Protein 8FNC (pdb70)

Radius of gyration: 40.76 Å; Cα contacts (8 Å, |Δi|>4): 2992; chains: 6; bounding box: 96×115×119 Å

Foldseek 3Di:
DEKEFEQEDLVQDDQAAPPRHGFDSVVVNVLVVLVQVVVVPDPPHPYYHYAYYDNDRVLLLPQFQWDCDPPATAGFACDPPVVCVVVNVSVVVVCVVVVHDPDHDCQQNVDPPFFATPQQWADAPQEIEGECEPRGDVSVVVSCCVPFQDDDPPNGYDYHYQYDYHPDDRCNFAWYDAFNFEIGGEPDPRRVSRVVSVCVVDDPDDGHYFHFHPLWGWDHDDDPDGAQEIETAQPGVVSCVRSVVVPGHYDHGHCPRCVSNVHGPHSSMHDDDGDDDDPPPDDDDDDDDDDPPPVVD/DVPDDLLRLLVVLLVLLVCCPPVHPDVVSLVVNQVSLLPDAPPPDDDALQSLLSSLLSCLSSVHACPGRSNVRSLVVCVVDVPSCDLVSLLSLLLSLQVHDDPSSVVSNVVSLVVLLVCLQPDALVSLLSNLLSVLSHQDDPVSSVVSSLVSLLVRLVVLRAALVSLLSNLQSCLSNLPDDPVSLVSSVVSCVVNPPSQALVSLLSNLLSVLSSANLDPVVVVVSLVVCQVCLVVDDLVSLLSVLLSVLSNLDDDPVSVVSSLVSCVVCLVVDALVSLLSNLLSCVSSVDQDVVSVVSSLVSCLVRLVVADLSSLLSNLLSCLSNVHDDPSSVVSSLLVCLVPVLRAALVSLLSNLLSCLSPPHADCSNLVSSLVNQQVNLVPDDLVSLLSSLLSNVSNVDDDCSSPVSSVVSNVVVVVVNQPDVVCPVSVVVSCVRVPCVPPVVSVVSVVD/DQQVLLVVLVVLVVVLVVDQDPVGVVVSLVVSVVSLVVDDPVDVVPDDPVSVVSSVVSLVSSCVVDPDRD/DADPVRVVVLVCLLVLVDQDALVRLLVVLVCCVVDCPVPQLVDPSNLVSSLVNVVPHDNPVDALLSQLSSCVSCVVSPHHDADDQDDDDDDPRDDLVSLLSNLVNCQNRVPQDLVSVVVSLVSCVVVVVVDDLVSLLSVLLSCLRSQDQPQVSNLVSLVVNVVPLVPDDLVSLLSNLLSNLSHDPHDVVSNVVSLVSCLPVVLVDDLVSLVSNLNSLLSNFQVCVVSVVSVLVSCPVVLLPHDLLSLLSNLSSCLGNVDDPVVSVVSSLVSNLVCVLVDDQVSLLSSLLSCVSNVNCDAVNVVSSLVSNQVCLQPPDLVRLLSVLVSVPPDPYDDPVSVVSSLVNCVVCVPPDALQSLLSVLLSQLQPVVSLPDCSLVSSLVSCLVCLVVDDLVSLLSNLSSSLSSLNADQVSLLVSLVSCVVPDDPAPSSLVSSLSRNLSVLEDDLVSLVVSLVNQQVRLQPDDPVVLLSVLVSNVSHPDPDQSSLVSSLVSVCVVVVDDDPPPPPSNVVSVVRD/DDPDQAFDQQPLADCLVVLLVLVVVLVVVLVVLVVVVCVVVVNVVSVVVSLVVNAVSLVVVLVCVVPDVDLSSHGNNSLLSLLVCLLVVVVVVSDDDVSSCSSVVVSLVSVVVVVVVPSCAPLNLLSCLLSDLLSPPDDPVNLVSSLVVLPPLVRQDDDDPVSLLVSLVSQQVSLPDHDPVSLVSSLSSLVSNLLVCLVCLVPDDPVVLLSNLCSQVSSVHQDPSCVVSLVVVLVDPPPDQLLSLLSNLVSCVVNVNQELVSLLSSLVNNLVDPAHELSSLLSNLVSLLVNLVPADCPDPVNVCRVVSLVVSLVSNLSSQARQLRYADPDLVSLLRNLVSCVVSVRDHDLVSVLSSLVRVQVVLVCLVPVLPPAQAPVSLVSVLVSCVVVDCVSPVPSNVSSVVCVVVVSHHHPVD/DDQPPVRPPPDDLWCLPVPAADQDFPGHDDDLVPLVPLDDDVVQLVQCVQFQKGWGPDFQGDLVLLVVVVVLVCQCPVLPPHARCVVQWLDWQCPVSPHDQKTKTKQCLGGDHSSVNVVLRSNVQNVLCVNQVNFWKWWPIKMKMKGFEQDGAKFAKDFQCVLVVQKPDQFKKKKKWWSAWDDLQAWWKWWFTPQCPDPVNDAWDDFDDDPPDDQVVRHVSPVVGDDDVVVVVCVVGPIDTDTHHNGIMMMGGRRIIMMIHGHHHGGMTMMMMIMIGGQLMFGAAFADSTPPDDTDHHGDGDDDSSIDGSDGND

Sequence (2065 aa):
LHAFVRSPHYRTIPSAGPNGIVVNRDMLVHQFRDFYKTLQHCSLVDKVHLMSERPSVEALRVADQMVSIGATFLEMPLTGMEHRATEFMESMRYVRGAGGPSTLASYLQDTENCRCNSGDVVCLPNGIAVGHGPRTNAVAHTTLKQLFEVKDDQFSFDVFTLEQEGDAPPLGDYFGFAGSNVLLTWKDEHGLLAVDQYQQKQPHTEMNVVYLEPGCHFLSFYGVDHTIDVLVQKGYERSMDSIAAAGLNPIPVQWSEMDKLGISMRAAVLPLKFFKANVGGMLSRNKSRGARWQTHQVSHLSARNIATEALQMKKLHQERGGNPMLAQQARRVLFATSIAGQNLDARSVALLLNTAVYFGMESDAKLVRECIDYCLKNDKLITVDVLPIVVTACATLKSRDAREVIEMQAQKAARNAKFLDAKDVTNIISAFSKTGINHEKLFAFLSRRVQTLARVGEFEAAHLVILANAFSRLRYRDKFLFGAIARRAMSLRERVTVNELVPLIVAFSKIGLKDPKLSKRFATKAMEYVDQMNAEQVASMFMAFAYFGIRYDQLFGVLTNRAVELIDEFNAQYISTTLNAFQRIGINNPELFDNLAERALAVVQDHDARDISKTVTALAHFGLKDEELFKRLASHAASIADQFDAMGLVNTAHAFARTNFLQQDMAVALSERSVYVCRLLDAGETRRLLWALAKFQVRDPKILTPVFNRCLALHYDFFADPTGSEEIEEIFDFYGPNFCPPLYQLYISTALDVAMRVNKLKRLHQTGGGPSGKKQVELDAWRDLNNLTEAQINSAEGKAVSLLLNSWAYFAKYWEKGAARPSALHLIFERCKLNLVEFTAQDVYQICTTAYNMDTLGMLQDPDFMRGLHDAFRRSDQTVISPFQANLIADTFRKVGINSMPKEVSVPEEDAISPESLILVLRNMNITKQRDERKINEVLKLMFPILDEFSPTQLSLTVTELARLKSTNADFVGKLAKRIMEYNDDLSALDISSAAVSLAYCPGISHNILYRMMQIVEERMGEFQPEDYINVLHALNTLGPKFVNTFRKIVECGLQHVENMDAVTLTNYMVCFSTMDYKQREHIDIYADALVEVATDLSEKDLVMAFIALQRLRLLSDTMFGTMASCVIRYAAKMDPRNIAPIMDICSTVPHASDHLMKVLMDRAVECTRILTANQLGDILDILGLYPPAREHPLVQLFGKQARLRLDLMGPDALANATRGLANLGYADPEYYAQAAETGFRYGFKDWTLLEPMLMGLSITGQCPPTMVRVLGSHIAPMARSMSLMEIERANRYLRRLGCEDDFVYKAMASRVLQFVKEVTPEMPEDLQVLLQRGPLPVSYSPGSVTSTAITAHCDVLSECVAKADELAVQLKTQEGMEEFVEELKTSATNEMTALVKQMQTTPLLQRAGMHELRRTLYYTTSLKERDWLEEKQYTAAMRMLTVEVLRRDGDGVLSADDVLYVTTHVVTANFYNRHLWNRMEKSLLKFSNYENIDMSSVKAFSTRLFKTRRGCAKETLDIRRKVLLAMSRRVGVLANDFDLPSLLGVLQCYTVHDLTPFHLEPLAIRATNHVGDFTPHECATLAHVLRKWRTMRLEVCERLVERICTSDQLTHHMANAAMIAIRTCFNQVSDGGRNAMNAEPTRQKLRAMGEQIGCRLDEVEYPALPVILSILDVVVTLKIYVPKKCLQVIFSQANDMVAIVMEQKDDPITAEEGRQLQALLSHYGNDLAPELSQRMKEAFREGVLPDEASSYVLKFLRGQLPEDLKDVNGALGCLYGTLPDVDEFGQFVISPDVVNSFHQFGYVKMPIPVLDHQQIDKLADEVNELANNVEHHPKTERLYATSLADLTGGPLFFCQGQWRAAWGMHDLIYLPTITVAASQILNNSLVRLWYDEVFMKAARTGPCVPWQQNYARWQHTKPVNHVTVMIALDTMNKDRGAPCLVPGSHRWREGGLLPPVSYDPTKDEAHQLNTIWEIINEEEGEMLMDTPPVTVDLRRGEALLIHPLTLFATHGNRSLDAVRCCFIHYMGEKTYAVQNGPLLPHTTKFQADAMIQGPFYPVVFDPA

Secondary structure (P-SEA, 3-state):
ccccccccccccccaaaaaaaaaaaaaaaaaaaaaaaccaaaaaaaaaaaaaaaaaaaaaaaaaaaccccccccccaaaaaaaaaaaaaaaaccccaaaaaaaaaaaaaaaaaaaaaccccaaaaaaaaaaaaaaccccaaaaaaaaaaaacccccccccaaaaaaaaaaaaaacccccccccaaaaaaaaaaaaaaaaacccccaaaaaaaaaaaaaaccccccaaaaaaaaaaccccccaaaaaaaaaaaaaaccccaaaaaaaaaaaaccccccaaaaaaaaaaaaaaaaccccccccccaaaaaaaaaaaaaaaaaaaccccccccaaaaaaaaaaaaaacccccaaaaaaaaaaaaaaaaaaaacccccccaaaaaaaaaaaaaacccccaaaaaaaaaaaaacccccccc/cccccccccccccccccccccccccccccccccccccccccaaaaaaaaaccbbbbccccccaaaaaaaaaaaaaacccccccccccccccccccccccccbbbbccccccccaaaaaaaccaaaaaaaaaacccbbbbcbbbbbbbcccbbbbbccccccccccccccccbbbbbbbccccccccbbbbbbcccccccccccccbbbbbccccaaaaaacccccccaaaaaaaaaccbbbbbbccbbbbbbccccccbbbbbcccbbbbbbbbbbbccccccccccccccccccccccccccccccccccccc/cbbbbbbccccccccccccbbbbbaaaaaaaaaaaaaaaaacccccbbbbbccccccccccccccccccccccccccccccccaaaaaaaaaaaaaaaccccccccccccccccccccccccccccbbbbbccccccaaaaaaaaaccccccccbbbbbbbbbbccccccccccccccccbbbbbcccaaaaaaaaaaaaacccbbbbbbbccccbbbbbbcccccccbbbbbcccaaaaaaaaaabbbbbbbbcaaaaaacccccccbbbbbbbbbbcccbbbbbbbccccccccc/cccccaaaaaaaaaaaaaaaacccccaaaaaaaaaaaaccccccccccaaaaaaaaaaaaaaccccccaaaaaaaaaaaaccccccccaaaaaaaaacccccaaaaaaaaaaaaaaaaacccccaaaaaaaaaaaaaccccaaaaaaaaaaaaaaaaaaccccaaaaaaaaaaaaaaccccaaaaaaaaaaaaaacccccccccaaaaaaaaaaccccaaaaaaaaaaaccccccccaaaaaaaaaaaaaaccccaaaaaaaaaaaaaacccccaaaaaaaaaaaaaaccccaaaaaaaaaaaaaacccccaaaaaaaaaaaaaaccccaaaaaaaaaaaaaccccccaaaaaaaaaaaaacccccaaaaaaaaaacccccccccaaaaaaaaaaaaaaccccaaaaaaaaaaaaaacccccccccaaaaaaaaaaacccccaaaaaaaaac/ccaaaaaaaaaaaaaaaaccccccaaaaaaaaaaaaacccaaaaacccaaaaaaaaaaaaaaaaaccccc/cccaaaaaaaaaaaaccccccaaaaaaaaaaaaccccccccccaaaaaaaaaaaaacccccccaaaaaaaaaaaaaaccccccccccccccccccaaaaaaaaaaaaccccccaaaaaaaaaaaccccccccaaaaaaaaaaaaaacccaaaaaaaaaaaaaaacccccaaaaaaaaaaaaacccccaaaaaaaaaaaaaccccccaaaaaaaaaaaaaacccaaaaaaaaaaaaccccccccaaaaaaaaaaaaaacccaaaaaaaaaaaaaaccccccaaaaaaaaaaaaaaccccaaaaaaaaaaaaaaccccccccaaaaaaaacccccccaaaaaaaaaaaaaacccccaaaaaaaaaaacccccccccaaaaaaaaaaaaacccccaaaaaaaaaaaaaaccccaaaaaaaaaaaaaccccccccaaaaaaaaaccccccaaaaaaaaaaaaaacccccaaaaaaaaaaaaaaccccaaaaaaaaaaaaaccccccccccaaaaaaaacc

B-factor: mean 31.66, std 19.25, range [0.01, 186.96]

Structure (mmCIF, N/CA/C/O backbone):
data_8FNC
#
_entry.id   8FNC
#
_cell.length_a   1.00
_cell.length_b   1.00
_cell.length_c   1.00
_cell.angle_alpha   90.00
_cell.angle_beta   90.00
_cell.angle_gamma   90.00
#
_symmetry.space_group_name_H-M   'P 1'
#
loop_
_entity.id
_entity.type
_entity.pdbx_description
1 polymer mRNA
2 polymer gRNA
3 polymer 'Mitochondrial RNA binding protein'
4 polymer 'RAP domain-containing protein'
5 polymer 'RxLR effector protein'
6 polymer 'Mitochondrial RNA binding complex 1 subunit'
7 polymer 'RAP domain-containing protein'
8 polymer 'Phytanoyl-CoA dioxygenase family protein'
#
loop_
_atom_site.group_PDB
_atom_site.id
_atom_site.type_symbol
_atom_site.label_atom_id
_atom_site.label_alt_id
_atom_site.label_comp_id
_atom_site.label_asym_id
_atom_site.label_entity_id
_atom_site.label_seq_id
_atom_site.pdbx_PDB_ins_code
_atom_site.Cartn_x
_atom_site.Cartn_y
_atom_site.Cartn_z
_atom_site.occupancy
_atom_site.B_iso_or_equiv
_atom_site.auth_seq_id
_atom_site.auth_comp_id
_atom_site.auth_asym_id
_atom_site.auth_atom_id
_atom_site.pdbx_PDB_model_num
ATOM 700 N N . LEU C 3 11 ? 128.477 131.216 164.061 1.00 6.31 11 LEU 5 N 1
ATOM 701 C CA . LEU C 3 11 ? 129.292 130.128 164.584 1.00 8.66 11 LEU 5 CA 1
ATOM 702 C C . LEU C 3 11 ? 129.611 129.135 163.474 1.00 10.96 11 LEU 5 C 1
ATOM 703 O O . LEU C 3 11 ? 128.715 128.507 162.913 1.00 17.93 11 LEU 5 O 1
ATOM 708 N N . HIS C 3 12 ? 130.895 129.000 163.159 1.00 0.60 12 HIS 5 N 1
ATOM 709 C CA . HIS C 3 12 ? 131.365 128.087 162.129 1.00 1.61 12 HIS 5 CA 1
ATOM 710 C C . HIS C 3 12 ? 131.982 126.857 162.779 1.00 10.85 12 HIS 5 C 1
ATOM 711 O O . HIS C 3 12 ? 132.842 126.974 163.657 1.00 19.17 12 HIS 5 O 1
ATOM 718 N N . ALA C 3 13 ? 131.545 125.681 162.341 1.00 7.57 13 ALA 5 N 1
ATOM 719 C CA . ALA C 3 13 ? 132.011 124.417 162.897 1.00 0.79 13 ALA 5 CA 1
ATOM 720 C C . ALA C 3 13 ? 132.852 123.687 161.861 1.00 4.46 13 ALA 5 C 1
ATOM 721 O O . ALA C 3 13 ? 132.369 123.390 160.766 1.00 12.01 13 ALA 5 O 1
ATOM 723 N N . PHE C 3 14 ? 134.097 123.384 162.214 1.00 8.08 14 PHE 5 N 1
ATOM 724 C CA . PHE C 3 14 ? 135.047 122.757 161.304 1.00 5.15 14 PHE 5 CA 1
ATOM 725 C C . PHE C 3 14 ? 135.224 121.291 161.673 1.00 8.08 14 PHE 5 C 1
ATOM 726 O O . PHE C 3 14 ? 135.481 120.968 162.838 1.00 18.44 14 PHE 5 O 1
ATOM 734 N N . VAL C 3 15 ? 135.083 120.406 160.682 1.00 6.61 15 VAL 5 N 1
ATOM 735 C CA . VAL C 3 15 ? 135.300 118.976 160.854 1.00 4.30 15 VAL 5 CA 1
ATOM 736 C C . VAL C 3 15 ? 136.132 118.469 159.684 1.00 10.84 15 VAL 5 C 1
ATOM 737 O O . VAL C 3 15 ? 136.234 119.113 158.637 1.00 14.45 15 VAL 5 O 1
ATOM 741 N N . ARG C 3 16 ? 136.742 117.300 159.876 1.00 9.70 16 ARG 5 N 1
ATOM 742 C CA . ARG C 3 16 ? 137.586 116.675 158.866 1.00 5.09 16 ARG 5 CA 1
ATOM 743 C C . ARG C 3 16 ? 137.081 115.271 158.562 1.00 5.64 16 ARG 5 C 1
ATOM 744 O O . ARG C 3 16 ? 136.727 114.523 159.479 1.00 11.42 16 ARG 5 O 1
ATOM 752 N N . SER C 3 17 ? 137.056 114.919 157.278 1.00 2.92 17 SER 5 N 1
ATOM 753 C CA . SER C 3 17 ? 136.608 113.599 156.869 1.00 6.90 17 SER 5 CA 1
ATOM 754 C C . SER C 3 17 ? 137.651 112.540 157.226 1.00 14.14 17 SER 5 C 1
ATOM 755 O O . SER C 3 17 ? 138.855 112.799 157.176 1.00 22.49 17 SER 5 O 1
ATOM 758 N N . PRO C 3 18 ? 137.212 111.338 157.592 1.00 12.53 18 PRO 5 N 1
ATOM 759 C CA . PRO C 3 18 ? 138.166 110.261 157.874 1.00 11.13 18 PRO 5 CA 1
ATOM 760 C C . PRO C 3 18 ? 138.840 109.759 156.607 1.00 15.44 18 PRO 5 C 1
ATOM 761 O O . PRO C 3 18 ? 138.289 109.834 155.507 1.00 19.14 18 PRO 5 O 1
ATOM 765 N N . HIS C 3 19 ? 140.053 109.237 156.778 1.00 17.40 19 HIS 5 N 1
ATOM 766 C CA . HIS C 3 19 ? 140.806 108.610 155.697 1.00 14.48 19 HIS 5 CA 1
ATOM 767 C C . HIS C 3 19 ? 140.546 107.110 155.759 1.00 23.38 19 HIS 5 C 1
ATOM 768 O O . HIS C 3 19 ? 141.083 106.416 156.627 1.00 32.71 19 HIS 5 O 1
ATOM 775 N N . TYR C 3 20 ? 139.727 106.612 154.829 1.00 16.04 20 TYR 5 N 1
ATOM 776 C CA . TYR C 3 20 ? 139.245 105.237 154.916 1.00 14.93 20 TYR 5 CA 1
ATOM 777 C C . TYR C 3 20 ? 140.385 104.231 154.794 1.00 19.16 20 TYR 5 C 1
ATOM 778 O O . TYR C 3 20 ? 140.354 103.171 155.430 1.00 22.56 20 TYR 5 O 1
ATOM 787 N N . ARG C 3 21 ? 141.395 104.541 153.979 1.00 21.07 21 ARG 5 N 1
ATOM 788 C CA . ARG C 3 21 ? 142.476 103.587 153.750 1.00 19.42 21 ARG 5 CA 1
ATOM 789 C C . ARG C 3 21 ? 143.266 103.313 155.025 1.00 21.79 21 ARG 5 C 1
ATOM 790 O O . ARG C 3 21 ? 143.630 102.165 155.302 1.00 28.34 21 ARG 5 O 1
ATOM 798 N N . THR C 3 22 ? 143.539 104.352 155.814 1.00 20.41 22 THR 5 N 1
ATOM 799 C CA . THR C 3 22 ? 144.442 104.247 156.952 1.00 21.68 22 THR 5 CA 1
ATOM 800 C C . THR C 3 22 ? 143.715 104.243 158.293 1.00 24.50 22 THR 5 C 1
ATOM 801 O O . THR C 3 22 ? 144.329 104.549 159.321 1.00 24.33 22 THR 5 O 1
ATOM 805 N N . ILE C 3 23 ? 142.431 103.913 158.310 1.00 23.14 23 ILE 5 N 1
ATOM 806 C CA . ILE C 3 23 ? 141.739 103.738 159.591 1.00 20.79 23 ILE 5 CA 1
ATOM 807 C C . ILE C 3 23 ? 142.292 102.497 160.285 1.00 25.11 23 ILE 5 C 1
ATOM 808 O O . ILE C 3 23 ? 142.384 101.430 159.653 1.00 30.45 23 ILE 5 O 1
ATOM 813 N N . PRO C 3 24 ? 142.686 102.584 161.556 1.00 19.36 24 PRO 5 N 1
ATOM 814 C CA . PRO C 3 24 ? 143.280 101.420 162.224 1.00 16.95 24 PRO 5 CA 1
ATOM 815 C C . PRO C 3 24 ? 142.313 100.249 162.288 1.00 20.60 24 PRO 5 C 1
ATOM 816 O O . PRO C 3 24 ? 141.099 100.421 162.415 1.00 24.15 24 PRO 5 O 1
ATOM 820 N N . SER C 3 25 ? 142.870 99.040 162.188 1.00 23.21 25 SER 5 N 1
ATOM 821 C CA . SER C 3 25 ? 142.053 97.841 162.338 1.00 23.85 25 SER 5 CA 1
ATOM 822 C C . SER C 3 25 ? 141.578 97.672 163.773 1.00 22.26 25 SER 5 C 1
ATOM 823 O O . SER C 3 25 ? 140.501 97.113 164.009 1.00 23.12 25 SER 5 O 1
ATOM 826 N N . ALA C 3 26 ? 142.364 98.143 164.737 1.00 23.37 26 ALA 5 N 1
ATOM 827 C CA . ALA C 3 26 ? 141.988 98.110 166.141 1.00 24.78 26 ALA 5 CA 1
ATOM 828 C C . ALA C 3 26 ? 142.593 99.324 166.827 1.00 26.29 26 ALA 5 C 1
ATOM 829 O O . ALA C 3 26 ? 143.780 99.613 166.656 1.00 29.81 26 ALA 5 O 1
ATOM 831 N N . GLY C 3 27 ? 141.773 100.027 167.602 1.00 28.84 27 GLY 5 N 1
ATOM 832 C CA . GLY C 3 27 ? 142.205 101.233 168.265 1.00 29.28 27 GLY 5 CA 1
ATOM 833 C C . GLY C 3 27 ? 142.851 100.954 169.605 1.00 33.81 27 GLY 5 C 1
ATOM 834 O O . GLY C 3 27 ? 143.385 99.867 169.850 1.00 30.46 27 GLY 5 O 1
ATOM 835 N N . PRO C 3 28 ? 142.826 101.943 170.497 1.00 39.56 28 PRO 5 N 1
ATOM 836 C CA . PRO C 3 28 ? 143.377 101.737 171.841 1.00 37.15 28 PRO 5 CA 1
ATOM 837 C C . PRO C 3 28 ? 142.639 100.628 172.576 1.00 34.79 28 PRO 5 C 1
ATOM 838 O O . PRO C 3 28 ? 141.453 100.382 172.343 1.00 37.39 28 PRO 5 O 1
ATOM 842 N N . ASN C 3 29 ? 143.373 99.942 173.454 1.00 30.96 29 ASN 5 N 1
ATOM 843 C CA . ASN C 3 29 ? 142.912 98.799 174.240 1.00 35.70 29 ASN 5 CA 1
ATOM 844 C C . ASN C 3 29 ? 142.682 97.561 173.380 1.00 37.66 29 ASN 5 C 1
ATOM 845 O O . ASN C 3 29 ? 142.187 96.544 173.882 1.00 37.47 29 ASN 5 O 1
ATOM 850 N N . GLY C 3 30 ? 143.041 97.610 172.098 1.00 32.95 30 GLY 5 N 1
ATOM 851 C CA . GLY C 3 30 ? 142.882 96.464 171.226 1.00 30.63 30 GLY 5 CA 1
ATOM 852 C C . GLY C 3 30 ? 141.470 96.198 170.761 1.00 33.34 30 GLY 5 C 1
ATOM 853 O O . GLY C 3 30 ? 141.211 95.130 170.199 1.00 33.80 30 GLY 5 O 1
ATOM 854 N N . ILE C 3 31 ? 140.547 97.135 170.975 1.00 33.29 31 ILE 5 N 1
ATOM 855 C CA . ILE C 3 31 ? 139.165 96.935 170.561 1.00 33.97 31 ILE 5 CA 1
ATOM 856 C C . ILE C 3 31 ? 139.065 97.078 169.049 1.00 32.72 31 ILE 5 C 1
ATOM 857 O O . ILE C 3 31 ? 139.526 98.070 168.470 1.00 30.11 31 ILE 5 O 1
ATOM 862 N N . VAL C 3 32 ? 138.463 96.085 168.402 1.00 24.00 32 VAL 5 N 1
ATOM 863 C CA . VAL C 3 32 ? 138.310 96.098 166.951 1.00 23.34 32 VAL 5 CA 1
ATOM 864 C C . VAL C 3 32 ? 137.283 97.157 166.566 1.00 28.71 32 VAL 5 C 1
ATOM 865 O O . VAL C 3 32 ? 136.326 97.414 167.307 1.00 31.96 32 VAL 5 O 1
ATOM 869 N N . VAL C 3 33 ? 137.502 97.803 165.422 1.00 24.93 33 VAL 5 N 1
ATOM 870 C CA . VAL C 3 33 ? 136.598 98.820 164.907 1.00 23.93 33 VAL 5 CA 1
ATOM 871 C C . VAL C 3 33 ? 136.278 98.500 163.452 1.00 24.70 33 VAL 5 C 1
ATOM 872 O O . VAL C 3 33 ? 137.016 97.788 162.767 1.00 27.78 33 VAL 5 O 1
ATOM 876 N N . ASN C 3 34 ? 135.153 99.038 162.985 1.00 18.79 34 ASN 5 N 1
ATOM 877 C CA . ASN C 3 34 ? 134.687 98.842 161.616 1.00 20.46 34 ASN 5 CA 1
ATOM 878 C C . ASN C 3 34 ? 134.708 100.194 160.912 1.00 23.39 34 ASN 5 C 1
ATOM 879 O O . ASN C 3 34 ? 134.043 101.138 161.351 1.00 23.68 34 ASN 5 O 1
ATOM 884 N N . ARG C 3 35 ? 135.469 100.282 159.819 1.00 22.11 35 ARG 5 N 1
ATOM 885 C CA . ARG C 3 35 ? 135.656 101.554 159.127 1.00 21.56 35 ARG 5 CA 1
ATOM 886 C C . ARG C 3 35 ? 134.406 102.026 158.393 1.00 21.89 35 ARG 5 C 1
ATOM 887 O O . ARG C 3 35 ? 134.161 103.237 158.335 1.00 31.79 35 ARG 5 O 1
ATOM 895 N N . ASP C 3 36 ? 133.621 101.109 157.822 1.00 18.48 36 ASP 5 N 1
ATOM 896 C CA . ASP C 3 36 ? 132.411 101.513 157.111 1.00 20.66 36 ASP 5 CA 1
ATOM 897 C C . ASP C 3 36 ? 131.421 102.178 158.057 1.00 23.64 36 ASP 5 C 1
ATOM 898 O O . ASP C 3 36 ? 130.824 103.213 157.733 1.00 25.95 36 ASP 5 O 1
ATOM 903 N N . MET C 3 37 ? 131.237 101.593 159.242 1.00 18.63 37 MET 5 N 1
ATOM 904 C CA . MET C 3 37 ? 130.341 102.195 160.221 1.00 19.70 37 MET 5 CA 1
ATOM 905 C C . MET C 3 37 ? 130.909 103.507 160.746 1.00 23.41 37 MET 5 C 1
ATOM 906 O O . MET C 3 37 ? 130.155 104.434 161.049 1.00 22.69 37 MET 5 O 1
ATOM 911 N N . LEU C 3 38 ? 132.238 103.613 160.843 1.00 17.93 38 LEU 5 N 1
ATOM 912 C CA . LEU C 3 38 ? 132.850 104.889 161.208 1.00 17.43 38 LEU 5 CA 1
ATOM 913 C C . LEU C 3 38 ? 132.507 105.973 160.194 1.00 16.94 38 LEU 5 C 1
ATOM 914 O O . LEU C 3 38 ? 132.149 107.098 160.564 1.00 18.04 38 LEU 5 O 1
ATOM 919 N N . VAL C 3 39 ? 132.617 105.651 158.904 1.00 14.99 39 VAL 5 N 1
ATOM 920 C CA . VAL C 3 39 ? 132.309 106.627 157.862 1.00 13.35 39 VAL 5 CA 1
ATOM 921 C C . VAL C 3 39 ? 130.833 107.003 157.905 1.00 18.78 39 VAL 5 C 1
ATOM 922 O O . VAL C 3 39 ? 130.468 108.181 157.780 1.00 24.36 39 VAL 5 O 1
ATOM 926 N N . HIS C 3 40 ? 129.961 106.008 158.084 1.00 19.17 40 HIS 5 N 1
ATOM 927 C CA . HIS C 3 40 ? 128.525 106.272 158.144 1.00 14.78 40 HIS 5 CA 1
ATOM 928 C C . HIS C 3 40 ? 128.175 107.158 159.336 1.00 14.25 40 HIS 5 C 1
ATOM 929 O O . HIS C 3 40 ? 127.368 108.090 159.223 1.00 17.91 40 HIS 5 O 1
ATOM 936 N N . GLN C 3 41 ? 128.783 106.883 160.493 1.00 13.42 41 GLN 5 N 1
ATOM 937 C CA . GLN C 3 41 ? 128.532 107.694 161.679 1.00 15.26 41 GLN 5 CA 1
ATOM 938 C C . GLN C 3 41 ? 129.077 109.105 161.513 1.00 13.80 41 GLN 5 C 1
ATOM 939 O O . GLN C 3 41 ? 128.474 110.064 162.004 1.00 14.11 41 GLN 5 O 1
ATOM 945 N N . PHE C 3 42 ? 130.217 109.261 160.834 1.00 11.77 42 PHE 5 N 1
ATOM 946 C CA . PHE C 3 42 ? 130.721 110.607 160.579 1.00 8.71 42 PHE 5 CA 1
ATOM 947 C C . PHE C 3 42 ? 129.785 111.377 159.656 1.00 8.60 42 PHE 5 C 1
ATOM 948 O O . PHE C 3 42 ? 129.567 112.580 159.843 1.00 17.67 42 PHE 5 O 1
ATOM 956 N N . ARG C 3 43 ? 129.235 110.705 158.642 1.00 2.30 43 ARG 5 N 1
ATOM 957 C CA . ARG C 3 43 ? 128.260 111.357 157.771 1.00 1.95 43 ARG 5 CA 1
ATOM 958 C C . ARG C 3 43 ? 127.020 111.779 158.552 1.00 5.57 43 ARG 5 C 1
ATOM 959 O O . ARG C 3 43 ? 126.507 112.894 158.374 1.00 12.26 43 ARG 5 O 1
ATOM 967 N N . ASP C 3 44 ? 126.531 110.901 159.431 1.00 9.12 44 ASP 5 N 1
ATOM 968 C CA . ASP C 3 44 ? 125.383 111.244 160.264 1.00 4.83 44 ASP 5 CA 1
ATOM 969 C C . ASP C 3 44 ? 125.706 112.414 161.186 1.00 8.15 44 ASP 5 C 1
ATOM 970 O O . ASP C 3 44 ? 124.864 113.285 161.422 1.00 16.43 44 ASP 5 O 1
ATOM 975 N N . PHE C 3 45 ? 126.927 112.442 161.725 1.00 9.25 45 PHE 5 N 1
ATOM 976 C CA . PHE C 3 45 ? 127.353 113.544 162.581 1.00 2.09 45 PHE 5 CA 1
ATOM 977 C C . PHE C 3 45 ? 127.394 114.859 161.814 1.00 5.34 45 PHE 5 C 1
ATOM 978 O O . PHE C 3 45 ? 126.982 115.902 162.332 1.00 16.18 45 PHE 5 O 1
ATOM 986 N N . TYR C 3 46 ? 127.906 114.829 160.583 1.00 5.18 46 TYR 5 N 1
ATOM 987 C CA . TYR C 3 46 ? 127.934 116.033 159.758 1.00 0.00 46 TYR 5 CA 1
ATOM 988 C C . TYR C 3 46 ? 126.523 116.535 159.478 1.00 4.88 46 TYR 5 C 1
ATOM 989 O O . TYR C 3 46 ? 126.251 117.740 159.564 1.00 10.48 46 TYR 5 O 1
ATOM 998 N N . LYS C 3 47 ? 125.605 115.619 159.154 1.00 6.54 47 LYS 5 N 1
ATOM 999 C CA . LYS C 3 47 ? 124.221 116.023 158.919 1.00 0.90 47 LYS 5 CA 1
ATOM 1000 C C . LYS C 3 47 ? 123.578 116.582 160.184 1.00 0.94 47 LYS 5 C 1
ATOM 1001 O O . LYS C 3 47 ? 122.829 117.564 160.123 1.00 8.64 47 LYS 5 O 1
ATOM 1007 N N . THR C 3 48 ? 123.855 115.969 161.337 1.00 5.15 48 THR 5 N 1
ATOM 1008 C CA . THR C 3 48 ? 123.307 116.464 162.596 1.00 4.37 48 THR 5 CA 1
ATOM 1009 C C . THR C 3 48 ? 123.837 117.855 162.917 1.00 3.92 48 THR 5 C 1
ATOM 1010 O O . THR C 3 48 ? 123.094 118.716 163.403 1.00 9.31 48 THR 5 O 1
ATOM 1014 N N . LEU C 3 49 ? 125.125 118.090 162.657 1.00 3.05 49 LEU 5 N 1
ATOM 1015 C CA . LEU C 3 49 ? 125.694 119.417 162.862 1.00 0.53 49 LEU 5 CA 1
ATOM 1016 C C . LEU C 3 49 ? 125.054 120.440 161.934 1.00 9.15 49 LEU 5 C 1
ATOM 1017 O O . LEU C 3 49 ? 124.769 121.569 162.349 1.00 6.24 49 LEU 5 O 1
ATOM 1022 N N . GLN C 3 50 ? 124.826 120.066 160.672 1.00 16.53 50 GLN 5 N 1
ATOM 1023 C CA . GLN C 3 50 ? 124.183 120.990 159.742 1.00 1.54 50 GLN 5 CA 1
ATOM 1024 C C . GLN C 3 50 ? 122.752 121.300 160.166 1.00 3.52 50 GLN 5 C 1
ATOM 1025 O O . GLN C 3 50 ? 122.292 122.439 160.027 1.00 7.43 50 GLN 5 O 1
ATOM 1031 N N . HIS C 3 51 ? 122.032 120.302 160.685 1.00 6.87 51 HIS 5 N 1
ATOM 1032 C CA . HIS C 3 51 ? 120.656 120.521 161.115 1.00 3.84 51 HIS 5 CA 1
ATOM 1033 C C . HIS C 3 51 ? 120.560 121.376 162.373 1.00 9.36 51 HIS 5 C 1
ATOM 1034 O O . HIS C 3 51 ? 119.457 121.798 162.733 1.00 15.29 51 HIS 5 O 1
ATOM 1041 N N . CYS C 3 52 ? 121.673 121.624 163.057 1.00 7.66 52 CYS 5 N 1
ATOM 1042 C CA . CYS C 3 52 ? 121.651 122.524 164.201 1.00 3.69 52 CYS 5 CA 1
ATOM 1043 C C . CYS C 3 52 ? 121.409 123.954 163.736 1.00 4.78 52 CYS 5 C 1
ATOM 1044 O O . CYS C 3 52 ? 122.044 124.435 162.793 1.00 15.83 52 CYS 5 O 1
ATOM 1047 N N . SER C 3 53 ? 120.484 124.639 164.408 1.00 9.21 53 SER 5 N 1
ATOM 1048 C CA . SER C 3 53 ? 120.106 125.985 164.002 1.00 12.86 53 SER 5 CA 1
ATOM 1049 C C . SER C 3 53 ? 121.149 127.030 164.366 1.00 17.13 53 SER 5 C 1
ATOM 1050 O O . SER C 3 53 ? 121.201 128.084 163.723 1.00 14.83 53 SER 5 O 1
ATOM 1053 N N . LEU C 3 54 ? 121.978 126.766 165.376 1.00 16.77 54 LEU 5 N 1
ATOM 1054 C CA . LEU C 3 54 ? 122.898 127.786 165.864 1.00 10.55 54 LEU 5 CA 1
ATOM 1055 C C . LEU C 3 54 ? 124.082 127.989 164.925 1.00 10.72 54 LEU 5 C 1
ATOM 1056 O O . LEU C 3 54 ? 124.522 129.125 164.718 1.00 13.40 54 LEU 5 O 1
ATOM 1061 N N . VAL C 3 55 ? 124.613 126.907 164.354 1.00 11.10 55 VAL 5 N 1
ATOM 1062 C CA . VAL C 3 55 ? 125.815 127.008 163.535 1.00 12.69 55 VAL 5 CA 1
ATOM 1063 C C . VAL C 3 55 ? 125.492 127.722 162.229 1.00 8.79 55 VAL 5 C 1
ATOM 1064 O O . VAL C 3 55 ? 124.496 127.417 161.560 1.00 10.03 55 VAL 5 O 1
ATOM 1068 N N . ASP C 3 56 ? 126.322 128.706 161.875 1.00 5.26 56 ASP 5 N 1
ATOM 1069 C CA . ASP C 3 56 ? 126.135 129.407 160.610 1.00 5.46 56 ASP 5 CA 1
ATOM 1070 C C . ASP C 3 56 ? 126.586 128.554 159.431 1.00 5.14 56 ASP 5 C 1
ATOM 1071 O O . ASP C 3 56 ? 125.896 128.487 158.408 1.00 7.61 56 ASP 5 O 1
ATOM 1076 N N . LYS C 3 57 ? 127.735 127.893 159.556 1.00 1.49 57 LYS 5 N 1
ATOM 1077 C CA . LYS C 3 57 ? 128.259 127.061 158.483 1.00 2.97 57 LYS 5 CA 1
ATOM 1078 C C . LYS C 3 57 ? 129.038 125.900 159.081 1.00 4.07 57 LYS 5 C 1
ATOM 1079 O O . LYS C 3 57 ? 129.590 126.013 160.180 1.00 11.41 57 LYS 5 O 1
ATOM 1085 N N . VAL C 3 58 ? 129.068 124.789 158.352 1.00 2.62 58 VAL 5 N 1
ATOM 1086 C CA . VAL C 3 58 ? 129.869 123.623 158.703 1.00 4.31 58 VAL 5 CA 1
ATOM 1087 C C . VAL C 3 58 ? 130.867 123.396 157.577 1.00 9.92 58 VAL 5 C 1
ATOM 1088 O O . VAL C 3 58 ? 130.476 123.196 156.420 1.00 9.45 58 VAL 5 O 1
ATOM 1092 N N . HIS C 3 59 ? 132.151 123.426 157.915 1.00 8.32 59 HIS 5 N 1
ATOM 1093 C CA . HIS C 3 59 ? 133.231 123.283 156.951 1.00 0.00 59 HIS 5 CA 1
ATOM 1094 C C . HIS C 3 59 ? 133.834 121.890 157.046 1.00 0.00 59 HIS 5 C 1
ATOM 1095 O O . HIS C 3 59 ? 133.996 121.344 158.142 1.00 6.67 59 HIS 5 O 1
ATOM 1102 N N . LEU C 3 60 ? 134.147 121.314 155.888 1.00 5.53 60 LEU 5 N 1
ATOM 1103 C CA . LEU C 3 60 ? 134.680 119.961 155.781 1.00 10.75 60 LEU 5 CA 1
ATOM 1104 C C . LEU C 3 60 ? 136.066 120.033 155.151 1.00 11.03 60 LEU 5 C 1
ATOM 1105 O O . LEU C 3 60 ? 136.191 120.250 153.941 1.00 9.73 60 LEU 5 O 1
ATOM 1110 N N . MET C 3 61 ? 137.101 119.854 155.967 1.00 2.47 61 MET 5 N 1
ATOM 1111 C CA . MET C 3 61 ? 138.455 119.812 155.438 1.00 3.77 61 MET 5 CA 1
ATOM 1112 C C . MET C 3 61 ? 138.721 118.483 154.736 1.00 7.50 61 MET 5 C 1
ATOM 1113 O O . MET C 3 61 ? 138.065 117.469 154.987 1.00 8.11 61 MET 5 O 1
ATOM 1118 N N . SER C 3 62 ? 139.705 118.502 153.840 1.00 5.11 62 SER 5 N 1
ATOM 1119 C CA . SER C 3 62 ? 140.056 117.312 153.084 1.00 6.66 62 SER 5 CA 1
ATOM 1120 C C . SER C 3 62 ? 140.706 116.268 153.989 1.00 13.13 62 SER 5 C 1
ATOM 1121 O O . SER C 3 62 ? 141.203 116.568 155.079 1.00 20.26 62 SER 5 O 1
ATOM 1124 N N . GLU C 3 63 ? 140.694 115.025 153.519 1.00 11.24 63 GLU 5 N 1
ATOM 1125 C CA . GLU C 3 63 ? 141.219 113.915 154.298 1.00 5.95 63 GLU 5 CA 1
ATOM 1126 C C . GLU C 3 63 ? 142.734 114.013 154.431 1.00 11.66 63 GLU 5 C 1
ATOM 1127 O O . GLU C 3 63 ? 143.424 114.573 153.575 1.00 14.98 63 GLU 5 O 1
ATOM 1133 N N . ARG C 3 64 ? 143.251 113.459 155.526 1.00 11.42 64 ARG 5 N 1
ATOM 1134 C CA . ARG C 3 64 ? 144.683 113.376 155.752 1.00 13.37 64 ARG 5 CA 1
ATOM 1135 C C . ARG C 3 64 ? 145.038 111.964 156.197 1.00 16.37 64 ARG 5 C 1
ATOM 1136 O O . ARG C 3 64 ? 144.218 111.289 156.830 1.00 18.02 64 ARG 5 O 1
ATOM 1144 N N . PRO C 3 65 ? 146.247 111.491 155.879 1.00 17.37 65 PRO 5 N 1
ATOM 1145 C CA . PRO C 3 65 ? 146.563 110.067 156.094 1.00 14.55 65 PRO 5 CA 1
ATOM 1146 C C . PRO C 3 65 ? 146.397 109.583 157.526 1.00 19.15 65 PRO 5 C 1
ATOM 1147 O O . PRO C 3 65 ? 145.952 108.448 157.735 1.00 26.21 65 PRO 5 O 1
ATOM 1151 N N . SER C 3 66 ? 146.736 110.399 158.517 1.00 18.44 66 SER 5 N 1
ATOM 1152 C CA . SER C 3 66 ? 146.705 109.942 159.897 1.00 18.87 66 SER 5 CA 1
ATOM 1153 C C . SER C 3 66 ? 145.289 109.984 160.459 1.00 18.91 66 SER 5 C 1
ATOM 1154 O O . SER C 3 66 ? 144.504 110.890 160.165 1.00 20.29 66 SER 5 O 1
ATOM 1157 N N . VAL C 3 67 ? 144.967 108.982 161.282 1.00 15.74 67 VAL 5 N 1
ATOM 1158 C CA . VAL C 3 67 ? 143.686 108.969 161.976 1.00 18.48 67 VAL 5 CA 1
ATOM 1159 C C . VAL C 3 67 ? 143.665 109.996 163.100 1.00 16.41 67 VAL 5 C 1
ATOM 1160 O O . VAL C 3 67 ? 142.587 110.405 163.550 1.00 12.52 67 VAL 5 O 1
ATOM 1164 N N . GLU C 3 68 ? 144.838 110.439 163.555 1.00 20.06 68 GLU 5 N 1
ATOM 1165 C CA . GLU C 3 68 ? 144.914 111.448 164.603 1.00 14.10 68 GLU 5 CA 1
ATOM 1166 C C . GLU C 3 68 ? 144.441 112.812 164.117 1.00 15.51 68 GLU 5 C 1
ATOM 1167 O O . GLU C 3 68 ? 144.054 113.652 164.936 1.00 20.91 68 GLU 5 O 1
ATOM 1173 N N . ALA C 3 69 ? 144.442 113.042 162.802 1.00 11.37 69 ALA 5 N 1
ATOM 1174 C CA . ALA C 3 69 ? 144.074 114.346 162.264 1.00 10.17 69 ALA 5 CA 1
ATOM 1175 C C . ALA C 3 69 ? 142.603 114.679 162.479 1.00 8.19 69 ALA 5 C 1
ATOM 1176 O O . ALA C 3 69 ? 142.218 115.843 162.327 1.00 11.33 69 ALA 5 O 1
ATOM 1178 N N . LEU C 3 70 ? 141.774 113.690 162.822 1.00 7.54 70 LEU 5 N 1
ATOM 1179 C CA . LEU C 3 70 ? 140.364 113.956 163.082 1.00 7.49 70 LEU 5 CA 1
ATOM 1180 C C . LEU C 3 70 ? 140.152 114.801 164.331 1.00 11.87 70 LEU 5 C 1
ATOM 1181 O O . LEU C 3 70 ? 139.134 115.494 164.428 1.00 12.43 70 LEU 5 O 1
ATOM 1186 N N . ARG C 3 71 ? 141.070 114.740 165.289 1.00 13.45 71 ARG 5 N 1
ATOM 1187 C CA . ARG C 3 71 ? 140.960 115.554 166.494 1.00 6.63 71 ARG 5 CA 1
ATOM 1188 C C . ARG C 3 71 ? 141.308 116.990 166.167 1.00 7.32 71 ARG 5 C 1
ATOM 1189 O O . ARG C 3 71 ? 142.397 117.454 166.494 1.00 13.48 71 ARG 5 O 1
ATOM 1197 N N . VAL C 3 72 ? 140.392 117.703 165.525 1.00 3.77 72 VAL 5 N 1
ATOM 1198 C CA . VAL C 3 72 ? 140.672 119.074 165.088 1.00 5.97 72 VAL 5 CA 1
ATOM 1199 C C . VAL C 3 72 ? 140.730 120.119 166.205 1.00 10.42 72 VAL 5 C 1
ATOM 1200 O O . VAL C 3 72 ? 141.459 121.103 166.088 1.00 9.57 72 VAL 5 O 1
ATOM 1204 N N . ALA C 3 73 ? 139.985 119.921 167.286 1.00 11.81 73 ALA 5 N 1
ATOM 1205 C CA . ALA C 3 73 ? 139.928 120.928 168.350 1.00 5.85 73 ALA 5 CA 1
ATOM 1206 C C . ALA C 3 73 ? 141.220 121.057 169.139 1.00 10.45 73 ALA 5 C 1
ATOM 1207 O O . ALA C 3 73 ? 141.376 121.995 169.918 1.00 12.80 73 ALA 5 O 1
ATOM 1209 N N . ASP C 3 74 ? 142.150 120.133 168.935 1.00 13.86 74 ASP 5 N 1
ATOM 1210 C CA . ASP C 3 74 ? 143.397 120.148 169.695 1.00 11.58 74 ASP 5 CA 1
ATOM 1211 C C . ASP C 3 74 ? 144.288 121.332 169.343 1.00 13.40 74 ASP 5 C 1
ATOM 1212 O O . ASP C 3 74 ? 145.155 121.708 170.130 1.00 20.49 74 ASP 5 O 1
ATOM 1217 N N . GLN C 3 75 ? 144.082 121.924 168.172 1.00 10.64 75 GLN 5 N 1
ATOM 1218 C CA . GLN C 3 75 ? 144.954 123.015 167.727 1.00 10.55 75 GLN 5 CA 1
ATOM 1219 C C . GLN C 3 75 ? 144.886 124.282 168.578 1.00 12.71 75 GLN 5 C 1
ATOM 1220 O O . GLN C 3 75 ? 145.924 124.841 168.931 1.00 25.89 75 GLN 5 O 1
ATOM 1226 N N . MET C 3 76 ? 143.684 124.740 168.912 1.00 11.13 76 MET 5 N 1
ATOM 1227 C CA . MET C 3 76 ? 143.563 126.001 169.648 1.00 15.69 76 MET 5 CA 1
ATOM 1228 C C . MET C 3 76 ? 142.318 126.091 170.520 1.00 15.68 76 MET 5 C 1
ATOM 1229 O O . MET C 3 76 ? 141.432 125.241 170.434 1.00 19.01 76 MET 5 O 1
ATOM 1234 N N . VAL C 3 77 ? 142.251 127.118 171.363 1.00 18.06 77 VAL 5 N 1
ATOM 1235 C CA . VAL C 3 77 ? 141.087 127.310 172.224 1.00 13.46 77 VAL 5 CA 1
ATOM 1236 C C . VAL C 3 77 ? 140.540 128.727 172.091 1.00 16.01 77 VAL 5 C 1
ATOM 1237 O O . VAL C 3 77 ? 141.289 129.660 171.801 1.00 20.01 77 VAL 5 O 1
ATOM 1241 N N . SER C 3 78 ? 139.236 128.894 172.294 1.00 14.65 78 SER 5 N 1
ATOM 1242 C CA . SER C 3 78 ? 138.629 130.214 172.206 1.00 13.76 78 SER 5 CA 1
ATOM 1243 C C . SER C 3 78 ? 138.320 130.745 173.589 1.00 17.96 78 SER 5 C 1
ATOM 1244 O O . SER C 3 78 ? 137.369 130.304 174.229 1.00 21.56 78 SER 5 O 1
ATOM 1247 N N . ILE C 3 79 ? 139.123 131.689 174.056 1.00 18.99 79 ILE 5 N 1
ATOM 1248 C CA . ILE C 3 79 ? 138.931 132.272 175.385 1.00 17.20 79 ILE 5 CA 1
ATOM 1249 C C . ILE C 3 79 ? 138.440 133.698 175.153 1.00 16.38 79 ILE 5 C 1
ATOM 1250 O O . ILE C 3 79 ? 139.210 134.602 174.825 1.00 18.19 79 ILE 5 O 1
ATOM 1255 N N . GLY C 3 80 ? 137.139 133.897 175.323 1.00 17.22 80 GLY 5 N 1
ATOM 1256 C CA . GLY C 3 80 ? 136.555 135.204 175.063 1.00 19.71 80 GLY 5 CA 1
ATOM 1257 C C . GLY C 3 80 ? 136.701 135.570 173.605 1.00 20.37 80 GLY 5 C 1
ATOM 1258 O O . GLY C 3 80 ? 136.212 134.862 172.721 1.00 18.72 80 GLY 5 O 1
ATOM 1259 N N . ALA C 3 81 ? 137.378 136.684 173.346 1.00 20.30 81 ALA 5 N 1
ATOM 1260 C CA . ALA C 3 81 ? 137.667 137.124 171.989 1.00 17.60 81 ALA 5 CA 1
ATOM 1261 C C . ALA C 3 81 ? 139.075 136.763 171.538 1.00 18.35 81 ALA 5 C 1
ATOM 1262 O O . ALA C 3 81 ? 139.524 137.261 170.501 1.00 22.98 81 ALA 5 O 1
ATOM 1264 N N . THR C 3 82 ? 139.781 135.918 172.285 1.00 17.73 82 THR 5 N 1
ATOM 1265 C CA . THR C 3 82 ? 141.156 135.551 171.978 1.00 15.79 82 THR 5 CA 1
ATOM 1266 C C . THR C 3 82 ? 141.210 134.109 171.493 1.00 15.92 82 THR 5 C 1
ATOM 1267 O O . THR C 3 82 ? 140.667 133.208 172.140 1.00 18.63 82 THR 5 O 1
ATOM 1271 N N . PHE C 3 83 ? 141.863 133.894 170.356 1.00 13.50 83 PHE 5 N 1
ATOM 1272 C CA . PHE C 3 83 ? 142.058 132.558 169.799 1.00 16.32 83 PHE 5 CA 1
ATOM 1273 C C . PHE C 3 83 ? 143.462 132.103 170.179 1.00 14.79 83 PHE 5 C 1
ATOM 1274 O O . PHE C 3 83 ? 144.436 132.421 169.494 1.00 19.74 83 PHE 5 O 1
ATOM 1282 N N . LEU C 3 84 ? 143.563 131.354 171.274 1.00 14.94 84 LEU 5 N 1
ATOM 1283 C CA . LEU C 3 84 ? 144.852 130.951 171.815 1.00 15.93 84 LEU 5 CA 1
ATOM 1284 C C . LEU C 3 84 ? 145.273 129.616 171.217 1.00 19.64 84 LEU 5 C 1
ATOM 1285 O O . LEU C 3 84 ? 144.516 128.641 171.265 1.00 21.87 84 LEU 5 O 1
ATOM 1290 N N . GLU C 3 85 ? 146.480 129.577 170.661 1.00 16.88 85 GLU 5 N 1
ATOM 1291 C CA . GLU C 3 85 ? 147.018 128.383 170.024 1.00 13.12 85 GLU 5 CA 1
ATOM 1292 C C . GLU C 3 85 ? 147.807 127.570 171.041 1.00 19.76 85 GLU 5 C 1
ATOM 1293 O O . GLU C 3 85 ? 148.658 128.113 171.753 1.00 24.74 85 GLU 5 O 1
ATOM 1299 N N . MET C 3 86 ? 147.520 126.272 171.104 1.00 19.90 86 MET 5 N 1
ATOM 1300 C CA . MET C 3 86 ? 148.197 125.395 172.042 1.00 20.30 86 MET 5 CA 1
ATOM 1301 C C . MET C 3 86 ? 149.675 125.245 171.689 1.00 20.85 86 MET 5 C 1
ATOM 1302 O O . MET C 3 86 ? 150.055 125.315 170.517 1.00 20.38 86 MET 5 O 1
ATOM 1307 N N . PRO C 3 87 ? 150.529 125.053 172.694 1.00 18.46 87 PRO 5 N 1
ATOM 1308 C CA . PRO C 3 87 ? 151.948 124.806 172.420 1.00 22.95 87 PRO 5 CA 1
ATOM 1309 C C . PRO C 3 87 ? 152.134 123.558 171.571 1.00 24.33 87 PRO 5 C 1
ATOM 1310 O O . PRO C 3 87 ? 151.430 122.560 171.734 1.00 25.37 87 PRO 5 O 1
ATOM 1314 N N . LEU C 3 88 ? 153.097 123.628 170.658 1.00 23.04 88 LEU 5 N 1
ATOM 1315 C CA . LEU C 3 88 ? 153.360 122.538 169.721 1.00 26.05 88 LEU 5 CA 1
ATOM 1316 C C . LEU C 3 88 ? 154.466 121.632 170.267 1.00 26.43 88 LEU 5 C 1
ATOM 1317 O O . LEU C 3 88 ? 155.518 121.433 169.660 1.00 28.89 88 LEU 5 O 1
ATOM 1322 N N . THR C 3 89 ? 154.201 121.078 171.451 1.00 23.98 89 THR 5 N 1
ATOM 1323 C CA . THR C 3 89 ? 155.188 120.289 172.180 1.00 27.07 89 THR 5 CA 1
ATOM 1324 C C . THR C 3 89 ? 155.077 118.797 171.882 1.00 28.33 89 THR 5 C 1
ATOM 1325 O O . THR C 3 89 ? 156.057 118.172 171.466 1.00 27.99 89 THR 5 O 1
ATOM 1329 N N . GLY C 3 90 ? 153.907 118.209 172.104 1.00 22.79 90 GLY 5 N 1
ATOM 1330 C CA . GLY C 3 90 ? 153.694 116.798 171.867 1.00 24.08 90 GLY 5 CA 1
ATOM 1331 C C . GLY C 3 90 ? 153.070 116.450 170.534 1.00 27.76 90 GLY 5 C 1
ATOM 1332 O O . GLY C 3 90 ? 152.785 115.271 170.293 1.00 27.72 90 GLY 5 O 1
ATOM 1333 N N . MET C 3 91 ? 152.850 117.427 169.658 1.00 22.16 91 MET 5 N 1
ATOM 1334 C CA . MET C 3 91 ? 152.175 117.220 168.381 1.00 20.23 91 MET 5 CA 1
ATOM 1335 C C . MET C 3 91 ? 153.013 117.773 167.235 1.00 22.27 91 MET 5 C 1
ATOM 1336 O O . MET C 3 91 ? 152.519 118.486 166.359 1.00 28.28 91 MET 5 O 1
ATOM 1341 N N . GLU C 3 92 ? 154.310 117.450 167.230 1.00 21.48 92 GLU 5 N 1
ATOM 1342 C CA . GLU C 3 92 ? 155.170 117.884 166.133 1.00 18.20 92 GLU 5 CA 1
ATOM 1343 C C . GLU C 3 92 ? 154.734 117.272 164.808 1.00 21.34 92 GLU 5 C 1
ATOM 1344 O O . GLU C 3 92 ? 154.675 117.966 163.786 1.00 21.81 92 GLU 5 O 1
ATOM 1350 N N . HIS C 3 93 ? 154.412 115.976 164.809 1.00 19.25 93 HIS 5 N 1
ATOM 1351 C CA . HIS C 3 93 ? 153.979 115.300 163.593 1.00 13.42 93 HIS 5 CA 1
ATOM 1352 C C . HIS C 3 93 ? 152.668 115.849 163.048 1.00 18.36 93 HIS 5 C 1
ATOM 1353 O O . HIS C 3 93 ? 152.355 115.609 161.878 1.00 19.92 93 HIS 5 O 1
ATOM 1360 N N . ARG C 3 94 ? 151.903 116.578 163.861 1.00 18.24 94 ARG 5 N 1
ATOM 1361 C CA . ARG C 3 94 ? 150.663 117.206 163.427 1.00 15.82 94 ARG 5 CA 1
ATOM 1362 C C . ARG C 3 94 ? 150.869 118.657 163.009 1.00 16.20 94 ARG 5 C 1
ATOM 1363 O O . ARG C 3 94 ? 149.915 119.311 162.575 1.00 24.06 94 ARG 5 O 1
ATOM 1371 N N . ALA C 3 95 ? 152.104 119.161 163.107 1.00 12.61 95 ALA 5 N 1
ATOM 1372 C CA . ALA C 3 95 ? 152.349 120.587 162.909 1.00 10.41 95 ALA 5 CA 1
ATOM 1373 C C . ALA C 3 95 ? 151.849 121.059 161.552 1.00 14.67 95 ALA 5 C 1
ATOM 1374 O O . ALA C 3 95 ? 151.018 121.974 161.476 1.00 21.40 95 ALA 5 O 1
ATOM 1376 N N . THR C 3 96 ? 152.301 120.415 160.474 1.00 15.08 96 THR 5 N 1
ATOM 1377 C CA . THR C 3 96 ? 151.833 120.780 159.144 1.00 10.22 96 THR 5 CA 1
ATOM 1378 C C . THR C 3 96 ? 150.321 120.663 159.033 1.00 12.95 96 THR 5 C 1
ATOM 1379 O O . THR C 3 96 ? 149.684 121.518 158.405 1.00 19.40 96 THR 5 O 1
ATOM 1383 N N . GLU C 3 97 ? 149.735 119.641 159.663 1.00 12.81 97 GLU 5 N 1
ATOM 1384 C CA . GLU C 3 97 ? 148.283 119.508 159.655 1.00 11.35 97 GLU 5 CA 1
ATOM 1385 C C . GLU C 3 97 ? 147.625 120.764 160.203 1.00 12.76 97 GLU 5 C 1
ATOM 1386 O O . GLU C 3 97 ? 146.680 121.290 159.601 1.00 19.53 97 GLU 5 O 1
ATOM 1392 N N . PHE C 3 98 ? 148.147 121.290 161.316 1.00 9.56 98 PHE 5 N 1
ATOM 1393 C CA . PHE C 3 98 ? 147.591 122.516 161.876 1.00 7.17 98 PHE 5 CA 1
ATOM 1394 C C . PHE C 3 98 ? 147.619 123.638 160.850 1.00 7.67 98 PHE 5 C 1
ATOM 1395 O O . PHE C 3 98 ? 146.644 124.388 160.716 1.00 15.50 98 PHE 5 O 1
ATOM 1403 N N . MET C 3 99 ? 148.711 123.733 160.086 1.00 12.68 99 MET 5 N 1
ATOM 1404 C CA . MET C 3 99 ? 148.785 124.731 159.026 1.00 9.30 99 MET 5 CA 1
ATOM 1405 C C . MET C 3 99 ? 147.617 124.583 158.064 1.00 15.76 99 MET 5 C 1
ATOM 1406 O O . MET C 3 99 ? 146.910 125.559 157.779 1.00 18.44 99 MET 5 O 1
ATOM 1411 N N . GLU C 3 100 ? 147.362 123.354 157.601 1.00 12.61 100 GLU 5 N 1
ATOM 1412 C CA . GLU C 3 100 ? 146.280 123.141 156.649 1.00 5.06 100 GLU 5 CA 1
ATOM 1413 C C . GLU C 3 100 ? 144.930 123.481 157.261 1.00 9.08 100 GLU 5 C 1
ATOM 1414 O O . GLU C 3 100 ? 143.982 123.792 156.533 1.00 13.74 100 GLU 5 O 1
ATOM 1420 N N . SER C 3 101 ? 144.819 123.499 158.577 1.00 10.20 101 SER 5 N 1
ATOM 1421 C CA . SER C 3 101 ? 143.575 123.879 159.209 1.00 1.99 101 SER 5 CA 1
ATOM 1422 C C . SER C 3 101 ? 143.431 125.390 159.310 1.00 8.32 101 SER 5 C 1
ATOM 1423 O O . SER C 3 101 ? 142.318 125.895 159.280 1.00 13.82 101 SER 5 O 1
ATOM 1426 N N . MET C 3 102 ? 144.538 126.117 159.447 1.00 9.94 102 MET 5 N 1
ATOM 1427 C CA . MET C 3 102 ? 144.437 127.567 159.584 1.00 5.85 102 MET 5 CA 1
ATOM 1428 C C . MET C 3 102 ? 144.009 128.227 158.283 1.00 6.83 102 MET 5 C 1
ATOM 1429 O O . MET C 3 102 ? 143.214 129.174 158.306 1.00 13.62 102 MET 5 O 1
ATOM 1434 N N . ARG C 3 103 ? 144.508 127.736 157.146 1.00 3.32 103 ARG 5 N 1
ATOM 1435 C CA . ARG C 3 103 ? 144.066 128.261 155.859 1.00 3.13 103 ARG 5 CA 1
ATOM 1436 C C . ARG C 3 103 ? 142.552 128.183 155.733 1.00 8.73 103 ARG 5 C 1
ATOM 1437 O O . ARG C 3 103 ? 141.909 129.140 155.284 1.00 16.48 103 ARG 5 O 1
ATOM 1445 N N . TYR C 3 104 ? 141.961 127.061 156.156 1.00 9.08 104 TYR 5 N 1
ATOM 1446 C CA . TYR C 3 104 ? 140.507 126.944 156.150 1.00 3.39 104 TYR 5 CA 1
ATOM 1447 C C . TYR C 3 104 ? 139.879 128.061 156.971 1.00 11.46 104 TYR 5 C 1
ATOM 1448 O O . TYR C 3 104 ? 138.939 128.728 156.523 1.00 17.06 104 TYR 5 O 1
ATOM 1457 N N . VAL C 3 105 ? 140.420 128.303 158.168 1.00 14.06 105 VAL 5 N 1
ATOM 1458 C CA . VAL C 3 105 ? 139.912 129.379 159.014 1.00 9.45 105 VAL 5 CA 1
ATOM 1459 C C . VAL C 3 105 ? 140.104 130.723 158.325 1.00 10.55 105 VAL 5 C 1
ATOM 1460 O O . VAL C 3 105 ? 139.286 131.639 158.468 1.00 21.00 105 VAL 5 O 1
ATOM 1464 N N . ARG C 3 106 ? 141.189 130.859 157.559 1.00 6.93 106 ARG 5 N 1
ATOM 1465 C CA . ARG C 3 106 ? 141.396 132.087 156.801 1.00 4.00 106 ARG 5 CA 1
ATOM 1466 C C . ARG C 3 106 ? 140.437 132.169 155.622 1.00 9.03 106 ARG 5 C 1
ATOM 1467 O O . ARG C 3 106 ? 140.045 133.265 155.205 1.00 12.37 106 ARG 5 O 1
ATOM 1475 N N . GLY C 3 107 ? 140.054 131.018 155.065 1.00 13.90 107 GLY 5 N 1
ATOM 1476 C CA . GLY C 3 107 ? 139.130 131.025 153.942 1.00 12.04 107 GLY 5 CA 1
ATOM 1477 C C . GLY C 3 107 ? 137.741 131.493 154.330 1.00 13.81 107 GLY 5 C 1
ATOM 1478 O O . GLY C 3 107 ? 137.088 132.223 153.579 1.00 14.01 107 GLY 5 O 1
ATOM 1479 N N . ALA C 3 108 ? 137.272 131.084 155.508 1.00 14.48 108 ALA 5 N 1
ATOM 1480 C CA . ALA C 3 108 ? 135.936 131.428 155.980 1.00 13.09 108 ALA 5 CA 1
ATOM 1481 C C . ALA C 3 108 ? 135.833 132.852 156.506 1.00 15.89 108 ALA 5 C 1
ATOM 1482 O O . ALA C 3 108 ? 134.774 133.219 157.026 1.00 20.31 108 ALA 5 O 1
ATOM 1484 N N . GLY C 3 109 ? 136.885 133.655 156.393 1.00 15.25 109 GLY 5 N 1
ATOM 1485 C CA . GLY C 3 109 ? 136.862 135.002 156.921 1.00 14.20 109 GLY 5 CA 1
ATOM 1486 C C . GLY C 3 109 ? 137.208 135.117 158.386 1.00 15.58 109 GLY 5 C 1
ATOM 1487 O O . GLY C 3 109 ? 136.855 136.123 159.012 1.00 20.38 109 GLY 5 O 1
ATOM 1488 N N . GLY C 3 110 ? 137.882 134.123 158.954 1.00 13.74 110 GLY 5 N 1
ATOM 1489 C CA . GLY C 3 110 ? 138.233 134.139 160.352 1.00 16.53 110 GLY 5 CA 1
ATOM 1490 C C . GLY C 3 110 ? 139.513 134.903 160.619 1.00 18.87 110 GLY 5 C 1
ATOM 1491 O O . GLY C 3 110 ? 139.959 135.721 159.808 1.00 18.17 110 GLY 5 O 1
ATOM 1492 N N . PRO C 3 111 ? 140.125 134.652 161.774 1.00 21.52 111 PRO 5 N 1
ATOM 1493 C CA . PRO C 3 111 ? 141.338 135.388 162.143 1.00 21.65 111 PRO 5 CA 1
ATOM 1494 C C . PRO C 3 111 ? 142.495 135.086 161.205 1.00 23.60 111 PRO 5 C 1
ATOM 1495 O O . PRO C 3 111 ? 142.608 133.993 160.644 1.00 24.85 111 PRO 5 O 1
ATOM 1499 N N . SER C 3 112 ? 143.363 136.086 161.036 1.00 21.46 112 SER 5 N 1
ATOM 1500 C CA . SER C 3 112 ? 144.564 135.894 160.230 1.00 21.85 112 SER 5 CA 1
ATOM 1501 C C . SER C 3 112 ? 145.505 134.885 160.876 1.00 23.99 112 SER 5 C 1
ATOM 1502 O O . SER C 3 112 ? 146.093 134.044 160.185 1.00 22.35 112 SER 5 O 1
ATOM 1505 N N . THR C 3 113 ? 145.659 134.950 162.196 1.00 25.93 113 THR 5 N 1
ATOM 1506 C CA . THR C 3 113 ? 146.527 134.030 162.916 1.00 21.03 113 THR 5 CA 1
ATOM 1507 C C . THR C 3 113 ? 146.080 133.971 164.369 1.00 23.80 113 THR 5 C 1
ATOM 1508 O O . THR C 3 113 ? 145.332 134.829 164.844 1.00 24.86 113 THR 5 O 1
ATOM 1512 N N . LEU C 3 114 ? 146.552 132.945 165.066 1.00 22.91 114 LEU 5 N 1
ATOM 1513 C CA . LEU C 3 114 ? 146.211 132.733 166.464 1.00 18.04 114 LEU 5 CA 1
ATOM 1514 C C . LEU C 3 114 ? 147.253 133.372 167.376 1.00 16.66 114 LEU 5 C 1
ATOM 1515 O O . LEU C 3 114 ? 148.389 133.638 166.977 1.00 21.12 114 LEU 5 O 1
ATOM 1520 N N . ALA C 3 115 ? 146.846 133.622 168.617 1.00 14.31 115 ALA 5 N 1
ATOM 1521 C CA . ALA C 3 115 ? 147.765 134.154 169.612 1.00 13.95 115 ALA 5 CA 1
ATOM 1522 C C . ALA C 3 115 ? 148.818 133.113 169.973 1.00 20.89 115 ALA 5 C 1
ATOM 1523 O O . ALA C 3 115 ? 148.505 131.942 170.202 1.00 26.44 115 ALA 5 O 1
ATOM 1525 N N . SER C 3 116 ? 150.062 133.549 170.095 1.00 19.72 116 SER 5 N 1
ATOM 1526 C CA . SER C 3 116 ? 151.143 132.629 170.411 1.00 20.44 116 SER 5 CA 1
ATOM 1527 C C . SER C 3 116 ? 151.655 132.864 171.799 1.00 20.83 116 SER 5 C 1
ATOM 1528 O O . SER C 3 116 ? 152.843 132.733 172.056 1.00 24.19 116 SER 5 O 1
ATOM 1531 N N . TYR C 3 117 ? 150.762 133.218 172.700 1.00 21.23 117 TYR 5 N 1
ATOM 1532 C CA . TYR C 3 117 ? 151.141 133.490 174.083 1.00 20.14 117 TYR 5 CA 1
ATOM 1533 C C . TYR C 3 117 ? 151.618 132.225 174.781 1.00 22.73 117 TYR 5 C 1
ATOM 1534 O O . TYR C 3 117 ? 152.608 132.248 175.522 1.00 23.55 117 TYR 5 O 1
ATOM 1543 N N . LEU C 3 118 ? 150.922 131.109 174.558 1.00 26.17 118 LEU 5 N 1
ATOM 1544 C CA . LEU C 3 118 ? 151.287 129.858 175.212 1.00 22.14 118 LEU 5 CA 1
ATOM 1545 C C . LEU C 3 118 ? 152.541 129.250 174.600 1.00 24.29 118 LEU 5 C 1
ATOM 1546 O O . LEU C 3 118 ? 153.330 128.615 175.308 1.00 26.49 118 LEU 5 O 1
ATOM 1551 N N . GLN C 3 119 ? 152.734 129.424 173.291 1.00 23.59 119 GLN 5 N 1
ATOM 1552 C CA . GLN C 3 119 ? 153.902 128.860 172.625 1.00 24.22 119 GLN 5 CA 1
ATOM 1553 C C . GLN C 3 119 ? 155.193 129.512 173.099 1.00 26.46 119 GLN 5 C 1
ATOM 1554 O O . GLN C 3 119 ? 156.215 128.831 173.239 1.00 26.23 119 GLN 5 O 1
ATOM 1560 N N . ASP C 3 120 ? 155.168 130.823 173.350 1.00 25.98 120 ASP 5 N 1
ATOM 1561 C CA . ASP C 3 120 ? 156.384 131.533 173.731 1.00 27.06 120 ASP 5 CA 1
ATOM 1562 C C . ASP C 3 120 ? 156.860 131.143 175.125 1.00 28.94 120 ASP 5 C 1
ATOM 1563 O O . ASP C 3 120 ? 158.067 131.156 175.391 1.00 32.48 120 ASP 5 O 1
ATOM 1568 N N . THR C 3 121 ? 155.939 130.801 176.022 1.00 30.04 121 THR 5 N 1
ATOM 1569 C CA . THR C 3 121 ? 156.299 130.478 177.394 1.00 31.24 121 THR 5 CA 1
ATOM 1570 C C . THR C 3 121 ? 157.029 129.132 177.448 1.00 35.77 121 THR 5 C 1
ATOM 1571 O O . THR C 3 121 ? 156.750 128.208 176.679 1.00 37.41 121 THR 5 O 1
ATOM 1575 N N . GLU C 3 122 ? 157.978 129.029 178.377 1.00 35.61 122 GLU 5 N 1
ATOM 1576 C CA . GLU C 3 122 ? 158.809 127.841 178.529 1.00 36.94 122 GLU 5 CA 1
ATOM 1577 C C . GLU C 3 122 ? 158.155 126.841 179.473 1.00 39.80 122 GLU 5 C 1
ATOM 1578 O O . GLU C 3 122 ? 157.625 127.216 180.523 1.00 42.10 122 GLU 5 O 1
ATOM 1584 N N . ASN C 3 123 ? 158.204 125.563 179.087 1.00 37.87 123 ASN 5 N 1
ATOM 1585 C CA . ASN C 3 123 ? 157.651 124.464 179.882 1.00 38.00 123 ASN 5 CA 1
ATOM 1586 C C . ASN C 3 123 ? 156.168 124.680 180.174 1.00 39.59 123 ASN 5 C 1
ATOM 1587 O O . ASN C 3 123 ? 155.654 124.293 181.225 1.00 40.82 123 ASN 5 O 1
ATOM 1592 N N . CYS C 3 124 ? 155.473 125.303 179.226 1.00 32.53 124 CYS 5 N 1
ATOM 1593 C CA . CYS C 3 124 ? 154.048 125.591 179.369 1.00 30.55 124 CYS 5 CA 1
ATOM 1594 C C . CYS C 3 124 ? 153.234 124.556 178.594 1.00 35.46 124 CYS 5 C 1
ATOM 1595 O O . CYS C 3 124 ? 152.772 124.784 177.477 1.00 41.37 124 CYS 5 O 1
ATOM 1598 N N . ARG C 3 125 ? 153.081 123.384 179.207 1.00 29.57 125 ARG 5 N 1
ATOM 1599 C CA . ARG C 3 125 ? 152.248 122.341 178.621 1.00 27.93 125 ARG 5 CA 1
ATOM 1600 C C . ARG C 3 125 ? 150.777 122.630 178.896 1.00 31.85 125 ARG 5 C 1
ATOM 1601 O O . ARG C 3 125 ? 150.363 122.732 180.056 1.00 34.25 125 ARG 5 O 1
ATOM 1609 N N . CYS C 3 126 ? 149.994 122.777 177.829 1.00 28.48 126 CYS 5 N 1
ATOM 1610 C CA . CYS C 3 126 ? 148.551 122.943 177.916 1.00 24.25 126 CYS 5 CA 1
ATOM 1611 C C . CYS C 3 126 ? 147.889 122.113 176.828 1.00 26.19 126 CYS 5 C 1
ATOM 1612 O O . CYS C 3 126 ? 148.425 121.984 175.723 1.00 28.71 126 CYS 5 O 1
ATOM 1615 N N . ASN C 3 127 ? 146.727 121.546 177.143 1.00 24.94 127 ASN 5 N 1
ATOM 1616 C CA . ASN C 3 127 ? 145.964 120.735 176.200 1.00 25.31 127 ASN 5 CA 1
ATOM 1617 C C . ASN C 3 127 ? 144.578 121.359 176.096 1.00 19.56 127 ASN 5 C 1
ATOM 1618 O O . ASN C 3 127 ? 143.860 121.453 177.097 1.00 20.32 127 ASN 5 O 1
ATOM 1623 N N . SER C 3 128 ? 144.211 121.799 174.893 1.00 14.63 128 SER 5 N 1
ATOM 1624 C CA . SER C 3 128 ? 142.870 122.323 174.668 1.00 15.77 128 SER 5 CA 1
ATOM 1625 C C . SER C 3 128 ? 141.833 121.239 174.926 1.00 20.83 128 SER 5 C 1
ATOM 1626 O O . SER C 3 128 ? 141.912 120.139 174.374 1.00 27.77 128 SER 5 O 1
ATOM 1629 N N . GLY C 3 129 ? 140.847 121.565 175.754 1.00 13.34 129 GLY 5 N 1
ATOM 1630 C CA . GLY C 3 129 ? 139.903 120.599 176.279 1.00 15.59 129 GLY 5 CA 1
ATOM 1631 C C . GLY C 3 129 ? 139.877 120.530 177.789 1.00 16.46 129 GLY 5 C 1
ATOM 1632 O O . GLY C 3 129 ? 138.890 120.046 178.362 1.00 22.59 129 GLY 5 O 1
ATOM 1633 N N . ASP C 3 130 ? 140.931 120.993 178.454 1.00 9.64 130 ASP 5 N 1
ATOM 1634 C CA . ASP C 3 130 ? 140.910 121.208 179.892 1.00 11.95 130 ASP 5 CA 1
ATOM 1635 C C . ASP C 3 130 ? 140.329 122.565 180.256 1.00 16.15 130 ASP 5 C 1
ATOM 1636 O O . ASP C 3 130 ? 140.218 122.880 181.445 1.00 22.16 130 ASP 5 O 1
ATOM 1641 N N . VAL C 3 131 ? 139.951 123.365 179.263 1.00 15.12 131 VAL 5 N 1
ATOM 1642 C CA . VAL C 3 131 ? 139.384 124.692 179.467 1.00 18.93 131 VAL 5 CA 1
ATOM 1643 C C . VAL C 3 131 ? 137.887 124.613 179.212 1.00 17.01 131 VAL 5 C 1
ATOM 1644 O O . VAL C 3 131 ? 137.456 124.213 178.123 1.00 19.12 131 VAL 5 O 1
ATOM 1648 N N . VAL C 3 132 ? 137.096 124.994 180.211 1.00 7.25 132 VAL 5 N 1
ATOM 1649 C CA . VAL C 3 132 ? 135.641 124.976 180.129 1.00 9.88 132 VAL 5 CA 1
ATOM 1650 C C . VAL C 3 132 ? 135.142 126.403 180.296 1.00 17.01 132 VAL 5 C 1
ATOM 1651 O O . VAL C 3 132 ? 135.492 127.078 181.271 1.00 23.68 132 VAL 5 O 1
ATOM 1655 N N . CYS C 3 133 ? 134.325 126.860 179.346 1.00 21.57 133 CYS 5 N 1
ATOM 1656 C CA . CYS C 3 133 ? 133.859 128.247 179.314 1.00 21.86 133 CYS 5 CA 1
ATOM 1657 C C . CYS C 3 133 ? 132.598 128.396 180.167 1.00 22.31 133 CYS 5 C 1
ATOM 1658 O O . CYS C 3 133 ? 131.464 128.395 179.683 1.00 27.84 133 CYS 5 O 1
ATOM 1661 N N . LEU C 3 134 ? 132.817 128.529 181.473 1.00 20.97 134 LEU 5 N 1
ATOM 1662 C CA . LEU C 3 134 ? 131.730 128.821 182.389 1.00 20.93 134 LEU 5 CA 1
ATOM 1663 C C . LEU C 3 134 ? 131.271 130.268 182.206 1.00 25.99 134 LEU 5 C 1
ATOM 1664 O O . LEU C 3 134 ? 131.986 131.083 181.620 1.00 29.82 134 LEU 5 O 1
ATOM 1669 N N . PRO C 3 135 ? 130.068 130.605 182.672 1.00 27.91 135 PRO 5 N 1
ATOM 1670 C CA . PRO C 3 135 ? 129.619 132.001 182.587 1.00 26.34 135 PRO 5 CA 1
ATOM 1671 C C . PRO C 3 135 ? 130.560 132.935 183.334 1.00 28.77 135 PRO 5 C 1
ATOM 1672 O O . PRO C 3 135 ? 130.841 132.744 184.520 1.00 31.89 135 PRO 5 O 1
ATOM 1676 N N . ASN C 3 136 ? 131.048 133.950 182.621 1.00 28.03 136 ASN 5 N 1
ATOM 1677 C CA . ASN C 3 136 ? 131.948 134.961 183.176 1.00 25.20 136 ASN 5 CA 1
ATOM 1678 C C . ASN C 3 136 ? 133.221 134.327 183.732 1.00 21.62 136 ASN 5 C 1
ATOM 1679 O O . ASN C 3 136 ? 133.566 134.487 184.905 1.00 24.63 136 ASN 5 O 1
ATOM 1684 N N . GLY C 3 137 ? 133.922 133.602 182.880 1.00 21.45 137 GLY 5 N 1
ATOM 1685 C CA . GLY C 3 137 ? 135.192 133.017 183.261 1.00 22.73 137 GLY 5 CA 1
ATOM 1686 C C . GLY C 3 137 ? 135.442 131.724 182.514 1.00 20.25 137 GLY 5 C 1
ATOM 1687 O O . GLY C 3 137 ? 134.712 131.351 181.601 1.00 22.78 137 GLY 5 O 1
ATOM 1688 N N . ILE C 3 138 ? 136.514 131.047 182.924 1.00 18.67 138 ILE 5 N 1
ATOM 1689 C CA . ILE C 3 138 ? 136.897 129.758 182.363 1.00 21.09 138 ILE 5 CA 1
ATOM 1690 C C . ILE C 3 138 ? 137.395 128.860 183.487 1.00 23.56 138 ILE 5 C 1
ATOM 1691 O O . ILE C 3 138 ? 137.924 129.333 184.497 1.00 23.98 138 ILE 5 O 1
ATOM 1696 N N . ALA C 3 139 ? 137.220 127.554 183.306 1.00 21.95 139 ALA 5 N 1
ATOM 1697 C CA . ALA C 3 139 ? 137.695 126.549 184.249 1.00 12.00 139 ALA 5 CA 1
ATOM 1698 C C . ALA C 3 139 ? 138.807 125.749 183.588 1.00 19.00 139 ALA 5 C 1
ATOM 1699 O O . ALA C 3 139 ? 138.613 125.194 182.502 1.00 23.31 139 ALA 5 O 1
ATOM 1701 N N . VAL C 3 140 ? 139.968 125.696 184.231 1.00 25.07 140 VAL 5 N 1
ATOM 1702 C CA . VAL C 3 140 ? 141.084 124.930 183.695 1.00 21.45 140 VAL 5 CA 1
ATOM 1703 C C . VAL C 3 140 ? 141.405 123.758 184.608 1.00 17.72 140 VAL 5 C 1
ATOM 1704 O O . VAL C 3 140 ? 141.160 123.821 185.811 1.00 22.96 140 VAL 5 O 1
ATOM 1708 N N . GLY C 3 141 ? 141.948 122.686 184.045 1.00 12.20 141 GLY 5 N 1
ATOM 1709 C CA . GLY C 3 141 ? 142.253 121.509 184.836 1.00 14.69 141 GLY 5 CA 1
ATOM 1710 C C . GLY C 3 141 ? 143.729 121.367 185.132 1.00 26.85 141 GLY 5 C 1
ATOM 1711 O O . GLY C 3 141 ? 144.550 121.359 184.219 1.00 33.19 141 GLY 5 O 1
ATOM 1712 N N . HIS C 3 142 ? 144.075 121.253 186.409 1.00 29.07 142 HIS 5 N 1
ATOM 1713 C CA . HIS C 3 142 ? 145.472 121.114 186.794 1.00 26.90 142 HIS 5 CA 1
ATOM 1714 C C . HIS C 3 142 ? 145.885 119.658 186.812 1.00 31.54 142 HIS 5 C 1
ATOM 1715 O O . HIS C 3 142 ? 146.371 119.157 187.825 1.00 30.95 142 HIS 5 O 1
ATOM 1722 N N . GLY C 3 143 ? 145.702 118.974 185.691 1.00 34.81 143 GLY 5 N 1
ATOM 1723 C CA . GLY C 3 143 ? 146.050 117.569 185.617 1.00 36.12 143 GLY 5 CA 1
ATOM 1724 C C . GLY C 3 143 ? 147.362 117.325 184.906 1.00 37.41 143 GLY 5 C 1
ATOM 1725 O O . GLY C 3 143 ? 148.199 118.219 184.821 1.00 36.52 143 GLY 5 O 1
ATOM 1726 N N . PRO C 3 144 ? 147.549 116.108 184.387 1.00 38.89 144 PRO 5 N 1
ATOM 1727 C CA . PRO C 3 144 ? 148.790 115.768 183.683 1.00 36.55 144 PRO 5 CA 1
ATOM 1728 C C . PRO C 3 144 ? 148.972 116.582 182.411 1.00 36.44 144 PRO 5 C 1
ATOM 1729 O O . PRO C 3 144 ? 150.101 116.942 182.079 1.00 38.89 144 PRO 5 O 1
ATOM 1733 N N . ARG C 3 145 ? 147.887 116.871 181.706 1.00 29.57 145 ARG 5 N 1
ATOM 1734 C CA . ARG C 3 145 ? 147.988 117.586 180.439 1.00 27.78 145 ARG 5 CA 1
ATOM 1735 C C . ARG C 3 145 ? 148.323 119.063 180.599 1.00 31.59 145 ARG 5 C 1
ATOM 1736 O O . ARG C 3 145 ? 148.727 119.710 179.636 1.00 32.90 145 ARG 5 O 1
ATOM 1744 N N . THR C 3 146 ? 148.156 119.604 181.800 1.00 32.05 146 THR 5 N 1
ATOM 1745 C CA . THR C 3 146 ? 148.395 121.029 182.005 1.00 32.12 146 THR 5 CA 1
ATOM 1746 C C . THR C 3 146 ? 149.269 121.226 183.237 1.00 31.21 146 THR 5 C 1
ATOM 1747 O O . THR C 3 146 ? 148.951 120.718 184.316 1.00 33.62 146 THR 5 O 1
ATOM 1751 N N . ASN C 3 147 ? 150.361 121.969 183.076 1.00 28.55 147 ASN 5 N 1
ATOM 1752 C CA . ASN C 3 147 ? 151.259 122.243 184.186 1.00 28.66 147 ASN 5 CA 1
ATOM 1753 C C . ASN C 3 147 ? 150.838 123.512 184.923 1.00 30.98 147 ASN 5 C 1
ATOM 1754 O O . ASN C 3 147 ? 149.891 124.206 184.544 1.00 33.59 147 ASN 5 O 1
ATOM 1759 N N . ALA C 3 148 ? 151.565 123.807 186.003 1.00 29.23 148 ALA 5 N 1
ATOM 1760 C CA . ALA C 3 148 ? 151.304 125.024 186.765 1.00 27.61 148 ALA 5 CA 1
ATOM 1761 C C . ALA C 3 148 ? 151.716 126.266 185.985 1.00 28.66 148 ALA 5 C 1
ATOM 1762 O O . ALA C 3 148 ? 151.170 127.353 186.203 1.00 27.96 148 ALA 5 O 1
ATOM 1764 N N . VAL C 3 149 ? 152.696 126.130 185.089 1.00 29.22 149 VAL 5 N 1
ATOM 1765 C CA . VAL C 3 149 ? 153.148 127.271 184.296 1.00 27.89 149 VAL 5 CA 1
ATOM 1766 C C . VAL C 3 149 ? 152.035 127.762 183.379 1.00 27.78 149 VAL 5 C 1
ATOM 1767 O O . VAL C 3 149 ? 151.819 128.972 183.231 1.00 29.94 149 VAL 5 O 1
ATOM 1771 N N . ALA C 3 150 ? 151.315 126.834 182.744 1.00 22.90 150 ALA 5 N 1
ATOM 1772 C CA . ALA C 3 150 ? 150.187 127.220 181.904 1.00 21.97 150 ALA 5 CA 1
ATOM 1773 C C . ALA C 3 150 ? 149.092 127.884 182.728 1.00 23.87 150 ALA 5 C 1
ATOM 1774 O O . ALA C 3 150 ? 148.476 128.860 182.282 1.00 26.74 150 ALA 5 O 1
ATOM 1776 N N . HIS C 3 151 ? 148.841 127.370 183.933 1.00 23.81 151 HIS 5 N 1
ATOM 1777 C CA . HIS C 3 151 ? 147.867 127.990 184.824 1.00 22.77 151 HIS 5 CA 1
ATOM 1778 C C . HIS C 3 151 ? 148.267 129.420 185.158 1.00 25.11 151 HIS 5 C 1
ATOM 1779 O O . HIS C 3 151 ? 147.436 130.336 185.108 1.00 31.01 151 HIS 5 O 1
ATOM 1786 N N . THR C 3 152 ? 149.544 129.626 185.492 1.00 21.95 152 THR 5 N 1
ATOM 1787 C CA . THR C 3 152 ? 150.026 130.957 185.837 1.00 23.21 152 THR 5 CA 1
ATOM 1788 C C . THR C 3 152 ? 149.925 131.906 184.652 1.00 20.20 152 THR 5 C 1
ATOM 1789 O O . THR C 3 152 ? 149.532 133.066 184.811 1.00 19.55 152 THR 5 O 1
ATOM 1793 N N . THR C 3 153 ? 150.281 131.435 183.455 1.00 19.77 153 THR 5 N 1
ATOM 1794 C CA . THR C 3 153 ? 150.200 132.288 182.274 1.00 21.73 153 THR 5 CA 1
ATOM 1795 C C . THR C 3 153 ? 148.755 132.658 181.956 1.00 24.69 153 THR 5 C 1
ATOM 1796 O O . THR C 3 153 ? 148.455 133.818 181.646 1.00 29.02 153 THR 5 O 1
ATOM 1800 N N . LEU C 3 154 ? 147.840 131.688 182.044 1.00 21.72 154 LEU 5 N 1
ATOM 1801 C CA . LEU C 3 154 ? 146.433 131.979 181.790 1.00 18.30 154 LEU 5 CA 1
ATOM 1802 C C . LEU C 3 154 ? 145.871 132.958 182.812 1.00 19.69 154 LEU 5 C 1
ATOM 1803 O O . LEU C 3 154 ? 145.092 133.848 182.453 1.00 20.96 154 LEU 5 O 1
ATOM 1808 N N . LYS C 3 155 ? 146.247 132.812 184.086 1.00 19.95 155 LYS 5 N 1
ATOM 1809 C CA . LYS C 3 155 ? 145.806 133.774 185.092 1.00 19.74 155 LYS 5 CA 1
ATOM 1810 C C . LYS C 3 155 ? 146.407 135.155 184.855 1.00 27.02 155 LYS 5 C 1
ATOM 1811 O O . LYS C 3 155 ? 145.720 136.166 185.032 1.00 27.71 155 LYS 5 O 1
ATOM 1817 N N . GLN C 3 156 ? 147.678 135.220 184.458 1.00 29.71 156 GLN 5 N 1
ATOM 1818 C CA . GLN C 3 156 ? 148.305 136.498 184.148 1.00 23.81 156 GLN 5 CA 1
ATOM 1819 C C . GLN C 3 156 ? 147.663 137.174 182.946 1.00 23.49 156 GLN 5 C 1
ATOM 1820 O O . GLN C 3 156 ? 147.658 138.407 182.872 1.00 25.42 156 GLN 5 O 1
ATOM 1826 N N . LEU C 3 157 ? 147.125 136.396 182.009 1.00 19.72 157 LEU 5 N 1
ATOM 1827 C CA . LEU C 3 157 ? 146.575 136.933 180.772 1.00 19.26 157 LEU 5 CA 1
ATOM 1828 C C . LEU C 3 157 ? 145.102 137.315 180.880 1.00 24.82 157 LEU 5 C 1
ATOM 1829 O O . LEU C 3 157 ? 144.731 138.440 180.538 1.00 28.84 157 LEU 5 O 1
ATOM 1834 N N . PHE C 3 158 ? 144.252 136.403 181.353 1.00 23.39 158 PHE 5 N 1
ATOM 1835 C CA . PHE C 3 158 ? 142.810 136.576 181.232 1.00 20.54 158 PHE 5 CA 1
ATOM 1836 C C . PHE C 3 158 ? 142.101 136.859 182.550 1.00 24.81 158 PHE 5 C 1
ATOM 1837 O O . PHE C 3 158 ? 140.924 137.233 182.527 1.00 30.73 158 PHE 5 O 1
ATOM 1845 N N . GLU C 3 159 ? 142.767 136.695 183.689 1.00 24.83 159 GLU 5 N 1
ATOM 1846 C CA . GLU C 3 159 ? 142.134 136.910 184.985 1.00 21.94 159 GLU 5 CA 1
ATOM 1847 C C . GLU C 3 159 ? 142.162 138.394 185.328 1.00 24.72 159 GLU 5 C 1
ATOM 1848 O O . GLU C 3 159 ? 143.237 138.998 185.412 1.00 28.33 159 GLU 5 O 1
ATOM 1854 N N . VAL C 3 160 ? 140.982 138.976 185.527 1.00 28.89 160 VAL 5 N 1
ATOM 1855 C CA . VAL C 3 160 ? 140.842 140.373 185.915 1.00 30.53 160 VAL 5 CA 1
ATOM 1856 C C . VAL C 3 160 ? 139.809 140.463 187.030 1.00 32.68 160 VAL 5 C 1
ATOM 1857 O O . VAL C 3 160 ? 138.756 139.820 186.982 1.00 32.84 160 VAL 5 O 1
ATOM 1861 N N . LYS C 3 161 ? 140.123 141.262 188.048 1.00 38.94 161 LYS 5 N 1
ATOM 1862 C CA . LYS C 3 161 ? 139.262 141.430 189.219 1.00 39.72 161 LYS 5 CA 1
ATOM 1863 C C . LYS C 3 161 ? 138.749 142.866 189.235 1.00 40.57 161 LYS 5 C 1
ATOM 1864 O O . LYS C 3 161 ? 139.512 143.803 189.487 1.00 39.25 161 LYS 5 O 1
ATOM 1870 N N . ASP C 3 162 ? 137.456 143.035 188.965 1.00 41.63 162 ASP 5 N 1
ATOM 1871 C CA . ASP C 3 162 ? 136.827 144.347 188.945 1.00 40.29 162 ASP 5 CA 1
ATOM 1872 C C . ASP C 3 162 ? 135.346 144.183 189.259 1.00 41.66 162 ASP 5 C 1
ATOM 1873 O O . ASP C 3 162 ? 134.804 143.074 189.245 1.00 42.06 162 ASP 5 O 1
ATOM 1878 N N . ASP C 3 163 ? 134.691 145.309 189.555 1.00 41.89 163 ASP 5 N 1
ATOM 1879 C CA . ASP C 3 163 ? 133.276 145.274 189.916 1.00 41.48 163 ASP 5 CA 1
ATOM 1880 C C . ASP C 3 163 ? 132.420 144.746 188.771 1.00 41.76 163 ASP 5 C 1
ATOM 1881 O O . ASP C 3 163 ? 131.511 143.936 188.989 1.00 41.09 163 ASP 5 O 1
ATOM 1886 N N . GLN C 3 164 ? 132.691 145.191 187.547 1.00 40.86 164 GLN 5 N 1
ATOM 1887 C CA . GLN C 3 164 ? 131.921 144.775 186.383 1.00 40.09 164 GLN 5 CA 1
ATOM 1888 C C . GLN C 3 164 ? 132.756 144.133 185.287 1.00 40.31 164 GLN 5 C 1
ATOM 1889 O O . GLN C 3 164 ? 132.221 143.334 184.516 1.00 43.83 164 GLN 5 O 1
ATOM 1895 N N . PHE C 3 165 ? 134.045 144.458 185.192 1.00 33.13 165 PHE 5 N 1
ATOM 1896 C CA . PHE C 3 165 ? 134.939 143.843 184.213 1.00 33.58 165 PHE 5 CA 1
ATOM 1897 C C . PHE C 3 165 ? 135.664 142.693 184.906 1.00 35.60 165 PHE 5 C 1
ATOM 1898 O O . PHE C 3 165 ? 136.865 142.742 185.171 1.00 39.34 165 PHE 5 O 1
ATOM 1906 N N . SER C 3 166 ? 134.911 141.636 185.198 1.00 35.13 166 SER 5 N 1
ATOM 1907 C CA . SER C 3 166 ? 135.400 140.515 185.987 1.00 36.05 166 SER 5 CA 1
ATOM 1908 C C . SER C 3 166 ? 135.485 139.267 185.122 1.00 34.91 166 SER 5 C 1
ATOM 1909 O O . SER C 3 166 ? 134.512 138.898 184.456 1.00 33.47 166 SER 5 O 1
ATOM 1912 N N . PHE C 3 167 ? 136.651 138.624 185.136 1.00 29.49 167 PHE 5 N 1
ATOM 1913 C CA . PHE C 3 167 ? 136.863 137.347 184.471 1.00 24.20 167 PHE 5 CA 1
ATOM 1914 C C . PHE C 3 167 ? 137.615 136.439 185.429 1.00 26.38 167 PHE 5 C 1
ATOM 1915 O O . PHE C 3 167 ? 138.657 136.828 185.962 1.00 30.34 167 PHE 5 O 1
ATOM 1923 N N . ASP C 3 168 ? 137.091 135.237 185.647 1.00 23.88 168 ASP 5 N 1
ATOM 1924 C CA . ASP C 3 168 ? 137.618 134.320 186.647 1.00 25.68 168 ASP 5 CA 1
ATOM 1925 C C . ASP C 3 168 ? 138.249 133.110 185.972 1.00 23.10 168 ASP 5 C 1
ATOM 1926 O O . ASP C 3 168 ? 137.660 132.527 185.057 1.00 25.67 168 ASP 5 O 1
ATOM 1931 N N . VAL C 3 169 ? 139.441 132.739 186.425 1.00 20.67 169 VAL 5 N 1
ATOM 1932 C CA . VAL C 3 169 ? 140.115 131.525 185.982 1.00 25.31 169 VAL 5 CA 1
ATOM 1933 C C . VAL C 3 169 ? 140.167 130.580 187.174 1.00 23.89 169 VAL 5 C 1
ATOM 1934 O O . VAL C 3 169 ? 140.842 130.861 188.173 1.00 27.04 169 VAL 5 O 1
ATOM 1938 N N . PHE C 3 170 ? 139.457 129.460 187.075 1.00 20.59 170 PHE 5 N 1
ATOM 1939 C CA . PHE C 3 170 ? 139.358 128.493 188.160 1.00 24.80 170 PHE 5 CA 1
ATOM 1940 C C . PHE C 3 170 ? 140.259 127.304 187.858 1.00 25.52 170 PHE 5 C 1
ATOM 1941 O O . PHE C 3 170 ? 140.192 126.730 186.766 1.00 30.79 170 PHE 5 O 1
ATOM 1949 N N . THR C 3 171 ? 141.098 126.938 188.824 1.00 21.61 171 THR 5 N 1
ATOM 1950 C CA . THR C 3 171 ? 141.970 125.775 188.703 1.00 21.47 171 THR 5 CA 1
ATOM 1951 C C . THR C 3 171 ? 141.278 124.583 189.353 1.00 26.03 171 THR 5 C 1
ATOM 1952 O O . THR C 3 171 ? 141.090 124.555 190.574 1.00 31.11 171 THR 5 O 1
ATOM 1956 N N . LEU C 3 172 ? 140.899 123.600 188.541 1.00 24.33 172 LEU 5 N 1
ATOM 1957 C CA . LEU C 3 172 ? 140.220 122.400 189.017 1.00 22.84 172 LEU 5 CA 1
ATOM 1958 C C . LEU C 3 172 ? 141.207 121.239 188.985 1.00 27.26 172 LEU 5 C 1
ATOM 1959 O O . LEU C 3 172 ? 141.593 120.773 187.908 1.00 35.26 172 LEU 5 O 1
ATOM 1964 N N . GLU C 3 173 ? 141.611 120.772 190.162 1.00 28.32 173 GLU 5 N 1
ATOM 1965 C CA . GLU C 3 173 ? 142.559 119.669 190.240 1.00 28.65 173 GLU 5 CA 1
ATOM 1966 C C . GLU C 3 173 ? 141.880 118.353 189.882 1.00 32.37 173 GLU 5 C 1
ATOM 1967 O O . GLU C 3 173 ? 140.708 118.132 190.201 1.00 32.11 173 GLU 5 O 1
ATOM 1973 N N . GLN C 3 174 ? 142.625 117.476 189.214 1.00 29.35 174 GLN 5 N 1
ATOM 1974 C CA . GLN C 3 174 ? 142.116 116.174 188.812 1.00 29.78 174 GLN 5 CA 1
ATOM 1975 C C . GLN C 3 174 ? 143.240 115.150 188.886 1.00 34.98 174 GLN 5 C 1
ATOM 1976 O O . GLN C 3 174 ? 144.424 115.493 188.871 1.00 32.11 174 GLN 5 O 1
ATOM 1982 N N . GLU C 3 175 ? 142.850 113.881 188.968 1.00 39.27 175 GLU 5 N 1
ATOM 1983 C CA . GLU C 3 175 ? 143.805 112.796 189.117 1.00 34.99 175 GLU 5 CA 1
ATOM 1984 C C . GLU C 3 175 ? 144.459 112.459 187.778 1.00 36.74 175 GLU 5 C 1
ATOM 1985 O O . GLU C 3 175 ? 144.088 112.976 186.720 1.00 37.81 175 GLU 5 O 1
ATOM 1991 N N . GLY C 3 176 ? 145.456 111.575 187.838 1.00 37.65 176 GLY 5 N 1
ATOM 1992 C CA . GLY C 3 176 ? 146.210 111.235 186.642 1.00 38.96 176 GLY 5 CA 1
ATOM 1993 C C . GLY C 3 176 ? 145.389 110.494 185.604 1.00 40.92 176 GLY 5 C 1
ATOM 1994 O O . GLY C 3 176 ? 145.562 110.703 184.400 1.00 41.61 176 GLY 5 O 1
ATOM 1995 N N . ASP C 3 177 ? 144.488 109.621 186.049 1.00 36.27 177 ASP 5 N 1
ATOM 1996 C CA . ASP C 3 177 ? 143.689 108.814 185.135 1.00 35.70 177 ASP 5 CA 1
ATOM 1997 C C . ASP C 3 177 ? 142.469 109.552 184.601 1.00 37.14 177 ASP 5 C 1
ATOM 1998 O O . ASP C 3 177 ? 141.716 108.975 183.809 1.00 33.61 177 ASP 5 O 1
ATOM 2003 N N . ALA C 3 178 ? 142.256 110.797 185.012 1.00 32.78 178 ALA 5 N 1
ATOM 2004 C CA . ALA C 3 178 ? 141.085 111.537 184.570 1.00 28.28 178 ALA 5 CA 1
ATOM 2005 C C . ALA C 3 178 ? 141.198 111.884 183.087 1.00 30.82 178 ALA 5 C 1
ATOM 2006 O O . ALA C 3 178 ? 142.296 112.160 182.593 1.00 31.95 178 ALA 5 O 1
ATOM 2008 N N . PRO C 3 179 ? 140.088 111.878 182.355 1.00 27.12 179 PRO 5 N 1
ATOM 2009 C CA . PRO C 3 179 ? 140.102 112.360 180.973 1.00 22.54 179 PRO 5 CA 1
ATOM 2010 C C . PRO C 3 179 ? 140.145 113.877 180.942 1.00 23.02 179 PRO 5 C 1
ATOM 2011 O O . PRO C 3 179 ? 140.116 114.521 182.002 1.00 22.82 179 PRO 5 O 1
ATOM 2015 N N . PRO C 3 180 ? 140.232 114.490 179.759 1.00 21.72 180 PRO 5 N 1
ATOM 2016 C CA . PRO C 3 180 ? 140.173 115.954 179.693 1.00 19.41 180 PRO 5 CA 1
ATOM 2017 C C . PRO C 3 180 ? 138.881 116.487 180.293 1.00 22.61 180 PRO 5 C 1
ATOM 2018 O O . PRO C 3 180 ? 137.824 115.856 180.211 1.00 29.66 180 PRO 5 O 1
ATOM 2022 N N . LEU C 3 181 ? 138.983 117.664 180.916 1.00 11.80 181 LEU 5 N 1
ATOM 2023 C CA . LEU C 3 181 ? 137.850 118.226 181.645 1.00 14.64 181 LEU 5 CA 1
ATOM 2024 C C . LEU C 3 181 ? 136.657 118.484 180.734 1.00 16.87 181 LEU 5 C 1
ATOM 2025 O O . LEU C 3 181 ? 135.509 118.301 181.153 1.00 19.34 181 LEU 5 O 1
ATOM 2030 N N . GLY C 3 182 ? 136.902 118.907 179.493 1.00 16.74 182 GLY 5 N 1
ATOM 2031 C CA . GLY C 3 182 ? 135.810 119.164 178.570 1.00 14.77 182 GLY 5 CA 1
ATOM 2032 C C . GLY C 3 182 ? 135.020 117.931 178.184 1.00 13.76 182 GLY 5 C 1
ATOM 2033 O O . GLY C 3 182 ? 133.894 118.059 177.694 1.00 13.78 182 GLY 5 O 1
ATOM 2034 N N . ASP C 3 183 ? 135.584 116.740 178.390 1.00 11.68 183 ASP 5 N 1
ATOM 2035 C CA . ASP C 3 183 ? 134.896 115.509 178.025 1.00 9.25 183 ASP 5 CA 1
ATOM 2036 C C . ASP C 3 183 ? 133.856 115.083 179.052 1.00 15.86 183 ASP 5 C 1
ATOM 2037 O O . ASP C 3 183 ? 132.994 114.258 178.729 1.00 23.99 183 ASP 5 O 1
ATOM 2042 N N . TYR C 3 184 ? 133.909 115.620 180.274 1.00 16.76 184 TYR 5 N 1
ATOM 2043 C CA . TYR C 3 184 ? 132.954 115.226 181.303 1.00 16.57 184 TYR 5 CA 1
ATOM 2044 C C . TYR C 3 184 ? 132.454 116.398 182.140 1.00 13.66 184 TYR 5 C 1
ATOM 2045 O O . TYR C 3 184 ? 131.834 116.168 183.185 1.00 17.13 184 TYR 5 O 1
ATOM 2054 N N . PHE C 3 185 ? 132.697 117.638 181.723 1.00 16.99 185 PHE 5 N 1
ATOM 2055 C CA . PHE C 3 185 ? 132.270 118.813 182.475 1.00 13.76 185 PHE 5 CA 1
ATOM 2056 C C . PHE C 3 185 ? 131.927 119.916 181.488 1.00 16.50 185 PHE 5 C 1
ATOM 2057 O O . PHE C 3 185 ? 132.772 120.302 180.675 1.00 17.11 185 PHE 5 O 1
ATOM 2065 N N . GLY C 3 186 ? 130.700 120.422 181.554 1.00 16.76 186 GLY 5 N 1
ATOM 2066 C CA . GLY C 3 186 ? 130.314 121.471 180.629 1.00 18.62 186 GLY 5 CA 1
ATOM 2067 C C . GLY C 3 186 ? 129.057 122.177 181.084 1.00 20.03 186 GLY 5 C 1
ATOM 2068 O O . GLY C 3 186 ? 128.422 121.797 182.071 1.00 16.07 186 GLY 5 O 1
ATOM 2069 N N . PHE C 3 187 ? 128.700 123.216 180.333 1.00 25.79 187 PHE 5 N 1
ATOM 2070 C CA . PHE C 3 187 ? 127.511 124.010 180.598 1.00 21.32 187 PHE 5 CA 1
ATOM 2071 C C . PHE C 3 187 ? 126.557 123.908 179.417 1.00 22.06 187 PHE 5 C 1
ATOM 2072 O O . PHE C 3 187 ? 126.980 123.792 178.264 1.00 27.60 187 PHE 5 O 1
ATOM 2080 N N . ALA C 3 188 ? 125.262 123.949 179.719 1.00 17.32 188 ALA 5 N 1
ATOM 2081 C CA . ALA C 3 188 ? 124.215 123.870 178.715 1.00 17.88 188 ALA 5 CA 1
ATOM 2082 C C . ALA C 3 188 ? 123.134 124.895 179.020 1.00 24.48 188 ALA 5 C 1
ATOM 2083 O O . ALA C 3 188 ? 122.875 125.225 180.184 1.00 24.06 188 ALA 5 O 1
ATOM 2085 N N . GLY C 3 189 ? 122.490 125.372 177.961 1.00 39.14 189 GLY 5 N 1
ATOM 2086 C CA . GLY C 3 189 ? 121.515 126.439 178.099 1.00 36.69 189 GLY 5 CA 1
ATOM 2087 C C . GLY C 3 189 ? 122.181 127.680 178.656 1.00 36.86 189 GLY 5 C 1
ATOM 2088 O O . GLY C 3 189 ? 123.221 128.130 178.163 1.00 38.42 189 GLY 5 O 1
ATOM 2089 N N . SER C 3 190 ? 121.579 128.249 179.696 1.00 33.81 190 SER 5 N 1
ATOM 2090 C CA . SER C 3 190 ? 122.184 129.347 180.436 1.00 35.49 190 SER 5 CA 1
ATOM 2091 C C . SER C 3 190 ? 122.464 129.013 181.890 1.00 36.01 190 SER 5 C 1
ATOM 2092 O O . SER C 3 190 ? 123.139 129.801 182.564 1.00 33.77 190 SER 5 O 1
ATOM 2095 N N . ASN C 3 191 ? 121.974 127.883 182.395 1.00 32.11 191 ASN 5 N 1
ATOM 2096 C CA . ASN C 3 191 ? 122.126 127.515 183.794 1.00 33.31 191 ASN 5 CA 1
ATOM 2097 C C . ASN C 3 191 ? 122.523 126.062 184.018 1.00 34.22 191 ASN 5 C 1
ATOM 2098 O O . ASN C 3 191 ? 123.104 125.763 185.068 1.00 35.35 191 ASN 5 O 1
ATOM 2103 N N . VAL C 3 192 ? 122.268 125.160 183.068 1.00 22.72 192 VAL 5 N 1
ATOM 2104 C CA . VAL C 3 192 ? 122.416 123.735 183.335 1.00 17.16 192 VAL 5 CA 1
ATOM 2105 C C . VAL C 3 192 ? 123.889 123.352 183.346 1.00 20.28 192 VAL 5 C 1
ATOM 2106 O O . VAL C 3 192 ? 124.683 123.831 182.527 1.00 26.87 192 VAL 5 O 1
ATOM 2110 N N . LEU C 3 193 ? 124.263 122.480 184.280 1.00 16.56 193 LEU 5 N 1
ATOM 2111 C CA . LEU C 3 193 ? 125.605 121.917 184.355 1.00 14.85 193 LEU 5 CA 1
ATOM 2112 C C . LEU C 3 193 ? 125.540 120.441 183.987 1.00 18.28 193 LEU 5 C 1
ATOM 2113 O O . LEU C 3 193 ? 124.805 119.674 184.618 1.00 23.26 193 LEU 5 O 1
ATOM 2118 N N . LEU C 3 194 ? 126.306 120.046 182.974 1.00 15.92 194 LEU 5 N 1
ATOM 2119 C CA . LEU C 3 194 ? 126.369 118.660 182.535 1.00 11.83 194 LEU 5 CA 1
ATOM 2120 C C . LEU C 3 194 ? 127.675 118.038 183.007 1.00 13.48 194 LEU 5 C 1
ATOM 2121 O O . LEU C 3 194 ? 128.758 118.579 182.752 1.00 23.20 194 LEU 5 O 1
ATOM 2126 N N . THR C 3 195 ? 127.565 116.903 183.692 1.00 11.57 195 THR 5 N 1
ATOM 2127 C CA . THR C 3 195 ? 128.725 116.202 184.217 1.00 16.68 195 THR 5 CA 1
ATOM 2128 C C . THR C 3 195 ? 128.386 114.725 184.347 1.00 17.33 195 THR 5 C 1
ATOM 2129 O O . THR C 3 195 ? 127.217 114.334 184.350 1.00 20.75 195 THR 5 O 1
ATOM 2133 N N . TRP C 3 196 ? 129.428 113.907 184.447 1.00 19.56 196 TRP 5 N 1
ATOM 2134 C CA . TRP C 3 196 ? 129.247 112.475 184.613 1.00 15.66 196 TRP 5 CA 1
ATOM 2135 C C . TRP C 3 196 ? 129.033 112.130 186.082 1.00 20.50 196 TRP 5 C 1
ATOM 2136 O O . TRP C 3 196 ? 129.567 112.785 186.980 1.00 24.57 196 TRP 5 O 1
ATOM 2147 N N . LYS C 3 197 ? 128.241 111.086 186.321 1.00 25.53 197 LYS 5 N 1
ATOM 2148 C CA . LYS C 3 197 ? 128.070 110.545 187.670 1.00 25.17 197 LYS 5 CA 1
ATOM 2149 C C . LYS C 3 197 ? 129.211 109.579 187.997 1.00 27.43 197 LYS 5 C 1
ATOM 2150 O O . LYS C 3 197 ? 129.016 108.438 188.416 1.00 30.07 197 LYS 5 O 1
ATOM 2156 N N . ASP C 3 198 ? 130.425 110.074 187.795 1.00 31.15 198 ASP 5 N 1
ATOM 2157 C CA . ASP C 3 198 ? 131.658 109.351 188.056 1.00 30.95 198 ASP 5 CA 1
ATOM 2158 C C . ASP C 3 198 ? 132.414 110.056 189.177 1.00 33.98 198 ASP 5 C 1
ATOM 2159 O O . ASP C 3 198 ? 131.968 111.074 189.710 1.00 35.91 198 ASP 5 O 1
ATOM 2164 N N . GLU C 3 199 ? 133.572 109.501 189.539 1.00 32.83 199 GLU 5 N 1
ATOM 2165 C CA . GLU C 3 199 ? 134.375 110.110 190.595 1.00 33.71 199 GLU 5 CA 1
ATOM 2166 C C . GLU C 3 199 ? 134.880 111.485 190.176 1.00 35.18 199 GLU 5 C 1
ATOM 2167 O O . GLU C 3 199 ? 134.758 112.458 190.933 1.00 36.73 199 GLU 5 O 1
ATOM 2173 N N . HIS C 3 200 ? 135.429 111.588 188.964 1.00 29.48 200 HIS 5 N 1
ATOM 2174 C CA . HIS C 3 200 ? 135.995 112.846 188.495 1.00 30.23 200 HIS 5 CA 1
ATOM 2175 C C . HIS C 3 200 ? 134.933 113.918 188.300 1.00 29.08 200 HIS 5 C 1
ATOM 2176 O O . HIS C 3 200 ? 135.170 115.082 188.640 1.00 28.71 200 HIS 5 O 1
ATOM 2183 N N . GLY C 3 201 ? 133.768 113.554 187.762 1.00 23.79 201 GLY 5 N 1
ATOM 2184 C CA . GLY C 3 201 ? 132.716 114.539 187.573 1.00 21.45 201 GLY 5 CA 1
ATOM 2185 C C . GLY C 3 201 ? 132.205 115.106 188.883 1.00 23.64 201 GLY 5 C 1
ATOM 2186 O O . GLY C 3 201 ? 132.048 116.322 189.027 1.00 27.22 201 GLY 5 O 1
ATOM 2187 N N . LEU C 3 202 ? 131.941 114.233 189.859 1.00 22.45 202 LEU 5 N 1
ATOM 2188 C CA . LEU C 3 202 ? 131.497 114.701 191.168 1.00 25.94 202 LEU 5 CA 1
ATOM 2189 C C . LEU C 3 202 ? 132.570 115.545 191.843 1.00 28.61 202 LEU 5 C 1
ATOM 2190 O O . LEU C 3 202 ? 132.260 116.571 192.461 1.00 26.23 202 LEU 5 O 1
ATOM 2195 N N . LEU C 3 203 ? 133.836 115.132 191.738 1.00 26.87 203 LEU 5 N 1
ATOM 2196 C CA . LEU C 3 203 ? 134.915 115.914 192.333 1.00 25.71 203 LEU 5 CA 1
ATOM 2197 C C . LEU C 3 203 ? 135.010 117.299 191.702 1.00 27.55 203 LEU 5 C 1
ATOM 2198 O O . LEU C 3 203 ? 135.161 118.301 192.412 1.00 23.41 203 LEU 5 O 1
ATOM 2203 N N . ALA C 3 204 ? 134.916 117.376 190.372 1.00 25.45 204 ALA 5 N 1
ATOM 2204 C CA . ALA C 3 204 ? 134.982 118.666 189.694 1.00 22.00 204 ALA 5 CA 1
ATOM 2205 C C . ALA C 3 204 ? 133.798 119.548 190.066 1.00 26.14 204 ALA 5 C 1
ATOM 2206 O O . ALA C 3 204 ? 133.957 120.757 190.272 1.00 29.72 204 ALA 5 O 1
ATOM 2208 N N . VAL C 3 205 ? 132.601 118.963 190.153 1.00 23.73 205 VAL 5 N 1
ATOM 2209 C CA . VAL C 3 205 ? 131.425 119.740 190.536 1.00 19.59 205 VAL 5 CA 1
ATOM 2210 C C . VAL C 3 205 ? 131.582 120.280 191.952 1.00 26.03 205 VAL 5 C 1
ATOM 2211 O O . VAL C 3 205 ? 131.272 121.446 192.225 1.00 27.74 205 VAL 5 O 1
ATOM 2215 N N . ASP C 3 206 ? 132.071 119.445 192.873 1.00 27.40 206 ASP 5 N 1
ATOM 2216 C CA . ASP C 3 206 ? 132.280 119.898 194.245 1.00 24.98 206 ASP 5 CA 1
ATOM 2217 C C . ASP C 3 206 ? 133.315 121.015 194.306 1.00 28.88 206 ASP 5 C 1
ATOM 2218 O O . ASP C 3 206 ? 133.130 122.006 195.024 1.00 32.05 206 ASP 5 O 1
ATOM 2223 N N . GLN C 3 207 ? 134.411 120.876 193.555 1.00 31.57 207 GLN 5 N 1
ATOM 2224 C CA . GLN C 3 207 ? 135.427 121.923 193.534 1.00 28.66 207 GLN 5 CA 1
ATOM 2225 C C . GLN C 3 207 ? 134.867 123.227 192.979 1.00 28.22 207 GLN 5 C 1
ATOM 2226 O O . GLN C 3 207 ? 135.147 124.307 193.511 1.00 26.37 207 GLN 5 O 1
ATOM 2232 N N . TYR C 3 208 ? 134.073 123.148 191.908 1.00 32.23 208 TYR 5 N 1
ATOM 2233 C CA . TYR C 3 208 ? 133.537 124.363 191.305 1.00 28.70 208 TYR 5 CA 1
ATOM 2234 C C . TYR C 3 208 ? 132.516 125.024 192.224 1.00 29.05 208 TYR 5 C 1
ATOM 2235 O O . TYR C 3 208 ? 132.417 126.255 192.270 1.00 30.82 208 TYR 5 O 1
ATOM 2244 N N . GLN C 3 209 ? 131.740 124.220 192.956 1.00 30.73 209 GLN 5 N 1
ATOM 2245 C CA . GLN C 3 209 ? 130.868 124.776 193.988 1.00 31.35 209 GLN 5 CA 1
ATOM 2246 C C . GLN C 3 209 ? 131.680 125.476 195.069 1.00 32.59 209 GLN 5 C 1
ATOM 2247 O O . GLN C 3 209 ? 131.312 126.564 195.528 1.00 31.67 209 GLN 5 O 1
ATOM 2253 N N . GLN C 3 210 ? 132.790 124.863 195.490 1.00 31.88 210 GLN 5 N 1
ATOM 2254 C CA . GLN C 3 210 ? 133.609 125.451 196.544 1.00 30.99 210 GLN 5 CA 1
ATOM 2255 C C . GLN C 3 210 ? 134.224 126.775 196.105 1.00 33.99 210 GLN 5 C 1
ATOM 2256 O O . GLN C 3 210 ? 134.286 127.728 196.890 1.00 32.79 210 GLN 5 O 1
ATOM 2262 N N . LYS C 3 211 ? 134.690 126.854 194.857 1.00 37.16 211 LYS 5 N 1
ATOM 2263 C CA . LYS C 3 211 ? 135.359 128.061 194.386 1.00 33.51 211 LYS 5 CA 1
ATOM 2264 C C . LYS C 3 211 ? 134.397 129.155 193.941 1.00 33.30 211 LYS 5 C 1
ATOM 2265 O O . LYS C 3 211 ? 134.833 130.296 193.759 1.00 34.38 211 LYS 5 O 1
ATOM 2271 N N . GLN C 3 212 ? 133.114 128.848 193.758 1.00 37.49 212 GLN 5 N 1
ATOM 2272 C CA . GLN C 3 212 ? 132.109 129.837 193.361 1.00 39.28 212 GLN 5 CA 1
ATOM 2273 C C . GLN C 3 212 ? 130.883 129.701 194.257 1.00 42.82 212 GLN 5 C 1
ATOM 2274 O O . GLN C 3 212 ? 129.857 129.142 193.852 1.00 40.38 212 GLN 5 O 1
ATOM 2280 N N . PRO C 3 213 ? 130.958 130.204 195.494 1.00 52.58 213 PRO 5 N 1
ATOM 2281 C CA . PRO C 3 213 ? 129.825 130.059 196.418 1.00 50.19 213 PRO 5 CA 1
ATOM 2282 C C . PRO C 3 213 ? 128.670 130.997 196.102 1.00 46.74 213 PRO 5 C 1
ATOM 2283 O O . PRO C 3 213 ? 128.714 131.743 195.118 1.00 45.24 213 PRO 5 O 1
ATOM 2287 N N . HIS C 3 214 ? 127.626 130.939 196.936 1.00 52.63 214 HIS 5 N 1
ATOM 2288 C CA . HIS C 3 214 ? 126.468 131.840 196.878 1.00 55.92 214 HIS 5 CA 1
ATOM 2289 C C . HIS C 3 214 ? 125.877 131.948 195.471 1.00 55.04 214 HIS 5 C 1
ATOM 2290 O O . HIS C 3 214 ? 125.266 132.957 195.112 1.00 52.33 214 HIS 5 O 1
ATOM 2297 N N . THR C 3 215 ? 126.029 130.895 194.671 1.00 48.02 215 THR 5 N 1
ATOM 2298 C CA . THR C 3 215 ? 125.514 130.867 193.312 1.00 47.89 215 THR 5 CA 1
ATOM 2299 C C . THR C 3 215 ? 124.572 129.683 193.139 1.00 47.39 215 THR 5 C 1
ATOM 2300 O O . THR C 3 215 ? 124.909 128.544 193.475 1.00 46.62 215 THR 5 O 1
ATOM 2304 N N . GLU C 3 216 ? 123.385 129.964 192.610 1.00 48.27 216 GLU 5 N 1
ATOM 2305 C CA . GLU C 3 216 ? 122.383 128.942 192.344 1.00 48.29 216 GLU 5 CA 1
ATOM 2306 C C . GLU C 3 216 ? 122.492 128.494 190.893 1.00 48.21 216 GLU 5 C 1
ATOM 2307 O O . GLU C 3 216 ? 122.526 129.327 189.980 1.00 43.92 216 GLU 5 O 1
ATOM 2313 N N . MET C 3 217 ? 122.553 127.179 190.686 1.00 48.69 217 MET 5 N 1
ATOM 2314 C CA . MET C 3 217 ? 122.591 126.613 189.347 1.00 46.49 217 MET 5 CA 1
ATOM 2315 C C . MET C 3 217 ? 122.110 125.171 189.398 1.00 46.25 217 MET 5 C 1
ATOM 2316 O O . MET C 3 217 ? 122.074 124.549 190.463 1.00 47.38 217 MET 5 O 1
ATOM 2321 N N . ASN C 3 218 ? 121.749 124.646 188.231 1.00 36.32 218 ASN 5 N 1
ATOM 2322 C CA . ASN C 3 218 ? 121.254 123.283 188.098 1.00 34.75 218 ASN 5 CA 1
ATOM 2323 C C . ASN C 3 218 ? 122.383 122.374 187.630 1.00 30.78 218 ASN 5 C 1
ATOM 2324 O O . ASN C 3 218 ? 123.146 122.738 186.729 1.00 32.35 218 ASN 5 O 1
ATOM 2329 N N . VAL C 3 219 ? 122.487 121.197 188.244 1.00 23.62 219 VAL 5 N 1
ATOM 2330 C CA . VAL C 3 219 ? 123.494 120.200 187.896 1.00 24.75 219 VAL 5 CA 1
ATOM 2331 C C . VAL C 3 219 ? 122.775 118.963 187.377 1.00 27.61 219 VAL 5 C 1
ATOM 2332 O O . VAL C 3 219 ? 121.881 118.432 188.048 1.00 30.32 219 VAL 5 O 1
ATOM 2336 N N . VAL C 3 220 ? 123.170 118.503 186.194 1.00 23.73 220 VAL 5 N 1
ATOM 2337 C CA . VAL C 3 220 ? 122.579 117.332 185.556 1.00 18.47 220 VAL 5 CA 1
ATOM 2338 C C . VAL C 3 220 ? 123.666 116.277 185.414 1.00 19.90 220 VAL 5 C 1
ATOM 2339 O O . VAL C 3 220 ? 124.742 116.552 184.868 1.00 21.28 220 VAL 5 O 1
ATOM 2343 N N . TYR C 3 221 ? 123.387 115.072 185.902 1.00 19.37 221 TYR 5 N 1
ATOM 2344 C CA . TYR C 3 221 ? 124.362 113.990 185.922 1.00 19.51 221 TYR 5 CA 1
ATOM 2345 C C . TYR C 3 221 ? 124.040 112.994 184.815 1.00 19.23 221 TYR 5 C 1
ATOM 2346 O O . TYR C 3 221 ? 122.948 112.416 184.792 1.00 17.38 221 TYR 5 O 1
ATOM 2355 N N . LEU C 3 222 ? 124.988 112.798 183.906 1.00 19.47 222 LEU 5 N 1
ATOM 2356 C CA . LEU C 3 222 ? 124.871 111.821 182.835 1.00 16.21 222 LEU 5 CA 1
ATOM 2357 C C . LEU C 3 222 ? 125.616 110.545 183.207 1.00 23.23 222 LEU 5 C 1
ATOM 2358 O O . LEU C 3 222 ? 126.441 110.523 184.123 1.00 26.64 222 LEU 5 O 1
ATOM 2363 N N . GLU C 3 223 ? 125.308 109.472 182.485 1.00 23.86 223 GLU 5 N 1
ATOM 2364 C CA . GLU C 3 223 ? 126.009 108.218 182.706 1.00 22.31 223 GLU 5 CA 1
ATOM 2365 C C . GLU C 3 223 ? 127.472 108.361 182.295 1.00 28.13 223 GLU 5 C 1
ATOM 2366 O O . GLU C 3 223 ? 127.778 109.046 181.315 1.00 23.01 223 GLU 5 O 1
ATOM 2372 N N . PRO C 3 224 ? 128.397 107.747 183.033 1.00 29.84 224 PRO 5 N 1
ATOM 2373 C CA . PRO C 3 224 ? 129.811 107.817 182.645 1.00 23.52 224 PRO 5 CA 1
ATOM 2374 C C . PRO C 3 224 ? 130.034 107.227 181.261 1.00 24.75 224 PRO 5 C 1
ATOM 2375 O O . PRO C 3 224 ? 129.431 106.219 180.888 1.00 27.08 224 PRO 5 O 1
ATOM 2379 N N . GLY C 3 225 ? 130.913 107.870 180.497 1.00 22.31 225 GLY 5 N 1
ATOM 2380 C CA . GLY C 3 225 ? 131.200 107.449 179.143 1.00 25.95 225 GLY 5 CA 1
ATOM 2381 C C . GLY C 3 225 ? 130.220 107.932 178.098 1.00 22.12 225 GLY 5 C 1
ATOM 2382 O O . GLY C 3 225 ? 130.408 107.630 176.913 1.00 20.55 225 GLY 5 O 1
ATOM 2383 N N . CYS C 3 226 ? 129.183 108.668 178.492 1.00 18.73 226 CYS 5 N 1
ATOM 2384 C CA . CYS C 3 226 ? 128.195 109.197 177.555 1.00 16.17 226 CYS 5 CA 1
ATOM 2385 C C . CYS C 3 226 ? 128.702 110.540 177.048 1.00 14.48 226 CYS 5 C 1
ATOM 2386 O O . CYS C 3 226 ? 128.527 111.571 177.701 1.00 19.37 226 CYS 5 O 1
ATOM 2389 N N . HIS C 3 227 ? 129.344 110.526 175.884 1.00 16.73 227 HIS 5 N 1
ATOM 2390 C CA . HIS C 3 227 ? 129.893 111.749 175.317 1.00 16.84 227 HIS 5 CA 1
ATOM 2391 C C . HIS C 3 227 ? 128.777 112.721 174.959 1.00 18.19 227 HIS 5 C 1
ATOM 2392 O O . HIS C 3 227 ? 127.728 112.327 174.443 1.00 20.61 227 HIS 5 O 1
ATOM 2399 N N . PHE C 3 228 ? 129.007 114.000 175.244 1.00 16.28 228 PHE 5 N 1
ATOM 2400 C CA . PHE C 3 228 ? 128.043 115.047 174.945 1.00 11.54 228 PHE 5 CA 1
ATOM 2401 C C . PHE C 3 228 ? 128.772 116.225 174.316 1.00 11.02 228 PHE 5 C 1
ATOM 2402 O O . PHE C 3 228 ? 130.002 116.316 174.351 1.00 15.43 228 PHE 5 O 1
ATOM 2410 N N . LEU C 3 229 ? 127.995 117.135 173.733 1.00 11.81 229 LEU 5 N 1
ATOM 2411 C CA . LEU C 3 229 ? 128.552 118.328 173.106 1.00 11.30 229 LEU 5 CA 1
ATOM 2412 C C . LEU C 3 229 ? 127.491 119.415 173.101 1.00 8.22 229 LEU 5 C 1
ATOM 2413 O O . LEU C 3 229 ? 126.416 119.231 172.523 1.00 8.18 229 LEU 5 O 1
ATOM 2418 N N . SER C 3 230 ? 127.753 120.522 173.776 1.00 13.41 230 SER 5 N 1
ATOM 2419 C CA . SER C 3 230 ? 126.758 121.576 173.871 1.00 13.45 230 SER 5 CA 1
ATOM 2420 C C . SER C 3 230 ? 127.391 122.927 173.635 1.00 17.49 230 SER 5 C 1
ATOM 2421 O O . SER C 3 230 ? 128.296 123.331 174.361 1.00 26.25 230 SER 5 O 1
ATOM 2424 N N . PHE C 3 231 ? 126.914 123.631 172.621 1.00 15.95 231 PHE 5 N 1
ATOM 2425 C CA . PHE C 3 231 ? 127.458 124.941 172.311 1.00 23.46 231 PHE 5 CA 1
ATOM 2426 C C . PHE C 3 231 ? 126.992 125.975 173.322 1.00 30.56 231 PHE 5 C 1
ATOM 2427 O O . PHE C 3 231 ? 125.872 126.491 173.204 1.00 31.06 231 PHE 5 O 1
ATOM 2435 N N . TYR C 3 232 ? 127.824 126.257 174.327 1.00 33.48 232 TYR 5 N 1
ATOM 2436 C CA . TYR C 3 232 ? 127.501 127.276 175.317 1.00 31.14 232 TYR 5 CA 1
ATOM 2437 C C . TYR C 3 232 ? 128.228 128.548 174.948 1.00 30.90 232 TYR 5 C 1
ATOM 2438 O O . TYR C 3 232 ? 129.409 128.509 174.609 1.00 27.87 232 TYR 5 O 1
ATOM 2447 N N . GLY C 3 233 ? 127.542 129.681 175.011 1.00 32.78 233 GLY 5 N 1
ATOM 2448 C CA . GLY C 3 233 ? 128.151 130.921 174.578 1.00 33.23 233 GLY 5 CA 1
ATOM 2449 C C . GLY C 3 233 ? 127.180 132.071 174.702 1.00 38.59 233 GLY 5 C 1
ATOM 2450 O O . GLY C 3 233 ? 126.209 132.004 175.458 1.00 36.17 233 GLY 5 O 1
ATOM 2451 N N . VAL C 3 234 ? 127.459 133.136 173.948 1.00 46.53 234 VAL 5 N 1
ATOM 2452 C CA . VAL C 3 234 ? 126.599 134.316 173.975 1.00 45.76 234 VAL 5 CA 1
ATOM 2453 C C . VAL C 3 234 ? 125.214 133.982 173.437 1.00 45.16 234 VAL 5 C 1
ATOM 2454 O O . VAL C 3 234 ? 124.194 134.395 174.002 1.00 43.90 234 VAL 5 O 1
ATOM 2458 N N . ASP C 3 235 ? 125.154 133.229 172.341 1.00 44.57 235 ASP 5 N 1
ATOM 2459 C CA . ASP C 3 235 ? 123.882 132.871 171.727 1.00 44.89 235 ASP 5 CA 1
ATOM 2460 C C . ASP C 3 235 ? 123.279 131.677 172.456 1.00 42.97 235 ASP 5 C 1
ATOM 2461 O O . ASP C 3 235 ? 123.879 130.597 172.498 1.00 38.31 235 ASP 5 O 1
ATOM 2466 N N . HIS C 3 236 ? 122.097 131.874 173.033 1.00 43.66 236 HIS 5 N 1
ATOM 2467 C CA . HIS C 3 236 ? 121.443 130.816 173.791 1.00 44.02 236 HIS 5 CA 1
ATOM 2468 C C . HIS C 3 236 ? 120.967 129.701 172.867 1.00 41.99 236 HIS 5 C 1
ATOM 2469 O O . HIS C 3 236 ? 120.512 129.949 171.747 1.00 41.02 236 HIS 5 O 1
ATOM 2476 N N . THR C 3 237 ? 121.075 128.465 173.347 1.00 38.18 237 THR 5 N 1
ATOM 2477 C CA . THR C 3 237 ? 120.630 127.300 172.595 1.00 35.49 237 THR 5 CA 1
ATOM 2478 C C . THR C 3 237 ? 120.270 126.200 173.583 1.00 31.77 237 THR 5 C 1
ATOM 2479 O O . THR C 3 237 ? 120.635 126.250 174.760 1.00 31.34 237 THR 5 O 1
ATOM 2483 N N . ILE C 3 238 ? 119.543 125.201 173.087 1.00 20.36 238 ILE 5 N 1
ATOM 2484 C CA . ILE C 3 238 ? 119.094 124.091 173.921 1.00 19.07 238 ILE 5 CA 1
ATOM 2485 C C . ILE C 3 238 ? 119.503 122.770 173.285 1.00 18.24 238 ILE 5 C 1
ATOM 2486 O O . ILE C 3 238 ? 119.064 121.699 173.717 1.00 19.23 238 ILE 5 O 1
ATOM 2491 N N . ASP C 3 239 ? 120.348 122.834 172.259 1.00 16.61 239 ASP 5 N 1
ATOM 2492 C CA . ASP C 3 239 ? 120.775 121.637 171.545 1.00 14.88 239 ASP 5 CA 1
ATOM 2493 C C . ASP C 3 239 ? 121.948 120.994 172.273 1.00 11.07 239 ASP 5 C 1
ATOM 2494 O O . ASP C 3 239 ? 123.030 121.585 172.363 1.00 18.22 239 ASP 5 O 1
ATOM 2499 N N . VAL C 3 240 ? 121.737 119.787 172.790 1.00 6.60 240 VAL 5 N 1
ATOM 2500 C CA . VAL C 3 240 ? 122.766 119.029 173.494 1.00 5.32 240 VAL 5 CA 1
ATOM 2501 C C . VAL C 3 240 ? 122.908 117.695 172.772 1.00 10.15 240 VAL 5 C 1
ATOM 2502 O O . VAL C 3 240 ? 122.070 116.799 172.934 1.00 17.35 240 VAL 5 O 1
ATOM 2506 N N . LEU C 3 241 ? 123.963 117.556 171.974 1.00 3.55 241 LEU 5 N 1
ATOM 2507 C CA . LEU C 3 241 ? 124.223 116.297 171.290 1.00 0.66 241 LEU 5 CA 1
ATOM 2508 C C . LEU C 3 241 ? 124.677 115.246 172.294 1.00 1.79 241 LEU 5 C 1
ATOM 2509 O O . LEU C 3 241 ? 125.501 115.525 173.167 1.00 15.10 241 LEU 5 O 1
ATOM 2514 N N . VAL C 3 242 ? 124.131 114.034 172.176 1.00 0.00 242 VAL 5 N 1
ATOM 2515 C CA . VAL C 3 242 ? 124.427 112.948 173.102 1.00 5.58 242 VAL 5 CA 1
ATOM 2516 C C . VAL C 3 242 ? 124.593 111.648 172.328 1.00 8.77 242 VAL 5 C 1
ATOM 2517 O O . VAL C 3 242 ? 124.175 111.523 171.175 1.00 11.63 242 VAL 5 O 1
ATOM 2521 N N . GLN C 3 243 ? 125.218 110.673 172.983 1.00 10.72 243 GLN 5 N 1
ATOM 2522 C CA . GLN C 3 243 ? 125.391 109.359 172.384 1.00 11.59 243 GLN 5 CA 1
ATOM 2523 C C . GLN C 3 243 ? 124.072 108.592 172.390 1.00 17.36 243 GLN 5 C 1
ATOM 2524 O O . GLN C 3 243 ? 123.220 108.777 173.263 1.00 13.69 243 GLN 5 O 1
ATOM 2530 N N . LYS C 3 244 ? 123.911 107.715 171.396 1.00 18.07 244 LYS 5 N 1
ATOM 2531 C CA . LYS C 3 244 ? 122.623 107.063 171.178 1.00 16.59 244 LYS 5 CA 1
ATOM 2532 C C . LYS C 3 244 ? 122.334 106.007 172.240 1.00 22.38 244 LYS 5 C 1
ATOM 2533 O O . LYS C 3 244 ? 121.177 105.815 172.631 1.00 26.72 244 LYS 5 O 1
ATOM 2539 N N . GLY C 3 245 ? 123.369 105.313 172.716 1.00 17.59 245 GLY 5 N 1
ATOM 2540 C CA . GLY C 3 245 ? 123.144 104.171 173.590 1.00 21.46 245 GLY 5 CA 1
ATOM 2541 C C . GLY C 3 245 ? 122.537 104.537 174.932 1.00 23.96 245 GLY 5 C 1
ATOM 2542 O O . GLY C 3 245 ? 121.726 103.785 175.480 1.00 24.30 245 GLY 5 O 1
ATOM 2543 N N . TYR C 3 246 ? 122.918 105.688 175.481 1.00 23.70 246 TYR 5 N 1
ATOM 2544 C CA . TYR C 3 246 ? 122.541 106.068 176.843 1.00 23.99 246 TYR 5 CA 1
ATOM 2545 C C . TYR C 3 246 ? 121.190 106.772 176.810 1.00 31.22 246 TYR 5 C 1
ATOM 2546 O O . TYR C 3 246 ? 121.100 107.959 176.485 1.00 31.94 246 TYR 5 O 1
ATOM 2555 N N . GLU C 3 247 ? 120.130 106.034 177.151 1.00 34.88 247 GLU 5 N 1
ATOM 2556 C CA . GLU C 3 247 ? 118.785 106.600 177.162 1.00 30.77 247 GLU 5 CA 1
ATOM 2557 C C . GLU C 3 247 ? 118.534 107.460 178.396 1.00 28.72 247 GLU 5 C 1
ATOM 2558 O O . GLU C 3 247 ? 117.857 108.491 178.307 1.00 31.18 247 GLU 5 O 1
ATOM 2564 N N . ARG C 3 248 ? 119.058 107.050 179.554 1.00 30.85 248 ARG 5 N 1
ATOM 2565 C CA . ARG C 3 248 ? 118.775 107.771 180.792 1.00 32.33 248 ARG 5 CA 1
ATOM 2566 C C . ARG C 3 248 ? 119.406 109.158 180.800 1.00 33.72 248 ARG 5 C 1
ATOM 2567 O O . ARG C 3 248 ? 118.828 110.095 181.362 1.00 33.53 248 ARG 5 O 1
ATOM 2575 N N . SER C 3 249 ? 120.583 109.312 180.189 1.00 25.79 249 SER 5 N 1
ATOM 2576 C CA . SER C 3 249 ? 121.170 110.642 180.056 1.00 25.57 249 SER 5 CA 1
ATOM 2577 C C . SER C 3 249 ? 120.274 111.548 179.222 1.00 26.22 249 SER 5 C 1
ATOM 2578 O O . SER C 3 249 ? 120.074 112.722 179.559 1.00 25.77 249 SER 5 O 1
ATOM 2581 N N . MET C 3 250 ? 119.719 111.012 178.134 1.00 24.80 250 MET 5 N 1
ATOM 2582 C CA . MET C 3 250 ? 118.778 111.773 177.321 1.00 20.88 250 MET 5 CA 1
ATOM 2583 C C . MET C 3 250 ? 117.538 112.149 178.118 1.00 20.01 250 MET 5 C 1
ATOM 2584 O O . MET C 3 250 ? 117.042 113.276 178.011 1.00 26.11 250 MET 5 O 1
ATOM 2589 N N . ASP C 3 251 ? 117.016 111.212 178.915 1.00 24.78 251 ASP 5 N 1
ATOM 2590 C CA . ASP C 3 251 ? 115.850 111.509 179.740 1.00 25.47 251 ASP 5 CA 1
ATOM 2591 C C . ASP C 3 251 ? 116.151 112.620 180.738 1.00 27.56 251 ASP 5 C 1
ATOM 2592 O O . ASP C 3 251 ? 115.329 113.520 180.943 1.00 29.78 251 ASP 5 O 1
ATOM 2597 N N . SER C 3 252 ? 117.328 112.573 181.367 1.00 25.86 252 SER 5 N 1
ATOM 2598 C CA . SER C 3 252 ? 117.701 113.610 182.325 1.00 24.66 252 SER 5 CA 1
ATOM 2599 C C . SER C 3 252 ? 117.841 114.969 181.648 1.00 21.35 252 SER 5 C 1
ATOM 2600 O O . SER C 3 252 ? 117.375 115.986 182.177 1.00 20.50 252 SER 5 O 1
ATOM 2603 N N . ILE C 3 253 ? 118.474 115.005 180.473 1.00 22.66 253 ILE 5 N 1
ATOM 2604 C CA . ILE C 3 253 ? 118.644 116.274 179.770 1.00 19.90 253 ILE 5 CA 1
ATOM 2605 C C . ILE C 3 253 ? 117.295 116.831 179.331 1.00 21.58 253 ILE 5 C 1
ATOM 2606 O O . ILE C 3 253 ? 117.054 118.042 179.410 1.00 24.90 253 ILE 5 O 1
ATOM 2611 N N . ALA C 3 254 ? 116.393 115.963 178.864 1.00 18.00 254 ALA 5 N 1
ATOM 2612 C CA . ALA C 3 254 ? 115.058 116.419 178.488 1.00 15.60 254 ALA 5 CA 1
ATOM 2613 C C . ALA C 3 254 ? 114.291 116.941 179.696 1.00 21.40 254 ALA 5 C 1
ATOM 2614 O O . ALA C 3 254 ? 113.605 117.966 179.609 1.00 23.54 254 ALA 5 O 1
ATOM 2616 N N . ALA C 3 255 ? 114.395 116.251 180.834 1.00 24.47 255 ALA 5 N 1
ATOM 2617 C CA . ALA C 3 255 ? 113.741 116.703 182.055 1.00 22.14 255 ALA 5 CA 1
ATOM 2618 C C . ALA C 3 255 ? 114.361 117.974 182.615 1.00 19.40 255 ALA 5 C 1
ATOM 2619 O O . ALA C 3 255 ? 113.712 118.658 183.413 1.00 19.63 255 ALA 5 O 1
ATOM 2621 N N . ALA C 3 256 ? 115.587 118.305 182.220 1.00 19.52 256 ALA 5 N 1
ATOM 2622 C CA . ALA C 3 256 ? 116.218 119.551 182.630 1.00 20.28 256 ALA 5 CA 1
ATOM 2623 C C . ALA C 3 256 ? 115.769 120.742 181.795 1.00 20.74 256 ALA 5 C 1
ATOM 2624 O O . ALA C 3 256 ? 116.150 121.876 182.105 1.00 20.58 256 ALA 5 O 1
ATOM 2626 N N . GLY C 3 257 ? 114.973 120.516 180.753 1.00 17.21 257 GLY 5 N 1
ATOM 2627 C CA . GLY C 3 257 ? 114.485 121.596 179.920 1.00 16.27 257 GLY 5 CA 1
ATOM 2628 C C . GLY C 3 257 ? 115.387 121.914 178.746 1.00 19.41 257 GLY 5 C 1
ATOM 2629 O O . GLY C 3 257 ? 115.564 123.083 178.391 1.00 24.26 257 GLY 5 O 1
ATOM 2630 N N . LEU C 3 258 ? 115.961 120.882 178.132 1.00 13.80 258 LEU 5 N 1
ATOM 2631 C CA . LEU C 3 258 ? 116.841 121.033 176.982 1.00 16.54 258 LEU 5 CA 1
ATOM 2632 C C . LEU C 3 258 ? 116.365 120.111 175.865 1.00 18.32 258 LEU 5 C 1
ATOM 2633 O O . LEU C 3 258 ? 115.371 119.393 176.003 1.00 22.38 258 LEU 5 O 1
ATOM 2638 N N . ASN C 3 259 ? 117.085 120.134 174.747 1.00 12.34 259 ASN 5 N 1
ATOM 2639 C CA . ASN C 3 259 ? 116.740 119.335 173.570 1.00 8.04 259 ASN 5 CA 1
ATOM 2640 C C . ASN C 3 259 ? 117.863 118.355 173.265 1.00 9.03 259 ASN 5 C 1
ATOM 2641 O O . ASN C 3 259 ? 118.862 118.730 172.624 1.00 12.78 259 ASN 5 O 1
ATOM 2646 N N . PRO C 3 260 ? 117.756 117.099 173.698 1.00 10.23 260 PRO 5 N 1
ATOM 2647 C CA . PRO C 3 260 ? 118.804 116.118 173.388 1.00 7.39 260 PRO 5 CA 1
ATOM 2648 C C . PRO C 3 260 ? 118.727 115.674 171.934 1.00 7.80 260 PRO 5 C 1
ATOM 2649 O O . PRO C 3 260 ? 117.642 115.435 171.399 1.00 13.53 260 PRO 5 O 1
ATOM 2653 N N . ILE C 3 261 ? 119.886 115.566 171.299 1.00 3.14 261 ILE 5 N 1
ATOM 2654 C CA . ILE C 3 261 ? 120.007 115.093 169.928 1.00 1.95 261 ILE 5 CA 1
ATOM 2655 C C . ILE C 3 261 ? 120.876 113.842 169.932 1.00 8.71 261 ILE 5 C 1
ATOM 2656 O O . ILE C 3 261 ? 122.104 113.926 169.962 1.00 17.89 261 ILE 5 O 1
ATOM 2661 N N . PRO C 3 262 ? 120.270 112.654 169.908 1.00 7.84 262 PRO 5 N 1
ATOM 2662 C CA . PRO C 3 262 ? 121.066 111.419 169.943 1.00 9.75 262 PRO 5 CA 1
ATOM 2663 C C . PRO C 3 262 ? 121.908 111.269 168.683 1.00 11.77 262 PRO 5 C 1
ATOM 2664 O O . PRO C 3 262 ? 121.411 111.414 167.565 1.00 16.72 262 PRO 5 O 1
ATOM 2668 N N . VAL C 3 263 ? 123.192 110.974 168.877 1.00 7.65 263 VAL 5 N 1
ATOM 2669 C CA . VAL C 3 263 ? 124.146 110.809 167.787 1.00 11.82 263 VAL 5 CA 1
ATOM 2670 C C . VAL C 3 263 ? 124.835 109.462 167.952 1.00 13.69 263 VAL 5 C 1
ATOM 2671 O O . VAL C 3 263 ? 125.313 109.135 169.044 1.00 21.10 263 VAL 5 O 1
ATOM 2675 N N . GLN C 3 264 ? 124.884 108.683 166.874 1.00 7.70 264 GLN 5 N 1
ATOM 2676 C CA . GLN C 3 264 ? 125.578 107.401 166.888 1.00 9.32 264 GLN 5 CA 1
ATOM 2677 C C . GLN C 3 264 ? 127.081 107.653 166.869 1.00 19.16 264 GLN 5 C 1
ATOM 2678 O O . GLN C 3 264 ? 127.607 108.225 165.908 1.00 23.65 264 GLN 5 O 1
ATOM 2684 N N . TRP C 3 265 ? 127.772 107.229 167.925 1.00 18.81 265 TRP 5 N 1
ATOM 2685 C CA . TRP C 3 265 ? 129.178 107.572 168.120 1.00 12.27 265 TRP 5 CA 1
ATOM 2686 C C . TRP C 3 265 ? 129.960 106.368 168.626 1.00 16.27 265 TRP 5 C 1
ATOM 2687 O O . TRP C 3 265 ? 130.716 106.462 169.597 1.00 22.25 265 TRP 5 O 1
ATOM 2698 N N . SER C 3 266 ? 129.786 105.214 167.981 1.00 13.89 266 SER 5 N 1
ATOM 2699 C CA . SER C 3 266 ? 130.406 103.989 168.479 1.00 15.96 266 SER 5 CA 1
ATOM 2700 C C . SER C 3 266 ? 131.872 103.897 168.071 1.00 22.98 266 SER 5 C 1
ATOM 2701 O O . SER C 3 266 ? 132.755 103.735 168.920 1.00 26.78 266 SER 5 O 1
ATOM 2704 N N . GLU C 3 267 ? 132.146 103.981 166.766 1.00 23.13 267 GLU 5 N 1
ATOM 2705 C CA . GLU C 3 267 ? 133.511 103.811 166.271 1.00 15.26 267 GLU 5 CA 1
ATOM 2706 C C . GLU C 3 267 ? 134.446 104.897 166.791 1.00 18.80 267 GLU 5 C 1
ATOM 2707 O O . GLU C 3 267 ? 135.580 104.607 167.186 1.00 19.50 267 GLU 5 O 1
ATOM 2713 N N . MET C 3 268 ? 134.000 106.155 166.785 1.00 21.58 268 MET 5 N 1
ATOM 2714 C CA . MET C 3 268 ? 134.863 107.232 167.263 1.00 19.36 268 MET 5 CA 1
ATOM 2715 C C . MET C 3 268 ? 135.136 107.096 168.756 1.00 20.33 268 MET 5 C 1
ATOM 2716 O O . MET C 3 268 ? 136.240 107.401 169.223 1.00 22.17 268 MET 5 O 1
ATOM 2721 N N . ASP C 3 269 ? 134.142 106.643 169.523 1.00 19.10 269 ASP 5 N 1
ATOM 2722 C CA . ASP C 3 269 ? 134.381 106.335 170.928 1.00 16.98 269 ASP 5 CA 1
ATOM 2723 C C . ASP C 3 269 ? 135.379 105.199 171.094 1.00 19.65 269 ASP 5 C 1
ATOM 2724 O O . ASP C 3 269 ? 136.261 105.271 171.957 1.00 25.97 269 ASP 5 O 1
ATOM 2729 N N . LYS C 3 270 ? 135.262 104.146 170.283 1.00 20.93 270 LYS 5 N 1
ATOM 2730 C CA . LYS C 3 270 ? 136.188 103.026 170.388 1.00 20.59 270 LYS 5 CA 1
ATOM 2731 C C . LYS C 3 270 ? 137.572 103.372 169.854 1.00 24.56 270 LYS 5 C 1
ATOM 2732 O O . LYS C 3 270 ? 138.521 102.622 170.102 1.00 26.31 270 LYS 5 O 1
ATOM 2738 N N . LEU C 3 271 ? 137.709 104.482 169.132 1.00 26.64 271 LEU 5 N 1
ATOM 2739 C CA . LEU C 3 271 ? 139.013 105.026 168.774 1.00 22.11 271 LEU 5 CA 1
ATOM 2740 C C . LEU C 3 271 ? 139.523 106.041 169.787 1.00 19.97 271 LEU 5 C 1
ATOM 2741 O O . LEU C 3 271 ? 140.637 106.548 169.629 1.00 18.26 271 LEU 5 O 1
ATOM 2746 N N . GLY C 3 272 ? 138.739 106.348 170.818 1.00 18.68 272 GLY 5 N 1
ATOM 2747 C CA . GLY C 3 272 ? 139.145 107.283 171.843 1.00 15.54 272 GLY 5 CA 1
ATOM 2748 C C . GLY C 3 272 ? 138.848 108.738 171.555 1.00 20.62 272 GLY 5 C 1
ATOM 2749 O O . GLY C 3 272 ? 139.185 109.594 172.383 1.00 24.14 272 GLY 5 O 1
ATOM 2750 N N . ILE C 3 273 ? 138.234 109.051 170.419 1.00 23.53 273 ILE 5 N 1
ATOM 2751 C CA . ILE C 3 273 ? 137.898 110.426 170.068 1.00 14.28 273 ILE 5 CA 1
ATOM 2752 C C . ILE C 3 273 ? 136.465 110.708 170.496 1.00 17.15 273 ILE 5 C 1
ATOM 2753 O O . ILE C 3 273 ? 135.575 109.869 170.315 1.00 22.73 273 ILE 5 O 1
ATOM 2758 N N . SER C 3 274 ? 136.240 111.886 171.068 1.00 16.31 274 SER 5 N 1
ATOM 2759 C CA . SER C 3 274 ? 134.916 112.305 171.497 1.00 14.00 274 SER 5 CA 1
ATOM 2760 C C . SER C 3 274 ? 134.337 113.319 170.516 1.00 12.03 274 SER 5 C 1
ATOM 2761 O O . SER C 3 274 ? 135.009 113.791 169.597 1.00 22.61 274 SER 5 O 1
ATOM 2764 N N . MET C 3 275 ? 133.059 113.646 170.722 1.00 6.11 275 MET 5 N 1
ATOM 2765 C CA . MET C 3 275 ? 132.392 114.601 169.843 1.00 5.79 275 MET 5 CA 1
ATOM 2766 C C . MET C 3 275 ? 132.979 115.998 169.995 1.00 7.40 275 MET 5 C 1
ATOM 2767 O O . MET C 3 275 ? 133.089 116.743 169.014 1.00 13.08 275 MET 5 O 1
ATOM 2772 N N . ARG C 3 276 ? 133.349 116.377 171.220 1.00 9.56 276 ARG 5 N 1
ATOM 2773 C CA . ARG C 3 276 ? 133.916 117.702 171.448 1.00 7.07 276 ARG 5 CA 1
ATOM 2774 C C . ARG C 3 276 ? 135.233 117.880 170.704 1.00 9.25 276 ARG 5 C 1
ATOM 2775 O O . ARG C 3 276 ? 135.476 118.929 170.098 1.00 13.27 276 ARG 5 O 1
ATOM 2783 N N . ALA C 3 277 ? 136.094 116.862 170.734 1.00 6.15 277 ALA 5 N 1
ATOM 2784 C CA . ALA C 3 277 ? 137.398 116.947 170.090 1.00 3.81 277 ALA 5 CA 1
ATOM 2785 C C . ALA C 3 277 ? 137.329 116.805 168.576 1.00 3.83 277 ALA 5 C 1
ATOM 2786 O O . ALA C 3 277 ? 138.319 117.101 167.900 1.00 8.38 277 ALA 5 O 1
ATOM 2788 N N . ALA C 3 278 ? 136.199 116.365 168.031 1.00 2.97 278 ALA 5 N 1
ATOM 2789 C CA . ALA C 3 278 ? 136.054 116.165 166.596 1.00 0.00 278 ALA 5 CA 1
ATOM 2790 C C . ALA C 3 278 ? 135.547 117.402 165.867 1.00 1.92 278 ALA 5 C 1
ATOM 2791 O O . ALA C 3 278 ? 135.490 117.393 164.634 1.00 6.50 278 ALA 5 O 1
ATOM 2793 N N . VAL C 3 279 ? 135.180 118.460 166.591 1.00 5.95 279 VAL 5 N 1
ATOM 2794 C CA . VAL C 3 279 ? 134.651 119.674 165.986 1.00 4.04 279 VAL 5 CA 1
ATOM 2795 C C . VAL C 3 279 ? 135.470 120.867 166.457 1.00 2.63 279 VAL 5 C 1
ATOM 2796 O O . VAL C 3 279 ? 136.035 120.874 167.552 1.00 8.26 279 VAL 5 O 1
ATOM 2800 N N . LEU C 3 280 ? 135.521 121.889 165.607 1.00 7.08 280 LEU 5 N 1
ATOM 2801 C CA . LEU C 3 280 ? 136.196 123.150 165.910 1.00 2.73 280 LEU 5 CA 1
ATOM 2802 C C . LEU C 3 280 ? 135.172 124.266 165.758 1.00 9.67 280 LEU 5 C 1
ATOM 2803 O O . LEU C 3 280 ? 134.916 124.739 164.644 1.00 20.09 280 LEU 5 O 1
ATOM 2808 N N . PRO C 3 281 ? 134.515 124.662 166.851 1.00 7.44 281 PRO 5 N 1
ATOM 2809 C CA . PRO C 3 281 ? 133.535 125.756 166.793 1.00 2.21 281 PRO 5 CA 1
ATOM 2810 C C . PRO C 3 281 ? 134.207 127.100 167.037 1.00 10.62 281 PRO 5 C 1
ATOM 2811 O O . PRO C 3 281 ? 134.787 127.331 168.100 1.00 16.96 281 PRO 5 O 1
ATOM 2815 N N . LEU C 3 282 ? 134.121 127.992 166.053 1.00 8.73 282 LEU 5 N 1
ATOM 2816 C CA . LEU C 3 282 ? 134.704 129.321 166.161 1.00 8.74 282 LEU 5 CA 1
ATOM 2817 C C . LEU C 3 282 ? 133.661 130.376 165.825 1.00 7.95 282 LEU 5 C 1
ATOM 2818 O O . LEU C 3 282 ? 132.865 130.216 164.896 1.00 14.84 282 LEU 5 O 1
ATOM 2823 N N . LYS C 3 283 ? 133.679 131.463 166.592 1.00 7.87 283 LYS 5 N 1
ATOM 2824 C CA . LYS C 3 283 ? 132.763 132.581 166.406 1.00 12.03 283 LYS 5 CA 1
ATOM 2825 C C . LYS C 3 283 ? 133.462 133.672 165.604 1.00 14.12 283 LYS 5 C 1
ATOM 2826 O O . LYS C 3 283 ? 134.390 134.317 166.103 1.00 13.02 283 LYS 5 O 1
ATOM 2832 N N . PHE C 3 284 ? 133.014 133.875 164.369 1.00 14.26 284 PHE 5 N 1
ATOM 2833 C CA . PHE C 3 284 ? 133.579 134.875 163.477 1.00 13.60 284 PHE 5 CA 1
ATOM 2834 C C . PHE C 3 284 ? 132.685 136.106 163.429 1.00 22.94 284 PHE 5 C 1
ATOM 2835 O O . PHE C 3 284 ? 131.463 136.016 163.575 1.00 28.95 284 PHE 5 O 1
ATOM 2843 N N . PHE C 3 285 ? 133.312 137.259 163.216 1.00 27.40 285 PHE 5 N 1
ATOM 2844 C CA . PHE C 3 285 ? 132.615 138.522 163.040 1.00 25.73 285 PHE 5 CA 1
ATOM 2845 C C . PHE C 3 285 ? 133.170 139.223 161.808 1.00 26.84 285 PHE 5 C 1
ATOM 2846 O O . PHE C 3 285 ? 134.154 138.787 161.205 1.00 27.51 285 PHE 5 O 1
ATOM 2854 N N . LYS C 3 286 ? 132.526 140.324 161.435 1.00 28.79 286 LYS 5 N 1
ATOM 2855 C CA . LYS C 3 286 ? 132.945 141.136 160.302 1.00 26.47 286 LYS 5 CA 1
ATOM 2856 C C . LYS C 3 286 ? 133.408 142.494 160.807 1.00 28.72 286 LYS 5 C 1
ATOM 2857 O O . LYS C 3 286 ? 132.710 143.135 161.600 1.00 28.94 286 LYS 5 O 1
ATOM 2863 N N . ALA C 3 287 ? 134.583 142.922 160.354 1.00 29.67 287 ALA 5 N 1
ATOM 2864 C CA . ALA C 3 287 ? 135.123 144.207 160.774 1.00 27.33 287 ALA 5 CA 1
ATOM 2865 C C . ALA C 3 287 ? 134.228 145.337 160.282 1.00 28.74 287 ALA 5 C 1
ATOM 2866 O O . ALA C 3 287 ? 133.880 145.400 159.100 1.00 29.31 287 ALA 5 O 1
ATOM 2868 N N . ASN C 3 288 ? 133.859 146.231 161.194 1.00 29.51 288 ASN 5 N 1
ATOM 2869 C CA . ASN C 3 288 ? 132.966 147.343 160.894 1.00 27.30 288 ASN 5 CA 1
ATOM 2870 C C . ASN C 3 288 ? 133.809 148.586 160.632 1.00 29.46 288 ASN 5 C 1
ATOM 2871 O O . ASN C 3 288 ? 134.409 149.144 161.556 1.00 33.24 288 ASN 5 O 1
ATOM 2876 N N . VAL C 3 289 ? 133.851 149.018 159.373 1.00 30.34 289 VAL 5 N 1
ATOM 2877 C CA . VAL C 3 289 ? 134.623 150.201 159.010 1.00 32.42 289 VAL 5 CA 1
ATOM 2878 C C . VAL C 3 289 ? 133.878 151.441 159.489 1.00 29.51 289 VAL 5 C 1
ATOM 2879 O O . VAL C 3 289 ? 132.714 151.662 159.134 1.00 30.20 289 VAL 5 O 1
ATOM 2883 N N . GLY C 3 290 ? 134.546 152.253 160.301 1.00 26.19 290 GLY 5 N 1
ATOM 2884 C CA . GLY C 3 290 ? 133.919 153.437 160.846 1.00 26.02 290 GLY 5 CA 1
ATOM 2885 C C . GLY C 3 290 ? 132.879 153.094 161.902 1.00 29.28 290 GLY 5 C 1
ATOM 2886 O O . GLY C 3 290 ? 132.807 151.981 162.424 1.00 31.09 290 GLY 5 O 1
ATOM 2887 N N . GLY C 3 291 ? 132.058 154.094 162.210 1.00 27.91 291 GLY 5 N 1
ATOM 2888 C CA . GLY C 3 291 ? 130.976 153.914 163.157 1.00 25.41 291 GLY 5 CA 1
ATOM 2889 C C . GLY C 3 291 ? 129.758 153.278 162.520 1.00 24.98 291 GLY 5 C 1
ATOM 2890 O O . GLY C 3 291 ? 128.691 153.894 162.451 1.00 27.87 291 GLY 5 O 1
ATOM 2891 N N . MET C 3 292 ? 129.908 152.041 162.054 1.00 23.64 292 MET 5 N 1
ATOM 2892 C CA . MET C 3 292 ? 128.856 151.323 161.344 1.00 25.31 292 MET 5 CA 1
ATOM 2893 C C . MET C 3 292 ? 128.511 150.060 162.116 1.00 25.11 292 MET 5 C 1
ATOM 2894 O O . MET C 3 292 ? 129.408 149.316 162.527 1.00 27.26 292 MET 5 O 1
ATOM 2899 N N . LEU C 3 293 ? 127.220 149.824 162.321 1.00 26.16 293 LEU 5 N 1
ATOM 2900 C CA . LEU C 3 293 ? 126.756 148.603 162.959 1.00 27.07 293 LEU 5 CA 1
ATOM 2901 C C . LEU C 3 293 ? 126.303 147.598 161.906 1.00 29.56 293 LEU 5 C 1
ATOM 2902 O O . LEU C 3 293 ? 125.813 147.968 160.836 1.00 30.74 293 LEU 5 O 1
ATOM 2907 N N . SER C 3 294 ? 126.467 146.319 162.225 1.00 33.09 294 SER 5 N 1
ATOM 2908 C CA . SER C 3 294 ? 126.160 145.234 161.307 1.00 33.63 294 SER 5 CA 1
ATOM 2909 C C . SER C 3 294 ? 124.859 144.553 161.709 1.00 34.73 294 SER 5 C 1
ATOM 2910 O O . SER C 3 294 ? 124.578 144.363 162.896 1.00 34.30 294 SER 5 O 1
ATOM 2913 N N . ARG C 3 295 ? 124.068 144.185 160.704 1.00 36.34 295 ARG 5 N 1
ATOM 2914 C CA . ARG C 3 295 ? 122.787 143.539 160.955 1.00 37.20 295 ARG 5 CA 1
ATOM 2915 C C . ARG C 3 295 ? 122.992 142.161 161.572 1.00 36.81 295 ARG 5 C 1
ATOM 2916 O O . ARG C 3 295 ? 123.951 141.453 161.251 1.00 34.59 295 ARG 5 O 1
ATOM 2924 N N . ASN C 3 296 ? 122.084 141.785 162.467 1.00 40.66 296 ASN 5 N 1
ATOM 2925 C CA . ASN C 3 296 ? 122.122 140.496 163.141 1.00 40.86 296 ASN 5 CA 1
ATOM 2926 C C . ASN C 3 296 ? 120.793 139.780 162.950 1.00 42.56 296 ASN 5 C 1
ATOM 2927 O O . ASN C 3 296 ? 119.729 140.408 162.979 1.00 41.87 296 ASN 5 O 1
ATOM 2932 N N . LYS C 3 297 ? 120.859 138.467 162.750 1.00 45.28 297 LYS 5 N 1
ATOM 2933 C CA . LYS C 3 297 ? 119.651 137.678 162.560 1.00 46.53 297 LYS 5 CA 1
ATOM 2934 C C . LYS C 3 297 ? 118.821 137.643 163.839 1.00 45.31 297 LYS 5 C 1
ATOM 2935 O O . LYS C 3 297 ? 119.350 137.661 164.954 1.00 45.63 297 LYS 5 O 1
ATOM 2941 N N . SER C 3 298 ? 117.503 137.608 163.666 1.00 43.73 298 SER 5 N 1
ATOM 2942 C CA . SER C 3 298 ? 116.590 137.589 164.798 1.00 47.79 298 SER 5 CA 1
ATOM 2943 C C . SER C 3 298 ? 116.459 136.181 165.365 1.00 49.38 298 SER 5 C 1
ATOM 2944 O O . SER C 3 298 ? 116.601 135.183 164.654 1.00 47.15 298 SER 5 O 1
ATOM 2947 N N . ARG C 3 299 ? 116.184 136.111 166.670 1.00 52.94 299 ARG 5 N 1
ATOM 2948 C CA . ARG C 3 299 ? 116.003 134.827 167.334 1.00 51.97 299 ARG 5 CA 1
ATOM 2949 C C . ARG C 3 299 ? 114.826 134.826 168.303 1.00 52.25 299 ARG 5 C 1
ATOM 2950 O O . ARG C 3 299 ? 114.657 133.849 169.044 1.00 51.71 299 ARG 5 O 1
ATOM 2958 N N . GLY C 3 300 ? 114.011 135.878 168.324 1.00 40.88 300 GLY 5 N 1
ATOM 2959 C CA . GLY C 3 300 ? 112.874 135.934 169.220 1.00 36.29 300 GLY 5 CA 1
ATOM 2960 C C . GLY C 3 300 ? 111.571 136.224 168.506 1.00 35.03 300 GLY 5 C 1
ATOM 2961 O O . GLY C 3 300 ? 111.512 136.199 167.273 1.00 36.83 300 GLY 5 O 1
ATOM 2962 N N . ALA C 3 301 ? 110.519 136.501 169.270 1.00 29.85 301 ALA 5 N 1
ATOM 2963 C CA . ALA C 3 301 ? 109.212 136.797 168.704 1.00 28.62 301 ALA 5 CA 1
ATOM 2964 C C . ALA C 3 301 ? 109.084 138.285 168.403 1.00 27.98 301 ALA 5 C 1
ATOM 2965 O O . ALA C 3 301 ? 109.657 139.132 169.094 1.00 28.32 301 ALA 5 O 1
ATOM 2967 N N . ARG C 3 302 ? 108.321 138.594 167.359 1.00 25.72 302 ARG 5 N 1
ATOM 2968 C CA . ARG C 3 302 ? 108.114 139.960 166.905 1.00 24.76 302 ARG 5 CA 1
ATOM 2969 C C . ARG C 3 302 ? 106.674 140.382 167.164 1.00 28.40 302 ARG 5 C 1
ATOM 2970 O O . ARG C 3 302 ? 105.747 139.579 167.019 1.00 28.22 302 ARG 5 O 1
ATOM 2978 N N . TRP C 3 303 ? 106.499 141.647 167.551 1.00 30.60 303 TRP 5 N 1
ATOM 2979 C CA . TRP C 3 303 ? 105.181 142.230 167.807 1.00 29.03 303 TRP 5 CA 1
ATOM 2980 C C . TRP C 3 303 ? 104.440 141.461 168.901 1.00 29.41 303 TRP 5 C 1
ATOM 2981 O O . TRP C 3 303 ? 103.297 141.033 168.730 1.00 31.59 303 TRP 5 O 1
ATOM 2992 N N . GLN C 3 304 ? 105.113 141.283 170.040 1.00 33.05 304 GLN 5 N 1
ATOM 2993 C CA . GLN C 3 304 ? 104.503 140.574 171.161 1.00 36.95 304 GLN 5 CA 1
ATOM 2994 C C . GLN C 3 304 ? 103.306 141.335 171.716 1.00 40.44 304 GLN 5 C 1
ATOM 2995 O O . GLN C 3 304 ? 102.300 140.726 172.100 1.00 38.55 304 GLN 5 O 1
ATOM 3001 N N . THR C 3 305 ? 103.401 142.666 171.778 1.00 41.14 305 THR 5 N 1
ATOM 3002 C CA . THR C 3 305 ? 102.334 143.463 172.375 1.00 39.01 305 THR 5 CA 1
ATOM 3003 C C . THR C 3 305 ? 101.033 143.331 171.591 1.00 39.33 305 THR 5 C 1
ATOM 3004 O O . THR C 3 305 ? 99.953 143.215 172.183 1.00 43.24 305 THR 5 O 1
ATOM 3008 N N . HIS C 3 306 ? 101.115 143.345 170.258 1.00 38.80 306 HIS 5 N 1
ATOM 3009 C CA . HIS C 3 306 ? 99.907 143.249 169.444 1.00 41.76 306 HIS 5 CA 1
ATOM 3010 C C . HIS C 3 306 ? 99.216 141.905 169.632 1.00 41.37 306 HIS 5 C 1
ATOM 3011 O O . HIS C 3 306 ? 98.003 141.850 169.870 1.00 38.44 306 HIS 5 O 1
ATOM 3018 N N . GLN C 3 307 ? 99.969 140.813 169.539 1.00 40.72 307 GLN 5 N 1
ATOM 3019 C CA . GLN C 3 307 ? 99.411 139.476 169.710 1.00 40.36 307 GLN 5 CA 1
ATOM 3020 C C . GLN C 3 307 ? 100.515 138.455 169.965 1.00 39.02 307 GLN 5 C 1
ATOM 3021 O O . GLN C 3 307 ? 100.278 137.407 170.566 1.00 41.29 307 GLN 5 O 1
ATOM 3027 N N . VAL D 4 58 ? 115.624 155.444 133.844 1.00 77.11 58 VAL 6 N 1
ATOM 3028 C CA . VAL D 4 58 ? 116.720 154.506 134.044 1.00 80.72 58 VAL 6 CA 1
ATOM 3029 C C . VAL D 4 58 ? 117.996 155.271 134.382 1.00 81.73 58 VAL 6 C 1
ATOM 3030 O O . VAL D 4 58 ? 118.987 154.687 134.820 1.00 80.51 58 VAL 6 O 1
ATOM 3034 N N . SER D 4 59 ? 117.960 156.591 134.181 1.00 80.88 59 SER 6 N 1
ATOM 3035 C CA . SER D 4 59 ? 119.121 157.418 134.491 1.00 81.51 59 SER 6 CA 1
ATOM 3036 C C . SER D 4 59 ? 119.355 157.523 135.992 1.00 80.97 59 SER 6 C 1
ATOM 3037 O O . SER D 4 59 ? 120.501 157.669 136.431 1.00 78.97 59 SER 6 O 1
ATOM 3040 N N . HIS D 4 60 ? 118.289 157.454 136.792 1.00 78.79 60 HIS 6 N 1
ATOM 3041 C CA . HIS D 4 60 ? 118.415 157.543 138.241 1.00 80.52 60 HIS 6 CA 1
ATOM 3042 C C . HIS D 4 60 ? 118.970 156.270 138.866 1.00 79.00 60 HIS 6 C 1
ATOM 3043 O O . HIS D 4 60 ? 119.263 156.267 140.066 1.00 78.65 60 HIS 6 O 1
ATOM 3050 N N . LEU D 4 61 ? 119.117 155.200 138.089 1.00 62.33 61 LEU 6 N 1
ATOM 3051 C CA . LEU D 4 61 ? 119.557 153.919 138.623 1.00 60.59 61 LEU 6 CA 1
ATOM 3052 C C . LEU D 4 61 ? 121.079 153.840 138.624 1.00 60.84 61 LEU 6 C 1
ATOM 3053 O O . LEU D 4 61 ? 121.723 154.076 137.597 1.00 56.79 61 LEU 6 O 1
ATOM 3058 N N . SER D 4 62 ? 121.650 153.505 139.778 1.00 50.39 62 SER 6 N 1
ATOM 3059 C CA . SER D 4 62 ? 123.091 153.341 139.887 1.00 46.23 62 SER 6 CA 1
ATOM 3060 C C . SER D 4 62 ? 123.531 152.043 139.212 1.00 47.76 62 SER 6 C 1
ATOM 3061 O O . SER D 4 62 ? 122.729 151.144 138.942 1.00 52.87 62 SER 6 O 1
ATOM 3064 N N . ALA D 4 63 ? 124.838 151.949 138.944 1.00 37.01 63 ALA 6 N 1
ATOM 3065 C CA . ALA D 4 63 ? 125.372 150.776 138.257 1.00 34.17 63 ALA 6 CA 1
ATOM 3066 C C . ALA D 4 63 ? 125.179 149.504 139.072 1.00 38.55 63 ALA 6 C 1
ATOM 3067 O O . ALA D 4 63 ? 125.057 148.414 138.499 1.00 35.53 63 ALA 6 O 1
ATOM 3069 N N . ARG D 4 64 ? 125.141 149.620 140.401 1.00 38.38 64 ARG 6 N 1
ATOM 3070 C CA . ARG D 4 64 ? 124.854 148.455 141.230 1.00 31.86 64 ARG 6 CA 1
ATOM 3071 C C . ARG D 4 64 ? 123.427 147.966 141.019 1.00 33.77 64 ARG 6 C 1
ATOM 3072 O O . ARG D 4 64 ? 123.166 146.762 141.110 1.00 41.57 64 ARG 6 O 1
ATOM 3080 N N . ASN D 4 65 ? 122.497 148.882 140.740 1.00 29.27 65 ASN 6 N 1
ATOM 3081 C CA . ASN D 4 65 ? 121.142 148.481 140.376 1.00 32.43 65 ASN 6 CA 1
ATOM 3082 C C . ASN D 4 65 ? 121.074 147.994 138.934 1.00 31.80 65 ASN 6 C 1
ATOM 3083 O O . ASN D 4 65 ? 120.275 147.103 138.616 1.00 39.03 65 ASN 6 O 1
ATOM 3088 N N . ILE D 4 66 ? 121.897 148.569 138.053 1.00 26.33 66 ILE 6 N 1
ATOM 3089 C CA . ILE D 4 66 ? 121.928 148.130 136.662 1.00 27.79 66 ILE 6 CA 1
ATOM 3090 C C . ILE D 4 66 ? 122.380 146.680 136.571 1.00 27.42 66 ILE 6 C 1
ATOM 3091 O O . ILE D 4 66 ? 121.817 145.891 135.804 1.00 28.09 66 ILE 6 O 1
ATOM 3096 N N . ALA D 4 67 ? 123.400 146.304 137.346 1.00 21.87 67 ALA 6 N 1
ATOM 3097 C CA . ALA D 4 67 ? 123.861 144.919 137.334 1.00 22.86 67 ALA 6 CA 1
ATOM 3098 C C . ALA D 4 67 ? 122.770 143.968 137.814 1.00 27.14 67 ALA 6 C 1
ATOM 3099 O O . ALA D 4 67 ? 122.561 142.902 137.222 1.00 29.35 67 ALA 6 O 1
ATOM 3101 N N . THR D 4 68 ? 122.059 144.343 138.880 1.00 26.61 68 THR 6 N 1
ATOM 3102 C CA . THR D 4 68 ? 120.996 143.489 139.401 1.00 19.53 68 THR 6 CA 1
ATOM 3103 C C . THR D 4 68 ? 119.868 143.325 138.390 1.00 26.68 68 THR 6 C 1
ATOM 3104 O O . THR D 4 68 ? 119.373 142.210 138.178 1.00 30.91 68 THR 6 O 1
ATOM 3108 N N . GLU D 4 69 ? 119.456 144.418 137.744 1.00 28.26 69 GLU 6 N 1
ATOM 3109 C CA . GLU D 4 69 ? 118.363 144.317 136.782 1.00 20.37 69 GLU 6 CA 1
ATOM 3110 C C . GLU D 4 69 ? 118.797 143.578 135.521 1.00 23.20 69 GLU 6 C 1
ATOM 3111 O O . GLU D 4 69 ? 117.995 142.865 134.909 1.00 28.59 69 GLU 6 O 1
ATOM 3117 N N . ALA D 4 70 ? 120.065 143.718 135.126 1.00 22.38 70 ALA 6 N 1
ATOM 3118 C CA . ALA D 4 70 ? 120.575 142.948 133.997 1.00 17.40 70 ALA 6 CA 1
ATOM 3119 C C . ALA D 4 70 ? 120.599 141.458 134.314 1.00 20.29 70 ALA 6 C 1
ATOM 3120 O O . ALA D 4 70 ? 120.254 140.629 133.463 1.00 21.69 70 ALA 6 O 1
ATOM 3122 N N . LEU D 4 71 ? 121.005 141.098 135.534 1.00 17.64 71 LEU 6 N 1
ATOM 3123 C CA . LEU D 4 71 ? 120.961 139.697 135.940 1.00 12.90 71 LEU 6 CA 1
ATOM 3124 C C . LEU D 4 71 ? 119.530 139.175 135.953 1.00 13.19 71 LEU 6 C 1
ATOM 3125 O O . LEU D 4 71 ? 119.270 138.042 135.532 1.00 16.86 71 LEU 6 O 1
ATOM 3130 N N . GLN D 4 72 ? 118.589 139.991 136.436 1.00 13.72 72 GLN 6 N 1
ATOM 3131 C CA . GLN D 4 72 ? 117.184 139.593 136.434 1.00 13.08 72 GLN 6 CA 1
ATOM 3132 C C . GLN D 4 72 ? 116.683 139.355 135.014 1.00 21.23 72 GLN 6 C 1
ATOM 3133 O O . GLN D 4 72 ? 116.001 138.357 134.741 1.00 24.90 72 GLN 6 O 1
ATOM 3139 N N . MET D 4 73 ? 117.023 140.261 134.093 1.00 22.90 73 MET 6 N 1
ATOM 3140 C CA . MET D 4 73 ? 116.615 140.106 132.701 1.00 6.80 73 MET 6 CA 1
ATOM 3141 C C . MET D 4 73 ? 117.227 138.857 132.080 1.00 11.49 73 MET 6 C 1
ATOM 3142 O O . MET D 4 73 ? 116.551 138.133 131.342 1.00 24.53 73 MET 6 O 1
ATOM 3147 N N . LYS D 4 74 ? 118.504 138.590 132.362 1.00 16.17 74 LYS 6 N 1
ATOM 3148 C CA . LYS D 4 74 ? 119.151 137.398 131.820 1.00 16.05 74 LYS 6 CA 1
ATOM 3149 C C . LYS D 4 74 ? 118.507 136.123 132.355 1.00 13.81 74 LYS 6 C 1
ATOM 3150 O O . LYS D 4 74 ? 118.271 135.173 131.595 1.00 16.55 74 LYS 6 O 1
ATOM 3156 N N . LYS D 4 75 ? 118.204 136.090 133.656 1.00 16.46 75 LYS 6 N 1
ATOM 3157 C CA . LYS D 4 75 ? 117.552 134.920 134.238 1.00 12.59 75 LYS 6 CA 1
ATOM 3158 C C . LYS D 4 75 ? 116.171 134.701 133.638 1.00 21.27 75 LYS 6 C 1
ATOM 3159 O O . LYS D 4 75 ? 115.782 133.559 133.367 1.00 26.23 75 LYS 6 O 1
ATOM 3165 N N . LEU D 4 76 ? 115.411 135.778 133.429 1.00 19.98 76 LEU 6 N 1
ATOM 3166 C CA . LEU D 4 76 ? 114.107 135.628 132.790 1.00 17.17 76 LEU 6 CA 1
ATOM 3167 C C . LEU D 4 76 ? 114.236 135.204 131.332 1.00 12.01 76 LEU 6 C 1
ATOM 3168 O O . LEU D 4 76 ? 113.386 134.465 130.826 1.00 17.35 76 LEU 6 O 1
ATOM 3173 N N . HIS D 4 77 ? 115.286 135.659 130.646 1.00 13.58 77 HIS 6 N 1
ATOM 3174 C CA . HIS D 4 77 ? 115.434 135.364 129.226 1.00 10.82 77 HIS 6 CA 1
ATOM 3175 C C . HIS D 4 77 ? 115.823 133.909 128.992 1.00 18.68 77 HIS 6 C 1
ATOM 3176 O O . HIS D 4 77 ? 115.251 133.237 128.126 1.00 24.55 77 HIS 6 O 1
ATOM 3183 N N . GLN D 4 78 ? 116.796 133.400 129.753 1.00 22.39 78 GLN 6 N 1
ATOM 3184 C CA . GLN D 4 78 ? 117.314 132.069 129.444 1.00 17.10 78 GLN 6 CA 1
ATOM 3185 C C . GLN D 4 78 ? 116.359 130.956 129.859 1.00 24.37 78 GLN 6 C 1
ATOM 3186 O O . GLN D 4 78 ? 116.322 129.908 129.204 1.00 23.25 78 GLN 6 O 1
ATOM 3192 N N . GLU D 4 79 ? 115.584 131.153 130.924 1.00 29.44 79 GLU 6 N 1
ATOM 3193 C CA . GLU D 4 79 ? 114.738 130.099 131.470 1.00 24.41 79 GLU 6 CA 1
ATOM 3194 C C . GLU D 4 79 ? 113.262 130.316 131.163 1.00 27.06 79 GLU 6 C 1
ATOM 3195 O O . GLU D 4 79 ? 112.611 129.430 130.602 1.00 35.73 79 GLU 6 O 1
ATOM 3201 N N . ARG D 4 80 ? 112.712 131.474 131.515 1.00 25.94 80 ARG 6 N 1
ATOM 3202 C CA . ARG D 4 80 ? 111.286 131.743 131.331 1.00 24.49 80 ARG 6 CA 1
ATOM 3203 C C . ARG D 4 80 ? 110.981 132.266 129.931 1.00 23.86 80 ARG 6 C 1
ATOM 3204 O O . ARG D 4 80 ? 110.390 133.330 129.756 1.00 24.08 80 ARG 6 O 1
ATOM 3212 N N . GLY D 4 81 ? 111.386 131.508 128.916 1.00 23.92 81 GLY 6 N 1
ATOM 3213 C CA . GLY D 4 81 ? 111.109 131.875 127.541 1.00 27.57 81 GLY 6 CA 1
ATOM 3214 C C . GLY D 4 81 ? 112.047 132.933 126.998 1.00 31.62 81 GLY 6 C 1
ATOM 3215 O O . GLY D 4 81 ? 112.393 133.887 127.700 1.00 29.36 81 GLY 6 O 1
ATOM 3216 N N . GLY D 4 82 ? 112.463 132.775 125.745 1.00 28.99 82 GLY 6 N 1
ATOM 3217 C CA . GLY D 4 82 ? 113.351 133.731 125.117 1.00 31.30 82 GLY 6 CA 1
ATOM 3218 C C . GLY D 4 82 ? 112.616 134.874 124.451 1.00 30.43 82 GLY 6 C 1
ATOM 3219 O O . GLY D 4 82 ? 112.547 134.942 123.220 1.00 25.18 82 GLY 6 O 1
ATOM 3220 N N . ASN D 4 83 ? 112.062 135.775 125.251 1.00 29.26 83 ASN 6 N 1
ATOM 3221 C CA . ASN D 4 83 ? 111.304 136.898 124.713 1.00 34.04 83 ASN 6 CA 1
ATOM 3222 C C . ASN D 4 83 ? 112.249 137.917 124.089 1.00 33.14 83 ASN 6 C 1
ATOM 3223 O O . ASN D 4 83 ? 113.127 138.441 124.788 1.00 35.69 83 ASN 6 O 1
ATOM 3228 N N . PRO D 4 84 ? 112.117 138.227 122.797 1.00 28.16 84 PRO 6 N 1
ATOM 3229 C CA . PRO D 4 84 ? 112.999 139.239 122.191 1.00 29.80 84 PRO 6 CA 1
ATOM 3230 C C . PRO D 4 84 ? 112.792 140.634 122.751 1.00 30.10 84 PRO 6 C 1
ATOM 3231 O O . PRO D 4 84 ? 113.709 141.463 122.664 1.00 34.76 84 PRO 6 O 1
ATOM 3235 N N . MET D 4 85 ? 111.616 140.919 123.316 1.00 26.08 85 MET 6 N 1
ATOM 3236 C CA . MET D 4 85 ? 111.382 142.205 123.965 1.00 24.52 85 MET 6 CA 1
ATOM 3237 C C . MET D 4 85 ? 112.412 142.454 125.058 1.00 28.86 85 MET 6 C 1
ATOM 3238 O O . MET D 4 85 ? 113.092 143.491 125.066 1.00 30.20 85 MET 6 O 1
ATOM 3243 N N . LEU D 4 86 ? 112.560 141.491 125.972 1.00 25.67 86 LEU 6 N 1
ATOM 3244 C CA . LEU D 4 86 ? 113.543 141.602 127.043 1.00 22.23 86 LEU 6 CA 1
ATOM 3245 C C . LEU D 4 86 ? 114.961 141.654 126.498 1.00 23.28 86 LEU 6 C 1
ATOM 3246 O O . LEU D 4 86 ? 115.790 142.410 127.012 1.00 30.26 86 LEU 6 O 1
ATOM 3251 N N . ALA D 4 87 ? 115.257 140.860 125.467 1.00 21.73 87 ALA 6 N 1
ATOM 3252 C CA . ALA D 4 87 ? 116.604 140.842 124.909 1.00 10.93 87 ALA 6 CA 1
ATOM 3253 C C . ALA D 4 87 ? 116.996 142.213 124.375 1.00 18.41 87 ALA 6 C 1
ATOM 3254 O O . ALA D 4 87 ? 118.073 142.730 124.698 1.00 25.83 87 ALA 6 O 1
ATOM 3256 N N . GLN D 4 88 ? 116.125 142.835 123.577 1.00 17.14 88 GLN 6 N 1
ATOM 3257 C CA . GLN D 4 88 ? 116.473 144.136 123.023 1.00 14.56 88 GLN 6 CA 1
ATOM 3258 C C . GLN D 4 88 ? 116.447 145.240 124.073 1.00 16.99 88 GLN 6 C 1
ATOM 3259 O O . GLN D 4 88 ? 117.273 146.157 124.000 1.00 22.95 88 GLN 6 O 1
ATOM 3265 N N . GLN D 4 89 ? 115.542 145.170 125.057 1.00 17.78 89 GLN 6 N 1
ATOM 3266 C CA . GLN D 4 89 ? 115.564 146.162 126.128 1.00 18.18 89 GLN 6 CA 1
ATOM 3267 C C . GLN D 4 89 ? 116.861 146.082 126.924 1.00 26.12 89 GLN 6 C 1
ATOM 3268 O O . GLN D 4 89 ? 117.479 147.112 127.224 1.00 27.12 89 GLN 6 O 1
ATOM 3274 N N . ALA D 4 90 ? 117.294 144.865 127.264 1.00 23.91 90 ALA 6 N 1
ATOM 3275 C CA . ALA D 4 90 ? 118.541 144.697 127.999 1.00 4.92 90 ALA 6 CA 1
ATOM 3276 C C . ALA D 4 90 ? 119.738 145.135 127.168 1.00 12.03 90 ALA 6 C 1
ATOM 3277 O O . ALA D 4 90 ? 120.673 145.744 127.697 1.00 29.36 90 ALA 6 O 1
ATOM 3279 N N . ARG D 4 91 ? 119.734 144.830 125.867 1.00 4.01 91 ARG 6 N 1
ATOM 3280 C CA . ARG D 4 91 ? 120.823 145.287 125.010 1.00 7.35 91 ARG 6 CA 1
ATOM 3281 C C . ARG D 4 91 ? 120.886 146.808 124.946 1.00 10.43 91 ARG 6 C 1
ATOM 3282 O O . ARG D 4 91 ? 121.976 147.384 125.025 1.00 19.85 91 ARG 6 O 1
ATOM 3290 N N . ARG D 4 92 ? 119.734 147.472 124.817 1.00 10.83 92 ARG 6 N 1
ATOM 3291 C CA . ARG D 4 92 ? 119.722 148.931 124.794 1.00 10.92 92 ARG 6 CA 1
ATOM 3292 C C . ARG D 4 92 ? 120.206 149.510 126.116 1.00 11.07 92 ARG 6 C 1
ATOM 3293 O O . ARG D 4 92 ? 120.936 150.508 126.132 1.00 17.48 92 ARG 6 O 1
ATOM 3301 N N . VAL D 4 93 ? 119.803 148.905 127.236 1.00 10.42 93 VAL 6 N 1
ATOM 3302 C CA . VAL D 4 93 ? 120.244 149.398 128.538 1.00 7.11 93 VAL 6 CA 1
ATOM 3303 C C . VAL D 4 93 ? 121.750 149.224 128.701 1.00 4.84 93 VAL 6 C 1
ATOM 3304 O O . VAL D 4 93 ? 122.446 150.131 129.173 1.00 18.52 93 VAL 6 O 1
ATOM 3308 N N . LEU D 4 94 ? 122.281 148.064 128.306 1.00 9.73 94 LEU 6 N 1
ATOM 3309 C CA . LEU D 4 94 ? 123.702 147.790 128.482 1.00 12.48 94 LEU 6 CA 1
ATOM 3310 C C . LEU D 4 94 ? 124.576 148.558 127.500 1.00 11.65 94 LEU 6 C 1
ATOM 3311 O O . LEU D 4 94 ? 125.755 148.784 127.790 1.00 21.79 94 LEU 6 O 1
ATOM 3316 N N . PHE D 4 95 ? 124.036 148.960 126.348 1.00 10.18 95 PHE 6 N 1
ATOM 3317 C CA . PHE D 4 95 ? 124.832 149.687 125.367 1.00 8.74 95 PHE 6 CA 1
ATOM 3318 C C . PHE D 4 95 ? 125.206 151.091 125.823 1.00 19.04 95 PHE 6 C 1
ATOM 3319 O O . PHE D 4 95 ? 126.062 151.719 125.192 1.00 25.80 95 PHE 6 O 1
ATOM 3327 N N . ALA D 4 96 ? 124.598 151.596 126.894 1.00 19.89 96 ALA 6 N 1
ATOM 3328 C CA . ALA D 4 96 ? 124.854 152.942 127.398 1.00 18.65 96 ALA 6 CA 1
ATOM 3329 C C . ALA D 4 96 ? 125.250 152.893 128.868 1.00 18.40 96 ALA 6 C 1
ATOM 3330 O O . ALA D 4 96 ? 124.745 153.646 129.703 1.00 24.98 96 ALA 6 O 1
ATOM 3332 N N . THR D 4 97 ? 126.170 151.991 129.203 1.00 13.56 97 THR 6 N 1
ATOM 3333 C CA . THR D 4 97 ? 126.663 151.837 130.563 1.00 14.36 97 THR 6 CA 1
ATOM 3334 C C . THR D 4 97 ? 128.184 151.857 130.552 1.00 24.31 97 THR 6 C 1
ATOM 3335 O O . THR D 4 97 ? 128.819 151.360 129.618 1.00 29.95 97 THR 6 O 1
ATOM 3339 N N . SER D 4 98 ? 128.767 152.439 131.599 1.00 26.43 98 SER 6 N 1
ATOM 3340 C CA . SER D 4 98 ? 130.216 152.554 131.693 1.00 26.38 98 SER 6 CA 1
ATOM 3341 C C . SER D 4 98 ? 130.646 152.451 133.147 1.00 26.50 98 SER 6 C 1
ATOM 3342 O O . SER D 4 98 ? 130.067 153.109 134.016 1.00 26.88 98 SER 6 O 1
ATOM 3345 N N . ILE D 4 99 ? 131.657 151.626 133.403 1.00 30.11 99 ILE 6 N 1
ATOM 3346 C CA . ILE D 4 99 ? 132.264 151.535 134.742 1.00 29.21 99 ILE 6 CA 1
ATOM 3347 C C . ILE D 4 99 ? 133.427 152.521 134.741 1.00 39.01 99 ILE 6 C 1
ATOM 3348 O O . ILE D 4 99 ? 134.588 152.179 134.504 1.00 47.01 99 ILE 6 O 1
ATOM 3353 N N . ALA D 4 100 ? 133.106 153.783 135.014 1.00 35.65 100 ALA 6 N 1
ATOM 3354 C CA . ALA D 4 100 ? 134.100 154.848 134.999 1.00 33.04 100 ALA 6 CA 1
ATOM 3355 C C . ALA D 4 100 ? 133.726 155.896 136.034 1.00 40.65 100 ALA 6 C 1
ATOM 3356 O O . ALA D 4 100 ? 132.595 156.390 136.040 1.00 43.15 100 ALA 6 O 1
ATOM 3357 N N . GLY D 4 101 ? 134.677 156.231 136.904 1.00 43.05 101 GLY 6 N 1
ATOM 3358 C CA . GLY D 4 101 ? 134.476 157.252 137.909 1.00 43.52 101 GLY 6 CA 1
ATOM 3359 C C . GLY D 4 101 ? 133.637 156.837 139.095 1.00 45.32 101 GLY 6 C 1
ATOM 3360 O O . GLY D 4 101 ? 133.312 157.692 139.930 1.00 45.71 101 GLY 6 O 1
ATOM 3361 N N . GLN D 4 102 ? 133.273 155.563 139.202 1.00 49.27 102 GLN 6 N 1
ATOM 3362 C CA . GLN D 4 102 ? 132.461 155.069 140.303 1.00 49.48 102 GLN 6 CA 1
ATOM 3363 C C . GLN D 4 102 ? 133.114 153.837 140.907 1.00 48.35 102 GLN 6 C 1
ATOM 3364 O O . GLN D 4 102 ? 133.613 152.970 140.183 1.00 46.30 102 GLN 6 O 1
ATOM 3370 N N . ASN D 4 103 ? 133.110 153.765 142.235 1.00 46.46 103 ASN 6 N 1
ATOM 3371 C CA . ASN D 4 103 ? 133.632 152.599 142.931 1.00 44.35 103 ASN 6 CA 1
ATOM 3372 C C . ASN D 4 103 ? 132.587 151.492 142.924 1.00 42.57 103 ASN 6 C 1
ATOM 3373 O O . ASN D 4 103 ? 131.445 151.701 143.348 1.00 41.03 103 ASN 6 O 1
ATOM 3378 N N . LEU D 4 104 ? 132.978 150.316 142.444 1.00 26.07 104 LEU 6 N 1
ATOM 3379 C CA . LEU D 4 104 ? 132.068 149.192 142.301 1.00 30.46 104 LEU 6 CA 1
ATOM 3380 C C . LEU D 4 104 ? 132.671 147.956 142.951 1.00 28.12 104 LEU 6 C 1
ATOM 3381 O O . LEU D 4 104 ? 133.892 147.795 143.017 1.00 31.57 104 LEU 6 O 1
ATOM 3386 N N . ASP D 4 105 ? 131.795 147.083 143.436 1.00 21.62 105 ASP 6 N 1
ATOM 3387 C CA . ASP D 4 105 ? 132.241 145.811 143.976 1.00 20.27 105 ASP 6 CA 1
ATOM 3388 C C . ASP D 4 105 ? 132.744 144.911 142.852 1.00 19.41 105 ASP 6 C 1
ATOM 3389 O O . ASP D 4 105 ? 132.474 145.137 141.669 1.00 19.53 105 ASP 6 O 1
ATOM 3394 N N . ALA D 4 106 ? 133.493 143.877 143.235 1.00 20.23 106 ALA 6 N 1
ATOM 3395 C CA . ALA D 4 106 ? 133.895 142.876 142.255 1.00 15.12 106 ALA 6 CA 1
ATOM 3396 C C . ALA D 4 106 ? 132.690 142.118 141.718 1.00 14.39 106 ALA 6 C 1
ATOM 3397 O O . ALA D 4 106 ? 132.645 141.786 140.527 1.00 24.95 106 ALA 6 O 1
ATOM 3399 N N . ARG D 4 107 ? 131.701 141.852 142.575 1.00 15.07 107 ARG 6 N 1
ATOM 3400 C CA . ARG D 4 107 ? 130.499 141.152 142.141 1.00 13.76 107 ARG 6 CA 1
ATOM 3401 C C . ARG D 4 107 ? 129.702 141.968 141.133 1.00 13.51 107 ARG 6 C 1
ATOM 3402 O O . ARG D 4 107 ? 129.191 141.414 140.157 1.00 13.50 107 ARG 6 O 1
ATOM 3410 N N . SER D 4 108 ? 129.579 143.280 141.350 1.00 18.87 108 SER 6 N 1
ATOM 3411 C CA . SER D 4 108 ? 128.839 144.111 140.406 1.00 7.47 108 SER 6 CA 1
ATOM 3412 C C . SER D 4 108 ? 129.511 144.151 139.040 1.00 13.96 108 SER 6 C 1
ATOM 3413 O O . SER D 4 108 ? 128.831 144.046 138.013 1.00 20.00 108 SER 6 O 1
ATOM 3416 N N . VAL D 4 109 ? 130.838 144.287 139.007 1.00 18.08 109 VAL 6 N 1
ATOM 3417 C CA . VAL D 4 109 ? 131.555 144.296 137.736 1.00 8.26 109 VAL 6 CA 1
ATOM 3418 C C . VAL D 4 109 ? 131.438 142.943 137.046 1.00 11.95 109 VAL 6 C 1
ATOM 3419 O O . VAL D 4 109 ? 131.239 142.867 135.827 1.00 20.50 109 VAL 6 O 1
ATOM 3423 N N . ALA D 4 110 ? 131.560 141.854 137.810 1.00 7.07 110 ALA 6 N 1
ATOM 3424 C CA . ALA D 4 110 ? 131.422 140.525 137.225 1.00 3.81 110 ALA 6 CA 1
ATOM 3425 C C . ALA D 4 110 ? 130.025 140.310 136.656 1.00 10.59 110 ALA 6 C 1
ATOM 3426 O O . ALA D 4 110 ? 129.874 139.749 135.565 1.00 19.16 110 ALA 6 O 1
ATOM 3428 N N . LEU D 4 111 ? 128.991 140.747 137.381 1.00 11.52 111 LEU 6 N 1
ATOM 3429 C CA . LEU D 4 111 ? 127.625 140.612 136.888 1.00 5.71 111 LEU 6 CA 1
ATOM 3430 C C . LEU D 4 111 ? 127.410 141.438 135.628 1.00 5.66 111 LEU 6 C 1
ATOM 3431 O O . LEU D 4 111 ? 126.776 140.971 134.675 1.00 14.37 111 LEU 6 O 1
ATOM 3436 N N . LEU D 4 112 ? 127.926 142.670 135.605 1.00 4.54 112 LEU 6 N 1
ATOM 3437 C CA . LEU D 4 112 ? 127.798 143.494 134.408 1.00 0.00 112 LEU 6 CA 1
ATOM 3438 C C . LEU D 4 112 ? 128.481 142.838 133.216 1.00 7.02 112 LEU 6 C 1
ATOM 3439 O O . LEU D 4 112 ? 127.911 142.781 132.120 1.00 9.05 112 LEU 6 O 1
ATOM 3444 N N . LEU D 4 113 ? 129.693 142.317 133.417 1.00 9.69 113 LEU 6 N 1
ATOM 3445 C CA . LEU D 4 113 ? 130.407 141.656 132.329 1.00 8.63 113 LEU 6 CA 1
ATOM 3446 C C . LEU D 4 113 ? 129.655 140.425 131.837 1.00 8.06 113 LEU 6 C 1
ATOM 3447 O O . LEU D 4 113 ? 129.496 140.232 130.626 1.00 14.81 113 LEU 6 O 1
ATOM 3452 N N . ASN D 4 114 ? 129.181 139.588 132.762 1.00 1.34 114 ASN 6 N 1
ATOM 3453 C CA . ASN D 4 114 ? 128.493 138.362 132.375 1.00 0.00 114 ASN 6 CA 1
ATOM 3454 C C . ASN D 4 114 ? 127.193 138.662 131.641 1.00 5.36 114 ASN 6 C 1
ATOM 3455 O O . ASN D 4 114 ? 126.886 138.023 130.629 1.00 11.00 114 ASN 6 O 1
ATOM 3460 N N . THR D 4 115 ? 126.420 139.637 132.126 1.00 15.15 115 THR 6 N 1
ATOM 3461 C CA . THR D 4 115 ? 125.150 139.951 131.483 1.00 1.90 115 THR 6 CA 1
ATOM 3462 C C . THR D 4 115 ? 125.350 140.667 130.155 1.00 6.07 115 THR 6 C 1
ATOM 3463 O O . THR D 4 115 ? 124.524 140.520 129.248 1.00 17.78 115 THR 6 O 1
ATOM 3467 N N . ALA D 4 116 ? 126.428 141.442 130.014 1.00 5.66 116 ALA 6 N 1
ATOM 3468 C CA . ALA D 4 116 ? 126.725 142.048 128.722 1.00 9.12 116 ALA 6 CA 1
ATOM 3469 C C . ALA D 4 116 ? 127.131 140.989 127.708 1.00 4.01 116 ALA 6 C 1
ATOM 3470 O O . ALA D 4 116 ? 126.608 140.954 126.589 1.00 7.37 116 ALA 6 O 1
ATOM 3472 N N . VAL D 4 117 ? 128.046 140.096 128.093 1.00 8.23 117 VAL 6 N 1
ATOM 3473 C CA . VAL D 4 117 ? 128.517 139.067 127.172 1.00 6.77 117 VAL 6 CA 1
ATOM 3474 C C . VAL D 4 117 ? 127.391 138.103 126.815 1.00 8.37 117 VAL 6 C 1
ATOM 3475 O O . VAL D 4 117 ? 127.309 137.616 125.681 1.00 10.98 117 VAL 6 O 1
ATOM 3479 N N . TYR D 4 118 ? 126.500 137.821 127.769 1.00 1.41 118 TYR 6 N 1
ATOM 3480 C CA . TYR D 4 118 ? 125.387 136.914 127.504 1.00 0.00 118 TYR 6 CA 1
ATOM 3481 C C . TYR D 4 118 ? 124.486 137.421 126.387 1.00 6.31 118 TYR 6 C 1
ATOM 3482 O O . TYR D 4 118 ? 123.899 136.617 125.654 1.00 22.60 118 TYR 6 O 1
ATOM 3491 N N . PHE D 4 119 ? 124.364 138.740 126.234 1.00 5.32 119 PHE 6 N 1
ATOM 3492 C CA . PHE D 4 119 ? 123.438 139.328 125.275 1.00 3.55 119 PHE 6 CA 1
ATOM 3493 C C . PHE D 4 119 ? 124.090 139.640 123.932 1.00 1.34 119 PHE 6 C 1
ATOM 3494 O O . PHE D 4 119 ? 123.671 140.582 123.248 1.00 7.98 119 PHE 6 O 1
ATOM 3502 N N . GLY D 4 120 ? 125.104 138.876 123.535 1.00 1.79 120 GLY 6 N 1
ATOM 3503 C CA . GLY D 4 120 ? 125.701 139.023 122.224 1.00 7.23 120 GLY 6 CA 1
ATOM 3504 C C . GLY D 4 120 ? 126.756 140.097 122.101 1.00 12.53 120 GLY 6 C 1
ATOM 3505 O O . GLY D 4 120 ? 127.123 140.453 120.975 1.00 23.09 120 GLY 6 O 1
ATOM 3506 N N . MET D 4 121 ? 127.256 140.623 123.215 1.00 7.00 121 MET 6 N 1
ATOM 3507 C CA . MET D 4 121 ? 128.198 141.732 123.180 1.00 9.68 121 MET 6 CA 1
ATOM 3508 C C . MET D 4 121 ? 129.620 141.194 123.072 1.00 16.08 121 MET 6 C 1
ATOM 3509 O O . MET D 4 121 ? 130.086 140.466 123.954 1.00 24.89 121 MET 6 O 1
ATOM 3514 N N . GLU D 4 122 ? 130.310 141.559 121.995 1.00 24.43 122 GLU 6 N 1
ATOM 3515 C CA . GLU D 4 122 ? 131.604 140.972 121.672 1.00 20.91 122 GLU 6 CA 1
ATOM 3516 C C . GLU D 4 122 ? 132.705 141.610 122.520 1.00 23.85 122 GLU 6 C 1
ATOM 3517 O O . GLU D 4 122 ? 132.446 142.363 123.463 1.00 24.05 122 GLU 6 O 1
ATOM 3523 N N . SER D 4 123 ? 133.958 141.305 122.184 1.00 20.63 123 SER 6 N 1
ATOM 3524 C CA . SER D 4 123 ? 135.116 141.791 122.925 1.00 13.97 123 SER 6 CA 1
ATOM 3525 C C . SER D 4 123 ? 135.518 143.210 122.549 1.00 23.30 123 SER 6 C 1
ATOM 3526 O O . SER D 4 123 ? 136.412 143.772 123.191 1.00 29.30 123 SER 6 O 1
ATOM 3529 N N . ASP D 4 124 ? 134.889 143.800 121.536 1.00 23.66 124 ASP 6 N 1
ATOM 3530 C CA . ASP D 4 124 ? 135.198 145.162 121.122 1.00 20.99 124 ASP 6 CA 1
ATOM 3531 C C . ASP D 4 124 ? 134.349 146.204 121.835 1.00 22.44 124 ASP 6 C 1
ATOM 3532 O O . ASP D 4 124 ? 134.538 147.402 121.599 1.00 25.59 124 ASP 6 O 1
ATOM 3537 N N . ALA D 4 125 ? 133.429 145.781 122.696 1.00 17.50 125 ALA 6 N 1
ATOM 3538 C CA . ALA D 4 125 ? 132.543 146.710 123.380 1.00 12.66 125 ALA 6 CA 1
ATOM 3539 C C . ALA D 4 125 ? 133.286 147.492 124.456 1.00 28.00 125 ALA 6 C 1
ATOM 3540 O O . ALA D 4 125 ? 134.322 147.062 124.970 1.00 38.04 125 ALA 6 O 1
ATOM 3542 N N . LYS D 4 126 ? 132.738 148.661 124.796 1.00 27.08 126 LYS 6 N 1
ATOM 3543 C CA . LYS D 4 126 ? 133.347 149.496 125.827 1.00 20.97 126 LYS 6 CA 1
ATOM 3544 C C . LYS D 4 126 ? 133.142 148.903 127.216 1.00 17.31 126 LYS 6 C 1
ATOM 3545 O O . LYS D 4 126 ? 134.081 148.851 128.019 1.00 19.04 126 LYS 6 O 1
ATOM 3551 N N . LEU D 4 127 ? 131.921 148.456 127.520 1.00 19.84 127 LEU 6 N 1
ATOM 3552 C CA . LEU D 4 127 ? 131.646 147.871 128.829 1.00 23.09 127 LEU 6 CA 1
ATOM 3553 C C . LEU D 4 127 ? 132.426 146.579 129.032 1.00 20.89 127 LEU 6 C 1
ATOM 3554 O O . LEU D 4 127 ? 132.959 146.331 130.122 1.00 23.60 127 LEU 6 O 1
ATOM 3559 N N . VAL D 4 128 ? 132.502 145.744 127.994 1.00 12.68 128 VAL 6 N 1
ATOM 3560 C CA . VAL D 4 128 ? 133.261 144.502 128.087 1.00 16.22 128 VAL 6 CA 1
ATOM 3561 C C . VAL D 4 128 ? 134.736 144.796 128.328 1.00 24.86 128 VAL 6 C 1
ATOM 3562 O O . VAL D 4 128 ? 135.384 144.147 129.158 1.00 30.05 128 VAL 6 O 1
ATOM 3566 N N . ARG D 4 129 ? 135.287 145.782 127.616 1.00 16.21 129 ARG 6 N 1
ATOM 3567 C CA . ARG D 4 129 ? 136.686 146.149 127.815 1.00 10.54 129 ARG 6 CA 1
ATOM 3568 C C . ARG D 4 129 ? 136.927 146.685 129.221 1.00 12.45 129 ARG 6 C 1
ATOM 3569 O O . ARG D 4 129 ? 137.937 146.351 129.850 1.00 15.42 129 ARG 6 O 1
ATOM 3577 N N . GLU D 4 130 ? 136.038 147.526 129.728 1.00 15.89 130 GLU 6 N 1
ATOM 3578 C CA . GLU D 4 130 ? 136.183 148.048 131.081 1.00 11.72 130 GLU 6 CA 1
ATOM 3579 C C . GLU D 4 130 ? 136.098 146.960 132.141 1.00 16.70 130 GLU 6 C 1
ATOM 3580 O O . GLU D 4 130 ? 136.844 146.997 133.108 1.00 23.86 130 GLU 6 O 1
ATOM 3586 N N . CYS D 4 131 ? 135.196 145.997 131.977 1.00 12.42 131 CYS 6 N 1
ATOM 3587 C CA . CYS D 4 131 ? 135.100 144.894 132.926 1.00 7.14 131 CYS 6 CA 1
ATOM 3588 C C . CYS D 4 131 ? 136.321 143.986 132.848 1.00 10.69 131 CYS 6 C 1
ATOM 3589 O O . CYS D 4 131 ? 136.821 143.521 133.879 1.00 19.98 131 CYS 6 O 1
ATOM 3592 N N . ILE D 4 132 ? 136.814 143.719 131.637 1.00 9.30 132 ILE 6 N 1
ATOM 3593 C CA . ILE D 4 132 ? 137.999 142.881 131.480 1.00 7.69 132 ILE 6 CA 1
ATOM 3594 C C . ILE D 4 132 ? 139.216 143.562 132.094 1.00 12.50 132 ILE 6 C 1
ATOM 3595 O O . ILE D 4 132 ? 140.045 142.916 132.748 1.00 12.86 132 ILE 6 O 1
ATOM 3600 N N . ASP D 4 133 ? 139.339 144.877 131.903 1.00 17.53 133 ASP 6 N 1
ATOM 3601 C CA . ASP D 4 133 ? 140.446 145.612 132.504 1.00 8.39 133 ASP 6 CA 1
ATOM 3602 C C . ASP D 4 133 ? 140.367 145.581 134.025 1.00 12.73 133 ASP 6 C 1
ATOM 3603 O O . ASP D 4 133 ? 141.394 145.462 134.704 1.00 19.97 133 ASP 6 O 1
ATOM 3608 N N . TYR D 4 134 ? 139.175 145.705 134.587 1.00 12.74 134 TYR 6 N 1
ATOM 3609 C CA . TYR D 4 134 ? 139.055 145.711 136.032 1.00 5.67 134 TYR 6 CA 1
ATOM 3610 C C . TYR D 4 134 ? 139.580 144.403 136.578 1.00 13.13 134 TYR 6 C 1
ATOM 3611 O O . TYR D 4 134 ? 140.381 144.392 137.506 1.00 21.79 134 TYR 6 O 1
ATOM 3620 N N . CYS D 4 135 ? 139.153 143.296 135.990 1.00 15.23 135 CYS 6 N 1
ATOM 3621 C CA . CYS D 4 135 ? 139.554 141.985 136.486 1.00 7.55 135 CYS 6 CA 1
ATOM 3622 C C . CYS D 4 135 ? 141.059 141.785 136.473 1.00 4.95 135 CYS 6 C 1
ATOM 3623 O O . CYS D 4 135 ? 141.607 141.150 137.367 1.00 6.85 135 CYS 6 O 1
ATOM 3626 N N . LEU D 4 136 ? 141.729 142.302 135.454 1.00 14.86 136 LEU 6 N 1
ATOM 3627 C CA . LEU D 4 136 ? 143.170 142.119 135.342 1.00 12.11 136 LEU 6 CA 1
ATOM 3628 C C . LEU D 4 136 ? 143.915 142.917 136.395 1.00 11.12 136 LEU 6 C 1
ATOM 3629 O O . LEU D 4 136 ? 144.818 142.400 137.048 1.00 18.35 136 LEU 6 O 1
ATOM 3634 N N . LYS D 4 137 ? 143.542 144.178 136.563 1.00 13.94 137 LYS 6 N 1
ATOM 3635 C CA . LYS D 4 137 ? 144.217 145.029 137.531 1.00 12.51 137 LYS 6 CA 1
ATOM 3636 C C . LYS D 4 137 ? 143.939 144.565 138.947 1.00 16.83 137 LYS 6 C 1
ATOM 3637 O O . LYS D 4 137 ? 144.859 144.437 139.750 1.00 21.17 137 LYS 6 O 1
ATOM 3643 N N . ASN D 4 138 ? 142.675 144.304 139.256 1.00 21.13 138 ASN 6 N 1
ATOM 3644 C CA . ASN D 4 138 ? 142.312 143.818 140.579 1.00 10.94 138 ASN 6 CA 1
ATOM 3645 C C . ASN D 4 138 ? 141.936 142.358 140.494 1.00 13.89 138 ASN 6 C 1
ATOM 3646 O O . ASN D 4 138 ? 140.781 142.032 140.239 1.00 21.26 138 ASN 6 O 1
ATOM 3651 N N . ASP D 4 139 ? 142.899 141.470 140.708 1.00 13.42 139 ASP 6 N 1
ATOM 3652 C CA . ASP D 4 139 ? 142.633 140.041 140.568 1.00 12.15 139 ASP 6 CA 1
ATOM 3653 C C . ASP D 4 139 ? 142.213 139.396 141.874 1.00 24.73 139 ASP 6 C 1
ATOM 3654 O O . ASP D 4 139 ? 141.281 138.596 141.901 1.00 33.83 139 ASP 6 O 1
ATOM 3659 N N . LYS D 4 140 ? 142.888 139.742 142.961 1.00 16.92 140 LYS 6 N 1
ATOM 3660 C CA . LYS D 4 140 ? 142.581 139.139 144.252 1.00 17.92 140 LYS 6 CA 1
ATOM 3661 C C . LYS D 4 140 ? 141.181 139.502 144.727 1.00 22.08 140 LYS 6 C 1
ATOM 3662 O O . LYS D 4 140 ? 140.638 138.850 145.615 1.00 25.65 140 LYS 6 O 1
ATOM 3668 N N . LEU D 4 141 ? 140.597 140.543 144.145 1.00 20.22 141 LEU 6 N 1
ATOM 3669 C CA . LEU D 4 141 ? 139.245 140.948 144.512 1.00 11.14 141 LEU 6 CA 1
ATOM 3670 C C . LEU D 4 141 ? 138.220 139.991 143.923 1.00 10.14 141 LEU 6 C 1
ATOM 3671 O O . LEU D 4 141 ? 137.055 140.013 144.313 1.00 11.38 141 LEU 6 O 1
ATOM 3676 N N . ILE D 4 142 ? 138.646 139.149 142.988 1.00 16.74 142 ILE 6 N 1
ATOM 3677 C CA . ILE D 4 142 ? 137.744 138.163 142.377 1.00 23.63 142 ILE 6 CA 1
ATOM 3678 C C . ILE D 4 142 ? 137.883 136.898 143.214 1.00 16.35 142 ILE 6 C 1
ATOM 3679 O O . ILE D 4 142 ? 138.678 135.998 142.934 1.00 20.50 142 ILE 6 O 1
ATOM 3684 N N . THR D 4 143 ? 137.092 136.833 144.281 1.00 5.65 143 THR 6 N 1
ATOM 3685 C CA . THR D 4 143 ? 137.112 135.677 145.162 1.00 11.14 143 THR 6 CA 1
ATOM 3686 C C . THR D 4 143 ? 136.480 134.474 144.462 1.00 21.23 143 THR 6 C 1
ATOM 3687 O O . THR D 4 143 ? 136.033 134.546 143.314 1.00 28.79 143 THR 6 O 1
ATOM 3691 N N . VAL D 4 144 ? 136.442 133.345 145.173 1.00 16.72 144 VAL 6 N 1
ATOM 3692 C CA . VAL D 4 144 ? 135.827 132.139 144.630 1.00 12.68 144 VAL 6 CA 1
ATOM 3693 C C . VAL D 4 144 ? 134.327 132.286 144.435 1.00 19.54 144 VAL 6 C 1
ATOM 3694 O O . VAL D 4 144 ? 133.716 131.452 143.758 1.00 25.76 144 VAL 6 O 1
ATOM 3698 N N . ASP D 4 145 ? 133.718 133.323 145.013 1.00 19.93 145 ASP 6 N 1
ATOM 3699 C CA . ASP D 4 145 ? 132.289 133.543 144.825 1.00 13.53 145 ASP 6 CA 1
ATOM 3700 C C . ASP D 4 145 ? 131.993 134.114 143.444 1.00 15.94 145 ASP 6 C 1
ATOM 3701 O O . ASP D 4 145 ? 130.978 133.769 142.828 1.00 21.19 145 ASP 6 O 1
ATOM 3706 N N . VAL D 4 146 ? 132.866 134.991 142.941 1.00 14.07 146 VAL 6 N 1
ATOM 3707 C CA . VAL D 4 146 ? 132.659 135.635 141.649 1.00 13.50 146 VAL 6 CA 1
ATOM 3708 C C . VAL D 4 146 ? 133.612 135.123 140.580 1.00 7.06 146 VAL 6 C 1
ATOM 3709 O O . VAL D 4 146 ? 133.605 135.644 139.456 1.00 16.08 146 VAL 6 O 1
ATOM 3713 N N . LEU D 4 147 ? 134.440 134.129 140.896 1.00 5.40 147 LEU 6 N 1
ATOM 3714 C CA . LEU D 4 147 ? 135.260 133.488 139.869 1.00 12.77 147 LEU 6 CA 1
ATOM 3715 C C . LEU D 4 147 ? 134.429 132.823 138.776 1.00 15.32 147 LEU 6 C 1
ATOM 3716 O O . LEU D 4 147 ? 134.730 133.040 137.588 1.00 10.95 147 LEU 6 O 1
ATOM 3721 N N . PRO D 4 148 ? 133.406 132.010 139.080 1.00 9.29 148 PRO 6 N 1
ATOM 3722 C CA . PRO D 4 148 ? 132.633 131.392 137.990 1.00 4.53 148 PRO 6 CA 1
ATOM 3723 C C . PRO D 4 148 ? 131.963 132.399 137.077 1.00 13.18 148 PRO 6 C 1
ATOM 3724 O O . PRO D 4 148 ? 131.856 132.145 135.873 1.00 12.64 148 PRO 6 O 1
ATOM 3728 N N . ILE D 4 149 ? 131.516 133.537 137.609 1.00 11.53 149 ILE 6 N 1
ATOM 3729 C CA . ILE D 4 149 ? 130.891 134.553 136.769 1.00 0.00 149 ILE 6 CA 1
ATOM 3730 C C . ILE D 4 149 ? 131.882 135.078 135.738 1.00 5.92 149 ILE 6 C 1
ATOM 3731 O O . ILE D 4 149 ? 131.570 135.169 134.542 1.00 14.15 149 ILE 6 O 1
ATOM 3736 N N . VAL D 4 150 ? 133.098 135.407 136.178 1.00 9.52 150 VAL 6 N 1
ATOM 3737 C CA . VAL D 4 150 ? 134.109 135.933 135.268 1.00 5.70 150 VAL 6 CA 1
ATOM 3738 C C . VAL D 4 150 ? 134.518 134.876 134.250 1.00 10.70 150 VAL 6 C 1
ATOM 3739 O O . VAL D 4 150 ? 134.696 135.177 133.063 1.00 9.75 150 VAL 6 O 1
ATOM 3743 N N . VAL D 4 151 ? 134.676 133.626 134.691 1.00 13.47 151 VAL 6 N 1
ATOM 3744 C CA . VAL D 4 151 ? 135.074 132.570 133.762 1.00 4.95 151 VAL 6 CA 1
ATOM 3745 C C . VAL D 4 151 ? 133.989 132.335 132.716 1.00 10.56 151 VAL 6 C 1
ATOM 3746 O O . VAL D 4 151 ? 134.281 132.175 131.525 1.00 21.39 151 VAL 6 O 1
ATOM 3750 N N . THR D 4 152 ? 132.722 132.314 133.137 1.00 2.85 152 THR 6 N 1
ATOM 3751 C CA . THR D 4 152 ? 131.630 132.126 132.188 1.00 0.00 152 THR 6 CA 1
ATOM 3752 C C . THR D 4 152 ? 131.549 133.288 131.208 1.00 11.15 152 THR 6 C 1
ATOM 3753 O O . THR D 4 152 ? 131.272 133.088 130.020 1.00 16.85 152 THR 6 O 1
ATOM 3757 N N . ALA D 4 153 ? 131.783 134.512 131.688 1.00 6.56 153 ALA 6 N 1
ATOM 3758 C CA . ALA D 4 153 ? 131.773 135.665 130.794 1.00 0.00 153 ALA 6 CA 1
ATOM 3759 C C . ALA D 4 153 ? 132.909 135.596 129.781 1.00 8.91 153 ALA 6 C 1
ATOM 3760 O O . ALA D 4 153 ? 132.717 135.918 128.603 1.00 11.51 153 ALA 6 O 1
ATOM 3762 N N . CYS D 4 154 ? 134.098 135.181 130.217 1.00 20.32 154 CYS 6 N 1
ATOM 3763 C CA . CYS D 4 154 ? 135.264 135.123 129.342 1.00 8.01 154 CYS 6 CA 1
ATOM 3764 C C . CYS D 4 154 ? 135.315 133.865 128.484 1.00 10.22 154 CYS 6 C 1
ATOM 3765 O O . CYS D 4 154 ? 136.196 133.768 127.623 1.00 15.87 154 CYS 6 O 1
ATOM 3768 N N . ALA D 4 155 ? 134.420 132.900 128.709 1.00 12.27 155 ALA 6 N 1
ATOM 3769 C CA . ALA D 4 155 ? 134.465 131.653 127.949 1.00 9.46 155 ALA 6 CA 1
ATOM 3770 C C . ALA D 4 155 ? 134.361 131.898 126.447 1.00 16.10 155 ALA 6 C 1
ATOM 3771 O O . ALA D 4 155 ? 135.205 131.433 125.673 1.00 5.76 155 ALA 6 O 1
ATOM 3773 N N . THR D 4 156 ? 133.331 132.627 126.013 1.00 21.08 156 THR 6 N 1
ATOM 3774 C CA . THR D 4 156 ? 133.145 132.837 124.580 1.00 15.53 156 THR 6 CA 1
ATOM 3775 C C . THR D 4 156 ? 134.086 133.911 124.045 1.00 9.07 156 THR 6 C 1
ATOM 3776 O O . THR D 4 156 ? 134.456 133.886 122.865 1.00 15.92 156 THR 6 O 1
ATOM 3780 N N . LEU D 4 157 ? 134.473 134.866 124.887 1.00 15.19 157 LEU 6 N 1
ATOM 3781 C CA . LEU D 4 157 ? 135.450 135.870 124.485 1.00 11.39 157 LEU 6 CA 1
ATOM 3782 C C . LEU D 4 157 ? 136.800 135.212 124.245 1.00 26.83 157 LEU 6 C 1
ATOM 3783 O O . LEU D 4 157 ? 137.375 134.604 125.153 1.00 34.71 157 LEU 6 O 1
ATOM 3788 N N . LYS D 4 158 ? 137.309 135.332 123.023 1.00 12.59 158 LYS 6 N 1
ATOM 3789 C CA . LYS D 4 158 ? 138.569 134.704 122.634 1.00 10.40 158 LYS 6 CA 1
ATOM 3790 C C . LYS D 4 158 ? 139.536 135.811 122.226 1.00 17.97 158 LYS 6 C 1
ATOM 3791 O O . LYS D 4 158 ? 139.660 136.142 121.045 1.00 25.73 158 LYS 6 O 1
ATOM 3797 N N . SER D 4 159 ? 140.224 136.379 123.215 1.00 12.09 159 SER 6 N 1
ATOM 3798 C CA . SER D 4 159 ? 141.203 137.431 122.992 1.00 5.65 159 SER 6 CA 1
ATOM 3799 C C . SER D 4 159 ? 142.352 137.239 123.972 1.00 15.42 159 SER 6 C 1
ATOM 3800 O O . SER D 4 159 ? 142.310 136.369 124.846 1.00 26.11 159 SER 6 O 1
ATOM 3803 N N . ARG D 4 160 ? 143.388 138.067 123.823 1.00 8.29 160 ARG 6 N 1
ATOM 3804 C CA . ARG D 4 160 ? 144.569 137.949 124.673 1.00 0.00 160 ARG 6 CA 1
ATOM 3805 C C . ARG D 4 160 ? 144.224 138.175 126.141 1.00 15.46 160 ARG 6 C 1
ATOM 3806 O O . ARG D 4 160 ? 144.615 137.384 127.011 1.00 22.58 160 ARG 6 O 1
ATOM 3814 N N . ASP D 4 161 ? 143.481 139.244 126.434 1.00 11.41 161 ASP 6 N 1
ATOM 3815 C CA . ASP D 4 161 ? 143.109 139.529 127.814 1.00 2.65 161 ASP 6 CA 1
ATOM 3816 C C . ASP D 4 161 ? 142.192 138.450 128.371 1.00 7.64 161 ASP 6 C 1
ATOM 3817 O O . ASP D 4 161 ? 142.319 138.061 129.538 1.00 26.11 161 ASP 6 O 1
ATOM 3822 N N . ALA D 4 162 ? 141.261 137.953 127.553 1.00 4.62 162 ALA 6 N 1
ATOM 3823 C CA . ALA D 4 162 ? 140.387 136.875 127.999 1.00 0.00 162 ALA 6 CA 1
ATOM 3824 C C . ALA D 4 162 ? 141.181 135.612 128.306 1.00 1.14 162 ALA 6 C 1
ATOM 3825 O O . ALA D 4 162 ? 140.933 134.947 129.318 1.00 13.99 162 ALA 6 O 1
ATOM 3827 N N . ARG D 4 163 ? 142.142 135.267 127.446 1.00 1.36 163 ARG 6 N 1
ATOM 3828 C CA . ARG D 4 163 ? 142.977 134.095 127.695 1.00 0.00 163 ARG 6 CA 1
ATOM 3829 C C . ARG D 4 163 ? 143.764 134.249 128.989 1.00 9.50 163 ARG 6 C 1
ATOM 3830 O O . ARG D 4 163 ? 143.837 133.314 129.800 1.00 19.38 163 ARG 6 O 1
ATOM 3838 N N . GLU D 4 164 ? 144.356 135.428 129.203 1.00 0.37 164 GLU 6 N 1
ATOM 3839 C CA . GLU D 4 164 ? 145.115 135.659 130.427 1.00 3.37 164 GLU 6 CA 1
ATOM 3840 C C . GLU D 4 164 ? 144.224 135.560 131.660 1.00 7.46 164 GLU 6 C 1
ATOM 3841 O O . GLU D 4 164 ? 144.609 134.944 132.661 1.00 14.62 164 GLU 6 O 1
ATOM 3847 N N . VAL D 4 165 ? 143.028 136.152 131.603 1.00 2.52 165 VAL 6 N 1
ATOM 3848 C CA . VAL D 4 165 ? 142.116 136.103 132.742 1.00 0.00 165 VAL 6 CA 1
ATOM 3849 C C . VAL D 4 165 ? 141.701 134.668 133.033 1.00 0.00 165 VAL 6 C 1
ATOM 3850 O O . VAL D 4 165 ? 141.663 134.241 134.194 1.00 15.95 165 VAL 6 O 1
ATOM 3854 N N . ILE D 4 166 ? 141.383 133.901 131.988 1.00 4.26 166 ILE 6 N 1
ATOM 3855 C CA . ILE D 4 166 ? 140.976 132.513 132.188 1.00 0.48 166 ILE 6 CA 1
ATOM 3856 C C . ILE D 4 166 ? 142.106 131.712 132.818 1.00 4.52 166 ILE 6 C 1
ATOM 3857 O O . ILE D 4 166 ? 141.877 130.900 133.720 1.00 9.58 166 ILE 6 O 1
ATOM 3862 N N . GLU D 4 167 ? 143.345 131.934 132.368 1.00 11.15 167 GLU 6 N 1
ATOM 3863 C CA . GLU D 4 167 ? 144.468 131.206 132.954 1.00 10.25 167 GLU 6 CA 1
ATOM 3864 C C . GLU D 4 167 ? 144.684 131.587 134.417 1.00 14.90 167 GLU 6 C 1
ATOM 3865 O O . GLU D 4 167 ? 144.942 130.716 135.261 1.00 18.55 167 GLU 6 O 1
ATOM 3871 N N . MET D 4 168 ? 144.586 132.881 134.739 1.00 11.72 168 MET 6 N 1
ATOM 3872 C CA . MET D 4 168 ? 144.770 133.309 136.123 1.00 2.22 168 MET 6 CA 1
ATOM 3873 C C . MET D 4 168 ? 143.696 132.729 137.036 1.00 4.60 168 MET 6 C 1
ATOM 3874 O O . MET D 4 168 ? 144.001 132.244 138.134 1.00 23.23 168 MET 6 O 1
ATOM 3879 N N . GLN D 4 169 ? 142.435 132.755 136.601 1.00 0.00 169 GLN 6 N 1
ATOM 3880 C CA . GLN D 4 169 ? 141.382 132.147 137.405 1.00 0.00 169 GLN 6 CA 1
ATOM 3881 C C . GLN D 4 169 ? 141.494 130.631 137.478 1.00 1.21 169 GLN 6 C 1
ATOM 3882 O O . GLN D 4 169 ? 141.130 130.053 138.506 1.00 6.66 169 GLN 6 O 1
ATOM 3888 N N . ALA D 4 170 ? 142.004 129.974 136.434 1.00 6.49 170 ALA 6 N 1
ATOM 3889 C CA . ALA D 4 170 ? 142.249 128.539 136.513 1.00 0.00 170 ALA 6 CA 1
ATOM 3890 C C . ALA D 4 170 ? 143.302 128.217 137.563 1.00 2.40 170 ALA 6 C 1
ATOM 3891 O O . ALA D 4 170 ? 143.130 127.279 138.350 1.00 13.87 170 ALA 6 O 1
ATOM 3893 N N . GLN D 4 171 ? 144.387 128.991 137.604 1.00 8.49 171 GLN 6 N 1
ATOM 3894 C CA . GLN D 4 171 ? 145.386 128.784 138.647 1.00 1.43 171 GLN 6 CA 1
ATOM 3895 C C . GLN D 4 171 ? 144.833 129.083 140.035 1.00 1.28 171 GLN 6 C 1
ATOM 3896 O O . GLN D 4 171 ? 145.136 128.355 140.990 1.00 9.60 171 GLN 6 O 1
ATOM 3902 N N . LYS D 4 172 ? 144.023 130.137 140.165 1.00 5.14 172 LYS 6 N 1
ATOM 3903 C CA . LYS D 4 172 ? 143.411 130.445 141.455 1.00 2.63 172 LYS 6 CA 1
ATOM 3904 C C . LYS D 4 172 ? 142.510 129.311 141.927 1.00 0.00 172 LYS 6 C 1
ATOM 3905 O O . LYS D 4 172 ? 142.540 128.934 143.104 1.00 8.02 172 LYS 6 O 1
ATOM 3911 N N . ALA D 4 173 ? 141.698 128.756 141.025 1.00 3.01 173 ALA 6 N 1
ATOM 3912 C CA . ALA D 4 173 ? 140.822 127.651 141.399 1.00 0.00 173 ALA 6 CA 1
ATOM 3913 C C . ALA D 4 173 ? 141.623 126.391 141.704 1.00 0.00 173 ALA 6 C 1
ATOM 3914 O O . ALA D 4 173 ? 141.226 125.590 142.558 1.00 8.42 173 ALA 6 O 1
ATOM 3916 N N . ALA D 4 174 ? 142.748 126.195 141.014 1.00 1.79 174 ALA 6 N 1
ATOM 3917 C CA . ALA D 4 174 ? 143.602 125.050 141.309 1.00 0.00 174 ALA 6 CA 1
ATOM 3918 C C . ALA D 4 174 ? 144.213 125.160 142.700 1.00 3.57 174 ALA 6 C 1
ATOM 3919 O O . ALA D 4 174 ? 144.318 124.159 143.417 1.00 14.90 174 ALA 6 O 1
ATOM 3921 N N . ARG D 4 175 ? 144.627 126.366 143.097 1.00 6.90 175 ARG 6 N 1
ATOM 3922 C CA . ARG D 4 175 ? 145.215 126.534 144.424 1.00 0.16 175 ARG 6 CA 1
ATOM 3923 C C . ARG D 4 175 ? 144.183 126.324 145.526 1.00 5.14 175 ARG 6 C 1
ATOM 3924 O O . ARG D 4 175 ? 144.485 125.709 146.555 1.00 11.93 175 ARG 6 O 1
ATOM 3932 N N . ASN D 4 176 ? 142.963 126.825 145.332 1.00 6.94 176 ASN 6 N 1
ATOM 3933 C CA . ASN D 4 176 ? 141.934 126.824 146.366 1.00 0.00 176 ASN 6 CA 1
ATOM 3934 C C . ASN D 4 176 ? 140.913 125.709 146.176 1.00 2.94 176 ASN 6 C 1
ATOM 3935 O O . ASN D 4 176 ? 139.755 125.855 146.580 1.00 13.33 176 ASN 6 O 1
ATOM 3940 N N . ALA D 4 177 ? 141.315 124.594 145.564 1.00 1.42 177 ALA 6 N 1
ATOM 3941 C CA . ALA D 4 177 ? 140.379 123.500 145.335 1.00 1.20 177 ALA 6 CA 1
ATOM 3942 C C . ALA D 4 177 ? 140.021 122.757 146.615 1.00 0.37 177 ALA 6 C 1
ATOM 3943 O O . ALA D 4 177 ? 138.990 122.079 146.652 1.00 13.78 177 ALA 6 O 1
ATOM 3945 N N . LYS D 4 178 ? 140.842 122.866 147.660 1.00 3.93 178 LYS 6 N 1
ATOM 3946 C CA . LYS D 4 178 ? 140.583 122.163 148.909 1.00 1.55 178 LYS 6 CA 1
ATOM 3947 C C . LYS D 4 178 ? 139.601 122.889 149.818 1.00 9.22 178 LYS 6 C 1
ATOM 3948 O O . LYS D 4 178 ? 139.092 122.276 150.762 1.00 15.75 178 LYS 6 O 1
ATOM 3954 N N . PHE D 4 179 ? 139.318 124.165 149.563 1.00 2.00 179 PHE 6 N 1
ATOM 3955 C CA . PHE D 4 179 ? 138.553 124.992 150.487 1.00 0.68 179 PHE 6 CA 1
ATOM 3956 C C . PHE D 4 179 ? 137.158 125.328 149.976 1.00 4.73 179 PHE 6 C 1
ATOM 3957 O O . PHE D 4 179 ? 136.460 126.134 150.599 1.00 20.34 179 PHE 6 O 1
ATOM 3965 N N . LEU D 4 180 ? 136.733 124.734 148.866 1.00 2.36 180 LEU 6 N 1
ATOM 3966 C CA . LEU D 4 180 ? 135.417 125.027 148.323 1.00 9.98 180 LEU 6 CA 1
ATOM 3967 C C . LEU D 4 180 ? 134.349 124.175 149.004 1.00 9.43 180 LEU 6 C 1
ATOM 3968 O O . LEU D 4 180 ? 134.638 123.169 149.657 1.00 14.13 180 LEU 6 O 1
ATOM 3973 N N . ASP D 4 181 ? 133.100 124.594 148.842 1.00 0.00 181 ASP 6 N 1
ATOM 3974 C CA . ASP D 4 181 ? 131.945 123.896 149.390 1.00 0.00 181 ASP 6 CA 1
ATOM 3975 C C . ASP D 4 181 ? 131.064 123.410 148.240 1.00 1.25 181 ASP 6 C 1
ATOM 3976 O O . ASP D 4 181 ? 131.463 123.440 147.074 1.00 6.86 181 ASP 6 O 1
ATOM 3981 N N . ALA D 4 182 ? 129.855 122.956 148.584 1.00 11.01 182 ALA 6 N 1
ATOM 3982 C CA . ALA D 4 182 ? 129.000 122.289 147.605 1.00 15.91 182 ALA 6 CA 1
ATOM 3983 C C . ALA D 4 182 ? 128.672 123.196 146.424 1.00 14.20 182 ALA 6 C 1
ATOM 3984 O O . ALA D 4 182 ? 128.701 122.756 145.271 1.00 3.73 182 ALA 6 O 1
ATOM 3986 N N . LYS D 4 183 ? 128.354 124.464 146.688 1.00 14.69 183 LYS 6 N 1
ATOM 3987 C CA . LYS D 4 183 ? 127.995 125.376 145.605 1.00 7.01 183 LYS 6 CA 1
ATOM 3988 C C . LYS D 4 183 ? 129.200 125.719 144.737 1.00 15.43 183 LYS 6 C 1
ATOM 3989 O O . LYS D 4 183 ? 129.108 125.712 143.499 1.00 21.78 183 LYS 6 O 1
ATOM 3995 N N . ASP D 4 184 ? 130.335 126.022 145.372 1.00 7.83 184 ASP 6 N 1
ATOM 3996 C CA . ASP D 4 184 ? 131.483 126.557 144.648 1.00 4.89 184 ASP 6 CA 1
ATOM 3997 C C . ASP D 4 184 ? 132.073 125.536 143.685 1.00 7.46 184 ASP 6 C 1
ATOM 3998 O O . ASP D 4 184 ? 132.465 125.893 142.571 1.00 23.76 184 ASP 6 O 1
ATOM 4003 N N . VAL D 4 185 ? 132.155 124.266 144.092 1.00 0.00 185 VAL 6 N 1
ATOM 4004 C CA . VAL D 4 185 ? 132.763 123.266 143.218 1.00 2.30 185 VAL 6 CA 1
ATOM 4005 C C . VAL D 4 185 ? 131.959 123.118 141.932 1.00 16.02 185 VAL 6 C 1
ATOM 4006 O O . VAL D 4 185 ? 132.523 123.127 140.831 1.00 20.84 185 VAL 6 O 1
ATOM 4010 N N . THR D 4 186 ? 130.632 123.001 142.043 1.00 4.06 186 THR 6 N 1
ATOM 4011 C CA . THR D 4 186 ? 129.811 122.841 140.848 1.00 0.00 186 THR 6 CA 1
ATOM 4012 C C . THR D 4 186 ? 129.833 124.096 139.990 1.00 0.00 186 THR 6 C 1
ATOM 4013 O O . THR D 4 186 ? 129.940 124.009 138.761 1.00 9.54 186 THR 6 O 1
ATOM 4017 N N . ASN D 4 187 ? 129.750 125.276 140.614 1.00 0.00 187 ASN 6 N 1
ATOM 4018 C CA . ASN D 4 187 ? 129.778 126.504 139.826 1.00 0.00 187 ASN 6 CA 1
ATOM 4019 C C . ASN D 4 187 ? 131.097 126.651 139.076 1.00 0.61 187 ASN 6 C 1
ATOM 4020 O O . ASN D 4 187 ? 131.106 126.978 137.882 1.00 4.17 187 ASN 6 O 1
ATOM 4025 N N . ILE D 4 188 ? 132.216 126.379 139.749 1.00 2.20 188 ILE 6 N 1
ATOM 4026 C CA . ILE D 4 188 ? 133.527 126.522 139.127 1.00 0.00 188 ILE 6 CA 1
ATOM 4027 C C . ILE D 4 188 ? 133.712 125.498 138.014 1.00 0.00 188 ILE 6 C 1
ATOM 4028 O O . ILE D 4 188 ? 134.208 125.827 136.928 1.00 11.58 188 ILE 6 O 1
ATOM 4033 N N . ILE D 4 189 ? 133.319 124.244 138.255 1.00 0.00 189 ILE 6 N 1
ATOM 4034 C CA . ILE D 4 189 ? 133.524 123.216 137.242 1.00 3.43 189 ILE 6 CA 1
ATOM 4035 C C . ILE D 4 189 ? 132.634 123.471 136.031 1.00 2.52 189 ILE 6 C 1
ATOM 4036 O O . ILE D 4 189 ? 133.049 123.249 134.890 1.00 12.50 189 ILE 6 O 1
ATOM 4041 N N . SER D 4 190 ? 131.414 123.976 136.244 1.00 0.00 190 SER 6 N 1
ATOM 4042 C CA . SER D 4 190 ? 130.569 124.326 135.107 1.00 0.00 190 SER 6 CA 1
ATOM 4043 C C . SER D 4 190 ? 131.158 125.491 134.322 1.00 2.48 190 SER 6 C 1
ATOM 4044 O O . SER D 4 190 ? 131.228 125.443 133.086 1.00 16.61 190 SER 6 O 1
ATOM 4047 N N . ALA D 4 191 ? 131.613 126.535 135.024 1.00 0.37 191 ALA 6 N 1
ATOM 4048 C CA . ALA D 4 191 ? 132.183 127.694 134.345 1.00 0.00 191 ALA 6 CA 1
ATOM 4049 C C . ALA D 4 191 ? 133.409 127.309 133.531 1.00 4.46 191 ALA 6 C 1
ATOM 4050 O O . ALA D 4 191 ? 133.615 127.822 132.425 1.00 7.03 191 ALA 6 O 1
ATOM 4052 N N . PHE D 4 192 ? 134.239 126.410 134.059 1.00 12.08 192 PHE 6 N 1
ATOM 4053 C CA . PHE D 4 192 ? 135.393 125.938 133.307 1.00 0.61 192 PHE 6 CA 1
ATOM 4054 C C . PHE D 4 192 ? 135.022 124.923 132.235 1.00 1.79 192 PHE 6 C 1
ATOM 4055 O O . PHE D 4 192 ? 135.809 124.713 131.306 1.00 4.22 192 PHE 6 O 1
ATOM 4063 N N . SER D 4 193 ? 133.852 124.290 132.341 1.00 0.75 193 SER 6 N 1
ATOM 4064 C CA . SER D 4 193 ? 133.359 123.446 131.262 1.00 7.51 193 SER 6 CA 1
ATOM 4065 C C . SER D 4 193 ? 132.839 124.272 130.095 1.00 9.14 193 SER 6 C 1
ATOM 4066 O O . SER D 4 193 ? 132.816 123.783 128.960 1.00 0.00 193 SER 6 O 1
ATOM 4069 N N . LYS D 4 194 ? 132.464 125.521 130.346 1.00 8.47 194 LYS 6 N 1
ATOM 4070 C CA . LYS D 4 194 ? 132.043 126.391 129.256 1.00 0.00 194 LYS 6 CA 1
ATOM 4071 C C . LYS D 4 194 ? 133.252 126.704 128.400 1.00 9.28 194 LYS 6 C 1
ATOM 4072 O O . LYS D 4 194 ? 133.230 126.498 127.188 1.00 15.07 194 LYS 6 O 1
ATOM 4078 N N . THR D 4 195 ? 134.313 127.202 129.026 1.00 12.50 195 THR 6 N 1
ATOM 4079 C CA . THR D 4 195 ? 135.541 127.506 128.298 1.00 8.90 195 THR 6 CA 1
ATOM 4080 C C . THR D 4 195 ? 136.278 126.230 127.934 1.00 12.08 195 THR 6 C 1
ATOM 4081 O O . THR D 4 195 ? 136.151 125.219 128.622 1.00 16.12 195 THR 6 O 1
ATOM 4085 N N . GLY D 4 196 ? 137.050 126.269 126.855 1.00 8.03 196 GLY 6 N 1
ATOM 4086 C CA . GLY D 4 196 ? 137.819 125.105 126.453 1.00 12.48 196 GLY 6 CA 1
ATOM 4087 C C . GLY D 4 196 ? 139.227 125.164 127.003 1.00 16.28 196 GLY 6 C 1
ATOM 4088 O O . GLY D 4 196 ? 140.079 125.868 126.462 1.00 25.01 196 GLY 6 O 1
ATOM 4089 N N . ILE D 4 197 ? 139.482 124.428 128.078 1.00 4.99 197 ILE 6 N 1
ATOM 4090 C CA . ILE D 4 197 ? 140.802 124.445 128.698 1.00 4.42 197 ILE 6 CA 1
ATOM 4091 C C . ILE D 4 197 ? 141.297 123.031 128.953 1.00 12.36 197 ILE 6 C 1
ATOM 4092 O O . ILE D 4 197 ? 140.500 122.099 129.046 1.00 11.80 197 ILE 6 O 1
ATOM 4097 N N . ASN D 4 198 ? 142.610 122.866 129.067 1.00 10.94 198 ASN 6 N 1
ATOM 4098 C CA . ASN D 4 198 ? 143.174 121.532 129.255 1.00 11.69 198 ASN 6 CA 1
ATOM 4099 C C . ASN D 4 198 ? 143.997 121.412 130.536 1.00 14.56 198 ASN 6 C 1
ATOM 4100 O O . ASN D 4 198 ? 144.958 120.648 130.588 1.00 18.19 198 ASN 6 O 1
ATOM 4105 N N . HIS D 4 199 ? 143.620 122.155 131.571 1.00 1.27 199 HIS 6 N 1
ATOM 4106 C CA . HIS D 4 199 ? 144.345 122.085 132.834 1.00 0.00 199 HIS 6 CA 1
ATOM 4107 C C . HIS D 4 199 ? 143.920 120.856 133.615 1.00 1.76 199 HIS 6 C 1
ATOM 4108 O O . HIS D 4 199 ? 143.159 120.957 134.577 1.00 16.62 199 HIS 6 O 1
ATOM 4115 N N . GLU D 4 200 ? 144.412 119.693 133.207 1.00 0.00 200 GLU 6 N 1
ATOM 4116 C CA . GLU D 4 200 ? 144.037 118.453 133.873 1.00 0.00 200 GLU 6 CA 1
ATOM 4117 C C . GLU D 4 200 ? 144.197 118.539 135.380 1.00 6.85 200 GLU 6 C 1
ATOM 4118 O O . GLU D 4 200 ? 143.328 118.084 136.122 1.00 20.76 200 GLU 6 O 1
ATOM 4124 N N . LYS D 4 201 ? 145.297 119.121 135.844 1.00 1.30 201 LYS 6 N 1
ATOM 4125 C CA . LYS D 4 201 ? 145.554 119.150 137.281 1.00 0.00 201 LYS 6 CA 1
ATOM 4126 C C . LYS D 4 201 ? 144.414 119.827 138.033 1.00 10.46 201 LYS 6 C 1
ATOM 4127 O O . LYS D 4 201 ? 143.986 119.348 139.092 1.00 22.82 201 LYS 6 O 1
ATOM 4133 N N . LEU D 4 202 ? 143.909 120.940 137.497 1.00 4.37 202 LEU 6 N 1
ATOM 4134 C CA . LEU D 4 202 ? 142.781 121.624 138.120 1.00 0.00 202 LEU 6 CA 1
ATOM 4135 C C . LEU D 4 202 ? 141.540 120.740 138.132 1.00 0.00 202 LEU 6 C 1
ATOM 4136 O O . LEU D 4 202 ? 140.818 120.681 139.136 1.00 13.64 202 LEU 6 O 1
ATOM 4141 N N . PHE D 4 203 ? 141.279 120.041 137.025 1.00 0.00 203 PHE 6 N 1
ATOM 4142 C CA . PHE D 4 203 ? 140.130 119.144 136.970 1.00 0.00 203 PHE 6 CA 1
ATOM 4143 C C . PHE D 4 203 ? 140.276 117.995 137.959 1.00 1.50 203 PHE 6 C 1
ATOM 4144 O O . PHE D 4 203 ? 139.298 117.594 138.596 1.00 11.92 203 PHE 6 O 1
ATOM 4152 N N . ALA D 4 204 ? 141.488 117.452 138.101 1.00 0.00 204 ALA 6 N 1
ATOM 4153 C CA . ALA D 4 204 ? 141.711 116.385 139.072 1.00 0.00 204 ALA 6 CA 1
ATOM 4154 C C . ALA D 4 204 ? 141.502 116.869 140.501 1.00 3.52 204 ALA 6 C 1
ATOM 4155 O O . ALA D 4 204 ? 140.906 116.155 141.317 1.00 9.76 204 ALA 6 O 1
ATOM 4157 N N . PHE D 4 205 ? 141.984 118.073 140.823 1.00 7.76 205 PHE 6 N 1
ATOM 4158 C CA . PHE D 4 205 ? 141.755 118.626 142.155 1.00 1.70 205 PHE 6 CA 1
ATOM 4159 C C . PHE D 4 205 ? 140.271 118.850 142.420 1.00 5.19 205 PHE 6 C 1
ATOM 4160 O O . PHE D 4 205 ? 139.774 118.528 143.510 1.00 4.22 205 PHE 6 O 1
ATOM 4168 N N . LEU D 4 206 ? 139.549 119.389 141.434 1.00 4.37 206 LEU 6 N 1
ATOM 4169 C CA . LEU D 4 206 ? 138.116 119.599 141.598 1.00 0.00 206 LEU 6 CA 1
ATOM 4170 C C . LEU D 4 206 ? 137.379 118.274 141.749 1.00 0.00 206 LEU 6 C 1
ATOM 4171 O O . LEU D 4 206 ? 136.425 118.178 142.524 1.00 10.56 206 LEU 6 O 1
ATOM 4176 N N . SER D 4 207 ? 137.809 117.240 141.022 1.00 0.00 207 SER 6 N 1
ATOM 4177 C CA . SER D 4 207 ? 137.198 115.924 141.175 1.00 0.00 207 SER 6 CA 1
ATOM 4178 C C . SER D 4 207 ? 137.458 115.342 142.557 1.00 0.00 207 SER 6 C 1
ATOM 4179 O O . SER D 4 207 ? 136.563 114.723 143.144 1.00 14.36 207 SER 6 O 1
ATOM 4182 N N . ARG D 4 208 ? 138.670 115.519 143.089 1.00 0.00 208 ARG 6 N 1
ATOM 4183 C CA . ARG D 4 208 ? 138.950 115.056 144.445 1.00 0.00 208 ARG 6 CA 1
ATOM 4184 C C . ARG D 4 208 ? 138.055 115.758 145.457 1.00 1.76 208 ARG 6 C 1
ATOM 4185 O O . ARG D 4 208 ? 137.493 115.117 146.356 1.00 2.66 208 ARG 6 O 1
ATOM 4193 N N . ARG D 4 209 ? 137.899 117.078 145.318 1.00 9.33 209 ARG 6 N 1
ATOM 4194 C CA . ARG D 4 209 ? 136.996 117.802 146.210 1.00 0.00 209 ARG 6 CA 1
ATOM 4195 C C . ARG D 4 209 ? 135.551 117.344 146.054 1.00 0.00 209 ARG 6 C 1
ATOM 4196 O O . ARG D 4 209 ? 134.826 117.242 147.051 1.00 10.84 209 ARG 6 O 1
ATOM 4204 N N . VAL D 4 210 ? 135.114 117.075 144.823 1.00 0.00 210 VAL 6 N 1
ATOM 4205 C CA . VAL D 4 210 ? 133.745 116.620 144.600 1.00 0.00 210 VAL 6 CA 1
ATOM 4206 C C . VAL D 4 210 ? 133.516 115.270 145.266 1.00 0.00 210 VAL 6 C 1
ATOM 4207 O O . VAL D 4 210 ? 132.477 115.044 145.894 1.00 6.14 210 VAL 6 O 1
ATOM 4211 N N . GLN D 4 211 ? 134.477 114.351 145.139 1.00 6.94 211 GLN 6 N 1
ATOM 4212 C CA . GLN D 4 211 ? 134.347 113.059 145.810 1.00 0.00 211 GLN 6 CA 1
ATOM 4213 C C . GLN D 4 211 ? 134.309 113.221 147.324 1.00 1.47 211 GLN 6 C 1
ATOM 4214 O O . GLN D 4 211 ? 133.493 112.583 148.004 1.00 18.77 211 GLN 6 O 1
ATOM 4220 N N . THR D 4 212 ? 135.179 114.078 147.869 1.00 1.19 212 THR 6 N 1
ATOM 4221 C CA . THR D 4 212 ? 135.193 114.296 149.313 1.00 1.61 212 THR 6 CA 1
ATOM 4222 C C . THR D 4 212 ? 133.858 114.846 149.800 1.00 6.04 212 THR 6 C 1
ATOM 4223 O O . THR D 4 212 ? 133.325 114.392 150.819 1.00 8.58 212 THR 6 O 1
ATOM 4227 N N . LEU D 4 213 ? 133.295 115.816 149.076 1.00 5.81 213 LEU 6 N 1
ATOM 4228 C CA . LEU D 4 213 ? 132.008 116.379 149.469 1.00 0.00 213 LEU 6 CA 1
ATOM 4229 C C . LEU D 4 213 ? 130.868 115.387 149.273 1.00 3.63 213 LEU 6 C 1
ATOM 4230 O O . LEU D 4 213 ? 129.900 115.400 150.041 1.00 18.98 213 LEU 6 O 1
ATOM 4235 N N . ALA D 4 214 ? 130.954 114.529 148.254 1.00 7.05 214 ALA 6 N 1
ATOM 4236 C CA . ALA D 4 214 ? 129.891 113.571 147.989 1.00 3.11 214 ALA 6 CA 1
ATOM 4237 C C . ALA D 4 214 ? 129.911 112.395 148.953 1.00 3.18 214 ALA 6 C 1
ATOM 4238 O O . ALA D 4 214 ? 128.889 111.717 149.098 1.00 4.20 214 ALA 6 O 1
ATOM 4240 N N . ARG D 4 215 ? 131.046 112.129 149.606 1.00 7.66 215 ARG 6 N 1
ATOM 4241 C CA . ARG D 4 215 ? 131.069 111.055 150.595 1.00 7.00 215 ARG 6 CA 1
ATOM 4242 C C . ARG D 4 215 ? 130.131 111.338 151.762 1.00 9.96 215 ARG 6 C 1
ATOM 4243 O O . ARG D 4 215 ? 129.474 110.417 152.260 1.00 14.68 215 ARG 6 O 1
ATOM 4251 N N . VAL D 4 216 ? 130.050 112.595 152.213 1.00 11.42 216 VAL 6 N 1
ATOM 4252 C CA . VAL D 4 216 ? 129.148 112.949 153.304 1.00 7.47 216 VAL 6 CA 1
ATOM 4253 C C . VAL D 4 216 ? 127.747 113.290 152.816 1.00 10.62 216 VAL 6 C 1
ATOM 4254 O O . VAL D 4 216 ? 126.907 113.715 153.621 1.00 13.25 216 VAL 6 O 1
ATOM 4258 N N . GLY D 4 217 ? 127.466 113.117 151.527 1.00 9.11 217 GLY 6 N 1
ATOM 4259 C CA . GLY D 4 217 ? 126.146 113.389 150.995 1.00 4.17 217 GLY 6 CA 1
ATOM 4260 C C . GLY D 4 217 ? 125.794 114.862 150.994 1.00 11.10 217 GLY 6 C 1
ATOM 4261 O O . GLY D 4 217 ? 124.894 115.290 151.721 1.00 18.79 217 GLY 6 O 1
ATOM 4262 N N . GLU D 4 218 ? 126.490 115.647 150.177 1.00 7.77 218 GLU 6 N 1
ATOM 4263 C CA . GLU D 4 218 ? 126.332 117.097 150.149 1.00 10.05 218 GLU 6 CA 1
ATOM 4264 C C . GLU D 4 218 ? 126.105 117.571 148.715 1.00 21.32 218 GLU 6 C 1
ATOM 4265 O O . GLU D 4 218 ? 126.760 118.489 148.215 1.00 36.01 218 GLU 6 O 1
ATOM 4271 N N . PHE D 4 219 ? 125.171 116.925 148.021 1.00 13.89 219 PHE 6 N 1
ATOM 4272 C CA . PHE D 4 219 ? 124.832 117.306 146.656 1.00 10.05 219 PHE 6 CA 1
ATOM 4273 C C . PHE D 4 219 ? 123.373 116.976 146.384 1.00 19.03 219 PHE 6 C 1
ATOM 4274 O O . PHE D 4 219 ? 122.916 115.873 146.700 1.00 27.13 219 PHE 6 O 1
ATOM 4282 N N . GLU D 4 220 ? 122.649 117.930 145.803 1.00 16.18 220 GLU 6 N 1
ATOM 4283 C CA . GLU D 4 220 ? 121.275 117.713 145.382 1.00 8.19 220 GLU 6 CA 1
ATOM 4284 C C . GLU D 4 220 ? 121.249 117.222 143.936 1.00 16.70 220 GLU 6 C 1
ATOM 4285 O O . GLU D 4 220 ? 122.285 117.081 143.283 1.00 31.78 220 GLU 6 O 1
ATOM 4291 N N . ALA D 4 221 ? 120.044 116.956 143.426 1.00 10.45 221 ALA 6 N 1
ATOM 4292 C CA . ALA D 4 221 ? 119.913 116.455 142.061 1.00 9.15 221 ALA 6 CA 1
ATOM 4293 C C . ALA D 4 221 ? 120.396 117.471 141.034 1.00 13.29 221 ALA 6 C 1
ATOM 4294 O O . ALA D 4 221 ? 121.052 117.095 140.054 1.00 19.14 221 ALA 6 O 1
ATOM 4296 N N . ALA D 4 222 ? 120.081 118.753 141.236 1.00 9.37 222 ALA 6 N 1
ATOM 4297 C CA . ALA D 4 222 ? 120.584 119.788 140.338 1.00 1.64 222 ALA 6 CA 1
ATOM 4298 C C . ALA D 4 222 ? 122.105 119.850 140.373 1.00 9.19 222 ALA 6 C 1
ATOM 4299 O O . ALA D 4 222 ? 122.754 119.975 139.327 1.00 22.56 222 ALA 6 O 1
ATOM 4301 N N . HIS D 4 223 ? 122.690 119.754 141.568 1.00 4.84 223 HIS 6 N 1
ATOM 4302 C CA . HIS D 4 223 ? 124.143 119.718 141.673 1.00 3.71 223 HIS 6 CA 1
ATOM 4303 C C . HIS D 4 223 ? 124.714 118.515 140.935 1.00 3.52 223 HIS 6 C 1
ATOM 4304 O O . HIS D 4 223 ? 125.723 118.636 140.232 1.00 9.60 223 HIS 6 O 1
ATOM 4311 N N . LEU D 4 224 ? 124.078 117.348 141.076 1.00 0.28 224 LEU 6 N 1
ATOM 4312 C CA . LEU D 4 224 ? 124.573 116.152 140.403 1.00 0.00 224 LEU 6 CA 1
ATOM 4313 C C . LEU D 4 224 ? 124.525 116.298 138.888 1.00 1.55 224 LEU 6 C 1
ATOM 4314 O O . LEU D 4 224 ? 125.487 115.942 138.198 1.00 8.85 224 LEU 6 O 1
ATOM 4319 N N . VAL D 4 225 ? 123.417 116.811 138.347 1.00 5.34 225 VAL 6 N 1
ATOM 4320 C CA . VAL D 4 225 ? 123.320 116.920 136.893 1.00 1.77 225 VAL 6 CA 1
ATOM 4321 C C . VAL D 4 225 ? 124.298 117.966 136.370 1.00 9.68 225 VAL 6 C 1
ATOM 4322 O O . VAL D 4 225 ? 124.937 117.768 135.328 1.00 20.71 225 VAL 6 O 1
ATOM 4326 N N . ILE D 4 226 ? 124.459 119.080 137.093 1.00 0.00 226 ILE 6 N 1
ATOM 4327 C CA . ILE D 4 226 ? 125.426 120.089 136.669 1.00 0.00 226 ILE 6 CA 1
ATOM 4328 C C . ILE D 4 226 ? 126.841 119.522 136.687 1.00 8.61 226 ILE 6 C 1
ATOM 4329 O O . ILE D 4 226 ? 127.611 119.718 135.739 1.00 6.99 226 ILE 6 O 1
ATOM 4334 N N . LEU D 4 227 ? 127.203 118.802 137.753 1.00 11.91 227 LEU 6 N 1
ATOM 4335 C CA . LEU D 4 227 ? 128.540 118.220 137.844 1.00 0.92 227 LEU 6 CA 1
ATOM 4336 C C . LEU D 4 227 ? 128.777 117.201 136.736 1.00 1.81 227 LEU 6 C 1
ATOM 4337 O O . LEU D 4 227 ? 129.836 117.199 136.097 1.00 10.68 227 LEU 6 O 1
ATOM 4342 N N . ALA D 4 228 ? 127.802 116.318 136.502 1.00 0.00 228 ALA 6 N 1
ATOM 4343 C CA . ALA D 4 228 ? 127.963 115.295 135.475 1.00 2.60 228 ALA 6 CA 1
ATOM 4344 C C . ALA D 4 228 ? 128.097 115.917 134.093 1.00 4.67 228 ALA 6 C 1
ATOM 4345 O O . ALA D 4 228 ? 128.964 115.513 133.310 1.00 9.43 228 ALA 6 O 1
ATOM 4347 N N . ASN D 4 229 ? 127.261 116.909 133.779 1.00 1.90 229 ASN 6 N 1
ATOM 4348 C CA . ASN D 4 229 ? 127.350 117.569 132.483 1.00 0.50 229 ASN 6 CA 1
ATOM 4349 C C . ASN D 4 229 ? 128.678 118.299 132.325 1.00 0.47 229 ASN 6 C 1
ATOM 4350 O O . ASN D 4 229 ? 129.304 118.227 131.262 1.00 3.31 229 ASN 6 O 1
ATOM 4355 N N . ALA D 4 230 ? 129.131 118.991 133.375 1.00 3.32 230 ALA 6 N 1
ATOM 4356 C CA . ALA D 4 230 ? 130.384 119.733 133.290 1.00 0.12 230 ALA 6 CA 1
ATOM 4357 C C . ALA D 4 230 ? 131.572 118.801 133.095 1.00 1.62 230 ALA 6 C 1
ATOM 4358 O O . ALA D 4 230 ? 132.480 119.100 132.311 1.00 7.48 230 ALA 6 O 1
ATOM 4360 N N . PHE D 4 231 ? 131.590 117.670 133.802 1.00 7.47 231 PHE 6 N 1
ATOM 4361 C CA . PHE D 4 231 ? 132.719 116.755 133.679 1.00 0.00 231 PHE 6 CA 1
ATOM 4362 C C . PHE D 4 231 ? 132.672 115.945 132.389 1.00 5.27 231 PHE 6 C 1
ATOM 4363 O O . PHE D 4 231 ? 133.726 115.581 131.858 1.00 15.34 231 PHE 6 O 1
ATOM 4371 N N . SER D 4 232 ? 131.478 115.649 131.868 1.00 7.95 232 SER 6 N 1
ATOM 4372 C CA . SER D 4 232 ? 131.395 114.945 130.593 1.00 1.77 232 SER 6 CA 1
ATOM 4373 C C . SER D 4 232 ? 131.711 115.877 129.430 1.00 10.56 232 SER 6 C 1
ATOM 4374 O O . SER D 4 232 ? 132.181 115.428 128.379 1.00 12.53 232 SER 6 O 1
ATOM 4377 N N . ARG D 4 233 ? 131.452 117.177 129.597 1.00 13.02 233 ARG 6 N 1
ATOM 4378 C CA . ARG D 4 233 ? 131.805 118.141 128.560 1.00 0.02 233 ARG 6 CA 1
ATOM 4379 C C . ARG D 4 233 ? 133.316 118.262 128.408 1.00 11.05 233 ARG 6 C 1
ATOM 4380 O O . ARG D 4 233 ? 133.821 118.438 127.293 1.00 16.68 233 ARG 6 O 1
ATOM 4388 N N . LEU D 4 234 ? 134.052 118.173 129.516 1.00 9.75 234 LEU 6 N 1
ATOM 4389 C CA . LEU D 4 234 ? 135.505 118.274 129.477 1.00 0.69 234 LEU 6 CA 1
ATOM 4390 C C . LEU D 4 234 ? 136.174 116.982 129.030 1.00 11.74 234 LEU 6 C 1
ATOM 4391 O O . LEU D 4 234 ? 137.407 116.938 128.960 1.00 12.08 234 LEU 6 O 1
ATOM 4396 N N . ARG D 4 235 ? 135.396 115.938 128.735 1.00 23.42 235 ARG 6 N 1
ATOM 4397 C CA . ARG D 4 235 ? 135.905 114.618 128.362 1.00 21.44 235 ARG 6 CA 1
ATOM 4398 C C . ARG D 4 235 ? 136.829 114.040 129.427 1.00 21.81 235 ARG 6 C 1
ATOM 4399 O O . ARG D 4 235 ? 137.735 113.261 129.113 1.00 27.37 235 ARG 6 O 1
ATOM 4407 N N . TYR D 4 236 ? 136.612 114.412 130.686 1.00 10.55 236 TYR 6 N 1
ATOM 4408 C CA . TYR D 4 236 ? 137.426 113.939 131.802 1.00 2.80 236 TYR 6 CA 1
ATOM 4409 C C . TYR D 4 236 ? 136.879 112.591 132.253 1.00 13.60 236 TYR 6 C 1
ATOM 4410 O O . TYR D 4 236 ? 135.875 112.521 132.966 1.00 22.87 236 TYR 6 O 1
ATOM 4419 N N . ARG D 4 237 ? 137.539 111.513 131.838 1.00 21.36 237 ARG 6 N 1
ATOM 4420 C CA . ARG D 4 237 ? 137.093 110.156 132.153 1.00 24.88 237 ARG 6 CA 1
ATOM 4421 C C . ARG D 4 237 ? 137.681 109.748 133.497 1.00 28.14 237 ARG 6 C 1
ATOM 4422 O O . ARG D 4 237 ? 138.871 109.443 133.603 1.00 31.49 237 ARG 6 O 1
ATOM 4430 N N . ASP D 4 238 ? 136.841 109.744 134.528 1.00 27.99 238 ASP 6 N 1
ATOM 4431 C CA . ASP D 4 238 ? 137.210 109.280 135.860 1.00 22.27 238 ASP 6 CA 1
ATOM 4432 C C . ASP D 4 238 ? 136.144 108.291 136.312 1.00 27.82 238 ASP 6 C 1
ATOM 4433 O O . ASP D 4 238 ? 134.989 108.674 136.527 1.00 29.88 238 ASP 6 O 1
ATOM 4438 N N . LYS D 4 239 ? 136.530 107.022 136.457 1.00 19.44 239 LYS 6 N 1
ATOM 4439 C CA . LYS D 4 239 ? 135.559 105.994 136.816 1.00 16.46 239 LYS 6 CA 1
ATOM 4440 C C . LYS D 4 239 ? 135.021 106.214 138.225 1.00 27.31 239 LYS 6 C 1
ATOM 4441 O O . LYS D 4 239 ? 133.827 106.012 138.482 1.00 32.72 239 LYS 6 O 1
ATOM 4447 N N . PHE D 4 240 ? 135.878 106.663 139.142 1.00 18.72 240 PHE 6 N 1
ATOM 4448 C CA . PHE D 4 240 ? 135.482 106.808 140.536 1.00 17.77 240 PHE 6 CA 1
ATOM 4449 C C . PHE D 4 240 ? 134.623 108.042 140.771 1.00 20.98 240 PHE 6 C 1
ATOM 4450 O O . PHE D 4 240 ? 133.680 107.987 141.565 1.00 29.04 240 PHE 6 O 1
ATOM 4458 N N . LEU D 4 241 ? 134.915 109.150 140.088 1.00 9.23 241 LEU 6 N 1
ATOM 4459 C CA . LEU D 4 241 ? 134.089 110.345 140.223 1.00 11.17 241 LEU 6 CA 1
ATOM 4460 C C . LEU D 4 241 ? 132.664 110.083 139.748 1.00 18.41 241 LEU 6 C 1
ATOM 4461 O O . LEU D 4 241 ? 131.690 110.425 140.434 1.00 18.70 241 LEU 6 O 1
ATOM 4466 N N . PHE D 4 242 ? 132.521 109.454 138.582 1.00 15.65 242 PHE 6 N 1
ATOM 4467 C CA . PHE D 4 242 ? 131.194 109.152 138.066 1.00 8.03 242 PHE 6 CA 1
ATOM 4468 C C . PHE D 4 242 ? 130.510 108.045 138.855 1.00 12.59 242 PHE 6 C 1
ATOM 4469 O O . PHE D 4 242 ? 129.284 108.074 138.998 1.00 23.98 242 PHE 6 O 1
ATOM 4477 N N . GLY D 4 243 ? 131.267 107.079 139.381 1.00 8.49 243 GLY 6 N 1
ATOM 4478 C CA . GLY D 4 243 ? 130.678 106.123 140.301 1.00 17.53 243 GLY 6 CA 1
ATOM 4479 C C . GLY D 4 243 ? 130.134 106.783 141.552 1.00 25.57 243 GLY 6 C 1
ATOM 4480 O O . GLY D 4 243 ? 129.054 106.425 142.028 1.00 24.27 243 GLY 6 O 1
ATOM 4481 N N . ALA D 4 244 ? 130.862 107.765 142.089 1.00 20.45 244 ALA 6 N 1
ATOM 4482 C CA . ALA D 4 244 ? 130.381 108.507 143.249 1.00 12.28 244 ALA 6 CA 1
ATOM 4483 C C . ALA D 4 244 ? 129.134 109.313 142.912 1.00 17.09 244 ALA 6 C 1
ATOM 4484 O O . ALA D 4 244 ? 128.212 109.402 143.727 1.00 24.84 244 ALA 6 O 1
ATOM 4486 N N . ILE D 4 245 ? 129.087 109.910 141.719 1.00 13.35 245 ILE 6 N 1
ATOM 4487 C CA . ILE D 4 245 ? 127.895 110.656 141.316 1.00 8.30 245 ILE 6 CA 1
ATOM 4488 C C . ILE D 4 245 ? 126.693 109.723 141.176 1.00 9.26 245 ILE 6 C 1
ATOM 4489 O O . ILE D 4 245 ? 125.583 110.040 141.625 1.00 18.35 245 ILE 6 O 1
ATOM 4494 N N . ALA D 4 246 ? 126.893 108.559 140.553 1.00 10.31 246 ALA 6 N 1
ATOM 4495 C CA . ALA D 4 246 ? 125.805 107.596 140.407 1.00 12.77 246 ALA 6 CA 1
ATOM 4496 C C . ALA D 4 246 ? 125.331 107.087 141.763 1.00 19.92 246 ALA 6 C 1
ATOM 4497 O O . ALA D 4 246 ? 124.126 106.914 141.985 1.00 32.42 246 ALA 6 O 1
ATOM 4499 N N . ARG D 4 247 ? 126.263 106.842 142.686 1.00 15.95 247 ARG 6 N 1
ATOM 4500 C CA . ARG D 4 247 ? 125.876 106.400 144.021 1.00 11.75 247 ARG 6 CA 1
ATOM 4501 C C . ARG D 4 247 ? 125.178 107.510 144.796 1.00 8.90 247 ARG 6 C 1
ATOM 4502 O O . ARG D 4 247 ? 124.288 107.234 145.608 1.00 11.15 247 ARG 6 O 1
ATOM 4510 N N . ARG D 4 248 ? 125.552 108.767 144.556 1.00 14.47 248 ARG 6 N 1
ATOM 4511 C CA . ARG D 4 248 ? 124.834 109.876 145.173 1.00 8.53 248 ARG 6 CA 1
ATOM 4512 C C . ARG D 4 248 ? 123.406 109.966 144.648 1.00 16.45 248 ARG 6 C 1
ATOM 4513 O O . ARG D 4 248 ? 122.479 110.254 145.411 1.00 19.35 248 ARG 6 O 1
ATOM 4521 N N . ALA D 4 249 ? 123.208 109.728 143.348 1.00 17.80 249 ALA 6 N 1
ATOM 4522 C CA . ALA D 4 249 ? 121.847 109.642 142.822 1.00 15.12 249 ALA 6 CA 1
ATOM 4523 C C . ALA D 4 249 ? 121.078 108.491 143.461 1.00 22.75 249 ALA 6 C 1
ATOM 4524 O O . ALA D 4 249 ? 119.904 108.649 143.836 1.00 23.14 249 ALA 6 O 1
ATOM 4526 N N . MET D 4 250 ? 121.728 107.330 143.593 1.00 25.42 250 MET 6 N 1
ATOM 4527 C CA . MET D 4 250 ? 121.133 106.218 144.327 1.00 24.60 250 MET 6 CA 1
ATOM 4528 C C . MET D 4 250 ? 120.662 106.656 145.705 1.00 28.70 250 MET 6 C 1
ATOM 4529 O O . MET D 4 250 ? 119.518 106.398 146.085 1.00 30.85 250 MET 6 O 1
ATOM 4534 N N . SER D 4 251 ? 121.531 107.330 146.462 1.00 26.08 251 SER 6 N 1
ATOM 4535 C CA . SER D 4 251 ? 121.205 107.684 147.841 1.00 18.62 251 SER 6 CA 1
ATOM 4536 C C . SER D 4 251 ? 120.111 108.742 147.893 1.00 20.99 251 SER 6 C 1
ATOM 4537 O O . SER D 4 251 ? 119.269 108.735 148.799 1.00 15.90 251 SER 6 O 1
ATOM 4540 N N . LEU D 4 252 ? 120.116 109.670 146.935 1.00 25.59 252 LEU 6 N 1
ATOM 4541 C CA . LEU D 4 252 ? 119.058 110.670 146.873 1.00 18.79 252 LEU 6 CA 1
ATOM 4542 C C . LEU D 4 252 ? 117.700 110.034 146.617 1.00 21.14 252 LEU 6 C 1
ATOM 4543 O O . LEU D 4 252 ? 116.692 110.506 147.154 1.00 24.49 252 LEU 6 O 1
ATOM 4548 N N . ARG D 4 253 ? 117.648 108.977 145.802 1.00 30.88 253 ARG 6 N 1
ATOM 4549 C CA . ARG D 4 253 ? 116.413 108.212 145.588 1.00 28.94 253 ARG 6 CA 1
ATOM 4550 C C . ARG D 4 253 ? 115.352 109.139 145.007 1.00 33.00 253 ARG 6 C 1
ATOM 4551 O O . ARG D 4 253 ? 115.539 109.642 143.885 1.00 42.12 253 ARG 6 O 1
ATOM 4559 N N . GLU D 4 254 ? 114.241 109.382 145.710 1.00 24.82 254 GLU 6 N 1
ATOM 4560 C CA . GLU D 4 254 ? 113.049 109.982 145.116 1.00 25.62 254 GLU 6 CA 1
ATOM 4561 C C . GLU D 4 254 ? 113.222 111.466 144.813 1.00 28.85 254 GLU 6 C 1
ATOM 4562 O O . GLU D 4 254 ? 112.407 112.047 144.086 1.00 21.41 254 GLU 6 O 1
ATOM 4568 N N . ARG D 4 255 ? 114.281 112.089 145.336 1.00 23.38 255 ARG 6 N 1
ATOM 4569 C CA . ARG D 4 255 ? 114.556 113.495 145.063 1.00 8.72 255 ARG 6 CA 1
ATOM 4570 C C . ARG D 4 255 ? 115.026 113.742 143.632 1.00 21.70 255 ARG 6 C 1
ATOM 4571 O O . ARG D 4 255 ? 115.163 114.907 143.238 1.00 30.12 255 ARG 6 O 1
ATOM 4579 N N . VAL D 4 256 ? 115.277 112.695 142.852 1.00 23.08 256 VAL 6 N 1
ATOM 4580 C CA . VAL D 4 256 ? 115.640 112.817 141.444 1.00 23.29 256 VAL 6 CA 1
ATOM 4581 C C . VAL D 4 256 ? 114.388 112.501 140.635 1.00 21.98 256 VAL 6 C 1
ATOM 4582 O O . VAL D 4 256 ? 113.954 111.343 140.567 1.00 21.41 256 VAL 6 O 1
ATOM 4586 N N . THR D 4 257 ? 113.793 113.530 140.037 1.00 22.20 257 THR 6 N 1
ATOM 4587 C CA . THR D 4 257 ? 112.564 113.379 139.277 1.00 20.99 257 THR 6 CA 1
ATOM 4588 C C . THR D 4 257 ? 112.879 113.047 137.821 1.00 20.69 257 THR 6 C 1
ATOM 4589 O O . THR D 4 257 ? 114.031 112.828 137.440 1.00 26.91 257 THR 6 O 1
ATOM 4593 N N . VAL D 4 258 ? 111.833 113.002 136.994 1.00 25.42 258 VAL 6 N 1
ATOM 4594 C CA . VAL D 4 258 ? 112.016 112.714 135.575 1.00 27.17 258 VAL 6 CA 1
ATOM 4595 C C . VAL D 4 258 ? 112.835 113.810 134.906 1.00 31.25 258 VAL 6 C 1
ATOM 4596 O O . VAL D 4 258 ? 113.720 113.531 134.089 1.00 37.49 258 VAL 6 O 1
ATOM 4600 N N . ASN D 4 259 ? 112.552 115.072 135.237 1.00 26.74 259 ASN 6 N 1
ATOM 4601 C CA . ASN D 4 259 ? 113.256 116.183 134.605 1.00 26.48 259 ASN 6 CA 1
ATOM 4602 C C . ASN D 4 259 ? 114.731 116.209 134.984 1.00 29.74 259 ASN 6 C 1
ATOM 4603 O O . ASN D 4 259 ? 115.547 116.785 134.256 1.00 34.86 259 ASN 6 O 1
ATOM 4608 N N . GLU D 4 260 ? 115.092 115.598 136.109 1.00 25.38 260 GLU 6 N 1
ATOM 4609 C CA . GLU D 4 260 ? 116.462 115.607 136.601 1.00 23.82 260 GLU 6 CA 1
ATOM 4610 C C . GLU D 4 260 ? 117.170 114.271 136.428 1.00 19.88 260 GLU 6 C 1
ATOM 4611 O O . GLU D 4 260 ? 118.344 114.158 136.794 1.00 20.96 260 GLU 6 O 1
ATOM 4617 N N . LEU D 4 261 ? 116.495 113.261 135.883 1.00 19.74 261 LEU 6 N 1
ATOM 4618 C CA . LEU D 4 261 ? 117.094 111.951 135.657 1.00 17.61 261 LEU 6 CA 1
ATOM 4619 C C . LEU D 4 261 ? 117.580 111.759 134.228 1.00 18.57 261 LEU 6 C 1
ATOM 4620 O O . LEU D 4 261 ? 118.631 111.149 134.014 1.00 24.27 261 LEU 6 O 1
ATOM 4625 N N . VAL D 4 262 ? 116.835 112.266 133.243 1.00 16.00 262 VAL 6 N 1
ATOM 4626 C CA . VAL D 4 262 ? 117.248 112.112 131.847 1.00 19.86 262 VAL 6 CA 1
ATOM 4627 C C . VAL D 4 262 ? 118.582 112.793 131.559 1.00 18.11 262 VAL 6 C 1
ATOM 4628 O O . VAL D 4 262 ? 119.449 112.160 130.934 1.00 21.35 262 VAL 6 O 1
ATOM 4632 N N . PRO D 4 263 ? 118.816 114.052 131.955 1.00 17.58 263 PRO 6 N 1
ATOM 4633 C CA . PRO D 4 263 ? 120.137 114.648 131.693 1.00 13.43 263 PRO 6 CA 1
ATOM 4634 C C . PRO D 4 263 ? 121.281 113.910 132.367 1.00 15.57 263 PRO 6 C 1
ATOM 4635 O O . PRO D 4 263 ? 122.388 113.876 131.816 1.00 19.69 263 PRO 6 O 1
ATOM 4639 N N . LEU D 4 264 ? 121.052 113.316 133.541 1.00 15.24 264 LEU 6 N 1
ATOM 4640 C CA . LEU D 4 264 ? 122.093 112.510 134.173 1.00 9.88 264 LEU 6 CA 1
ATOM 4641 C C . LEU D 4 264 ? 122.456 111.306 133.313 1.00 15.83 264 LEU 6 C 1
ATOM 4642 O O . LEU D 4 264 ? 123.641 111.001 133.127 1.00 27.26 264 LEU 6 O 1
ATOM 4647 N N . ILE D 4 265 ? 121.449 110.617 132.773 1.00 9.55 265 ILE 6 N 1
ATOM 4648 C CA . ILE D 4 265 ? 121.706 109.475 131.905 1.00 12.26 265 ILE 6 CA 1
ATOM 4649 C C . ILE D 4 265 ? 122.419 109.920 130.635 1.00 20.29 265 ILE 6 C 1
ATOM 4650 O O . ILE D 4 265 ? 123.328 109.240 130.146 1.00 22.57 265 ILE 6 O 1
ATOM 4655 N N . VAL D 4 266 ? 122.030 111.074 130.089 1.00 12.38 266 VAL 6 N 1
ATOM 4656 C CA . VAL D 4 266 ? 122.680 111.584 128.885 1.00 7.59 266 VAL 6 CA 1
ATOM 4657 C C . VAL D 4 266 ? 124.150 111.893 129.153 1.00 14.95 266 VAL 6 C 1
ATOM 4658 O O . VAL D 4 266 ? 125.029 111.544 128.353 1.00 23.40 266 VAL 6 O 1
ATOM 4662 N N . ALA D 4 267 ? 124.441 112.549 130.279 1.00 12.93 267 ALA 6 N 1
ATOM 4663 C CA . ALA D 4 267 ? 125.821 112.883 130.611 1.00 8.35 267 ALA 6 CA 1
ATOM 4664 C C . ALA D 4 267 ? 126.647 111.632 130.879 1.00 14.39 267 ALA 6 C 1
ATOM 4665 O O . ALA D 4 267 ? 127.827 111.573 130.517 1.00 13.64 267 ALA 6 O 1
ATOM 4667 N N . PHE D 4 268 ? 126.048 110.623 131.516 1.00 13.47 268 PHE 6 N 1
ATOM 4668 C CA . PHE D 4 268 ? 126.775 109.383 131.764 1.00 9.15 268 PHE 6 CA 1
ATOM 4669 C C . PHE D 4 268 ? 127.022 108.608 130.477 1.00 16.28 268 PHE 6 C 1
ATOM 4670 O O . PHE D 4 268 ? 128.045 107.925 130.354 1.00 25.54 268 PHE 6 O 1
ATOM 4678 N N . SER D 4 269 ? 126.099 108.686 129.518 1.00 14.08 269 SER 6 N 1
ATOM 4679 C CA . SER D 4 269 ? 126.303 108.027 128.235 1.00 14.95 269 SER 6 CA 1
ATOM 4680 C C . SER D 4 269 ? 127.347 108.735 127.385 1.00 18.21 269 SER 6 C 1
ATOM 4681 O O . SER D 4 269 ? 128.112 108.074 126.674 1.00 23.79 269 SER 6 O 1
ATOM 4684 N N . LYS D 4 270 ? 127.392 110.069 127.436 1.00 25.76 270 LYS 6 N 1
ATOM 4685 C CA . LYS D 4 270 ? 128.313 110.807 126.577 1.00 21.14 270 LYS 6 CA 1
ATOM 4686 C C . LYS D 4 270 ? 129.768 110.560 126.961 1.00 16.92 270 LYS 6 C 1
ATOM 4687 O O . LYS D 4 270 ? 130.639 110.485 126.086 1.00 17.09 270 LYS 6 O 1
ATOM 4693 N N . ILE D 4 271 ? 130.057 110.438 128.259 1.00 20.37 271 ILE 6 N 1
ATOM 4694 C CA . ILE D 4 271 ? 131.443 110.262 128.686 1.00 19.85 271 ILE 6 CA 1
ATOM 4695 C C . ILE D 4 271 ? 131.997 108.920 128.217 1.00 24.74 271 ILE 6 C 1
ATOM 4696 O O . ILE D 4 271 ? 133.188 108.811 127.903 1.00 26.75 271 ILE 6 O 1
ATOM 4701 N N . GLY D 4 272 ? 131.159 107.888 128.150 1.00 34.06 272 GLY 6 N 1
ATOM 4702 C CA . GLY D 4 272 ? 131.597 106.595 127.662 1.00 34.79 272 GLY 6 CA 1
ATOM 4703 C C . GLY D 4 272 ? 132.525 105.860 128.607 1.00 36.45 272 GLY 6 C 1
ATOM 4704 O O . GLY D 4 272 ? 133.713 105.693 128.317 1.00 37.21 272 GLY 6 O 1
ATOM 4705 N N . LEU D 4 273 ? 131.994 105.418 129.747 1.00 39.09 273 LEU 6 N 1
ATOM 4706 C CA . LEU D 4 273 ? 132.784 104.681 130.723 1.00 39.59 273 LEU 6 CA 1
ATOM 4707 C C . LEU D 4 273 ? 132.890 103.195 130.407 1.00 45.38 273 LEU 6 C 1
ATOM 4708 O O . LEU D 4 273 ? 133.690 102.503 131.046 1.00 51.72 273 LEU 6 O 1
ATOM 4713 N N . LYS D 4 274 ? 132.108 102.696 129.446 1.00 55.20 274 LYS 6 N 1
ATOM 4714 C CA . LYS D 4 274 ? 132.115 101.282 129.064 1.00 55.97 274 LYS 6 CA 1
ATOM 4715 C C . LYS D 4 274 ? 131.817 100.377 130.258 1.00 56.90 274 LYS 6 C 1
ATOM 4716 O O . LYS D 4 274 ? 132.402 99.303 130.410 1.00 52.66 274 LYS 6 O 1
ATOM 4722 N N . ASP D 4 275 ? 130.899 100.816 131.116 1.00 56.72 275 ASP 6 N 1
ATOM 4723 C CA . ASP D 4 275 ? 130.499 100.039 132.284 1.00 56.64 275 ASP 6 CA 1
ATOM 4724 C C . ASP D 4 275 ? 129.082 99.520 132.092 1.00 59.05 275 ASP 6 C 1
ATOM 4725 O O . ASP D 4 275 ? 128.130 100.318 132.107 1.00 56.61 275 ASP 6 O 1
ATOM 4730 N N . PRO D 4 276 ? 128.883 98.213 131.909 1.00 56.53 276 PRO 6 N 1
ATOM 4731 C CA . PRO D 4 276 ? 127.525 97.680 131.752 1.00 54.74 276 PRO 6 CA 1
ATOM 4732 C C . PRO D 4 276 ? 126.757 97.538 133.056 1.00 52.57 276 PRO 6 C 1
ATOM 4733 O O . PRO D 4 276 ? 125.557 97.244 133.016 1.00 54.54 276 PRO 6 O 1
ATOM 4737 N N . LYS D 4 277 ? 127.407 97.737 134.204 1.00 48.72 277 LYS 6 N 1
ATOM 4738 C CA . LYS D 4 277 ? 126.724 97.587 135.483 1.00 50.02 277 LYS 6 CA 1
ATOM 4739 C C . LYS D 4 277 ? 125.785 98.750 135.775 1.00 55.09 277 LYS 6 C 1
ATOM 4740 O O . LYS D 4 277 ? 124.768 98.561 136.452 1.00 56.08 277 LYS 6 O 1
ATOM 4746 N N . LEU D 4 278 ? 126.100 99.947 135.283 1.00 52.24 278 LEU 6 N 1
ATOM 4747 C CA . LEU D 4 278 ? 125.255 101.108 135.537 1.00 46.70 278 LEU 6 CA 1
ATOM 4748 C C . LEU D 4 278 ? 124.283 101.395 134.402 1.00 44.60 278 LEU 6 C 1
ATOM 4749 O O . LEU D 4 278 ? 123.243 102.018 134.636 1.00 50.26 278 LEU 6 O 1
ATOM 4754 N N . SER D 4 279 ? 124.593 100.964 133.176 1.00 44.36 279 SER 6 N 1
ATOM 4755 C CA . SER D 4 279 ? 123.653 101.152 132.075 1.00 45.38 279 SER 6 CA 1
ATOM 4756 C C . SER D 4 279 ? 122.378 100.346 132.297 1.00 48.31 279 SER 6 C 1
ATOM 4757 O O . SER D 4 279 ? 121.269 100.841 132.056 1.00 48.89 279 SER 6 O 1
ATOM 4760 N N . LYS D 4 280 ? 122.516 99.104 132.772 1.00 46.61 280 LYS 6 N 1
ATOM 4761 C CA . LYS D 4 280 ? 121.347 98.301 133.118 1.00 45.63 280 LYS 6 CA 1
ATOM 4762 C C . LYS D 4 280 ? 120.540 98.957 134.229 1.00 48.58 280 LYS 6 C 1
ATOM 4763 O O . LYS D 4 280 ? 119.303 98.960 134.193 1.00 52.76 280 LYS 6 O 1
ATOM 4769 N N . ARG D 4 281 ? 121.225 99.509 135.232 1.00 42.50 281 ARG 6 N 1
ATOM 4770 C CA . ARG D 4 281 ? 120.530 100.167 136.333 1.00 45.11 281 ARG 6 CA 1
ATOM 4771 C C . ARG D 4 281 ? 119.774 101.399 135.854 1.00 43.86 281 ARG 6 C 1
ATOM 4772 O O . ARG D 4 281 ? 118.639 101.644 136.279 1.00 42.99 281 ARG 6 O 1
ATOM 4780 N N . PHE D 4 282 ? 120.393 102.193 134.979 1.00 40.77 282 PHE 6 N 1
ATOM 4781 C CA . PHE D 4 282 ? 119.710 103.356 134.423 1.00 38.42 282 PHE 6 CA 1
ATOM 4782 C C . PHE D 4 282 ? 118.503 102.939 133.594 1.00 39.75 282 PHE 6 C 1
ATOM 4783 O O . PHE D 4 282 ? 117.446 103.575 133.668 1.00 45.74 282 PHE 6 O 1
ATOM 4791 N N . ALA D 4 283 ? 118.639 101.871 132.803 1.00 32.59 283 ALA 6 N 1
ATOM 4792 C CA . ALA D 4 283 ? 117.502 101.379 132.033 1.00 33.86 283 ALA 6 CA 1
ATOM 4793 C C . ALA D 4 283 ? 116.364 100.945 132.948 1.00 41.12 283 ALA 6 C 1
ATOM 4794 O O . ALA D 4 283 ? 115.197 101.275 132.702 1.00 45.77 283 ALA 6 O 1
ATOM 4796 N N . THR D 4 284 ? 116.688 100.221 134.020 1.00 43.15 284 THR 6 N 1
ATOM 4797 C CA . THR D 4 284 ? 115.658 99.760 134.947 1.00 45.07 284 THR 6 CA 1
ATOM 4798 C C . THR D 4 284 ? 114.984 100.933 135.649 1.00 44.55 284 THR 6 C 1
ATOM 4799 O O . THR D 4 284 ? 113.760 100.945 135.825 1.00 41.21 284 THR 6 O 1
ATOM 4803 N N . LYS D 4 285 ? 115.769 101.934 136.056 1.00 45.66 285 LYS 6 N 1
ATOM 4804 C CA . LYS D 4 285 ? 115.201 103.083 136.753 1.00 42.67 285 LYS 6 CA 1
ATOM 4805 C C . LYS D 4 285 ? 114.336 103.925 135.825 1.00 39.21 285 LYS 6 C 1
ATOM 4806 O O . LYS D 4 285 ? 113.313 104.476 136.248 1.00 45.66 285 LYS 6 O 1
ATOM 4812 N N . ALA D 4 286 ? 114.733 104.050 134.557 1.00 34.70 286 ALA 6 N 1
ATOM 4813 C CA . ALA D 4 286 ? 113.962 104.849 133.616 1.00 38.36 286 ALA 6 CA 1
ATOM 4814 C C . ALA D 4 286 ? 112.772 104.101 133.032 1.00 44.61 286 ALA 6 C 1
ATOM 4815 O O . ALA D 4 286 ? 111.879 104.746 132.475 1.00 40.69 286 ALA 6 O 1
ATOM 4817 N N . MET D 4 287 ? 112.735 102.769 133.142 1.00 50.76 287 MET 6 N 1
ATOM 4818 C CA . MET D 4 287 ? 111.609 102.020 132.592 1.00 47.47 287 MET 6 CA 1
ATOM 4819 C C . MET D 4 287 ? 110.300 102.351 133.299 1.00 46.75 287 MET 6 C 1
ATOM 4820 O O . MET D 4 287 ? 109.224 102.165 132.720 1.00 48.59 287 MET 6 O 1
ATOM 4825 N N . GLU D 4 288 ? 110.362 102.833 134.542 1.00 39.60 288 GLU 6 N 1
ATOM 4826 C CA . GLU D 4 288 ? 109.140 103.190 135.252 1.00 43.10 288 GLU 6 CA 1
ATOM 4827 C C . GLU D 4 288 ? 108.712 104.625 134.973 1.00 44.32 288 GLU 6 C 1
ATOM 4828 O O . GLU D 4 288 ? 107.565 104.989 135.256 1.00 48.69 288 GLU 6 O 1
ATOM 4834 N N . TYR D 4 289 ? 109.606 105.447 134.428 1.00 37.75 289 TYR 6 N 1
ATOM 4835 C CA . TYR D 4 289 ? 109.328 106.856 134.188 1.00 38.98 289 TYR 6 CA 1
ATOM 4836 C C . TYR D 4 289 ? 108.987 107.162 132.733 1.00 41.40 289 TYR 6 C 1
ATOM 4837 O O . TYR D 4 289 ? 108.868 108.338 132.376 1.00 41.84 289 TYR 6 O 1
ATOM 4846 N N . VAL D 4 290 ? 108.832 106.139 131.888 1.00 46.37 290 VAL 6 N 1
ATOM 4847 C CA . VAL D 4 290 ? 108.549 106.391 130.477 1.00 41.42 290 VAL 6 CA 1
ATOM 4848 C C . VAL D 4 290 ? 107.175 107.018 130.297 1.00 42.50 290 VAL 6 C 1
ATOM 4849 O O . VAL D 4 290 ? 107.003 107.921 129.468 1.00 42.59 290 VAL 6 O 1
ATOM 4853 N N . ASP D 4 291 ? 106.176 106.559 131.055 1.00 46.59 291 ASP 6 N 1
ATOM 4854 C CA . ASP D 4 291 ? 104.820 107.076 130.907 1.00 48.39 291 ASP 6 CA 1
ATOM 4855 C C . ASP D 4 291 ? 104.724 108.561 131.230 1.00 45.02 291 ASP 6 C 1
ATOM 4856 O O . ASP D 4 291 ? 103.815 109.234 130.732 1.00 46.40 291 ASP 6 O 1
ATOM 4861 N N . GLN D 4 292 ? 105.636 109.084 132.047 1.00 39.06 292 GLN 6 N 1
ATOM 4862 C CA . GLN D 4 292 ? 105.674 110.500 132.382 1.00 41.80 292 GLN 6 CA 1
ATOM 4863 C C . GLN D 4 292 ? 106.561 111.305 131.437 1.00 42.59 292 GLN 6 C 1
ATOM 4864 O O . GLN D 4 292 ? 106.475 112.538 131.425 1.00 38.10 292 GLN 6 O 1
ATOM 4870 N N . MET D 4 293 ? 107.379 110.638 130.629 1.00 40.06 293 MET 6 N 1
ATOM 4871 C CA . MET D 4 293 ? 108.399 111.323 129.847 1.00 35.65 293 MET 6 CA 1
ATOM 4872 C C . MET D 4 293 ? 107.785 112.150 128.724 1.00 39.02 293 MET 6 C 1
ATOM 4873 O O . MET D 4 293 ? 106.797 111.752 128.101 1.00 35.36 293 MET 6 O 1
ATOM 4878 N N . ASN D 4 294 ? 108.382 113.313 128.475 1.00 38.79 294 ASN 6 N 1
ATOM 4879 C CA . ASN D 4 294 ? 108.000 114.152 127.352 1.00 25.57 294 ASN 6 CA 1
ATOM 4880 C C . ASN D 4 294 ? 108.646 113.635 126.066 1.00 30.46 294 ASN 6 C 1
ATOM 4881 O O . ASN D 4 294 ? 109.515 112.759 126.081 1.00 39.98 294 ASN 6 O 1
ATOM 4886 N N . ALA D 4 295 ? 108.208 114.192 124.933 1.00 30.19 295 ALA 6 N 1
ATOM 4887 C CA . ALA D 4 295 ? 108.786 113.810 123.648 1.00 29.20 295 ALA 6 CA 1
ATOM 4888 C C . ALA D 4 295 ? 110.261 114.183 123.574 1.00 31.20 295 ALA 6 C 1
ATOM 4889 O O . ALA D 4 295 ? 111.090 113.396 123.095 1.00 32.16 295 ALA 6 O 1
ATOM 4891 N N . GLU D 4 296 ? 110.606 115.383 124.045 1.00 29.10 296 GLU 6 N 1
ATOM 4892 C CA . GLU D 4 296 ? 111.999 115.806 124.102 1.00 24.53 296 GLU 6 CA 1
ATOM 4893 C C . GLU D 4 296 ? 112.823 114.923 125.027 1.00 22.88 296 GLU 6 C 1
ATOM 4894 O O . GLU D 4 296 ? 114.032 114.781 124.817 1.00 33.07 296 GLU 6 O 1
ATOM 4900 N N . GLN D 4 297 ? 112.194 114.318 126.033 1.00 23.38 297 GLN 6 N 1
ATOM 4901 C CA . GLN D 4 297 ? 112.875 113.369 126.901 1.00 21.71 297 GLN 6 CA 1
ATOM 4902 C C . GLN D 4 297 ? 112.980 111.988 126.266 1.00 20.42 297 GLN 6 C 1
ATOM 4903 O O . GLN D 4 297 ? 113.981 111.296 126.464 1.00 29.10 297 GLN 6 O 1
ATOM 4909 N N . VAL D 4 298 ? 111.972 111.576 125.495 1.00 20.36 298 VAL 6 N 1
ATOM 4910 C CA . VAL D 4 298 ? 112.047 110.293 124.802 1.00 19.36 298 VAL 6 CA 1
ATOM 4911 C C . VAL D 4 298 ? 113.153 110.313 123.752 1.00 30.82 298 VAL 6 C 1
ATOM 4912 O O . VAL D 4 298 ? 113.904 109.340 123.603 1.00 39.50 298 VAL 6 O 1
ATOM 4916 N N . ALA D 4 299 ? 113.269 111.416 123.006 1.00 21.11 299 ALA 6 N 1
ATOM 4917 C CA . ALA D 4 299 ? 114.337 111.518 122.014 1.00 13.91 299 ALA 6 CA 1
ATOM 4918 C C . ALA D 4 299 ? 115.711 111.483 122.675 1.00 24.68 299 ALA 6 C 1
ATOM 4919 O O . ALA D 4 299 ? 116.632 110.816 122.183 1.00 26.51 299 ALA 6 O 1
ATOM 4921 N N . SER D 4 300 ? 115.864 112.184 123.801 1.00 21.06 300 SER 6 N 1
ATOM 4922 C CA . SER D 4 300 ? 117.133 112.161 124.518 1.00 8.31 300 SER 6 CA 1
ATOM 4923 C C . SER D 4 300 ? 117.424 110.782 125.094 1.00 13.13 300 SER 6 C 1
ATOM 4924 O O . SER D 4 300 ? 118.585 110.369 125.147 1.00 29.66 300 SER 6 O 1
ATOM 4927 N N . MET D 4 301 ? 116.388 110.059 125.523 1.00 16.59 301 MET 6 N 1
ATOM 4928 C CA . MET D 4 301 ? 116.574 108.698 126.014 1.00 18.85 301 MET 6 CA 1
ATOM 4929 C C . MET D 4 301 ? 117.062 107.780 124.901 1.00 21.36 301 MET 6 C 1
ATOM 4930 O O . MET D 4 301 ? 117.993 106.984 125.099 1.00 27.45 301 MET 6 O 1
ATOM 4935 N N . PHE D 4 302 ? 116.436 107.881 123.724 1.00 20.25 302 PHE 6 N 1
ATOM 4936 C CA . PHE D 4 302 ? 116.900 107.132 122.561 1.00 15.43 302 PHE 6 CA 1
ATOM 4937 C C . PHE D 4 302 ? 118.357 107.441 122.257 1.00 20.24 302 PHE 6 C 1
ATOM 4938 O O . PHE D 4 302 ? 119.161 106.527 122.038 1.00 28.28 302 PHE 6 O 1
ATOM 4946 N N . MET D 4 303 ? 118.716 108.726 122.242 1.00 18.52 303 MET 6 N 1
ATOM 4947 C CA . MET D 4 303 ? 120.089 109.099 121.916 1.00 13.19 303 MET 6 CA 1
ATOM 4948 C C . MET D 4 303 ? 121.071 108.578 122.963 1.00 19.19 303 MET 6 C 1
ATOM 4949 O O . MET D 4 303 ? 122.146 108.076 122.619 1.00 30.22 303 MET 6 O 1
ATOM 4954 N N . ALA D 4 304 ? 120.710 108.669 124.246 1.00 20.35 304 ALA 6 N 1
ATOM 4955 C CA . ALA D 4 304 ? 121.609 108.223 125.307 1.00 16.13 304 ALA 6 CA 1
ATOM 4956 C C . ALA D 4 304 ? 121.839 106.717 125.255 1.00 20.87 304 ALA 6 C 1
ATOM 4957 O O . ALA D 4 304 ? 122.979 106.251 125.381 1.00 26.43 304 ALA 6 O 1
ATOM 4959 N N . PHE D 4 305 ? 120.777 105.935 125.068 1.00 22.92 305 PHE 6 N 1
ATOM 4960 C CA . PHE D 4 305 ? 120.959 104.490 125.000 1.00 20.32 305 PHE 6 CA 1
ATOM 4961 C C . PHE D 4 305 ? 121.432 104.004 123.638 1.00 22.55 305 PHE 6 C 1
ATOM 4962 O O . PHE D 4 305 ? 121.771 102.823 123.505 1.00 32.60 305 PHE 6 O 1
ATOM 4970 N N . ALA D 4 306 ? 121.462 104.873 122.629 1.00 18.34 306 ALA 6 N 1
ATOM 4971 C CA . ALA D 4 306 ? 122.275 104.592 121.454 1.00 16.32 306 ALA 6 CA 1
ATOM 4972 C C . ALA D 4 306 ? 123.747 104.861 121.730 1.00 22.46 306 ALA 6 C 1
ATOM 4973 O O . ALA D 4 306 ? 124.615 104.160 121.198 1.00 26.06 306 ALA 6 O 1
ATOM 4975 N N . TYR D 4 307 ? 124.036 105.873 122.552 1.00 29.57 307 TYR 6 N 1
ATOM 4976 C CA . TYR D 4 307 ? 125.411 106.148 122.955 1.00 21.30 307 TYR 6 CA 1
ATOM 4977 C C . TYR D 4 307 ? 125.984 105.004 123.781 1.00 18.84 307 TYR 6 C 1
ATOM 4978 O O . TYR D 4 307 ? 127.159 104.650 123.631 1.00 19.52 307 TYR 6 O 1
ATOM 4987 N N . PHE D 4 308 ? 125.172 104.426 124.672 1.00 28.67 308 PHE 6 N 1
ATOM 4988 C CA . PHE D 4 308 ? 125.662 103.344 125.524 1.00 26.67 308 PHE 6 CA 1
ATOM 4989 C C . PHE D 4 308 ? 126.090 102.135 124.701 1.00 26.88 308 PHE 6 C 1
ATOM 4990 O O . PHE D 4 308 ? 127.129 101.524 124.978 1.00 28.87 308 PHE 6 O 1
ATOM 4998 N N . GLY D 4 309 ? 125.306 101.773 123.687 1.00 31.51 309 GLY 6 N 1
ATOM 4999 C CA . GLY D 4 309 ? 125.664 100.699 122.787 1.00 40.00 309 GLY 6 CA 1
ATOM 5000 C C . GLY D 4 309 ? 125.179 99.320 123.181 1.00 43.91 309 GLY 6 C 1
ATOM 5001 O O . GLY D 4 309 ? 125.381 98.371 122.413 1.00 46.87 309 GLY 6 O 1
ATOM 5002 N N . ILE D 4 310 ? 124.557 99.171 124.342 1.00 41.87 310 ILE 6 N 1
ATOM 5003 C CA . ILE D 4 310 ? 124.035 97.881 124.781 1.00 39.89 310 ILE 6 CA 1
ATOM 5004 C C . ILE D 4 310 ? 122.570 97.785 124.382 1.00 45.80 310 ILE 6 C 1
ATOM 5005 O O . ILE D 4 310 ? 121.826 98.771 124.451 1.00 51.32 310 ILE 6 O 1
ATOM 5010 N N . ARG D 4 311 ? 122.150 96.595 123.962 1.00 48.78 311 ARG 6 N 1
ATOM 5011 C CA . ARG D 4 311 ? 120.795 96.374 123.475 1.00 47.61 311 ARG 6 CA 1
ATOM 5012 C C . ARG D 4 311 ? 119.879 96.008 124.638 1.00 48.05 311 ARG 6 C 1
ATOM 5013 O O . ARG D 4 311 ? 120.111 95.009 125.328 1.00 48.43 311 ARG 6 O 1
ATOM 5021 N N . TYR D 4 312 ? 118.843 96.816 124.850 1.00 46.95 312 TYR 6 N 1
ATOM 5022 C CA . TYR D 4 312 ? 117.795 96.546 125.833 1.00 47.56 312 TYR 6 CA 1
ATOM 5023 C C . TYR D 4 312 ? 116.466 96.556 125.083 1.00 50.20 312 TYR 6 C 1
ATOM 5024 O O . TYR D 4 312 ? 115.829 97.603 124.942 1.00 52.84 312 TYR 6 O 1
ATOM 5033 N N . ASP D 4 313 ? 116.056 95.382 124.597 1.00 56.21 313 ASP 6 N 1
ATOM 5034 C CA . ASP D 4 313 ? 114.826 95.290 123.816 1.00 55.35 313 ASP 6 CA 1
ATOM 5035 C C . ASP D 4 313 ? 113.605 95.653 124.653 1.00 56.54 313 ASP 6 C 1
ATOM 5036 O O . ASP D 4 313 ? 112.698 96.346 124.174 1.00 54.02 313 ASP 6 O 1
ATOM 5041 N N . GLN D 4 314 ? 113.563 95.194 125.906 1.00 55.47 314 GLN 6 N 1
ATOM 5042 C CA . GLN D 4 314 ? 112.412 95.456 126.763 1.00 55.67 314 GLN 6 CA 1
ATOM 5043 C C . GLN D 4 314 ? 112.248 96.938 127.078 1.00 58.30 314 GLN 6 C 1
ATOM 5044 O O . GLN D 4 314 ? 111.149 97.361 127.451 1.00 58.29 314 GLN 6 O 1
ATOM 5050 N N . LEU D 4 315 ? 113.310 97.731 126.940 1.00 46.34 315 LEU 6 N 1
ATOM 5051 C CA . LEU D 4 315 ? 113.226 99.175 127.116 1.00 42.41 315 LEU 6 CA 1
ATOM 5052 C C . LEU D 4 315 ? 112.967 99.895 125.800 1.00 40.94 315 LEU 6 C 1
ATOM 5053 O O . LEU D 4 315 ? 112.187 100.856 125.760 1.00 40.55 315 LEU 6 O 1
ATOM 5058 N N . PHE D 4 316 ? 113.610 99.444 124.720 1.00 42.67 316 PHE 6 N 1
ATOM 5059 C CA . PHE D 4 316 ? 113.412 100.081 123.424 1.00 42.34 316 PHE 6 CA 1
ATOM 5060 C C . PHE D 4 316 ? 111.992 99.890 122.915 1.00 48.53 316 PHE 6 C 1
ATOM 5061 O O . PHE D 4 316 ? 111.455 100.778 122.249 1.00 49.22 316 PHE 6 O 1
ATOM 5069 N N . GLY D 4 317 ? 111.363 98.752 123.216 1.00 46.35 317 GLY 6 N 1
ATOM 5070 C CA . GLY D 4 317 ? 109.971 98.576 122.835 1.00 41.51 317 GLY 6 CA 1
ATOM 5071 C C . GLY D 4 317 ? 109.053 99.584 123.502 1.00 43.97 317 GLY 6 C 1
ATOM 5072 O O . GLY D 4 317 ? 108.204 100.197 122.845 1.00 45.31 317 GLY 6 O 1
ATOM 5073 N N . VAL D 4 318 ? 109.217 99.777 124.812 1.00 40.78 318 VAL 6 N 1
ATOM 5074 C CA . VAL D 4 318 ? 108.405 100.750 125.537 1.00 41.43 318 VAL 6 CA 1
ATOM 5075 C C . VAL D 4 318 ? 108.680 102.159 125.026 1.00 45.52 318 VAL 6 C 1
ATOM 5076 O O . VAL D 4 318 ? 107.755 102.966 124.855 1.00 44.96 318 VAL 6 O 1
ATOM 5080 N N . LEU D 4 319 ? 109.952 102.477 124.770 1.00 43.29 319 LEU 6 N 1
ATOM 5081 C CA . LEU D 4 319 ? 110.288 103.793 124.236 1.00 36.18 319 LEU 6 CA 1
ATOM 5082 C C . LEU D 4 319 ? 109.663 104.007 122.863 1.00 39.91 319 LEU 6 C 1
ATOM 5083 O O . LEU D 4 319 ? 109.185 105.104 122.556 1.00 41.45 319 LEU 6 O 1
ATOM 5088 N N . THR D 4 320 ? 109.658 102.970 122.022 1.00 37.40 320 THR 6 N 1
ATOM 5089 C CA . THR D 4 320 ? 109.048 103.075 120.702 1.00 38.17 320 THR 6 CA 1
ATOM 5090 C C . THR D 4 320 ? 107.545 103.297 120.808 1.00 40.22 320 THR 6 C 1
ATOM 5091 O O . THR D 4 320 ? 106.976 104.124 120.087 1.00 43.66 320 THR 6 O 1
ATOM 5095 N N . ASN D 4 321 ? 106.881 102.564 121.707 1.00 38.52 321 ASN 6 N 1
ATOM 5096 C CA . ASN D 4 321 ? 105.446 102.770 121.889 1.00 42.53 321 ASN 6 CA 1
ATOM 5097 C C . ASN D 4 321 ? 105.150 104.185 122.374 1.00 40.88 321 ASN 6 C 1
ATOM 5098 O O . ASN D 4 321 ? 104.217 104.833 121.882 1.00 42.45 321 ASN 6 O 1
ATOM 5103 N N . ARG D 4 322 ? 105.941 104.688 123.325 1.00 38.72 322 ARG 6 N 1
ATOM 5104 C CA . ARG D 4 322 ? 105.723 106.045 123.814 1.00 39.11 322 ARG 6 CA 1
ATOM 5105 C C . ARG D 4 322 ? 105.992 107.086 122.732 1.00 39.62 322 ARG 6 C 1
ATOM 5106 O O . ARG D 4 322 ? 105.281 108.095 122.657 1.00 36.70 322 ARG 6 O 1
ATOM 5114 N N . ALA D 4 323 ? 107.006 106.864 121.893 1.00 43.45 323 ALA 6 N 1
ATOM 5115 C CA . ALA D 4 323 ? 107.275 107.784 120.793 1.00 37.43 323 ALA 6 CA 1
ATOM 5116 C C . ALA D 4 323 ? 106.139 107.773 119.779 1.00 39.61 323 ALA 6 C 1
ATOM 5117 O O . ALA D 4 323 ? 105.772 108.821 119.235 1.00 41.19 323 ALA 6 O 1
ATOM 5119 N N . VAL D 4 324 ? 105.575 106.594 119.507 1.00 46.43 324 VAL 6 N 1
ATOM 5120 C CA . VAL D 4 324 ? 104.430 106.507 118.607 1.00 47.10 324 VAL 6 CA 1
ATOM 5121 C C . VAL D 4 324 ? 103.228 107.232 119.198 1.00 44.94 324 VAL 6 C 1
ATOM 5122 O O . VAL D 4 324 ? 102.464 107.878 118.470 1.00 46.34 324 VAL 6 O 1
ATOM 5126 N N . GLU D 4 325 ? 103.045 107.153 120.519 1.00 42.50 325 GLU 6 N 1
ATOM 5127 C CA . GLU D 4 325 ? 101.929 107.852 121.152 1.00 41.82 325 GLU 6 CA 1
ATOM 5128 C C . GLU D 4 325 ? 102.039 109.362 120.970 1.00 40.36 325 GLU 6 C 1
ATOM 5129 O O . GLU D 4 325 ? 101.035 110.039 120.722 1.00 43.14 325 GLU 6 O 1
ATOM 5135 N N . LEU D 4 326 ? 103.250 109.909 121.089 1.00 42.55 326 LEU 6 N 1
ATOM 5136 C CA . LEU D 4 326 ? 103.484 111.344 120.980 1.00 43.27 326 LEU 6 CA 1
ATOM 5137 C C . LEU D 4 326 ? 104.019 111.746 119.609 1.00 47.15 326 LEU 6 C 1
ATOM 5138 O O . LEU D 4 326 ? 104.854 112.652 119.512 1.00 50.98 326 LEU 6 O 1
ATOM 5143 N N . ILE D 4 327 ? 103.558 111.087 118.544 1.00 46.00 327 ILE 6 N 1
ATOM 5144 C CA . ILE D 4 327 ? 104.073 111.388 117.212 1.00 43.89 327 ILE 6 CA 1
ATOM 5145 C C . ILE D 4 327 ? 103.665 112.788 116.762 1.00 40.22 327 ILE 6 C 1
ATOM 5146 O O . ILE D 4 327 ? 104.376 113.422 115.974 1.00 37.26 327 ILE 6 O 1
ATOM 5151 N N . ASP D 4 328 ? 102.532 113.298 117.249 1.00 46.69 328 ASP 6 N 1
ATOM 5152 C CA . ASP D 4 328 ? 102.078 114.624 116.848 1.00 49.45 328 ASP 6 CA 1
ATOM 5153 C C . ASP D 4 328 ? 102.863 115.746 117.514 1.00 51.15 328 ASP 6 C 1
ATOM 5154 O O . ASP D 4 328 ? 102.771 116.895 117.069 1.00 49.39 328 ASP 6 O 1
ATOM 5159 N N . GLU D 4 329 ? 103.626 115.444 118.563 1.00 48.32 329 GLU 6 N 1
ATOM 5160 C CA . GLU D 4 329 ? 104.380 116.463 119.279 1.00 46.13 329 GLU 6 CA 1
ATOM 5161 C C . GLU D 4 329 ? 105.834 116.556 118.838 1.00 50.88 329 GLU 6 C 1
ATOM 5162 O O . GLU D 4 329 ? 106.512 117.526 119.196 1.00 50.75 329 GLU 6 O 1
ATOM 5168 N N . PHE D 4 330 ? 106.327 115.579 118.080 1.00 43.46 330 PHE 6 N 1
ATOM 5169 C CA . PHE D 4 330 ? 107.724 115.583 117.665 1.00 38.64 330 PHE 6 CA 1
ATOM 5170 C C . PHE D 4 330 ? 108.000 116.730 116.702 1.00 39.97 330 PHE 6 C 1
ATOM 5171 O O . PHE D 4 330 ? 107.226 116.982 115.774 1.00 39.30 330 PHE 6 O 1
ATOM 5179 N N . ASN D 4 331 ? 109.110 117.427 116.928 1.00 40.58 331 ASN 6 N 1
ATOM 5180 C CA . ASN D 4 331 ? 109.580 118.460 116.019 1.00 35.74 331 ASN 6 CA 1
ATOM 5181 C C . ASN D 4 331 ? 110.576 117.844 115.038 1.00 41.86 331 ASN 6 C 1
ATOM 5182 O O . ASN D 4 331 ? 110.756 116.625 114.987 1.00 51.04 331 ASN 6 O 1
ATOM 5187 N N . ALA D 4 332 ? 111.238 118.686 114.241 1.00 36.99 332 ALA 6 N 1
ATOM 5188 C CA . ALA D 4 332 ? 112.282 118.183 113.355 1.00 31.68 332 ALA 6 CA 1
ATOM 5189 C C . ALA D 4 332 ? 113.500 117.714 114.139 1.00 34.29 332 ALA 6 C 1
ATOM 5190 O O . ALA D 4 332 ? 114.119 116.704 113.779 1.00 36.91 332 ALA 6 O 1
ATOM 5192 N N . GLN D 4 333 ? 113.853 118.429 115.210 1.00 33.79 333 GLN 6 N 1
ATOM 5193 C CA . GLN D 4 333 ? 115.013 118.054 116.011 1.00 29.36 333 GLN 6 CA 1
ATOM 5194 C C . GLN D 4 333 ? 114.829 116.683 116.648 1.00 30.99 333 GLN 6 C 1
ATOM 5195 O O . GLN D 4 333 ? 115.755 115.864 116.645 1.00 42.15 333 GLN 6 O 1
ATOM 5201 N N . TYR D 4 334 ? 113.643 116.413 117.197 1.00 22.58 334 TYR 6 N 1
ATOM 5202 C CA . TYR D 4 334 ? 113.401 115.121 117.832 1.00 20.10 334 TYR 6 CA 1
ATOM 5203 C C . TYR D 4 334 ? 113.426 113.989 116.813 1.00 24.54 334 TYR 6 C 1
ATOM 5204 O O . TYR D 4 334 ? 113.961 112.910 117.092 1.00 33.80 334 TYR 6 O 1
ATOM 5213 N N . ILE D 4 335 ? 112.854 114.215 115.629 1.00 24.39 335 ILE 6 N 1
ATOM 5214 C CA . ILE D 4 335 ? 112.874 113.193 114.585 1.00 26.83 335 ILE 6 CA 1
ATOM 5215 C C . ILE D 4 335 ? 114.307 112.898 114.163 1.00 29.40 335 ILE 6 C 1
ATOM 5216 O O . ILE D 4 335 ? 114.707 111.735 114.023 1.00 35.36 335 ILE 6 O 1
ATOM 5221 N N . SER D 4 336 ? 115.104 113.951 113.961 1.00 28.41 336 SER 6 N 1
ATOM 5222 C CA . SER D 4 336 ? 116.498 113.756 113.574 1.00 25.08 336 SER 6 CA 1
ATOM 5223 C C . SER D 4 336 ? 117.276 113.026 114.661 1.00 29.53 336 SER 6 C 1
ATOM 5224 O O . SER D 4 336 ? 118.080 112.135 114.362 1.00 37.00 336 SER 6 O 1
ATOM 5227 N N . THR D 4 337 ? 117.048 113.384 115.927 1.00 28.62 337 THR 6 N 1
ATOM 5228 C CA . THR D 4 337 ? 117.750 112.727 117.025 1.00 26.45 337 THR 6 CA 1
ATOM 5229 C C . THR D 4 337 ? 117.379 111.252 117.116 1.00 26.93 337 THR 6 C 1
ATOM 5230 O O . THR D 4 337 ? 118.253 110.395 117.290 1.00 26.68 337 THR 6 O 1
ATOM 5234 N N . THR D 4 338 ? 116.088 110.933 116.990 1.00 24.53 338 THR 6 N 1
ATOM 5235 C CA . THR D 4 338 ? 115.663 109.538 117.043 1.00 21.32 338 THR 6 CA 1
ATOM 5236 C C . THR D 4 338 ? 116.237 108.739 115.879 1.00 28.94 338 THR 6 C 1
ATOM 5237 O O . THR D 4 338 ? 116.697 107.605 116.062 1.00 34.69 338 THR 6 O 1
ATOM 5241 N N . LEU D 4 339 ? 116.222 109.315 114.674 1.00 24.90 339 LEU 6 N 1
ATOM 5242 C CA . LEU D 4 339 ? 116.768 108.614 113.518 1.00 21.08 339 LEU 6 CA 1
ATOM 5243 C C . LEU D 4 339 ? 118.268 108.390 113.664 1.00 24.73 339 LEU 6 C 1
ATOM 5244 O O . LEU D 4 339 ? 118.773 107.306 113.345 1.00 27.09 339 LEU 6 O 1
ATOM 5249 N N . ASN D 4 340 ? 118.998 109.396 114.153 1.00 28.56 340 ASN 6 N 1
ATOM 5250 C CA . ASN D 4 340 ? 120.434 109.238 114.360 1.00 29.06 340 ASN 6 CA 1
ATOM 5251 C C . ASN D 4 340 ? 120.725 108.199 115.436 1.00 36.02 340 ASN 6 C 1
ATOM 5252 O O . ASN D 4 340 ? 121.680 107.423 115.315 1.00 38.63 340 ASN 6 O 1
ATOM 5257 N N . ALA D 4 341 ? 119.918 108.173 116.500 1.00 37.51 341 ALA 6 N 1
ATOM 5258 C CA . ALA D 4 341 ? 120.102 107.174 117.546 1.00 24.07 341 ALA 6 CA 1
ATOM 5259 C C . ALA D 4 341 ? 119.863 105.767 117.015 1.00 25.52 341 ALA 6 C 1
ATOM 5260 O O . ALA D 4 341 ? 120.615 104.839 117.334 1.00 23.42 341 ALA 6 O 1
ATOM 5262 N N . PHE D 4 342 ? 118.818 105.588 116.203 1.00 38.02 342 PHE 6 N 1
ATOM 5263 C CA . PHE D 4 342 ? 118.570 104.276 115.614 1.00 33.55 342 PHE 6 CA 1
ATOM 5264 C C . PHE D 4 342 ? 119.666 103.886 114.631 1.00 32.77 342 PHE 6 C 1
ATOM 5265 O O . PHE D 4 342 ? 119.998 102.702 114.515 1.00 34.31 342 PHE 6 O 1
ATOM 5273 N N . GLN D 4 343 ? 120.230 104.859 113.911 1.00 36.53 343 GLN 6 N 1
ATOM 5274 C CA . GLN D 4 343 ? 121.360 104.567 113.034 1.00 40.39 343 GLN 6 CA 1
ATOM 5275 C C . GLN D 4 343 ? 122.576 104.114 113.832 1.00 38.72 343 GLN 6 C 1
ATOM 5276 O O . GLN D 4 343 ? 123.240 103.138 113.465 1.00 41.87 343 GLN 6 O 1
ATOM 5282 N N . ARG D 4 344 ? 122.882 104.814 114.926 1.00 37.62 344 ARG 6 N 1
ATOM 5283 C CA . ARG D 4 344 ? 124.045 104.462 115.735 1.00 31.36 344 ARG 6 CA 1
ATOM 5284 C C . ARG D 4 344 ? 123.871 103.097 116.391 1.00 30.26 344 ARG 6 C 1
ATOM 5285 O O . ARG D 4 344 ? 124.769 102.250 116.319 1.00 28.84 344 ARG 6 O 1
ATOM 5293 N N . ILE D 4 345 ? 122.723 102.866 117.031 1.00 37.83 345 ILE 6 N 1
ATOM 5294 C CA . ILE D 4 345 ? 122.495 101.592 117.706 1.00 33.99 345 ILE 6 CA 1
ATOM 5295 C C . ILE D 4 345 ? 122.298 100.463 116.698 1.00 39.71 345 ILE 6 C 1
ATOM 5296 O O . ILE D 4 345 ? 122.643 99.309 116.978 1.00 38.69 345 ILE 6 O 1
ATOM 5301 N N . GLY D 4 346 ? 121.746 100.761 115.522 1.00 50.84 346 GLY 6 N 1
ATOM 5302 C CA . GLY D 4 346 ? 121.708 99.809 114.433 1.00 46.36 346 GLY 6 CA 1
ATOM 5303 C C . GLY D 4 346 ? 120.417 99.038 114.251 1.00 46.00 346 GLY 6 C 1
ATOM 5304 O O . GLY D 4 346 ? 120.322 98.256 113.297 1.00 45.59 346 GLY 6 O 1
ATOM 5305 N N . ILE D 4 347 ? 119.427 99.217 115.125 1.00 51.54 347 ILE 6 N 1
ATOM 5306 C CA . ILE D 4 347 ? 118.157 98.523 114.947 1.00 52.99 347 ILE 6 CA 1
ATOM 5307 C C . ILE D 4 347 ? 117.441 99.079 113.725 1.00 57.32 347 ILE 6 C 1
ATOM 5308 O O . ILE D 4 347 ? 117.501 100.282 113.441 1.00 59.75 347 ILE 6 O 1
ATOM 5313 N N . ASN D 4 348 ? 116.767 98.200 112.991 1.00 61.83 348 ASN 6 N 1
ATOM 5314 C CA . ASN D 4 348 ? 116.018 98.556 111.789 1.00 63.07 348 ASN 6 CA 1
ATOM 5315 C C . ASN D 4 348 ? 114.540 98.301 112.078 1.00 63.81 348 ASN 6 C 1
ATOM 5316 O O . ASN D 4 348 ? 114.061 97.170 111.988 1.00 66.89 348 ASN 6 O 1
ATOM 5321 N N . ASN D 4 349 ? 113.821 99.363 112.431 1.00 60.35 349 ASN 6 N 1
ATOM 5322 C CA . ASN D 4 349 ? 112.404 99.251 112.760 1.00 61.93 349 ASN 6 CA 1
ATOM 5323 C C . ASN D 4 349 ? 111.584 100.064 111.769 1.00 62.86 349 ASN 6 C 1
ATOM 5324 O O . ASN D 4 349 ? 111.380 101.270 111.985 1.00 65.70 349 ASN 6 O 1
ATOM 5329 N N . PRO D 4 350 ? 111.106 99.463 110.676 1.00 59.95 350 PRO 6 N 1
ATOM 5330 C CA . PRO D 4 350 ? 110.336 100.220 109.677 1.00 62.62 350 PRO 6 CA 1
ATOM 5331 C C . PRO D 4 350 ? 109.051 100.830 110.218 1.00 61.86 350 PRO 6 C 1
ATOM 5332 O O . PRO D 4 350 ? 108.598 101.867 109.722 1.00 60.89 350 PRO 6 O 1
ATOM 5336 N N . GLU D 4 351 ? 108.450 100.189 111.223 1.00 58.72 351 GLU 6 N 1
ATOM 5337 C CA . GLU D 4 351 ? 107.148 100.634 111.711 1.00 58.86 351 GLU 6 CA 1
ATOM 5338 C C . GLU D 4 351 ? 107.227 102.024 112.330 1.00 59.41 351 GLU 6 C 1
ATOM 5339 O O . GLU D 4 351 ? 106.355 102.868 112.088 1.00 61.91 351 GLU 6 O 1
ATOM 5345 N N . LEU D 4 352 ? 108.259 102.282 113.135 1.00 52.02 352 LEU 6 N 1
ATOM 5346 C CA . LEU D 4 352 ? 108.450 103.622 113.678 1.00 53.98 352 LEU 6 CA 1
ATOM 5347 C C . LEU D 4 352 ? 108.997 104.573 112.622 1.00 52.34 352 LEU 6 C 1
ATOM 5348 O O . LEU D 4 352 ? 108.701 105.774 112.650 1.00 52.28 352 LEU 6 O 1
ATOM 5353 N N . PHE D 4 353 ? 109.787 104.049 111.682 1.00 55.15 353 PHE 6 N 1
ATOM 5354 C CA . PHE D 4 353 ? 110.406 104.892 110.665 1.00 53.72 353 PHE 6 CA 1
ATOM 5355 C C . PHE D 4 353 ? 109.362 105.501 109.739 1.00 56.80 353 PHE 6 C 1
ATOM 5356 O O . PHE D 4 353 ? 109.500 106.653 109.314 1.00 58.90 353 PHE 6 O 1
ATOM 5364 N N . ASP D 4 354 ? 108.317 104.739 109.406 1.00 58.70 354 ASP 6 N 1
ATOM 5365 C CA . ASP D 4 354 ? 107.251 105.277 108.566 1.00 57.89 354 ASP 6 CA 1
ATOM 5366 C C . ASP D 4 354 ? 106.568 106.462 109.236 1.00 56.26 354 ASP 6 C 1
ATOM 5367 O O . ASP D 4 354 ? 106.351 107.504 108.604 1.00 56.25 354 ASP 6 O 1
ATOM 5372 N N . ASN D 4 355 ? 106.230 106.323 110.521 1.00 48.60 355 ASN 6 N 1
ATOM 5373 C CA . ASN D 4 355 ? 105.606 107.423 111.249 1.00 49.97 355 ASN 6 CA 1
ATOM 5374 C C . ASN D 4 355 ? 106.544 108.618 111.354 1.00 49.72 355 ASN 6 C 1
ATOM 5375 O O . ASN D 4 355 ? 106.111 109.767 111.204 1.00 49.61 355 ASN 6 O 1
ATOM 5380 N N . LEU D 4 356 ? 107.830 108.369 111.612 1.00 49.99 356 LEU 6 N 1
ATOM 5381 C CA . LEU D 4 356 ? 108.781 109.471 111.725 1.00 50.35 356 LEU 6 CA 1
ATOM 5382 C C . LEU D 4 356 ? 108.927 110.217 110.404 1.00 53.00 356 LEU 6 C 1
ATOM 5383 O O . LEU D 4 356 ? 108.982 111.451 110.388 1.00 54.58 356 LEU 6 O 1
ATOM 5388 N N . ALA D 4 357 ? 108.990 109.490 109.286 1.00 47.83 357 ALA 6 N 1
ATOM 5389 C CA . ALA D 4 357 ? 109.088 110.141 107.983 1.00 45.37 357 ALA 6 CA 1
ATOM 5390 C C . ALA D 4 357 ? 107.818 110.915 107.654 1.00 50.99 357 ALA 6 C 1
ATOM 5391 O O . ALA D 4 357 ? 107.882 112.032 107.121 1.00 48.32 357 ALA 6 O 1
ATOM 5393 N N . GLU D 4 358 ? 106.653 110.342 107.964 1.00 50.49 358 GLU 6 N 1
ATOM 5394 C CA . GLU D 4 358 ? 105.398 111.042 107.711 1.00 48.99 358 GLU 6 CA 1
ATOM 5395 C C . GLU D 4 358 ? 105.304 112.319 108.537 1.00 50.65 358 GLU 6 C 1
ATOM 5396 O O . GLU D 4 358 ? 104.797 113.339 108.057 1.00 50.91 358 GLU 6 O 1
ATOM 5402 N N . ARG D 4 359 ? 105.782 112.280 109.784 1.00 43.86 359 ARG 6 N 1
ATOM 5403 C CA . ARG D 4 359 ? 105.797 113.486 110.606 1.00 39.71 359 ARG 6 CA 1
ATOM 5404 C C . ARG D 4 359 ? 106.796 114.509 110.079 1.00 42.19 359 ARG 6 C 1
ATOM 5405 O O . ARG D 4 359 ? 106.498 115.708 110.033 1.00 45.35 359 ARG 6 O 1
ATOM 5413 N N . ALA D 4 360 ? 107.989 114.057 109.682 1.00 46.49 360 ALA 6 N 1
ATOM 5414 C CA . ALA D 4 360 ? 109.001 114.968 109.161 1.00 42.13 360 ALA 6 CA 1
ATOM 5415 C C . ALA D 4 360 ? 108.569 115.621 107.857 1.00 46.61 360 ALA 6 C 1
ATOM 5416 O O . ALA D 4 360 ? 109.023 116.728 107.552 1.00 46.82 360 ALA 6 O 1
ATOM 5418 N N . LEU D 4 361 ? 107.707 114.959 107.082 1.00 48.32 361 LEU 6 N 1
ATOM 5419 C CA . LEU D 4 361 ? 107.183 115.583 105.871 1.00 47.22 361 LEU 6 CA 1
ATOM 5420 C C . LEU D 4 361 ? 106.316 116.796 106.189 1.00 43.86 361 LEU 6 C 1
ATOM 5421 O O . LEU D 4 361 ? 106.115 117.655 105.323 1.00 43.35 361 LEU 6 O 1
ATOM 5426 N N . ALA D 4 362 ? 105.798 116.888 107.416 1.00 40.29 362 ALA 6 N 1
ATOM 5427 C CA . ALA D 4 362 ? 104.928 117.996 107.790 1.00 41.39 362 ALA 6 CA 1
ATOM 5428 C C . ALA D 4 362 ? 105.680 119.169 108.408 1.00 39.31 362 ALA 6 C 1
ATOM 5429 O O . ALA D 4 362 ? 105.139 120.279 108.448 1.00 41.84 362 ALA 6 O 1
ATOM 5431 N N . VAL D 4 363 ? 106.903 118.954 108.890 1.00 40.44 363 VAL 6 N 1
ATOM 5432 C CA . VAL D 4 363 ? 107.672 120.004 109.553 1.00 41.33 363 VAL 6 CA 1
ATOM 5433 C C . VAL D 4 363 ? 108.935 120.302 108.757 1.00 45.06 363 VAL 6 C 1
ATOM 5434 O O . VAL D 4 363 ? 109.984 120.615 109.332 1.00 42.52 363 VAL 6 O 1
ATOM 5438 N N . VAL D 4 364 ? 108.843 120.195 107.429 1.00 45.27 364 VAL 6 N 1
ATOM 5439 C CA . VAL D 4 364 ? 110.009 120.407 106.574 1.00 42.33 364 VAL 6 CA 1
ATOM 5440 C C . VAL D 4 364 ? 110.568 121.812 106.761 1.00 41.08 364 VAL 6 C 1
ATOM 5441 O O . VAL D 4 364 ? 111.787 122.003 106.855 1.00 43.84 364 VAL 6 O 1
ATOM 5445 N N . GLN D 4 365 ? 109.692 122.817 106.826 1.00 41.12 365 GLN 6 N 1
ATOM 5446 C CA . GLN D 4 365 ? 110.140 124.197 106.967 1.00 40.19 365 GLN 6 CA 1
ATOM 5447 C C . GLN D 4 365 ? 110.789 124.480 108.316 1.00 40.79 365 GLN 6 C 1
ATOM 5448 O O . GLN D 4 365 ? 111.463 125.506 108.454 1.00 43.54 365 GLN 6 O 1
ATOM 5454 N N . ASP D 4 366 ? 110.603 123.609 109.306 1.00 41.28 366 ASP 6 N 1
ATOM 5455 C CA . ASP D 4 366 ? 111.230 123.766 110.610 1.00 45.98 366 ASP 6 CA 1
ATOM 5456 C C . ASP D 4 366 ? 112.612 123.129 110.680 1.00 43.21 366 ASP 6 C 1
ATOM 5457 O O . ASP D 4 366 ? 113.290 123.260 111.705 1.00 42.51 366 ASP 6 O 1
ATOM 5462 N N . HIS D 4 367 ? 113.047 122.453 109.620 1.00 36.46 367 HIS 6 N 1
ATOM 5463 C CA . HIS D 4 367 ? 114.295 121.704 109.665 1.00 33.81 367 HIS 6 CA 1
ATOM 5464 C C . HIS D 4 367 ? 115.496 122.640 109.613 1.00 35.81 367 HIS 6 C 1
ATOM 5465 O O . HIS D 4 367 ? 115.548 123.560 108.791 1.00 40.06 367 HIS 6 O 1
ATOM 5472 N N . ASP D 4 368 ? 116.458 122.401 110.497 1.00 38.75 368 ASP 6 N 1
ATOM 5473 C CA . ASP D 4 368 ? 117.731 123.103 110.489 1.00 34.53 368 ASP 6 CA 1
ATOM 5474 C C . ASP D 4 368 ? 118.745 122.318 109.657 1.00 43.20 368 ASP 6 C 1
ATOM 5475 O O . ASP D 4 368 ? 118.506 121.177 109.258 1.00 45.52 368 ASP 6 O 1
ATOM 5480 N N . ALA D 4 369 ? 119.893 122.947 109.397 1.00 39.88 369 ALA 6 N 1
ATOM 5481 C CA . ALA D 4 369 ? 120.933 122.294 108.607 1.00 38.59 369 ALA 6 CA 1
ATOM 5482 C C . ALA D 4 369 ? 121.412 121.015 109.283 1.00 43.04 369 ALA 6 C 1
ATOM 5483 O O . ALA D 4 369 ? 121.603 119.984 108.627 1.00 43.90 369 ALA 6 O 1
ATOM 5485 N N . ARG D 4 370 ? 121.609 121.065 110.603 1.00 41.29 370 ARG 6 N 1
ATOM 5486 C CA . ARG D 4 370 ? 121.970 119.861 111.344 1.00 37.82 370 ARG 6 CA 1
ATOM 5487 C C . ARG D 4 370 ? 120.877 118.807 111.236 1.00 38.98 370 ARG 6 C 1
ATOM 5488 O O . ARG D 4 370 ? 121.161 117.621 111.021 1.00 40.51 370 ARG 6 O 1
ATOM 5496 N N . ASP D 4 371 ? 119.617 119.225 111.384 1.00 34.06 371 ASP 6 N 1
ATOM 5497 C CA . ASP D 4 371 ? 118.505 118.287 111.291 1.00 30.97 371 ASP 6 CA 1
ATOM 5498 C C . ASP D 4 371 ? 118.407 117.689 109.896 1.00 37.46 371 ASP 6 C 1
ATOM 5499 O O . ASP D 4 371 ? 118.184 116.483 109.747 1.00 42.76 371 ASP 6 O 1
ATOM 5504 N N . ILE D 4 372 ? 118.578 118.515 108.860 1.00 36.89 372 ILE 6 N 1
ATOM 5505 C CA . ILE D 4 372 ? 118.550 117.999 107.495 1.00 36.18 372 ILE 6 CA 1
ATOM 5506 C C . ILE D 4 372 ? 119.657 116.976 107.293 1.00 40.44 372 ILE 6 C 1
ATOM 5507 O O . ILE D 4 372 ? 119.421 115.881 106.768 1.00 39.37 372 ILE 6 O 1
ATOM 5512 N N . SER D 4 373 ? 120.877 117.306 107.725 1.00 40.40 373 SER 6 N 1
ATOM 5513 C CA . SER D 4 373 ? 121.998 116.392 107.538 1.00 35.11 373 SER 6 CA 1
ATOM 5514 C C . SER D 4 373 ? 121.753 115.064 108.240 1.00 37.69 373 SER 6 C 1
ATOM 5515 O O . SER D 4 373 ? 121.897 113.995 107.631 1.00 40.36 373 SER 6 O 1
ATOM 5518 N N . LYS D 4 374 ? 121.349 115.109 109.512 1.00 32.66 374 LYS 6 N 1
ATOM 5519 C CA . LYS D 4 374 ? 121.162 113.875 110.266 1.00 36.47 374 LYS 6 CA 1
ATOM 5520 C C . LYS D 4 374 ? 119.997 113.051 109.728 1.00 34.92 374 LYS 6 C 1
ATOM 5521 O O . LYS D 4 374 ? 120.113 111.827 109.598 1.00 34.83 374 LYS 6 O 1
ATOM 5527 N N . THR D 4 375 ? 118.877 113.698 109.391 1.00 32.75 375 THR 6 N 1
ATOM 5528 C CA . THR D 4 375 ? 117.727 112.966 108.873 1.00 34.01 375 THR 6 CA 1
ATOM 5529 C C . THR D 4 375 ? 118.044 112.317 107.532 1.00 36.19 375 THR 6 C 1
ATOM 5530 O O . THR D 4 375 ? 117.718 111.145 107.308 1.00 42.92 375 THR 6 O 1
ATOM 5534 N N . VAL D 4 376 ? 118.686 113.061 106.626 1.00 34.03 376 VAL 6 N 1
ATOM 5535 C CA . VAL D 4 376 ? 119.008 112.506 105.315 1.00 33.25 376 VAL 6 CA 1
ATOM 5536 C C . VAL D 4 376 ? 120.010 111.367 105.448 1.00 39.55 376 VAL 6 C 1
ATOM 5537 O O . VAL D 4 376 ? 119.880 110.331 104.784 1.00 39.74 376 VAL 6 O 1
ATOM 5541 N N . THR D 4 377 ? 121.018 111.529 106.312 1.00 36.91 377 THR 6 N 1
ATOM 5542 C CA . THR D 4 377 ? 121.991 110.459 106.508 1.00 34.92 377 THR 6 CA 1
ATOM 5543 C C . THR D 4 377 ? 121.332 109.207 107.075 1.00 36.96 377 THR 6 C 1
ATOM 5544 O O . THR D 4 377 ? 121.613 108.090 106.622 1.00 37.15 377 THR 6 O 1
ATOM 5548 N N . ALA D 4 378 ? 120.447 109.372 108.062 1.00 41.17 378 ALA 6 N 1
ATOM 5549 C CA . ALA D 4 378 ? 119.779 108.218 108.652 1.00 37.80 378 ALA 6 CA 1
ATOM 5550 C C . ALA D 4 378 ? 118.872 107.522 107.645 1.00 41.42 378 ALA 6 C 1
ATOM 5551 O O . ALA D 4 378 ? 118.837 106.287 107.587 1.00 42.60 378 ALA 6 O 1
ATOM 5553 N N . LEU D 4 379 ? 118.130 108.291 106.845 1.00 40.11 379 LEU 6 N 1
ATOM 5554 C CA . LEU D 4 379 ? 117.256 107.678 105.850 1.00 35.63 379 LEU 6 CA 1
ATOM 5555 C C . LEU D 4 379 ? 118.059 106.983 104.757 1.00 38.27 379 LEU 6 C 1
ATOM 5556 O O . LEU D 4 379 ? 117.640 105.941 104.240 1.00 43.71 379 LEU 6 O 1
ATOM 5561 N N . ALA D 4 380 ? 119.215 107.543 104.389 1.00 37.16 380 ALA 6 N 1
ATOM 5562 C CA . ALA D 4 380 ? 120.053 106.908 103.378 1.00 43.88 380 ALA 6 CA 1
ATOM 5563 C C . ALA D 4 380 ? 120.684 105.624 103.904 1.00 48.52 380 ALA 6 C 1
ATOM 5564 O O . ALA D 4 380 ? 120.836 104.651 103.156 1.00 51.17 380 ALA 6 O 1
ATOM 5566 N N . HIS D 4 381 ? 121.068 105.606 105.184 1.00 43.42 381 HIS 6 N 1
ATOM 5567 C CA . HIS D 4 381 ? 121.704 104.419 105.747 1.00 44.02 381 HIS 6 CA 1
ATOM 5568 C C . HIS D 4 381 ? 120.759 103.222 105.739 1.00 48.12 381 HIS 6 C 1
ATOM 5569 O O . HIS D 4 381 ? 121.166 102.102 105.411 1.00 47.63 381 HIS 6 O 1
ATOM 5576 N N . PHE D 4 382 ? 119.495 103.439 106.094 1.00 47.85 382 PHE 6 N 1
ATOM 5577 C CA . PHE D 4 382 ? 118.527 102.355 106.203 1.00 46.20 382 PHE 6 CA 1
ATOM 5578 C C . PHE D 4 382 ? 117.938 101.940 104.862 1.00 52.02 382 PHE 6 C 1
ATOM 5579 O O . PHE D 4 382 ? 117.161 100.981 104.818 1.00 54.26 382 PHE 6 O 1
ATOM 5587 N N . GLY D 4 383 ? 118.286 102.626 103.778 1.00 56.16 383 GLY 6 N 1
ATOM 5588 C CA . GLY D 4 383 ? 117.721 102.303 102.481 1.00 55.62 383 GLY 6 CA 1
ATOM 5589 C C . GLY D 4 383 ? 116.232 102.553 102.389 1.00 57.88 383 GLY 6 C 1
ATOM 5590 O O . GLY D 4 383 ? 115.506 101.744 101.797 1.00 64.54 383 GLY 6 O 1
ATOM 5591 N N . LEU D 4 384 ? 115.758 103.656 102.961 1.00 53.40 384 LEU 6 N 1
ATOM 5592 C CA . LEU D 4 384 ? 114.349 104.022 102.932 1.00 56.34 384 LEU 6 CA 1
ATOM 5593 C C . LEU D 4 384 ? 114.122 105.027 101.813 1.00 58.21 384 LEU 6 C 1
ATOM 5594 O O . LEU D 4 384 ? 114.839 106.028 101.717 1.00 56.44 384 LEU 6 O 1
ATOM 5599 N N . LYS D 4 385 ? 113.129 104.756 100.972 1.00 67.85 385 LYS 6 N 1
ATOM 5600 C CA . LYS D 4 385 ? 112.837 105.577 99.804 1.00 68.56 385 LYS 6 CA 1
ATOM 5601 C C . LYS D 4 385 ? 111.614 106.437 100.090 1.00 69.58 385 LYS 6 C 1
ATOM 5602 O O . LYS D 4 385 ? 110.504 105.916 100.238 1.00 69.56 385 LYS 6 O 1
ATOM 5608 N N . ASP D 4 386 ? 111.824 107.751 100.166 1.00 66.42 386 ASP 6 N 1
ATOM 5609 C CA . ASP D 4 386 ? 110.753 108.735 100.328 1.00 64.51 386 ASP 6 CA 1
ATOM 5610 C C . ASP D 4 386 ? 111.062 109.864 99.351 1.00 63.87 386 ASP 6 C 1
ATOM 5611 O O . ASP D 4 386 ? 111.792 110.802 99.684 1.00 64.26 386 ASP 6 O 1
ATOM 5616 N N . GLU D 4 387 ? 110.507 109.763 98.141 1.00 62.03 387 GLU 6 N 1
ATOM 5617 C CA . GLU D 4 387 ? 110.843 110.716 97.088 1.00 60.99 387 GLU 6 CA 1
ATOM 5618 C C . GLU D 4 387 ? 110.382 112.127 97.439 1.00 60.93 387 GLU 6 C 1
ATOM 5619 O O . GLU D 4 387 ? 111.131 113.094 97.254 1.00 60.44 387 GLU 6 O 1
ATOM 5625 N N . GLU D 4 388 ? 109.154 112.267 97.950 1.00 56.25 388 GLU 6 N 1
ATOM 5626 C CA . GLU D 4 388 ? 108.648 113.596 98.289 1.00 56.06 388 GLU 6 CA 1
ATOM 5627 C C . GLU D 4 388 ? 109.459 114.232 99.413 1.00 57.50 388 GLU 6 C 1
ATOM 5628 O O . GLU D 4 388 ? 109.830 115.412 99.330 1.00 58.34 388 GLU 6 O 1
ATOM 5634 N N . LEU D 4 389 ? 109.742 113.466 100.469 1.00 53.33 389 LEU 6 N 1
ATOM 5635 C CA . LEU D 4 389 ? 110.515 113.995 101.587 1.00 49.99 389 LEU 6 CA 1
ATOM 5636 C C . LEU D 4 389 ? 111.919 114.382 101.148 1.00 51.13 389 LEU 6 C 1
ATOM 5637 O O . LEU D 4 389 ? 112.432 115.432 101.549 1.00 55.50 389 LEU 6 O 1
ATOM 5642 N N . PHE D 4 390 ? 112.555 113.546 100.325 1.00 48.75 390 PHE 6 N 1
ATOM 5643 C CA . PHE D 4 390 ? 113.904 113.852 99.862 1.00 47.32 390 PHE 6 CA 1
ATOM 5644 C C . PHE D 4 390 ? 113.916 115.089 98.971 1.00 47.45 390 PHE 6 C 1
ATOM 5645 O O . PHE D 4 390 ? 114.824 115.919 99.074 1.00 46.17 390 PHE 6 O 1
ATOM 5653 N N . LYS D 4 391 ? 112.915 115.235 98.099 1.00 47.21 391 LYS 6 N 1
ATOM 5654 C CA . LYS D 4 391 ? 112.832 116.428 97.260 1.00 47.34 391 LYS 6 CA 1
ATOM 5655 C C . LYS D 4 391 ? 112.659 117.687 98.102 1.00 47.65 391 LYS 6 C 1
ATOM 5656 O O . LYS D 4 391 ? 113.355 118.692 97.888 1.00 44.62 391 LYS 6 O 1
ATOM 5662 N N . ARG D 4 392 ? 111.743 117.647 99.074 1.00 48.82 392 ARG 6 N 1
ATOM 5663 C CA . ARG D 4 392 ? 111.515 118.812 99.922 1.00 44.33 392 ARG 6 CA 1
ATOM 5664 C C . ARG D 4 392 ? 112.753 119.147 100.747 1.00 47.31 392 ARG 6 C 1
ATOM 5665 O O . ARG D 4 392 ? 113.112 120.322 100.890 1.00 48.77 392 ARG 6 O 1
ATOM 5673 N N . LEU D 4 393 ? 113.425 118.126 101.285 1.00 46.58 393 LEU 6 N 1
ATOM 5674 C CA . LEU D 4 393 ? 114.624 118.362 102.082 1.00 47.33 393 LEU 6 CA 1
ATOM 5675 C C . LEU D 4 393 ? 115.762 118.905 101.229 1.00 46.77 393 LEU 6 C 1
ATOM 5676 O O . LEU D 4 393 ? 116.527 119.760 101.685 1.00 46.39 393 LEU 6 O 1
ATOM 5681 N N . ALA D 4 394 ? 115.901 118.418 99.993 1.00 41.83 394 ALA 6 N 1
ATOM 5682 C CA . ALA D 4 394 ? 116.931 118.946 99.106 1.00 39.57 394 ALA 6 CA 1
ATOM 5683 C C . ALA D 4 394 ? 116.670 120.408 98.773 1.00 38.75 394 ALA 6 C 1
ATOM 5684 O O . ALA D 4 394 ? 117.596 121.228 98.779 1.00 38.20 394 ALA 6 O 1
ATOM 5686 N N . SER D 4 395 ? 115.412 120.756 98.491 1.00 41.77 395 SER 6 N 1
ATOM 5687 C CA . SER D 4 395 ? 115.089 122.156 98.231 1.00 46.20 395 SER 6 CA 1
ATOM 5688 C C . SER D 4 395 ? 115.361 123.023 99.456 1.00 49.29 395 SER 6 C 1
ATOM 5689 O O . SER D 4 395 ? 115.914 124.125 99.337 1.00 48.66 395 SER 6 O 1
ATOM 5692 N N . HIS D 4 396 ? 114.992 122.538 100.645 1.00 41.72 396 HIS 6 N 1
ATOM 5693 C CA . HIS D 4 396 ? 115.239 123.302 101.865 1.00 36.74 396 HIS 6 CA 1
ATOM 5694 C C . HIS D 4 396 ? 116.731 123.486 102.115 1.00 37.89 396 HIS 6 C 1
ATOM 5695 O O . HIS D 4 396 ? 117.171 124.575 102.500 1.00 43.23 396 HIS 6 O 1
ATOM 5702 N N . ALA D 4 397 ? 117.526 122.433 101.906 1.00 39.41 397 ALA 6 N 1
ATOM 5703 C CA . ALA D 4 397 ? 118.969 122.540 102.086 1.00 38.06 397 ALA 6 CA 1
ATOM 5704 C C . ALA D 4 397 ? 119.576 123.508 101.081 1.00 38.17 397 ALA 6 C 1
ATOM 5705 O O . ALA D 4 397 ? 120.518 124.241 101.403 1.00 35.99 397 ALA 6 O 1
ATOM 5707 N N . ALA D 4 398 ? 119.053 123.520 99.853 1.00 44.55 398 ALA 6 N 1
ATOM 5708 C CA . ALA D 4 398 ? 119.479 124.525 98.887 1.00 43.73 398 ALA 6 CA 1
ATOM 5709 C C . ALA D 4 398 ? 119.095 125.928 99.337 1.00 47.89 398 ALA 6 C 1
ATOM 5710 O O . ALA D 4 398 ? 119.788 126.896 99.005 1.00 44.43 398 ALA 6 O 1
ATOM 5712 N N . SER D 4 399 ? 117.998 126.056 100.088 1.00 48.47 399 SER 6 N 1
ATOM 5713 C CA . SER D 4 399 ? 117.575 127.373 100.557 1.00 43.26 399 SER 6 CA 1
ATOM 5714 C C . SER D 4 399 ? 118.515 127.923 101.626 1.00 37.63 399 SER 6 C 1
ATOM 5715 O O . SER D 4 399 ? 118.787 129.129 101.656 1.00 40.05 399 SER 6 O 1
ATOM 5718 N N . ILE D 4 400 ? 119.020 127.063 102.510 1.00 33.45 400 ILE 6 N 1
ATOM 5719 C CA . ILE D 4 400 ? 119.803 127.503 103.662 1.00 39.10 400 ILE 6 CA 1
ATOM 5720 C C . ILE D 4 400 ? 121.224 126.959 103.584 1.00 44.68 400 ILE 6 C 1
ATOM 5721 O O . ILE D 4 400 ? 121.823 126.610 104.607 1.00 42.78 400 ILE 6 O 1
ATOM 5726 N N . ALA D 4 401 ? 121.770 126.880 102.366 1.00 47.74 401 ALA 6 N 1
ATOM 5727 C CA . ALA D 4 401 ? 123.080 126.266 102.164 1.00 39.76 401 ALA 6 CA 1
ATOM 5728 C C . ALA D 4 401 ? 124.179 126.953 102.969 1.00 32.19 401 ALA 6 C 1
ATOM 5729 O O . ALA D 4 401 ? 125.194 126.323 103.287 1.00 38.37 401 ALA 6 O 1
ATOM 5731 N N . ASP D 4 402 ? 124.020 128.206 103.346 1.00 33.10 402 ASP 6 N 1
ATOM 5732 C CA . ASP D 4 402 ? 125.126 128.874 104.036 1.00 37.44 402 ASP 6 CA 1
ATOM 5733 C C . ASP D 4 402 ? 125.162 128.591 105.531 1.00 37.44 402 ASP 6 C 1
ATOM 5734 O O . ASP D 4 402 ? 126.094 129.003 106.214 1.00 34.84 402 ASP 6 O 1
ATOM 5739 N N . GLN D 4 403 ? 124.147 127.906 106.047 1.00 47.15 403 GLN 6 N 1
ATOM 5740 C CA . GLN D 4 403 ? 124.140 127.550 107.460 1.00 45.47 403 GLN 6 CA 1
ATOM 5741 C C . GLN D 4 403 ? 124.873 126.247 107.753 1.00 43.46 403 GLN 6 C 1
ATOM 5742 O O . GLN D 4 403 ? 125.043 125.901 108.926 1.00 42.80 403 GLN 6 O 1
ATOM 5748 N N . PHE D 4 404 ? 125.305 125.521 106.727 1.00 42.74 404 PHE 6 N 1
ATOM 5749 C CA . PHE D 4 404 ? 125.950 124.233 106.940 1.00 42.68 404 PHE 6 CA 1
ATOM 5750 C C . PHE D 4 404 ? 127.362 124.416 107.484 1.00 43.04 404 PHE 6 C 1
ATOM 5751 O O . PHE D 4 404 ? 128.133 125.246 106.994 1.00 42.15 404 PHE 6 O 1
ATOM 5759 N N . ASP D 4 405 ? 127.730 123.628 108.485 1.00 40.36 405 ASP 6 N 1
ATOM 5760 C CA . ASP D 4 405 ? 129.079 123.688 109.018 1.00 35.62 405 ASP 6 CA 1
ATOM 5761 C C . ASP D 4 405 ? 129.977 122.767 108.219 1.00 37.32 405 ASP 6 C 1
ATOM 5762 O O . ASP D 4 405 ? 129.606 122.328 107.140 1.00 43.50 405 ASP 6 O 1
ATOM 5767 N N . ALA D 4 406 ? 131.152 122.455 108.739 1.00 34.61 406 ALA 6 N 1
ATOM 5768 C CA . ALA D 4 406 ? 132.109 121.639 107.998 1.00 36.32 406 ALA 6 CA 1
ATOM 5769 C C . ALA D 4 406 ? 131.640 120.194 107.872 1.00 39.28 406 ALA 6 C 1
ATOM 5770 O O . ALA D 4 406 ? 131.713 119.603 106.788 1.00 38.94 406 ALA 6 O 1
ATOM 5772 N N . MET D 4 407 ? 131.159 119.606 108.967 1.00 40.03 407 MET 6 N 1
ATOM 5773 C CA . MET D 4 407 ? 130.707 118.220 108.924 1.00 34.04 407 MET 6 CA 1
ATOM 5774 C C . MET D 4 407 ? 129.345 118.092 108.253 1.00 34.27 407 MET 6 C 1
ATOM 5775 O O . MET D 4 407 ? 129.100 117.128 107.519 1.00 37.29 407 MET 6 O 1
ATOM 5780 N N . GLY D 4 408 ? 128.449 119.049 108.500 1.00 31.81 408 GLY 6 N 1
ATOM 5781 C CA . GLY D 4 408 ? 127.098 118.936 107.978 1.00 30.55 408 GLY 6 CA 1
ATOM 5782 C C . GLY D 4 408 ? 127.039 118.994 106.466 1.00 30.70 408 GLY 6 C 1
ATOM 5783 O O . GLY D 4 408 ? 126.290 118.242 105.839 1.00 38.53 408 GLY 6 O 1
ATOM 5784 N N . LEU D 4 409 ? 127.825 119.885 105.860 1.00 26.35 409 LEU 6 N 1
ATOM 5785 C CA . LEU D 4 409 ? 127.808 120.017 104.407 1.00 31.13 409 LEU 6 CA 1
ATOM 5786 C C . LEU D 4 409 ? 128.259 118.722 103.741 1.00 30.44 409 LEU 6 C 1
ATOM 5787 O O . LEU D 4 409 ? 127.591 118.213 102.831 1.00 37.35 409 LEU 6 O 1
ATOM 5792 N N . VAL D 4 410 ? 129.383 118.163 104.194 1.00 30.61 410 VAL 6 N 1
ATOM 5793 C CA . VAL D 4 410 ? 129.893 116.944 103.578 1.00 29.90 410 VAL 6 CA 1
ATOM 5794 C C . VAL D 4 410 ? 128.964 115.768 103.860 1.00 31.37 410 VAL 6 C 1
ATOM 5795 O O . VAL D 4 410 ? 128.735 114.925 102.985 1.00 37.34 410 VAL 6 O 1
ATOM 5799 N N . ASN D 4 411 ? 128.392 115.700 105.069 1.00 26.35 411 ASN 6 N 1
ATOM 5800 C CA . ASN D 4 411 ? 127.463 114.617 105.372 1.00 26.36 411 ASN 6 CA 1
ATOM 5801 C C . ASN D 4 411 ? 126.222 114.688 104.492 1.00 28.28 411 ASN 6 C 1
ATOM 5802 O O . ASN D 4 411 ? 125.779 113.667 103.954 1.00 31.36 411 ASN 6 O 1
ATOM 5807 N N . THR D 4 412 ? 125.657 115.886 104.320 1.00 28.27 412 THR 6 N 1
ATOM 5808 C CA . THR D 4 412 ? 124.477 116.040 103.477 1.00 28.86 412 THR 6 CA 1
ATOM 5809 C C . THR D 4 412 ? 124.789 115.712 102.023 1.00 32.22 412 THR 6 C 1
ATOM 5810 O O . THR D 4 412 ? 124.010 115.018 101.358 1.00 34.62 412 THR 6 O 1
ATOM 5814 N N . ALA D 4 413 ? 125.927 116.193 101.515 1.00 31.42 413 ALA 6 N 1
ATOM 5815 C CA . ALA D 4 413 ? 126.288 115.915 100.129 1.00 22.05 413 ALA 6 CA 1
ATOM 5816 C C . ALA D 4 413 ? 126.498 114.424 99.900 1.00 26.43 413 ALA 6 C 1
ATOM 5817 O O . ALA D 4 413 ? 126.010 113.868 98.910 1.00 36.91 413 ALA 6 O 1
ATOM 5819 N N . HIS D 4 414 ? 127.210 113.756 100.812 1.00 28.49 414 HIS 6 N 1
ATOM 5820 C CA . HIS D 4 414 ? 127.452 112.326 100.655 1.00 31.95 414 HIS 6 CA 1
ATOM 5821 C C . HIS D 4 414 ? 126.160 111.528 100.777 1.00 34.45 414 HIS 6 C 1
ATOM 5822 O O . HIS D 4 414 ? 125.960 110.551 100.047 1.00 33.10 414 HIS 6 O 1
ATOM 5829 N N . ALA D 4 415 ? 125.274 111.919 101.697 1.00 34.80 415 ALA 6 N 1
ATOM 5830 C CA . ALA D 4 415 ? 124.014 111.202 101.853 1.00 34.10 415 ALA 6 CA 1
ATOM 5831 C C . ALA D 4 415 ? 123.120 111.379 100.633 1.00 39.01 415 ALA 6 C 1
ATOM 5832 O O . ALA D 4 415 ? 122.420 110.444 100.228 1.00 45.52 415 ALA 6 O 1
ATOM 5834 N N . PHE D 4 416 ? 123.124 112.572 100.035 1.00 38.55 416 PHE 6 N 1
ATOM 5835 C CA . PHE D 4 416 ? 122.316 112.791 98.840 1.00 30.90 416 PHE 6 CA 1
ATOM 5836 C C . PHE D 4 416 ? 122.917 112.088 97.629 1.00 40.43 416 PHE 6 C 1
ATOM 5837 O O . PHE D 4 416 ? 122.184 111.628 96.746 1.00 51.12 416 PHE 6 O 1
ATOM 5845 N N . ALA D 4 417 ? 124.247 111.999 97.565 1.00 40.75 417 ALA 6 N 1
ATOM 5846 C CA . ALA D 4 417 ? 124.897 111.363 96.425 1.00 35.43 417 ALA 6 CA 1
ATOM 5847 C C . ALA D 4 417 ? 124.855 109.843 96.502 1.00 37.34 417 ALA 6 C 1
ATOM 5848 O O . ALA D 4 417 ? 124.841 109.178 95.460 1.00 36.45 417 ALA 6 O 1
ATOM 5850 N N . ARG D 4 418 ? 124.845 109.276 97.712 1.00 43.20 418 ARG 6 N 1
ATOM 5851 C CA . ARG D 4 418 ? 124.824 107.823 97.851 1.00 48.52 418 ARG 6 CA 1
ATOM 5852 C C . ARG D 4 418 ? 123.560 107.236 97.238 1.00 46.90 418 ARG 6 C 1
ATOM 5853 O O . ARG D 4 418 ? 123.622 106.316 96.415 1.00 46.94 418 ARG 6 O 1
ATOM 5861 N N . THR D 4 419 ? 122.402 107.757 97.630 1.00 42.37 419 THR 6 N 1
ATOM 5862 C CA . THR D 4 419 ? 121.163 107.398 96.960 1.00 46.05 419 THR 6 CA 1
ATOM 5863 C C . THR D 4 419 ? 121.125 108.027 95.573 1.00 47.41 419 THR 6 C 1
ATOM 5864 O O . THR D 4 419 ? 121.676 109.107 95.342 1.00 47.03 419 THR 6 O 1
ATOM 5868 N N . ASN D 4 420 ? 120.464 107.343 94.642 1.00 57.53 420 ASN 6 N 1
ATOM 5869 C CA . ASN D 4 420 ? 120.378 107.847 93.278 1.00 58.21 420 ASN 6 CA 1
ATOM 5870 C C . ASN D 4 420 ? 119.432 109.040 93.219 1.00 60.34 420 ASN 6 C 1
ATOM 5871 O O . ASN D 4 420 ? 118.373 108.974 92.587 1.00 64.97 420 ASN 6 O 1
ATOM 5876 N N . PHE D 4 421 ? 119.812 110.133 93.877 1.00 47.30 421 PHE 6 N 1
ATOM 5877 C CA . PHE D 4 421 ? 119.004 111.348 93.947 1.00 49.15 421 PHE 6 CA 1
ATOM 5878 C C . PHE D 4 421 ? 119.912 112.532 93.631 1.00 42.36 421 PHE 6 C 1
ATOM 5879 O O . PHE D 4 421 ? 120.755 112.912 94.448 1.00 37.85 421 PHE 6 O 1
ATOM 5887 N N . LEU D 4 422 ? 119.737 113.111 92.447 1.00 46.61 422 LEU 6 N 1
ATOM 5888 C CA . LEU D 4 422 ? 120.500 114.273 92.015 1.00 47.11 422 LEU 6 CA 1
ATOM 5889 C C . LEU D 4 422 ? 119.543 115.429 91.767 1.00 48.43 422 LEU 6 C 1
ATOM 5890 O O . LEU D 4 422 ? 118.559 115.279 91.035 1.00 48.51 422 LEU 6 O 1
ATOM 5895 N N . GLN D 4 423 ? 119.832 116.575 92.379 1.00 47.48 423 GLN 6 N 1
ATOM 5896 C CA . GLN D 4 423 ? 119.009 117.771 92.247 1.00 46.10 423 GLN 6 CA 1
ATOM 5897 C C . GLN D 4 423 ? 119.928 118.965 92.047 1.00 41.49 423 GLN 6 C 1
ATOM 5898 O O . GLN D 4 423 ? 120.770 119.250 92.904 1.00 44.96 423 GLN 6 O 1
ATOM 5904 N N . GLN D 4 424 ? 119.763 119.662 90.919 1.00 40.53 424 GLN 6 N 1
ATOM 5905 C CA . GLN D 4 424 ? 120.653 120.774 90.598 1.00 47.50 424 GLN 6 CA 1
ATOM 5906 C C . GLN D 4 424 ? 120.527 121.915 91.599 1.00 47.70 424 GLN 6 C 1
ATOM 5907 O O . GLN D 4 424 ? 121.527 122.574 91.908 1.00 49.35 424 GLN 6 O 1
ATOM 5913 N N . ASP D 4 425 ? 119.321 122.155 92.120 1.00 47.93 425 ASP 6 N 1
ATOM 5914 C CA . ASP D 4 425 ? 119.137 123.207 93.114 1.00 44.63 425 ASP 6 CA 1
ATOM 5915 C C . ASP D 4 425 ? 119.990 122.949 94.350 1.00 45.27 425 ASP 6 C 1
ATOM 5916 O O . ASP D 4 425 ? 120.664 123.855 94.853 1.00 46.09 425 ASP 6 O 1
ATOM 5921 N N . MET D 4 426 ? 119.977 121.712 94.846 1.00 42.56 426 MET 6 N 1
ATOM 5922 C CA . MET D 4 426 ? 120.796 121.331 95.991 1.00 38.20 426 MET 6 CA 1
ATOM 5923 C C . MET D 4 426 ? 122.265 121.188 95.605 1.00 39.69 426 MET 6 C 1
ATOM 5924 O O . MET D 4 426 ? 123.153 121.639 96.344 1.00 39.26 426 MET 6 O 1
ATOM 5929 N N . ALA D 4 427 ? 122.534 120.570 94.451 1.00 43.96 427 ALA 6 N 1
ATOM 5930 C CA . ALA D 4 427 ? 123.910 120.270 94.069 1.00 43.98 427 ALA 6 CA 1
ATOM 5931 C C . ALA D 4 427 ? 124.719 121.540 93.850 1.00 40.47 427 ALA 6 C 1
ATOM 5932 O O . ALA D 4 427 ? 125.831 121.669 94.373 1.00 43.96 427 ALA 6 O 1
ATOM 5934 N N . VAL D 4 428 ? 124.180 122.490 93.083 1.00 32.00 428 VAL 6 N 1
ATOM 5935 C CA . VAL D 4 428 ? 124.906 123.726 92.815 1.00 33.19 428 VAL 6 CA 1
ATOM 5936 C C . VAL D 4 428 ? 125.152 124.491 94.108 1.00 34.36 428 VAL 6 C 1
ATOM 5937 O O . VAL D 4 428 ? 126.262 124.980 94.356 1.00 38.04 428 VAL 6 O 1
ATOM 5941 N N . ALA D 4 429 ? 124.130 124.588 94.961 1.00 32.52 429 ALA 6 N 1
ATOM 5942 C CA . ALA D 4 429 ? 124.259 125.346 96.201 1.00 32.85 429 ALA 6 CA 1
ATOM 5943 C C . ALA D 4 429 ? 125.341 124.761 97.100 1.00 38.43 429 ALA 6 C 1
ATOM 5944 O O . ALA D 4 429 ? 126.236 125.482 97.559 1.00 38.85 429 ALA 6 O 1
ATOM 5946 N N . LEU D 4 430 ? 125.292 123.448 97.351 1.00 42.03 430 LEU 6 N 1
ATOM 5947 C CA . LEU D 4 430 ? 126.296 122.866 98.237 1.00 36.74 430 LEU 6 CA 1
ATOM 5948 C C . LEU D 4 430 ? 127.680 122.815 97.599 1.00 32.23 430 LEU 6 C 1
ATOM 5949 O O . LEU D 4 430 ? 128.679 122.969 98.308 1.00 32.76 430 LEU 6 O 1
ATOM 5954 N N . SER D 4 431 ? 127.774 122.620 96.281 1.00 34.10 431 SER 6 N 1
ATOM 5955 C CA . SER D 4 431 ? 129.082 122.664 95.638 1.00 32.60 431 SER 6 CA 1
ATOM 5956 C C . SER D 4 431 ? 129.709 124.046 95.765 1.00 38.51 431 SER 6 C 1
ATOM 5957 O O . SER D 4 431 ? 130.908 124.165 96.043 1.00 40.67 431 SER 6 O 1
ATOM 5960 N N . GLU D 4 432 ? 128.916 125.105 95.574 1.00 36.13 432 GLU 6 N 1
ATOM 5961 C CA . GLU D 4 432 ? 129.443 126.454 95.748 1.00 33.39 432 GLU 6 CA 1
ATOM 5962 C C . GLU D 4 432 ? 129.818 126.729 97.198 1.00 38.12 432 GLU 6 C 1
ATOM 5963 O O . GLU D 4 432 ? 130.836 127.379 97.460 1.00 38.85 432 GLU 6 O 1
ATOM 5969 N N . ARG D 4 433 ? 129.012 126.252 98.150 1.00 33.87 433 ARG 6 N 1
ATOM 5970 C CA . ARG D 4 433 ? 129.329 126.436 99.562 1.00 29.20 433 ARG 6 CA 1
ATOM 5971 C C . ARG D 4 433 ? 130.556 125.637 99.995 1.00 31.16 433 ARG 6 C 1
ATOM 5972 O O . ARG D 4 433 ? 131.217 126.017 100.967 1.00 30.54 433 ARG 6 O 1
ATOM 5980 N N . SER D 4 434 ? 130.886 124.557 99.280 1.00 36.82 434 SER 6 N 1
ATOM 5981 C CA . SER D 4 434 ? 131.984 123.679 99.675 1.00 32.65 434 SER 6 CA 1
ATOM 5982 C C . SER D 4 434 ? 133.334 124.386 99.737 1.00 32.54 434 SER 6 C 1
ATOM 5983 O O . SER D 4 434 ? 134.249 123.881 100.396 1.00 33.77 434 SER 6 O 1
ATOM 5986 N N . VAL D 4 435 ? 133.486 125.528 99.065 1.00 38.72 435 VAL 6 N 1
ATOM 5987 C CA . VAL D 4 435 ? 134.778 126.209 99.039 1.00 35.85 435 VAL 6 CA 1
ATOM 5988 C C . VAL D 4 435 ? 135.185 126.673 100.433 1.00 32.62 435 VAL 6 C 1
ATOM 5989 O O . VAL D 4 435 ? 136.359 126.573 100.811 1.00 26.89 435 VAL 6 O 1
ATOM 5993 N N . TYR D 4 436 ? 134.234 127.163 101.224 1.00 36.01 436 TYR 6 N 1
ATOM 5994 C CA . TYR D 4 436 ? 134.535 127.776 102.510 1.00 31.50 436 TYR 6 CA 1
ATOM 5995 C C . TYR D 4 436 ? 134.790 126.767 103.623 1.00 32.23 436 TYR 6 C 1
ATOM 5996 O O . TYR D 4 436 ? 135.193 127.172 104.719 1.00 26.72 436 TYR 6 O 1
ATOM 6005 N N . VAL D 4 437 ? 134.570 125.476 103.379 1.00 37.21 437 VAL 6 N 1
ATOM 6006 C CA . VAL D 4 437 ? 134.719 124.450 104.402 1.00 31.71 437 VAL 6 CA 1
ATOM 6007 C C . VAL D 4 437 ? 135.840 123.470 104.099 1.00 29.07 437 VAL 6 C 1
ATOM 6008 O O . VAL D 4 437 ? 136.074 122.556 104.895 1.00 30.68 437 VAL 6 O 1
ATOM 6012 N N . CYS D 4 438 ? 136.541 123.627 102.973 1.00 32.77 438 CYS 6 N 1
ATOM 6013 C CA . CYS D 4 438 ? 137.589 122.676 102.611 1.00 36.58 438 CYS 6 CA 1
ATOM 6014 C C . CYS D 4 438 ? 138.710 122.664 103.642 1.00 40.15 438 CYS 6 C 1
ATOM 6015 O O . CYS D 4 438 ? 139.238 121.601 103.986 1.00 45.44 438 CYS 6 O 1
ATOM 6018 N N . ARG D 4 439 ? 139.078 123.832 104.148 1.00 28.60 439 ARG 6 N 1
ATOM 6019 C CA . ARG D 4 439 ? 140.158 124.039 105.107 1.00 30.30 439 ARG 6 CA 1
ATOM 6020 C C . ARG D 4 439 ? 139.856 123.478 106.490 1.00 31.56 439 ARG 6 C 1
ATOM 6021 O O . ARG D 4 439 ? 140.739 123.522 107.357 1.00 32.49 439 ARG 6 O 1
ATOM 6029 N N . LEU D 4 440 ? 138.651 122.953 106.726 1.00 32.16 440 LEU 6 N 1
ATOM 6030 C CA . LEU D 4 440 ? 138.263 122.447 108.038 1.00 33.34 440 LEU 6 CA 1
ATOM 6031 C C . LEU D 4 440 ? 137.928 120.960 107.999 1.00 36.34 440 LEU 6 C 1
ATOM 6032 O O . LEU D 4 440 ? 137.196 120.475 108.868 1.00 38.93 440 LEU 6 O 1
ATOM 6037 N N . LEU D 4 441 ? 138.442 120.228 107.017 1.00 30.95 441 LEU 6 N 1
ATOM 6038 C CA . LEU D 4 441 ? 138.029 118.855 106.773 1.00 33.58 441 LEU 6 CA 1
ATOM 6039 C C . LEU D 4 441 ? 139.168 117.876 107.029 1.00 33.96 441 LEU 6 C 1
ATOM 6040 O O . LEU D 4 441 ? 140.350 118.213 106.924 1.00 29.34 441 LEU 6 O 1
ATOM 6045 N N . ASP D 4 442 ? 138.783 116.651 107.371 1.00 32.27 442 ASP 6 N 1
ATOM 6046 C CA . ASP D 4 442 ? 139.699 115.532 107.515 1.00 24.62 442 ASP 6 CA 1
ATOM 6047 C C . ASP D 4 442 ? 139.986 114.918 106.146 1.00 33.62 442 ASP 6 C 1
ATOM 6048 O O . ASP D 4 442 ? 139.331 115.228 105.149 1.00 39.54 442 ASP 6 O 1
ATOM 6053 N N . ALA D 4 443 ? 140.989 114.038 106.102 1.00 32.27 443 ALA 6 N 1
ATOM 6054 C CA . ALA D 4 443 ? 141.311 113.353 104.854 1.00 30.43 443 ALA 6 CA 1
ATOM 6055 C C . ALA D 4 443 ? 140.162 112.461 104.401 1.00 31.26 443 ALA 6 C 1
ATOM 6056 O O . ALA D 4 443 ? 139.806 112.446 103.216 1.00 29.82 443 ALA 6 O 1
ATOM 6058 N N . GLY D 4 444 ? 139.566 111.712 105.330 1.00 28.41 444 GLY 6 N 1
ATOM 6059 C CA . GLY D 4 444 ? 138.405 110.909 104.982 1.00 27.50 444 GLY 6 CA 1
ATOM 6060 C C . GLY D 4 444 ? 137.211 111.757 104.590 1.00 28.63 444 GLY 6 C 1
ATOM 6061 O O . GLY D 4 444 ? 136.496 111.437 103.635 1.00 36.56 444 GLY 6 O 1
ATOM 6062 N N . GLU D 4 445 ? 136.979 112.851 105.318 1.00 26.78 445 GLU 6 N 1
ATOM 6063 C CA . GLU D 4 445 ? 135.906 113.766 104.950 1.00 25.57 445 GLU 6 CA 1
ATOM 6064 C C . GLU D 4 445 ? 136.169 114.419 103.601 1.00 23.31 445 GLU 6 C 1
ATOM 6065 O O . GLU D 4 445 ? 135.234 114.622 102.821 1.00 31.53 445 GLU 6 O 1
ATOM 6071 N N . THR D 4 446 ? 137.429 114.754 103.310 1.00 25.87 446 THR 6 N 1
ATOM 6072 C CA . THR D 4 446 ? 137.761 115.296 101.997 1.00 27.29 446 THR 6 CA 1
ATOM 6073 C C . THR D 4 446 ? 137.497 114.274 100.898 1.00 23.99 446 THR 6 C 1
ATOM 6074 O O . THR D 4 446 ? 136.984 114.621 99.829 1.00 23.98 446 THR 6 O 1
ATOM 6078 N N . ARG D 4 447 ? 137.840 113.006 101.143 1.00 23.90 447 ARG 6 N 1
ATOM 6079 C CA . ARG D 4 447 ? 137.556 111.958 100.166 1.00 18.38 447 ARG 6 CA 1
ATOM 6080 C C . ARG D 4 447 ? 136.057 111.811 99.932 1.00 30.34 447 ARG 6 C 1
ATOM 6081 O O . ARG D 4 447 ? 135.606 111.693 98.785 1.00 38.05 447 ARG 6 O 1
ATOM 6089 N N . ARG D 4 448 ? 135.270 111.811 101.012 1.00 32.11 448 ARG 6 N 1
ATOM 6090 C CA . ARG D 4 448 ? 133.821 111.700 100.877 1.00 24.95 448 ARG 6 CA 1
ATOM 6091 C C . ARG D 4 448 ? 133.246 112.883 100.108 1.00 25.15 448 ARG 6 C 1
ATOM 6092 O O . ARG D 4 448 ? 132.397 112.709 99.223 1.00 29.46 448 ARG 6 O 1
ATOM 6100 N N . LEU D 4 449 ? 133.702 114.096 100.430 1.00 24.00 449 LEU 6 N 1
ATOM 6101 C CA . LEU D 4 449 ? 133.221 115.283 99.733 1.00 20.08 449 LEU 6 CA 1
ATOM 6102 C C . LEU D 4 449 ? 133.601 115.250 98.260 1.00 29.32 449 LEU 6 C 1
ATOM 6103 O O . LEU D 4 449 ? 132.801 115.628 97.400 1.00 37.30 449 LEU 6 O 1
ATOM 6108 N N . LEU D 4 450 ? 134.820 114.806 97.948 1.00 28.38 450 LEU 6 N 1
ATOM 6109 C CA . LEU D 4 450 ? 135.244 114.730 96.555 1.00 22.87 450 LEU 6 CA 1
ATOM 6110 C C . LEU D 4 450 ? 134.424 113.706 95.784 1.00 27.62 450 LEU 6 C 1
ATOM 6111 O O . LEU D 4 450 ? 134.039 113.949 94.634 1.00 35.18 450 LEU 6 O 1
ATOM 6116 N N . TRP D 4 451 ? 134.142 112.553 96.397 1.00 32.79 451 TRP 6 N 1
ATOM 6117 C CA . TRP D 4 451 ? 133.308 111.559 95.728 1.00 28.91 451 TRP 6 CA 1
ATOM 6118 C C . TRP D 4 451 ? 131.899 112.091 95.492 1.00 29.87 451 TRP 6 C 1
ATOM 6119 O O . TRP D 4 451 ? 131.329 111.900 94.410 1.00 35.03 451 TRP 6 O 1
ATOM 6130 N N . ALA D 4 452 ? 131.323 112.766 96.491 1.00 30.60 452 ALA 6 N 1
ATOM 6131 C CA . ALA D 4 452 ? 129.990 113.337 96.323 1.00 29.89 452 ALA 6 CA 1
ATOM 6132 C C . ALA D 4 452 ? 129.981 114.413 95.244 1.00 32.11 452 ALA 6 C 1
ATOM 6133 O O . ALA D 4 452 ? 129.028 114.510 94.463 1.00 37.21 452 ALA 6 O 1
ATOM 6135 N N . LEU D 4 453 ? 131.033 115.233 95.191 1.00 28.54 453 LEU 6 N 1
ATOM 6136 C CA . LEU D 4 453 ? 131.127 116.271 94.171 1.00 30.87 453 LEU 6 CA 1
ATOM 6137 C C . LEU D 4 453 ? 131.263 115.664 92.781 1.00 36.08 453 LEU 6 C 1
ATOM 6138 O O . LEU D 4 453 ? 130.706 116.186 91.809 1.00 35.41 453 LEU 6 O 1
ATOM 6143 N N . ALA D 4 454 ? 132.007 114.561 92.668 1.00 39.05 454 ALA 6 N 1
ATOM 6144 C CA . ALA D 4 454 ? 132.128 113.878 91.386 1.00 31.69 454 ALA 6 CA 1
ATOM 6145 C C . ALA D 4 454 ? 130.810 113.245 90.964 1.00 35.87 454 ALA 6 C 1
ATOM 6146 O O . ALA D 4 454 ? 130.492 113.219 89.770 1.00 41.14 454 ALA 6 O 1
ATOM 6148 N N . LYS D 4 455 ? 130.036 112.727 91.921 1.00 38.64 455 LYS 6 N 1
ATOM 6149 C CA . LYS D 4 455 ? 128.721 112.188 91.588 1.00 33.57 455 LYS 6 CA 1
ATOM 6150 C C . LYS D 4 455 ? 127.776 113.275 91.091 1.00 34.56 455 LYS 6 C 1
ATOM 6151 O O . LYS D 4 455 ? 126.827 112.980 90.355 1.00 33.51 455 LYS 6 O 1
ATOM 6157 N N . PHE D 4 456 ? 128.013 114.528 91.478 1.00 35.81 456 PHE 6 N 1
ATOM 6158 C CA . PHE D 4 456 ? 127.209 115.643 90.994 1.00 35.37 456 PHE 6 CA 1
ATOM 6159 C C . PHE D 4 456 ? 127.647 116.138 89.623 1.00 41.59 456 PHE 6 C 1
ATOM 6160 O O . PHE D 4 456 ? 126.975 117.009 89.058 1.00 46.60 456 PHE 6 O 1
ATOM 6168 N N . GLN D 4 457 ? 128.749 115.612 89.084 1.00 43.20 457 GLN 6 N 1
ATOM 6169 C CA . GLN D 4 457 ? 129.293 116.028 87.791 1.00 39.75 457 GLN 6 CA 1
ATOM 6170 C C . GLN D 4 457 ? 129.615 117.524 87.791 1.00 39.18 457 GLN 6 C 1
ATOM 6171 O O . GLN D 4 457 ? 129.112 118.303 86.980 1.00 35.64 457 GLN 6 O 1
ATOM 6177 N N . VAL D 4 458 ? 130.476 117.911 88.729 1.00 45.38 458 VAL 6 N 1
ATOM 6178 C CA . VAL D 4 458 ? 130.903 119.295 88.894 1.00 44.25 458 VAL 6 CA 1
ATOM 6179 C C . VAL D 4 458 ? 132.323 119.427 88.362 1.00 45.26 458 VAL 6 C 1
ATOM 6180 O O . VAL D 4 458 ? 133.218 118.673 88.764 1.00 50.57 458 VAL 6 O 1
ATOM 6184 N N . ARG D 4 459 ? 132.531 120.385 87.456 1.00 47.32 459 ARG 6 N 1
ATOM 6185 C CA . ARG D 4 459 ? 133.820 120.563 86.804 1.00 49.53 459 ARG 6 CA 1
ATOM 6186 C C . ARG D 4 459 ? 134.403 121.961 86.963 1.00 49.53 459 ARG 6 C 1
ATOM 6187 O O . ARG D 4 459 ? 135.434 122.252 86.346 1.00 49.24 459 ARG 6 O 1
ATOM 6195 N N . ASP D 4 460 ? 133.786 122.826 87.756 1.00 45.87 460 ASP 6 N 1
ATOM 6196 C CA . ASP D 4 460 ? 134.262 124.200 87.894 1.00 47.18 460 ASP 6 CA 1
ATOM 6197 C C . ASP D 4 460 ? 135.596 124.223 88.630 1.00 46.55 460 ASP 6 C 1
ATOM 6198 O O . ASP D 4 460 ? 135.672 123.742 89.768 1.00 47.35 460 ASP 6 O 1
ATOM 6203 N N . PRO D 4 461 ? 136.665 124.757 88.029 1.00 41.34 461 PRO 6 N 1
ATOM 6204 C CA . PRO D 4 461 ? 137.963 124.775 88.725 1.00 41.44 461 PRO 6 CA 1
ATOM 6205 C C . PRO D 4 461 ? 137.949 125.551 90.030 1.00 40.51 461 PRO 6 C 1
ATOM 6206 O O . PRO D 4 461 ? 138.646 125.163 90.977 1.00 46.12 461 PRO 6 O 1
ATOM 6210 N N . LYS D 4 462 ? 137.171 126.634 90.113 1.00 36.42 462 LYS 6 N 1
ATOM 6211 C CA . LYS D 4 462 ? 137.098 127.425 91.335 1.00 43.24 462 LYS 6 CA 1
ATOM 6212 C C . LYS D 4 462 ? 136.541 126.637 92.511 1.00 41.65 462 LYS 6 C 1
ATOM 6213 O O . LYS D 4 462 ? 136.769 127.028 93.660 1.00 37.63 462 LYS 6 O 1
ATOM 6219 N N . ILE D 4 463 ? 135.824 125.547 92.252 1.00 43.37 463 ILE 6 N 1
ATOM 6220 C CA . ILE D 4 463 ? 135.336 124.660 93.293 1.00 44.28 463 ILE 6 CA 1
ATOM 6221 C C . ILE D 4 463 ? 136.296 123.504 93.538 1.00 38.20 463 ILE 6 C 1
ATOM 6222 O O . ILE D 4 463 ? 136.520 123.111 94.685 1.00 35.58 463 ILE 6 O 1
ATOM 6227 N N . LEU D 4 464 ? 136.877 122.952 92.473 1.00 29.70 464 LEU 6 N 1
ATOM 6228 C CA . LEU D 4 464 ? 137.700 121.756 92.592 1.00 30.86 464 LEU 6 CA 1
ATOM 6229 C C . LEU D 4 464 ? 139.096 122.033 93.135 1.00 34.46 464 LEU 6 C 1
ATOM 6230 O O . LEU D 4 464 ? 139.697 121.132 93.728 1.00 40.25 464 LEU 6 O 1
ATOM 6235 N N . THR D 4 465 ? 139.635 123.236 92.938 1.00 29.51 465 THR 6 N 1
ATOM 6236 C CA . THR D 4 465 ? 140.993 123.504 93.410 1.00 26.50 465 THR 6 CA 1
ATOM 6237 C C . THR D 4 465 ? 141.116 123.427 94.930 1.00 37.75 465 THR 6 C 1
ATOM 6238 O O . THR D 4 465 ? 142.083 122.811 95.414 1.00 37.74 465 THR 6 O 1
ATOM 6242 N N . PRO D 4 466 ? 140.220 124.022 95.733 1.00 36.28 466 PRO 6 N 1
ATOM 6243 C CA . PRO D 4 466 ? 140.352 123.859 97.191 1.00 26.74 466 PRO 6 CA 1
ATOM 6244 C C . PRO D 4 466 ? 140.346 122.411 97.654 1.00 32.34 466 PRO 6 C 1
ATOM 6245 O O . PRO D 4 466 ? 141.181 122.030 98.486 1.00 33.32 466 PRO 6 O 1
ATOM 6249 N N . VAL D 4 467 ? 139.425 121.588 97.146 1.00 28.38 467 VAL 6 N 1
ATOM 6250 C CA . VAL D 4 467 ? 139.322 120.219 97.643 1.00 20.43 467 VAL 6 CA 1
ATOM 6251 C C . VAL D 4 467 ? 140.528 119.393 97.214 1.00 21.66 467 VAL 6 C 1
ATOM 6252 O O . VAL D 4 467 ? 141.016 118.554 97.981 1.00 37.58 467 VAL 6 O 1
ATOM 6256 N N . PHE D 4 468 ? 141.042 119.620 96.004 1.00 25.54 468 PHE 6 N 1
ATOM 6257 C CA . PHE D 4 468 ? 142.241 118.911 95.577 1.00 26.33 468 PHE 6 CA 1
ATOM 6258 C C . PHE D 4 468 ? 143.470 119.358 96.357 1.00 29.39 468 PHE 6 C 1
ATOM 6259 O O . PHE D 4 468 ? 144.319 118.525 96.689 1.00 29.59 468 PHE 6 O 1
ATOM 6267 N N . ASN D 4 469 ? 143.573 120.649 96.682 1.00 30.33 469 ASN 6 N 1
ATOM 6268 C CA . ASN D 4 469 ? 144.652 121.097 97.557 1.00 23.52 469 ASN 6 CA 1
ATOM 6269 C C . ASN D 4 469 ? 144.564 120.434 98.926 1.00 21.12 469 ASN 6 C 1
ATOM 6270 O O . ASN D 4 469 ? 145.579 119.984 99.473 1.00 20.81 469 ASN 6 O 1
ATOM 6275 N N . ARG D 4 470 ? 143.357 120.360 99.492 1.00 27.77 470 ARG 6 N 1
ATOM 6276 C CA . ARG D 4 470 ? 143.197 119.760 100.812 1.00 23.28 470 ARG 6 CA 1
ATOM 6277 C C . ARG D 4 470 ? 143.526 118.272 100.795 1.00 27.08 470 ARG 6 C 1
ATOM 6278 O O . ARG D 4 470 ? 144.157 117.762 101.727 1.00 37.95 470 ARG 6 O 1
ATOM 6286 N N . CYS D 4 471 ? 143.108 117.557 99.749 1.00 25.44 471 CYS 6 N 1
ATOM 6287 C CA . CYS D 4 471 ? 143.414 116.135 99.666 1.00 20.41 471 CYS 6 CA 1
ATOM 6288 C C . CYS D 4 471 ? 144.868 115.872 99.296 1.00 28.74 471 CYS 6 C 1
ATOM 6289 O O . CYS D 4 471 ? 145.370 114.774 99.559 1.00 36.35 471 CYS 6 O 1
ATOM 6292 N N . LEU D 4 472 ? 145.553 116.848 98.696 1.00 27.86 472 LEU 6 N 1
ATOM 6293 C CA . LEU D 4 472 ? 146.988 116.716 98.470 1.00 26.42 472 LEU 6 CA 1
ATOM 6294 C C . LEU D 4 472 ? 147.776 116.961 99.750 1.00 26.62 472 LEU 6 C 1
ATOM 6295 O O . LEU D 4 472 ? 148.787 116.295 99.996 1.00 25.80 472 LEU 6 O 1
ATOM 6300 N N . ALA D 4 473 ? 147.329 117.913 100.574 1.00 32.05 473 ALA 6 N 1
ATOM 6301 C CA . ALA D 4 473 ? 148.026 118.194 101.825 1.00 21.55 473 ALA 6 CA 1
ATOM 6302 C C . ALA D 4 473 ? 147.891 117.047 102.818 1.00 22.02 473 ALA 6 C 1
ATOM 6303 O O . ALA D 4 473 ? 148.728 116.907 103.717 1.00 28.42 473 ALA 6 O 1
ATOM 6305 N N . LEU D 4 474 ? 146.854 116.226 102.678 1.00 23.18 474 LEU 6 N 1
ATOM 6306 C CA . LEU D 4 474 ? 146.623 115.070 103.537 1.00 25.61 474 LEU 6 CA 1
ATOM 6307 C C . LEU D 4 474 ? 146.660 113.774 102.732 1.00 29.33 474 LEU 6 C 1
ATOM 6308 O O . LEU D 4 474 ? 145.862 112.863 102.957 1.00 36.20 474 LEU 6 O 1
ATOM 6313 N N . HIS D 4 475 ? 147.598 113.682 101.785 1.00 22.48 475 HIS 6 N 1
ATOM 6314 C CA . HIS D 4 475 ? 147.597 112.574 100.834 1.00 26.66 475 HIS 6 CA 1
ATOM 6315 C C . HIS D 4 475 ? 147.878 111.234 101.502 1.00 39.79 475 HIS 6 C 1
ATOM 6316 O O . HIS D 4 475 ? 147.307 110.214 101.095 1.00 42.73 475 HIS 6 O 1
ATOM 6323 N N . TYR D 4 476 ? 148.751 111.205 102.513 1.00 42.46 476 TYR 6 N 1
ATOM 6324 C CA . TYR D 4 476 ? 149.054 109.943 103.180 1.00 37.42 476 TYR 6 CA 1
ATOM 6325 C C . TYR D 4 476 ? 147.805 109.348 103.818 1.00 37.24 476 TYR 6 C 1
ATOM 6326 O O . TYR D 4 476 ? 147.487 108.174 103.600 1.00 46.99 476 TYR 6 O 1
ATOM 6335 N N . ASP D 4 477 ? 147.075 110.148 104.597 1.00 27.05 477 ASP 6 N 1
ATOM 6336 C CA . ASP D 4 477 ? 145.819 109.674 105.163 1.00 28.37 477 ASP 6 CA 1
ATOM 6337 C C . ASP D 4 477 ? 144.725 109.564 104.111 1.00 31.56 477 ASP 6 C 1
ATOM 6338 O O . ASP D 4 477 ? 143.756 108.826 104.316 1.00 37.47 477 ASP 6 O 1
ATOM 6343 N N . PHE D 4 478 ? 144.859 110.285 102.996 1.00 30.38 478 PHE 6 N 1
ATOM 6344 C CA . PHE D 4 478 ? 143.899 110.163 101.904 1.00 30.89 478 PHE 6 CA 1
ATOM 6345 C C . PHE D 4 478 ? 143.951 108.773 101.284 1.00 32.61 478 PHE 6 C 1
ATOM 6346 O O . PHE D 4 478 ? 142.912 108.185 100.963 1.00 32.97 478 PHE 6 O 1
ATOM 6354 N N . PHE D 4 479 ? 145.154 108.233 101.108 1.00 31.91 479 PHE 6 N 1
ATOM 6355 C CA . PHE D 4 479 ? 145.334 106.946 100.449 1.00 32.08 479 PHE 6 CA 1
ATOM 6356 C C . PHE D 4 479 ? 145.540 105.787 101.418 1.00 41.53 479 PHE 6 C 1
ATOM 6357 O O . PHE D 4 479 ? 145.770 104.660 100.966 1.00 44.38 479 PHE 6 O 1
ATOM 6365 N N . ALA D 4 480 ? 145.467 106.022 102.727 1.00 44.96 480 ALA 6 N 1
ATOM 6366 C CA . ALA D 4 480 ? 145.692 104.966 103.707 1.00 36.15 480 ALA 6 CA 1
ATOM 6367 C C . ALA D 4 480 ? 144.407 104.397 104.293 1.00 43.73 480 ALA 6 C 1
ATOM 6368 O O . ALA D 4 480 ? 144.479 103.536 105.176 1.00 52.37 480 ALA 6 O 1
ATOM 6370 N N . ASP D 4 481 ? 143.239 104.846 103.835 1.00 50.34 481 ASP 6 N 1
ATOM 6371 C CA . ASP D 4 481 ? 141.978 104.335 104.352 1.00 51.80 481 ASP 6 CA 1
ATOM 6372 C C . ASP D 4 481 ? 141.473 103.238 103.425 1.00 57.48 481 ASP 6 C 1
ATOM 6373 O O . ASP D 4 481 ? 141.078 103.538 102.287 1.00 58.93 481 ASP 6 O 1
ATOM 6378 N N . PRO D 4 482 ? 141.469 101.972 103.849 1.00 59.23 482 PRO 6 N 1
ATOM 6379 C CA . PRO D 4 482 ? 141.032 100.899 102.939 1.00 56.62 482 PRO 6 CA 1
ATOM 6380 C C . PRO D 4 482 ? 139.568 100.988 102.548 1.00 59.80 482 PRO 6 C 1
ATOM 6381 O O . PRO D 4 482 ? 139.231 100.725 101.386 1.00 65.15 482 PRO 6 O 1
ATOM 6385 N N . THR D 4 483 ? 138.689 101.370 103.479 1.00 57.84 483 THR 6 N 1
ATOM 6386 C CA . THR D 4 483 ? 137.255 101.354 103.211 1.00 60.80 483 THR 6 CA 1
ATOM 6387 C C . THR D 4 483 ? 136.856 102.310 102.096 1.00 61.03 483 THR 6 C 1
ATOM 6388 O O . THR D 4 483 ? 135.833 102.085 101.441 1.00 59.54 483 THR 6 O 1
ATOM 6392 N N . GLY D 4 484 ? 137.630 103.363 101.865 1.00 52.81 484 GLY 6 N 1
ATOM 6393 C CA . GLY D 4 484 ? 137.366 104.286 100.784 1.00 51.70 484 GLY 6 CA 1
ATOM 6394 C C . GLY D 4 484 ? 138.033 103.943 99.472 1.00 51.94 484 GLY 6 C 1
ATOM 6395 O O . GLY D 4 484 ? 137.881 104.700 98.506 1.00 58.75 484 GLY 6 O 1
ATOM 6396 N N . SER D 4 485 ? 138.748 102.814 99.402 1.00 45.68 485 SER 6 N 1
ATOM 6397 C CA . SER D 4 485 ? 139.512 102.485 98.201 1.00 47.35 485 SER 6 CA 1
ATOM 6398 C C . SER D 4 485 ? 138.628 102.477 96.961 1.00 52.45 485 SER 6 C 1
ATOM 6399 O O . SER D 4 485 ? 138.979 103.077 95.937 1.00 51.54 485 SER 6 O 1
ATOM 6402 N N . GLU D 4 486 ? 137.466 101.820 97.041 1.00 48.53 486 GLU 6 N 1
ATOM 6403 C CA . GLU D 4 486 ? 136.535 101.827 95.918 1.00 47.70 486 GLU 6 CA 1
ATOM 6404 C C . GLU D 4 486 ? 136.196 103.250 95.499 1.00 51.73 486 GLU 6 C 1
ATOM 6405 O O . GLU D 4 486 ? 136.280 103.593 94.312 1.00 49.84 486 GLU 6 O 1
ATOM 6411 N N . GLU D 4 487 ? 135.857 104.107 96.466 1.00 47.21 487 GLU 6 N 1
ATOM 6412 C CA . GLU D 4 487 ? 135.561 105.496 96.140 1.00 39.80 487 GLU 6 CA 1
ATOM 6413 C C . GLU D 4 487 ? 136.697 106.127 95.350 1.00 38.91 487 GLU 6 C 1
ATOM 6414 O O . GLU D 4 487 ? 136.447 106.844 94.372 1.00 42.78 487 GLU 6 O 1
ATOM 6420 N N . ILE D 4 488 ? 137.943 105.818 95.717 1.00 44.13 488 ILE 6 N 1
ATOM 6421 C CA . ILE D 4 488 ? 139.083 106.372 94.998 1.00 43.50 488 ILE 6 CA 1
ATOM 6422 C C . ILE D 4 488 ? 139.025 105.984 93.527 1.00 47.11 488 ILE 6 C 1
ATOM 6423 O O . ILE D 4 488 ? 139.098 106.849 92.644 1.00 47.80 488 ILE 6 O 1
ATOM 6428 N N . GLU D 4 489 ? 138.835 104.692 93.232 1.00 50.78 489 GLU 6 N 1
ATOM 6429 C CA . GLU D 4 489 ? 138.839 104.290 91.830 1.00 50.05 489 GLU 6 CA 1
ATOM 6430 C C . GLU D 4 489 ? 137.612 104.805 91.096 1.00 49.27 489 GLU 6 C 1
ATOM 6431 O O . GLU D 4 489 ? 137.552 104.703 89.866 1.00 51.96 489 GLU 6 O 1
ATOM 6437 N N . GLU D 4 490 ? 136.634 105.356 91.820 1.00 47.35 490 GLU 6 N 1
ATOM 6438 C CA . GLU D 4 490 ? 135.549 106.061 91.152 1.00 49.84 490 GLU 6 CA 1
ATOM 6439 C C . GLU D 4 490 ? 135.938 107.504 90.859 1.00 49.11 490 GLU 6 C 1
ATOM 6440 O O . GLU D 4 490 ? 135.677 108.012 89.762 1.00 52.45 490 GLU 6 O 1
ATOM 6446 N N . ILE D 4 491 ? 136.597 108.167 91.816 1.00 44.12 491 ILE 6 N 1
ATOM 6447 C CA . ILE D 4 491 ? 136.906 109.588 91.666 1.00 41.59 491 ILE 6 CA 1
ATOM 6448 C C . ILE D 4 491 ? 137.808 109.811 90.460 1.00 43.18 491 ILE 6 C 1
ATOM 6449 O O . ILE D 4 491 ? 137.586 110.722 89.653 1.00 46.33 491 ILE 6 O 1
ATOM 6454 N N . PHE D 4 492 ? 138.833 108.973 90.311 1.00 46.37 492 PHE 6 N 1
ATOM 6455 C CA . PHE D 4 492 ? 139.730 109.089 89.171 1.00 47.82 492 PHE 6 CA 1
ATOM 6456 C C . PHE D 4 492 ? 139.132 108.510 87.897 1.00 50.14 492 PHE 6 C 1
ATOM 6457 O O . PHE D 4 492 ? 139.695 108.717 86.817 1.00 51.01 492 PHE 6 O 1
ATOM 6465 N N . ASP D 4 493 ? 138.012 107.790 87.994 1.00 50.01 493 ASP 6 N 1
ATOM 6466 C CA . ASP D 4 493 ? 137.355 107.304 86.786 1.00 49.38 493 ASP 6 CA 1
ATOM 6467 C C . ASP D 4 493 ? 136.602 108.429 86.088 1.00 53.12 493 ASP 6 C 1
ATOM 6468 O O . ASP D 4 493 ? 136.453 108.419 84.861 1.00 58.25 493 ASP 6 O 1
ATOM 6473 N N . PHE D 4 494 ? 136.121 109.408 86.856 1.00 49.36 494 PHE 6 N 1
ATOM 6474 C CA . PHE D 4 494 ? 135.403 110.534 86.270 1.00 50.01 494 PHE 6 CA 1
ATOM 6475 C C . PHE D 4 494 ? 136.369 111.623 85.818 1.00 45.51 494 PHE 6 C 1
ATOM 6476 O O . PHE D 4 494 ? 136.331 112.063 84.663 1.00 44.50 494 PHE 6 O 1
ATOM 6484 N N . TYR D 4 495 ? 137.247 112.070 86.718 1.00 43.72 495 TYR 6 N 1
ATOM 6485 C CA . TYR D 4 495 ? 138.130 113.191 86.413 1.00 44.22 495 TYR 6 CA 1
ATOM 6486 C C . TYR D 4 495 ? 139.212 112.797 85.415 1.00 50.38 495 TYR 6 C 1
ATOM 6487 O O . TYR D 4 495 ? 139.503 113.545 84.475 1.00 55.35 495 TYR 6 O 1
ATOM 6496 N N . GLY D 4 496 ? 139.818 111.628 85.603 1.00 49.14 496 GLY 6 N 1
ATOM 6497 C CA . GLY D 4 496 ? 140.878 111.175 84.738 1.00 50.06 496 GLY 6 CA 1
ATOM 6498 C C . GLY D 4 496 ? 142.230 111.717 85.156 1.00 51.36 496 GLY 6 C 1
ATOM 6499 O O . GLY D 4 496 ? 142.335 112.585 86.028 1.00 47.90 496 GLY 6 O 1
ATOM 6500 N N . PRO D 4 497 ? 143.297 111.205 84.539 1.00 58.68 497 PRO 6 N 1
ATOM 6501 C CA . PRO D 4 497 ? 144.647 111.677 84.888 1.00 54.56 497 PRO 6 CA 1
ATOM 6502 C C . PRO D 4 497 ? 144.888 113.144 84.579 1.00 56.46 497 PRO 6 C 1
ATOM 6503 O O . PRO D 4 497 ? 145.808 113.736 85.156 1.00 55.68 497 PRO 6 O 1
ATOM 6507 N N . ASN D 4 498 ? 144.102 113.746 83.683 1.00 61.05 498 ASN 6 N 1
ATOM 6508 C CA . ASN D 4 498 ? 144.336 115.136 83.303 1.00 58.76 498 ASN 6 CA 1
ATOM 6509 C C . ASN D 4 498 ? 144.126 116.084 84.478 1.00 56.69 498 ASN 6 C 1
ATOM 6510 O O . ASN D 4 498 ? 144.900 117.030 84.664 1.00 51.47 498 ASN 6 O 1
ATOM 6515 N N . PHE D 4 499 ? 143.089 115.851 85.278 1.00 58.05 499 PHE 6 N 1
ATOM 6516 C CA . PHE D 4 499 ? 142.795 116.710 86.419 1.00 54.11 499 PHE 6 CA 1
ATOM 6517 C C . PHE D 4 499 ? 143.765 116.412 87.556 1.00 55.89 499 PHE 6 C 1
ATOM 6518 O O . PHE D 4 499 ? 143.815 115.282 88.054 1.00 53.77 499 PHE 6 O 1
ATOM 6526 N N . CYS D 4 500 ? 144.524 117.432 87.972 1.00 53.06 500 CYS 6 N 1
ATOM 6527 C CA . CYS D 4 500 ? 145.468 117.347 89.082 1.00 51.44 500 CYS 6 CA 1
ATOM 6528 C C . CYS D 4 500 ? 146.422 116.171 88.911 1.00 54.19 500 CYS 6 C 1
ATOM 6529 O O . CYS D 4 500 ? 146.260 115.141 89.579 1.00 58.55 500 CYS 6 O 1
ATOM 6532 N N . PRO D 4 501 ? 147.403 116.274 88.017 1.00 49.79 501 PRO 6 N 1
ATOM 6533 C CA . PRO D 4 501 ? 148.316 115.147 87.762 1.00 50.72 501 PRO 6 CA 1
ATOM 6534 C C . PRO D 4 501 ? 149.009 114.638 89.019 1.00 54.45 501 PRO 6 C 1
ATOM 6535 O O . PRO D 4 501 ? 149.121 113.414 89.184 1.00 53.00 501 PRO 6 O 1
ATOM 6539 N N . PRO D 4 502 ? 149.492 115.509 89.929 1.00 49.10 502 PRO 6 N 1
ATOM 6540 C CA . PRO D 4 502 ? 150.192 114.969 91.112 1.00 46.83 502 PRO 6 CA 1
ATOM 6541 C C . PRO D 4 502 ? 149.360 114.004 91.939 1.00 46.39 502 PRO 6 C 1
ATOM 6542 O O . PRO D 4 502 ? 149.895 113.003 92.437 1.00 46.80 502 PRO 6 O 1
ATOM 6546 N N . LEU D 4 503 ? 148.062 114.269 92.097 1.00 39.71 503 LEU 6 N 1
ATOM 6547 C CA . LEU D 4 503 ? 147.214 113.326 92.816 1.00 38.14 503 LEU 6 CA 1
ATOM 6548 C C . LEU D 4 503 ? 147.124 111.993 92.087 1.00 47.77 503 LEU 6 C 1
ATOM 6549 O O . LEU D 4 503 ? 147.126 110.938 92.729 1.00 53.56 503 LEU 6 O 1
ATOM 6554 N N . TYR D 4 504 ? 147.054 112.018 90.754 1.00 56.16 504 TYR 6 N 1
ATOM 6555 C CA . TYR D 4 504 ? 147.036 110.773 89.995 1.00 54.17 504 TYR 6 CA 1
ATOM 6556 C C . TYR D 4 504 ? 148.333 109.993 90.177 1.00 53.54 504 TYR 6 C 1
ATOM 6557 O O . TYR D 4 504 ? 148.309 108.769 90.349 1.00 57.17 504 TYR 6 O 1
ATOM 6566 N N . GLN D 4 505 ? 149.477 110.684 90.144 1.00 47.57 505 GLN 6 N 1
ATOM 6567 C CA . GLN D 4 505 ? 150.751 109.994 90.337 1.00 53.63 505 GLN 6 CA 1
ATOM 6568 C C . GLN D 4 505 ? 150.856 109.407 91.739 1.00 53.11 505 GLN 6 C 1
ATOM 6569 O O . GLN D 4 505 ? 151.384 108.304 91.918 1.00 53.66 505 GLN 6 O 1
ATOM 6575 N N . LEU D 4 506 ? 150.363 110.131 92.747 1.00 43.10 506 LEU 6 N 1
ATOM 6576 C CA . LEU D 4 506 ? 150.348 109.581 94.099 1.00 42.03 506 LEU 6 CA 1
ATOM 6577 C C . LEU D 4 506 ? 149.410 108.385 94.204 1.00 44.96 506 LEU 6 C 1
ATOM 6578 O O . LEU D 4 506 ? 149.689 107.442 94.954 1.00 46.22 506 LEU 6 O 1
ATOM 6583 N N . TYR D 4 507 ? 148.297 108.409 93.468 1.00 44.93 507 TYR 6 N 1
ATOM 6584 C CA . TYR D 4 507 ? 147.378 107.276 93.455 1.00 43.38 507 TYR 6 CA 1
ATOM 6585 C C . TYR D 4 507 ? 148.010 106.053 92.803 1.00 48.43 507 TYR 6 C 1
ATOM 6586 O O . TYR D 4 507 ? 147.785 104.921 93.248 1.00 50.21 507 TYR 6 O 1
ATOM 6595 N N . ILE D 4 508 ? 148.794 106.260 91.743 1.00 51.56 508 ILE 6 N 1
ATOM 6596 C CA . ILE D 4 508 ? 149.432 105.137 91.060 1.00 52.31 508 ILE 6 CA 1
ATOM 6597 C C . ILE D 4 508 ? 150.402 104.420 91.992 1.00 56.67 508 ILE 6 C 1
ATOM 6598 O O . ILE D 4 508 ? 150.424 103.185 92.056 1.00 60.64 508 ILE 6 O 1
ATOM 6603 N N . SER D 4 509 ? 151.210 105.174 92.730 1.00 55.50 509 SER 6 N 1
ATOM 6604 C CA . SER D 4 509 ? 152.166 104.586 93.661 1.00 55.18 509 SER 6 CA 1
ATOM 6605 C C . SER D 4 509 ? 151.454 103.922 94.835 1.00 53.53 509 SER 6 C 1
ATOM 6606 O O . SER D 4 509 ? 151.931 103.966 95.969 1.00 54.90 509 SER 6 O 1
ATOM 6609 N N . THR E 5 80 ? 152.210 189.646 119.231 1.00 36.44 80 THR 7 N 1
ATOM 6610 C CA . THR E 5 80 ? 151.483 188.386 119.333 1.00 37.82 80 THR 7 CA 1
ATOM 6611 C C . THR E 5 80 ? 150.179 188.569 120.102 1.00 35.14 80 THR 7 C 1
ATOM 6612 O O . THR E 5 80 ? 149.671 189.683 120.223 1.00 35.11 80 THR 7 O 1
ATOM 6616 N N . ALA E 5 81 ? 149.640 187.466 120.619 1.00 28.07 81 ALA 7 N 1
ATOM 6617 C CA . ALA E 5 81 ? 148.397 187.488 121.377 1.00 30.04 81 ALA 7 CA 1
ATOM 6618 C C . ALA E 5 81 ? 148.588 187.308 122.873 1.00 33.61 81 ALA 7 C 1
ATOM 6619 O O . ALA E 5 81 ? 147.683 187.640 123.641 1.00 31.52 81 ALA 7 O 1
ATOM 6621 N N . LEU E 5 82 ? 149.737 186.783 123.305 1.00 32.13 82 LEU 7 N 1
ATOM 6622 C CA . LEU E 5 82 ? 149.956 186.553 124.729 1.00 27.87 82 LEU 7 CA 1
ATOM 6623 C C . LEU E 5 82 ? 150.061 187.864 125.499 1.00 28.22 82 LEU 7 C 1
ATOM 6624 O O . LEU E 5 82 ? 149.570 187.965 126.629 1.00 36.26 82 LEU 7 O 1
ATOM 6629 N N . ASP E 5 83 ? 150.709 188.875 124.913 1.00 27.84 83 ASP 7 N 1
ATOM 6630 C CA . ASP E 5 83 ? 150.869 190.154 125.600 1.00 32.06 83 ASP 7 CA 1
ATOM 6631 C C . ASP E 5 83 ? 149.526 190.844 125.817 1.00 34.33 83 ASP 7 C 1
ATOM 6632 O O . ASP E 5 83 ? 149.281 191.425 126.884 1.00 36.94 83 ASP 7 O 1
ATOM 6637 N N . VAL E 5 84 ? 148.650 190.803 124.811 1.00 24.88 84 VAL 7 N 1
ATOM 6638 C CA . VAL E 5 84 ? 147.325 191.398 124.956 1.00 26.06 84 VAL 7 CA 1
ATOM 6639 C C . VAL E 5 84 ? 146.545 190.692 126.056 1.00 33.10 84 VAL 7 C 1
ATOM 6640 O O . VAL E 5 84 ? 145.889 191.337 126.883 1.00 27.12 84 VAL 7 O 1
ATOM 6644 N N . ALA E 5 85 ? 146.606 189.360 126.086 1.00 31.70 85 ALA 7 N 1
ATOM 6645 C CA . ALA E 5 85 ? 145.930 188.612 127.140 1.00 22.40 85 ALA 7 CA 1
ATOM 6646 C C . ALA E 5 85 ? 146.497 188.958 128.510 1.00 25.57 85 ALA 7 C 1
ATOM 6647 O O . ALA E 5 85 ? 145.746 189.091 129.481 1.00 21.19 85 ALA 7 O 1
ATOM 6649 N N . MET E 5 86 ? 147.819 189.113 128.607 1.00 31.53 86 MET 7 N 1
ATOM 6650 C CA . MET E 5 86 ? 148.437 189.442 129.887 1.00 27.48 86 MET 7 CA 1
ATOM 6651 C C . MET E 5 86 ? 148.008 190.820 130.378 1.00 35.09 86 MET 7 C 1
ATOM 6652 O O . MET E 5 86 ? 147.711 191.000 131.565 1.00 39.88 86 MET 7 O 1
ATOM 6657 N N . ARG E 5 87 ? 147.964 191.810 129.482 1.00 20.09 87 ARG 7 N 1
ATOM 6658 C CA . ARG E 5 87 ? 147.555 193.143 129.919 1.00 23.19 87 ARG 7 CA 1
ATOM 6659 C C . ARG E 5 87 ? 146.062 193.200 130.233 1.00 29.71 87 ARG 7 C 1
ATOM 6660 O O . ARG E 5 87 ? 145.651 193.913 131.159 1.00 29.90 87 ARG 7 O 1
ATOM 6668 N N . VAL E 5 88 ? 145.239 192.442 129.505 1.00 30.35 88 VAL 7 N 1
ATOM 6669 C CA . VAL E 5 88 ? 143.827 192.353 129.861 1.00 26.79 88 VAL 7 CA 1
ATOM 6670 C C . VAL E 5 88 ? 143.662 191.670 131.214 1.00 27.46 88 VAL 7 C 1
ATOM 6671 O O . VAL E 5 88 ? 142.783 192.030 132.002 1.00 21.35 88 VAL 7 O 1
ATOM 6675 N N . ASN E 5 89 ? 144.514 190.686 131.515 1.00 32.24 89 ASN 7 N 1
ATOM 6676 C CA . ASN E 5 89 ? 144.488 190.057 132.833 1.00 31.18 89 ASN 7 CA 1
ATOM 6677 C C . ASN E 5 89 ? 144.909 191.036 133.922 1.00 30.62 89 ASN 7 C 1
ATOM 6678 O O . ASN E 5 89 ? 144.389 190.990 135.042 1.00 33.67 89 ASN 7 O 1
ATOM 6683 N N . LYS E 5 90 ? 145.871 191.910 133.621 1.00 26.38 90 LYS 7 N 1
ATOM 6684 C CA . LYS E 5 90 ? 146.239 192.955 134.573 1.00 28.15 90 LYS 7 CA 1
ATOM 6685 C C . LYS E 5 90 ? 145.065 193.891 134.841 1.00 30.72 90 LYS 7 C 1
ATOM 6686 O O . LYS E 5 90 ? 144.799 194.258 135.993 1.00 33.19 90 LYS 7 O 1
ATOM 6692 N N . LEU E 5 91 ? 144.348 194.282 133.784 1.00 30.95 91 LEU 7 N 1
ATOM 6693 C CA . LEU E 5 91 ? 143.140 195.085 133.966 1.00 30.32 91 LEU 7 CA 1
ATOM 6694 C C . LEU E 5 91 ? 142.100 194.331 134.788 1.00 26.15 91 LEU 7 C 1
ATOM 6695 O O . LEU E 5 91 ? 141.412 194.919 135.633 1.00 21.25 91 LEU 7 O 1
ATOM 6700 N N . LYS E 5 92 ? 141.972 193.025 134.546 1.00 30.45 92 LYS 7 N 1
ATOM 6701 C CA . LYS E 5 92 ? 141.031 192.198 135.295 1.00 26.90 92 LYS 7 CA 1
ATOM 6702 C C . LYS E 5 92 ? 141.379 192.168 136.777 1.00 29.96 92 LYS 7 C 1
ATOM 6703 O O . LYS E 5 92 ? 140.494 192.283 137.630 1.00 31.99 92 LYS 7 O 1
ATOM 6709 N N . ARG E 5 93 ? 142.663 192.013 137.100 1.00 31.99 93 ARG 7 N 1
ATOM 6710 C CA . ARG E 5 93 ? 143.089 192.032 138.496 1.00 26.22 93 ARG 7 CA 1
ATOM 6711 C C . ARG E 5 93 ? 142.863 193.396 139.132 1.00 35.80 93 ARG 7 C 1
ATOM 6712 O O . ARG E 5 93 ? 142.467 193.474 140.303 1.00 39.49 93 ARG 7 O 1
ATOM 6720 N N . LEU E 5 94 ? 143.116 194.476 138.388 1.00 38.20 94 LEU 7 N 1
ATOM 6721 C CA . LEU E 5 94 ? 142.860 195.810 138.920 1.00 33.76 94 LEU 7 CA 1
ATOM 6722 C C . LEU E 5 94 ? 141.380 195.994 139.236 1.00 31.51 94 LEU 7 C 1
ATOM 6723 O O . LEU E 5 94 ? 141.024 196.565 140.273 1.00 34.94 94 LEU 7 O 1
ATOM 6728 N N . HIS E 5 95 ? 140.502 195.517 138.350 1.00 32.18 95 HIS 7 N 1
ATOM 6729 C CA . HIS E 5 95 ? 139.068 195.589 138.620 1.00 32.90 95 HIS 7 CA 1
ATOM 6730 C C . HIS E 5 95 ? 138.667 194.681 139.778 1.00 32.33 95 HIS 7 C 1
ATOM 6731 O O . HIS E 5 95 ? 137.732 195.002 140.520 1.00 36.67 95 HIS 7 O 1
ATOM 6738 N N . GLN E 5 96 ? 139.345 193.543 139.936 1.00 35.79 96 GLN 7 N 1
ATOM 6739 C CA . GLN E 5 96 ? 139.017 192.622 141.020 1.00 36.48 96 GLN 7 CA 1
ATOM 6740 C C . GLN E 5 96 ? 139.368 193.221 142.377 1.00 41.72 96 GLN 7 C 1
ATOM 6741 O O . GLN E 5 96 ? 138.561 193.176 143.313 1.00 37.50 96 GLN 7 O 1
ATOM 6747 N N . THR E 5 97 ? 140.569 193.788 142.502 1.00 46.92 97 THR 7 N 1
ATOM 6748 C CA . THR E 5 97 ? 140.995 194.349 143.782 1.00 46.00 97 THR 7 CA 1
ATOM 6749 C C . THR E 5 97 ? 140.214 195.616 144.118 1.00 45.97 97 THR 7 C 1
ATOM 6750 O O . THR E 5 97 ? 139.530 195.684 145.144 1.00 46.77 97 THR 7 O 1
ATOM 6754 N N . GLY E 5 98 ? 140.309 196.629 143.262 1.00 44.55 98 GLY 7 N 1
ATOM 6755 C CA . GLY E 5 98 ? 139.586 197.868 143.474 1.00 42.59 98 GLY 7 CA 1
ATOM 6756 C C . GLY E 5 98 ? 138.828 198.320 142.245 1.00 43.53 98 GLY 7 C 1
ATOM 6757 O O . GLY E 5 98 ? 138.182 197.512 141.572 1.00 41.07 98 GLY 7 O 1
ATOM 6758 N N . GLY E 5 99 ? 138.893 199.613 141.944 1.00 50.26 99 GLY 7 N 1
ATOM 6759 C CA . GLY E 5 99 ? 138.258 200.140 140.754 1.00 49.61 99 GLY 7 CA 1
ATOM 6760 C C . GLY E 5 99 ? 139.219 200.923 139.885 1.00 50.97 99 GLY 7 C 1
ATOM 6761 O O . GLY E 5 99 ? 138.956 201.152 138.701 1.00 52.16 99 GLY 7 O 1
ATOM 6762 N N . GLY E 5 100 ? 140.342 201.335 140.466 1.00 54.15 100 GLY 7 N 1
ATOM 6763 C CA . GLY E 5 100 ? 141.323 202.120 139.758 1.00 55.90 100 GLY 7 CA 1
ATOM 6764 C C . GLY E 5 100 ? 141.002 203.599 139.803 1.00 58.91 100 GLY 7 C 1
ATOM 6765 O O . GLY E 5 100 ? 139.868 204.004 140.078 1.00 58.77 100 GLY 7 O 1
ATOM 6766 N N . PRO E 5 101 ? 142.006 204.439 139.541 1.00 61.17 101 PRO 7 N 1
ATOM 6767 C CA . PRO E 5 101 ? 141.760 205.891 139.533 1.00 58.24 101 PRO 7 CA 1
ATOM 6768 C C . PRO E 5 101 ? 140.740 206.328 138.497 1.00 58.25 101 PRO 7 C 1
ATOM 6769 O O . PRO E 5 101 ? 140.007 207.297 138.734 1.00 55.59 101 PRO 7 O 1
ATOM 6773 N N . SER E 5 102 ? 140.666 205.645 137.357 1.00 62.79 102 SER 7 N 1
ATOM 6774 C CA . SER E 5 102 ? 139.747 206.010 136.287 1.00 64.08 102 SER 7 CA 1
ATOM 6775 C C . SER E 5 102 ? 138.367 205.384 136.442 1.00 63.32 102 SER 7 C 1
ATOM 6776 O O . SER E 5 102 ? 137.488 205.650 135.615 1.00 59.59 102 SER 7 O 1
ATOM 6779 N N . GLY E 5 103 ? 138.154 204.571 137.464 1.00 57.48 103 GLY 7 N 1
ATOM 6780 C CA . GLY E 5 103 ? 136.852 203.950 137.662 1.00 55.17 103 GLY 7 CA 1
ATOM 6781 C C . GLY E 5 103 ? 136.774 202.562 137.062 1.00 53.85 103 GLY 7 C 1
ATOM 6782 O O . GLY E 5 103 ? 137.467 202.221 136.103 1.00 57.68 103 GLY 7 O 1
ATOM 6783 N N . LYS E 5 104 ? 135.902 201.737 137.648 1.00 42.07 104 LYS 7 N 1
ATOM 6784 C CA . LYS E 5 104 ? 135.763 200.361 137.184 1.00 47.49 104 LYS 7 CA 1
ATOM 6785 C C . LYS E 5 104 ? 135.017 200.279 135.857 1.00 49.01 104 LYS 7 C 1
ATOM 6786 O O . LYS E 5 104 ? 135.305 199.394 135.044 1.00 47.86 104 LYS 7 O 1
ATOM 6792 N N . LYS E 5 105 ? 134.058 201.179 135.622 1.00 47.30 105 LYS 7 N 1
ATOM 6793 C CA . LYS E 5 105 ? 133.346 201.182 134.347 1.00 47.06 105 LYS 7 CA 1
ATOM 6794 C C . LYS E 5 105 ? 134.288 201.495 133.192 1.00 46.10 105 LYS 7 C 1
ATOM 6795 O O . LYS E 5 105 ? 134.203 200.878 132.122 1.00 49.17 105 LYS 7 O 1
ATOM 6801 N N . GLN E 5 106 ? 135.193 202.456 133.389 1.00 44.94 106 GLN 7 N 1
ATOM 6802 C CA . GLN E 5 106 ? 136.206 202.735 132.378 1.00 47.23 106 GLN 7 CA 1
ATOM 6803 C C . GLN E 5 106 ? 137.119 201.536 132.165 1.00 44.05 106 GLN 7 C 1
ATOM 6804 O O . GLN E 5 106 ? 137.550 201.280 131.036 1.00 46.48 106 GLN 7 O 1
ATOM 6810 N N . VAL E 5 107 ? 137.418 200.793 133.232 1.00 42.47 107 VAL 7 N 1
ATOM 6811 C CA . VAL E 5 107 ? 138.233 199.588 133.101 1.00 43.35 107 VAL 7 CA 1
ATOM 6812 C C . VAL E 5 107 ? 137.513 198.552 132.247 1.00 41.65 107 VAL 7 C 1
ATOM 6813 O O . VAL E 5 107 ? 138.114 197.912 131.377 1.00 43.71 107 VAL 7 O 1
ATOM 6817 N N . GLU E 5 108 ? 136.211 198.373 132.482 1.00 33.28 108 GLU 7 N 1
ATOM 6818 C CA . GLU E 5 108 ? 135.436 197.431 131.678 1.00 33.79 108 GLU 7 CA 1
ATOM 6819 C C . GLU E 5 108 ? 135.386 197.862 130.216 1.00 40.49 108 GLU 7 C 1
ATOM 6820 O O . GLU E 5 108 ? 135.511 197.030 129.308 1.00 41.41 108 GLU 7 O 1
ATOM 6826 N N . LEU E 5 109 ? 135.203 199.161 129.969 1.00 43.65 109 LEU 7 N 1
ATOM 6827 C CA . LEU E 5 109 ? 135.201 199.651 128.593 1.00 44.34 109 LEU 7 CA 1
ATOM 6828 C C . LEU E 5 109 ? 136.545 199.417 127.913 1.00 40.51 109 LEU 7 C 1
ATOM 6829 O O . LEU E 5 109 ? 136.585 198.948 126.767 1.00 41.40 109 LEU 7 O 1
ATOM 6834 N N . ASP E 5 110 ? 137.646 199.718 128.606 1.00 36.22 110 ASP 7 N 1
ATOM 6835 C CA . ASP E 5 110 ? 138.973 199.481 128.046 1.00 37.28 110 ASP 7 CA 1
ATOM 6836 C C . ASP E 5 110 ? 139.200 197.999 127.787 1.00 41.43 110 ASP 7 C 1
ATOM 6837 O O . ASP E 5 110 ? 139.838 197.625 126.797 1.00 42.89 110 ASP 7 O 1
ATOM 6842 N N . ALA E 5 111 ? 138.690 197.141 128.672 1.00 36.80 111 ALA 7 N 1
ATOM 6843 C CA . ALA E 5 111 ? 138.775 195.704 128.446 1.00 31.78 111 ALA 7 CA 1
ATOM 6844 C C . ALA E 5 111 ? 138.023 195.307 127.185 1.00 31.34 111 ALA 7 C 1
ATOM 6845 O O . ALA E 5 111 ? 138.493 194.462 126.417 1.00 31.15 111 ALA 7 O 1
ATOM 6847 N N . TRP E 5 112 ? 136.849 195.902 126.958 1.00 28.68 112 TRP 7 N 1
ATOM 6848 C CA . TRP E 5 112 ? 136.111 195.621 125.730 1.00 35.42 112 TRP 7 CA 1
ATOM 6849 C C . TRP E 5 112 ? 136.910 196.025 124.495 1.00 38.35 112 TRP 7 C 1
ATOM 6850 O O . TRP E 5 112 ? 137.025 195.245 123.538 1.00 43.03 112 TRP 7 O 1
ATOM 6861 N N . ARG E 5 113 ? 137.477 197.236 124.500 1.00 38.51 113 ARG 7 N 1
ATOM 6862 C CA . ARG E 5 113 ? 138.255 197.671 123.339 1.00 37.63 113 ARG 7 CA 1
ATOM 6863 C C . ARG E 5 113 ? 139.474 196.781 123.121 1.00 38.27 113 ARG 7 C 1
ATOM 6864 O O . ARG E 5 113 ? 139.807 196.443 121.979 1.00 34.40 113 ARG 7 O 1
ATOM 6872 N N . ASP E 5 114 ? 140.155 196.394 124.203 1.00 38.67 114 ASP 7 N 1
ATOM 6873 C CA . ASP E 5 114 ? 141.332 195.541 124.070 1.00 34.40 114 ASP 7 CA 1
ATOM 6874 C C . ASP E 5 114 ? 140.963 194.155 123.558 1.00 30.31 114 ASP 7 C 1
ATOM 6875 O O . ASP E 5 114 ? 141.681 193.583 122.729 1.00 38.32 114 ASP 7 O 1
ATOM 6880 N N . LEU E 5 115 ? 139.854 193.592 124.045 1.00 28.09 115 LEU 7 N 1
ATOM 6881 C CA . LEU E 5 115 ? 139.444 192.263 123.610 1.00 29.52 115 LEU 7 CA 1
ATOM 6882 C C . LEU E 5 115 ? 139.016 192.265 122.148 1.00 27.26 115 LEU 7 C 1
ATOM 6883 O O . LEU E 5 115 ? 139.331 191.330 121.404 1.00 29.80 115 LEU 7 O 1
ATOM 6888 N N . ASN E 5 116 ? 138.296 193.304 121.716 1.00 30.50 116 ASN 7 N 1
ATOM 6889 C CA . ASN E 5 116 ? 137.903 193.378 120.313 1.00 30.00 116 ASN 7 CA 1
ATOM 6890 C C . ASN E 5 116 ? 139.070 193.694 119.385 1.00 33.76 116 ASN 7 C 1
ATOM 6891 O O . ASN E 5 116 ? 138.906 193.603 118.164 1.00 33.60 116 ASN 7 O 1
ATOM 6896 N N . ASN E 5 117 ? 140.234 194.059 119.927 1.00 38.30 117 ASN 7 N 1
ATOM 6897 C CA . ASN E 5 117 ? 141.391 194.370 119.094 1.00 36.08 117 ASN 7 CA 1
ATOM 6898 C C . ASN E 5 117 ? 141.941 193.139 118.384 1.00 31.56 117 ASN 7 C 1
ATOM 6899 O O . ASN E 5 117 ? 142.556 193.279 117.321 1.00 25.87 117 ASN 7 O 1
ATOM 6904 N N . LEU E 5 118 ? 141.721 191.945 118.934 1.00 34.65 118 LEU 7 N 1
ATOM 6905 C CA . LEU E 5 118 ? 142.291 190.731 118.363 1.00 32.49 118 LEU 7 CA 1
ATOM 6906 C C . LEU E 5 118 ? 141.805 190.521 116.934 1.00 34.70 118 LEU 7 C 1
ATOM 6907 O O . LEU E 5 118 ? 140.611 190.640 116.645 1.00 36.20 118 LEU 7 O 1
ATOM 6912 N N . THR E 5 119 ? 142.738 190.206 116.043 1.00 39.37 119 THR 7 N 1
ATOM 6913 C CA . THR E 5 119 ? 142.465 189.985 114.630 1.00 38.25 119 THR 7 CA 1
ATOM 6914 C C . THR E 5 119 ? 142.691 188.516 114.288 1.00 37.38 119 THR 7 C 1
ATOM 6915 O O . THR E 5 119 ? 143.120 187.717 115.123 1.00 38.95 119 THR 7 O 1
ATOM 6919 N N . GLU E 5 120 ? 142.387 188.163 113.037 1.00 41.49 120 GLU 7 N 1
ATOM 6920 C CA . GLU E 5 120 ? 142.529 186.781 112.593 1.00 40.47 120 GLU 7 CA 1
ATOM 6921 C C . GLU E 5 120 ? 143.976 186.307 112.610 1.00 43.26 120 GLU 7 C 1
ATOM 6922 O O . GLU E 5 120 ? 144.217 185.099 112.699 1.00 42.24 120 GLU 7 O 1
ATOM 6928 N N . ALA E 5 121 ? 144.943 187.223 112.522 1.00 51.86 121 ALA 7 N 1
ATOM 6929 C CA . ALA E 5 121 ? 146.346 186.821 112.508 1.00 50.86 121 ALA 7 CA 1
ATOM 6930 C C . ALA E 5 121 ? 146.784 186.282 113.865 1.00 49.38 121 ALA 7 C 1
ATOM 6931 O O . ALA E 5 121 ? 147.457 185.248 113.947 1.00 47.61 121 ALA 7 O 1
ATOM 6933 N N . GLN E 5 122 ? 146.415 186.975 114.945 1.00 40.69 122 GLN 7 N 1
ATOM 6934 C CA . GLN E 5 122 ? 146.862 186.570 116.273 1.00 41.95 122 GLN 7 CA 1
ATOM 6935 C C . GLN E 5 122 ? 146.161 185.299 116.735 1.00 42.39 122 GLN 7 C 1
ATOM 6936 O O . GLN E 5 122 ? 146.805 184.385 117.264 1.00 44.71 122 GLN 7 O 1
ATOM 6942 N N . ILE E 5 123 ? 144.841 185.220 116.542 1.00 34.83 123 ILE 7 N 1
ATOM 6943 C CA . ILE E 5 123 ? 144.068 184.087 117.045 1.00 32.36 123 ILE 7 CA 1
ATOM 6944 C C . ILE E 5 123 ? 144.334 182.807 116.271 1.00 35.86 123 ILE 7 C 1
ATOM 6945 O O . ILE E 5 123 ? 144.146 181.712 116.817 1.00 38.64 123 ILE 7 O 1
ATOM 6950 N N . ASN E 5 124 ? 144.805 182.908 115.028 1.00 36.33 124 ASN 7 N 1
ATOM 6951 C CA . ASN E 5 124 ? 145.158 181.734 114.244 1.00 37.66 124 ASN 7 CA 1
ATOM 6952 C C . ASN E 5 124 ? 146.544 181.203 114.574 1.00 36.54 124 ASN 7 C 1
ATOM 6953 O O . ASN E 5 124 ? 146.949 180.178 114.016 1.00 38.35 124 ASN 7 O 1
ATOM 6958 N N . SER E 5 125 ? 147.280 181.878 115.461 1.00 33.82 125 SER 7 N 1
ATOM 6959 C CA . SER E 5 125 ? 148.595 181.425 115.896 1.00 35.87 125 SER 7 CA 1
ATOM 6960 C C . SER E 5 125 ? 148.754 181.530 117.409 1.00 34.97 125 SER 7 C 1
ATOM 6961 O O . SER E 5 125 ? 149.882 181.523 117.911 1.00 34.01 125 SER 7 O 1
ATOM 6964 N N . ALA E 5 126 ? 147.649 181.628 118.143 1.00 34.09 126 ALA 7 N 1
ATOM 6965 C CA . ALA E 5 126 ? 147.717 181.735 119.593 1.00 31.25 126 ALA 7 CA 1
ATOM 6966 C C . ALA E 5 126 ? 147.979 180.372 120.222 1.00 30.56 126 ALA 7 C 1
ATOM 6967 O O . ALA E 5 126 ? 147.502 179.342 119.737 1.00 24.64 126 ALA 7 O 1
ATOM 6969 N N . GLU E 5 127 ? 148.745 180.372 121.309 1.00 23.94 127 GLU 7 N 1
ATOM 6970 C CA . GLU E 5 127 ? 149.034 179.150 122.039 1.00 18.18 127 GLU 7 CA 1
ATOM 6971 C C . GLU E 5 127 ? 147.917 178.858 123.039 1.00 22.94 127 GLU 7 C 1
ATOM 6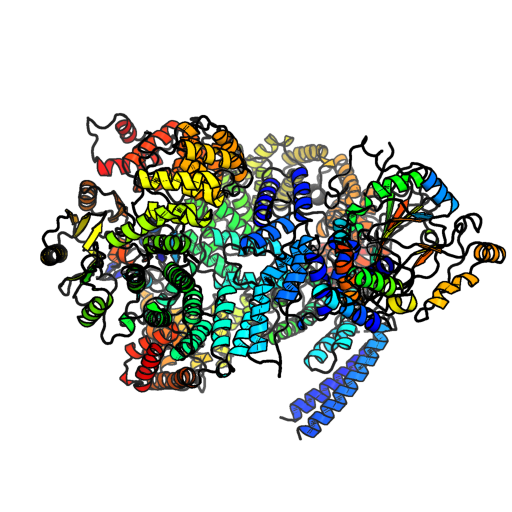972 O O . GLU E 5 127 ? 146.929 179.590 123.144 1.00 26.50 127 GLU 7 O 1
ATOM 6978 N N . GLY E 5 128 ? 148.074 177.763 123.784 1.00 16.87 128 GLY 7 N 1
ATOM 6979 C CA . GLY E 5 128 ? 147.054 177.386 124.749 1.00 12.50 128 GLY 7 CA 1
ATOM 6980 C C . GLY E 5 128 ? 146.933 178.368 125.899 1.00 8.52 128 GLY 7 C 1
ATOM 6981 O O . GLY E 5 128 ? 145.825 178.687 126.339 1.00 11.48 128 GLY 7 O 1
ATOM 6982 N N . LYS E 5 129 ? 148.069 178.852 126.409 1.00 15.77 129 LYS 7 N 1
ATOM 6983 C CA . LYS E 5 129 ? 148.044 179.767 127.546 1.00 17.71 129 LYS 7 CA 1
ATOM 6984 C C . LYS E 5 129 ? 147.339 181.072 127.197 1.00 13.88 129 LYS 7 C 1
ATOM 6985 O O . LYS E 5 129 ? 146.536 181.581 127.989 1.00 20.82 129 LYS 7 O 1
ATOM 6991 N N . ALA E 5 130 ? 147.627 181.629 126.018 1.00 11.28 130 ALA 7 N 1
ATOM 6992 C CA . ALA E 5 130 ? 146.979 182.870 125.607 1.00 11.72 130 ALA 7 CA 1
ATOM 6993 C C . ALA E 5 130 ? 145.476 182.682 125.451 1.00 15.13 130 ALA 7 C 1
ATOM 6994 O O . ALA E 5 130 ? 144.688 183.539 125.871 1.00 11.96 130 ALA 7 O 1
ATOM 6996 N N . VAL E 5 131 ? 145.059 181.565 124.850 1.00 16.40 131 VAL 7 N 1
ATOM 6997 C CA . VAL E 5 131 ? 143.636 181.301 124.671 1.00 4.38 131 VAL 7 CA 1
ATOM 6998 C C . VAL E 5 131 ? 142.946 181.147 126.021 1.00 7.86 131 VAL 7 C 1
ATOM 6999 O O . VAL E 5 131 ? 141.852 181.682 126.238 1.00 16.18 131 VAL 7 O 1
ATOM 7003 N N . SER E 5 132 ? 143.574 180.420 126.949 1.00 6.40 132 SER 7 N 1
ATOM 7004 C CA . SER E 5 132 ? 142.985 180.245 128.273 1.00 7.27 132 SER 7 CA 1
ATOM 7005 C C . SER E 5 132 ? 142.873 181.575 129.011 1.00 10.08 132 SER 7 C 1
ATOM 7006 O O . SER E 5 132 ? 141.855 181.850 129.657 1.00 10.75 132 SER 7 O 1
ATOM 7009 N N . LEU E 5 133 ? 143.909 182.414 128.925 1.00 7.04 133 LEU 7 N 1
ATOM 7010 C CA . LEU E 5 133 ? 143.863 183.716 129.584 1.00 7.67 133 LEU 7 CA 1
ATOM 7011 C C . LEU E 5 133 ? 142.775 184.600 128.987 1.00 11.41 133 LEU 7 C 1
ATOM 7012 O O . LEU E 5 133 ? 142.039 185.273 129.722 1.00 22.37 133 LEU 7 O 1
ATOM 7017 N N . LEU E 5 134 ? 142.659 184.612 127.655 1.00 3.63 134 LEU 7 N 1
ATOM 7018 C CA . LEU E 5 134 ? 141.614 185.399 127.010 1.00 5.18 134 LEU 7 CA 1
ATOM 7019 C C . LEU E 5 134 ? 140.230 184.909 127.413 1.00 2.46 134 LEU 7 C 1
ATOM 7020 O O . LEU E 5 134 ? 139.334 185.715 127.688 1.00 9.82 134 LEU 7 O 1
ATOM 7025 N N . LEU E 5 135 ? 140.038 183.588 127.455 1.00 4.62 135 LEU 7 N 1
ATOM 7026 C CA . LEU E 5 135 ? 138.749 183.041 127.863 1.00 8.32 135 LEU 7 CA 1
ATOM 7027 C C . LEU E 5 135 ? 138.423 183.409 129.304 1.00 7.31 135 LEU 7 C 1
ATOM 7028 O O . LEU E 5 135 ? 137.284 183.776 129.610 1.00 6.17 135 LEU 7 O 1
ATOM 7033 N N . ASN E 5 136 ? 139.408 183.323 130.201 1.00 5.83 136 ASN 7 N 1
ATOM 7034 C CA . ASN E 5 136 ? 139.171 183.673 131.598 1.00 2.19 136 ASN 7 CA 1
ATOM 7035 C C . ASN E 5 136 ? 138.793 185.142 131.738 1.00 3.89 136 ASN 7 C 1
ATOM 7036 O O . ASN E 5 136 ? 137.829 185.485 132.436 1.00 21.78 136 ASN 7 O 1
ATOM 7041 N N . SER E 5 137 ? 139.541 186.027 131.073 1.00 9.66 137 SER 7 N 1
ATOM 7042 C CA . SER E 5 137 ? 139.244 187.453 131.161 1.00 1.89 137 SER 7 CA 1
ATOM 7043 C C . SER E 5 137 ? 137.872 187.771 130.580 1.00 9.21 137 SER 7 C 1
ATOM 7044 O O . SER E 5 137 ? 137.109 188.549 131.166 1.00 17.08 137 SER 7 O 1
ATOM 7047 N N . TRP E 5 138 ? 137.538 187.175 129.431 1.00 18.09 138 TRP 7 N 1
ATOM 7048 C CA . TRP E 5 138 ? 136.241 187.428 128.813 1.00 15.71 138 TRP 7 CA 1
ATOM 7049 C C . TRP E 5 138 ? 135.104 186.917 129.689 1.00 11.92 138 TRP 7 C 1
ATOM 7050 O O . TRP E 5 138 ? 134.082 187.595 129.847 1.00 20.14 138 TRP 7 O 1
ATOM 7061 N N . ALA E 5 139 ? 135.267 185.728 130.276 1.00 7.98 139 ALA 7 N 1
ATOM 7062 C CA . ALA E 5 139 ? 134.236 185.181 131.149 1.00 11.66 139 ALA 7 CA 1
ATOM 7063 C C . ALA E 5 139 ? 134.043 186.046 132.386 1.00 13.81 139 ALA 7 C 1
ATOM 7064 O O . ALA E 5 139 ? 132.907 186.268 132.822 1.00 18.48 139 ALA 7 O 1
ATOM 7066 N N . TYR E 5 140 ? 135.137 186.537 132.972 1.00 21.76 140 TYR 7 N 1
ATOM 7067 C CA . TYR E 5 140 ? 135.011 187.394 134.146 1.00 15.87 140 TYR 7 CA 1
ATOM 7068 C C . TYR E 5 140 ? 134.333 188.712 133.791 1.00 19.86 140 TYR 7 C 1
ATOM 7069 O O . TYR E 5 140 ? 133.454 189.184 134.520 1.00 32.05 140 TYR 7 O 1
ATOM 7078 N N . PHE E 5 141 ? 134.729 189.322 132.670 1.00 12.39 141 PHE 7 N 1
ATOM 7079 C CA . PHE E 5 141 ? 134.174 190.619 132.300 1.00 16.86 141 PHE 7 CA 1
ATOM 7080 C C . PHE E 5 141 ? 132.747 190.524 131.778 1.00 18.26 141 PHE 7 C 1
ATOM 7081 O O . PHE E 5 141 ? 132.040 191.537 131.765 1.00 32.11 141 PHE 7 O 1
ATOM 7089 N N . ALA E 5 142 ? 132.303 189.342 131.346 1.00 19.50 142 ALA 7 N 1
ATOM 7090 C CA . ALA E 5 142 ? 130.911 189.194 130.939 1.00 20.18 142 ALA 7 CA 1
ATOM 7091 C C . ALA E 5 142 ? 129.954 189.272 132.121 1.00 24.23 142 ALA 7 C 1
ATOM 7092 O O . ALA E 5 142 ? 128.760 189.521 131.920 1.00 23.49 142 ALA 7 O 1
ATOM 7094 N N . LYS E 5 143 ? 130.446 189.058 133.344 1.00 26.79 143 LYS 7 N 1
ATOM 7095 C CA . LYS E 5 143 ? 129.592 189.175 134.522 1.00 22.64 143 LYS 7 CA 1
ATOM 7096 C C . LYS E 5 143 ? 129.149 190.615 134.749 1.00 25.73 143 LYS 7 C 1
ATOM 7097 O O . LYS E 5 143 ? 127.983 190.868 135.071 1.00 26.76 143 LYS 7 O 1
ATOM 7103 N N . TYR E 5 144 ? 130.064 191.570 134.588 1.00 30.14 144 TYR 7 N 1
ATOM 7104 C CA . TYR E 5 144 ? 129.780 192.962 134.912 1.00 28.02 144 TYR 7 CA 1
ATOM 7105 C C . TYR E 5 144 ? 129.171 193.735 133.753 1.00 28.29 144 TYR 7 C 1
ATOM 7106 O O . TYR E 5 144 ? 128.432 194.699 133.986 1.00 36.59 144 TYR 7 O 1
ATOM 7115 N N . TRP E 5 145 ? 129.468 193.347 132.514 1.00 22.49 145 TRP 7 N 1
ATOM 7116 C CA . TRP E 5 145 ? 128.901 194.037 131.364 1.00 30.14 145 TRP 7 CA 1
ATOM 7117 C C . TRP E 5 145 ? 127.386 193.883 131.356 1.00 34.02 145 TRP 7 C 1
ATOM 7118 O O . TRP E 5 145 ? 126.862 192.783 131.557 1.00 31.48 145 TRP 7 O 1
ATOM 7129 N N . GLU E 5 146 ? 126.681 194.994 131.131 1.00 46.35 146 GLU 7 N 1
ATOM 7130 C CA . GLU E 5 146 ? 125.222 194.948 131.119 1.00 43.78 146 GLU 7 CA 1
ATOM 7131 C C . GLU E 5 146 ? 124.709 194.057 129.995 1.00 41.01 146 GLU 7 C 1
ATOM 7132 O O . GLU E 5 146 ? 123.760 193.288 130.186 1.00 39.53 146 GLU 7 O 1
ATOM 7138 N N . LYS E 5 147 ? 125.323 194.144 128.819 1.00 35.98 147 LYS 7 N 1
ATOM 7139 C CA . LYS E 5 147 ? 125.036 193.204 127.750 1.00 40.45 147 LYS 7 CA 1
ATOM 7140 C C . LYS E 5 147 ? 125.766 191.887 127.999 1.00 44.91 147 LYS 7 C 1
ATOM 7141 O O . LYS E 5 147 ? 126.752 191.823 128.737 1.00 44.57 147 LYS 7 O 1
ATOM 7147 N N . GLY E 5 148 ? 125.261 190.826 127.375 1.00 31.93 148 GLY 7 N 1
ATOM 7148 C CA . GLY E 5 148 ? 125.864 189.515 127.521 1.00 31.15 148 GLY 7 CA 1
ATOM 7149 C C . GLY E 5 148 ? 127.289 189.456 127.011 1.00 30.50 148 GLY 7 C 1
ATOM 7150 O O . GLY E 5 148 ? 128.228 189.294 127.798 1.00 30.50 148 GLY 7 O 1
ATOM 7151 N N . ALA E 5 149 ? 127.456 189.595 125.697 1.00 28.58 149 ALA 7 N 1
ATOM 7152 C CA . ALA E 5 149 ? 128.768 189.588 125.051 1.00 26.16 149 ALA 7 CA 1
ATOM 7153 C C . ALA E 5 149 ? 129.587 188.354 125.420 1.00 21.12 149 ALA 7 C 1
ATOM 7154 O O . ALA E 5 149 ? 129.036 187.297 125.728 1.00 23.55 149 ALA 7 O 1
ATOM 7156 N N . ALA F 6 19 ? 125.317 184.512 122.794 1.00 46.78 19 ALA 8 N 1
ATOM 7157 C CA . ALA F 6 19 ? 125.850 185.165 121.605 1.00 49.95 19 ALA 8 CA 1
ATOM 7158 C C . ALA F 6 19 ? 127.367 185.294 121.691 1.00 52.69 19 ALA 8 C 1
ATOM 7159 O O . ALA F 6 19 ? 127.902 185.806 122.674 1.00 51.16 19 ALA 8 O 1
ATOM 7161 N N . ARG F 6 20 ? 128.055 184.826 120.653 1.00 50.88 20 ARG 8 N 1
ATOM 7162 C CA . ARG F 6 20 ? 129.512 184.860 120.610 1.00 47.07 20 ARG 8 CA 1
ATOM 7163 C C . ARG F 6 20 ? 129.979 185.894 119.596 1.00 48.04 20 ARG 8 C 1
ATOM 7164 O O . ARG F 6 20 ? 129.730 185.726 118.392 1.00 49.86 20 ARG 8 O 1
ATOM 7172 N N . PRO F 6 21 ? 130.647 186.972 120.021 1.00 46.44 21 PRO 8 N 1
ATOM 7173 C CA . PRO F 6 21 ? 131.205 187.928 119.054 1.00 41.65 21 PRO 8 CA 1
ATOM 7174 C C . PRO F 6 21 ? 132.295 187.305 118.194 1.00 44.54 21 PRO 8 C 1
ATOM 7175 O O . PRO F 6 21 ? 132.662 186.145 118.399 1.00 50.40 21 PRO 8 O 1
ATOM 7179 N N . SER F 6 22 ? 132.830 188.075 117.242 1.00 43.43 22 SER 8 N 1
ATOM 7180 C CA . SER F 6 22 ? 133.738 187.507 116.247 1.00 43.46 22 SER 8 CA 1
ATOM 7181 C C . SER F 6 22 ? 134.987 186.916 116.892 1.00 45.76 22 SER 8 C 1
ATOM 7182 O O . SER F 6 22 ? 135.396 185.799 116.554 1.00 47.30 22 SER 8 O 1
ATOM 7185 N N . ALA F 6 23 ? 135.605 187.645 117.824 1.00 41.75 23 ALA 8 N 1
ATOM 7186 C CA . ALA F 6 23 ? 136.812 187.135 118.469 1.00 39.07 23 ALA 8 CA 1
ATOM 7187 C C . ALA F 6 23 ? 136.508 185.906 119.316 1.00 39.81 23 ALA 8 C 1
ATOM 7188 O O . ALA F 6 23 ? 137.228 184.902 119.249 1.00 40.50 23 ALA 8 O 1
ATOM 7190 N N . LEU F 6 24 ? 135.441 185.964 120.115 1.00 37.28 24 LEU 8 N 1
ATOM 7191 C CA . LEU F 6 24 ? 135.056 184.810 120.920 1.00 37.03 24 LEU 8 CA 1
ATOM 7192 C C . LEU F 6 24 ? 134.641 183.639 120.039 1.00 40.91 24 LEU 8 C 1
ATOM 7193 O O . LEU F 6 24 ? 134.969 182.485 120.339 1.00 43.36 24 LEU 8 O 1
ATOM 7198 N N . HIS F 6 25 ? 133.921 183.916 118.949 1.00 40.88 25 HIS 8 N 1
ATOM 7199 C CA . HIS F 6 25 ? 133.525 182.850 118.035 1.00 39.99 25 HIS 8 CA 1
ATOM 7200 C C . HIS F 6 25 ? 134.741 182.173 117.417 1.00 41.55 25 HIS 8 C 1
ATOM 7201 O O . HIS F 6 25 ? 134.793 180.942 117.325 1.00 46.18 25 HIS 8 O 1
ATOM 7208 N N . LEU F 6 26 ? 135.737 182.958 116.998 1.00 30.49 26 LEU 8 N 1
ATOM 7209 C CA . LEU F 6 26 ? 136.930 182.368 116.399 1.00 33.80 26 LEU 8 CA 1
ATOM 7210 C C . LEU F 6 26 ? 137.760 181.606 117.423 1.00 37.06 26 LEU 8 C 1
ATOM 7211 O O . LEU F 6 26 ? 138.323 180.554 117.098 1.00 40.30 26 LEU 8 O 1
ATOM 7216 N N . ILE F 6 27 ? 137.845 182.105 118.659 1.00 33.40 27 ILE 8 N 1
ATOM 7217 C CA . ILE F 6 27 ? 138.540 181.360 119.704 1.00 34.06 27 ILE 8 CA 1
ATOM 7218 C C . ILE F 6 27 ? 137.842 180.029 119.960 1.00 35.12 27 ILE 8 C 1
ATOM 7219 O O . ILE F 6 27 ? 138.490 178.976 120.058 1.00 31.55 27 ILE 8 O 1
ATOM 7224 N N . PHE F 6 28 ? 136.511 180.052 120.054 1.00 33.37 28 PHE 8 N 1
ATOM 7225 C CA . PHE F 6 28 ? 135.757 178.825 120.281 1.00 30.61 28 PHE 8 CA 1
ATOM 7226 C C . PHE F 6 28 ? 135.931 177.854 119.122 1.00 32.17 28 PHE 8 C 1
ATOM 7227 O O . PHE F 6 28 ? 136.046 176.642 119.332 1.00 38.40 28 PHE 8 O 1
ATOM 7235 N N . GLU F 6 29 ? 135.953 178.367 117.889 1.00 31.46 29 GLU 8 N 1
ATOM 7236 C CA . GLU F 6 29 ? 136.168 177.504 116.731 1.00 32.40 29 GLU 8 CA 1
ATOM 7237 C C . GLU F 6 29 ? 137.557 176.882 116.751 1.00 31.28 29 GLU 8 C 1
ATOM 7238 O O . GLU F 6 29 ? 137.712 175.692 116.456 1.00 38.10 29 GLU 8 O 1
ATOM 7244 N N . ARG F 6 30 ? 138.581 177.664 117.102 1.00 28.34 30 ARG 8 N 1
ATOM 7245 C CA . ARG F 6 30 ? 139.927 177.106 117.182 1.00 31.29 30 ARG 8 CA 1
ATOM 7246 C C . ARG F 6 30 ? 140.005 176.025 118.250 1.00 32.30 30 ARG 8 C 1
ATOM 7247 O O . ARG F 6 30 ? 140.702 175.018 118.077 1.00 28.46 30 ARG 8 O 1
ATOM 7255 N N . CYS F 6 31 ? 139.295 176.215 119.364 1.00 32.45 31 CYS 8 N 1
ATOM 7256 C CA . CYS F 6 31 ? 139.248 175.170 120.384 1.00 25.93 31 CYS 8 CA 1
ATOM 7257 C C . CYS F 6 31 ? 138.497 173.936 119.891 1.00 30.59 31 CYS 8 C 1
ATOM 7258 O O . CYS F 6 31 ? 138.862 172.805 120.232 1.00 35.31 31 CYS 8 O 1
ATOM 7261 N N . LYS F 6 32 ? 137.442 174.130 119.093 1.00 31.62 32 LYS 8 N 1
ATOM 7262 C CA . LYS F 6 32 ? 136.617 173.006 118.655 1.00 27.12 32 LYS 8 CA 1
ATOM 7263 C C . LYS F 6 32 ? 137.341 172.128 117.641 1.00 27.63 32 LYS 8 C 1
ATOM 7264 O O . LYS F 6 32 ? 137.124 170.911 117.599 1.00 29.42 32 LYS 8 O 1
ATOM 7270 N N . LEU F 6 33 ? 138.198 172.721 116.816 1.00 25.42 33 LEU 8 N 1
ATOM 7271 C CA . LEU F 6 33 ? 138.830 172.029 115.701 1.00 23.22 33 LEU 8 CA 1
ATOM 7272 C C . LEU F 6 33 ? 140.149 171.362 116.064 1.00 28.36 33 LEU 8 C 1
ATOM 7273 O O . LEU F 6 33 ? 140.828 170.850 115.167 1.00 32.81 33 LEU 8 O 1
ATOM 7278 N N . ASN F 6 34 ? 140.526 171.361 117.342 1.00 23.55 34 ASN 8 N 1
ATOM 7279 C CA . ASN F 6 34 ? 141.783 170.764 117.794 1.00 20.59 34 ASN 8 CA 1
ATOM 7280 C C . ASN F 6 34 ? 142.977 171.395 117.084 1.00 22.04 34 ASN 8 C 1
ATOM 7281 O O . ASN F 6 34 ? 143.963 170.726 116.773 1.00 24.10 34 ASN 8 O 1
ATOM 7286 N N . LEU F 6 35 ? 142.883 172.695 116.812 1.00 23.85 35 LEU 8 N 1
ATOM 7287 C CA . LEU F 6 35 ? 143.963 173.438 116.180 1.00 21.36 35 LEU 8 CA 1
ATOM 7288 C C . LEU F 6 35 ? 144.821 174.197 117.181 1.00 26.03 35 LEU 8 C 1
ATOM 7289 O O . LEU F 6 35 ? 145.732 174.922 116.772 1.00 30.50 35 LEU 8 O 1
ATOM 7294 N N . VAL F 6 36 ? 144.555 174.048 118.475 1.00 28.92 36 VAL 8 N 1
ATOM 7295 C CA . VAL F 6 36 ? 145.297 174.732 119.526 1.00 28.82 36 VAL 8 CA 1
ATOM 7296 C C . VAL F 6 36 ? 145.917 173.683 120.437 1.00 32.19 36 VAL 8 C 1
ATOM 7297 O O . VAL F 6 36 ? 145.231 172.764 120.897 1.00 30.68 36 VAL 8 O 1
ATOM 7301 N N . GLU F 6 37 ? 147.215 173.822 120.696 1.00 35.71 37 GLU 8 N 1
ATOM 7302 C CA . GLU F 6 37 ? 147.945 172.885 121.543 1.00 36.06 37 GLU 8 CA 1
ATOM 7303 C C . GLU F 6 37 ? 147.766 173.299 122.999 1.00 30.33 37 GLU 8 C 1
ATOM 7304 O O . GLU F 6 37 ? 148.388 174.262 123.461 1.00 31.55 37 GLU 8 O 1
ATOM 7310 N N . PHE F 6 38 ? 146.918 172.573 123.719 1.00 30.77 38 PHE 8 N 1
ATOM 7311 C CA . PHE F 6 38 ? 146.631 172.852 125.117 1.00 29.45 38 PHE 8 CA 1
ATOM 7312 C C . PHE F 6 38 ? 147.465 171.955 126.020 1.00 29.55 38 PHE 8 C 1
ATOM 7313 O O . PHE F 6 38 ? 147.568 170.746 125.792 1.00 34.15 38 PHE 8 O 1
ATOM 7321 N N . THR F 6 39 ? 148.059 172.556 127.045 1.00 27.53 39 THR 8 N 1
ATOM 7322 C CA . THR F 6 39 ? 148.707 171.798 128.101 1.00 33.11 39 THR 8 CA 1
ATOM 7323 C C . THR F 6 39 ? 147.693 171.462 129.190 1.00 37.20 39 THR 8 C 1
ATOM 7324 O O . THR F 6 39 ? 146.550 171.924 129.176 1.00 36.49 39 THR 8 O 1
ATOM 7328 N N . ALA F 6 40 ? 148.123 170.636 130.145 1.00 37.34 40 ALA 8 N 1
ATOM 7329 C CA . ALA F 6 40 ? 147.230 170.243 131.230 1.00 33.90 40 ALA 8 CA 1
ATOM 7330 C C . ALA F 6 40 ? 146.853 171.439 132.097 1.00 33.45 40 ALA 8 C 1
ATOM 7331 O O . ALA F 6 40 ? 145.712 171.544 132.561 1.00 38.60 40 ALA 8 O 1
ATOM 7333 N N . GLN F 6 41 ? 147.801 172.353 132.322 1.00 28.27 41 GLN 8 N 1
ATOM 7334 C CA . GLN F 6 41 ? 147.519 173.531 133.136 1.00 32.14 41 GLN 8 CA 1
ATOM 7335 C C . GLN F 6 41 ? 146.463 174.417 132.488 1.00 36.54 41 GLN 8 C 1
ATOM 7336 O O . GLN F 6 41 ? 145.563 174.920 133.170 1.00 37.94 41 GLN 8 O 1
ATOM 7342 N N . ASP F 6 42 ? 146.555 174.621 131.172 1.00 32.35 42 ASP 8 N 1
ATOM 7343 C CA . ASP F 6 42 ? 145.579 175.460 130.481 1.00 29.35 42 ASP 8 CA 1
ATOM 7344 C C . ASP F 6 42 ? 144.195 174.824 130.493 1.00 33.08 42 ASP 8 C 1
ATOM 7345 O O . ASP F 6 42 ? 143.186 175.517 130.675 1.00 38.12 42 ASP 8 O 1
ATOM 7350 N N . VAL F 6 43 ? 144.128 173.505 130.300 1.00 29.10 43 VAL 8 N 1
ATOM 7351 C CA . VAL F 6 43 ? 142.851 172.803 130.384 1.00 27.46 43 VAL 8 CA 1
ATOM 7352 C C . VAL F 6 43 ? 142.265 172.940 131.782 1.00 32.03 43 VAL 8 C 1
ATOM 7353 O O . VAL F 6 43 ? 141.057 173.147 131.949 1.00 30.80 43 VAL 8 O 1
ATOM 7357 N N . TYR F 6 44 ? 143.113 172.830 132.810 1.00 30.90 44 TYR 8 N 1
ATOM 7358 C CA . TYR F 6 44 ? 142.636 172.989 134.179 1.00 22.38 44 TYR 8 CA 1
ATOM 7359 C C . TYR F 6 44 ? 142.102 174.394 134.419 1.00 28.97 44 TYR 8 C 1
ATOM 7360 O O . TYR F 6 44 ? 141.065 174.568 135.068 1.00 39.48 44 TYR 8 O 1
ATOM 7369 N N . GLN F 6 45 ? 142.799 175.410 133.905 1.00 27.05 45 GLN 8 N 1
ATOM 7370 C CA . GLN F 6 45 ? 142.325 176.783 134.061 1.00 29.06 45 GLN 8 CA 1
ATOM 7371 C C . GLN F 6 45 ? 140.986 176.988 133.364 1.00 32.59 45 GLN 8 C 1
ATOM 7372 O O . GLN F 6 45 ? 140.083 177.630 133.915 1.00 33.03 45 GLN 8 O 1
ATOM 7378 N N . ILE F 6 46 ? 140.838 176.449 132.152 1.00 33.69 46 ILE 8 N 1
ATOM 7379 C CA . ILE F 6 46 ? 139.580 176.603 131.422 1.00 28.79 46 ILE 8 CA 1
ATOM 7380 C C . ILE F 6 46 ? 138.445 175.899 132.156 1.00 27.98 46 ILE 8 C 1
ATOM 7381 O O . ILE F 6 46 ? 137.335 176.433 132.270 1.00 31.92 46 ILE 8 O 1
ATOM 7386 N N . CYS F 6 47 ? 138.702 174.692 132.668 1.00 32.49 47 CYS 8 N 1
ATOM 7387 C CA . CYS F 6 47 ? 137.669 173.967 133.403 1.00 32.79 47 CYS 8 CA 1
ATOM 7388 C C . CYS F 6 47 ? 137.290 174.690 134.690 1.00 32.13 47 CYS 8 C 1
ATOM 7389 O O . CYS F 6 47 ? 136.109 174.747 135.053 1.00 31.36 47 CYS 8 O 1
ATOM 7392 N N . THR F 6 48 ? 138.278 175.242 135.399 1.00 36.09 48 THR 8 N 1
ATOM 7393 C CA . THR F 6 48 ? 137.987 176.003 136.610 1.00 37.48 48 THR 8 CA 1
ATOM 7394 C C . THR F 6 48 ? 137.153 177.239 136.294 1.00 42.64 48 THR 8 C 1
ATOM 7395 O O . THR F 6 48 ? 136.186 177.545 137.003 1.00 45.67 48 THR 8 O 1
ATOM 7399 N N . THR F 6 49 ? 137.504 177.951 135.220 1.00 41.26 49 THR 8 N 1
ATOM 7400 C CA . THR F 6 49 ? 136.723 179.115 134.812 1.00 37.87 49 THR 8 CA 1
ATOM 7401 C C . THR F 6 49 ? 135.294 178.720 134.461 1.00 38.57 49 THR 8 C 1
ATOM 7402 O O . THR F 6 49 ? 134.339 179.403 134.850 1.00 38.56 49 THR 8 O 1
ATOM 7406 N N . ALA F 6 50 ? 135.127 177.610 133.738 1.00 41.73 50 ALA 8 N 1
ATOM 7407 C CA . ALA F 6 50 ? 133.787 177.147 133.390 1.00 39.88 50 ALA 8 CA 1
ATOM 7408 C C . ALA F 6 50 ? 132.983 176.791 134.634 1.00 44.06 50 ALA 8 C 1
ATOM 7409 O O . ALA F 6 50 ? 131.799 177.130 134.734 1.00 44.54 50 ALA 8 O 1
ATOM 7411 N N . TYR F 6 51 ? 133.610 176.108 135.595 1.00 48.61 51 TYR 8 N 1
ATOM 7412 C CA . TYR F 6 51 ? 132.902 175.730 136.813 1.00 47.01 51 TYR 8 CA 1
ATOM 7413 C C . TYR F 6 51 ? 132.567 176.940 137.675 1.00 46.13 51 TYR 8 C 1
ATOM 7414 O O . TYR F 6 51 ? 131.583 176.912 138.423 1.00 48.55 51 TYR 8 O 1
ATOM 7423 N N . ASN F 6 52 ? 133.368 178.004 137.593 1.00 44.15 52 ASN 8 N 1
ATOM 7424 C CA . ASN F 6 52 ? 133.134 179.167 138.443 1.00 48.10 52 ASN 8 CA 1
ATOM 7425 C C . ASN F 6 52 ? 132.116 180.121 137.826 1.00 51.96 52 ASN 8 C 1
ATOM 7426 O O . ASN F 6 52 ? 131.161 180.535 138.493 1.00 53.43 52 ASN 8 O 1
ATOM 7431 N N . MET F 6 53 ? 132.299 180.478 136.557 1.00 58.15 53 MET 8 N 1
ATOM 7432 C CA . MET F 6 53 ? 131.436 181.440 135.883 1.00 59.37 53 MET 8 CA 1
ATOM 7433 C C . MET F 6 53 ? 130.872 180.813 134.618 1.00 58.94 53 MET 8 C 1
ATOM 7434 O O . MET F 6 53 ? 131.619 180.237 133.820 1.00 59.57 53 MET 8 O 1
ATOM 7439 N N . ASP F 6 54 ? 129.555 180.924 134.440 1.00 59.86 54 ASP 8 N 1
ATOM 7440 C CA . ASP F 6 54 ? 128.852 180.314 133.317 1.00 58.78 54 ASP 8 CA 1
ATOM 7441 C C . ASP F 6 54 ? 128.337 181.365 132.337 1.00 60.26 54 ASP 8 C 1
ATOM 7442 O O . ASP F 6 54 ? 127.345 181.138 131.641 1.00 62.63 54 ASP 8 O 1
ATOM 7447 N N . THR F 6 55 ? 128.999 182.523 132.274 1.00 51.05 55 THR 8 N 1
ATOM 7448 C CA . THR F 6 55 ? 128.531 183.592 131.396 1.00 50.36 55 THR 8 CA 1
ATOM 7449 C C . THR F 6 55 ? 128.709 183.241 129.924 1.00 49.97 55 THR 8 C 1
ATOM 7450 O O . THR F 6 55 ? 127.872 183.617 129.095 1.00 53.66 55 THR 8 O 1
ATOM 7454 N N . LEU F 6 56 ? 129.785 182.535 129.578 1.00 42.90 56 LEU 8 N 1
ATOM 7455 C CA . LEU F 6 56 ? 130.049 182.191 128.188 1.00 42.81 56 LEU 8 CA 1
ATOM 7456 C C . LEU F 6 56 ? 129.344 180.916 127.742 1.00 43.22 56 LEU 8 C 1
ATOM 7457 O O . LEU F 6 56 ? 129.351 180.613 126.544 1.00 39.35 56 LEU 8 O 1
ATOM 7462 N N . GLY F 6 57 ? 128.737 180.174 128.662 1.00 47.54 57 GLY 8 N 1
ATOM 7463 C CA . GLY F 6 57 ? 128.073 178.931 128.307 1.00 47.25 57 GLY 8 CA 1
ATOM 7464 C C . GLY F 6 57 ? 129.002 177.852 127.792 1.00 46.94 57 GLY 8 C 1
ATOM 7465 O O . GLY F 6 57 ? 128.689 177.198 126.789 1.00 45.36 57 GLY 8 O 1
ATOM 7466 N N . MET F 6 58 ? 130.145 177.653 128.452 1.00 41.30 58 MET 8 N 1
ATOM 7467 C CA . MET F 6 58 ? 131.106 176.657 127.986 1.00 39.87 58 MET 8 CA 1
ATOM 7468 C C . MET F 6 58 ? 130.552 175.241 128.108 1.00 39.71 58 MET 8 C 1
ATOM 7469 O O . MET F 6 58 ? 130.734 174.420 127.202 1.00 45.25 58 MET 8 O 1
ATOM 7474 N N . LEU F 6 59 ? 129.877 174.933 129.218 1.00 37.27 59 LEU 8 N 1
ATOM 7475 C CA . LEU F 6 59 ? 129.303 173.603 129.392 1.00 38.63 59 LEU 8 CA 1
ATOM 7476 C C . LEU F 6 59 ? 128.072 173.371 128.526 1.00 35.91 59 LEU 8 C 1
ATOM 7477 O O . LEU F 6 59 ? 127.620 172.226 128.422 1.00 38.57 59 LEU 8 O 1
ATOM 7482 N N . GLN F 6 60 ? 127.516 174.413 127.915 1.00 36.37 60 GLN 8 N 1
ATOM 7483 C CA . GLN F 6 60 ? 126.358 174.268 127.042 1.00 40.42 60 GLN 8 CA 1
ATOM 7484 C C . GLN F 6 60 ? 126.739 174.032 125.588 1.00 39.05 60 GLN 8 C 1
ATOM 7485 O O . GLN F 6 60 ? 125.849 173.956 124.734 1.00 40.39 60 GLN 8 O 1
ATOM 7491 N N . ASP F 6 61 ? 128.031 173.919 125.284 1.00 36.37 61 ASP 8 N 1
ATOM 7492 C CA . ASP F 6 61 ? 128.494 173.613 123.935 1.00 33.06 61 ASP 8 CA 1
ATOM 7493 C C . ASP F 6 61 ? 129.144 172.237 123.933 1.00 35.18 61 ASP 8 C 1
ATOM 7494 O O . ASP F 6 61 ? 130.319 172.107 124.311 1.00 39.74 61 ASP 8 O 1
ATOM 7499 N N . PRO F 6 62 ? 128.430 171.182 123.534 1.00 35.29 62 PRO 8 N 1
ATOM 7500 C CA . PRO F 6 62 ? 129.052 169.847 123.515 1.00 30.34 62 PRO 8 CA 1
ATOM 7501 C C . PRO F 6 62 ? 130.243 169.750 122.581 1.00 32.43 62 PRO 8 C 1
ATOM 7502 O O . PRO F 6 62 ? 131.210 169.043 122.894 1.00 32.12 62 PRO 8 O 1
ATOM 7506 N N . ASP F 6 63 ? 130.214 170.455 121.450 1.00 29.12 63 ASP 8 N 1
ATOM 7507 C CA . ASP F 6 63 ? 131.296 170.385 120.478 1.00 25.96 63 ASP 8 CA 1
ATOM 7508 C C . ASP F 6 63 ? 132.545 171.124 120.938 1.00 30.73 63 ASP 8 C 1
ATOM 7509 O O . ASP F 6 63 ? 133.621 170.907 120.370 1.00 35.58 63 ASP 8 O 1
ATOM 7514 N N . PHE F 6 64 ? 132.431 171.980 121.951 1.00 30.04 64 PHE 8 N 1
ATOM 7515 C CA . PHE F 6 64 ? 133.576 172.664 122.539 1.00 27.04 64 PHE 8 CA 1
ATOM 7516 C C . PHE F 6 64 ? 134.168 171.857 123.690 1.00 23.52 64 PHE 8 C 1
ATOM 7517 O O . PHE F 6 64 ? 135.391 171.716 123.796 1.00 26.96 64 PHE 8 O 1
ATOM 7525 N N . MET F 6 65 ? 133.307 171.312 124.552 1.00 20.81 65 MET 8 N 1
ATOM 7526 C CA . MET F 6 65 ? 133.793 170.469 125.636 1.00 19.10 65 MET 8 CA 1
ATOM 7527 C C . MET F 6 65 ? 134.396 169.175 125.113 1.00 20.36 65 MET 8 C 1
ATOM 7528 O O . MET F 6 65 ? 135.359 168.666 125.694 1.00 28.91 65 MET 8 O 1
ATOM 7533 N N . ARG F 6 66 ? 133.857 168.627 124.021 1.00 17.16 66 ARG 8 N 1
ATOM 7534 C CA . ARG F 6 66 ? 134.456 167.435 123.432 1.00 18.59 66 ARG 8 CA 1
ATOM 7535 C C . ARG F 6 66 ? 135.842 167.730 122.869 1.00 21.21 66 ARG 8 C 1
ATOM 7536 O O . ARG F 6 66 ? 136.760 166.915 123.011 1.00 23.38 66 ARG 8 O 1
ATOM 7544 N N . GLY F 6 67 ? 136.018 168.892 122.236 1.00 24.87 67 GLY 8 N 1
ATOM 7545 C CA . GLY F 6 67 ? 137.344 169.285 121.788 1.00 14.32 67 GLY 8 CA 1
ATOM 7546 C C . GLY F 6 67 ? 138.312 169.511 122.932 1.00 19.17 67 GLY 8 C 1
ATOM 7547 O O . GLY F 6 67 ? 139.486 169.135 122.844 1.00 24.04 67 GLY 8 O 1
ATOM 7548 N N . LEU F 6 68 ? 137.837 170.119 124.022 1.00 23.59 68 LEU 8 N 1
ATOM 7549 C CA . LEU F 6 68 ? 138.682 170.277 125.201 1.00 17.86 68 LEU 8 CA 1
ATOM 7550 C C . LEU F 6 68 ? 139.073 168.927 125.791 1.00 16.85 68 LEU 8 C 1
ATOM 7551 O O . LEU F 6 68 ? 140.217 168.746 126.219 1.00 22.02 68 LEU 8 O 1
ATOM 7556 N N . HIS F 6 69 ? 138.144 167.969 125.817 1.00 15.12 69 HIS 8 N 1
ATOM 7557 C CA . HIS F 6 69 ? 138.468 166.626 126.288 1.00 10.42 69 HIS 8 CA 1
ATOM 7558 C C . HIS F 6 69 ? 139.489 165.953 125.379 1.00 15.73 69 HIS 8 C 1
ATOM 7559 O O . HIS F 6 69 ? 140.417 165.291 125.861 1.00 27.83 69 HIS 8 O 1
ATOM 7566 N N . ASP F 6 70 ? 139.333 166.111 124.062 1.00 15.28 70 ASP 8 N 1
ATOM 7567 C CA . ASP F 6 70 ? 140.306 165.557 123.127 1.00 9.81 70 ASP 8 CA 1
ATOM 7568 C C . ASP F 6 70 ? 141.687 166.156 123.349 1.00 13.55 70 ASP 8 C 1
ATOM 7569 O O . ASP F 6 70 ? 142.694 165.446 123.256 1.00 28.69 70 ASP 8 O 1
ATOM 7574 N N . ALA F 6 71 ? 141.754 167.457 123.639 1.00 18.23 71 ALA 8 N 1
ATOM 7575 C CA . ALA F 6 71 ? 143.029 168.062 124.012 1.00 13.93 71 ALA 8 CA 1
ATOM 7576 C C . ALA F 6 71 ? 143.550 167.499 125.329 1.00 9.00 71 ALA 8 C 1
ATOM 7577 O O . ALA F 6 71 ? 144.764 167.343 125.499 1.00 11.68 71 ALA 8 O 1
ATOM 7579 N N . PHE F 6 72 ? 142.649 167.199 126.267 1.00 20.12 72 PHE 8 N 1
ATOM 7580 C CA . PHE F 6 72 ? 143.057 166.643 127.553 1.00 13.41 72 PHE 8 CA 1
ATOM 7581 C C . PHE F 6 72 ? 143.704 165.272 127.394 1.00 14.59 72 PHE 8 C 1
ATOM 7582 O O . PHE F 6 72 ? 144.706 164.973 128.055 1.00 26.14 72 PHE 8 O 1
ATOM 7590 N N . ARG F 6 73 ? 143.142 164.420 126.531 1.00 19.88 73 ARG 8 N 1
ATOM 7591 C CA . ARG F 6 73 ? 143.696 163.076 126.370 1.00 14.43 73 ARG 8 CA 1
ATOM 7592 C C . ARG F 6 73 ? 145.113 163.114 125.811 1.00 19.78 73 ARG 8 C 1
ATOM 7593 O O . ARG F 6 73 ? 145.978 162.348 126.249 1.00 21.92 73 ARG 8 O 1
ATOM 7601 N N . ARG F 6 74 ? 145.373 163.996 124.846 1.00 24.64 74 ARG 8 N 1
ATOM 7602 C CA . ARG F 6 74 ? 146.655 164.045 124.158 1.00 22.98 74 ARG 8 CA 1
ATOM 7603 C C . ARG F 6 74 ? 147.653 164.992 124.819 1.00 22.59 74 ARG 8 C 1
ATOM 7604 O O . ARG F 6 74 ? 148.591 165.449 124.155 1.00 28.14 74 ARG 8 O 1
ATOM 7612 N N . SER F 6 75 ? 147.484 165.286 126.103 1.00 21.36 75 SER 8 N 1
ATOM 7613 C CA . SER F 6 75 ? 148.378 166.176 126.824 1.00 26.16 75 SER 8 CA 1
ATOM 7614 C C . SER F 6 75 ? 149.167 165.403 127.873 1.00 31.90 75 SER 8 C 1
ATOM 7615 O O . SER F 6 75 ? 148.867 164.248 128.186 1.00 33.37 75 SER 8 O 1
ATOM 7618 N N . ASP F 6 76 ? 150.189 166.063 128.415 1.00 35.84 76 ASP 8 N 1
ATOM 7619 C CA . ASP F 6 76 ? 151.027 165.484 129.462 1.00 34.13 76 ASP 8 CA 1
ATOM 7620 C C . ASP F 6 76 ? 150.384 165.815 130.803 1.00 35.76 76 ASP 8 C 1
ATOM 7621 O O . ASP F 6 76 ? 150.508 166.933 131.307 1.00 38.61 76 ASP 8 O 1
ATOM 7626 N N . GLN F 6 77 ? 149.690 164.838 131.384 1.00 27.44 77 GLN 8 N 1
ATOM 7627 C CA . GLN F 6 77 ? 148.953 165.052 132.622 1.00 28.61 77 GLN 8 CA 1
ATOM 7628 C C . GLN F 6 77 ? 149.814 164.907 133.870 1.00 30.95 77 GLN 8 C 1
ATOM 7629 O O . GLN F 6 77 ? 149.308 165.123 134.976 1.00 35.69 77 GLN 8 O 1
ATOM 7635 N N . THR F 6 78 ? 151.090 164.543 133.727 1.00 33.17 78 THR 8 N 1
ATOM 7636 C CA . THR F 6 78 ? 151.934 164.354 134.903 1.00 31.96 78 THR 8 CA 1
ATOM 7637 C C . THR F 6 78 ? 152.307 165.680 135.553 1.00 29.92 78 THR 8 C 1
ATOM 7638 O O . THR F 6 78 ? 152.689 165.707 136.729 1.00 29.41 78 THR 8 O 1
ATOM 7642 N N . VAL F 6 79 ? 152.210 166.786 134.811 1.00 31.32 79 VAL 8 N 1
ATOM 7643 C CA . VAL F 6 79 ? 152.603 168.081 135.357 1.00 34.75 79 VAL 8 CA 1
ATOM 7644 C C . VAL F 6 79 ? 151.633 168.530 136.447 1.00 36.01 79 VAL 8 C 1
ATOM 7645 O O . VAL F 6 79 ? 152.039 169.143 137.441 1.00 35.20 79 VAL 8 O 1
ATOM 7649 N N . ILE F 6 80 ? 150.346 168.237 136.283 1.00 32.88 80 ILE 8 N 1
ATOM 7650 C CA . ILE F 6 80 ? 149.338 168.664 137.241 1.00 29.51 80 ILE 8 CA 1
ATOM 7651 C C . ILE F 6 80 ? 149.236 167.641 138.366 1.00 34.56 80 ILE 8 C 1
ATOM 7652 O O . ILE F 6 80 ? 149.656 166.489 138.239 1.00 36.31 80 ILE 8 O 1
ATOM 7657 N N . SER F 6 81 ? 148.666 168.076 139.488 1.00 30.84 81 SER 8 N 1
ATOM 7658 C CA . SER F 6 81 ? 148.456 167.192 140.619 1.00 30.97 81 SER 8 CA 1
ATOM 7659 C C . SER F 6 81 ? 147.380 166.160 140.288 1.00 30.20 81 SER 8 C 1
ATOM 7660 O O . SER F 6 81 ? 146.548 166.379 139.404 1.00 39.28 81 SER 8 O 1
ATOM 7663 N N . PRO F 6 82 ? 147.394 165.012 140.972 1.00 25.86 82 PRO 8 N 1
ATOM 7664 C CA . PRO F 6 82 ? 146.363 163.993 140.708 1.00 26.81 82 PRO 8 CA 1
ATOM 7665 C C . PRO F 6 82 ? 144.940 164.510 140.840 1.00 33.20 82 PRO 8 C 1
ATOM 7666 O O . PRO F 6 82 ? 144.078 164.155 140.022 1.00 35.85 82 PRO 8 O 1
ATOM 7670 N N . PHE F 6 83 ? 144.664 165.358 141.836 1.00 30.53 83 PHE 8 N 1
ATOM 7671 C CA . PHE F 6 83 ? 143.296 165.832 141.999 1.00 30.76 83 PHE 8 CA 1
ATOM 7672 C C . PHE F 6 83 ? 142.907 166.806 140.899 1.00 38.44 83 PHE 8 C 1
ATOM 7673 O O . PHE F 6 83 ? 141.723 166.942 140.586 1.00 46.95 83 PHE 8 O 1
ATOM 7681 N N . GLN F 6 84 ? 143.872 167.516 140.318 1.00 28.21 84 GLN 8 N 1
ATOM 7682 C CA . GLN F 6 84 ? 143.534 168.378 139.191 1.00 24.56 84 GLN 8 CA 1
ATOM 7683 C C . GLN F 6 84 ? 143.048 167.560 138.000 1.00 31.53 84 GLN 8 C 1
ATOM 7684 O O . GLN F 6 84 ? 142.034 167.906 137.379 1.00 40.03 84 GLN 8 O 1
ATOM 7690 N N . ALA F 6 85 ? 143.729 166.453 137.694 1.00 25.13 85 ALA 8 N 1
ATOM 7691 C CA . ALA F 6 85 ? 143.248 165.554 136.650 1.00 23.36 85 ALA 8 CA 1
ATOM 7692 C C . ALA F 6 85 ? 141.900 164.951 137.023 1.00 24.43 85 ALA 8 C 1
ATOM 7693 O O . ALA F 6 85 ? 141.021 164.802 136.165 1.00 33.77 85 ALA 8 O 1
ATOM 7695 N N . ASN F 6 86 ? 141.718 164.597 138.299 1.00 20.32 86 ASN 8 N 1
ATOM 7696 C CA . ASN F 6 86 ? 140.426 164.073 138.734 1.00 25.79 86 ASN 8 CA 1
ATOM 7697 C C . ASN F 6 86 ? 139.320 165.108 138.561 1.00 22.75 86 ASN 8 C 1
ATOM 7698 O O . ASN F 6 86 ? 138.192 164.763 138.201 1.00 31.19 86 ASN 8 O 1
ATOM 7703 N N . LEU F 6 87 ? 139.624 166.381 138.817 1.00 14.69 87 LEU 8 N 1
ATOM 7704 C CA . LEU F 6 87 ? 138.631 167.439 138.661 1.00 22.83 87 LEU 8 CA 1
ATOM 7705 C C . LEU F 6 87 ? 138.287 167.658 137.195 1.00 29.88 87 LEU 8 C 1
ATOM 7706 O O . LEU F 6 87 ? 137.124 167.903 136.853 1.00 33.40 87 LEU 8 O 1
ATOM 7711 N N . ILE F 6 88 ? 139.287 167.587 136.312 1.00 27.48 88 ILE 8 N 1
ATOM 7712 C CA . ILE F 6 88 ? 139.000 167.681 134.882 1.00 22.74 88 ILE 8 CA 1
ATOM 7713 C C . ILE F 6 88 ? 138.114 166.521 134.443 1.00 22.63 88 ILE 8 C 1
ATOM 7714 O O . ILE F 6 88 ? 137.141 166.705 133.698 1.00 26.72 88 ILE 8 O 1
ATOM 7719 N N . ALA F 6 89 ? 138.424 165.311 134.912 1.00 13.79 89 ALA 8 N 1
ATOM 7720 C CA . ALA F 6 89 ? 137.594 164.159 134.578 1.00 12.96 89 ALA 8 CA 1
ATOM 7721 C C . ALA F 6 89 ? 136.180 164.315 135.125 1.00 22.85 89 ALA 8 C 1
ATOM 7722 O O . ALA F 6 89 ? 135.207 163.949 134.458 1.00 34.18 89 ALA 8 O 1
ATOM 7724 N N . ASP F 6 90 ? 136.045 164.862 136.335 1.00 20.06 90 ASP 8 N 1
ATOM 7725 C CA . ASP F 6 90 ? 134.725 165.041 136.932 1.00 23.47 90 ASP 8 CA 1
ATOM 7726 C C . ASP F 6 90 ? 133.906 166.077 136.173 1.00 25.72 90 ASP 8 C 1
ATOM 7727 O O . ASP F 6 90 ? 132.708 165.876 135.937 1.00 34.09 90 ASP 8 O 1
ATOM 7732 N N . THR F 6 91 ? 134.526 167.196 135.790 1.00 18.52 91 THR 8 N 1
ATOM 7733 C CA . THR F 6 91 ? 133.795 168.214 135.045 1.00 23.49 91 THR 8 CA 1
ATOM 7734 C C . THR F 6 91 ? 133.496 167.773 133.619 1.00 22.26 91 THR 8 C 1
ATOM 7735 O O . THR F 6 91 ? 132.567 168.306 133.004 1.00 23.47 91 THR 8 O 1
ATOM 7739 N N . PHE F 6 92 ? 134.258 166.818 133.078 1.00 23.82 92 PHE 8 N 1
ATOM 7740 C CA . PHE F 6 92 ? 133.871 166.224 131.803 1.00 19.28 92 PHE 8 CA 1
ATOM 7741 C C . PHE F 6 92 ? 132.745 165.209 131.965 1.00 19.96 92 PHE 8 C 1
ATOM 7742 O O . PHE F 6 92 ? 131.885 165.102 131.085 1.00 29.61 92 PHE 8 O 1
ATOM 7750 N N . ARG F 6 93 ? 132.738 164.456 133.067 1.00 18.35 93 ARG 8 N 1
ATOM 7751 C CA . ARG F 6 93 ? 131.657 163.505 133.307 1.00 20.96 93 ARG 8 CA 1
ATOM 7752 C C . ARG F 6 93 ? 130.337 164.221 133.562 1.00 24.97 93 ARG 8 C 1
ATOM 7753 O O . ARG F 6 93 ? 129.276 163.751 133.134 1.00 23.84 93 ARG 8 O 1
ATOM 7761 N N . LYS F 6 94 ? 130.382 165.353 134.268 1.00 27.80 94 LYS 8 N 1
ATOM 7762 C CA . LYS F 6 94 ? 129.154 166.066 134.605 1.00 27.00 94 LYS 8 CA 1
ATO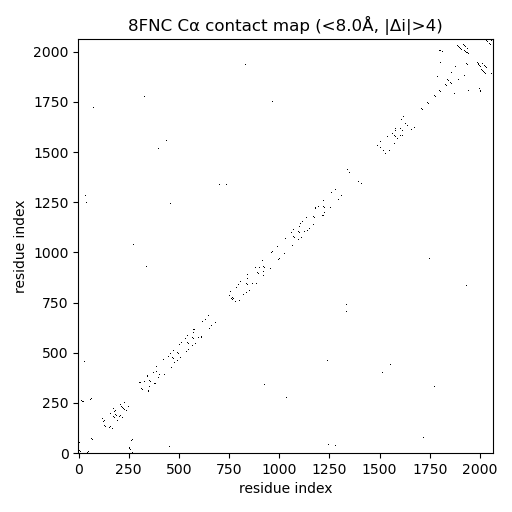M 7763 C C . LYS F 6 94 ? 128.441 166.569 133.355 1.00 23.84 94 LYS 8 C 1
ATOM 7764 O O . LYS F 6 94 ? 127.206 166.599 133.307 1.00 30.61 94 LYS 8 O 1
ATOM 7770 N N . VAL F 6 95 ? 129.201 166.968 132.333 1.00 20.04 95 VAL 8 N 1
ATOM 7771 C CA . VAL F 6 95 ? 128.586 167.456 131.105 1.00 22.90 95 VAL 8 CA 1
ATOM 7772 C C . VAL F 6 95 ? 128.143 166.310 130.203 1.00 22.74 95 VAL 8 C 1
ATOM 7773 O O . VAL F 6 95 ? 127.356 166.527 129.275 1.00 19.67 95 VAL 8 O 1
ATOM 7777 N N . GLY F 6 96 ? 128.623 165.092 130.448 1.00 20.14 96 GLY 8 N 1
ATOM 7778 C CA . GLY F 6 96 ? 128.165 163.946 129.687 1.00 15.94 96 GLY 8 CA 1
ATOM 7779 C C . GLY F 6 96 ? 129.250 163.202 128.935 1.00 21.68 96 GLY 8 C 1
ATOM 7780 O O . GLY F 6 96 ? 128.955 162.271 128.181 1.00 27.30 96 GLY 8 O 1
ATOM 7781 N N . ILE F 6 97 ? 130.503 163.598 129.125 1.00 26.17 97 ILE 8 N 1
ATOM 7782 C CA . ILE F 6 97 ? 131.625 162.989 128.420 1.00 19.53 97 ILE 8 CA 1
ATOM 7783 C C . ILE F 6 97 ? 132.272 161.944 129.318 1.00 23.53 97 ILE 8 C 1
ATOM 7784 O O . ILE F 6 97 ? 132.582 162.217 130.484 1.00 29.43 97 ILE 8 O 1
ATOM 7789 N N . ASN F 6 98 ? 132.479 160.747 128.776 1.00 27.85 98 ASN 8 N 1
ATOM 7790 C CA . ASN F 6 98 ? 133.132 159.666 129.507 1.00 28.43 98 ASN 8 CA 1
ATOM 7791 C C . ASN F 6 98 ? 134.641 159.862 129.425 1.00 26.61 98 ASN 8 C 1
ATOM 7792 O O . ASN F 6 98 ? 135.250 159.626 128.376 1.00 28.19 98 ASN 8 O 1
ATOM 7797 N N . SER F 6 99 ? 135.249 160.291 130.529 1.00 18.14 99 SER 8 N 1
ATOM 7798 C CA . SER F 6 99 ? 136.671 160.594 130.571 1.00 24.30 99 SER 8 CA 1
ATOM 7799 C C . SER F 6 99 ? 137.307 159.945 131.791 1.00 27.01 99 SER 8 C 1
ATOM 7800 O O . SER F 6 99 ? 136.651 159.726 132.813 1.00 26.00 99 SER 8 O 1
ATOM 7803 N N . MET F 6 100 ? 138.601 159.639 131.670 1.00 22.10 100 MET 8 N 1
ATOM 7804 C CA . MET F 6 100 ? 139.369 159.018 132.734 1.00 17.87 100 MET 8 CA 1
ATOM 7805 C C . MET F 6 100 ? 140.816 159.478 132.617 1.00 27.75 100 MET 8 C 1
ATOM 7806 O O . MET F 6 100 ? 141.396 159.376 131.523 1.00 32.55 100 MET 8 O 1
ATOM 7811 N N . PRO F 6 101 ? 141.416 159.986 133.694 1.00 30.35 101 PRO 8 N 1
ATOM 7812 C CA . PRO F 6 101 ? 142.828 160.380 133.632 1.00 23.01 101 PRO 8 CA 1
ATOM 7813 C C . PRO F 6 101 ? 143.729 159.177 133.402 1.00 27.48 101 PRO 8 C 1
ATOM 7814 O O . PRO F 6 101 ? 143.428 158.056 133.819 1.00 33.75 101 PRO 8 O 1
ATOM 7818 N N . LYS F 6 102 ? 144.847 159.423 132.724 1.00 19.79 102 LYS 8 N 1
ATOM 7819 C CA . LYS F 6 102 ? 145.771 158.349 132.390 1.00 25.70 102 LYS 8 CA 1
ATOM 7820 C C . LYS F 6 102 ? 146.478 157.827 133.636 1.00 27.67 102 LYS 8 C 1
ATOM 7821 O O . LYS F 6 102 ? 146.778 158.574 134.571 1.00 27.71 102 LYS 8 O 1
ATOM 7827 N N . GLU F 6 103 ? 146.742 156.524 133.640 1.00 25.64 103 GLU 8 N 1
ATOM 7828 C CA . GLU F 6 103 ? 147.495 155.914 134.726 1.00 27.61 103 GLU 8 CA 1
ATOM 7829 C C . GLU F 6 103 ? 148.954 156.350 134.673 1.00 33.09 103 GLU 8 C 1
ATOM 7830 O O . GLU F 6 103 ? 149.553 156.438 133.597 1.00 34.37 103 GLU 8 O 1
ATOM 7836 N N . VAL F 6 104 ? 149.531 156.623 135.841 1.00 33.29 104 VAL 8 N 1
ATOM 7837 C CA . VAL F 6 104 ? 150.933 157.018 135.913 1.00 37.58 104 VAL 8 CA 1
ATOM 7838 C C . VAL F 6 104 ? 151.800 155.769 135.866 1.00 33.95 104 VAL 8 C 1
ATOM 7839 O O . VAL F 6 104 ? 151.428 154.715 136.396 1.00 34.26 104 VAL 8 O 1
ATOM 7843 N N . SER F 6 105 ? 152.956 155.880 135.221 1.00 30.83 105 SER 8 N 1
ATOM 7844 C CA . SER F 6 105 ? 153.884 154.763 135.147 1.00 35.54 105 SER 8 CA 1
ATOM 7845 C C . SER F 6 105 ? 154.746 154.704 136.402 1.00 38.81 105 SER 8 C 1
ATOM 7846 O O . SER F 6 105 ? 155.000 155.719 137.056 1.00 34.54 105 SER 8 O 1
ATOM 7849 N N . VAL F 6 106 ? 155.180 153.498 136.741 1.00 39.02 106 VAL 8 N 1
ATOM 7850 C CA . VAL F 6 106 ? 156.066 153.309 137.895 1.00 33.37 106 VAL 8 CA 1
ATOM 7851 C C . VAL F 6 106 ? 157.421 153.941 137.592 1.00 37.11 106 VAL 8 C 1
ATOM 7852 O O . VAL F 6 106 ? 157.973 153.718 136.500 1.00 38.59 106 VAL 8 O 1
ATOM 7856 N N . PRO F 6 107 ? 157.984 154.741 138.499 1.00 38.62 107 PRO 8 N 1
ATOM 7857 C CA . PRO F 6 107 ? 159.297 155.346 138.235 1.00 36.83 107 PRO 8 CA 1
ATOM 7858 C C . PRO F 6 107 ? 160.373 154.286 138.047 1.00 42.24 107 PRO 8 C 1
ATOM 7859 O O . PRO F 6 107 ? 160.346 153.227 138.677 1.00 46.88 107 PRO 8 O 1
ATOM 7863 N N . GLU F 6 108 ? 161.329 154.580 137.166 1.00 45.29 108 GLU 8 N 1
ATOM 7864 C CA . GLU F 6 108 ? 162.373 153.633 136.806 1.00 46.06 108 GLU 8 CA 1
ATOM 7865 C C . GLU F 6 108 ? 163.739 154.304 136.844 1.00 46.06 108 GLU 8 C 1
ATOM 7866 O O . GLU F 6 108 ? 163.862 155.513 136.632 1.00 44.96 108 GLU 8 O 1
ATOM 7872 N N . GLU F 6 109 ? 164.764 153.495 137.124 1.00 52.31 109 GLU 8 N 1
ATOM 7873 C CA . GLU F 6 109 ? 166.171 153.914 137.121 1.00 54.60 109 GLU 8 CA 1
ATOM 7874 C C . GLU F 6 109 ? 166.353 155.025 138.150 1.00 54.15 109 GLU 8 C 1
ATOM 7875 O O . GLU F 6 109 ? 166.137 154.772 139.347 1.00 50.17 109 GLU 8 O 1
ATOM 7881 N N . ASP F 6 110 ? 166.768 156.231 137.762 1.00 51.06 110 ASP 8 N 1
ATOM 7882 C CA . ASP F 6 110 ? 167.015 157.291 138.731 1.00 51.53 110 ASP 8 CA 1
ATOM 7883 C C . ASP F 6 110 ? 165.737 157.909 139.279 1.00 54.83 110 ASP 8 C 1
ATOM 7884 O O . ASP F 6 110 ? 165.804 158.693 140.231 1.00 56.19 110 ASP 8 O 1
ATOM 7889 N N . ALA F 6 111 ? 164.579 157.586 138.700 1.00 50.39 111 ALA 8 N 1
ATOM 7890 C CA . ALA F 6 111 ? 163.336 158.238 139.093 1.00 44.54 111 ALA 8 CA 1
ATOM 7891 C C . ALA F 6 111 ? 162.795 157.761 140.435 1.00 48.32 111 ALA 8 C 1
ATOM 7892 O O . ALA F 6 111 ? 161.925 158.434 140.997 1.00 47.57 111 ALA 8 O 1
ATOM 7894 N N . ILE F 6 112 ? 163.271 156.636 140.964 1.00 44.04 112 ILE 8 N 1
ATOM 7895 C CA . ILE F 6 112 ? 162.785 156.142 142.250 1.00 36.61 112 ILE 8 CA 1
ATOM 7896 C C . ILE F 6 112 ? 163.239 157.094 143.352 1.00 34.99 112 ILE 8 C 1
ATOM 7897 O O . ILE F 6 112 ? 164.422 157.154 143.695 1.00 39.09 112 ILE 8 O 1
ATOM 7902 N N . SER F 6 113 ? 162.292 157.842 143.900 1.00 29.65 113 SER 8 N 1
ATOM 7903 C CA . SER F 6 113 ? 162.457 158.654 145.094 1.00 32.54 113 SER 8 CA 1
ATOM 7904 C C . SER F 6 113 ? 161.202 158.473 145.931 1.00 37.06 113 SER 8 C 1
ATOM 7905 O O . SER F 6 113 ? 160.154 158.084 145.404 1.00 44.17 113 SER 8 O 1
ATOM 7908 N N . PRO F 6 114 ? 161.278 158.722 147.244 1.00 32.46 114 PRO 8 N 1
ATOM 7909 C CA . PRO F 6 114 ? 160.074 158.536 148.077 1.00 30.16 114 PRO 8 CA 1
ATOM 7910 C C . PRO F 6 114 ? 158.873 159.329 147.595 1.00 29.61 114 PRO 8 C 1
ATOM 7911 O O . PRO F 6 114 ? 157.755 158.797 147.562 1.00 33.07 114 PRO 8 O 1
ATOM 7915 N N . GLU F 6 115 ? 159.081 160.581 147.183 1.00 30.10 115 GLU 8 N 1
ATOM 7916 C CA . GLU F 6 115 ? 157.967 161.413 146.740 1.00 30.97 115 GLU 8 CA 1
ATOM 7917 C C . GLU F 6 115 ? 157.330 160.863 145.469 1.00 31.28 115 GLU 8 C 1
ATOM 7918 O O . GLU F 6 115 ? 156.099 160.819 145.352 1.00 36.90 115 GLU 8 O 1
ATOM 7924 N N . SER F 6 116 ? 158.152 160.431 144.509 1.00 28.76 116 SER 8 N 1
ATOM 7925 C CA . SER F 6 116 ? 157.615 159.915 143.254 1.00 29.65 116 SER 8 CA 1
ATOM 7926 C C . SER F 6 116 ? 156.845 158.620 143.473 1.00 30.72 116 SER 8 C 1
ATOM 7927 O O . SER F 6 116 ? 155.859 158.352 142.776 1.00 33.82 116 SER 8 O 1
ATOM 7930 N N . LEU F 6 117 ? 157.276 157.805 144.437 1.00 24.43 117 LEU 8 N 1
ATOM 7931 C CA . LEU F 6 117 ? 156.565 156.564 144.722 1.00 20.74 117 LEU 8 CA 1
ATOM 7932 C C . LEU F 6 117 ? 155.277 156.819 145.493 1.00 22.52 117 LEU 8 C 1
ATOM 7933 O O . LEU F 6 117 ? 154.298 156.087 145.314 1.00 30.30 117 LEU 8 O 1
ATOM 7938 N N . ILE F 6 118 ? 155.254 157.844 146.348 1.00 23.27 118 ILE 8 N 1
ATOM 7939 C CA . ILE F 6 118 ? 154.013 158.201 147.029 1.00 17.95 118 ILE 8 CA 1
ATOM 7940 C C . ILE F 6 118 ? 153.010 158.781 146.039 1.00 19.57 118 ILE 8 C 1
ATOM 7941 O O . ILE F 6 118 ? 151.794 158.591 146.180 1.00 26.46 118 ILE 8 O 1
ATOM 7946 N N . LEU F 6 119 ? 153.501 159.503 145.027 1.00 23.76 119 LEU 8 N 1
ATOM 7947 C CA . LEU F 6 119 ? 152.618 160.072 144.014 1.00 22.28 119 LEU 8 CA 1
ATOM 7948 C C . LEU F 6 119 ? 151.831 159.009 143.257 1.00 20.17 119 LEU 8 C 1
ATOM 7949 O O . LEU F 6 119 ? 150.675 159.254 142.897 1.00 28.74 119 LEU 8 O 1
ATOM 7954 N N . VAL F 6 120 ? 152.425 157.841 143.004 1.00 12.82 120 VAL 8 N 1
ATOM 7955 C CA . VAL F 6 120 ? 151.709 156.783 142.297 1.00 12.81 120 VAL 8 CA 1
ATOM 7956 C C . VAL F 6 120 ? 150.515 156.304 143.116 1.00 16.95 120 VAL 8 C 1
ATOM 7957 O O . VAL F 6 120 ? 149.400 156.159 142.594 1.00 26.70 120 VAL 8 O 1
ATOM 7961 N N . LEU F 6 121 ? 150.725 156.067 144.413 1.00 15.91 121 LEU 8 N 1
ATOM 7962 C CA . LEU F 6 121 ? 149.626 155.660 145.283 1.00 15.53 121 LEU 8 CA 1
ATOM 7963 C C . LEU F 6 121 ? 148.577 156.757 145.391 1.00 14.45 121 LEU 8 C 1
ATOM 7964 O O . LEU F 6 121 ? 147.372 156.474 145.402 1.00 17.64 121 LEU 8 O 1
ATOM 7969 N N . ARG F 6 122 ? 149.013 158.016 145.468 1.00 17.90 122 ARG 8 N 1
ATOM 7970 C CA . ARG F 6 122 ? 148.058 159.117 145.551 1.00 15.57 122 ARG 8 CA 1
ATOM 7971 C C . ARG F 6 122 ? 147.202 159.211 144.293 1.00 20.52 122 ARG 8 C 1
ATOM 7972 O O . ARG F 6 122 ? 145.993 159.460 144.379 1.00 28.28 122 ARG 8 O 1
ATOM 7980 N N . ASN F 6 123 ? 147.807 159.028 143.116 1.00 17.43 123 ASN 8 N 1
ATOM 7981 C CA . ASN F 6 123 ? 147.022 159.045 141.885 1.00 13.44 123 ASN 8 CA 1
ATOM 7982 C C . ASN F 6 123 ? 146.056 157.872 141.837 1.00 17.25 123 ASN 8 C 1
ATOM 7983 O O . ASN F 6 123 ? 144.904 158.025 141.414 1.00 27.25 123 ASN 8 O 1
ATOM 7988 N N . MET F 6 124 ? 146.513 156.686 142.252 1.00 7.91 124 MET 8 N 1
ATOM 7989 C CA . MET F 6 124 ? 145.624 155.529 142.284 1.00 13.13 124 MET 8 CA 1
ATOM 7990 C C . MET F 6 124 ? 144.439 155.780 143.205 1.00 18.03 124 MET 8 C 1
ATOM 7991 O O . MET F 6 124 ? 143.321 155.329 142.931 1.00 21.67 124 MET 8 O 1
ATOM 7996 N N . ASN F 6 125 ? 144.668 156.495 144.306 1.00 25.11 125 ASN 8 N 1
ATOM 7997 C CA . ASN F 6 125 ? 143.581 156.808 145.225 1.00 17.95 125 ASN 8 CA 1
ATOM 7998 C C . ASN F 6 125 ? 142.611 157.813 144.617 1.00 18.74 125 ASN 8 C 1
ATOM 7999 O O . ASN F 6 125 ? 141.415 157.532 144.481 1.00 21.10 125 ASN 8 O 1
ATOM 8004 N N . ILE F 6 126 ? 143.114 158.991 144.243 1.00 23.97 126 ILE 8 N 1
ATOM 8005 C CA . ILE F 6 126 ? 142.237 160.101 143.878 1.00 22.14 126 ILE 8 CA 1
ATOM 8006 C C . ILE F 6 126 ? 141.451 159.782 142.610 1.00 22.25 126 ILE 8 C 1
ATOM 8007 O O . ILE F 6 126 ? 140.239 160.020 142.537 1.00 28.91 126 ILE 8 O 1
ATOM 8012 N N . THR F 6 127 ? 142.121 159.240 141.597 1.00 17.62 127 THR 8 N 1
ATOM 8013 C CA . THR F 6 127 ? 141.501 159.017 140.298 1.00 25.58 127 THR 8 CA 1
ATOM 8014 C C . THR F 6 127 ? 140.767 157.684 140.197 1.00 29.08 127 THR 8 C 1
ATOM 8015 O O . THR F 6 127 ? 140.182 157.400 139.146 1.00 28.29 127 THR 8 O 1
ATOM 8019 N N . LYS F 6 128 ? 140.781 156.872 141.255 1.00 25.76 128 LYS 8 N 1
ATOM 8020 C CA . LYS F 6 128 ? 140.088 155.582 141.290 1.00 19.42 128 LYS 8 CA 1
ATOM 8021 C C . LYS F 6 128 ? 140.547 154.676 140.145 1.00 19.04 128 LYS 8 C 1
ATOM 8022 O O . LYS F 6 128 ? 139.764 154.253 139.292 1.00 24.94 128 LYS 8 O 1
ATOM 8028 N N . GLN F 6 129 ? 141.857 154.422 140.110 1.00 19.49 129 GLN 8 N 1
ATOM 8029 C CA . GLN F 6 129 ? 142.437 153.533 139.105 1.00 21.70 129 GLN 8 CA 1
ATOM 8030 C C . GLN F 6 129 ? 143.328 152.626 139.918 1.00 30.50 129 GLN 8 C 1
ATOM 8031 O O . GLN F 6 129 ? 144.549 152.767 139.887 1.00 36.64 129 GLN 8 O 1
ATOM 8037 N N . ARG F 6 130 ? 142.737 151.692 140.648 1.00 25.05 130 ARG 8 N 1
ATOM 8038 C CA . ARG F 6 130 ? 143.471 150.834 141.556 1.00 17.17 130 ARG 8 CA 1
ATOM 8039 C C . ARG F 6 130 ? 144.065 149.699 140.765 1.00 18.37 130 ARG 8 C 1
ATOM 8040 O O . ARG F 6 130 ? 143.401 149.111 139.913 1.00 23.97 130 ARG 8 O 1
ATOM 8048 N N . ASP F 6 131 ? 145.316 149.384 141.044 1.00 10.52 131 ASP 8 N 1
ATOM 8049 C CA . ASP F 6 131 ? 146.008 148.341 140.290 1.00 11.35 131 ASP 8 CA 1
ATOM 8050 C C . ASP F 6 131 ? 146.895 147.575 141.263 1.00 17.75 131 ASP 8 C 1
ATOM 8051 O O . ASP F 6 131 ? 147.837 148.145 141.821 1.00 23.74 131 ASP 8 O 1
ATOM 8056 N N . GLU F 6 132 ? 146.597 146.289 141.462 1.00 11.83 132 GLU 8 N 1
ATOM 8057 C CA . GLU F 6 132 ? 147.356 145.496 142.425 1.00 11.11 132 GLU 8 CA 1
ATOM 8058 C C . GLU F 6 132 ? 148.800 145.300 141.972 1.00 20.90 132 GLU 8 C 1
ATOM 8059 O O . GLU F 6 132 ? 149.722 145.297 142.798 1.00 26.27 132 GLU 8 O 1
ATOM 8065 N N . ARG F 6 133 ? 149.018 145.133 140.664 1.00 17.65 133 ARG 8 N 1
ATOM 8066 C CA . ARG F 6 133 ? 150.364 144.865 140.168 1.00 12.87 133 ARG 8 CA 1
ATOM 8067 C C . ARG F 6 133 ? 151.286 146.052 140.406 1.00 21.56 133 ARG 8 C 1
ATOM 8068 O O . ARG F 6 133 ? 152.415 145.887 140.887 1.00 27.36 133 ARG 8 O 1
ATOM 8076 N N . LYS F 6 134 ? 150.817 147.261 140.096 1.00 21.98 134 LYS 8 N 1
ATOM 8077 C CA . LYS F 6 134 ? 151.643 148.439 140.323 1.00 20.11 134 LYS 8 CA 1
ATOM 8078 C C . LYS F 6 134 ? 151.823 148.717 141.808 1.00 16.86 134 LYS 8 C 1
ATOM 8079 O O . LYS F 6 134 ? 152.874 149.218 142.215 1.00 23.77 134 LYS 8 O 1
ATOM 8085 N N . ILE F 6 135 ? 150.828 148.382 142.633 1.00 10.60 135 ILE 8 N 1
ATOM 8086 C CA . ILE F 6 135 ? 151.000 148.504 144.078 1.00 12.56 135 ILE 8 CA 1
ATOM 8087 C C . ILE F 6 135 ? 152.119 147.590 144.559 1.00 18.30 135 ILE 8 C 1
ATOM 8088 O O . ILE F 6 135 ? 152.982 148.002 145.345 1.00 30.81 135 ILE 8 O 1
ATOM 8093 N N . ASN F 6 136 ? 152.132 146.340 144.088 1.00 15.64 136 ASN 8 N 1
ATOM 8094 C CA . ASN F 6 136 ? 153.198 145.418 144.472 1.00 13.50 136 ASN 8 CA 1
ATOM 8095 C C . ASN F 6 136 ? 154.558 145.910 143.990 1.00 19.81 136 ASN 8 C 1
ATOM 8096 O O . ASN F 6 136 ? 155.547 145.839 144.731 1.00 21.98 136 ASN 8 O 1
ATOM 8101 N N . GLU F 6 137 ? 154.631 146.409 142.754 1.00 22.43 137 GLU 8 N 1
ATOM 8102 C CA . GLU F 6 137 ? 155.902 146.920 142.245 1.00 17.19 137 GLU 8 CA 1
ATOM 8103 C C . GLU F 6 137 ? 156.387 148.117 143.056 1.00 19.69 137 GLU 8 C 1
ATOM 8104 O O . GLU F 6 137 ? 157.582 148.231 143.354 1.00 26.21 137 GLU 8 O 1
ATOM 8110 N N . VAL F 6 138 ? 155.474 149.017 143.427 1.00 20.65 138 VAL 8 N 1
ATOM 8111 C CA . VAL F 6 138 ? 155.854 150.180 144.222 1.00 15.84 138 VAL 8 CA 1
ATOM 8112 C C . VAL F 6 138 ? 156.336 149.747 145.600 1.00 16.80 138 VAL 8 C 1
ATOM 8113 O O . VAL F 6 138 ? 157.301 150.301 146.137 1.00 21.98 138 VAL 8 O 1
ATOM 8117 N N . LEU F 6 139 ? 155.678 148.748 146.193 1.00 13.95 139 LEU 8 N 1
ATOM 8118 C CA . LEU F 6 139 ? 156.125 148.249 147.490 1.00 16.40 139 LEU 8 CA 1
ATOM 8119 C C . LEU F 6 139 ? 157.513 147.623 147.404 1.00 16.92 139 LEU 8 C 1
ATOM 8120 O O . LEU F 6 139 ? 158.356 147.853 148.283 1.00 17.82 139 LEU 8 O 1
ATOM 8125 N N . LYS F 6 140 ? 157.773 146.835 146.357 1.00 20.79 140 LYS 8 N 1
ATOM 8126 C CA . LYS F 6 140 ? 159.105 146.258 146.183 1.00 18.23 140 LYS 8 CA 1
ATOM 8127 C C . LYS F 6 140 ? 160.163 147.325 145.929 1.00 17.71 140 LYS 8 C 1
ATOM 8128 O O . LYS F 6 140 ? 161.309 147.170 146.361 1.00 24.64 140 LYS 8 O 1
ATOM 8134 N N . LEU F 6 141 ? 159.807 148.408 145.235 1.00 18.39 141 LEU 8 N 1
ATOM 8135 C CA . LEU F 6 141 ? 160.774 149.479 145.011 1.00 19.80 141 LEU 8 CA 1
ATOM 8136 C C . LEU F 6 141 ? 161.012 150.294 146.277 1.00 22.28 141 LEU 8 C 1
ATOM 8137 O O . LEU F 6 141 ? 162.118 150.802 146.494 1.00 22.11 141 LEU 8 O 1
ATOM 8142 N N . MET F 6 142 ? 159.986 150.433 147.116 1.00 26.02 142 MET 8 N 1
ATOM 8143 C CA . MET F 6 142 ? 160.062 151.213 148.344 1.00 24.52 142 MET 8 CA 1
ATOM 8144 C C . MET F 6 142 ? 160.679 150.450 149.507 1.00 20.45 142 MET 8 C 1
ATOM 8145 O O . MET F 6 142 ? 161.076 151.081 150.493 1.00 21.80 142 MET 8 O 1
ATOM 8150 N N . PHE F 6 143 ? 160.752 149.122 149.428 1.00 22.82 143 PHE 8 N 1
ATOM 8151 C CA . PHE F 6 143 ? 161.402 148.358 150.492 1.00 20.67 143 PHE 8 CA 1
ATOM 8152 C C . PHE F 6 143 ? 162.854 148.776 150.715 1.00 23.82 143 PHE 8 C 1
ATOM 8153 O O . PHE F 6 143 ? 163.215 149.066 151.869 1.00 24.47 143 PHE 8 O 1
ATOM 8161 N N . PRO F 6 144 ? 163.727 148.839 149.700 1.00 21.43 144 PRO 8 N 1
ATOM 8162 C CA . PRO F 6 144 ? 165.134 149.166 149.989 1.00 20.10 144 PRO 8 CA 1
ATOM 8163 C C . PRO F 6 144 ? 165.355 150.587 150.484 1.00 23.72 144 PRO 8 C 1
ATOM 8164 O O . PRO F 6 144 ? 166.260 150.807 151.297 1.00 27.15 144 PRO 8 O 1
ATOM 8168 N N . ILE F 6 145 ? 164.564 151.554 150.030 1.00 27.04 145 ILE 8 N 1
ATOM 8169 C CA . ILE F 6 145 ? 164.794 152.957 150.354 1.00 23.26 145 ILE 8 CA 1
ATOM 8170 C C . ILE F 6 145 ? 163.860 153.443 151.465 1.00 25.00 145 ILE 8 C 1
ATOM 8171 O O . ILE F 6 145 ? 163.613 154.643 151.586 1.00 26.86 145 ILE 8 O 1
ATOM 8176 N N . LEU F 6 146 ? 163.353 152.529 152.295 1.00 26.86 146 LEU 8 N 1
ATOM 8177 C CA . LEU F 6 146 ? 162.444 152.913 153.369 1.00 25.90 146 LEU 8 CA 1
ATOM 8178 C C . LEU F 6 146 ? 163.107 153.810 154.407 1.00 24.76 146 LEU 8 C 1
ATOM 8179 O O . LEU F 6 146 ? 162.400 154.475 155.172 1.00 21.79 146 LEU 8 O 1
ATOM 8184 N N . ASP F 6 147 ? 164.439 153.845 154.455 1.00 29.65 147 ASP 8 N 1
ATOM 8185 C CA . ASP F 6 147 ? 165.148 154.653 155.438 1.00 29.52 147 ASP 8 CA 1
ATOM 8186 C C . ASP F 6 147 ? 165.215 156.129 155.069 1.00 32.32 147 ASP 8 C 1
ATOM 8187 O O . ASP F 6 147 ? 165.569 156.947 155.925 1.00 30.67 147 ASP 8 O 1
ATOM 8192 N N . GLU F 6 148 ? 164.891 156.490 153.830 1.00 31.62 148 GLU 8 N 1
ATOM 8193 C CA . GLU F 6 148 ? 164.931 157.878 153.388 1.00 25.28 148 GLU 8 CA 1
ATOM 8194 C C . GLU F 6 148 ? 163.619 158.615 153.619 1.00 26.26 148 GLU 8 C 1
ATOM 8195 O O . GLU F 6 148 ? 163.549 159.820 153.357 1.00 31.35 148 GLU 8 O 1
ATOM 8201 N N . PHE F 6 149 ? 162.586 157.929 154.099 1.00 27.00 149 PHE 8 N 1
ATOM 8202 C CA . PHE F 6 149 ? 161.278 158.543 154.277 1.00 26.62 149 PHE 8 CA 1
ATOM 8203 C C . PHE F 6 149 ? 161.281 159.489 155.471 1.00 29.05 149 PHE 8 C 1
ATOM 8204 O O . PHE F 6 149 ? 161.814 159.161 156.536 1.00 27.82 149 PHE 8 O 1
ATOM 8212 N N . SER F 6 150 ? 160.686 160.662 155.288 1.00 29.60 150 SER 8 N 1
ATOM 8213 C CA . SER F 6 150 ? 160.441 161.579 156.386 1.00 29.92 150 SER 8 CA 1
ATOM 8214 C C . SER F 6 150 ? 159.282 161.069 157.238 1.00 30.04 150 SER 8 C 1
ATOM 8215 O O . SER F 6 150 ? 158.493 160.233 156.789 1.00 29.61 150 SER 8 O 1
ATOM 8218 N N . PRO F 6 151 ? 159.165 161.541 158.484 1.00 32.67 151 PRO 8 N 1
ATOM 8219 C CA . PRO F 6 151 ? 158.068 161.057 159.343 1.00 32.92 151 PRO 8 CA 1
ATOM 8220 C C . PRO F 6 151 ? 156.683 161.285 158.762 1.00 34.97 151 PRO 8 C 1
ATOM 8221 O O . PRO F 6 151 ? 155.783 160.469 158.998 1.00 39.67 151 PRO 8 O 1
ATOM 8225 N N . THR F 6 152 ? 156.478 162.371 158.012 1.00 27.64 152 THR 8 N 1
ATOM 8226 C CA . THR F 6 152 ? 155.165 162.623 157.425 1.00 29.73 152 THR 8 CA 1
ATOM 8227 C C . THR F 6 152 ? 154.893 161.688 156.252 1.00 29.05 152 THR 8 C 1
ATOM 8228 O O . THR F 6 152 ? 153.756 161.237 156.058 1.00 30.42 152 THR 8 O 1
ATOM 8232 N N . GLN F 6 153 ? 155.923 161.386 155.458 1.00 23.74 153 GLN 8 N 1
ATOM 8233 C CA . GLN F 6 153 ? 155.737 160.508 154.309 1.00 27.52 153 GLN 8 CA 1
ATOM 8234 C C . GLN F 6 153 ? 155.382 159.091 154.735 1.00 30.74 153 GLN 8 C 1
ATOM 8235 O O . GLN F 6 153 ? 154.643 158.403 154.026 1.00 35.97 153 GLN 8 O 1
ATOM 8241 N N . LEU F 6 154 ? 155.887 158.639 155.885 1.00 23.63 154 LEU 8 N 1
ATOM 8242 C CA . LEU F 6 154 ? 155.507 157.323 156.387 1.00 20.22 154 LEU 8 CA 1
ATOM 8243 C C . LEU F 6 154 ? 154.014 157.259 156.689 1.00 23.89 154 LEU 8 C 1
ATOM 8244 O O . LEU F 6 154 ? 153.337 156.292 156.317 1.00 31.09 154 LEU 8 O 1
ATOM 8249 N N . SER F 6 155 ? 153.478 158.288 157.351 1.00 20.31 155 SER 8 N 1
ATOM 8250 C CA . SER F 6 155 ? 152.046 158.325 157.629 1.00 21.04 155 SER 8 CA 1
ATOM 8251 C C . SER F 6 155 ? 151.229 158.458 156.352 1.00 18.55 155 SER 8 C 1
ATOM 8252 O O . SER F 6 155 ? 150.157 157.850 156.236 1.00 25.70 155 SER 8 O 1
ATOM 8255 N N . LEU F 6 156 ? 151.713 159.246 155.389 1.00 17.06 156 LEU 8 N 1
ATOM 8256 C CA . LEU F 6 156 ? 151.024 159.342 154.105 1.00 21.81 156 LEU 8 CA 1
ATOM 8257 C C . LEU F 6 156 ? 150.973 157.987 153.412 1.00 18.34 156 LEU 8 C 1
ATOM 8258 O O . LEU F 6 156 ? 149.936 157.604 152.859 1.00 22.75 156 LEU 8 O 1
ATOM 8263 N N . THR F 6 157 ? 152.083 157.247 153.441 1.00 12.37 157 THR 8 N 1
ATOM 8264 C CA . THR F 6 157 ? 152.111 155.914 152.852 1.00 7.61 157 THR 8 CA 1
ATOM 8265 C C . THR F 6 157 ? 151.151 154.974 153.564 1.00 14.85 157 THR 8 C 1
ATOM 8266 O O . THR F 6 157 ? 150.452 154.184 152.918 1.00 19.80 157 THR 8 O 1
ATOM 8270 N N . VAL F 6 158 ? 151.116 155.033 154.897 1.00 17.25 158 VAL 8 N 1
ATOM 8271 C CA . VAL F 6 158 ? 150.209 154.172 155.651 1.00 12.24 158 VAL 8 CA 1
ATOM 8272 C C . VAL F 6 158 ? 148.764 154.467 155.273 1.00 17.13 158 VAL 8 C 1
ATOM 8273 O O . VAL F 6 158 ? 147.969 153.549 155.038 1.00 21.86 158 VAL 8 O 1
ATOM 8277 N N . THR F 6 159 ? 148.407 155.751 155.184 1.00 15.84 159 THR 8 N 1
ATOM 8278 C CA . THR F 6 159 ? 147.045 156.112 154.804 1.00 15.39 159 THR 8 CA 1
ATOM 8279 C C . THR F 6 159 ? 146.717 155.647 153.388 1.00 16.87 159 THR 8 C 1
ATOM 8280 O O . THR F 6 159 ? 145.654 155.056 153.153 1.00 26.19 159 THR 8 O 1
ATOM 8284 N N . GLU F 6 160 ? 147.626 155.884 152.436 1.00 14.85 160 GLU 8 N 1
ATOM 8285 C CA . GLU F 6 160 ? 147.358 155.512 151.050 1.00 5.50 160 GLU 8 CA 1
ATOM 8286 C C . GLU F 6 160 ? 147.219 154.003 150.898 1.00 10.88 160 GLU 8 C 1
ATOM 8287 O O . GLU F 6 160 ? 146.363 153.528 150.143 1.00 18.61 160 GLU 8 O 1
ATOM 8293 N N . LEU F 6 161 ? 148.046 153.232 151.608 1.00 15.89 161 LEU 8 N 1
ATOM 8294 C CA . LEU F 6 161 ? 147.926 151.780 151.543 1.00 11.94 161 LEU 8 CA 1
ATOM 8295 C C . LEU F 6 161 ? 146.670 151.290 152.250 1.00 14.59 161 LEU 8 C 1
ATOM 8296 O O . LEU F 6 161 ? 146.083 150.283 151.838 1.00 18.17 161 LEU 8 O 1
ATOM 8301 N N . ALA F 6 162 ? 146.245 151.978 153.313 1.00 14.92 162 ALA 8 N 1
ATOM 8302 C CA . ALA F 6 162 ? 145.011 151.597 153.990 1.00 9.28 162 ALA 8 CA 1
ATOM 8303 C C . ALA F 6 162 ? 143.799 151.812 153.095 1.00 13.10 162 ALA 8 C 1
ATOM 8304 O O . ALA F 6 162 ? 142.887 150.978 153.067 1.00 21.84 162 ALA 8 O 1
ATOM 8306 N N . ARG F 6 163 ? 143.765 152.927 152.358 1.00 17.71 163 ARG 8 N 1
ATOM 8307 C CA . ARG F 6 163 ? 142.619 153.187 151.491 1.00 10.96 163 ARG 8 CA 1
ATOM 8308 C C . ARG F 6 163 ? 142.541 152.189 150.340 1.00 12.52 163 ARG 8 C 1
ATOM 8309 O O . ARG F 6 163 ? 141.445 151.761 149.960 1.00 16.12 163 ARG 8 O 1
ATOM 8317 N N . LEU F 6 164 ? 143.684 151.806 149.769 1.00 17.25 164 LEU 8 N 1
ATOM 8318 C CA . LEU F 6 164 ? 143.705 150.910 148.617 1.00 13.47 164 LEU 8 CA 1
ATOM 8319 C C . LEU F 6 164 ? 143.418 149.456 148.978 1.00 16.91 164 LEU 8 C 1
ATOM 8320 O O . LEU F 6 164 ? 143.468 148.599 148.088 1.00 18.19 164 LEU 8 O 1
ATOM 8325 N N . LYS F 6 165 ? 143.120 149.166 150.242 1.00 14.58 165 LYS 8 N 1
ATOM 8326 C CA . LYS F 6 165 ? 142.780 147.821 150.703 1.00 11.74 165 LYS 8 CA 1
ATOM 8327 C C . LYS F 6 165 ? 143.881 146.822 150.343 1.00 17.96 165 LYS 8 C 1
ATOM 8328 O O . LYS F 6 165 ? 143.633 145.735 149.819 1.00 20.80 165 LYS 8 O 1
ATOM 8334 N N . SER F 6 166 ? 145.117 147.217 150.634 1.00 18.24 166 SER 8 N 1
ATOM 8335 C CA . SER F 6 166 ? 146.261 146.364 150.348 1.00 15.81 166 SER 8 CA 1
ATOM 8336 C C . SER F 6 166 ? 146.323 145.198 151.329 1.00 17.48 166 SER 8 C 1
ATOM 8337 O O . SER F 6 166 ? 145.968 145.322 152.504 1.00 18.68 166 SER 8 O 1
ATOM 8340 N N . THR F 6 167 ? 146.782 144.051 150.829 1.00 19.48 167 THR 8 N 1
ATOM 8341 C CA . THR F 6 167 ? 146.919 142.850 151.640 1.00 16.93 167 THR 8 CA 1
ATOM 8342 C C . THR F 6 167 ? 148.321 142.663 152.205 1.00 22.53 167 THR 8 C 1
ATOM 8343 O O . THR F 6 167 ? 148.539 141.718 152.970 1.00 24.35 167 THR 8 O 1
ATOM 8347 N N . ASN F 6 168 ? 149.269 143.533 151.854 1.00 24.01 168 ASN 8 N 1
ATOM 8348 C CA . ASN F 6 168 ? 150.646 143.422 152.338 1.00 15.80 168 ASN 8 CA 1
ATOM 8349 C C . ASN F 6 168 ? 150.735 144.019 153.743 1.00 15.83 168 ASN 8 C 1
ATOM 8350 O O . ASN F 6 168 ? 151.222 145.129 153.964 1.00 26.95 168 ASN 8 O 1
ATOM 8355 N N . ALA F 6 169 ? 150.241 143.243 154.710 1.00 11.57 169 ALA 8 N 1
ATOM 8356 C CA . ALA F 6 169 ? 150.241 143.696 156.096 1.00 5.36 169 ALA 8 CA 1
ATOM 8357 C C . ALA F 6 169 ? 151.647 143.756 156.677 1.00 17.14 169 ALA 8 C 1
ATOM 8358 O O . ALA F 6 169 ? 151.881 144.470 157.656 1.00 26.45 169 ALA 8 O 1
ATOM 8360 N N . ASP F 6 170 ? 152.590 143.007 156.101 1.00 18.24 170 ASP 8 N 1
ATOM 8361 C CA . ASP F 6 170 ? 153.963 143.029 156.600 1.00 11.52 170 ASP 8 CA 1
ATOM 8362 C C . ASP F 6 170 ? 154.605 144.395 156.371 1.00 16.77 170 ASP 8 C 1
ATOM 8363 O O . ASP F 6 170 ? 155.252 144.953 157.267 1.00 21.93 170 ASP 8 O 1
ATOM 8368 N N . PHE F 6 171 ? 154.434 144.949 155.169 1.00 15.55 171 PHE 8 N 1
ATOM 8369 C CA . PHE F 6 171 ? 154.996 146.262 154.872 1.00 15.46 171 PHE 8 CA 1
ATOM 8370 C C . PHE F 6 171 ? 154.339 147.344 155.721 1.00 13.99 171 PHE 8 C 1
ATOM 8371 O O . PHE F 6 171 ? 155.013 148.265 156.202 1.00 22.50 171 PHE 8 O 1
ATOM 8379 N N . VAL F 6 172 ? 153.021 147.251 155.915 1.00 7.96 172 VAL 8 N 1
ATOM 8380 C CA . VAL F 6 172 ? 152.325 148.211 156.766 1.00 6.54 172 VAL 8 CA 1
ATOM 8381 C C . VAL F 6 172 ? 152.795 148.091 158.208 1.00 13.82 172 VAL 8 C 1
ATOM 8382 O O . VAL F 6 172 ? 152.898 149.095 158.919 1.00 25.90 172 VAL 8 O 1
ATOM 8386 N N . GLY F 6 173 ? 153.091 146.873 158.665 1.00 14.95 173 GLY 8 N 1
ATOM 8387 C CA . GLY F 6 173 ? 153.642 146.711 160.001 1.00 16.46 173 GLY 8 CA 1
ATOM 8388 C C . GLY F 6 173 ? 155.021 147.328 160.140 1.00 14.70 173 GLY 8 C 1
ATOM 8389 O O . GLY F 6 173 ? 155.336 147.946 161.161 1.00 18.31 173 GLY 8 O 1
ATOM 8390 N N . LYS F 6 174 ? 155.864 147.163 159.117 1.00 13.54 174 LYS 8 N 1
ATOM 8391 C CA . LYS F 6 174 ? 157.165 147.828 159.127 1.00 18.42 174 LYS 8 CA 1
ATOM 8392 C C . LYS F 6 174 ? 157.006 149.342 159.193 1.00 19.02 174 LYS 8 C 1
ATOM 8393 O O . LYS F 6 174 ? 157.688 150.018 159.977 1.00 27.44 174 LYS 8 O 1
ATOM 8399 N N . LEU F 6 175 ? 156.103 149.891 158.375 1.00 16.67 175 LEU 8 N 1
ATOM 8400 C CA . LEU F 6 175 ? 155.859 151.330 158.394 1.00 14.42 175 LEU 8 CA 1
ATOM 8401 C C . LEU F 6 175 ? 155.339 151.782 159.751 1.00 21.58 175 LEU 8 C 1
ATOM 8402 O O . LEU F 6 175 ? 155.709 152.855 160.239 1.00 23.24 175 LEU 8 O 1
ATOM 8407 N N . ALA F 6 176 ? 154.469 150.981 160.369 1.00 22.25 176 ALA 8 N 1
ATOM 8408 C CA . ALA F 6 176 ? 153.945 151.322 161.686 1.00 14.70 176 ALA 8 CA 1
ATOM 8409 C C . ALA F 6 176 ? 155.047 151.331 162.735 1.00 19.36 176 ALA 8 C 1
ATOM 8410 O O . ALA F 6 176 ? 155.076 152.208 163.604 1.00 25.00 176 ALA 8 O 1
ATOM 8412 N N . LYS F 6 177 ? 155.958 150.356 162.678 1.00 21.82 177 LYS 8 N 1
ATOM 8413 C CA . LYS F 6 177 ? 157.079 150.347 163.613 1.00 15.38 177 LYS 8 CA 1
ATOM 8414 C C . LYS F 6 177 ? 157.956 151.579 163.429 1.00 22.18 177 LYS 8 C 1
ATOM 8415 O O . LYS F 6 177 ? 158.352 152.224 164.409 1.00 32.96 177 LYS 8 O 1
ATOM 8421 N N . ARG F 6 178 ? 158.260 151.930 162.177 1.00 18.79 178 ARG 8 N 1
ATOM 8422 C CA . ARG F 6 178 ? 159.080 153.113 161.929 1.00 15.15 178 ARG 8 CA 1
ATOM 8423 C C . ARG F 6 178 ? 158.378 154.385 162.392 1.00 19.40 178 ARG 8 C 1
ATOM 8424 O O . ARG F 6 178 ? 159.018 155.288 162.942 1.00 28.01 178 ARG 8 O 1
ATOM 8432 N N . ILE F 6 179 ? 157.064 154.477 162.175 1.00 23.43 179 ILE 8 N 1
ATOM 8433 C CA . ILE F 6 179 ? 156.306 155.640 162.628 1.00 20.84 179 ILE 8 CA 1
ATOM 8434 C C . ILE F 6 179 ? 156.331 155.732 164.147 1.00 22.80 179 ILE 8 C 1
ATOM 8435 O O . ILE F 6 179 ? 156.582 156.800 164.718 1.00 25.13 179 ILE 8 O 1
ATOM 8440 N N . MET F 6 180 ? 156.079 154.610 164.824 1.00 35.81 180 MET 8 N 1
ATOM 8441 C CA . MET F 6 180 ? 156.020 154.584 166.278 1.00 27.89 180 MET 8 CA 1
ATOM 8442 C C . MET F 6 180 ? 157.383 154.810 166.916 1.00 31.18 180 MET 8 C 1
ATOM 8443 O O . MET F 6 180 ? 157.446 155.204 168.085 1.00 34.92 180 MET 8 O 1
ATOM 8448 N N . GLU F 6 181 ? 158.472 154.569 166.180 1.00 34.61 181 GLU 8 N 1
ATOM 8449 C CA . GLU F 6 181 ? 159.789 154.960 166.677 1.00 35.73 181 GLU 8 CA 1
ATOM 8450 C C . GLU F 6 181 ? 159.898 156.471 166.861 1.00 39.84 181 GLU 8 C 1
ATOM 8451 O O . GLU F 6 181 ? 160.716 156.938 167.662 1.00 37.24 181 GLU 8 O 1
ATOM 8457 N N . TYR F 6 182 ? 159.088 157.243 166.139 1.00 48.22 182 TYR 8 N 1
ATOM 8458 C CA . TYR F 6 182 ? 159.129 158.705 166.158 1.00 42.22 182 TYR 8 CA 1
ATOM 8459 C C . TYR F 6 182 ? 157.966 159.306 166.938 1.00 45.55 182 TYR 8 C 1
ATOM 8460 O O . TYR F 6 182 ? 157.372 160.296 166.503 1.00 45.93 182 TYR 8 O 1
ATOM 8469 N N . ASN F 6 183 ? 157.620 158.718 168.087 1.00 50.27 183 ASN 8 N 1
ATOM 8470 C CA . ASN F 6 183 ? 156.440 159.151 168.833 1.00 48.44 183 ASN 8 CA 1
ATOM 8471 C C . ASN F 6 183 ? 156.528 160.632 169.197 1.00 52.76 183 ASN 8 C 1
ATOM 8472 O O . ASN F 6 183 ? 155.540 161.366 169.079 1.00 54.15 183 ASN 8 O 1
ATOM 8477 N N . ASP F 6 184 ? 157.710 161.094 169.615 1.00 52.27 184 ASP 8 N 1
ATOM 8478 C CA . ASP F 6 184 ? 157.852 162.479 170.057 1.00 49.43 184 ASP 8 CA 1
ATOM 8479 C C . ASP F 6 184 ? 157.548 163.463 168.933 1.00 50.49 184 ASP 8 C 1
ATOM 8480 O O . ASP F 6 184 ? 156.922 164.505 169.163 1.00 46.63 184 ASP 8 O 1
ATOM 8485 N N . ASP F 6 185 ? 157.988 163.154 167.711 1.00 53.89 185 ASP 8 N 1
ATOM 8486 C CA . ASP F 6 185 ? 157.798 164.079 166.598 1.00 53.78 185 ASP 8 CA 1
ATOM 8487 C C . ASP F 6 185 ? 156.324 164.208 166.227 1.00 53.85 185 ASP 8 C 1
ATOM 8488 O O . ASP F 6 185 ? 155.839 165.317 165.971 1.00 53.73 185 ASP 8 O 1
ATOM 8493 N N . LEU F 6 186 ? 155.594 163.095 166.207 1.00 47.94 186 LEU 8 N 1
ATOM 8494 C CA . LEU F 6 186 ? 154.228 163.097 165.701 1.00 49.70 186 LEU 8 CA 1
ATOM 8495 C C . LEU F 6 186 ? 153.293 163.888 166.609 1.00 50.43 186 LEU 8 C 1
ATOM 8496 O O . LEU F 6 186 ? 153.505 163.998 167.820 1.00 45.31 186 LEU 8 O 1
ATOM 8501 N N . SER F 6 187 ? 152.247 164.442 166.002 1.00 51.39 187 SER 8 N 1
ATOM 8502 C CA . SER F 6 187 ? 151.214 165.182 166.707 1.00 48.23 187 SER 8 CA 1
ATOM 8503 C C . SER F 6 187 ? 150.020 164.270 166.988 1.00 47.15 187 SER 8 C 1
ATOM 8504 O O . SER F 6 187 ? 150.001 163.094 166.621 1.00 48.34 187 SER 8 O 1
ATOM 8507 N N . ALA F 6 188 ? 149.007 164.830 167.655 1.00 40.85 188 ALA 8 N 1
ATOM 8508 C CA . ALA F 6 188 ? 147.823 164.048 167.998 1.00 37.93 188 ALA 8 CA 1
ATOM 8509 C C . ALA F 6 188 ? 147.058 163.611 166.754 1.00 39.14 188 ALA 8 C 1
ATOM 8510 O O . ALA F 6 188 ? 146.588 162.469 166.677 1.00 45.85 188 ALA 8 O 1
ATOM 8512 N N . LEU F 6 189 ? 146.917 164.507 165.773 1.00 38.79 189 LEU 8 N 1
ATOM 8513 C CA . LEU F 6 189 ? 146.193 164.162 164.553 1.00 36.69 189 LEU 8 CA 1
ATOM 8514 C C . LEU F 6 189 ? 146.893 163.044 163.793 1.00 39.45 189 LEU 8 C 1
ATOM 8515 O O . LEU F 6 189 ? 146.239 162.114 163.304 1.00 44.79 189 LEU 8 O 1
ATOM 8520 N N . ASP F 6 190 ? 148.222 163.115 163.687 1.00 35.27 190 ASP 8 N 1
ATOM 8521 C CA . ASP F 6 190 ? 148.969 162.053 163.025 1.00 37.34 190 ASP 8 CA 1
ATOM 8522 C C . ASP F 6 190 ? 148.851 160.734 163.776 1.00 39.32 190 ASP 8 C 1
ATOM 8523 O O . ASP F 6 190 ? 148.727 159.676 163.150 1.00 40.30 190 ASP 8 O 1
ATOM 8528 N N . ILE F 6 191 ? 148.880 160.777 165.109 1.00 34.71 191 ILE 8 N 1
ATOM 8529 C CA . ILE F 6 191 ? 148.737 159.559 165.901 1.00 31.07 191 ILE 8 CA 1
ATOM 8530 C C . ILE F 6 191 ? 147.371 158.926 165.663 1.00 31.44 191 ILE 8 C 1
ATOM 8531 O O . ILE F 6 191 ? 147.258 157.712 165.460 1.00 35.33 191 ILE 8 O 1
ATOM 8536 N N . SER F 6 192 ? 146.313 159.742 165.674 1.00 25.73 192 SER 8 N 1
ATOM 8537 C CA . SER F 6 192 ? 144.970 159.215 165.449 1.00 26.64 192 SER 8 CA 1
ATOM 8538 C C . SER F 6 192 ? 144.819 158.654 164.039 1.00 29.30 192 SER 8 C 1
ATOM 8539 O O . SER F 6 192 ? 144.202 157.597 163.847 1.00 33.88 192 SER 8 O 1
ATOM 8542 N N . SER F 6 193 ? 145.367 159.351 163.039 1.00 23.12 193 SER 8 N 1
ATOM 8543 C CA . SER F 6 193 ? 145.281 158.865 161.667 1.00 23.44 193 SER 8 CA 1
ATOM 8544 C C . SER F 6 193 ? 146.028 157.548 161.502 1.00 28.72 193 SER 8 C 1
ATOM 8545 O O . SER F 6 193 ? 145.533 156.624 160.846 1.00 33.49 193 SER 8 O 1
ATOM 8548 N N . ALA F 6 194 ? 147.220 157.441 162.093 1.00 28.41 194 ALA 8 N 1
ATOM 8549 C CA . ALA F 6 194 ? 147.950 156.181 162.045 1.00 26.56 194 ALA 8 CA 1
ATOM 8550 C C . ALA F 6 194 ? 147.188 155.069 162.748 1.00 28.84 194 ALA 8 C 1
ATOM 8551 O O . ALA F 6 194 ? 147.147 153.940 162.249 1.00 28.51 194 ALA 8 O 1
ATOM 8553 N N . ALA F 6 195 ? 146.570 155.369 163.893 1.00 27.57 195 ALA 8 N 1
ATOM 8554 C CA . ALA F 6 195 ? 145.811 154.354 164.616 1.00 22.61 195 ALA 8 CA 1
ATOM 8555 C C . ALA F 6 195 ? 144.650 153.834 163.778 1.00 24.66 195 ALA 8 C 1
ATOM 8556 O O . ALA F 6 195 ? 144.452 152.620 163.658 1.00 33.09 195 ALA 8 O 1
ATOM 8558 N N . VAL F 6 196 ? 143.875 154.741 163.177 1.00 18.30 196 VAL 8 N 1
ATOM 8559 C CA . VAL F 6 196 ? 142.721 154.293 162.401 1.00 19.06 196 VAL 8 CA 1
ATOM 8560 C C . VAL F 6 196 ? 143.162 153.571 161.129 1.00 22.12 196 VAL 8 C 1
ATOM 8561 O O . VAL F 6 196 ? 142.555 152.561 160.740 1.00 31.02 196 VAL 8 O 1
ATOM 8565 N N . SER F 6 197 ? 144.226 154.046 160.473 1.00 16.06 197 SER 8 N 1
ATOM 8566 C CA . SER F 6 197 ? 144.712 153.374 159.273 1.00 8.66 197 SER 8 CA 1
ATOM 8567 C C . SER F 6 197 ? 145.219 151.973 159.590 1.00 17.73 197 SER 8 C 1
ATOM 8568 O O . SER F 6 197 ? 144.979 151.032 158.824 1.00 23.94 197 SER 8 O 1
ATOM 8571 N N . LEU F 6 198 ? 145.929 151.814 160.710 1.00 18.08 198 LEU 8 N 1
ATOM 8572 C CA . LEU F 6 198 ? 146.372 150.487 161.122 1.00 15.88 198 LEU 8 CA 1
ATOM 8573 C C . LEU F 6 198 ? 145.187 149.597 161.471 1.00 19.06 198 LEU 8 C 1
ATOM 8574 O O . LEU F 6 198 ? 145.185 148.401 161.156 1.00 24.32 198 LEU 8 O 1
ATOM 8579 N N . ALA F 6 199 ? 144.171 150.161 162.129 1.00 15.56 199 ALA 8 N 1
ATOM 8580 C CA . ALA F 6 199 ? 142.990 149.378 162.473 1.00 12.24 199 ALA 8 CA 1
ATOM 8581 C C . ALA F 6 199 ? 142.249 148.903 161.232 1.00 18.97 199 ALA 8 C 1
ATOM 8582 O O . ALA F 6 199 ? 141.639 147.828 161.250 1.00 26.05 199 ALA 8 O 1
ATOM 8584 N N . TYR F 6 200 ? 142.287 149.682 160.149 1.00 23.15 200 TYR 8 N 1
ATOM 8585 C CA . TYR F 6 200 ? 141.596 149.266 158.933 1.00 16.86 200 TYR 8 CA 1
ATOM 8586 C C . TYR F 6 200 ? 142.305 148.122 158.216 1.00 21.32 200 TYR 8 C 1
ATOM 8587 O O . TYR F 6 200 ? 141.642 147.305 157.568 1.00 30.52 200 TYR 8 O 1
ATOM 8596 N N . CYS F 6 201 ? 143.627 148.043 158.309 1.00 20.25 201 CYS 8 N 1
ATOM 8597 C CA . CYS F 6 201 ? 144.351 146.954 157.657 1.00 21.75 201 CYS 8 CA 1
ATOM 8598 C C . CYS F 6 201 ? 144.058 145.636 158.368 1.00 26.77 201 CYS 8 C 1
ATOM 8599 O O . CYS F 6 201 ? 144.148 145.567 159.599 1.00 30.64 201 CYS 8 O 1
ATOM 8602 N N . PRO F 6 202 ? 143.706 144.574 157.637 1.00 29.59 202 PRO 8 N 1
ATOM 8603 C CA . PRO F 6 202 ? 143.240 143.352 158.315 1.00 31.56 202 PRO 8 CA 1
ATOM 8604 C C . PRO F 6 202 ? 144.345 142.543 158.973 1.00 29.12 202 PRO 8 C 1
ATOM 8605 O O . PRO F 6 202 ? 144.160 142.059 160.097 1.00 31.62 202 PRO 8 O 1
ATOM 8609 N N . GLY F 6 203 ? 145.486 142.377 158.313 1.00 16.69 203 GLY 8 N 1
ATOM 8610 C CA . GLY F 6 203 ? 146.485 141.417 158.734 1.00 21.06 203 GLY 8 CA 1
ATOM 8611 C C . GLY F 6 203 ? 147.565 141.915 159.670 1.00 23.73 203 GLY 8 C 1
ATOM 8612 O O . GLY F 6 203 ? 148.555 141.203 159.869 1.00 27.86 203 GLY 8 O 1
ATOM 8613 N N . ILE F 6 204 ? 147.421 143.110 160.243 1.00 26.53 204 ILE 8 N 1
ATOM 8614 C CA . ILE F 6 204 ? 148.452 143.646 161.125 1.00 27.45 204 ILE 8 CA 1
ATOM 8615 C C . ILE F 6 204 ? 148.587 142.758 162.354 1.00 24.29 204 ILE 8 C 1
ATOM 8616 O O . ILE F 6 204 ? 147.586 142.321 162.938 1.00 27.60 204 ILE 8 O 1
ATOM 8621 N N . SER F 6 205 ? 149.829 142.479 162.745 1.00 20.90 205 SER 8 N 1
ATOM 8622 C CA . SER F 6 205 ? 150.073 141.693 163.946 1.00 25.36 205 SER 8 CA 1
ATOM 8623 C C . SER F 6 205 ? 149.567 142.438 165.173 1.00 20.08 205 SER 8 C 1
ATOM 8624 O O . SER F 6 205 ? 149.704 143.660 165.279 1.00 23.62 205 SER 8 O 1
ATOM 8627 N N . HIS F 6 206 ? 148.976 141.691 166.106 1.00 20.08 206 HIS 8 N 1
ATOM 8628 C CA . HIS F 6 206 ? 148.337 142.312 167.259 1.00 22.44 206 HIS 8 CA 1
ATOM 8629 C C . HIS F 6 206 ? 149.330 142.987 168.195 1.00 25.92 206 HIS 8 C 1
ATOM 8630 O O . HIS F 6 206 ? 148.923 143.846 168.980 1.00 32.78 206 HIS 8 O 1
ATOM 8637 N N . ASN F 6 207 ? 150.613 142.623 168.139 1.00 27.82 207 ASN 8 N 1
ATOM 8638 C CA . ASN F 6 207 ? 151.605 143.303 168.968 1.00 26.33 207 ASN 8 CA 1
ATOM 8639 C C . ASN F 6 207 ? 151.755 144.765 168.559 1.00 27.26 207 ASN 8 C 1
ATOM 8640 O O . ASN F 6 207 ? 151.828 145.657 169.416 1.00 29.25 207 ASN 8 O 1
ATOM 8645 N N . ILE F 6 208 ? 151.799 145.028 167.252 1.00 23.46 208 ILE 8 N 1
ATOM 8646 C CA . ILE F 6 208 ? 151.897 146.401 166.769 1.00 19.31 208 ILE 8 CA 1
ATOM 8647 C C . ILE F 6 208 ? 150.650 147.188 167.147 1.00 22.20 208 ILE 8 C 1
ATOM 8648 O O . ILE F 6 208 ? 150.734 148.357 167.539 1.00 30.67 208 ILE 8 O 1
ATOM 8653 N N . LEU F 6 209 ? 149.476 146.565 167.029 1.00 21.54 209 LEU 8 N 1
ATOM 8654 C CA . LEU F 6 209 ? 148.241 147.233 167.426 1.00 13.85 209 LEU 8 CA 1
ATOM 8655 C C . LEU F 6 209 ? 148.233 147.536 168.919 1.00 19.62 209 LEU 8 C 1
ATOM 8656 O O . LEU F 6 209 ? 147.792 148.611 169.337 1.00 27.81 209 LEU 8 O 1
ATOM 8661 N N . TYR F 6 210 ? 148.716 146.599 169.740 1.00 25.03 210 TYR 8 N 1
ATOM 8662 C CA . TYR F 6 210 ? 148.788 146.839 171.178 1.00 23.36 210 TYR 8 CA 1
ATOM 8663 C C . TYR F 6 210 ? 149.719 147.998 171.499 1.00 32.02 210 TYR 8 C 1
ATOM 8664 O O . TYR F 6 210 ? 149.396 148.849 172.334 1.00 40.09 210 TYR 8 O 1
ATOM 8673 N N . ARG F 6 211 ? 150.884 148.050 170.850 1.00 31.26 211 ARG 8 N 1
ATOM 8674 C CA . ARG F 6 211 ? 151.820 149.137 171.121 1.00 26.02 211 ARG 8 CA 1
ATOM 8675 C C . ARG F 6 211 ? 151.274 150.479 170.634 1.00 26.24 211 ARG 8 C 1
ATOM 8676 O O . ARG F 6 211 ? 151.437 151.504 171.308 1.00 29.99 211 ARG 8 O 1
ATOM 8684 N N . MET F 6 212 ? 150.604 150.491 169.478 1.00 31.09 212 MET 8 N 1
ATOM 8685 C CA . MET F 6 212 ? 149.984 151.721 168.993 1.00 25.10 212 MET 8 CA 1
ATOM 8686 C C . MET F 6 212 ? 148.872 152.188 169.924 1.00 28.22 212 MET 8 C 1
ATOM 8687 O O . MET F 6 212 ? 148.735 153.388 170.185 1.00 32.78 212 MET 8 O 1
ATOM 8692 N N . MET F 6 213 ? 148.060 151.257 170.431 1.00 30.88 213 MET 8 N 1
ATOM 8693 C CA . MET F 6 213 ? 147.019 151.627 171.382 1.00 26.45 213 MET 8 CA 1
ATOM 8694 C C . MET F 6 213 ? 147.610 152.099 172.703 1.00 25.85 213 MET 8 C 1
ATOM 8695 O O . MET F 6 213 ? 147.027 152.961 173.365 1.00 28.55 213 MET 8 O 1
ATOM 8700 N N . GLN F 6 214 ? 148.753 151.540 173.106 1.00 29.99 214 GLN 8 N 1
ATOM 8701 C CA . GLN F 6 214 ? 149.453 152.047 174.281 1.00 31.56 214 GLN 8 CA 1
ATOM 8702 C C . GLN F 6 214 ? 149.916 153.481 174.062 1.00 27.60 214 GLN 8 C 1
ATOM 8703 O O . GLN F 6 214 ? 149.832 154.316 174.970 1.00 31.09 214 GLN 8 O 1
ATOM 8709 N N . ILE F 6 215 ? 150.419 153.778 172.862 1.00 33.68 215 ILE 8 N 1
ATOM 8710 C CA . ILE F 6 215 ? 150.798 155.150 172.527 1.00 32.61 215 ILE 8 CA 1
ATOM 8711 C C . ILE F 6 215 ? 149.578 156.064 172.567 1.00 33.55 215 ILE 8 C 1
ATOM 8712 O O . ILE F 6 215 ? 149.636 157.185 173.085 1.00 27.90 215 ILE 8 O 1
ATOM 8717 N N . VAL F 6 216 ? 148.454 155.596 172.020 1.00 41.81 216 VAL 8 N 1
ATOM 8718 C CA . VAL F 6 216 ? 147.224 156.382 172.015 1.00 34.18 216 VAL 8 CA 1
ATOM 8719 C C . VAL F 6 216 ? 146.717 156.608 173.436 1.00 34.62 216 VAL 8 C 1
ATOM 8720 O O . VAL F 6 216 ? 146.113 157.647 173.731 1.00 33.44 216 VAL 8 O 1
ATOM 8724 N N . GLU F 6 217 ? 146.963 155.655 174.339 1.00 37.12 217 GLU 8 N 1
ATOM 8725 C CA . GLU F 6 217 ? 146.494 155.788 175.715 1.00 32.67 217 GLU 8 CA 1
ATOM 8726 C C . GLU F 6 217 ? 147.109 157.006 176.393 1.00 35.71 217 GLU 8 C 1
ATOM 8727 O O . GLU F 6 217 ? 146.413 157.755 177.089 1.00 34.74 217 GLU 8 O 1
ATOM 8733 N N . GLU F 6 218 ? 148.407 157.223 176.203 1.00 41.11 218 GLU 8 N 1
ATOM 8734 C CA . GLU F 6 218 ? 149.008 158.484 176.601 1.00 38.69 218 GLU 8 CA 1
ATOM 8735 C C . GLU F 6 218 ? 148.695 159.550 175.553 1.00 43.87 218 GLU 8 C 1
ATOM 8736 O O . GLU F 6 218 ? 148.195 159.257 174.464 1.00 47.75 218 GLU 8 O 1
ATOM 8742 N N . ARG F 6 219 ? 148.991 160.806 175.894 1.00 45.01 219 ARG 8 N 1
ATOM 8743 C CA . ARG F 6 219 ? 148.558 161.961 175.102 1.00 46.75 219 ARG 8 CA 1
ATOM 8744 C C . ARG F 6 219 ? 147.038 162.000 174.983 1.00 45.93 219 ARG 8 C 1
ATOM 8745 O O . ARG F 6 219 ? 146.491 162.468 173.981 1.00 42.43 219 ARG 8 O 1
ATOM 8753 N N . MET F 6 220 ? 146.352 161.497 176.011 1.00 48.74 220 MET 8 N 1
ATOM 8754 C CA . MET F 6 220 ? 144.903 161.340 175.944 1.00 45.83 220 MET 8 CA 1
ATOM 8755 C C . MET F 6 220 ? 144.193 162.688 175.994 1.00 44.05 220 MET 8 C 1
ATOM 8756 O O . MET F 6 220 ? 143.208 162.904 175.279 1.00 43.15 220 MET 8 O 1
ATOM 8761 N N . GLY F 6 221 ? 144.677 163.608 176.833 1.00 44.60 221 GLY 8 N 1
ATOM 8762 C CA . GLY F 6 221 ? 144.045 164.910 176.962 1.00 48.66 221 GLY 8 CA 1
ATOM 8763 C C . GLY F 6 221 ? 144.297 165.843 175.796 1.00 50.94 221 GLY 8 C 1
ATOM 8764 O O . GLY F 6 221 ? 143.547 166.808 175.616 1.00 49.23 221 GLY 8 O 1
ATOM 8765 N N . GLU F 6 222 ? 145.338 165.582 175.004 1.00 48.12 222 GLU 8 N 1
ATOM 8766 C CA . GLU F 6 222 ? 145.628 166.407 173.838 1.00 46.14 222 GLU 8 CA 1
ATOM 8767 C C . GLU F 6 222 ? 144.629 166.203 172.708 1.00 45.12 222 GLU 8 C 1
ATOM 8768 O O . GLU F 6 222 ? 144.660 166.961 171.733 1.00 48.02 222 GLU 8 O 1
ATOM 8774 N N . PHE F 6 223 ? 143.755 165.207 172.814 1.00 42.85 223 PHE 8 N 1
ATOM 8775 C CA . PHE F 6 223 ? 142.879 164.848 171.709 1.00 42.26 223 PHE 8 CA 1
ATOM 8776 C C . PHE F 6 223 ? 141.831 165.924 171.451 1.00 39.99 223 PHE 8 C 1
ATOM 8777 O O . PHE F 6 223 ? 141.287 166.526 172.380 1.00 41.75 223 PHE 8 O 1
ATOM 8785 N N . GLN F 6 224 ? 141.558 166.158 170.179 1.00 43.38 224 GLN 8 N 1
ATOM 8786 C CA . GLN F 6 224 ? 140.490 167.017 169.699 1.00 45.60 224 GLN 8 CA 1
ATOM 8787 C C . GLN F 6 224 ? 139.304 166.168 169.262 1.00 48.43 224 GLN 8 C 1
ATOM 8788 O O . GLN F 6 224 ? 139.394 164.938 169.205 1.00 52.07 224 GLN 8 O 1
ATOM 8794 N N . PRO F 6 225 ? 138.152 166.787 168.967 1.00 43.96 225 PRO 8 N 1
ATOM 8795 C CA . PRO F 6 225 ? 136.993 165.986 168.528 1.00 43.36 225 PRO 8 CA 1
ATOM 8796 C C . PRO F 6 225 ? 137.275 165.083 167.337 1.00 42.93 225 PRO 8 C 1
ATOM 8797 O O . PRO F 6 225 ? 136.785 163.946 167.303 1.00 45.39 225 PRO 8 O 1
ATOM 8801 N N . GLU F 6 226 ? 138.057 165.548 166.360 1.00 38.16 226 GLU 8 N 1
ATOM 8802 C CA . GLU F 6 226 ? 138.426 164.677 165.249 1.00 36.05 226 GLU 8 CA 1
ATOM 8803 C C . GLU F 6 226 ? 139.311 163.528 165.713 1.00 37.80 226 GLU 8 C 1
ATOM 8804 O O . GLU F 6 226 ? 139.180 162.404 165.212 1.00 41.92 226 GLU 8 O 1
ATOM 8810 N N . ASP F 6 227 ? 140.211 163.787 166.665 1.00 37.55 227 ASP 8 N 1
ATOM 8811 C CA . ASP F 6 227 ? 141.004 162.709 167.246 1.00 34.42 227 ASP 8 CA 1
ATOM 8812 C C . ASP F 6 227 ? 140.115 161.699 167.959 1.00 39.21 227 ASP 8 C 1
ATOM 8813 O O . ASP F 6 227 ? 140.331 160.487 167.849 1.00 43.56 227 ASP 8 O 1
ATOM 8818 N N . TYR F 6 228 ? 139.108 162.183 168.692 1.00 33.47 228 TYR 8 N 1
ATOM 8819 C CA . TYR F 6 228 ? 138.165 161.279 169.341 1.00 30.31 228 TYR 8 CA 1
ATOM 8820 C C . TYR F 6 228 ? 137.430 160.426 168.318 1.00 30.29 228 TYR 8 C 1
ATOM 8821 O O . TYR F 6 228 ? 137.265 159.217 168.512 1.00 38.75 228 TYR 8 O 1
ATOM 8830 N N . ILE F 6 229 ? 136.987 161.038 167.217 1.00 24.76 229 ILE 8 N 1
ATOM 8831 C CA . ILE F 6 229 ? 136.268 160.289 166.191 1.00 23.82 229 ILE 8 CA 1
ATOM 8832 C C . ILE F 6 229 ? 137.169 159.231 165.565 1.00 24.95 229 ILE 8 C 1
ATOM 8833 O O . ILE F 6 229 ? 136.750 158.086 165.355 1.00 35.66 229 ILE 8 O 1
ATOM 8838 N N . ASN F 6 230 ? 138.417 159.592 165.259 1.00 20.43 230 ASN 8 N 1
ATOM 8839 C CA . ASN F 6 230 ? 139.340 158.632 164.660 1.00 23.00 230 ASN 8 CA 1
ATOM 8840 C C . ASN F 6 230 ? 139.632 157.474 165.609 1.00 25.17 230 ASN 8 C 1
ATOM 8841 O O . ASN F 6 230 ? 139.650 156.307 165.193 1.00 26.55 230 ASN 8 O 1
ATOM 8846 N N . VAL F 6 231 ? 139.857 157.776 166.890 1.00 21.11 231 VAL 8 N 1
ATOM 8847 C CA . VAL F 6 231 ? 140.147 156.727 167.861 1.00 20.49 231 VAL 8 CA 1
ATOM 8848 C C . VAL F 6 231 ? 138.937 155.820 168.047 1.00 20.47 231 VAL 8 C 1
ATOM 8849 O O . VAL F 6 231 ? 139.075 154.597 168.164 1.00 23.56 231 VAL 8 O 1
ATOM 8853 N N . LEU F 6 232 ? 137.734 156.399 168.077 1.00 17.69 232 LEU 8 N 1
ATOM 8854 C CA . LEU F 6 232 ? 136.529 155.588 168.200 1.00 12.62 232 LEU 8 CA 1
ATOM 8855 C C . LEU F 6 232 ? 136.322 154.702 166.980 1.00 14.84 232 LEU 8 C 1
ATOM 8856 O O . LEU F 6 232 ? 135.901 153.550 167.119 1.00 25.33 232 LEU 8 O 1
ATOM 8861 N N . HIS F 6 233 ? 136.613 155.214 165.781 1.00 15.40 233 HIS 8 N 1
ATOM 8862 C CA . HIS F 6 233 ? 136.530 154.381 164.584 1.00 17.03 233 HIS 8 CA 1
ATOM 8863 C C . HIS F 6 233 ? 137.518 153.224 164.652 1.00 19.73 233 HIS 8 C 1
ATOM 8864 O O . HIS F 6 233 ? 137.174 152.080 164.321 1.00 23.64 233 HIS 8 O 1
ATOM 8871 N N . ALA F 6 234 ? 138.750 153.503 165.085 1.00 16.56 234 ALA 8 N 1
ATOM 8872 C CA . ALA F 6 234 ? 139.747 152.444 165.208 1.00 14.15 234 ALA 8 CA 1
ATOM 8873 C C . ALA F 6 234 ? 139.315 151.395 166.224 1.00 16.39 234 ALA 8 C 1
ATOM 8874 O O . ALA F 6 234 ? 139.463 150.191 165.985 1.00 19.69 234 ALA 8 O 1
ATOM 8876 N N . LEU F 6 235 ? 138.775 151.833 167.363 1.00 23.31 235 LEU 8 N 1
ATOM 8877 C CA . LEU F 6 235 ? 138.333 150.892 168.387 1.00 16.36 235 LEU 8 CA 1
ATOM 8878 C C . LEU F 6 235 ? 137.143 150.069 167.908 1.00 11.25 235 LEU 8 C 1
ATOM 8879 O O . LEU F 6 235 ? 137.038 148.877 168.219 1.00 17.81 235 LEU 8 O 1
ATOM 8884 N N . ASN F 6 236 ? 136.230 150.692 167.160 1.00 11.17 236 ASN 8 N 1
ATOM 8885 C CA . ASN F 6 236 ? 135.111 149.954 166.585 1.00 15.32 236 ASN 8 CA 1
ATOM 8886 C C . ASN F 6 236 ? 135.598 148.885 165.618 1.00 19.51 236 ASN 8 C 1
ATOM 8887 O O . ASN F 6 236 ? 135.090 147.758 165.619 1.00 25.74 236 ASN 8 O 1
ATOM 8892 N N . THR F 6 237 ? 136.578 149.223 164.778 1.00 13.11 237 THR 8 N 1
ATOM 8893 C CA . THR F 6 237 ? 137.097 148.241 163.831 1.00 10.79 237 THR 8 CA 1
ATOM 8894 C C . THR F 6 237 ? 137.852 147.121 164.539 1.00 15.24 237 THR 8 C 1
ATOM 8895 O O . THR F 6 237 ? 137.779 145.959 164.123 1.00 18.12 237 THR 8 O 1
ATOM 8899 N N . LEU F 6 238 ? 138.584 147.448 165.608 1.00 20.51 238 LEU 8 N 1
ATOM 8900 C CA . LEU F 6 238 ? 139.445 146.454 166.245 1.00 15.98 238 LEU 8 CA 1
ATOM 8901 C C . LEU F 6 238 ? 138.636 145.367 166.943 1.00 19.84 238 LEU 8 C 1
ATOM 8902 O O . LEU F 6 238 ? 138.897 144.173 166.753 1.00 24.38 238 LEU 8 O 1
ATOM 8907 N N . GLY F 6 239 ? 137.654 145.753 167.752 1.00 14.30 239 GLY 8 N 1
ATOM 8908 C CA . GLY F 6 239 ? 136.818 144.794 168.435 1.00 16.56 239 GLY 8 CA 1
ATOM 8909 C C . GLY F 6 239 ? 136.951 144.843 169.944 1.00 16.08 239 GLY 8 C 1
ATOM 8910 O O . GLY F 6 239 ? 137.576 145.746 170.509 1.00 18.69 239 GLY 8 O 1
ATOM 8911 N N . PRO F 6 240 ? 136.366 143.857 170.629 1.00 22.15 240 PRO 8 N 1
ATOM 8912 C CA . PRO F 6 240 ? 136.336 143.874 172.098 1.00 19.06 240 PRO 8 CA 1
ATOM 8913 C C . PRO F 6 240 ? 137.683 143.649 172.764 1.00 23.01 240 PRO 8 C 1
ATOM 8914 O O . PRO F 6 240 ? 137.834 144.009 173.938 1.00 25.84 240 PRO 8 O 1
ATOM 8918 N N . LYS F 6 241 ? 138.667 143.083 172.060 1.00 23.80 241 LYS 8 N 1
ATOM 8919 C CA . LYS F 6 241 ? 139.958 142.796 172.677 1.00 19.86 241 LYS 8 CA 1
ATOM 8920 C C . LYS F 6 241 ? 140.649 144.049 173.195 1.00 23.98 241 LYS 8 C 1
ATOM 8921 O O . LYS F 6 241 ? 141.500 143.949 174.086 1.00 21.80 241 LYS 8 O 1
ATOM 8927 N N . PHE F 6 242 ? 140.305 145.220 172.662 1.00 21.52 242 PHE 8 N 1
ATOM 8928 C CA . PHE F 6 242 ? 140.891 146.483 173.088 1.00 21.35 242 PHE 8 CA 1
ATOM 8929 C C . PHE F 6 242 ? 139.966 147.257 174.022 1.00 23.24 242 PHE 8 C 1
ATOM 8930 O O . PHE F 6 242 ? 140.087 148.482 174.140 1.00 25.76 242 PHE 8 O 1
ATOM 8938 N N . VAL F 6 243 ? 139.056 146.553 174.704 1.00 24.39 243 VAL 8 N 1
ATOM 8939 C CA . VAL F 6 243 ? 138.071 147.219 175.553 1.00 21.00 243 VAL 8 CA 1
ATOM 8940 C C . VAL F 6 243 ? 138.755 148.075 176.612 1.00 27.29 243 VAL 8 C 1
ATOM 8941 O O . VAL F 6 243 ? 138.289 149.180 176.918 1.00 34.19 243 VAL 8 O 1
ATOM 8945 N N . ASN F 6 244 ? 139.876 147.599 177.165 1.00 27.97 244 ASN 8 N 1
ATOM 8946 C CA . ASN F 6 244 ? 140.619 148.388 178.141 1.00 27.05 244 ASN 8 CA 1
ATOM 8947 C C . ASN F 6 244 ? 140.942 149.771 177.594 1.00 24.24 244 ASN 8 C 1
ATOM 8948 O O . ASN F 6 244 ? 140.706 150.783 178.266 1.00 24.78 244 ASN 8 O 1
ATOM 8953 N N . THR F 6 245 ? 141.446 149.835 176.359 1.00 25.86 245 THR 8 N 1
ATOM 8954 C CA . THR F 6 245 ? 141.717 151.131 175.747 1.00 26.34 245 THR 8 CA 1
ATOM 8955 C C . THR F 6 245 ? 140.444 151.958 175.651 1.00 21.79 245 THR 8 C 1
ATOM 8956 O O . THR F 6 245 ? 140.438 153.146 175.998 1.00 25.53 245 THR 8 O 1
ATOM 8960 N N . PHE F 6 246 ? 139.342 151.331 175.224 1.00 19.61 246 PHE 8 N 1
ATOM 8961 C CA . PHE F 6 246 ? 138.067 152.036 175.181 1.00 16.73 246 PHE 8 CA 1
ATOM 8962 C C . PHE F 6 246 ? 137.682 152.556 176.556 1.00 20.97 246 PHE 8 C 1
ATOM 8963 O O . PHE F 6 246 ? 137.086 153.635 176.662 1.00 29.80 246 PHE 8 O 1
ATOM 8971 N N . ARG F 6 247 ? 138.031 151.818 177.613 1.00 21.69 247 ARG 8 N 1
ATOM 8972 C CA . ARG F 6 247 ? 137.800 152.317 178.963 1.00 21.28 247 ARG 8 CA 1
ATOM 8973 C C . ARG F 6 247 ? 138.461 153.672 179.157 1.00 24.82 247 ARG 8 C 1
ATOM 8974 O O . ARG F 6 247 ? 137.809 154.637 179.578 1.00 28.82 247 ARG 8 O 1
ATOM 8982 N N . LYS F 6 248 ? 139.744 153.781 178.795 1.00 26.34 248 LYS 8 N 1
ATOM 8983 C CA . LYS F 6 248 ? 140.445 155.049 178.949 1.00 26.11 248 LYS 8 CA 1
ATOM 8984 C C . LYS F 6 248 ? 139.832 156.133 178.078 1.00 30.78 248 LYS 8 C 1
ATOM 8985 O O . LYS F 6 248 ? 140.047 157.323 178.328 1.00 30.79 248 LYS 8 O 1
ATOM 8991 N N . ILE F 6 249 ? 139.074 155.744 177.052 1.00 28.87 249 ILE 8 N 1
ATOM 8992 C CA . ILE F 6 249 ? 138.320 156.725 176.281 1.00 22.09 249 ILE 8 CA 1
ATOM 8993 C C . ILE F 6 249 ? 137.169 157.269 177.119 1.00 29.92 249 ILE 8 C 1
ATOM 8994 O O . ILE F 6 249 ? 137.046 158.484 177.325 1.00 31.20 249 ILE 8 O 1
ATOM 8999 N N . VAL F 6 250 ? 136.355 156.367 177.680 1.00 31.58 250 VAL 8 N 1
ATOM 9000 C CA . VAL F 6 250 ? 135.090 156.774 178.285 1.00 24.00 250 VAL 8 CA 1
ATOM 9001 C C . VAL F 6 250 ? 135.336 157.714 179.456 1.00 31.31 250 VAL 8 C 1
ATOM 9002 O O . VAL F 6 250 ? 134.753 158.803 179.532 1.00 30.40 250 VAL 8 O 1
ATOM 9006 N N . GLU F 6 251 ? 136.227 157.322 180.367 1.00 32.70 251 GLU 8 N 1
ATOM 9007 C CA . GLU F 6 251 ? 136.569 158.194 181.482 1.00 31.70 251 GLU 8 CA 1
ATOM 9008 C C . GLU F 6 251 ? 137.108 159.526 180.981 1.00 34.11 251 GLU 8 C 1
ATOM 9009 O O . GLU F 6 251 ? 136.724 160.588 181.489 1.00 34.32 251 GLU 8 O 1
ATOM 9015 N N . CYS F 6 252 ? 137.967 159.494 179.958 1.00 32.20 252 CYS 8 N 1
ATOM 9016 C CA . CYS F 6 252 ? 138.508 160.737 179.421 1.00 31.66 252 CYS 8 CA 1
ATOM 9017 C C . CYS F 6 252 ? 137.401 161.596 178.826 1.00 35.48 252 CYS 8 C 1
ATOM 9018 O O . CYS F 6 252 ? 137.496 162.828 178.817 1.00 35.45 252 CYS 8 O 1
ATOM 9021 N N . GLY F 6 253 ? 136.342 160.962 178.329 1.00 35.28 253 GLY 8 N 1
ATOM 9022 C CA . GLY F 6 253 ? 135.205 161.696 177.823 1.00 31.39 253 GLY 8 CA 1
ATOM 9023 C C . GLY F 6 253 ? 134.145 162.023 178.844 1.00 31.80 253 GLY 8 C 1
ATOM 9024 O O . GLY F 6 253 ? 133.122 162.613 178.489 1.00 35.55 253 GLY 8 O 1
ATOM 9025 N N . LEU F 6 254 ? 134.353 161.654 180.111 1.00 35.15 254 LEU 8 N 1
ATOM 9026 C CA . LEU F 6 254 ? 133.332 161.899 181.122 1.00 34.49 254 LEU 8 CA 1
ATOM 9027 C C . LEU F 6 254 ? 133.242 163.367 181.518 1.00 35.36 254 LEU 8 C 1
ATOM 9028 O O . LEU F 6 254 ? 132.169 163.818 181.931 1.00 33.26 254 LEU 8 O 1
ATOM 9033 N N . GLN F 6 255 ? 134.335 164.118 181.404 1.00 38.87 255 GLN 8 N 1
ATOM 9034 C CA . GLN F 6 255 ? 134.349 165.522 181.790 1.00 40.24 255 GLN 8 CA 1
ATOM 9035 C C . GLN F 6 255 ? 133.969 166.464 180.654 1.00 44.71 255 GLN 8 C 1
ATOM 9036 O O . GLN F 6 255 ? 133.841 167.670 180.891 1.00 48.81 255 GLN 8 O 1
ATOM 9042 N N . HIS F 6 256 ? 133.789 165.953 179.436 1.00 41.96 256 HIS 8 N 1
ATOM 9043 C CA . HIS F 6 256 ? 133.433 166.778 178.288 1.00 37.28 256 HIS 8 CA 1
ATOM 9044 C C . HIS F 6 256 ? 132.134 166.331 177.629 1.00 37.39 256 HIS 8 C 1
ATOM 9045 O O . HIS F 6 256 ? 131.805 166.815 176.540 1.00 38.40 256 HIS 8 O 1
ATOM 9052 N N . VAL F 6 257 ? 131.390 165.420 178.260 1.00 44.06 257 VAL 8 N 1
ATOM 9053 C CA . VAL F 6 257 ? 130.206 164.849 177.627 1.00 42.92 257 VAL 8 CA 1
ATOM 9054 C C . VAL F 6 257 ? 129.091 165.883 177.500 1.00 46.24 257 VAL 8 C 1
ATOM 9055 O O . VAL F 6 257 ? 128.317 165.853 176.535 1.00 45.01 257 VAL 8 O 1
ATOM 9059 N N . GLU F 6 258 ? 128.991 166.816 178.451 1.00 49.10 258 GLU 8 N 1
ATOM 9060 C CA . GLU F 6 258 ? 127.880 167.764 178.442 1.00 44.72 258 GLU 8 CA 1
ATOM 9061 C C . GLU F 6 258 ? 127.946 168.714 177.251 1.00 42.16 258 GLU 8 C 1
ATOM 9062 O O . GLU F 6 258 ? 126.909 169.220 176.808 1.00 40.98 258 GLU 8 O 1
ATOM 9068 N N . ASN F 6 259 ? 129.146 168.972 176.718 1.00 43.02 259 ASN 8 N 1
ATOM 9069 C CA . ASN F 6 259 ? 129.314 169.757 175.490 1.00 43.82 259 ASN 8 CA 1
ATOM 9070 C C . ASN F 6 259 ? 130.159 168.924 174.527 1.00 43.96 259 ASN 8 C 1
ATOM 9071 O O . ASN F 6 259 ? 131.386 169.038 174.496 1.00 43.77 259 ASN 8 O 1
ATOM 9076 N N . MET F 6 260 ? 129.492 168.083 173.739 1.00 37.67 260 MET 8 N 1
ATOM 9077 C CA . MET F 6 260 ? 130.162 167.215 172.785 1.00 36.24 260 MET 8 CA 1
ATOM 9078 C C . MET F 6 260 ? 129.351 167.155 171.499 1.00 38.57 260 MET 8 C 1
ATOM 9079 O O . MET F 6 260 ? 128.145 167.412 171.494 1.00 36.55 260 MET 8 O 1
ATOM 9084 N N . ASP F 6 261 ? 130.030 166.815 170.406 1.00 34.95 261 ASP 8 N 1
ATOM 9085 C CA . ASP F 6 261 ? 129.377 166.736 169.108 1.00 31.52 261 ASP 8 CA 1
ATOM 9086 C C . ASP F 6 261 ? 128.450 165.527 169.038 1.00 36.58 261 ASP 8 C 1
ATOM 9087 O O . ASP F 6 261 ? 128.671 164.505 169.694 1.00 36.80 261 ASP 8 O 1
ATOM 9092 N N . ALA F 6 262 ? 127.396 165.656 168.227 1.00 31.25 262 ALA 8 N 1
ATOM 9093 C CA . ALA F 6 262 ? 126.414 164.582 168.107 1.00 26.66 262 ALA 8 CA 1
ATOM 9094 C C . ALA F 6 262 ? 127.015 163.343 167.454 1.00 24.74 262 ALA 8 C 1
ATOM 9095 O O . ALA F 6 262 ? 126.751 162.216 167.888 1.00 30.46 262 ALA 8 O 1
ATOM 9097 N N . VAL F 6 263 ? 127.816 163.528 166.402 1.00 18.52 263 VAL 8 N 1
ATOM 9098 C CA . VAL F 6 263 ? 128.419 162.382 165.727 1.00 23.43 263 VAL 8 CA 1
ATOM 9099 C C . VAL F 6 263 ? 129.418 161.680 166.641 1.00 35.15 263 VAL 8 C 1
ATOM 9100 O O . VAL F 6 263 ? 129.548 160.449 166.601 1.00 34.55 263 VAL 8 O 1
ATOM 9104 N N . THR F 6 264 ? 130.132 162.437 167.479 1.00 31.58 264 THR 8 N 1
ATOM 9105 C CA . THR F 6 264 ? 131.024 161.814 168.450 1.00 21.62 264 THR 8 CA 1
ATOM 9106 C C . THR F 6 264 ? 130.242 160.950 169.431 1.00 22.83 264 THR 8 C 1
ATOM 9107 O O . THR F 6 264 ? 130.672 159.843 169.771 1.00 27.55 264 THR 8 O 1
ATOM 9111 N N . LEU F 6 265 ? 129.083 161.432 169.884 1.00 24.22 265 LEU 8 N 1
ATOM 9112 C CA . LEU F 6 265 ? 128.250 160.634 170.776 1.00 25.76 265 LEU 8 CA 1
ATOM 9113 C C . LEU F 6 265 ? 127.686 159.405 170.072 1.00 22.94 265 LEU 8 C 1
ATOM 9114 O O . LEU F 6 265 ? 127.547 158.347 170.694 1.00 33.55 265 LEU 8 O 1
ATOM 9119 N N . THR F 6 266 ? 127.351 159.522 168.785 1.00 9.72 266 THR 8 N 1
ATOM 9120 C CA . THR F 6 266 ? 126.905 158.353 168.032 1.00 12.55 266 THR 8 CA 1
ATOM 9121 C C . THR F 6 266 ? 128.011 157.309 167.935 1.00 24.69 266 THR 8 C 1
ATOM 9122 O O . THR F 6 266 ? 127.763 156.108 168.111 1.00 32.07 266 THR 8 O 1
ATOM 9126 N N . ASN F 6 267 ? 129.243 157.750 167.664 1.00 23.28 267 ASN 8 N 1
ATOM 9127 C CA . ASN F 6 267 ? 130.373 156.827 167.661 1.00 22.39 267 ASN 8 CA 1
ATOM 9128 C C . ASN F 6 267 ? 130.588 156.210 169.036 1.00 14.02 267 ASN 8 C 1
ATOM 9129 O O . ASN F 6 267 ? 130.932 155.027 169.142 1.00 16.87 267 ASN 8 O 1
ATOM 9134 N N . TYR F 6 268 ? 130.386 156.995 170.097 1.00 11.74 268 TYR 8 N 1
ATOM 9135 C CA . TYR F 6 268 ? 130.480 156.462 171.452 1.00 11.83 268 TYR 8 CA 1
ATOM 9136 C C . TYR F 6 268 ? 129.460 155.355 171.677 1.00 17.76 268 TYR 8 C 1
ATOM 9137 O O . TYR F 6 268 ? 129.784 154.302 172.233 1.00 25.08 268 TYR 8 O 1
ATOM 9146 N N . MET F 6 269 ? 128.214 155.582 171.256 1.00 20.32 269 MET 8 N 1
ATOM 9147 C CA . MET F 6 269 ? 127.175 154.572 171.443 1.00 14.67 269 MET 8 CA 1
ATOM 9148 C C . MET F 6 269 ? 127.476 153.318 170.631 1.00 11.45 269 MET 8 C 1
ATOM 9149 O O . MET F 6 269 ? 127.251 152.194 171.098 1.00 18.57 269 MET 8 O 1
ATOM 9154 N N . VAL F 6 270 ? 127.987 153.493 169.410 1.00 13.90 270 VAL 8 N 1
ATOM 9155 C CA . VAL F 6 270 ? 128.355 152.343 168.589 1.00 13.28 270 VAL 8 CA 1
ATOM 9156 C C . VAL F 6 270 ? 129.468 151.544 169.257 1.00 15.99 270 VAL 8 C 1
ATOM 9157 O O . VAL F 6 270 ? 129.439 150.307 169.278 1.00 21.36 270 VAL 8 O 1
ATOM 9161 N N . CYS F 6 271 ? 130.465 152.236 169.816 1.00 20.73 271 CYS 8 N 1
ATOM 9162 C CA . CYS F 6 271 ? 131.533 151.546 170.532 1.00 14.53 271 CYS 8 CA 1
ATOM 9163 C C . CYS F 6 271 ? 131.001 150.828 171.768 1.00 16.77 271 CYS 8 C 1
ATOM 9164 O O . CYS F 6 271 ? 131.421 149.704 172.067 1.00 25.74 271 CYS 8 O 1
ATOM 9167 N N . PHE F 6 272 ? 130.083 151.464 172.501 1.00 12.93 272 PHE 8 N 1
ATOM 9168 C CA . PHE F 6 272 ? 129.474 150.812 173.657 1.00 10.20 272 PHE 8 CA 1
ATOM 9169 C C . PHE F 6 272 ? 128.770 149.526 173.248 1.00 19.99 272 PHE 8 C 1
ATOM 9170 O O . PHE F 6 272 ? 128.881 148.502 173.931 1.00 22.06 272 PHE 8 O 1
ATOM 9178 N N . SER F 6 273 ? 128.031 149.566 172.138 1.00 24.65 273 SER 8 N 1
ATOM 9179 C CA . SER F 6 273 ? 127.355 148.366 171.657 1.00 11.34 273 SER 8 CA 1
ATOM 9180 C C . SER F 6 273 ? 128.354 147.296 171.231 1.00 16.84 273 SER 8 C 1
ATOM 9181 O O . SER F 6 273 ? 128.151 146.107 171.502 1.00 24.49 273 SER 8 O 1
ATOM 9184 N N . THR F 6 274 ? 129.435 147.698 170.559 1.00 17.71 274 THR 8 N 1
ATOM 9185 C CA . THR F 6 274 ? 130.390 146.726 170.033 1.00 12.19 274 THR 8 CA 1
ATOM 9186 C C . THR F 6 274 ? 131.161 146.033 171.152 1.00 21.41 274 THR 8 C 1
ATOM 9187 O O . THR F 6 274 ? 131.267 144.801 171.174 1.00 22.62 274 THR 8 O 1
ATOM 9191 N N . MET F 6 275 ? 131.706 146.806 172.095 1.00 22.81 275 MET 8 N 1
ATOM 9192 C CA . MET F 6 275 ? 132.529 146.226 173.151 1.00 21.74 275 MET 8 CA 1
ATOM 9193 C C . MET F 6 275 ? 131.723 145.477 174.202 1.00 26.27 275 MET 8 C 1
ATOM 9194 O O . MET F 6 275 ? 132.327 144.803 175.044 1.00 31.02 275 MET 8 O 1
ATOM 9199 N N . ASP F 6 276 ? 130.393 145.574 174.177 1.00 24.94 276 ASP 8 N 1
ATOM 9200 C CA . ASP F 6 276 ? 129.535 145.005 175.217 1.00 25.25 276 ASP 8 CA 1
ATOM 9201 C C . ASP F 6 276 ? 129.948 145.531 176.593 1.00 27.84 276 ASP 8 C 1
ATOM 9202 O O . ASP F 6 276 ? 130.313 144.780 177.500 1.00 29.95 276 ASP 8 O 1
ATOM 9207 N N . TYR F 6 277 ? 129.892 146.854 176.721 1.00 25.28 277 TYR 8 N 1
ATOM 9208 C CA . TYR F 6 277 ? 130.332 147.524 177.935 1.00 23.62 277 TYR 8 CA 1
ATOM 9209 C C . TYR F 6 277 ? 129.470 147.110 179.122 1.00 30.25 277 TYR 8 C 1
ATOM 9210 O O . TYR F 6 277 ? 128.265 146.880 178.996 1.00 31.43 277 TYR 8 O 1
ATOM 9219 N N . LYS F 6 278 ? 130.106 147.014 180.289 1.00 33.92 278 LYS 8 N 1
ATOM 9220 C CA . LYS F 6 278 ? 129.444 146.536 181.496 1.00 33.59 278 LYS 8 CA 1
ATOM 9221 C C . LYS F 6 278 ? 129.045 147.642 182.460 1.00 35.93 278 LYS 8 C 1
ATOM 9222 O O . LYS F 6 278 ? 128.032 147.503 183.148 1.00 34.53 278 LYS 8 O 1
ATOM 9228 N N . GLN F 6 279 ? 129.809 148.729 182.530 1.00 39.69 279 GLN 8 N 1
ATOM 9229 C CA . GLN F 6 279 ? 129.492 149.840 183.426 1.00 39.13 279 GLN 8 CA 1
ATOM 9230 C C . GLN F 6 279 ? 128.296 150.597 182.861 1.00 39.21 279 GLN 8 C 1
ATOM 9231 O O . GLN F 6 279 ? 128.420 151.348 181.892 1.00 35.89 279 GLN 8 O 1
ATOM 9237 N N . ARG F 6 280 ? 127.126 150.399 183.471 1.00 38.54 280 ARG 8 N 1
ATOM 9238 C CA . ARG F 6 280 ? 125.895 150.971 182.939 1.00 37.11 280 ARG 8 CA 1
ATOM 9239 C C . ARG F 6 280 ? 125.775 152.468 183.194 1.00 36.20 280 ARG 8 C 1
ATOM 9240 O O . ARG F 6 280 ? 125.076 153.153 182.440 1.00 34.11 280 ARG 8 O 1
ATOM 9248 N N . GLU F 6 281 ? 126.425 152.990 184.238 1.00 37.25 281 GLU 8 N 1
ATOM 9249 C CA . GLU F 6 281 ? 126.286 154.408 184.558 1.00 38.54 281 GLU 8 CA 1
ATOM 9250 C C . GLU F 6 281 ? 126.812 155.286 183.428 1.00 41.52 281 GLU 8 C 1
ATOM 9251 O O . GLU F 6 281 ? 126.154 156.254 183.024 1.00 39.29 281 GLU 8 O 1
ATOM 9257 N N . HIS F 6 282 ? 127.992 154.955 182.898 1.00 37.79 282 HIS 8 N 1
ATOM 9258 C CA . HIS F 6 282 ? 128.552 155.726 181.794 1.00 30.83 282 HIS 8 CA 1
ATOM 9259 C C . HIS F 6 282 ? 127.697 155.610 180.539 1.00 29.59 282 HIS 8 C 1
ATOM 9260 O O . HIS F 6 282 ? 127.519 156.599 179.819 1.00 33.81 282 HIS 8 O 1
ATOM 9267 N N . ILE F 6 283 ? 127.166 154.417 180.262 1.00 24.04 283 ILE 8 N 1
ATOM 9268 C CA . ILE F 6 283 ? 126.304 154.237 179.097 1.00 24.27 283 ILE 8 CA 1
ATOM 9269 C C . ILE F 6 283 ? 125.060 155.105 179.218 1.00 26.78 283 ILE 8 C 1
ATOM 9270 O O . ILE F 6 283 ? 124.646 155.763 178.254 1.00 32.17 283 ILE 8 O 1
ATOM 9275 N N . ASP F 6 284 ? 124.442 155.118 180.402 1.00 30.55 284 ASP 8 N 1
ATOM 9276 C CA . ASP F 6 284 ? 123.264 155.952 180.617 1.00 32.06 284 ASP 8 CA 1
ATOM 9277 C C . ASP F 6 284 ? 123.598 157.431 180.473 1.00 34.91 284 ASP 8 C 1
ATOM 9278 O O . ASP F 6 284 ? 122.829 158.188 179.869 1.00 35.45 284 ASP 8 O 1
ATOM 9283 N N . ILE F 6 285 ? 124.741 157.860 181.015 1.00 29.69 285 ILE 8 N 1
ATOM 9284 C CA . ILE F 6 285 ? 125.140 159.262 180.898 1.00 29.58 285 ILE 8 CA 1
ATOM 9285 C C . ILE F 6 285 ? 125.306 159.644 179.433 1.00 28.75 285 ILE 8 C 1
ATOM 9286 O O . ILE F 6 285 ? 124.802 160.680 178.977 1.00 34.96 285 ILE 8 O 1
ATOM 9291 N N . TYR F 6 286 ? 126.006 158.803 178.669 1.00 22.79 286 TYR 8 N 1
ATOM 9292 C CA . TYR F 6 286 ? 126.257 159.117 177.267 1.00 21.68 286 TYR 8 CA 1
ATOM 9293 C C . TYR F 6 286 ? 124.968 159.117 176.454 1.00 31.52 286 TYR 8 C 1
ATOM 9294 O O . TYR F 6 286 ? 124.780 159.978 175.591 1.00 39.28 286 TYR 8 O 1
ATOM 9303 N N . ALA F 6 287 ? 124.067 158.165 176.712 1.00 25.47 287 ALA 8 N 1
ATOM 9304 C CA . ALA F 6 287 ? 122.804 158.135 175.980 1.00 20.48 287 ALA 8 CA 1
ATOM 9305 C C . ALA F 6 287 ? 121.939 159.347 176.311 1.00 28.42 287 ALA 8 C 1
ATOM 9306 O O . ALA F 6 287 ? 121.305 159.933 175.421 1.00 38.78 287 ALA 8 O 1
ATOM 9308 N N . ASP F 6 288 ? 121.893 159.731 177.591 1.00 22.87 288 ASP 8 N 1
ATOM 9309 C CA . ASP F 6 288 ? 121.112 160.896 177.987 1.00 28.61 288 ASP 8 CA 1
ATOM 9310 C C . ASP F 6 288 ? 121.678 162.174 177.387 1.00 33.88 288 ASP 8 C 1
ATOM 9311 O O . ASP F 6 288 ? 120.919 163.084 177.035 1.00 35.37 288 ASP 8 O 1
ATOM 9316 N N . ALA F 6 289 ? 123.005 162.267 177.264 1.00 32.09 289 ALA 8 N 1
ATOM 9317 C CA . ALA F 6 289 ? 123.590 163.423 176.595 1.00 25.00 289 ALA 8 CA 1
ATOM 9318 C C . ALA F 6 289 ? 123.356 163.379 175.090 1.00 27.17 289 ALA 8 C 1
ATOM 9319 O O . ALA F 6 289 ? 123.209 164.430 174.457 1.00 29.44 289 ALA 8 O 1
ATOM 9321 N N . LEU F 6 290 ? 123.322 162.180 174.503 1.00 28.84 290 LEU 8 N 1
ATOM 9322 C CA . LEU F 6 290 ? 123.108 162.055 173.065 1.00 29.38 290 LEU 8 CA 1
ATOM 9323 C C . LEU F 6 290 ? 121.707 162.502 172.675 1.00 28.75 290 LEU 8 C 1
ATOM 9324 O O . LEU F 6 290 ? 121.536 163.287 171.736 1.00 35.45 290 LEU 8 O 1
ATOM 9329 N N . VAL F 6 291 ? 120.693 162.023 173.398 1.00 25.40 291 VAL 8 N 1
ATOM 9330 C CA . VAL F 6 291 ? 119.318 162.305 173.000 1.00 34.85 291 VAL 8 CA 1
ATOM 9331 C C . VAL F 6 291 ? 118.973 163.785 173.118 1.00 38.80 291 VAL 8 C 1
ATOM 9332 O O . VAL F 6 291 ? 117.947 164.221 172.584 1.00 37.02 291 VAL 8 O 1
ATOM 9336 N N . GLU F 6 292 ? 119.795 164.572 173.815 1.00 37.02 292 GLU 8 N 1
ATOM 9337 C CA . GLU F 6 292 ? 119.585 166.016 173.841 1.00 33.42 292 GLU 8 CA 1
ATOM 9338 C C . GLU F 6 292 ? 119.858 166.644 172.478 1.00 35.05 292 GLU 8 C 1
ATOM 9339 O O . GLU F 6 292 ? 119.155 167.575 172.067 1.00 37.00 292 GLU 8 O 1
ATOM 9345 N N . VAL F 6 293 ? 120.873 166.155 171.765 1.00 32.39 293 VAL 8 N 1
ATOM 9346 C CA . VAL F 6 293 ? 121.288 166.756 170.501 1.00 34.32 293 VAL 8 CA 1
ATOM 9347 C C . VAL F 6 293 ? 121.065 165.782 169.352 1.00 33.14 293 VAL 8 C 1
ATOM 9348 O O . VAL F 6 293 ? 121.620 165.954 168.261 1.00 33.34 293 VAL 8 O 1
ATOM 9352 N N . ALA F 6 294 ? 120.250 164.751 169.591 1.00 30.30 294 ALA 8 N 1
ATOM 9353 C CA . ALA F 6 294 ? 119.958 163.772 168.549 1.00 34.19 294 ALA 8 CA 1
ATOM 9354 C C . ALA F 6 294 ? 119.296 164.385 167.320 1.00 34.77 294 ALA 8 C 1
ATOM 9355 O O . ALA F 6 294 ? 119.303 163.759 166.256 1.00 30.68 294 ALA 8 O 1
ATOM 9357 N N . THR F 6 295 ? 118.726 165.586 167.436 1.00 39.03 295 THR 8 N 1
ATOM 9358 C CA . THR F 6 295 ? 118.101 166.234 166.289 1.00 36.95 295 THR 8 CA 1
ATOM 9359 C C . THR F 6 295 ? 119.110 166.711 165.251 1.00 35.54 295 THR 8 C 1
ATOM 9360 O O . THR F 6 295 ? 118.707 167.034 164.128 1.00 32.94 295 THR 8 O 1
ATOM 9364 N N . ASP F 6 296 ? 120.396 166.765 165.591 1.00 33.21 296 ASP 8 N 1
ATOM 9365 C CA . ASP F 6 296 ? 121.425 167.268 164.691 1.00 31.06 296 ASP 8 CA 1
ATOM 9366 C C . ASP F 6 296 ? 122.070 166.178 163.845 1.00 32.29 296 ASP 8 C 1
ATOM 9367 O O . ASP F 6 296 ? 123.017 166.467 163.107 1.00 33.20 296 ASP 8 O 1
ATOM 9372 N N . LEU F 6 297 ? 121.588 164.943 163.932 1.00 29.67 297 LEU 8 N 1
ATOM 9373 C CA . LEU F 6 297 ? 122.221 163.819 163.259 1.00 27.49 297 LEU 8 CA 1
ATOM 9374 C C . LEU F 6 297 ? 121.695 163.659 161.838 1.00 25.06 297 LEU 8 C 1
ATOM 9375 O O . LEU F 6 297 ? 120.543 163.983 161.538 1.00 23.59 297 LEU 8 O 1
ATOM 9380 N N . SER F 6 298 ? 122.561 163.155 160.962 1.00 24.26 298 SER 8 N 1
ATOM 9381 C CA . SER F 6 298 ? 122.172 162.823 159.601 1.00 26.38 298 SER 8 CA 1
ATOM 9382 C C . SER F 6 298 ? 121.377 161.519 159.593 1.00 30.44 298 SER 8 C 1
ATOM 9383 O O . SER F 6 298 ? 121.091 160.928 160.636 1.00 36.16 298 SER 8 O 1
ATOM 9386 N N . GLU F 6 299 ? 121.015 161.058 158.394 1.00 29.63 299 GLU 8 N 1
ATOM 9387 C CA . GLU F 6 299 ? 120.222 159.837 158.282 1.00 26.26 299 GLU 8 CA 1
ATOM 9388 C C . GLU F 6 299 ? 121.008 158.623 158.764 1.00 30.47 299 GLU 8 C 1
ATOM 9389 O O . GLU F 6 299 ? 120.531 157.855 159.609 1.00 33.86 299 GLU 8 O 1
ATOM 9395 N N . LYS F 6 300 ? 122.225 158.444 158.247 1.00 28.07 300 LYS 8 N 1
ATOM 9396 C CA . LYS F 6 300 ? 123.025 157.277 158.606 1.00 21.28 300 LYS 8 CA 1
ATOM 9397 C C . LYS F 6 300 ? 123.390 157.281 160.085 1.00 20.39 300 LYS 8 C 1
ATOM 9398 O O . LYS F 6 300 ? 123.279 156.251 160.761 1.00 27.31 300 LYS 8 O 1
ATOM 9404 N N . ASP F 6 301 ? 123.826 158.431 160.604 1.00 21.97 301 ASP 8 N 1
ATOM 9405 C CA . ASP F 6 301 ? 124.197 158.512 162.012 1.00 22.74 301 ASP 8 CA 1
ATOM 9406 C C . ASP F 6 301 ? 122.996 158.260 162.913 1.00 18.71 301 ASP 8 C 1
ATOM 9407 O O . ASP F 6 301 ? 123.115 157.579 163.938 1.00 29.39 301 ASP 8 O 1
ATOM 9412 N N . LEU F 6 302 ? 121.831 158.798 162.546 1.00 10.72 302 LEU 8 N 1
ATOM 9413 C CA . LEU F 6 302 ? 120.625 158.551 163.328 1.00 11.36 302 LEU 8 CA 1
ATOM 9414 C C . LEU F 6 302 ? 120.250 157.076 163.311 1.00 22.48 302 LEU 8 C 1
ATOM 9415 O O . LEU F 6 302 ? 119.846 156.521 164.339 1.00 34.43 302 LEU 8 O 1
ATOM 9420 N N . VAL F 6 303 ? 120.379 156.421 162.154 1.00 18.24 303 VAL 8 N 1
ATOM 9421 C CA . VAL F 6 303 ? 120.060 154.997 162.068 1.00 17.13 303 VAL 8 CA 1
ATOM 9422 C C . VAL F 6 303 ? 120.995 154.186 162.960 1.00 17.12 303 VAL 8 C 1
ATOM 9423 O O . VAL F 6 303 ? 120.560 153.293 163.700 1.00 19.95 303 VAL 8 O 1
ATOM 9427 N N . MET F 6 304 ? 122.296 154.485 162.901 1.00 17.68 304 MET 8 N 1
ATOM 9428 C CA . MET F 6 304 ? 123.250 153.744 163.723 1.00 4.82 304 MET 8 CA 1
ATOM 9429 C C . MET F 6 304 ? 123.017 153.989 165.208 1.00 6.29 304 MET 8 C 1
ATOM 9430 O O . MET F 6 304 ? 123.114 153.061 166.018 1.00 15.32 304 MET 8 O 1
ATOM 9435 N N . ALA F 6 305 ? 122.705 155.231 165.588 1.00 16.29 305 ALA 8 N 1
ATOM 9436 C CA . ALA F 6 305 ? 122.395 155.514 166.985 1.00 14.27 305 ALA 8 CA 1
ATOM 9437 C C . ALA F 6 305 ? 121.135 154.789 167.436 1.00 22.48 305 ALA 8 C 1
ATOM 9438 O O . ALA F 6 305 ? 121.078 154.289 168.566 1.00 29.60 305 ALA 8 O 1
ATOM 9440 N N . PHE F 6 306 ? 120.122 154.714 166.569 1.00 22.95 306 PHE 8 N 1
ATOM 9441 C CA . PHE F 6 306 ? 118.892 154.007 166.897 1.00 21.19 306 PHE 8 CA 1
ATOM 9442 C C . PHE F 6 306 ? 119.133 152.516 167.081 1.00 16.93 306 PHE 8 C 1
ATOM 9443 O O . PHE F 6 306 ? 118.544 151.903 167.978 1.00 19.82 306 PHE 8 O 1
ATOM 9451 N N . ILE F 6 307 ? 119.988 151.922 166.247 1.00 18.40 307 ILE 8 N 1
ATOM 9452 C CA . ILE F 6 307 ? 120.327 150.512 166.420 1.00 12.16 307 ILE 8 CA 1
ATOM 9453 C C . ILE F 6 307 ? 121.125 150.304 167.704 1.00 17.02 307 ILE 8 C 1
ATOM 9454 O O . ILE F 6 307 ? 120.880 149.353 168.458 1.00 23.51 307 ILE 8 O 1
ATOM 9459 N N . ALA F 6 308 ? 122.091 151.189 167.972 1.00 17.79 308 ALA 8 N 1
ATOM 9460 C CA . ALA F 6 308 ? 122.940 151.035 169.149 1.00 11.15 308 ALA 8 CA 1
ATOM 9461 C C . ALA F 6 308 ? 122.138 151.163 170.436 1.00 20.12 308 ALA 8 C 1
ATOM 9462 O O . ALA F 6 308 ? 122.382 150.432 171.403 1.00 23.42 308 ALA 8 O 1
ATOM 9464 N N . LEU F 6 309 ? 121.181 152.093 170.475 1.00 18.77 309 LEU 8 N 1
ATOM 9465 C CA . LEU F 6 309 ? 120.347 152.234 171.663 1.00 13.33 309 LEU 8 CA 1
ATOM 9466 C C . LEU F 6 309 ? 119.482 151.001 171.887 1.00 13.87 309 LEU 8 C 1
ATOM 9467 O O . LEU F 6 309 ? 119.235 150.620 173.036 1.00 22.75 309 LEU 8 O 1
ATOM 9472 N N . GLN F 6 310 ? 119.012 150.369 170.809 1.00 18.24 310 GLN 8 N 1
ATOM 9473 C CA . GLN F 6 310 ? 118.237 149.141 170.951 1.00 20.96 310 GLN 8 CA 1
ATOM 9474 C C . GLN F 6 310 ? 119.102 147.993 171.454 1.00 19.91 310 GLN 8 C 1
ATOM 9475 O O . GLN F 6 310 ? 118.669 147.210 172.308 1.00 20.87 310 GLN 8 O 1
ATOM 9481 N N . ARG F 6 311 ? 120.328 147.873 170.938 1.00 19.40 311 ARG 8 N 1
ATOM 9482 C CA . ARG F 6 311 ? 121.175 146.746 171.313 1.00 10.05 311 ARG 8 CA 1
ATOM 9483 C C . ARG F 6 311 ? 121.675 146.833 172.750 1.00 11.46 311 ARG 8 C 1
ATOM 9484 O O . ARG F 6 311 ? 122.147 145.825 173.286 1.00 20.65 311 ARG 8 O 1
ATOM 9492 N N . LEU F 6 312 ? 121.588 148.000 173.382 1.00 17.73 312 LEU 8 N 1
ATOM 9493 C CA . LEU F 6 312 ? 122.019 148.166 174.763 1.00 24.46 312 LEU 8 CA 1
ATOM 9494 C C . LEU F 6 312 ? 120.864 148.159 175.754 1.00 23.10 312 LEU 8 C 1
ATOM 9495 O O . LEU F 6 312 ? 121.083 148.437 176.937 1.00 23.45 312 LEU 8 O 1
ATOM 9500 N N . ARG F 6 313 ? 119.647 147.846 175.302 1.00 21.26 313 ARG 8 N 1
ATOM 9501 C CA . ARG F 6 313 ? 118.458 147.806 176.154 1.00 22.92 313 ARG 8 CA 1
ATOM 9502 C C . ARG F 6 313 ? 118.260 149.141 176.876 1.00 28.13 313 ARG 8 C 1
ATOM 9503 O O . ARG F 6 313 ? 118.216 149.219 178.106 1.00 35.17 313 ARG 8 O 1
ATOM 9511 N N . LEU F 6 314 ? 118.138 150.204 176.077 1.00 27.42 314 LEU 8 N 1
ATOM 9512 C CA . LEU F 6 314 ? 118.014 151.556 176.604 1.00 28.34 314 LEU 8 CA 1
ATOM 9513 C C . LEU F 6 314 ? 116.873 152.339 175.965 1.00 25.75 314 LEU 8 C 1
ATOM 9514 O O . LEU F 6 314 ? 116.832 153.567 176.100 1.00 27.62 314 LEU 8 O 1
ATOM 9519 N N . LEU F 6 315 ? 115.949 151.669 175.275 1.00 23.28 315 LEU 8 N 1
ATOM 9520 C CA . LEU F 6 315 ? 114.856 152.352 174.582 1.00 28.02 315 LEU 8 CA 1
ATOM 9521 C C . LEU F 6 315 ? 113.633 152.388 175.493 1.00 31.52 315 LEU 8 C 1
ATOM 9522 O O . LEU F 6 315 ? 112.741 151.538 175.434 1.00 31.43 315 LEU 8 O 1
ATOM 9527 N N . SER F 6 316 ? 113.597 153.402 176.352 1.00 36.03 316 SER 8 N 1
ATOM 9528 C CA . SER F 6 316 ? 112.448 153.638 177.215 1.00 37.19 316 SER 8 CA 1
ATOM 9529 C C . SER F 6 316 ? 111.370 154.372 176.418 1.00 39.32 316 SER 8 C 1
ATOM 9530 O O . SER F 6 316 ? 111.495 154.585 175.209 1.00 43.62 316 SER 8 O 1
ATOM 9533 N N . ASP F 6 317 ? 110.284 154.762 177.091 1.00 39.82 317 ASP 8 N 1
ATOM 9534 C CA . ASP F 6 317 ? 109.195 155.447 176.400 1.00 43.11 317 ASP 8 CA 1
ATOM 9535 C C . ASP F 6 317 ? 109.644 156.798 175.854 1.00 41.36 317 ASP 8 C 1
ATOM 9536 O O . ASP F 6 317 ? 109.466 157.086 174.664 1.00 36.56 317 ASP 8 O 1
ATOM 9541 N N . THR F 6 318 ? 110.240 157.635 176.709 1.00 39.53 318 THR 8 N 1
ATOM 9542 C CA . THR F 6 318 ? 110.723 158.934 176.255 1.00 41.56 318 THR 8 CA 1
ATOM 9543 C C . THR F 6 318 ? 111.841 158.775 175.236 1.00 42.16 318 THR 8 C 1
ATOM 9544 O O . THR F 6 318 ? 111.899 159.516 174.249 1.00 42.69 318 THR 8 O 1
ATOM 9548 N N . MET F 6 319 ? 112.731 157.806 175.458 1.00 35.73 319 MET 8 N 1
ATOM 9549 C CA . MET F 6 319 ? 113.840 157.574 174.540 1.00 32.16 319 MET 8 CA 1
ATOM 9550 C C . MET F 6 319 ? 113.327 157.260 173.140 1.00 36.01 319 MET 8 C 1
ATOM 9551 O O . MET F 6 319 ? 113.705 157.918 172.158 1.00 41.11 319 MET 8 O 1
ATOM 9556 N N . PHE F 6 320 ? 112.438 156.267 173.043 1.00 33.20 320 PHE 8 N 1
ATOM 9557 C CA . PHE F 6 320 ? 111.912 155.848 171.751 1.00 31.55 320 PHE 8 CA 1
ATOM 9558 C C . PHE F 6 320 ? 111.078 156.946 171.111 1.00 32.13 320 PHE 8 C 1
ATOM 9559 O O . PHE F 6 320 ? 111.168 157.167 169.900 1.00 37.95 320 PHE 8 O 1
ATOM 9567 N N . GLY F 6 321 ? 110.256 157.642 171.901 1.00 27.85 321 GLY 8 N 1
ATOM 9568 C CA . GLY F 6 321 ? 109.463 158.724 171.340 1.00 29.59 321 GLY 8 CA 1
ATOM 9569 C C . GLY F 6 321 ? 110.319 159.836 170.767 1.00 28.44 321 GLY 8 C 1
ATOM 9570 O O . GLY F 6 321 ? 110.092 160.293 169.641 1.00 23.17 321 GLY 8 O 1
ATOM 9571 N N . THR F 6 322 ? 111.333 160.269 171.522 1.00 31.38 322 THR 8 N 1
ATOM 9572 C CA . THR F 6 322 ? 112.212 161.334 171.058 1.00 27.24 322 THR 8 CA 1
ATOM 9573 C C . THR F 6 322 ? 112.972 160.927 169.805 1.00 29.64 322 THR 8 C 1
ATOM 9574 O O . THR F 6 322 ? 113.083 161.724 168.867 1.00 35.77 322 THR 8 O 1
ATOM 9578 N N . MET F 6 323 ? 113.479 159.694 169.751 1.00 28.52 323 MET 8 N 1
ATOM 9579 C CA . MET F 6 323 ? 114.241 159.299 168.573 1.00 28.73 323 MET 8 CA 1
ATOM 9580 C C . MET F 6 323 ? 113.355 159.025 167.362 1.00 30.57 323 MET 8 C 1
ATOM 9581 O O . MET F 6 323 ? 113.766 159.298 166.225 1.00 29.25 323 MET 8 O 1
ATOM 9586 N N . ALA F 6 324 ? 112.139 158.513 167.572 1.00 33.01 324 ALA 8 N 1
ATOM 9587 C CA . ALA F 6 324 ? 111.215 158.317 166.462 1.00 29.01 324 ALA 8 CA 1
ATOM 9588 C C . ALA F 6 324 ? 110.735 159.644 165.894 1.00 30.55 324 ALA 8 C 1
ATOM 9589 O O . ALA F 6 324 ? 110.541 159.760 164.678 1.00 31.28 324 ALA 8 O 1
ATOM 9591 N N . SER F 6 325 ? 110.536 160.653 166.749 1.00 32.96 325 SER 8 N 1
ATOM 9592 C CA . SER F 6 325 ? 110.172 161.972 166.244 1.00 27.66 325 SER 8 CA 1
ATOM 9593 C C . SER F 6 325 ? 111.253 162.522 165.321 1.00 33.01 325 SER 8 C 1
ATOM 9594 O O . SER F 6 325 ? 110.949 163.210 164.339 1.00 36.16 325 SER 8 O 1
ATOM 9597 N N . CYS F 6 326 ? 112.521 162.228 165.619 1.00 33.20 326 CYS 8 N 1
ATOM 9598 C CA . CYS F 6 326 ? 113.612 162.654 164.753 1.00 28.43 326 CYS 8 CA 1
ATOM 9599 C C . CYS F 6 326 ? 113.707 161.820 163.482 1.00 27.08 326 CYS 8 C 1
ATOM 9600 O O . CYS F 6 326 ? 114.013 162.370 162.419 1.00 30.21 326 CYS 8 O 1
ATOM 9603 N N . VAL F 6 327 ? 113.454 160.512 163.563 1.00 30.91 327 VAL 8 N 1
ATOM 9604 C CA . VAL F 6 327 ? 113.576 159.662 162.381 1.00 27.81 327 VAL 8 CA 1
ATOM 9605 C C . VAL F 6 327 ? 112.401 159.821 161.418 1.00 28.52 327 VAL 8 C 1
ATOM 9606 O O . VAL F 6 327 ? 112.540 159.500 160.226 1.00 29.29 327 VAL 8 O 1
ATOM 9610 N N . ILE F 6 328 ? 111.254 160.317 161.892 1.00 32.86 328 ILE 8 N 1
ATOM 9611 C CA . ILE F 6 328 ? 110.125 160.551 160.994 1.00 32.31 328 ILE 8 CA 1
ATOM 9612 C C . ILE F 6 328 ? 110.483 161.585 159.931 1.00 33.80 328 ILE 8 C 1
ATOM 9613 O O . ILE F 6 328 ? 109.999 161.511 158.794 1.00 34.52 328 ILE 8 O 1
ATOM 9618 N N . ARG F 6 329 ? 111.350 162.545 160.267 1.00 31.00 329 ARG 8 N 1
ATOM 9619 C CA . ARG F 6 329 ? 111.740 163.568 159.300 1.00 32.34 329 ARG 8 CA 1
ATOM 9620 C C . ARG F 6 329 ? 112.414 162.953 158.079 1.00 30.37 329 ARG 8 C 1
ATOM 9621 O O . ARG F 6 329 ? 112.119 163.334 156.941 1.00 29.36 329 ARG 8 O 1
ATOM 9629 N N . TYR F 6 330 ? 113.323 162.002 158.294 1.00 26.87 330 TYR 8 N 1
ATOM 9630 C CA . TYR F 6 330 ? 114.001 161.329 157.195 1.00 25.28 330 TYR 8 CA 1
ATOM 9631 C C . TYR F 6 330 ? 113.210 160.159 156.627 1.00 31.97 330 TYR 8 C 1
ATOM 9632 O O . TYR F 6 330 ? 113.563 159.661 155.552 1.00 28.97 330 TYR 8 O 1
ATOM 9641 N N . ALA F 6 331 ? 112.161 159.705 157.317 1.00 34.70 331 ALA 8 N 1
ATOM 9642 C CA . ALA F 6 331 ? 111.377 158.580 156.818 1.00 28.35 331 ALA 8 CA 1
ATOM 9643 C C . ALA F 6 331 ? 110.721 158.859 155.471 1.00 31.89 331 ALA 8 C 1
ATOM 9644 O O . ALA F 6 331 ? 110.403 157.909 154.747 1.00 32.38 331 ALA 8 O 1
ATOM 9646 N N . ALA F 6 332 ? 110.505 160.130 155.119 1.00 35.95 332 ALA 8 N 1
ATOM 9647 C CA . ALA F 6 332 ? 109.826 160.446 153.866 1.00 34.08 332 ALA 8 CA 1
ATOM 9648 C C . ALA F 6 332 ? 110.647 160.015 152.656 1.00 33.26 332 ALA 8 C 1
ATOM 9649 O O . ALA F 6 332 ? 110.111 159.426 151.711 1.00 27.70 332 ALA 8 O 1
ATOM 9651 N N . LYS F 6 333 ? 111.946 160.300 152.664 1.00 33.56 333 LYS 8 N 1
ATOM 9652 C CA . LYS F 6 333 ? 112.848 159.952 151.573 1.00 26.76 333 LYS 8 CA 1
ATOM 9653 C C . LYS F 6 333 ? 113.970 159.049 152.070 1.00 33.25 333 LYS 8 C 1
ATOM 9654 O O . LYS F 6 333 ? 115.144 159.247 151.753 1.00 32.12 333 LYS 8 O 1
ATOM 9660 N N . MET F 6 334 ? 113.609 158.044 152.863 1.00 34.97 334 MET 8 N 1
ATOM 9661 C CA . MET F 6 334 ? 114.594 157.172 153.485 1.00 29.21 334 MET 8 CA 1
ATOM 9662 C C . MET F 6 334 ? 115.303 156.308 152.448 1.00 30.72 334 MET 8 C 1
ATOM 9663 O O . MET F 6 334 ? 114.727 155.913 151.431 1.00 30.68 334 MET 8 O 1
ATOM 9668 N N . ASP F 6 335 ? 116.572 156.025 152.719 1.00 30.52 335 ASP 8 N 1
ATOM 9669 C CA . ASP F 6 335 ? 117.337 155.127 151.870 1.00 24.30 335 ASP 8 CA 1
ATOM 9670 C C . ASP F 6 335 ? 116.749 153.720 151.958 1.00 27.78 335 ASP 8 C 1
ATOM 9671 O O . ASP F 6 335 ? 116.253 153.323 153.019 1.00 33.76 335 ASP 8 O 1
ATOM 9676 N N . PRO F 6 336 ? 116.765 152.948 150.868 1.00 25.42 336 PRO 8 N 1
ATOM 9677 C CA . PRO F 6 336 ? 116.292 151.557 150.958 1.00 20.37 336 PRO 8 CA 1
ATOM 9678 C C . PRO F 6 336 ? 117.036 150.728 151.989 1.00 20.46 336 PRO 8 C 1
ATOM 9679 O O . PRO F 6 336 ? 116.447 149.812 152.576 1.00 19.91 336 PRO 8 O 1
ATOM 9683 N N . ARG F 6 337 ? 118.315 151.019 152.228 1.00 19.26 337 ARG 8 N 1
ATOM 9684 C CA . ARG F 6 337 ? 119.089 150.276 153.214 1.00 15.92 337 ARG 8 CA 1
ATOM 9685 C C . ARG F 6 337 ? 118.696 150.600 154.648 1.00 19.30 337 ARG 8 C 1
ATOM 9686 O O . ARG F 6 337 ? 119.114 149.880 155.561 1.00 23.01 337 ARG 8 O 1
ATOM 9694 N N . ASN F 6 338 ? 117.910 151.653 154.872 1.00 18.79 338 ASN 8 N 1
ATOM 9695 C CA . ASN F 6 338 ? 117.534 152.061 156.217 1.00 15.77 338 ASN 8 CA 1
ATOM 9696 C C . ASN F 6 338 ? 116.101 151.711 156.589 1.00 16.42 338 ASN 8 C 1
ATOM 9697 O O . ASN F 6 338 ? 115.731 151.871 157.756 1.00 12.41 338 ASN 8 O 1
ATOM 9702 N N . ILE F 6 339 ? 115.286 151.241 155.644 1.00 18.42 339 ILE 8 N 1
ATOM 9703 C CA . ILE F 6 339 ? 113.902 150.915 155.972 1.00 14.55 339 ILE 8 CA 1
ATOM 9704 C C . ILE F 6 339 ? 113.838 149.706 156.898 1.00 18.63 339 ILE 8 C 1
ATOM 9705 O O . ILE F 6 339 ? 113.153 149.733 157.926 1.00 24.21 339 ILE 8 O 1
ATOM 9710 N N . ALA F 6 340 ? 114.560 148.638 156.559 1.00 17.34 340 ALA 8 N 1
ATOM 9711 C CA . ALA F 6 340 ? 114.509 147.413 157.357 1.00 12.69 340 ALA 8 CA 1
ATOM 9712 C C . ALA F 6 340 ? 115.005 147.593 158.788 1.00 22.32 340 ALA 8 C 1
ATOM 9713 O O . ALA F 6 340 ? 114.353 147.068 159.709 1.00 28.29 340 ALA 8 O 1
ATOM 9715 N N . PRO F 6 341 ? 116.142 148.280 159.060 1.00 20.31 341 PRO 8 N 1
ATOM 9716 C CA . PRO F 6 341 ? 116.587 148.427 160.454 1.00 10.93 341 PRO 8 CA 1
ATOM 9717 C C . PRO F 6 341 ? 115.550 149.059 161.370 1.00 14.61 341 PRO 8 C 1
ATOM 9718 O O . PRO F 6 341 ? 115.207 148.473 162.400 1.00 26.82 341 PRO 8 O 1
ATOM 9722 N N . ILE F 6 342 ? 115.038 150.239 161.008 1.00 15.80 342 ILE 8 N 1
ATOM 9723 C CA . ILE F 6 342 ? 114.075 150.917 161.872 1.00 14.59 342 ILE 8 CA 1
ATOM 9724 C C . ILE F 6 342 ? 112.793 150.102 161.994 1.00 12.26 342 ILE 8 C 1
ATOM 9725 O O . ILE F 6 342 ? 112.111 150.157 163.023 1.00 22.60 342 ILE 8 O 1
ATOM 9730 N N . MET F 6 343 ? 112.453 149.316 160.969 1.00 9.47 343 MET 8 N 1
ATOM 9731 C CA . MET F 6 343 ? 111.356 148.365 161.123 1.00 12.12 343 MET 8 CA 1
ATOM 9732 C C . MET F 6 343 ? 111.667 147.323 162.190 1.00 20.47 343 MET 8 C 1
ATOM 9733 O O . MET F 6 343 ? 110.778 146.938 162.958 1.00 28.17 343 MET 8 O 1
ATOM 9738 N N . ASP F 6 344 ? 112.916 146.852 162.251 1.00 16.89 344 ASP 8 N 1
ATOM 9739 C CA . ASP F 6 344 ? 113.295 145.901 163.293 1.00 12.09 344 ASP 8 CA 1
ATOM 9740 C C . ASP F 6 344 ? 113.232 146.536 164.678 1.00 18.17 344 ASP 8 C 1
ATOM 9741 O O . ASP F 6 344 ? 112.741 145.916 165.629 1.00 23.44 344 ASP 8 O 1
ATOM 9746 N N . ILE F 6 345 ? 113.727 147.769 164.811 1.00 18.66 345 ILE 8 N 1
ATOM 9747 C CA . ILE F 6 345 ? 113.658 148.456 166.103 1.00 14.78 345 ILE 8 CA 1
ATOM 9748 C C . ILE F 6 345 ? 112.211 148.733 166.501 1.00 19.30 345 ILE 8 C 1
ATOM 9749 O O . ILE F 6 345 ? 111.871 148.701 167.689 1.00 20.60 345 ILE 8 O 1
ATOM 9754 N N . CYS F 6 346 ? 111.333 148.998 165.528 1.00 18.13 346 CYS 8 N 1
ATOM 9755 C CA . CYS F 6 346 ? 109.934 149.258 165.848 1.00 9.97 346 CYS 8 CA 1
ATOM 9756 C C . CYS F 6 346 ? 109.285 148.050 166.510 1.00 14.62 346 CYS 8 C 1
ATOM 9757 O O . CYS F 6 346 ? 108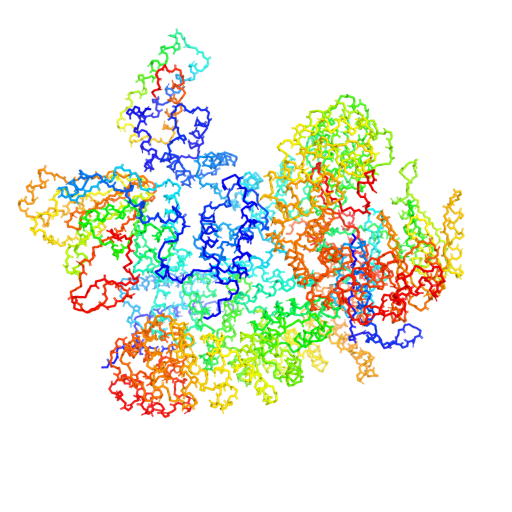.465 148.198 167.423 1.00 29.65 346 CYS 8 O 1
ATOM 9760 N N . SER F 6 347 ? 109.630 146.848 166.058 1.00 12.93 347 SER 8 N 1
ATOM 9761 C CA . SER F 6 347 ? 109.211 145.635 166.739 1.00 16.54 347 SER 8 CA 1
ATOM 9762 C C . SER F 6 347 ? 110.111 145.384 167.947 1.00 22.87 347 SER 8 C 1
ATOM 9763 O O . SER F 6 347 ? 111.046 146.139 168.228 1.00 30.29 347 SER 8 O 1
ATOM 9766 N N . THR F 6 348 ? 109.826 144.307 168.676 1.00 21.86 348 THR 8 N 1
ATOM 9767 C CA . THR F 6 348 ? 110.554 143.878 169.869 1.00 28.99 348 THR 8 CA 1
ATOM 9768 C C . THR F 6 348 ? 110.554 144.923 170.982 1.00 26.30 348 THR 8 C 1
ATOM 9769 O O . THR F 6 348 ? 111.311 144.785 171.950 1.00 29.65 348 THR 8 O 1
ATOM 9773 N N . VAL F 6 349 ? 109.732 145.963 170.876 1.00 26.03 349 VAL 8 N 1
ATOM 9774 C CA . VAL F 6 349 ? 109.602 146.953 171.943 1.00 27.58 349 VAL 8 CA 1
ATOM 9775 C C . VAL F 6 349 ? 108.121 147.176 172.231 1.00 33.67 349 VAL 8 C 1
ATOM 9776 O O . VAL F 6 349 ? 107.299 147.155 171.303 1.00 38.26 349 VAL 8 O 1
ATOM 9780 N N . PRO F 6 350 ? 107.731 147.376 173.496 1.00 34.17 350 PRO 8 N 1
ATOM 9781 C CA . PRO F 6 350 ? 106.325 147.609 173.843 1.00 34.73 350 PRO 8 CA 1
ATOM 9782 C C . PRO F 6 350 ? 105.937 149.087 173.825 1.00 37.78 350 PRO 8 C 1
ATOM 9783 O O . PRO F 6 350 ? 105.438 149.633 174.816 1.00 43.92 350 PRO 8 O 1
ATOM 9787 N N . HIS F 6 351 ? 106.161 149.748 172.693 1.00 34.65 351 HIS 8 N 1
ATOM 9788 C CA . HIS F 6 351 ? 105.874 151.167 172.555 1.00 32.39 351 HIS 8 CA 1
ATOM 9789 C C . HIS F 6 351 ? 105.079 151.412 171.281 1.00 38.14 351 HIS 8 C 1
ATOM 9790 O O . HIS F 6 351 ? 105.154 150.646 170.316 1.00 40.31 351 HIS 8 O 1
ATOM 9797 N N . ALA F 6 352 ? 104.312 152.499 171.290 1.00 38.20 352 ALA 8 N 1
ATOM 9798 C CA . ALA F 6 352 ? 103.448 152.843 170.167 1.00 35.67 352 ALA 8 CA 1
ATOM 9799 C C . ALA F 6 352 ? 104.274 153.474 169.054 1.00 37.42 352 ALA 8 C 1
ATOM 9800 O O . ALA F 6 352 ? 104.932 154.499 169.264 1.00 33.26 352 ALA 8 O 1
ATOM 9802 N N . SER F 6 353 ? 104.243 152.860 167.873 1.00 34.28 353 SER 8 N 1
ATOM 9803 C CA . SER F 6 353 ? 104.972 153.352 166.709 1.00 31.54 353 SER 8 CA 1
ATOM 9804 C C . SER F 6 353 ? 104.122 153.215 165.453 1.00 37.36 353 SER 8 C 1
ATOM 9805 O O . SER F 6 353 ? 104.602 152.784 164.400 1.00 41.92 353 SER 8 O 1
ATOM 9808 N N . ASP F 6 354 ? 102.841 153.580 165.549 1.00 35.88 354 ASP 8 N 1
ATOM 9809 C CA . ASP F 6 354 ? 101.942 153.435 164.407 1.00 31.63 354 ASP 8 CA 1
ATOM 9810 C C . ASP F 6 354 ? 102.282 154.425 163.299 1.00 33.78 354 ASP 8 C 1
ATOM 9811 O O . ASP F 6 354 ? 102.356 154.049 162.122 1.00 29.97 354 ASP 8 O 1
ATOM 9816 N N . HIS F 6 355 ? 102.489 155.694 163.657 1.00 31.74 355 HIS 8 N 1
ATOM 9817 C CA . HIS F 6 355 ? 102.767 156.725 162.663 1.00 28.84 355 HIS 8 CA 1
ATOM 9818 C C . HIS F 6 355 ? 104.092 156.487 161.953 1.00 35.32 355 HIS 8 C 1
ATOM 9819 O O . HIS F 6 355 ? 104.189 156.706 160.740 1.00 38.35 355 HIS 8 O 1
ATOM 9826 N N . LEU F 6 356 ? 105.116 156.041 162.684 1.00 30.73 356 LEU 8 N 1
ATOM 9827 C CA . LEU F 6 356 ? 106.393 155.721 162.056 1.00 27.01 356 LEU 8 CA 1
ATOM 9828 C C . LEU F 6 356 ? 106.248 154.568 161.071 1.00 25.43 356 LEU 8 C 1
ATOM 9829 O O . LEU F 6 356 ? 106.753 154.637 159.943 1.00 29.83 356 LEU 8 O 1
ATOM 9834 N N . MET F 6 357 ? 105.550 153.505 161.475 1.00 21.52 357 MET 8 N 1
ATOM 9835 C CA . MET F 6 357 ? 105.409 152.343 160.609 1.00 25.57 357 MET 8 CA 1
ATOM 9836 C C . MET F 6 357 ? 104.556 152.640 159.386 1.00 32.74 357 MET 8 C 1
ATOM 9837 O O . MET F 6 357 ? 104.803 152.071 158.321 1.00 30.70 357 MET 8 O 1
ATOM 9842 N N . LYS F 6 358 ? 103.568 153.530 159.506 1.00 35.03 358 LYS 8 N 1
ATOM 9843 C CA . LYS F 6 358 ? 102.766 153.892 158.340 1.00 30.49 358 LYS 8 CA 1
ATOM 9844 C C . LYS F 6 358 ? 103.625 154.523 157.249 1.00 27.80 358 LYS 8 C 1
ATOM 9845 O O . LYS F 6 358 ? 103.595 154.087 156.089 1.00 28.81 358 LYS 8 O 1
ATOM 9851 N N . VAL F 6 359 ? 104.412 155.542 157.604 1.00 25.24 359 VAL 8 N 1
ATOM 9852 C CA . VAL F 6 359 ? 105.239 156.206 156.603 1.00 29.68 359 VAL 8 CA 1
ATOM 9853 C C . VAL F 6 359 ? 106.363 155.291 156.134 1.00 30.58 359 VAL 8 C 1
ATOM 9854 O O . VAL F 6 359 ? 106.768 155.350 154.967 1.00 31.52 359 VAL 8 O 1
ATOM 9858 N N . LEU F 6 360 ? 106.877 154.422 157.012 1.00 27.40 360 LEU 8 N 1
ATOM 9859 C CA . LEU F 6 360 ? 107.897 153.472 156.579 1.00 19.72 360 LEU 8 CA 1
ATOM 9860 C C . LEU F 6 360 ? 107.340 152.488 155.557 1.00 27.95 360 LEU 8 C 1
ATOM 9861 O O . LEU F 6 360 ? 108.001 152.180 154.559 1.00 36.18 360 LEU 8 O 1
ATOM 9866 N N . MET F 6 361 ? 106.125 151.986 155.789 1.00 28.94 361 MET 8 N 1
ATOM 9867 C CA . MET F 6 361 ? 105.501 151.077 154.837 1.00 24.03 361 MET 8 CA 1
ATOM 9868 C C . MET F 6 361 ? 105.209 151.782 153.519 1.00 22.44 361 MET 8 C 1
ATOM 9869 O O . MET F 6 361 ? 105.386 151.197 152.445 1.00 24.02 361 MET 8 O 1
ATOM 9874 N N . ASP F 6 362 ? 104.768 153.042 153.580 1.00 24.76 362 ASP 8 N 1
ATOM 9875 C CA . ASP F 6 362 ? 104.546 153.797 152.349 1.00 23.68 362 ASP 8 CA 1
ATOM 9876 C C . ASP F 6 362 ? 105.844 153.981 151.569 1.00 25.34 362 ASP 8 C 1
ATOM 9877 O O . ASP F 6 362 ? 105.870 153.824 150.340 1.00 27.99 362 ASP 8 O 1
ATOM 9882 N N . ARG F 6 363 ? 106.935 154.309 152.267 1.00 25.78 363 ARG 8 N 1
ATOM 9883 C CA . ARG F 6 363 ? 108.224 154.465 151.601 1.00 22.27 363 ARG 8 CA 1
ATOM 9884 C C . ARG F 6 363 ? 108.690 153.150 150.988 1.00 24.41 363 ARG 8 C 1
ATOM 9885 O O . ARG F 6 363 ? 109.237 153.132 149.880 1.00 28.82 363 ARG 8 O 1
ATOM 9893 N N . ALA F 6 364 ? 108.484 152.037 151.698 1.00 24.24 364 ALA 8 N 1
ATOM 9894 C CA . ALA F 6 364 ? 108.822 150.732 151.141 1.00 19.34 364 ALA 8 CA 1
ATOM 9895 C C . ALA F 6 364 ? 107.989 150.421 149.905 1.00 24.60 364 ALA 8 C 1
ATOM 9896 O O . ALA F 6 364 ? 108.487 149.799 148.960 1.00 23.48 364 ALA 8 O 1
ATOM 9898 N N . VAL F 6 365 ? 106.720 150.836 149.900 1.00 34.37 365 VAL 8 N 1
ATOM 9899 C CA . VAL F 6 365 ? 105.881 150.672 148.715 1.00 29.05 365 VAL 8 CA 1
ATOM 9900 C C . VAL F 6 365 ? 106.445 151.472 147.549 1.00 28.60 365 VAL 8 C 1
ATOM 9901 O O . VAL F 6 365 ? 106.478 150.995 146.408 1.00 25.66 365 VAL 8 O 1
ATOM 9905 N N . GLU F 6 366 ? 106.899 152.699 147.817 1.00 34.28 366 GLU 8 N 1
ATOM 9906 C CA . GLU F 6 366 ? 107.360 153.571 146.739 1.00 33.13 366 GLU 8 CA 1
ATOM 9907 C C . GLU F 6 366 ? 108.547 152.971 145.993 1.00 33.87 366 GLU 8 C 1
ATOM 9908 O O . GLU F 6 366 ? 108.609 153.037 144.760 1.00 33.07 366 GLU 8 O 1
ATOM 9914 N N . CYS F 6 367 ? 109.498 152.380 146.718 1.00 30.31 367 CYS 8 N 1
ATOM 9915 C CA . CYS F 6 367 ? 110.726 151.859 146.128 1.00 25.14 367 CYS 8 CA 1
ATOM 9916 C C . CYS F 6 367 ? 110.719 150.337 146.009 1.00 24.28 367 CYS 8 C 1
ATOM 9917 O O . CYS F 6 367 ? 111.752 149.694 146.221 1.00 25.81 367 CYS 8 O 1
ATOM 9920 N N . THR F 6 368 ? 109.572 149.746 145.666 1.00 31.04 368 THR 8 N 1
ATOM 9921 C CA . THR F 6 368 ? 109.476 148.293 145.589 1.00 30.73 368 THR 8 CA 1
ATOM 9922 C C . THR F 6 368 ? 110.220 147.710 144.394 1.00 28.56 368 THR 8 C 1
ATOM 9923 O O . THR F 6 368 ? 110.536 146.515 144.404 1.00 31.46 368 THR 8 O 1
ATOM 9927 N N . ARG F 6 369 ? 110.509 148.513 143.370 1.00 27.08 369 ARG 8 N 1
ATOM 9928 C CA . ARG F 6 369 ? 111.154 148.008 142.165 1.00 29.04 369 ARG 8 CA 1
ATOM 9929 C C . ARG F 6 369 ? 112.673 148.114 142.200 1.00 29.75 369 ARG 8 C 1
ATOM 9930 O O . ARG F 6 369 ? 113.330 147.633 141.271 1.00 27.86 369 ARG 8 O 1
ATOM 9938 N N . ILE F 6 370 ? 113.245 148.725 143.236 1.00 27.89 370 ILE 8 N 1
ATOM 9939 C CA . ILE F 6 370 ? 114.695 148.830 143.368 1.00 24.12 370 ILE 8 CA 1
ATOM 9940 C C . ILE F 6 370 ? 115.237 148.038 144.545 1.00 28.56 370 ILE 8 C 1
ATOM 9941 O O . ILE F 6 370 ? 116.465 147.876 144.647 1.00 30.79 370 ILE 8 O 1
ATOM 9946 N N . LEU F 6 371 ? 114.378 147.549 145.436 1.00 26.32 371 LEU 8 N 1
ATOM 9947 C CA . LEU F 6 371 ? 114.841 146.748 146.560 1.00 15.04 371 LEU 8 CA 1
ATOM 9948 C C . LEU F 6 371 ? 115.466 145.450 146.067 1.00 16.36 371 LEU 8 C 1
ATOM 9949 O O . LEU F 6 371 ? 114.940 144.789 145.167 1.00 22.28 371 LEU 8 O 1
ATOM 9954 N N . THR F 6 372 ? 116.597 145.085 146.664 1.00 11.07 372 THR 8 N 1
ATOM 9955 C CA . THR F 6 372 ? 117.236 143.820 146.345 1.00 10.83 372 THR 8 CA 1
ATOM 9956 C C . THR F 6 372 ? 116.423 142.666 146.928 1.00 13.87 372 THR 8 C 1
ATOM 9957 O O . THR F 6 372 ? 115.445 142.860 147.658 1.00 16.69 372 THR 8 O 1
ATOM 9961 N N . ALA F 6 373 ? 116.830 141.442 146.590 1.00 20.62 373 ALA 8 N 1
ATOM 9962 C CA . ALA F 6 373 ? 116.134 140.268 147.106 1.00 18.11 373 ALA 8 CA 1
ATOM 9963 C C . ALA F 6 373 ? 116.245 140.183 148.623 1.00 23.52 373 ALA 8 C 1
ATOM 9964 O O . ALA F 6 373 ? 115.256 139.901 149.312 1.00 27.40 373 ALA 8 O 1
ATOM 9966 N N . ASN F 6 374 ? 117.440 140.434 149.163 1.00 12.61 374 ASN 8 N 1
ATOM 9967 C CA . ASN F 6 374 ? 117.634 140.341 150.606 1.00 11.45 374 ASN 8 CA 1
ATOM 9968 C C . ASN F 6 374 ? 116.831 141.403 151.347 1.00 16.05 374 ASN 8 C 1
ATOM 9969 O O . ASN F 6 374 ? 116.203 141.108 152.369 1.00 32.33 374 ASN 8 O 1
ATOM 9974 N N . GLN F 6 375 ? 116.836 142.642 150.848 1.00 7.30 375 GLN 8 N 1
ATOM 9975 C CA . GLN F 6 375 ? 116.090 143.707 151.513 1.00 11.24 375 GLN 8 CA 1
ATOM 9976 C C . GLN F 6 375 ? 114.588 143.458 151.450 1.00 13.39 375 GLN 8 C 1
ATOM 9977 O O . GLN F 6 375 ? 113.875 143.680 152.436 1.00 14.81 375 GLN 8 O 1
ATOM 9983 N N . LEU F 6 376 ? 114.090 143.003 150.298 1.00 9.83 376 LEU 8 N 1
ATOM 9984 C CA . LEU F 6 376 ? 112.671 142.687 150.177 1.00 12.66 376 LEU 8 CA 1
ATOM 9985 C C . LEU F 6 376 ? 112.280 141.558 151.121 1.00 14.39 376 LEU 8 C 1
ATOM 9986 O O . LEU F 6 376 ? 111.251 141.637 151.807 1.00 15.96 376 LEU 8 O 1
ATOM 9991 N N . GLY F 6 377 ? 113.094 140.502 151.175 1.00 9.53 377 GLY 8 N 1
ATOM 9992 C CA . GLY F 6 377 ? 112.818 139.415 152.098 1.00 8.51 377 GLY 8 CA 1
ATOM 9993 C C . GLY F 6 377 ? 112.835 139.863 153.546 1.00 12.53 377 GLY 8 C 1
ATOM 9994 O O . GLY F 6 377 ? 111.985 139.454 154.339 1.00 22.08 377 GLY 8 O 1
ATOM 9995 N N . ASP F 6 378 ? 113.796 140.716 153.908 1.00 7.70 378 ASP 8 N 1
ATOM 9996 C CA . ASP F 6 378 ? 113.858 141.232 155.271 1.00 6.43 378 ASP 8 CA 1
ATOM 9997 C C . ASP F 6 378 ? 112.612 142.040 155.610 1.00 17.50 378 ASP 8 C 1
ATOM 9998 O O . ASP F 6 378 ? 111.997 141.842 156.665 1.00 20.03 378 ASP 8 O 1
ATOM 10003 N N . ILE F 6 379 ? 112.224 142.959 154.721 1.00 19.29 379 ILE 8 N 1
ATOM 10004 C CA . ILE F 6 379 ? 111.058 143.799 154.978 1.00 15.63 379 ILE 8 CA 1
ATOM 10005 C C . ILE F 6 379 ? 109.812 142.940 155.133 1.00 13.80 379 ILE 8 C 1
ATOM 10006 O O . ILE F 6 379 ? 109.002 143.152 156.046 1.00 13.46 379 ILE 8 O 1
ATOM 10011 N N . LEU F 6 380 ? 109.646 141.945 154.257 1.00 13.33 380 LEU 8 N 1
ATOM 10012 C CA . LEU F 6 380 ? 108.513 141.036 154.385 1.00 9.16 380 LEU 8 CA 1
ATOM 10013 C C . LEU F 6 380 ? 108.567 140.251 155.689 1.00 8.92 380 LEU 8 C 1
ATOM 10014 O O . LEU F 6 380 ? 107.524 140.006 156.304 1.00 19.36 380 LEU 8 O 1
ATOM 10019 N N . ASP F 6 381 ? 109.763 139.854 156.127 1.00 5.91 381 ASP 8 N 1
ATOM 10020 C CA . ASP F 6 381 ? 109.889 139.102 157.371 1.00 7.43 381 ASP 8 CA 1
ATOM 10021 C C . ASP F 6 381 ? 109.457 139.940 158.569 1.00 18.04 381 ASP 8 C 1
ATOM 10022 O O . ASP F 6 381 ? 108.734 139.453 159.447 1.00 24.25 381 ASP 8 O 1
ATOM 10027 N N . ILE F 6 382 ? 109.889 141.203 158.629 1.00 10.93 382 ILE 8 N 1
ATOM 10028 C CA . ILE F 6 382 ? 109.444 142.058 159.733 1.00 2.28 382 ILE 8 CA 1
ATOM 10029 C C . ILE F 6 382 ? 107.947 142.337 159.638 1.00 13.05 382 ILE 8 C 1
ATOM 10030 O O . ILE F 6 382 ? 107.245 142.368 160.655 1.00 16.18 382 ILE 8 O 1
ATOM 10035 N N . LEU F 6 383 ? 107.426 142.529 158.426 1.00 15.53 383 LEU 8 N 1
ATOM 10036 C CA . LEU F 6 383 ? 106.012 142.854 158.283 1.00 10.40 383 LEU 8 CA 1
ATOM 10037 C C . LEU F 6 383 ? 105.102 141.632 158.316 1.00 14.86 383 LEU 8 C 1
ATOM 10038 O O . LEU F 6 383 ? 103.884 141.792 158.189 1.00 23.70 383 LEU 8 O 1
ATOM 10043 N N . GLY F 6 384 ? 105.654 140.428 158.470 1.00 9.82 384 GLY 8 N 1
ATOM 10044 C CA . GLY F 6 384 ? 104.823 139.234 158.436 1.00 6.40 384 GLY 8 CA 1
ATOM 10045 C C . GLY F 6 384 ? 103.770 139.206 159.528 1.00 19.42 384 GLY 8 C 1
ATOM 10046 O O . GLY F 6 384 ? 102.599 138.917 159.272 1.00 24.86 384 GLY 8 O 1
ATOM 10047 N N . LEU F 6 385 ? 104.169 139.513 160.761 1.00 22.10 385 LEU 8 N 1
ATOM 10048 C CA . LEU F 6 385 ? 103.277 139.426 161.910 1.00 8.61 385 LEU 8 CA 1
ATOM 10049 C C . LEU F 6 385 ? 102.674 140.769 162.301 1.00 14.46 385 LEU 8 C 1
ATOM 10050 O O . LEU F 6 385 ? 102.032 140.862 163.352 1.00 17.25 385 LEU 8 O 1
ATOM 10055 N N . TYR F 6 386 ? 102.864 141.805 161.493 1.00 17.74 386 TYR 8 N 1
ATOM 10056 C CA . TYR F 6 386 ? 102.300 143.113 161.802 1.00 13.38 386 TYR 8 CA 1
ATOM 10057 C C . TYR F 6 386 ? 100.825 143.135 161.418 1.00 22.02 386 TYR 8 C 1
ATOM 10058 O O . TYR F 6 386 ? 100.499 142.907 160.247 1.00 26.69 386 TYR 8 O 1
ATOM 10067 N N . PRO F 6 387 ? 99.912 143.385 162.353 1.00 16.63 387 PRO 8 N 1
ATOM 10068 C CA . PRO F 6 387 ? 98.476 143.369 162.026 1.00 13.97 387 PRO 8 CA 1
ATOM 10069 C C . PRO F 6 387 ? 98.098 144.407 160.979 1.00 20.06 387 PRO 8 C 1
ATOM 10070 O O . PRO F 6 387 ? 97.400 144.066 160.013 1.00 23.41 387 PRO 8 O 1
ATOM 10074 N N . PRO F 6 388 ? 98.515 145.676 161.107 1.00 17.26 388 PRO 8 N 1
ATOM 10075 C CA . PRO F 6 388 ? 98.074 146.671 160.116 1.00 17.22 388 PRO 8 CA 1
ATOM 10076 C C . PRO F 6 388 ? 98.718 146.521 158.747 1.00 21.32 388 PRO 8 C 1
ATOM 10077 O O . PRO F 6 388 ? 98.393 147.302 157.845 1.00 21.78 388 PRO 8 O 1
ATOM 10081 N N . ALA F 6 389 ? 99.617 145.555 158.553 1.00 21.16 389 ALA 8 N 1
ATOM 10082 C CA . ALA F 6 389 ? 100.263 145.389 157.258 1.00 22.52 389 ALA 8 CA 1
ATOM 10083 C C . ALA F 6 389 ? 99.468 144.503 156.308 1.00 30.07 389 ALA 8 C 1
ATOM 10084 O O . ALA F 6 389 ? 99.751 144.502 155.105 1.00 32.21 389 ALA 8 O 1
ATOM 10086 N N . ARG F 6 390 ? 98.488 143.751 156.815 1.00 24.25 390 ARG 8 N 1
ATOM 10087 C CA . ARG F 6 390 ? 97.703 142.883 155.943 1.00 18.92 390 ARG 8 CA 1
ATOM 10088 C C . ARG F 6 390 ? 96.798 143.690 155.020 1.00 22.70 390 ARG 8 C 1
ATOM 10089 O O . ARG F 6 390 ? 96.688 143.385 153.827 1.00 23.39 390 ARG 8 O 1
ATOM 10097 N N . GLU F 6 391 ? 96.144 144.720 155.549 1.00 29.89 391 GLU 8 N 1
ATOM 10098 C CA . GLU F 6 391 ? 95.254 145.570 154.757 1.00 28.47 391 GLU 8 CA 1
ATOM 10099 C C . GLU F 6 391 ? 96.020 146.705 154.082 1.00 29.73 391 GLU 8 C 1
ATOM 10100 O O . GLU F 6 391 ? 95.736 147.886 154.275 1.00 29.83 391 GLU 8 O 1
ATOM 10106 N N . HIS F 6 392 ? 97.009 146.337 153.275 1.00 32.17 392 HIS 8 N 1
ATOM 10107 C CA . HIS F 6 392 ? 97.878 147.273 152.584 1.00 31.66 392 HIS 8 CA 1
ATOM 10108 C C . HIS F 6 392 ? 98.133 146.777 151.169 1.00 31.67 392 HIS 8 C 1
ATOM 10109 O O . HIS F 6 392 ? 98.140 145.567 150.927 1.00 32.17 392 HIS 8 O 1
ATOM 10116 N N . PRO F 6 393 ? 98.331 147.685 150.211 1.00 27.48 393 PRO 8 N 1
ATOM 10117 C CA . PRO F 6 393 ? 98.753 147.247 148.868 1.00 29.48 393 PRO 8 CA 1
ATOM 10118 C C . PRO F 6 393 ? 100.130 146.608 148.856 1.00 26.56 393 PRO 8 C 1
ATOM 10119 O O . PRO F 6 393 ? 100.484 145.929 147.878 1.00 24.81 393 PRO 8 O 1
ATOM 10123 N N . LEU F 6 394 ? 100.913 146.809 149.919 1.00 25.25 394 LEU 8 N 1
ATOM 10124 C CA . LEU F 6 394 ? 102.288 146.329 149.941 1.00 26.43 394 LEU 8 CA 1
ATOM 10125 C C . LEU F 6 394 ? 102.350 144.811 149.861 1.00 33.01 394 LEU 8 C 1
ATOM 10126 O O . LEU F 6 394 ? 103.275 144.266 149.257 1.00 32.44 394 LEU 8 O 1
ATOM 10131 N N . VAL F 6 395 ? 101.381 144.108 150.451 1.00 26.63 395 VAL 8 N 1
ATOM 10132 C CA . VAL F 6 395 ? 101.432 142.649 150.421 1.00 22.52 395 VAL 8 CA 1
ATOM 10133 C C . VAL F 6 395 ? 101.332 142.140 148.987 1.00 26.57 395 VAL 8 C 1
ATOM 10134 O O . VAL F 6 395 ? 102.130 141.299 148.558 1.00 36.48 395 VAL 8 O 1
ATOM 10138 N N . GLN F 6 396 ? 100.393 142.679 148.205 1.00 23.19 396 GLN 8 N 1
ATOM 10139 C CA . GLN F 6 396 ? 100.242 142.234 146.822 1.00 19.72 396 GLN 8 CA 1
ATOM 10140 C C . GLN F 6 396 ? 101.416 142.686 145.961 1.00 22.38 396 GLN 8 C 1
ATOM 10141 O O . GLN F 6 396 ? 101.942 141.902 145.154 1.00 27.22 396 GLN 8 O 1
ATOM 10147 N N . LEU F 6 397 ? 101.843 143.944 146.115 1.00 21.09 397 LEU 8 N 1
ATOM 10148 C CA . LEU F 6 397 ? 102.963 144.432 145.316 1.00 21.88 397 LEU 8 CA 1
ATOM 10149 C C . LEU F 6 397 ? 104.232 143.639 145.608 1.00 26.09 397 LEU 8 C 1
ATOM 10150 O O . LEU F 6 397 ? 104.968 143.265 144.686 1.00 28.87 397 LEU 8 O 1
ATOM 10155 N N . PHE F 6 398 ? 104.485 143.343 146.884 1.00 16.58 398 PHE 8 N 1
ATOM 10156 C CA . PHE F 6 398 ? 105.658 142.571 147.260 1.00 13.87 398 PHE 8 CA 1
ATOM 10157 C C . PHE F 6 398 ? 105.521 141.115 146.849 1.00 14.77 398 PHE 8 C 1
ATOM 10158 O O . PHE F 6 398 ? 106.527 140.466 146.566 1.00 24.55 398 PHE 8 O 1
ATOM 10166 N N . GLY F 6 399 ? 104.298 140.584 146.797 1.00 11.41 399 GLY 8 N 1
ATOM 10167 C CA . GLY F 6 399 ? 104.117 139.246 146.261 1.00 16.35 399 GLY 8 CA 1
ATOM 10168 C C . GLY F 6 399 ? 104.508 139.156 144.799 1.00 17.61 399 GLY 8 C 1
ATOM 10169 O O . GLY F 6 399 ? 105.226 138.237 144.392 1.00 21.11 399 GLY 8 O 1
ATOM 10170 N N . LYS F 6 400 ? 104.055 140.119 143.991 1.00 17.61 400 LYS 8 N 1
ATOM 10171 C CA . LYS F 6 400 ? 104.470 140.139 142.588 1.00 18.51 400 LYS 8 CA 1
ATOM 10172 C C . LYS F 6 400 ? 105.978 140.335 142.458 1.00 24.63 400 LYS 8 C 1
ATOM 10173 O O . LYS F 6 400 ? 106.633 139.657 141.653 1.00 25.00 400 LYS 8 O 1
ATOM 10179 N N . GLN F 6 401 ? 106.548 141.248 143.250 1.00 27.41 401 GLN 8 N 1
ATOM 10180 C CA . GLN F 6 401 ? 107.985 141.490 143.179 1.00 20.47 401 GLN 8 CA 1
ATOM 10181 C C . GLN F 6 401 ? 108.781 140.255 143.588 1.00 18.60 401 GLN 8 C 1
ATOM 10182 O O . GLN F 6 401 ? 109.813 139.947 142.983 1.00 23.18 401 GLN 8 O 1
ATOM 10188 N N . ALA F 6 402 ? 108.318 139.534 144.611 1.00 14.56 402 ALA 8 N 1
ATOM 10189 C CA . ALA F 6 402 ? 109.010 138.330 145.050 1.00 14.67 402 ALA 8 CA 1
ATOM 10190 C C . ALA F 6 402 ? 108.891 137.219 144.018 1.00 10.78 402 ALA 8 C 1
ATOM 10191 O O . ALA F 6 402 ? 109.843 136.462 143.804 1.00 16.85 402 ALA 8 O 1
ATOM 10193 N N . ARG F 6 403 ? 107.730 137.097 143.372 1.00 10.39 403 ARG 8 N 1
ATOM 10194 C CA . ARG F 6 403 ? 107.611 136.126 142.290 1.00 15.87 403 ARG 8 CA 1
ATOM 10195 C C . ARG F 6 403 ? 108.573 136.457 141.158 1.00 19.59 403 ARG 8 C 1
ATOM 10196 O O . ARG F 6 403 ? 109.151 135.557 140.538 1.00 20.31 403 ARG 8 O 1
ATOM 10204 N N . LEU F 6 404 ? 108.756 137.748 140.873 1.00 20.81 404 LEU 8 N 1
ATOM 10205 C CA . LEU F 6 404 ? 109.746 138.148 139.876 1.00 14.63 404 LEU 8 CA 1
ATOM 10206 C C . LEU F 6 404 ? 111.167 137.817 140.327 1.00 17.42 404 LEU 8 C 1
ATOM 10207 O O . LEU F 6 404 ? 111.984 137.346 139.526 1.00 19.42 404 LEU 8 O 1
ATOM 10212 N N . ARG F 6 405 ? 111.480 138.054 141.600 1.00 21.54 405 ARG 8 N 1
ATOM 10213 C CA . ARG F 6 405 ? 112.845 137.985 142.111 1.00 5.65 405 ARG 8 CA 1
ATOM 10214 C C . ARG F 6 405 ? 113.212 136.626 142.700 1.00 7.97 405 ARG 8 C 1
ATOM 10215 O O . ARG F 6 405 ? 114.300 136.492 143.268 1.00 9.98 405 ARG 8 O 1
ATOM 10223 N N . LEU F 6 406 ? 112.328 135.629 142.601 1.00 17.37 406 LEU 8 N 1
ATOM 10224 C CA . LEU F 6 406 ? 112.648 134.303 143.127 1.00 7.73 406 LEU 8 CA 1
ATOM 10225 C C . LEU F 6 406 ? 113.928 133.738 142.522 1.00 10.69 406 LEU 8 C 1
ATOM 10226 O O . LEU F 6 406 ? 114.614 132.935 143.164 1.00 14.48 406 LEU 8 O 1
ATOM 10231 N N . ASP F 6 407 ? 114.266 134.139 141.295 1.00 22.03 407 ASP 8 N 1
ATOM 10232 C CA . ASP F 6 407 ? 115.480 133.644 140.657 1.00 17.77 407 ASP 8 CA 1
ATOM 10233 C C . ASP F 6 407 ? 116.746 134.160 141.328 1.00 18.06 407 ASP 8 C 1
ATOM 10234 O O . ASP F 6 407 ? 117.785 133.496 141.253 1.00 20.29 407 ASP 8 O 1
ATOM 10239 N N . LEU F 6 408 ? 116.685 135.320 141.979 1.00 16.66 408 LEU 8 N 1
ATOM 10240 C CA . LEU F 6 408 ? 117.851 135.947 142.587 1.00 12.23 408 LEU 8 CA 1
ATOM 10241 C C . LEU F 6 408 ? 117.897 135.764 144.099 1.00 14.37 408 LEU 8 C 1
ATOM 10242 O O . LEU F 6 408 ? 118.692 136.430 144.769 1.00 21.69 408 LEU 8 O 1
ATOM 10247 N N . MET F 6 409 ? 117.069 134.883 144.651 1.00 10.88 409 MET 8 N 1
ATOM 10248 C CA . MET F 6 409 ? 116.930 134.735 146.093 1.00 11.00 409 MET 8 CA 1
ATOM 10249 C C . MET F 6 409 ? 117.699 133.514 146.580 1.00 12.50 409 MET 8 C 1
ATOM 10250 O O . MET F 6 409 ? 117.532 132.414 146.044 1.00 12.98 409 MET 8 O 1
ATOM 10255 N N . GLY F 6 410 ? 118.540 133.715 147.595 1.00 11.26 410 GLY 8 N 1
ATOM 10256 C CA . GLY F 6 410 ? 119.187 132.614 148.266 1.00 10.94 410 GLY 8 CA 1
ATOM 10257 C C . GLY F 6 410 ? 118.258 131.934 149.246 1.00 20.24 410 GLY 8 C 1
ATOM 10258 O O . GLY F 6 410 ? 117.090 132.310 149.418 1.00 26.49 410 GLY 8 O 1
ATOM 10259 N N . PRO F 6 411 ? 118.774 130.892 149.905 1.00 14.65 411 PRO 8 N 1
ATOM 10260 C CA . PRO F 6 411 ? 117.937 130.169 150.880 1.00 16.03 411 PRO 8 CA 1
ATOM 10261 C C . PRO F 6 411 ? 117.416 131.051 152.003 1.00 10.35 411 PRO 8 C 1
ATOM 10262 O O . PRO F 6 411 ? 116.253 130.913 152.406 1.00 11.81 411 PRO 8 O 1
ATOM 10266 N N . ASP F 6 412 ? 118.238 131.977 152.502 1.00 8.30 412 ASP 8 N 1
ATOM 10267 C CA . ASP F 6 412 ? 117.786 132.866 153.567 1.00 9.02 412 ASP 8 CA 1
ATOM 10268 C C . ASP F 6 412 ? 116.733 133.842 153.059 1.00 16.25 412 ASP 8 C 1
ATOM 10269 O O . ASP F 6 412 ? 115.725 134.083 153.734 1.00 20.81 412 ASP 8 O 1
ATOM 10274 N N . ALA F 6 413 ? 116.949 134.409 151.870 1.00 14.64 413 ALA 8 N 1
ATOM 10275 C CA . ALA F 6 413 ? 115.954 135.301 151.285 1.00 8.63 413 ALA 8 CA 1
ATOM 10276 C C . ALA F 6 413 ? 114.667 134.553 150.968 1.00 11.17 413 ALA 8 C 1
ATOM 10277 O O . ALA F 6 413 ? 113.569 135.078 151.188 1.00 18.44 413 ALA 8 O 1
ATOM 10279 N N . LEU F 6 414 ? 114.783 133.326 150.451 1.00 5.76 414 LEU 8 N 1
ATOM 10280 C CA . LEU F 6 414 ? 113.599 132.505 150.219 1.00 6.10 414 LEU 8 CA 1
ATOM 10281 C C . LEU F 6 414 ? 112.814 132.303 151.505 1.00 13.55 414 LEU 8 C 1
ATOM 10282 O O . LEU F 6 414 ? 111.596 132.519 151.538 1.00 20.44 414 LEU 8 O 1
ATOM 10287 N N . ALA F 6 415 ? 113.496 131.888 152.577 1.00 11.79 415 ALA 8 N 1
ATOM 10288 C CA . ALA F 6 415 ? 112.809 131.644 153.839 1.00 0.00 415 ALA 8 CA 1
ATOM 10289 C C . ALA F 6 415 ? 112.146 132.910 154.362 1.00 9.51 415 ALA 8 C 1
ATOM 10290 O O . ALA F 6 415 ? 110.973 132.887 154.753 1.00 9.88 415 ALA 8 O 1
ATOM 10292 N N . ASN F 6 416 ? 112.873 134.031 154.355 1.00 10.15 416 ASN 8 N 1
ATOM 10293 C CA . ASN F 6 416 ? 112.317 135.274 154.879 1.00 0.51 416 ASN 8 CA 1
ATOM 10294 C C . ASN F 6 416 ? 111.098 135.720 154.082 1.00 9.59 416 ASN 8 C 1
ATOM 10295 O O . ASN F 6 416 ? 110.049 136.025 154.665 1.00 20.30 416 ASN 8 O 1
ATOM 10300 N N . ALA F 6 417 ? 111.208 135.752 152.751 1.00 8.82 417 ALA 8 N 1
ATOM 10301 C CA . ALA F 6 417 ? 110.097 136.216 151.928 1.00 5.66 417 ALA 8 CA 1
ATOM 10302 C C . ALA F 6 417 ? 108.891 135.295 152.046 1.00 6.29 417 ALA 8 C 1
ATOM 10303 O O . ALA F 6 417 ? 107.756 135.768 152.181 1.00 10.16 417 ALA 8 O 1
ATOM 10305 N N . THR F 6 418 ? 109.111 133.977 151.998 1.00 6.14 418 THR 8 N 1
ATOM 10306 C CA . THR F 6 418 ? 107.992 133.046 152.077 1.00 8.09 418 THR 8 CA 1
ATOM 10307 C C . THR F 6 418 ? 107.308 133.116 153.436 1.00 8.36 418 THR 8 C 1
ATOM 10308 O O . THR F 6 418 ? 106.075 133.106 153.513 1.00 20.03 418 THR 8 O 1
ATOM 10312 N N . ARG F 6 419 ? 108.087 133.202 154.519 1.00 5.39 419 ARG 8 N 1
ATOM 10313 C CA . ARG F 6 419 ? 107.494 133.313 155.847 1.00 7.85 419 ARG 8 CA 1
ATOM 10314 C C . ARG F 6 419 ? 106.714 134.613 155.997 1.00 10.26 419 ARG 8 C 1
ATOM 10315 O O . ARG F 6 419 ? 105.609 134.619 156.552 1.00 12.23 419 ARG 8 O 1
ATOM 10323 N N . GLY F 6 420 ? 107.266 135.723 155.502 1.00 7.91 420 GLY 8 N 1
ATOM 10324 C CA . GLY F 6 420 ? 106.560 136.989 155.596 1.00 10.99 420 GLY 8 CA 1
ATOM 10325 C C . GLY F 6 420 ? 105.269 137.003 154.801 1.00 13.37 420 GLY 8 C 1
ATOM 10326 O O . GLY F 6 420 ? 104.255 137.536 155.259 1.00 20.54 420 GLY 8 O 1
ATOM 10327 N N . LEU F 6 421 ? 105.287 136.425 153.598 1.00 6.66 421 LEU 8 N 1
ATOM 10328 C CA . LEU F 6 421 ? 104.075 136.393 152.786 1.00 1.04 421 LEU 8 CA 1
ATOM 10329 C C . LEU F 6 421 ? 103.035 135.444 153.371 1.00 10.66 421 LEU 8 C 1
ATOM 10330 O O . LEU F 6 421 ? 101.834 135.731 153.325 1.00 15.96 421 LEU 8 O 1
ATOM 10335 N N . ALA F 6 422 ? 103.472 134.307 153.920 1.00 14.98 422 ALA 8 N 1
ATOM 10336 C CA . ALA F 6 422 ? 102.531 133.375 154.533 1.00 6.13 422 ALA 8 CA 1
ATOM 10337 C C . ALA F 6 422 ? 101.903 133.967 155.788 1.00 12.12 422 ALA 8 C 1
ATOM 10338 O O . ALA F 6 422 ? 100.708 133.778 156.042 1.00 19.01 422 ALA 8 O 1
ATOM 10340 N N . ASN F 6 423 ? 102.695 134.682 156.592 1.00 13.57 423 ASN 8 N 1
ATOM 10341 C CA . ASN F 6 423 ? 102.160 135.285 157.808 1.00 14.61 423 ASN 8 CA 1
ATOM 10342 C C . ASN F 6 423 ? 101.179 136.409 157.500 1.00 15.95 423 ASN 8 C 1
ATOM 10343 O O . ASN F 6 423 ? 100.304 136.707 158.321 1.00 18.05 423 ASN 8 O 1
ATOM 10348 N N . LEU F 6 424 ? 101.307 137.043 156.336 1.00 13.33 424 LEU 8 N 1
ATOM 10349 C CA . LEU F 6 424 ? 100.438 138.150 155.959 1.00 11.87 424 LEU 8 CA 1
ATOM 10350 C C . LEU F 6 424 ? 99.137 137.698 155.309 1.00 19.59 424 LEU 8 C 1
ATOM 10351 O O . LEU F 6 424 ? 98.313 138.550 154.961 1.00 27.90 424 LEU 8 O 1
ATOM 10356 N N . GLY F 6 425 ? 98.930 136.396 155.136 1.00 12.21 425 GLY 8 N 1
ATOM 10357 C CA . GLY F 6 425 ? 97.725 135.909 154.500 1.00 16.38 425 GLY 8 CA 1
ATOM 10358 C C . GLY F 6 425 ? 97.716 136.000 152.992 1.00 18.46 425 GLY 8 C 1
ATOM 10359 O O . GLY F 6 425 ? 96.661 135.792 152.382 1.00 24.11 425 GLY 8 O 1
ATOM 10360 N N . TYR F 6 426 ? 98.851 136.310 152.373 1.00 10.42 426 TYR 8 N 1
ATOM 10361 C CA . TYR F 6 426 ? 98.923 136.396 150.921 1.00 13.40 426 TYR 8 CA 1
ATOM 10362 C C . TYR F 6 426 ? 98.686 135.025 150.302 1.00 20.45 426 TYR 8 C 1
ATOM 10363 O O . TYR F 6 426 ? 99.412 134.069 150.592 1.00 21.13 426 TYR 8 O 1
ATOM 10372 N N . ALA F 6 427 ? 97.670 134.932 149.449 1.00 23.66 427 ALA 8 N 1
ATOM 10373 C CA . ALA F 6 427 ? 97.256 133.672 148.841 1.00 17.04 427 ALA 8 CA 1
ATOM 10374 C C . ALA F 6 427 ? 97.604 133.703 147.358 1.00 19.37 427 ALA 8 C 1
ATOM 10375 O O . ALA F 6 427 ? 97.034 134.491 146.596 1.00 19.26 427 ALA 8 O 1
ATOM 10377 N N . ASP F 6 428 ? 98.541 132.847 146.956 1.00 21.23 428 ASP 8 N 1
ATOM 10378 C CA . ASP F 6 428 ? 98.933 132.709 145.560 1.00 21.01 428 ASP 8 CA 1
ATOM 10379 C C . ASP F 6 428 ? 99.583 131.347 145.355 1.00 24.23 428 ASP 8 C 1
ATOM 10380 O O . ASP F 6 428 ? 100.784 131.189 145.609 1.00 28.94 428 ASP 8 O 1
ATOM 10385 N N . PRO F 6 429 ? 98.824 130.340 144.915 1.00 25.00 429 PRO 8 N 1
ATOM 10386 C CA . PRO F 6 429 ? 99.395 128.987 144.796 1.00 23.62 429 PRO 8 CA 1
ATOM 10387 C C . PRO F 6 429 ? 100.593 128.907 143.867 1.00 19.22 429 PRO 8 C 1
ATOM 10388 O O . PRO F 6 429 ? 101.535 128.153 144.147 1.00 21.88 429 PRO 8 O 1
ATOM 10392 N N . GLU F 6 430 ? 100.587 129.665 142.768 1.00 15.25 430 GLU 8 N 1
ATOM 10393 C CA . GLU F 6 430 ? 101.691 129.597 141.817 1.00 20.85 430 GLU 8 CA 1
ATOM 10394 C C . GLU F 6 430 ? 102.994 130.081 142.442 1.00 27.29 430 GLU 8 C 1
ATOM 10395 O O . GLU F 6 430 ? 104.051 129.475 142.229 1.00 28.04 430 GLU 8 O 1
ATOM 10401 N N . TYR F 6 431 ? 102.940 131.160 143.228 1.00 21.30 431 TYR 8 N 1
ATOM 10402 C CA . TYR F 6 431 ? 104.152 131.669 143.861 1.00 12.39 431 TYR 8 CA 1
ATOM 10403 C C . TYR F 6 431 ? 104.713 130.665 144.859 1.00 14.18 431 TYR 8 C 1
ATOM 10404 O O . TYR F 6 431 ? 105.928 130.458 144.924 1.00 27.15 431 TYR 8 O 1
ATOM 10413 N N . TYR F 6 432 ? 103.845 130.045 145.659 1.00 10.63 432 TYR 8 N 1
ATOM 10414 C CA . TYR F 6 432 ? 104.319 129.082 146.647 1.00 6.36 432 TYR 8 CA 1
ATOM 10415 C C . TYR F 6 432 ? 104.894 127.841 145.977 1.00 15.65 432 TYR 8 C 1
ATOM 10416 O O . TYR F 6 432 ? 105.914 127.300 146.424 1.00 24.71 432 TYR 8 O 1
ATOM 10425 N N . ALA F 6 433 ? 104.260 127.376 144.897 1.00 16.35 433 ALA 8 N 1
ATOM 10426 C CA . ALA F 6 433 ? 104.809 126.245 144.157 1.00 11.41 433 ALA 8 CA 1
ATOM 10427 C C . ALA F 6 433 ? 106.166 126.589 143.553 1.00 14.87 433 ALA 8 C 1
ATOM 10428 O O . ALA F 6 433 ? 107.098 125.775 143.591 1.00 17.47 433 ALA 8 O 1
ATOM 10430 N N . GLN F 6 434 ? 106.298 127.796 142.997 1.00 17.01 434 GLN 8 N 1
ATOM 10431 C CA . GLN F 6 434 ? 107.578 128.215 142.437 1.00 9.76 434 GLN 8 CA 1
ATOM 10432 C C . GLN F 6 434 ? 108.642 128.336 143.521 1.00 9.79 434 GLN 8 C 1
ATOM 10433 O O . GLN F 6 434 ? 109.807 127.997 143.292 1.00 18.20 434 GLN 8 O 1
ATOM 10439 N N . ALA F 6 435 ? 108.263 128.825 144.703 1.00 8.67 435 ALA 8 N 1
ATOM 10440 C CA . ALA F 6 435 ? 109.211 128.919 145.809 1.00 0.73 435 ALA 8 CA 1
ATOM 10441 C C . ALA F 6 435 ? 109.669 127.540 146.260 1.00 7.36 435 ALA 8 C 1
ATOM 10442 O O . ALA F 6 435 ? 110.853 127.334 146.548 1.00 18.25 435 ALA 8 O 1
ATOM 10444 N N . ALA F 6 436 ? 108.742 126.581 146.335 1.00 16.85 436 ALA 8 N 1
ATOM 10445 C CA . ALA F 6 436 ? 109.122 125.215 146.680 1.00 6.22 436 ALA 8 CA 1
ATOM 10446 C C . ALA F 6 436 ? 110.068 124.628 145.639 1.00 4.85 436 ALA 8 C 1
ATOM 10447 O O . ALA F 6 436 ? 111.066 123.984 145.986 1.00 10.74 436 ALA 8 O 1
ATOM 10449 N N . GLU F 6 437 ? 109.775 124.847 144.355 1.00 15.77 437 GLU 8 N 1
ATOM 10450 C CA . GLU F 6 437 ? 110.650 124.334 143.305 1.00 8.92 437 GLU 8 CA 1
ATOM 10451 C C . GLU F 6 437 ? 112.028 124.983 143.365 1.00 8.65 437 GLU 8 C 1
ATOM 10452 O O . GLU F 6 437 ? 113.047 124.313 143.164 1.00 13.06 437 GLU 8 O 1
ATOM 10458 N N . THR F 6 438 ? 112.079 126.290 143.635 1.00 11.02 438 THR 8 N 1
ATOM 10459 C CA . THR F 6 438 ? 113.359 126.982 143.752 1.00 8.07 438 THR 8 CA 1
ATOM 10460 C C . THR F 6 438 ? 114.157 126.467 144.942 1.00 5.07 438 THR 8 C 1
ATOM 10461 O O . THR F 6 438 ? 115.374 126.269 144.845 1.00 13.40 438 THR 8 O 1
ATOM 10465 N N . GLY F 6 439 ? 113.491 126.242 146.074 1.00 7.74 439 GLY 8 N 1
ATOM 10466 C CA . GLY F 6 439 ? 114.156 125.677 147.230 1.00 4.79 439 GLY 8 CA 1
ATOM 10467 C C . GLY F 6 439 ? 114.565 124.233 147.078 1.00 11.05 439 GLY 8 C 1
ATOM 10468 O O . GLY F 6 439 ? 115.438 123.768 147.816 1.00 20.13 439 GLY 8 O 1
ATOM 10469 N N . PHE F 6 440 ? 113.946 123.506 146.151 1.00 9.98 440 PHE 8 N 1
ATOM 10470 C CA . PHE F 6 440 ? 114.397 122.158 145.831 1.00 2.96 440 PHE 8 CA 1
ATOM 10471 C C . PHE F 6 440 ? 115.718 122.136 145.073 1.00 7.52 440 PHE 8 C 1
ATOM 10472 O O . PHE F 6 440 ? 116.380 121.093 145.045 1.00 8.99 440 PHE 8 O 1
ATOM 10480 N N . ARG F 6 441 ? 116.115 123.254 144.458 1.00 15.69 441 ARG 8 N 1
ATOM 10481 C CA . ARG F 6 441 ? 117.366 123.277 143.706 1.00 9.24 441 ARG 8 CA 1
ATOM 10482 C C . ARG F 6 441 ? 118.570 123.171 144.633 1.00 9.23 441 ARG 8 C 1
ATOM 10483 O O . ARG F 6 441 ? 119.534 122.458 144.332 1.00 22.98 441 ARG 8 O 1
ATOM 10491 N N . TYR F 6 442 ? 118.537 123.875 145.763 1.00 4.35 442 TYR 8 N 1
ATOM 10492 C CA . TYR F 6 442 ? 119.543 123.731 146.808 1.00 7.53 442 TYR 8 CA 1
ATOM 10493 C C . TYR F 6 442 ? 118.836 123.344 148.097 1.00 15.02 442 TYR 8 C 1
ATOM 10494 O O . TYR F 6 442 ? 117.991 124.096 148.592 1.00 15.54 442 TYR 8 O 1
ATOM 10503 N N . GLY F 6 443 ? 119.192 122.182 148.641 1.00 12.27 443 GLY 8 N 1
ATOM 10504 C CA . GLY F 6 443 ? 118.434 121.613 149.734 1.00 1.04 443 GLY 8 CA 1
ATOM 10505 C C . GLY F 6 443 ? 118.415 122.495 150.967 1.00 9.86 443 GLY 8 C 1
ATOM 10506 O O . GLY F 6 443 ? 119.315 123.296 151.220 1.00 21.88 443 GLY 8 O 1
ATOM 10507 N N . PHE F 6 444 ? 117.352 122.332 151.749 1.00 10.17 444 PHE 8 N 1
ATOM 10508 C CA . PHE F 6 444 ? 117.159 123.122 152.957 1.00 11.34 444 PHE 8 CA 1
ATOM 10509 C C . PHE F 6 444 ? 118.075 122.598 154.055 1.00 10.62 444 PHE 8 C 1
ATOM 10510 O O . PHE F 6 444 ? 117.938 121.451 154.493 1.00 12.16 444 PHE 8 O 1
ATOM 10518 N N . LYS F 6 445 ? 119.016 123.438 154.490 1.00 7.63 445 LYS 8 N 1
ATOM 10519 C CA . LYS F 6 445 ? 119.944 123.035 155.540 1.00 6.62 445 LYS 8 CA 1
ATOM 10520 C C . LYS F 6 445 ? 119.233 122.863 156.876 1.00 7.78 445 LYS 8 C 1
ATOM 10521 O O . LYS F 6 445 ? 119.546 121.941 157.639 1.00 10.93 445 LYS 8 O 1
ATOM 10527 N N . ASP F 6 446 ? 118.264 123.725 157.169 1.00 8.98 446 ASP 8 N 1
ATOM 10528 C CA . ASP F 6 446 ? 117.653 123.799 158.484 1.00 0.00 446 ASP 8 CA 1
ATOM 10529 C C . ASP F 6 446 ? 116.140 123.651 158.391 1.00 5.21 446 ASP 8 C 1
ATOM 10530 O O . ASP F 6 446 ? 115.539 123.806 157.325 1.00 14.99 446 ASP 8 O 1
ATOM 10535 N N . TRP F 6 447 ? 115.532 123.346 159.540 1.00 3.32 447 TRP 8 N 1
ATOM 10536 C CA . TRP F 6 447 ? 114.080 123.364 159.655 1.00 5.24 447 TRP 8 CA 1
ATOM 10537 C C . TRP F 6 447 ? 113.514 124.773 159.556 1.00 12.44 447 TRP 8 C 1
ATOM 10538 O O . TRP F 6 447 ? 112.397 124.945 159.056 1.00 20.69 447 TRP 8 O 1
ATOM 10549 N N . THR F 6 448 ? 114.261 125.784 160.007 1.00 11.96 448 THR 8 N 1
ATOM 10550 C CA . THR F 6 448 ? 113.785 127.158 159.899 1.00 7.22 448 THR 8 CA 1
ATOM 10551 C C . THR F 6 448 ? 113.725 127.618 158.450 1.00 7.59 448 THR 8 C 1
ATOM 10552 O O . THR F 6 448 ? 112.891 128.462 158.104 1.00 19.20 448 THR 8 O 1
ATOM 10556 N N . LEU F 6 449 ? 114.604 127.092 157.595 1.00 0.00 449 LEU 8 N 1
ATOM 10557 C CA . LEU F 6 449 ? 114.543 127.411 156.173 1.00 0.44 449 LEU 8 CA 1
ATOM 10558 C C . LEU F 6 449 ? 113.426 126.646 155.473 1.00 6.63 449 LEU 8 C 1
ATOM 10559 O O . LEU F 6 449 ? 112.772 127.183 154.572 1.00 9.91 449 LEU 8 O 1
ATOM 10564 N N . LEU F 6 450 ? 113.195 125.392 155.871 1.00 9.96 450 LEU 8 N 1
ATOM 10565 C CA . LEU F 6 450 ? 112.206 124.558 155.198 1.00 4.77 450 LEU 8 CA 1
ATOM 10566 C C . LEU F 6 450 ? 110.779 124.919 155.591 1.00 14.38 450 LEU 8 C 1
ATOM 10567 O O . LEU F 6 450 ? 109.869 124.799 154.764 1.00 33.31 450 LEU 8 O 1
ATOM 10572 N N . GLU F 6 451 ? 110.566 125.350 156.835 1.00 5.20 451 GLU 8 N 1
ATOM 10573 C CA . GLU F 6 451 ? 109.209 125.592 157.322 1.00 2.42 451 GLU 8 CA 1
ATOM 10574 C C . GLU F 6 451 ? 108.413 126.570 156.464 1.00 17.20 451 GLU 8 C 1
ATOM 10575 O O . GLU F 6 451 ? 107.247 126.266 156.154 1.00 20.45 451 GLU 8 O 1
ATOM 10581 N N . PRO F 6 452 ? 108.949 127.726 156.044 1.00 9.41 452 PRO 8 N 1
ATOM 10582 C CA . PRO F 6 452 ? 108.119 128.666 155.270 1.00 7.08 452 PRO 8 CA 1
ATOM 10583 C C . PRO F 6 452 ? 107.520 128.068 154.011 1.00 9.94 452 PRO 8 C 1
ATOM 10584 O O . PRO F 6 452 ? 106.404 128.447 153.635 1.00 14.83 452 PRO 8 O 1
ATOM 10588 N N . MET F 6 453 ? 108.217 127.142 153.348 1.00 12.10 453 MET 8 N 1
ATOM 10589 C CA . MET F 6 453 ? 107.620 126.464 152.202 1.00 6.20 453 MET 8 CA 1
ATOM 10590 C C . MET F 6 453 ? 106.370 125.697 152.615 1.00 16.72 453 MET 8 C 1
ATOM 10591 O O . MET F 6 453 ? 105.348 125.739 151.920 1.00 31.09 453 MET 8 O 1
ATOM 10596 N N . LEU F 6 454 ? 106.431 124.999 153.752 1.00 10.52 454 LEU 8 N 1
ATOM 10597 C CA . LEU F 6 454 ? 105.266 124.264 154.235 1.00 9.69 454 LEU 8 CA 1
ATOM 10598 C C . LEU F 6 454 ? 104.131 125.207 154.615 1.00 16.71 454 LEU 8 C 1
ATOM 10599 O O . LEU F 6 454 ? 102.965 124.934 154.306 1.00 20.69 454 LEU 8 O 1
ATOM 10604 N N . MET F 6 455 ? 104.447 126.320 155.284 1.00 16.79 455 MET 8 N 1
ATOM 10605 C CA . MET F 6 455 ? 103.402 127.276 155.646 1.00 12.42 455 MET 8 CA 1
ATOM 10606 C C . MET F 6 455 ? 102.743 127.870 154.407 1.00 11.15 455 MET 8 C 1
ATOM 10607 O O . MET F 6 455 ? 101.521 128.053 154.372 1.00 13.38 455 MET 8 O 1
ATOM 10612 N N . GLY F 6 456 ? 103.537 128.185 153.383 1.00 12.56 456 GLY 8 N 1
ATOM 10613 C CA . GLY F 6 456 ? 102.967 128.707 152.153 1.00 17.22 456 GLY 8 CA 1
ATOM 10614 C C . GLY F 6 456 ? 102.116 127.689 151.419 1.00 18.09 456 GLY 8 C 1
ATOM 10615 O O . GLY F 6 456 ? 101.039 128.017 150.916 1.00 25.61 456 GLY 8 O 1
ATOM 10616 N N . LEU F 6 457 ? 102.584 126.441 151.346 1.00 10.71 457 LEU 8 N 1
ATOM 10617 C CA . LEU F 6 457 ? 101.847 125.418 150.615 1.00 5.80 457 LEU 8 CA 1
ATOM 10618 C C . LEU F 6 457 ? 100.609 124.940 151.362 1.00 13.44 457 LEU 8 C 1
ATOM 10619 O O . LEU F 6 457 ? 99.683 124.425 150.727 1.00 21.15 457 LEU 8 O 1
ATOM 10624 N N . SER F 6 458 ? 100.565 125.096 152.686 1.00 21.49 458 SER 8 N 1
ATOM 10625 C CA . SER F 6 458 ? 99.396 124.675 153.446 1.00 21.12 458 SER 8 CA 1
ATOM 10626 C C . SER F 6 458 ? 98.240 125.661 153.354 1.00 22.96 458 SER 8 C 1
ATOM 10627 O O . SER F 6 458 ? 97.132 125.330 153.791 1.00 30.50 458 SER 8 O 1
ATOM 10630 N N . ILE F 6 459 ? 98.466 126.857 152.809 1.00 23.93 459 ILE 8 N 1
ATOM 10631 C CA . ILE F 6 459 ? 97.381 127.822 152.658 1.00 28.48 459 ILE 8 CA 1
ATOM 10632 C C . ILE F 6 459 ? 96.357 127.315 151.650 1.00 30.49 459 ILE 8 C 1
ATOM 10633 O O . ILE F 6 459 ? 95.148 127.321 151.909 1.00 23.85 459 ILE 8 O 1
ATOM 10638 N N . THR F 6 460 ? 96.827 126.860 150.486 1.00 32.69 460 THR 8 N 1
ATOM 10639 C CA . THR F 6 460 ? 95.916 126.331 149.478 1.00 33.47 460 THR 8 CA 1
ATOM 10640 C C . THR F 6 460 ? 95.438 124.929 149.834 1.00 34.95 460 THR 8 C 1
ATOM 10641 O O . THR F 6 460 ? 94.306 124.559 149.502 1.00 41.07 460 THR 8 O 1
ATOM 10645 N N . GLY F 6 461 ? 96.277 124.140 150.502 1.00 30.86 461 GLY 8 N 1
ATOM 10646 C CA . GLY F 6 461 ? 95.910 122.802 150.908 1.00 36.54 461 GLY 8 CA 1
ATOM 10647 C C . GLY F 6 461 ? 96.074 121.731 149.854 1.00 40.38 461 GLY 8 C 1
ATOM 10648 O O . GLY F 6 461 ? 95.623 120.599 150.074 1.00 38.81 461 GLY 8 O 1
ATOM 10649 N N . GLN F 6 462 ? 96.699 122.040 148.720 1.00 45.19 462 GLN 8 N 1
ATOM 10650 C CA . GLN F 6 462 ? 96.901 121.058 147.666 1.00 46.41 462 GLN 8 CA 1
ATOM 10651 C C . GLN F 6 462 ? 98.231 121.313 146.975 1.00 48.42 462 GLN 8 C 1
ATOM 10652 O O . GLN F 6 462 ? 98.668 122.457 146.830 1.00 45.60 462 GLN 8 O 1
ATOM 10658 N N . CYS F 6 463 ? 98.868 120.226 146.551 1.00 43.68 463 CYS 8 N 1
ATOM 10659 C CA . CYS F 6 463 ? 100.137 120.282 145.841 1.00 41.67 463 CYS 8 CA 1
ATOM 10660 C C . CYS F 6 463 ? 100.303 118.982 145.068 1.00 39.56 463 CYS 8 C 1
ATOM 10661 O O . CYS F 6 463 ? 99.677 117.971 145.410 1.00 35.17 463 CYS 8 O 1
ATOM 10664 N N . PRO F 6 464 ? 101.118 118.978 144.014 1.00 33.98 464 PRO 8 N 1
ATOM 10665 C CA . PRO F 6 464 ? 101.322 117.746 143.260 1.00 34.82 464 PRO 8 CA 1
ATOM 10666 C C . PRO F 6 464 ? 101.930 116.673 144.140 1.00 33.99 464 PRO 8 C 1
ATOM 10667 O O . PRO F 6 464 ? 102.697 116.971 145.075 1.00 33.72 464 PRO 8 O 1
ATOM 10671 N N . PRO F 6 465 ? 101.601 115.402 143.889 1.00 32.16 465 PRO 8 N 1
ATOM 10672 C CA . PRO F 6 465 ? 102.164 114.323 144.717 1.00 31.77 465 PRO 8 CA 1
ATOM 10673 C C . PRO F 6 465 ? 103.679 114.272 144.691 1.00 31.66 465 PRO 8 C 1
ATOM 10674 O O . PRO F 6 465 ? 104.294 113.879 145.691 1.00 36.22 465 PRO 8 O 1
ATOM 10678 N N . THR F 6 466 ? 104.299 114.653 143.574 1.00 24.55 466 THR 8 N 1
ATOM 10679 C CA . THR F 6 466 ? 105.755 114.712 143.523 1.00 26.04 466 THR 8 CA 1
ATOM 10680 C C . THR F 6 466 ? 106.292 115.735 144.517 1.00 30.34 466 THR 8 C 1
ATOM 10681 O O . THR F 6 466 ? 107.296 115.488 145.198 1.00 34.93 466 THR 8 O 1
ATOM 10685 N N . MET F 6 467 ? 105.626 116.888 144.623 1.00 26.83 467 MET 8 N 1
ATOM 10686 C CA . MET F 6 467 ? 106.080 117.921 145.547 1.00 18.28 467 MET 8 CA 1
ATOM 10687 C C . MET F 6 467 ? 105.986 117.461 146.998 1.00 20.17 467 MET 8 C 1
ATOM 10688 O O . MET F 6 467 ? 106.935 117.641 147.768 1.00 28.45 467 MET 8 O 1
ATOM 10693 N N . VAL F 6 468 ? 104.859 116.861 147.392 1.00 14.77 468 VAL 8 N 1
ATOM 10694 C CA . VAL F 6 468 ? 104.730 116.390 148.766 1.00 17.87 468 VAL 8 CA 1
ATOM 10695 C C . VAL F 6 468 ? 105.666 115.219 149.031 1.00 24.27 468 VAL 8 C 1
ATOM 10696 O O . VAL F 6 468 ? 106.160 115.060 150.153 1.00 24.20 468 VAL 8 O 1
ATOM 10700 N N . ARG F 6 469 ? 105.950 114.412 148.009 1.00 27.97 469 ARG 8 N 1
ATOM 10701 C CA . ARG F 6 469 ? 106.880 113.294 148.126 1.00 27.25 469 ARG 8 CA 1
ATOM 10702 C C . ARG F 6 469 ? 108.311 113.783 148.365 1.00 26.18 469 ARG 8 C 1
ATOM 10703 O O . ARG F 6 469 ? 109.000 113.287 149.269 1.00 28.08 469 ARG 8 O 1
ATOM 10711 N N . VAL F 6 470 ? 108.743 114.810 147.626 1.00 16.59 470 VAL 8 N 1
ATOM 10712 C CA . VAL F 6 470 ? 110.059 115.403 147.865 1.00 10.13 470 VAL 8 CA 1
ATOM 10713 C C . VAL F 6 470 ? 110.098 116.123 149.211 1.00 13.84 470 VAL 8 C 1
ATOM 10714 O O . VAL F 6 470 ? 111.111 116.086 149.924 1.00 18.56 470 VAL 8 O 1
ATOM 10718 N N . LEU F 6 471 ? 109.003 116.793 149.583 1.00 17.03 471 LEU 8 N 1
ATOM 10719 C CA . LEU F 6 471 ? 108.962 117.475 150.872 1.00 12.47 471 LEU 8 CA 1
ATOM 10720 C C . LEU F 6 471 ? 109.083 116.487 152.022 1.00 13.29 471 LEU 8 C 1
ATOM 10721 O O . LEU F 6 471 ? 109.787 116.752 152.998 1.00 9.74 471 LEU 8 O 1
ATOM 10726 N N . GLY F 6 472 ? 108.404 115.344 151.927 1.00 12.20 472 GLY 8 N 1
ATOM 10727 C CA . GLY F 6 472 ? 108.567 114.311 152.935 1.00 9.33 472 GLY 8 CA 1
ATOM 10728 C C . GLY F 6 472 ? 109.968 113.734 152.962 1.00 8.16 472 GLY 8 C 1
ATOM 10729 O O . GLY F 6 472 ? 110.507 113.450 154.039 1.00 11.30 472 GLY 8 O 1
ATOM 10730 N N . SER F 6 473 ? 110.576 113.546 151.785 1.00 12.59 473 SER 8 N 1
ATOM 10731 C CA . SER F 6 473 ? 111.963 113.095 151.747 1.00 12.67 473 SER 8 CA 1
ATOM 10732 C C . SER F 6 473 ? 112.892 114.078 152.449 1.00 9.60 473 SER 8 C 1
ATOM 10733 O O . SER F 6 473 ? 113.878 113.664 153.066 1.00 13.76 473 SER 8 O 1
ATOM 10736 N N . HIS F 6 474 ? 112.602 115.377 152.353 1.00 15.13 474 HIS 8 N 1
ATOM 10737 C CA . HIS F 6 474 ? 113.383 116.374 153.083 1.00 8.12 474 HIS 8 CA 1
ATOM 10738 C C . HIS F 6 474 ? 113.069 116.365 154.577 1.00 6.82 474 HIS 8 C 1
ATOM 10739 O O . HIS F 6 474 ? 113.967 116.554 155.404 1.00 12.84 474 HIS 8 O 1
ATOM 10746 N N . ILE F 6 475 ? 111.799 116.160 154.934 1.00 18.07 475 ILE 8 N 1
ATOM 10747 C CA . ILE F 6 475 ? 111.372 116.263 156.327 1.00 9.37 475 ILE 8 CA 1
ATOM 10748 C C . ILE F 6 475 ? 111.919 115.109 157.156 1.00 8.42 475 ILE 8 C 1
ATOM 10749 O O . ILE F 6 475 ? 112.388 115.307 158.282 1.00 17.28 475 ILE 8 O 1
ATOM 10754 N N . ALA F 6 476 ? 111.861 113.887 156.619 1.00 7.67 476 ALA 8 N 1
ATOM 10755 C CA . ALA F 6 476 ? 112.127 112.705 157.439 1.00 8.84 476 ALA 8 CA 1
ATOM 10756 C C . ALA F 6 476 ? 113.496 112.729 158.112 1.00 15.18 476 ALA 8 C 1
ATOM 10757 O O . ALA F 6 476 ? 113.570 112.406 159.311 1.00 15.16 476 ALA 8 O 1
ATOM 10759 N N . PRO F 6 477 ? 114.599 113.073 157.436 1.00 15.45 477 PRO 8 N 1
ATOM 10760 C CA . PRO F 6 477 ? 115.874 113.207 158.162 1.00 5.28 477 PRO 8 CA 1
ATOM 10761 C C . PRO F 6 477 ? 115.844 114.243 159.271 1.00 9.71 477 PRO 8 C 1
ATOM 10762 O O . PRO F 6 477 ? 116.484 114.044 160.310 1.00 16.46 477 PRO 8 O 1
ATOM 10766 N N . MET F 6 478 ? 115.121 115.348 159.083 1.00 14.19 478 MET 8 N 1
ATOM 10767 C CA . MET F 6 478 ? 115.134 116.450 160.036 1.00 9.57 478 MET 8 CA 1
ATOM 10768 C C . MET F 6 478 ? 114.363 116.154 161.315 1.00 9.35 478 MET 8 C 1
ATOM 10769 O O . MET F 6 478 ? 114.497 116.908 162.283 1.00 7.53 478 MET 8 O 1
ATOM 10774 N N . ALA F 6 479 ? 113.570 115.084 161.347 1.00 17.75 479 ALA 8 N 1
ATOM 10775 C CA . ALA F 6 479 ? 112.723 114.798 162.496 1.00 12.36 479 ALA 8 CA 1
ATOM 10776 C C . ALA F 6 479 ? 113.493 114.258 163.693 1.00 17.06 479 ALA 8 C 1
ATOM 10777 O O . ALA F 6 479 ? 112.900 114.094 164.763 1.00 19.06 479 ALA 8 O 1
ATOM 10779 N N . ARG F 6 480 ? 114.787 113.981 163.546 1.00 17.54 480 ARG 8 N 1
ATOM 10780 C CA . ARG F 6 480 ? 115.578 113.420 164.634 1.00 11.77 480 ARG 8 CA 1
ATOM 10781 C C . ARG F 6 480 ? 116.079 114.472 165.615 1.00 13.08 480 ARG 8 C 1
ATOM 10782 O O . ARG F 6 480 ? 116.738 114.112 166.596 1.00 17.94 480 ARG 8 O 1
ATOM 10790 N N . SER F 6 481 ? 115.790 115.752 165.380 1.00 13.87 481 SER 8 N 1
ATOM 10791 C CA . SER F 6 481 ? 116.230 116.820 166.270 1.00 7.44 481 SER 8 CA 1
ATOM 10792 C C . SER F 6 481 ? 115.137 117.806 166.656 1.00 17.25 481 SER 8 C 1
ATOM 10793 O O . SER F 6 481 ? 115.320 118.536 167.637 1.00 22.98 481 SER 8 O 1
ATOM 10796 N N . MET F 6 482 ? 114.023 117.860 165.931 1.00 19.45 482 MET 8 N 1
ATOM 10797 C CA . MET F 6 482 ? 112.968 118.813 166.245 1.00 8.76 482 MET 8 CA 1
ATOM 10798 C C . MET F 6 482 ? 112.266 118.440 167.545 1.00 9.68 482 MET 8 C 1
ATOM 10799 O O . MET F 6 482 ? 112.114 117.260 167.874 1.00 20.40 482 MET 8 O 1
ATOM 10804 N N . SER F 6 483 ? 111.839 119.459 168.287 1.00 8.26 483 SER 8 N 1
ATOM 10805 C CA . SER F 6 483 ? 111.175 119.259 169.565 1.00 12.01 483 SER 8 CA 1
ATOM 10806 C C . SER F 6 483 ? 109.692 118.959 169.353 1.00 23.19 483 SER 8 C 1
ATOM 10807 O O . SER F 6 483 ? 109.204 118.860 168.225 1.00 38.04 483 SER 8 O 1
ATOM 10810 N N . LEU F 6 484 ? 108.961 118.819 170.463 1.00 17.77 484 LEU 8 N 1
ATOM 10811 C CA . LEU F 6 484 ? 107.564 118.399 170.390 1.00 17.53 484 LEU 8 CA 1
ATOM 10812 C C . LEU F 6 484 ? 106.705 119.417 169.647 1.00 24.93 484 LEU 8 C 1
ATOM 10813 O O . LEU F 6 484 ? 105.833 119.041 168.855 1.00 31.39 484 LEU 8 O 1
ATOM 10818 N N . MET F 6 485 ? 106.926 120.710 169.898 1.00 21.91 485 MET 8 N 1
ATOM 10819 C CA . MET F 6 485 ? 106.153 121.737 169.205 1.00 23.45 485 MET 8 CA 1
ATOM 10820 C C . MET F 6 485 ? 106.409 121.698 167.704 1.00 30.69 485 MET 8 C 1
ATOM 10821 O O . MET F 6 485 ? 105.472 121.793 166.898 1.00 36.41 485 MET 8 O 1
ATOM 10826 N N . GLU F 6 486 ? 107.675 121.553 167.310 1.00 16.36 486 GLU 8 N 1
ATOM 10827 C CA . GLU F 6 486 ? 108.004 121.410 165.899 1.00 7.26 486 GLU 8 CA 1
ATOM 10828 C C . GLU F 6 486 ? 107.423 120.133 165.314 1.00 14.58 486 GLU 8 C 1
ATOM 10829 O O . GLU F 6 486 ? 107.002 120.130 164.154 1.00 29.35 486 GLU 8 O 1
ATOM 10835 N N . ILE F 6 487 ? 107.384 119.050 166.094 1.00 14.28 487 ILE 8 N 1
ATOM 10836 C CA . ILE F 6 487 ? 106.752 117.821 165.623 1.00 19.52 487 ILE 8 CA 1
ATOM 10837 C C . ILE F 6 487 ? 105.274 118.053 165.344 1.00 23.34 487 ILE 8 C 1
ATOM 10838 O O . ILE F 6 487 ? 104.749 117.616 164.314 1.00 30.43 487 ILE 8 O 1
ATOM 10843 N N . GLU F 6 488 ? 104.578 118.736 166.255 1.00 18.93 488 GLU 8 N 1
ATOM 10844 C CA . GLU F 6 488 ? 103.157 119.001 166.052 1.00 20.26 488 GLU 8 CA 1
ATOM 10845 C C . GLU F 6 488 ? 102.926 119.882 164.830 1.00 26.58 488 GLU 8 C 1
ATOM 10846 O O . GLU F 6 488 ? 102.018 119.622 164.031 1.00 36.47 488 GLU 8 O 1
ATOM 10852 N N . ARG F 6 489 ? 103.740 120.928 164.666 1.00 20.60 489 ARG 8 N 1
ATOM 10853 C CA . ARG F 6 489 ? 103.588 121.799 163.502 1.00 21.38 489 ARG 8 CA 1
ATOM 10854 C C . ARG F 6 489 ? 103.865 121.048 162.203 1.00 24.69 489 ARG 8 C 1
ATOM 10855 O O . ARG F 6 489 ? 103.140 121.215 161.212 1.00 30.67 489 ARG 8 O 1
ATOM 10863 N N . ALA F 6 490 ? 104.910 120.216 162.188 1.00 19.03 490 ALA 8 N 1
ATOM 10864 C CA . ALA F 6 490 ? 105.226 119.442 160.994 1.00 14.31 490 ALA 8 CA 1
ATOM 10865 C C . ALA F 6 490 ? 104.121 118.447 160.675 1.00 21.76 490 ALA 8 C 1
ATOM 10866 O O . ALA F 6 490 ? 103.781 118.245 159.506 1.00 29.52 490 ALA 8 O 1
ATOM 10868 N N . ASN F 6 491 ? 103.551 117.810 161.701 1.00 23.52 491 ASN 8 N 1
ATOM 10869 C CA . ASN F 6 491 ? 102.438 116.895 161.477 1.00 23.80 491 ASN 8 CA 1
ATOM 10870 C C . ASN F 6 491 ? 101.230 117.631 160.913 1.00 22.94 491 ASN 8 C 1
ATOM 10871 O O . ASN F 6 491 ? 100.558 117.131 160.004 1.00 29.80 491 ASN 8 O 1
ATOM 10876 N N . ARG F 6 492 ? 100.941 118.823 161.442 1.00 18.76 492 ARG 8 N 1
ATOM 10877 C CA . ARG F 6 492 ? 99.837 119.620 160.917 1.00 20.73 492 ARG 8 CA 1
ATOM 10878 C C . ARG F 6 492 ? 100.045 119.943 159.443 1.00 22.35 492 ARG 8 C 1
ATOM 10879 O O . ARG F 6 492 ? 99.142 119.743 158.621 1.00 24.83 492 ARG 8 O 1
ATOM 10887 N N . TYR F 6 493 ? 101.238 120.430 159.088 1.00 23.77 493 TYR 8 N 1
ATOM 10888 C CA . TYR F 6 493 ? 101.511 120.757 157.691 1.00 19.72 493 TYR 8 CA 1
ATOM 10889 C C . TYR F 6 493 ? 101.466 119.522 156.799 1.00 17.73 493 TYR 8 C 1
ATOM 10890 O O . TYR F 6 493 ? 100.949 119.589 155.678 1.00 25.38 493 TYR 8 O 1
ATOM 10899 N N . LEU F 6 494 ? 101.998 118.393 157.272 1.00 18.31 494 LEU 8 N 1
ATOM 10900 C CA . LEU F 6 494 ? 102.006 117.175 156.470 1.00 17.76 494 LEU 8 CA 1
ATOM 10901 C C . LEU F 6 494 ? 100.593 116.667 156.218 1.00 20.87 494 LEU 8 C 1
ATOM 10902 O O . LEU F 6 494 ? 100.274 116.239 155.103 1.00 27.39 494 LEU 8 O 1
ATOM 10907 N N . ARG F 6 495 ? 99.735 116.700 157.239 1.00 27.67 495 ARG 8 N 1
ATOM 10908 C CA . ARG F 6 495 ? 98.351 116.282 157.041 1.00 26.69 495 ARG 8 CA 1
ATOM 10909 C C . ARG F 6 495 ? 97.606 117.261 156.143 1.00 26.39 495 ARG 8 C 1
ATOM 10910 O O . ARG F 6 495 ? 96.735 116.855 155.365 1.00 27.10 495 ARG 8 O 1
ATOM 10918 N N . ARG F 6 496 ? 97.927 118.554 156.239 1.00 22.39 496 ARG 8 N 1
ATOM 10919 C CA . ARG F 6 496 ? 97.288 119.534 155.367 1.00 20.99 496 ARG 8 CA 1
ATOM 10920 C C . ARG F 6 496 ? 97.666 119.300 153.909 1.00 21.53 496 ARG 8 C 1
ATOM 10921 O O . ARG F 6 496 ? 96.816 119.376 153.014 1.00 26.78 496 ARG 8 O 1
ATOM 10929 N N . LEU F 6 497 ? 98.944 119.011 153.649 1.00 26.11 497 LEU 8 N 1
ATOM 10930 C CA . LEU F 6 497 ? 99.388 118.778 152.279 1.00 20.39 497 LEU 8 CA 1
ATOM 10931 C C . LEU F 6 497 ? 98.956 117.418 151.747 1.00 24.14 497 LEU 8 C 1
ATOM 10932 O O . LEU F 6 497 ? 98.924 117.228 150.526 1.00 25.43 497 LEU 8 O 1
ATOM 10937 N N . GLY F 6 498 ? 98.629 116.472 152.623 1.00 29.95 498 GLY 8 N 1
ATOM 10938 C CA . GLY F 6 498 ? 98.182 115.165 152.184 1.00 25.91 498 GLY 8 CA 1
ATOM 10939 C C . GLY F 6 498 ? 99.314 114.207 151.876 1.00 27.41 498 GLY 8 C 1
ATOM 10940 O O . GLY F 6 498 ? 99.386 113.655 150.774 1.00 29.11 498 GLY 8 O 1
ATOM 10941 N N . CYS F 6 499 ? 100.207 114.004 152.841 1.00 30.50 499 CYS 8 N 1
ATOM 10942 C CA . CYS F 6 499 ? 101.328 113.092 152.660 1.00 28.43 499 CYS 8 CA 1
ATOM 10943 C C . CYS F 6 499 ? 100.926 111.681 153.071 1.00 31.66 499 CYS 8 C 1
ATOM 10944 O O . CYS F 6 499 ? 100.437 111.465 154.185 1.00 32.41 499 CYS 8 O 1
ATOM 10947 N N . GLU F 6 500 ? 101.131 110.722 152.170 1.00 36.58 500 GLU 8 N 1
ATOM 10948 C CA . GLU F 6 500 ? 100.793 109.329 152.422 1.00 38.46 500 GLU 8 CA 1
ATOM 10949 C C . GLU F 6 500 ? 102.013 108.453 152.673 1.00 41.43 500 GLU 8 C 1
ATOM 10950 O O . GLU F 6 500 ? 101.859 107.241 152.855 1.00 42.09 500 GLU 8 O 1
ATOM 10956 N N . ASP F 6 501 ? 103.213 109.026 152.683 1.00 40.55 501 ASP 8 N 1
ATOM 10957 C CA . ASP F 6 501 ? 104.414 108.241 152.932 1.00 41.40 501 ASP 8 CA 1
ATOM 10958 C C . ASP F 6 501 ? 104.455 107.769 154.379 1.00 42.28 501 ASP 8 C 1
ATOM 10959 O O . ASP F 6 501 ? 104.129 108.518 155.304 1.00 46.47 501 ASP 8 O 1
ATOM 10964 N N . ASP F 6 502 ? 104.860 106.515 154.573 1.00 38.21 502 ASP 8 N 1
ATOM 10965 C CA . ASP F 6 502 ? 104.918 105.933 155.908 1.00 37.64 502 ASP 8 CA 1
ATOM 10966 C C . ASP F 6 502 ? 106.223 106.235 156.631 1.00 37.44 502 ASP 8 C 1
ATOM 10967 O O . ASP F 6 502 ? 106.239 106.285 157.866 1.00 40.57 502 ASP 8 O 1
ATOM 10972 N N . PHE F 6 503 ? 107.313 106.442 155.888 1.00 34.19 503 PHE 8 N 1
ATOM 10973 C CA . PHE F 6 503 ? 108.617 106.651 156.511 1.00 31.58 503 PHE 8 CA 1
ATOM 10974 C C . PHE F 6 503 ? 108.634 107.915 157.361 1.00 35.25 503 PHE 8 C 1
ATOM 10975 O O . PHE F 6 503 ? 109.163 107.914 158.480 1.00 37.30 503 PHE 8 O 1
ATOM 10983 N N . VAL F 6 504 ? 108.059 109.004 156.849 1.00 27.39 504 VAL 8 N 1
ATOM 10984 C CA . VAL F 6 504 ? 108.105 110.274 157.566 1.00 27.00 504 VAL 8 CA 1
ATOM 10985 C C . VAL F 6 504 ? 107.287 110.196 158.850 1.00 31.64 504 VAL 8 C 1
ATOM 10986 O O . VAL F 6 504 ? 107.716 110.674 159.908 1.00 38.35 504 VAL 8 O 1
ATOM 10990 N N . TYR F 6 505 ? 106.094 109.601 158.777 1.00 30.25 505 TYR 8 N 1
ATOM 10991 C CA . TYR F 6 505 ? 105.275 109.445 159.972 1.00 25.57 505 TYR 8 CA 1
ATOM 10992 C C . TYR F 6 505 ? 105.925 108.509 160.980 1.00 29.21 505 TYR 8 C 1
ATOM 10993 O O . TYR F 6 505 ? 105.840 108.753 162.189 1.00 36.60 505 TYR 8 O 1
ATOM 11002 N N . LYS F 6 506 ? 106.577 107.441 160.512 1.00 28.17 506 LYS 8 N 1
ATOM 11003 C CA . LYS F 6 506 ? 107.314 106.576 161.428 1.00 28.54 506 LYS 8 CA 1
ATOM 11004 C C . LYS F 6 506 ? 108.431 107.339 162.126 1.00 32.67 506 LYS 8 C 1
ATOM 11005 O O . LYS F 6 506 ? 108.631 107.185 163.335 1.00 34.14 506 LYS 8 O 1
ATOM 11011 N N . ALA F 6 507 ? 109.168 108.170 161.383 1.00 30.69 507 ALA 8 N 1
ATOM 11012 C CA . ALA F 6 507 ? 110.242 108.951 161.991 1.00 25.19 507 ALA 8 CA 1
ATOM 11013 C C . ALA F 6 507 ? 109.701 109.935 163.022 1.00 20.98 507 ALA 8 C 1
ATOM 11014 O O . ALA F 6 507 ? 110.271 110.084 164.111 1.00 30.82 507 ALA 8 O 1
ATOM 11016 N N . MET F 6 508 ? 108.598 110.616 162.699 1.00 18.29 508 MET 8 N 1
ATOM 11017 C CA . MET F 6 508 ? 108.023 111.568 163.646 1.00 24.61 508 MET 8 CA 1
ATOM 11018 C C . MET F 6 508 ? 107.481 110.874 164.891 1.00 23.00 508 MET 8 C 1
ATOM 11019 O O . MET F 6 508 ? 107.654 111.381 166.006 1.00 22.03 508 MET 8 O 1
ATOM 11024 N N . ALA F 6 509 ? 106.833 109.716 164.730 1.00 25.65 509 ALA 8 N 1
ATOM 11025 C CA . ALA F 6 509 ? 106.353 108.972 165.890 1.00 26.55 509 ALA 8 CA 1
ATOM 11026 C C . ALA F 6 509 ? 107.513 108.457 166.733 1.00 26.87 509 ALA 8 C 1
ATOM 11027 O O . ALA F 6 509 ? 107.430 108.436 167.968 1.00 30.55 509 ALA 8 O 1
ATOM 11029 N N . SER F 6 510 ? 108.599 108.030 166.085 1.00 25.17 510 SER 8 N 1
ATOM 11030 C CA . SER F 6 510 ? 109.784 107.612 166.823 1.00 22.94 510 SER 8 CA 1
ATOM 11031 C C . SER F 6 510 ? 110.362 108.767 167.625 1.00 23.21 510 SER 8 C 1
ATOM 11032 O O . SER F 6 510 ? 110.750 108.588 168.783 1.00 22.61 510 SER 8 O 1
ATOM 11035 N N . ARG F 6 511 ? 110.418 109.961 167.030 1.00 25.60 511 ARG 8 N 1
ATOM 11036 C CA . ARG F 6 511 ? 110.890 111.130 167.769 1.00 18.15 511 ARG 8 CA 1
ATOM 11037 C C . ARG F 6 511 ? 109.975 111.448 168.945 1.00 21.86 511 ARG 8 C 1
ATOM 11038 O O . ARG F 6 511 ? 110.450 111.793 170.034 1.00 28.19 511 ARG 8 O 1
ATOM 11046 N N . VAL F 6 512 ? 108.658 111.344 168.744 1.00 30.30 512 VAL 8 N 1
ATOM 11047 C CA . VAL F 6 512 ? 107.716 111.626 169.826 1.00 24.50 512 VAL 8 CA 1
ATOM 11048 C C . VAL F 6 512 ? 107.918 110.654 170.980 1.00 27.93 512 VAL 8 C 1
ATOM 11049 O O . VAL F 6 512 ? 107.989 111.058 172.147 1.00 27.62 512 VAL 8 O 1
ATOM 11053 N N . LEU F 6 513 ? 108.054 109.373 170.677 1.00 36.40 513 LEU 8 N 1
ATOM 11054 C CA . LEU F 6 513 ? 108.200 108.381 171.734 1.00 35.13 513 LEU 8 CA 1
ATOM 11055 C C . LEU F 6 513 ? 109.332 108.720 172.699 1.00 38.42 513 LEU 8 C 1
ATOM 11056 O O . LEU F 6 513 ? 109.299 108.319 173.858 1.00 37.53 513 LEU 8 O 1
ATOM 11061 N N . GLN F 6 514 ? 110.332 109.459 172.232 1.00 41.78 514 GLN 8 N 1
ATOM 11062 C CA . GLN F 6 514 ? 111.479 109.782 173.080 1.00 38.41 514 GLN 8 CA 1
ATOM 11063 C C . GLN F 6 514 ? 111.064 110.577 174.308 1.00 35.32 514 GLN 8 C 1
ATOM 11064 O O . GLN F 6 514 ? 111.472 110.260 175.422 1.00 37.07 514 GLN 8 O 1
ATOM 11070 N N . PHE F 6 515 ? 110.256 111.611 174.109 1.00 39.34 515 PHE 8 N 1
ATOM 11071 C CA . PHE F 6 515 ? 109.795 112.421 175.229 1.00 38.33 515 PHE 8 CA 1
ATOM 11072 C C . PHE F 6 515 ? 108.666 111.734 175.992 1.00 39.21 515 PHE 8 C 1
ATOM 11073 O O . PHE F 6 515 ? 108.721 111.607 177.214 1.00 45.55 515 PHE 8 O 1
ATOM 11081 N N . VAL F 6 516 ? 107.612 111.325 175.296 1.00 56.01 516 VAL 8 N 1
ATOM 11082 C CA . VAL F 6 516 ? 106.463 110.720 175.975 1.00 56.96 516 VAL 8 CA 1
ATOM 11083 C C . VAL F 6 516 ? 106.728 109.288 176.429 1.00 62.05 516 VAL 8 C 1
ATOM 11084 O O . VAL F 6 516 ? 106.367 108.929 177.547 1.00 65.77 516 VAL 8 O 1
ATOM 11088 N N . LYS F 6 517 ? 107.340 108.471 175.574 1.00 61.08 517 LYS 8 N 1
ATOM 11089 C CA . LYS F 6 517 ? 107.660 107.076 175.914 1.00 63.53 517 LYS 8 CA 1
ATOM 11090 C C . LYS F 6 517 ? 106.416 106.216 176.010 1.00 65.94 517 LYS 8 C 1
ATOM 11091 O O . LYS F 6 517 ? 106.520 104.992 176.038 1.00 62.61 517 LYS 8 O 1
ATOM 11097 N N . GLU F 6 518 ? 105.244 106.838 176.017 1.00 74.93 518 GLU 8 N 1
ATOM 11098 C CA . GLU F 6 518 ? 103.994 106.106 176.194 1.00 73.69 518 GLU 8 CA 1
ATOM 11099 C C . GLU F 6 518 ? 102.819 106.905 175.655 1.00 73.34 518 GLU 8 C 1
ATOM 11100 O O . GLU F 6 518 ? 102.923 108.115 175.462 1.00 73.03 518 GLU 8 O 1
ATOM 11106 N N . VAL F 6 519 ? 101.699 106.236 175.412 1.00 30.00 519 VAL 8 N 1
ATOM 11107 C CA . VAL F 6 519 ? 100.511 106.930 174.930 1.00 30.00 519 VAL 8 CA 1
ATOM 11108 C C . VAL F 6 519 ? 99.666 107.409 176.098 1.00 30.00 519 VAL 8 C 1
ATOM 11109 O O . VAL F 6 519 ? 98.740 106.720 176.525 1.00 30.00 519 VAL 8 O 1
ATOM 11113 N N . THR F 6 520 ? 99.980 108.590 176.616 1.00 30.00 520 THR 8 N 1
ATOM 11114 C CA . THR F 6 520 ? 99.223 109.130 177.735 1.00 30.00 520 THR 8 CA 1
ATOM 11115 C C . THR F 6 520 ? 97.764 109.302 177.348 1.00 30.00 520 THR 8 C 1
ATOM 11116 O O . THR F 6 520 ? 97.456 109.652 176.210 1.00 30.00 520 THR 8 O 1
ATOM 11120 N N . PRO F 6 521 ? 96.855 109.053 178.298 1.00 87.21 521 PRO 8 N 1
ATOM 11121 C CA . PRO F 6 521 ? 95.429 109.233 178.020 1.00 86.15 521 PRO 8 CA 1
ATOM 11122 C C . PRO F 6 521 ? 95.126 110.681 177.681 1.00 86.19 521 PRO 8 C 1
ATOM 11123 O O . PRO F 6 521 ? 94.340 110.945 176.772 1.00 87.82 521 PRO 8 O 1
ATOM 11127 N N . GLU F 6 522 ? 95.747 111.611 178.397 1.00 85.88 522 GLU 8 N 1
ATOM 11128 C CA . GLU F 6 522 ? 95.512 113.029 178.155 1.00 86.43 522 GLU 8 CA 1
ATOM 11129 C C . GLU F 6 522 ? 96.185 113.501 176.874 1.00 87.60 522 GLU 8 C 1
ATOM 11130 O O . GLU F 6 522 ? 95.869 114.577 176.367 1.00 85.82 522 GLU 8 O 1
ATOM 11136 N N . MET F 6 523 ? 97.112 112.705 176.351 1.00 81.62 523 MET 8 N 1
ATOM 11137 C CA . MET F 6 523 ? 97.829 113.093 175.141 1.00 79.61 523 MET 8 CA 1
ATOM 11138 C C . MET F 6 523 ? 96.871 113.673 174.113 1.00 79.70 523 MET 8 C 1
ATOM 11139 O O . MET F 6 523 ? 95.822 113.090 173.842 1.00 78.73 523 MET 8 O 1
ATOM 11144 N N . PRO F 6 524 ? 97.225 114.827 173.534 1.00 78.60 524 PRO 8 N 1
ATOM 11145 C CA . PRO F 6 524 ? 96.354 115.493 172.560 1.00 77.78 524 PRO 8 CA 1
ATOM 11146 C C . PRO F 6 524 ? 95.883 114.536 171.477 1.00 75.94 524 PRO 8 C 1
ATOM 11147 O O . PRO F 6 524 ? 96.684 113.756 170.964 1.00 76.80 524 PRO 8 O 1
ATOM 11151 N N . GLU F 6 525 ? 94.602 114.597 171.128 1.00 73.69 525 GLU 8 N 1
ATOM 11152 C CA . GLU F 6 525 ? 94.064 113.685 170.122 1.00 75.06 525 GLU 8 CA 1
ATOM 11153 C C . GLU F 6 525 ? 94.896 113.668 168.847 1.00 77.15 525 GLU 8 C 1
ATOM 11154 O O . GLU F 6 525 ? 94.984 112.632 168.176 1.00 77.28 525 GLU 8 O 1
ATOM 11160 N N . ASP F 6 526 ? 95.516 114.796 168.495 1.00 75.30 526 ASP 8 N 1
ATOM 11161 C CA . ASP F 6 526 ? 96.350 114.834 167.299 1.00 74.33 526 ASP 8 CA 1
ATOM 11162 C C . ASP F 6 526 ? 97.583 113.951 167.443 1.00 73.38 526 ASP 8 C 1
ATOM 11163 O O . ASP F 6 526 ? 98.095 113.436 166.442 1.00 70.50 526 ASP 8 O 1
ATOM 11168 N N . LEU F 6 527 ? 98.072 113.764 168.670 1.00 68.90 527 LEU 8 N 1
ATOM 11169 C CA . LEU F 6 527 ? 99.272 112.964 168.882 1.00 66.24 527 LEU 8 CA 1
ATOM 11170 C C . LEU F 6 527 ? 98.988 111.468 168.783 1.00 66.73 527 LEU 8 C 1
ATOM 11171 O O . LEU F 6 527 ? 99.849 110.703 168.332 1.00 69.22 527 LEU 8 O 1
ATOM 11176 N N . GLN F 6 528 ? 97.800 111.028 169.208 1.00 63.89 528 GLN 8 N 1
ATOM 11177 C CA . GLN F 6 528 ? 97.463 109.611 169.099 1.00 62.20 528 GLN 8 CA 1
ATOM 11178 C C . GLN F 6 528 ? 97.423 109.164 167.644 1.00 61.95 528 GLN 8 C 1
ATOM 11179 O O . GLN F 6 528 ? 97.870 108.059 167.315 1.00 61.51 528 GLN 8 O 1
ATOM 11185 N N . VAL F 6 529 ? 96.885 110.006 166.758 1.00 60.97 529 VAL 8 N 1
ATOM 11186 C CA . VAL F 6 529 ? 96.871 109.677 165.336 1.00 62.56 529 VAL 8 CA 1
ATOM 11187 C C . VAL F 6 529 ? 98.293 109.541 164.809 1.00 61.38 529 VAL 8 C 1
ATOM 11188 O O . VAL F 6 529 ? 98.582 108.679 163.969 1.00 60.48 529 VAL 8 O 1
ATOM 11192 N N . LEU F 6 530 ? 99.203 110.392 165.289 1.00 51.67 530 LEU 8 N 1
ATOM 11193 C CA . LEU F 6 530 ? 100.607 110.270 164.910 1.00 49.63 530 LEU 8 CA 1
ATOM 11194 C C . LEU F 6 530 ? 101.203 108.962 165.414 1.00 50.89 530 LEU 8 C 1
ATOM 11195 O O . LEU F 6 530 ? 101.981 108.314 164.703 1.00 53.67 530 LEU 8 O 1
ATOM 11200 N N . LEU F 6 531 ? 100.856 108.560 166.639 1.00 51.86 531 LEU 8 N 1
ATOM 11201 C CA . LEU F 6 531 ? 101.378 107.314 167.190 1.00 51.14 531 LEU 8 CA 1
ATOM 11202 C C . LEU F 6 531 ? 100.912 106.092 166.409 1.00 54.50 531 LEU 8 C 1
ATOM 11203 O O . LEU F 6 531 ? 101.609 105.072 166.409 1.00 53.19 531 LEU 8 O 1
ATOM 11208 N N . GLN F 6 532 ? 99.757 106.168 165.746 1.00 52.59 532 GLN 8 N 1
ATOM 11209 C CA . GLN F 6 532 ? 99.325 105.101 164.853 1.00 50.13 532 GLN 8 CA 1
ATOM 11210 C C . GLN F 6 532 ? 100.093 105.087 163.538 1.00 53.21 532 GLN 8 C 1
ATOM 11211 O O . GLN F 6 532 ? 99.947 104.130 162.769 1.00 53.96 532 GLN 8 O 1
ATOM 11217 N N . ARG F 6 533 ? 100.891 106.121 163.264 1.00 52.15 533 ARG 8 N 1
ATOM 11218 C CA . ARG F 6 533 ? 101.734 106.198 162.070 1.00 49.46 533 ARG 8 CA 1
ATOM 11219 C C . ARG F 6 533 ? 100.890 106.125 160.795 1.00 51.98 533 ARG 8 C 1
ATOM 11220 O O . ARG F 6 533 ? 101.044 105.232 159.960 1.00 51.74 533 ARG 8 O 1
ATOM 11228 N N . GLY F 6 534 ? 99.988 107.092 160.661 1.00 47.14 534 GLY 8 N 1
ATOM 11229 C CA . GLY F 6 534 ? 99.120 107.169 159.502 1.00 45.71 534 GLY 8 CA 1
ATOM 11230 C C . GLY F 6 534 ? 99.852 107.539 158.227 1.00 46.37 534 GLY 8 C 1
ATOM 11231 O O . GLY F 6 534 ? 99.988 106.721 157.318 1.00 44.58 534 GLY 8 O 1
ATOM 11232 N N . PRO G 7 97 ? 145.021 121.739 83.497 1.00 48.97 97 PRO 10 N 1
ATOM 11233 C CA . PRO G 7 97 ? 145.381 121.266 84.837 1.00 50.21 97 PRO 10 CA 1
ATOM 11234 C C . PRO G 7 97 ? 144.967 122.241 85.935 1.00 48.34 97 PRO 10 C 1
ATOM 11235 O O . PRO G 7 97 ? 144.976 123.452 85.719 1.00 51.44 97 PRO 10 O 1
ATOM 11239 N N . LEU G 7 98 ? 144.603 121.708 87.096 1.00 36.40 98 LEU 10 N 1
ATOM 11240 C CA . LEU G 7 98 ? 144.206 122.558 88.207 1.00 37.30 98 LEU 10 CA 1
ATOM 11241 C C . LEU G 7 98 ? 145.408 123.351 88.714 1.00 39.48 98 LEU 10 C 1
ATOM 11242 O O . LEU G 7 98 ? 146.522 122.817 88.782 1.00 36.30 98 LEU 10 O 1
ATOM 11247 N N . PRO G 7 99 ? 145.224 124.621 89.078 1.00 38.28 99 PRO 10 N 1
ATOM 11248 C CA . PRO G 7 99 ? 146.338 125.434 89.598 1.00 35.53 99 PRO 10 CA 1
ATOM 11249 C C . PRO G 7 99 ? 146.587 125.198 91.085 1.00 38.02 99 PRO 10 C 1
ATOM 11250 O O . PRO G 7 99 ? 146.469 126.101 91.917 1.00 32.34 99 PRO 10 O 1
ATOM 11254 N N . VAL G 7 100 ? 146.934 123.956 91.428 1.00 37.41 100 VAL 10 N 1
ATOM 11255 C CA . VAL G 7 100 ? 147.224 123.617 92.815 1.00 30.50 100 VAL 10 CA 1
ATOM 11256 C C . VAL G 7 100 ? 148.505 124.314 93.260 1.00 31.24 100 VAL 10 C 1
ATOM 11257 O O . VAL G 7 100 ? 149.424 124.554 92.464 1.00 33.34 100 VAL 10 O 1
ATOM 11261 N N . SER G 7 101 ? 148.567 124.652 94.548 1.00 27.27 101 SER 10 N 1
ATOM 11262 C CA . SER G 7 101 ? 149.691 125.395 95.107 1.00 26.54 101 SER 10 CA 1
ATOM 11263 C C . SER G 7 101 ? 150.151 124.746 96.414 1.00 28.40 101 SER 10 C 1
ATOM 11264 O O . SER G 7 101 ? 150.393 125.404 97.421 1.00 25.88 101 SER 10 O 1
ATOM 11267 N N . TYR G 7 102 ? 150.300 123.421 96.382 1.00 36.20 102 TYR 10 N 1
ATOM 11268 C CA . TYR G 7 102 ? 150.776 122.683 97.557 1.00 35.90 102 TYR 10 CA 1
ATOM 11269 C C . TYR G 7 102 ? 152.226 122.286 97.429 1.00 37.93 102 TYR 10 C 1
ATOM 11270 O O . TYR G 7 102 ? 152.561 121.449 96.599 1.00 34.18 102 TYR 10 O 1
ATOM 11279 N N . SER G 7 103 ? 153.086 122.874 98.243 1.00 33.99 103 SER 10 N 1
ATOM 11280 C CA . SER G 7 103 ? 154.505 122.578 98.249 1.00 30.60 103 SER 10 CA 1
ATOM 11281 C C . SER G 7 103 ? 154.871 121.832 99.526 1.00 34.79 103 SER 10 C 1
ATOM 11282 O O . SER G 7 103 ? 154.284 122.093 100.582 1.00 38.14 103 SER 10 O 1
ATOM 11285 N N . PRO G 7 104 ? 155.815 120.895 99.462 1.00 32.68 104 PRO 10 N 1
ATOM 11286 C CA . PRO G 7 104 ? 156.141 120.091 100.646 1.00 27.70 104 PRO 10 CA 1
ATOM 11287 C C . PRO G 7 104 ? 156.618 120.953 101.806 1.00 27.26 104 PRO 10 C 1
ATOM 11288 O O . PRO G 7 104 ? 157.344 121.932 101.622 1.00 29.99 104 PRO 10 O 1
ATOM 11292 N N . GLY G 7 105 ? 156.192 120.580 103.014 1.00 27.32 105 GLY 10 N 1
ATOM 11293 C CA . GLY G 7 105 ? 156.600 121.324 104.194 1.00 27.54 105 GLY 10 CA 1
ATOM 11294 C C . GLY G 7 105 ? 158.082 121.198 104.488 1.00 32.53 105 GLY 10 C 1
ATOM 11295 O O . GLY G 7 105 ? 158.739 122.180 104.844 1.00 39.23 105 GLY 10 O 1
ATOM 11296 N N . SER G 7 106 ? 158.628 119.995 104.349 1.00 28.76 106 SER 10 N 1
ATOM 11297 C CA . SER G 7 106 ? 160.043 119.764 104.609 1.00 33.45 106 SER 10 CA 1
ATOM 11298 C C . SER G 7 106 ? 160.839 119.726 103.308 1.00 37.68 106 SER 10 C 1
ATOM 11299 O O . SER G 7 106 ? 161.474 118.722 102.987 1.00 32.74 106 SER 10 O 1
ATOM 11302 N N . VAL G 7 114 ? 163.505 122.071 95.008 1.00 59.25 114 VAL 10 N 1
ATOM 11303 C CA . VAL G 7 114 ? 162.160 122.163 94.454 1.00 59.90 114 VAL 10 CA 1
ATOM 11304 C C . VAL G 7 114 ? 161.485 123.459 94.901 1.00 61.60 114 VAL 10 C 1
ATOM 11305 O O . VAL G 7 114 ? 161.398 123.746 96.096 1.00 61.26 114 VAL 10 O 1
ATOM 11309 N N . THR G 7 115 ? 161.018 124.238 93.921 1.00 62.16 115 THR 10 N 1
ATOM 11310 C CA . THR G 7 115 ? 160.382 125.536 94.167 1.00 60.52 115 THR 10 CA 1
ATOM 11311 C C . THR G 7 115 ? 161.261 126.425 95.044 1.00 59.10 115 THR 10 C 1
ATOM 11312 O O . THR G 7 115 ? 160.796 127.044 96.002 1.00 55.69 115 THR 10 O 1
ATOM 11316 N N . SER G 7 116 ? 162.546 126.496 94.702 1.00 56.27 116 SER 10 N 1
ATOM 11317 C CA . SER G 7 116 ? 163.546 127.181 95.514 1.00 53.82 116 SER 10 CA 1
ATOM 11318 C C . SER G 7 116 ? 163.708 128.619 95.034 1.00 52.50 116 SER 10 C 1
ATOM 11319 O O . SER G 7 116 ? 163.979 128.857 93.852 1.00 53.51 116 SER 10 O 1
ATOM 11322 N N . THR G 7 117 ? 163.533 129.568 95.949 1.00 49.12 117 THR 10 N 1
ATOM 11323 C CA . THR G 7 117 ? 163.715 130.984 95.680 1.00 49.48 117 THR 10 CA 1
ATOM 11324 C C . THR G 7 117 ? 164.973 131.493 96.387 1.00 50.92 117 THR 10 C 1
ATOM 11325 O O . THR G 7 117 ? 165.727 130.727 96.995 1.00 54.02 117 THR 10 O 1
ATOM 11329 N N . ALA G 7 118 ? 165.207 132.807 96.307 1.00 44.24 118 ALA 10 N 1
ATOM 11330 C CA . ALA G 7 118 ? 166.369 133.409 96.955 1.00 45.67 118 ALA 10 CA 1
ATOM 11331 C C . ALA G 7 118 ? 166.283 133.351 98.474 1.00 47.47 118 ALA 10 C 1
ATOM 11332 O O . ALA G 7 118 ? 167.295 133.575 99.155 1.00 51.58 118 ALA 10 O 1
ATOM 11334 N N . ILE G 7 119 ? 165.097 133.069 99.019 1.00 42.49 119 ILE 10 N 1
ATOM 11335 C CA . ILE G 7 119 ? 164.956 132.920 100.464 1.00 45.32 119 ILE 10 CA 1
ATOM 11336 C C . ILE G 7 119 ? 165.847 131.793 100.966 1.00 46.31 119 ILE 10 C 1
ATOM 11337 O O . ILE G 7 119 ? 166.378 131.850 102.081 1.00 46.18 119 ILE 10 O 1
ATOM 11342 N N . THR G 7 120 ? 166.027 130.753 100.150 1.00 43.58 120 THR 10 N 1
ATOM 11343 C CA . THR G 7 120 ? 166.924 129.665 100.524 1.00 44.83 120 THR 10 CA 1
ATOM 11344 C C . THR G 7 120 ? 168.351 130.169 100.701 1.00 48.01 120 THR 10 C 1
ATOM 11345 O O . THR G 7 120 ? 169.025 129.828 101.678 1.00 49.93 120 THR 10 O 1
ATOM 11349 N N . ALA G 7 121 ? 168.825 130.999 99.767 1.00 46.41 121 ALA 10 N 1
ATOM 11350 C CA . ALA G 7 121 ? 170.174 131.548 99.879 1.00 45.84 121 ALA 10 CA 1
ATOM 11351 C C . ALA G 7 121 ? 170.301 132.468 101.089 1.00 48.71 121 ALA 10 C 1
ATOM 11352 O O . ALA G 7 121 ? 171.311 132.430 101.806 1.00 51.96 121 ALA 10 O 1
ATOM 11354 N N . HIS G 7 122 ? 169.290 133.308 101.328 1.00 43.88 122 HIS 10 N 1
ATOM 11355 C CA . HIS G 7 122 ? 169.333 134.196 102.486 1.00 44.83 122 HIS 10 CA 1
ATOM 11356 C C . HIS G 7 122 ? 169.384 133.400 103.787 1.00 45.14 122 HIS 10 C 1
ATOM 11357 O O . HIS G 7 122 ? 170.167 133.715 104.695 1.00 47.44 122 HIS 10 O 1
ATOM 11364 N N . CYS G 7 123 ? 168.563 132.352 103.886 1.00 36.26 123 CYS 10 N 1
ATOM 11365 C CA . CYS G 7 123 ? 168.552 131.526 105.086 1.00 37.89 123 CYS 10 CA 1
ATOM 11366 C C . CYS G 7 123 ? 169.849 130.743 105.232 1.00 41.43 123 CYS 10 C 1
ATOM 11367 O O . CYS G 7 123 ? 170.295 130.491 106.351 1.00 45.95 123 CYS 10 O 1
ATOM 11370 N N . ASP G 7 124 ? 170.470 130.347 104.118 1.00 42.38 124 ASP 10 N 1
ATOM 11371 C CA . ASP G 7 124 ? 171.772 129.690 104.200 1.00 42.58 124 ASP 10 CA 1
ATOM 11372 C C . ASP G 7 124 ? 172.836 130.641 104.735 1.00 45.48 124 ASP 10 C 1
ATOM 11373 O O . ASP G 7 124 ? 173.683 130.245 105.546 1.00 47.52 124 ASP 10 O 1
ATOM 11378 N N . VAL G 7 125 ? 172.810 131.899 104.290 1.00 42.66 125 VAL 10 N 1
ATOM 11379 C CA . VAL G 7 125 ? 173.750 132.890 104.812 1.00 39.51 125 VAL 10 CA 1
ATOM 11380 C C . VAL G 7 125 ? 173.543 133.077 106.312 1.00 42.03 125 VAL 10 C 1
ATOM 11381 O O . VAL G 7 125 ? 174.502 133.087 107.100 1.00 41.25 125 VAL 10 O 1
ATOM 11385 N N . LEU G 7 126 ? 172.281 133.218 106.730 1.00 39.84 126 LEU 10 N 1
ATOM 11386 C CA . LEU G 7 126 ? 171.988 133.360 108.155 1.00 35.90 126 LEU 10 CA 1
ATOM 11387 C C . LEU G 7 126 ? 172.427 132.127 108.936 1.00 37.89 126 LEU 10 C 1
ATOM 11388 O O . LEU G 7 126 ? 172.956 132.241 110.050 1.00 41.41 126 LEU 10 O 1
ATOM 11393 N N . SER G 7 127 ? 172.207 130.939 108.369 1.00 35.64 127 SER 10 N 1
ATOM 11394 C CA . SER G 7 127 ? 172.597 129.698 109.026 1.00 35.46 127 SER 10 CA 1
ATOM 11395 C C . SER G 7 127 ? 174.100 129.639 109.232 1.00 46.32 127 SER 10 C 1
ATOM 11396 O O . SER G 7 127 ? 174.574 129.260 110.307 1.00 49.81 127 SER 10 O 1
ATOM 11399 N N . GLU G 7 128 ? 174.869 130.006 108.207 1.00 51.83 128 GLU 10 N 1
ATOM 11400 C CA . GLU G 7 128 ? 176.322 129.960 108.333 1.00 48.89 128 GLU 10 CA 1
ATOM 11401 C C . GLU G 7 128 ? 176.812 130.985 109.352 1.00 49.59 128 GLU 10 C 1
ATOM 11402 O O . GLU G 7 128 ? 177.728 130.705 110.134 1.00 53.46 128 GLU 10 O 1
ATOM 11408 N N . CYS G 7 129 ? 176.196 132.172 109.381 1.00 46.81 129 CYS 10 N 1
ATOM 11409 C CA . CYS G 7 129 ? 176.598 133.177 110.363 1.00 46.51 129 CYS 10 CA 1
ATOM 11410 C C . CYS G 7 129 ? 176.322 132.696 111.785 1.00 47.03 129 CYS 10 C 1
ATOM 11411 O O . CYS G 7 129 ? 177.182 132.801 112.674 1.00 53.49 129 CYS 10 O 1
ATOM 11414 N N . VAL G 7 130 ? 175.125 132.149 112.014 1.00 47.76 130 VAL 10 N 1
ATOM 11415 C CA . VAL G 7 130 ? 174.778 131.629 113.335 1.00 47.02 130 VAL 10 CA 1
ATOM 11416 C C . VAL G 7 130 ? 175.699 130.475 113.710 1.00 48.99 130 VAL 10 C 1
ATOM 11417 O O . VAL G 7 130 ? 176.108 130.338 114.870 1.00 49.22 130 VAL 10 O 1
ATOM 11421 N N . ALA G 7 131 ? 176.041 129.629 112.735 1.00 50.56 131 ALA 10 N 1
ATOM 11422 C CA . ALA G 7 131 ? 176.925 128.500 113.000 1.00 49.26 131 ALA 10 CA 1
ATOM 11423 C C . ALA G 7 131 ? 178.311 128.965 113.423 1.00 51.61 131 ALA 10 C 1
ATOM 11424 O O . ALA G 7 131 ? 178.893 128.416 114.365 1.00 51.89 131 ALA 10 O 1
ATOM 11426 N N . LYS G 7 132 ? 178.861 129.972 112.740 1.00 53.44 132 LYS 10 N 1
ATOM 11427 C CA . LYS G 7 132 ? 180.164 130.501 113.138 1.00 47.21 132 LYS 10 CA 1
ATOM 11428 C C . LYS G 7 132 ? 180.103 131.118 114.530 1.00 48.95 132 LYS 10 C 1
ATOM 11429 O O . LYS G 7 132 ? 181.024 130.946 115.339 1.00 58.34 132 LYS 10 O 1
ATOM 11435 N N . ALA G 7 133 ? 179.024 131.849 114.827 1.00 54.16 133 ALA 10 N 1
ATOM 11436 C CA . ALA G 7 133 ? 178.888 132.435 116.158 1.00 54.18 133 ALA 10 CA 1
ATOM 11437 C C . ALA G 7 133 ? 178.835 131.359 117.239 1.00 53.94 133 ALA 10 C 1
ATOM 11438 O O . ALA G 7 133 ? 179.476 131.487 118.291 1.00 50.47 133 ALA 10 O 1
ATOM 11440 N N . ASP G 7 134 ? 178.085 130.283 116.995 1.00 57.94 134 ASP 10 N 1
ATOM 11441 C CA . ASP G 7 134 ? 177.978 129.219 117.989 1.00 59.00 134 ASP 10 CA 1
ATOM 11442 C C . ASP G 7 134 ? 179.290 128.450 118.116 1.00 61.16 134 ASP 10 C 1
ATOM 11443 O O . ASP G 7 134 ? 179.648 127.979 119.204 1.00 61.31 134 ASP 10 O 1
ATOM 11448 N N . GLU G 7 135 ? 180.023 128.311 117.009 1.00 63.14 135 GLU 10 N 1
ATOM 11449 C CA . GLU G 7 135 ? 181.336 127.682 117.069 1.00 59.94 135 GLU 10 CA 1
ATOM 11450 C C . GLU G 7 135 ? 182.306 128.509 117.900 1.00 59.26 135 GLU 10 C 1
ATOM 11451 O O . GLU G 7 135 ? 183.073 127.952 118.689 1.00 60.85 135 GLU 10 O 1
ATOM 11457 N N . LEU G 7 136 ? 182.274 129.838 117.754 1.00 62.86 136 LEU 10 N 1
ATOM 11458 C CA . LEU G 7 136 ? 183.070 130.680 118.645 1.00 61.84 136 LEU 10 CA 1
ATOM 11459 C C . LEU G 7 136 ? 182.616 130.537 120.096 1.00 65.83 136 LEU 10 C 1
ATOM 11460 O O . LEU G 7 136 ? 183.453 130.516 121.009 1.00 66.30 136 LEU 10 O 1
ATOM 11465 N N . ALA G 7 137 ? 181.307 130.443 120.323 1.00 70.65 137 ALA 10 N 1
ATOM 11466 C CA . ALA G 7 137 ? 180.792 130.268 121.681 1.00 69.61 137 ALA 10 CA 1
ATOM 11467 C C . ALA G 7 137 ? 181.340 128.995 122.315 1.00 69.15 137 ALA 10 C 1
ATOM 11468 O O . ALA G 7 137 ? 181.726 128.992 123.491 1.00 67.90 137 ALA 10 O 1
ATOM 11470 N N . VAL G 7 138 ? 181.377 127.901 121.549 1.00 70.65 138 VAL 10 N 1
ATOM 11471 C CA . VAL G 7 138 ? 181.992 126.672 122.043 1.00 71.27 138 VAL 10 CA 1
ATOM 11472 C C . VAL G 7 138 ? 183.496 126.859 122.226 1.00 69.22 138 VAL 10 C 1
ATOM 11473 O O . VAL G 7 138 ? 184.087 126.355 123.189 1.00 67.44 138 VAL 10 O 1
ATOM 11477 N N . GLN G 7 139 ? 184.134 127.597 121.312 1.00 73.41 139 GLN 10 N 1
ATOM 11478 C CA . GLN G 7 139 ? 185.587 127.736 121.320 1.00 73.94 139 GLN 10 CA 1
ATOM 11479 C C . GLN G 7 139 ? 186.078 128.503 122.541 1.00 74.23 139 GLN 10 C 1
ATOM 11480 O O . GLN G 7 139 ? 187.208 128.290 122.998 1.00 71.34 139 GLN 10 O 1
ATOM 11486 N N . LEU G 7 140 ? 185.258 129.416 123.071 1.00 79.63 140 LEU 10 N 1
ATOM 11487 C CA . LEU G 7 140 ? 185.679 130.145 124.265 1.00 79.72 140 LEU 10 CA 1
ATOM 11488 C C . LEU G 7 140 ? 185.932 129.196 125.430 1.00 80.27 140 LEU 10 C 1
ATOM 11489 O O . LEU G 7 140 ? 186.927 129.338 126.150 1.00 77.98 140 LEU 10 O 1
ATOM 11494 N N . LYS G 7 141 ? 185.048 128.225 125.631 1.00 78.75 141 LYS 10 N 1
ATOM 11495 C CA . LYS G 7 141 ? 185.203 127.275 126.725 1.00 77.35 141 LYS 10 CA 1
ATOM 11496 C C . LYS G 7 141 ? 186.115 126.121 126.324 1.00 75.90 141 LYS 10 C 1
ATOM 11497 O O . LYS G 7 141 ? 187.223 126.334 125.833 1.00 74.38 141 LYS 10 O 1
ATOM 11503 N N . THR G 7 154 ? 190.528 135.891 125.398 1.00 100.87 154 THR 10 N 1
ATOM 11504 C CA . THR G 7 154 ? 190.235 136.756 124.262 1.00 100.97 154 THR 10 CA 1
ATOM 11505 C C . THR G 7 154 ? 188.733 136.988 124.132 1.00 100.21 154 THR 10 C 1
ATOM 11506 O O . THR G 7 154 ? 188.162 136.837 123.052 1.00 99.39 154 THR 10 O 1
ATOM 11510 N N . GLN G 7 155 ? 188.096 137.351 125.248 1.00 103.39 155 GLN 10 N 1
ATOM 11511 C CA . GLN G 7 155 ? 186.662 137.621 125.224 1.00 103.86 155 GLN 10 CA 1
ATOM 11512 C C . GLN G 7 155 ? 186.337 138.842 124.371 1.00 104.78 155 GLN 10 C 1
ATOM 11513 O O . GLN G 7 155 ? 185.313 138.866 123.677 1.00 105.23 155 GLN 10 O 1
ATOM 11519 N N . GLU G 7 156 ? 187.187 139.873 124.419 1.00 101.52 156 GLU 10 N 1
ATOM 11520 C CA . GLU G 7 156 ? 186.887 141.114 123.707 1.00 100.62 156 GLU 10 CA 1
ATOM 11521 C C . GLU G 7 156 ? 186.986 140.934 122.197 1.00 101.36 156 GLU 10 C 1
ATOM 11522 O O . GLU G 7 156 ? 186.101 141.377 121.453 1.00 101.18 156 GLU 10 O 1
ATOM 11528 N N . GLY G 7 157 ? 188.054 140.290 121.720 1.00 97.60 157 GLY 10 N 1
ATOM 11529 C CA . GLY G 7 157 ? 188.137 139.980 120.302 1.00 97.09 157 GLY 10 CA 1
ATOM 11530 C C . GLY G 7 157 ? 187.021 139.057 119.849 1.00 98.87 157 GLY 10 C 1
ATOM 11531 O O . GLY G 7 157 ? 186.478 139.212 118.748 1.00 97.79 157 GLY 10 O 1
ATOM 11532 N N . MET G 7 158 ? 186.670 138.080 120.690 1.00 98.22 158 MET 10 N 1
ATOM 11533 C CA . MET G 7 158 ? 185.498 137.249 120.441 1.00 96.57 158 MET 10 CA 1
ATOM 11534 C C . MET G 7 158 ? 184.247 138.072 120.216 1.00 95.62 158 MET 10 C 1
ATOM 11535 O O . MET G 7 158 ? 183.512 137.833 119.252 1.00 95.86 158 MET 10 O 1
ATOM 11540 N N . GLU G 7 159 ? 183.977 139.023 121.104 1.00 94.02 159 GLU 10 N 1
ATOM 11541 C CA . GLU G 7 159 ? 182.781 139.837 120.972 1.00 95.15 159 GLU 10 CA 1
ATOM 11542 C C . GLU G 7 159 ? 182.881 140.763 119.768 1.00 95.98 159 GLU 10 C 1
ATOM 11543 O O . GLU G 7 159 ? 181.857 141.129 119.187 1.00 96.01 159 GLU 10 O 1
ATOM 11549 N N . GLU G 7 160 ? 184.099 141.123 119.359 1.00 91.85 160 GLU 10 N 1
ATOM 11550 C CA . GLU G 7 160 ? 184.269 141.882 118.123 1.00 91.83 160 GLU 10 CA 1
ATOM 11551 C C . GLU G 7 160 ? 183.842 141.061 116.906 1.00 93.11 160 GLU 10 C 1
ATOM 11552 O O . GLU G 7 160 ? 183.115 141.554 116.031 1.00 92.51 160 GLU 10 O 1
ATOM 11558 N N . PHE G 7 161 ? 184.285 139.800 116.829 1.00 87.97 161 PHE 10 N 1
ATOM 11559 C CA . PHE G 7 161 ? 183.831 138.949 115.726 1.00 87.24 161 PHE 10 CA 1
ATOM 11560 C C . PHE G 7 161 ? 182.331 138.687 115.812 1.00 86.51 161 PHE 10 C 1
ATOM 11561 O O . PHE G 7 161 ? 181.641 138.613 114.787 1.00 87.64 161 PHE 10 O 1
ATOM 11569 N N . VAL G 7 162 ? 181.812 138.527 117.029 1.00 79.89 162 VAL 10 N 1
ATOM 11570 C CA . VAL G 7 162 ? 180.375 138.346 117.206 1.00 78.27 162 VAL 10 CA 1
ATOM 11571 C C . VAL G 7 162 ? 179.627 139.566 116.686 1.00 79.30 162 VAL 10 C 1
ATOM 11572 O O . VAL G 7 162 ? 178.591 139.444 116.026 1.00 81.20 162 VAL 10 O 1
ATOM 11576 N N . GLU G 7 163 ? 180.156 140.761 116.959 1.00 76.37 163 GLU 10 N 1
ATOM 11577 C CA . GLU G 7 163 ? 179.557 141.994 116.466 1.00 76.81 163 GLU 10 CA 1
ATOM 11578 C C . GLU G 7 163 ? 179.584 142.078 114.947 1.00 78.27 163 GLU 10 C 1
ATOM 11579 O O . GLU G 7 163 ? 178.597 142.500 114.333 1.00 81.80 163 GLU 10 O 1
ATOM 11585 N N . GLU G 7 164 ? 180.702 141.700 114.320 1.00 72.22 164 GLU 10 N 1
ATOM 11586 C CA . GLU G 7 164 ? 180.753 141.768 112.860 1.00 71.92 164 GLU 10 CA 1
ATOM 11587 C C . GLU G 7 164 ? 179.787 140.767 112.228 1.00 74.35 164 GLU 10 C 1
ATOM 11588 O O . GLU G 7 164 ? 179.108 141.086 111.241 1.00 73.95 164 GLU 10 O 1
ATOM 11594 N N . LEU G 7 165 ? 179.687 139.562 112.800 1.00 68.73 165 LEU 10 N 1
ATOM 11595 C CA . LEU G 7 165 ? 178.713 138.593 112.305 1.00 62.82 165 LEU 10 CA 1
ATOM 11596 C C . LEU G 7 165 ? 177.287 139.088 112.516 1.00 62.95 165 LEU 10 C 1
ATOM 11597 O O . LEU G 7 165 ? 176.417 138.875 111.663 1.00 66.11 165 LEU 10 O 1
ATOM 11602 N N . LYS G 7 166 ? 177.028 139.746 113.649 1.00 59.00 166 LYS 10 N 1
ATOM 11603 C CA . LYS G 7 166 ? 175.705 140.305 113.903 1.00 59.27 166 LYS 10 CA 1
ATOM 11604 C C . LYS G 7 166 ? 175.360 141.387 112.890 1.00 62.26 166 LYS 10 C 1
ATOM 11605 O O . LYS G 7 166 ? 174.222 141.463 112.418 1.00 66.33 166 LYS 10 O 1
ATOM 11611 N N . THR G 7 167 ? 176.330 142.238 112.550 1.00 60.26 167 THR 10 N 1
ATOM 11612 C CA . THR G 7 167 ? 176.090 143.264 111.539 1.00 59.32 167 THR 10 CA 1
ATOM 11613 C C . THR G 7 167 ? 175.804 142.641 110.178 1.00 60.95 167 THR 10 C 1
ATOM 11614 O O . THR G 7 167 ? 174.903 143.091 109.457 1.00 66.61 167 THR 10 O 1
ATOM 11618 N N . SER G 7 168 ? 176.558 141.600 109.812 1.00 56.19 168 SER 10 N 1
ATOM 11619 C CA . SER G 7 168 ? 176.305 140.921 108.544 1.00 59.94 168 SER 10 CA 1
ATOM 11620 C C . SER G 7 168 ? 174.911 140.301 108.515 1.00 61.02 168 SER 10 C 1
ATOM 11621 O O . SER G 7 168 ? 174.187 140.421 107.517 1.00 58.08 168 SER 10 O 1
ATOM 11624 N N . ALA G 7 169 ? 174.515 139.642 109.607 1.00 56.08 169 ALA 10 N 1
ATOM 11625 C CA . ALA G 7 169 ? 173.183 139.050 109.676 1.00 53.05 169 ALA 10 CA 1
ATOM 11626 C C . ALA G 7 169 ? 172.092 140.111 109.636 1.00 54.00 169 ALA 10 C 1
ATOM 11627 O O . ALA G 7 169 ? 171.043 139.895 109.019 1.00 56.89 169 ALA 10 O 1
ATOM 11629 N N . THR G 7 170 ? 172.314 141.253 110.289 1.00 50.15 170 THR 10 N 1
ATOM 11630 C CA . THR G 7 170 ? 171.335 142.334 110.250 1.00 47.71 170 THR 10 CA 1
ATOM 11631 C C . THR G 7 170 ? 171.172 142.876 108.837 1.00 49.86 170 THR 10 C 1
ATOM 11632 O O . THR G 7 170 ? 170.049 143.138 108.392 1.00 55.08 170 THR 10 O 1
ATOM 11636 N N . ASN G 7 171 ? 172.282 143.050 108.114 1.00 49.88 171 ASN 10 N 1
ATOM 11637 C CA . ASN G 7 171 ? 172.187 143.498 106.727 1.00 51.81 171 ASN 10 CA 1
ATOM 11638 C C . ASN G 7 171 ? 171.452 142.477 105.865 1.00 53.44 171 ASN 10 C 1
ATOM 11639 O O . ASN G 7 171 ? 170.617 142.846 105.026 1.00 56.89 171 ASN 10 O 1
ATOM 11644 N N . GLU G 7 172 ? 171.747 141.189 106.061 1.00 47.85 172 GLU 10 N 1
ATOM 11645 C CA . GLU G 7 172 ? 171.072 140.151 105.287 1.00 47.24 172 GLU 10 CA 1
ATOM 11646 C C . GLU G 7 172 ? 169.572 140.149 105.559 1.00 51.75 172 GLU 10 C 1
ATOM 11647 O O . GLU G 7 172 ? 168.761 140.057 104.627 1.00 55.60 172 GLU 10 O 1
ATOM 11653 N N . MET G 7 173 ? 169.182 140.264 106.831 1.00 47.73 173 MET 10 N 1
ATOM 11654 C CA . MET G 7 173 ? 167.763 140.289 107.166 1.00 42.54 173 MET 10 CA 1
ATOM 11655 C C . MET G 7 173 ? 167.082 141.550 106.653 1.00 44.22 173 MET 10 C 1
ATOM 11656 O O . MET G 7 173 ? 165.916 141.497 106.253 1.00 49.83 173 MET 10 O 1
ATOM 11661 N N . THR G 7 174 ? 167.779 142.690 106.662 1.00 41.10 174 THR 10 N 1
ATOM 11662 C CA . THR G 7 174 ? 167.202 143.906 106.098 1.00 40.42 174 THR 10 CA 1
ATOM 11663 C C . THR G 7 174 ? 166.945 143.746 104.605 1.00 43.21 174 THR 10 C 1
ATOM 11664 O O . THR G 7 174 ? 165.884 144.141 104.102 1.00 46.77 174 THR 10 O 1
ATOM 11668 N N . ALA G 7 175 ? 167.902 143.158 103.882 1.00 46.10 175 ALA 10 N 1
ATOM 11669 C CA . ALA G 7 175 ? 167.692 142.894 102.462 1.00 43.15 175 ALA 10 CA 1
ATOM 11670 C C . ALA G 7 175 ? 166.517 141.947 102.247 1.00 45.33 175 ALA 10 C 1
ATOM 11671 O O . ALA G 7 175 ? 165.694 142.162 101.347 1.00 48.76 175 ALA 10 O 1
ATOM 11673 N N . LEU G 7 176 ? 166.420 140.899 103.069 1.00 44.84 176 LEU 10 N 1
ATOM 11674 C CA . LEU G 7 176 ? 165.310 139.957 102.944 1.00 46.33 176 LEU 10 CA 1
ATOM 11675 C C . LEU G 7 176 ? 163.969 140.638 103.192 1.00 44.96 176 LEU 10 C 1
ATOM 11676 O O . LEU G 7 176 ? 162.999 140.396 102.465 1.00 44.70 176 LEU 10 O 1
ATOM 11681 N N . VAL G 7 177 ? 163.894 141.490 104.215 1.00 43.26 177 VAL 10 N 1
ATOM 11682 C CA . VAL G 7 177 ? 162.642 142.170 104.534 1.00 40.82 177 VAL 10 CA 1
ATOM 11683 C C . VAL G 7 177 ? 162.254 143.125 103.413 1.00 44.08 177 VAL 10 C 1
ATOM 11684 O O . VAL G 7 177 ? 161.080 143.215 103.031 1.00 50.48 177 VAL 10 O 1
ATOM 11688 N N . LYS G 7 178 ? 163.232 143.853 102.866 1.00 46.41 178 LYS 10 N 1
ATOM 11689 C CA . LYS G 7 178 ? 162.934 144.755 101.757 1.00 48.17 178 LYS 10 CA 1
ATOM 11690 C C . LYS G 7 178 ? 162.435 143.986 100.539 1.00 46.15 178 LYS 10 C 1
ATOM 11691 O O . LYS G 7 178 ? 161.484 144.412 99.872 1.00 41.43 178 LYS 10 O 1
ATOM 11697 N N . GLN G 7 179 ? 163.061 142.844 100.236 1.00 45.71 179 GLN 10 N 1
ATOM 11698 C CA . GLN G 7 179 ? 162.603 142.033 99.112 1.00 47.28 179 GLN 10 CA 1
ATOM 11699 C C . GLN G 7 179 ? 161.203 141.481 99.347 1.00 45.20 179 GLN 10 C 1
ATOM 11700 O O . GLN G 7 179 ? 160.389 141.441 98.417 1.00 43.84 179 GLN 10 O 1
ATOM 11706 N N . MET G 7 180 ? 160.903 141.049 100.573 1.00 43.47 180 MET 10 N 1
ATOM 11707 C CA . MET G 7 180 ? 159.570 140.541 100.875 1.00 40.87 180 MET 10 CA 1
ATOM 11708 C C . MET G 7 180 ? 158.514 141.636 100.811 1.00 43.41 180 MET 10 C 1
ATOM 11709 O O . MET G 7 180 ? 157.365 141.360 100.448 1.00 46.73 180 MET 10 O 1
ATOM 11714 N N . GLN G 7 181 ? 158.877 142.872 101.157 1.00 51.98 181 GLN 10 N 1
ATOM 11715 C CA . GLN G 7 181 ? 157.922 143.973 101.086 1.00 49.76 181 GLN 10 CA 1
ATOM 11716 C C . GLN G 7 181 ? 157.669 144.407 99.647 1.00 52.85 181 GLN 10 C 1
ATOM 11717 O O . GLN G 7 181 ? 156.515 144.525 99.221 1.00 49.93 181 GLN 10 O 1
ATOM 11723 N N . THR G 7 182 ? 158.737 144.648 98.883 1.00 57.96 182 THR 10 N 1
ATOM 11724 C CA . THR G 7 182 ? 158.572 145.231 97.555 1.00 56.45 182 THR 10 CA 1
ATOM 11725 C C . THR G 7 182 ? 158.043 144.214 96.549 1.00 54.66 182 THR 10 C 1
ATOM 11726 O O . THR G 7 182 ? 157.186 144.542 95.720 1.00 54.52 182 THR 10 O 1
ATOM 11730 N N . THR G 7 183 ? 158.534 142.979 96.604 1.00 51.01 183 THR 10 N 1
ATOM 11731 C CA . THR G 7 183 ? 158.146 142.088 95.519 1.00 51.53 183 THR 10 CA 1
ATOM 11732 C C . THR G 7 183 ? 157.182 141.013 96.007 1.00 50.78 183 THR 10 C 1
ATOM 11733 O O . THR G 7 183 ? 157.207 140.647 97.187 1.00 51.80 183 THR 10 O 1
ATOM 11737 N N . PRO G 7 184 ? 156.320 140.487 95.126 1.00 53.82 184 PRO 10 N 1
ATOM 11738 C CA . PRO G 7 184 ? 155.441 139.381 95.528 1.00 56.10 184 PRO 10 CA 1
ATOM 11739 C C . PRO G 7 184 ? 156.204 138.074 95.668 1.00 52.20 184 PRO 10 C 1
ATOM 11740 O O . PRO G 7 184 ? 155.990 137.129 94.902 1.00 47.37 184 PRO 10 O 1
ATOM 11744 N N . LEU G 7 185 ? 157.102 138.018 96.652 1.00 46.15 185 LEU 10 N 1
ATOM 11745 C CA . LEU G 7 185 ? 157.964 136.855 96.822 1.00 42.25 185 LEU 10 CA 1
ATOM 11746 C C . LEU G 7 185 ? 157.285 135.739 97.604 1.00 47.10 185 LEU 10 C 1
ATOM 11747 O O . LEU G 7 185 ? 157.506 134.560 97.305 1.00 46.62 185 LEU 10 O 1
ATOM 11752 N N . LEU G 7 186 ? 156.461 136.083 98.596 1.00 43.36 186 LEU 10 N 1
ATOM 11753 C CA . LEU G 7 186 ? 155.853 135.067 99.450 1.00 37.02 186 LEU 10 CA 1
ATOM 11754 C C . LEU G 7 186 ? 154.928 134.151 98.655 1.00 35.20 186 LEU 10 C 1
ATOM 11755 O O . LEU G 7 186 ? 154.913 132.933 98.864 1.00 30.97 186 LEU 10 O 1
ATOM 11760 N N . GLN G 7 187 ? 154.138 134.724 97.743 1.00 41.24 187 GLN 10 N 1
ATOM 11761 C CA . GLN G 7 187 ? 153.234 133.908 96.936 1.00 38.06 187 GLN 10 CA 1
ATOM 11762 C C . GLN G 7 187 ? 154.006 132.939 96.050 1.00 44.76 187 GLN 10 C 1
ATOM 11763 O O . GLN G 7 187 ? 153.637 131.765 95.933 1.00 48.91 187 GLN 10 O 1
ATOM 11769 N N . ARG G 7 188 ? 155.083 133.412 95.419 1.00 46.86 188 ARG 10 N 1
ATOM 11770 C CA . ARG G 7 188 ? 155.877 132.551 94.552 1.00 43.66 188 ARG 10 CA 1
ATOM 11771 C C . ARG G 7 188 ? 156.765 131.593 95.336 1.00 45.56 188 ARG 10 C 1
ATOM 11772 O O . ARG G 7 188 ? 157.178 130.566 94.789 1.00 49.42 188 ARG 10 O 1
ATOM 11780 N N . ALA G 7 189 ? 157.060 131.900 96.596 1.00 44.55 189 ALA 10 N 1
ATOM 11781 C CA . ALA G 7 189 ? 157.973 131.079 97.376 1.00 42.87 189 ALA 10 CA 1
ATOM 11782 C C . ALA G 7 189 ? 157.355 129.725 97.698 1.00 38.86 189 ALA 10 C 1
ATOM 11783 O O . ALA G 7 189 ? 156.135 129.544 97.650 1.00 41.31 189 ALA 10 O 1
ATOM 11785 N N . GLY G 7 190 ? 158.216 128.768 98.035 1.00 34.65 190 GLY 10 N 1
ATOM 11786 C CA . GLY G 7 190 ? 157.779 127.460 98.485 1.00 36.21 190 GLY 10 CA 1
ATOM 11787 C C . GLY G 7 190 ? 157.187 127.530 99.875 1.00 35.77 190 GLY 10 C 1
ATOM 11788 O O . GLY G 7 190 ? 156.659 128.564 100.301 1.00 39.41 190 GLY 10 O 1
ATOM 11789 N N . MET G 7 191 ? 157.272 126.423 100.600 1.00 24.37 191 MET 10 N 1
ATOM 11790 C CA . MET G 7 191 ? 156.749 126.398 101.959 1.00 24.53 191 MET 10 CA 1
ATOM 11791 C C . MET G 7 191 ? 157.816 126.108 103.001 1.00 28.19 191 MET 10 C 1
ATOM 11792 O O . MET G 7 191 ? 157.765 126.668 104.099 1.00 38.38 191 MET 10 O 1
ATOM 11797 N N . HIS G 7 192 ? 158.791 125.253 102.682 1.00 23.38 192 HIS 10 N 1
ATOM 11798 C CA . HIS G 7 192 ? 159.905 125.027 103.597 1.00 19.26 192 HIS 10 CA 1
ATOM 11799 C C . HIS G 7 192 ? 160.689 126.312 103.834 1.00 26.34 192 HIS 10 C 1
ATOM 11800 O O . HIS G 7 192 ? 161.132 126.581 104.958 1.00 32.23 192 HIS 10 O 1
ATOM 11807 N N . GLU G 7 193 ? 160.861 127.125 102.787 1.00 28.01 193 GLU 10 N 1
ATOM 11808 C CA . GLU G 7 193 ? 161.513 128.418 102.945 1.00 29.07 193 GLU 10 CA 1
ATOM 11809 C C . GLU G 7 193 ? 160.733 129.344 103.862 1.00 25.89 193 GLU 10 C 1
ATOM 11810 O O . GLU G 7 193 ? 161.344 130.058 104.661 1.00 35.20 193 GLU 10 O 1
ATOM 11816 N N . LEU G 7 194 ? 159.403 129.339 103.777 1.00 17.51 194 LEU 10 N 1
ATOM 11817 C CA . LEU G 7 194 ? 158.594 130.102 104.719 1.00 19.55 194 LEU 10 CA 1
ATOM 11818 C C . LEU G 7 194 ? 158.801 129.621 106.150 1.00 19.61 194 LEU 10 C 1
ATOM 11819 O O . LEU G 7 194 ? 158.904 130.442 107.071 1.00 23.13 194 LEU 10 O 1
ATOM 11824 N N . ARG G 7 195 ? 158.882 128.303 106.347 1.00 23.10 195 ARG 10 N 1
ATOM 11825 C CA . ARG G 7 195 ? 159.088 127.760 107.685 1.00 19.45 195 ARG 10 CA 1
ATOM 11826 C C . ARG G 7 195 ? 160.436 128.182 108.256 1.00 23.27 195 ARG 10 C 1
ATOM 11827 O O . ARG G 7 195 ? 160.518 128.608 109.414 1.00 25.68 195 ARG 10 O 1
ATOM 11835 N N . ARG G 7 196 ? 161.506 128.088 107.460 1.00 18.04 196 ARG 10 N 1
ATOM 11836 C CA . ARG G 7 196 ? 162.809 128.484 107.987 1.00 18.08 196 ARG 10 CA 1
ATOM 11837 C C . ARG G 7 196 ? 162.914 129.997 108.143 1.00 29.16 196 ARG 10 C 1
ATOM 11838 O O . ARG G 7 196 ? 163.623 130.473 109.033 1.00 34.91 196 ARG 10 O 1
ATOM 11846 N N . THR G 7 197 ? 162.213 130.768 107.306 1.00 19.88 197 THR 10 N 1
ATOM 11847 C CA . THR G 7 197 ? 162.173 132.213 107.501 1.00 8.05 197 THR 10 CA 1
ATOM 11848 C C . THR G 7 197 ? 161.512 132.565 108.825 1.00 14.30 197 THR 10 C 1
ATOM 11849 O O . THR G 7 197 ? 162.011 133.417 109.569 1.00 26.35 197 THR 10 O 1
ATOM 11853 N N . LEU G 7 198 ? 160.390 131.912 109.138 1.00 12.84 198 LEU 10 N 1
ATOM 11854 C CA . LEU G 7 198 ? 159.756 132.121 110.436 1.00 18.76 198 LEU 10 CA 1
ATOM 11855 C C . LEU G 7 198 ? 160.686 131.705 111.568 1.00 11.47 198 LEU 10 C 1
ATOM 11856 O O . LEU G 7 198 ? 160.812 132.419 112.574 1.00 17.43 198 LEU 10 O 1
ATOM 11861 N N . TYR G 7 199 ? 161.358 130.562 111.411 1.00 7.88 199 TYR 10 N 1
ATOM 11862 C CA . TYR G 7 199 ? 162.282 130.090 112.435 1.00 13.45 199 TYR 10 CA 1
ATOM 11863 C C . TYR G 7 199 ? 163.378 131.110 112.704 1.00 16.97 199 TYR 10 C 1
ATOM 11864 O O . TYR G 7 199 ? 163.664 131.433 113.861 1.00 29.38 199 TYR 10 O 1
ATOM 11873 N N . TYR G 7 200 ? 164.005 131.627 111.648 1.00 20.36 200 TYR 10 N 1
ATOM 11874 C CA . TYR G 7 200 ? 165.103 132.567 111.832 1.00 19.99 200 TYR 10 CA 1
ATOM 11875 C C . TYR G 7 200 ? 164.620 133.911 112.355 1.00 17.48 200 TYR 10 C 1
ATOM 11876 O O . TYR G 7 200 ? 165.293 134.515 113.196 1.00 21.79 200 TYR 10 O 1
ATOM 11885 N N . THR G 7 201 ? 163.455 134.379 111.899 1.00 18.56 201 THR 10 N 1
ATOM 11886 C CA . THR G 7 201 ? 162.910 135.627 112.419 1.00 17.36 201 THR 10 CA 1
ATOM 11887 C C . THR G 7 201 ? 162.638 135.527 113.914 1.00 22.47 201 THR 10 C 1
ATOM 11888 O O . THR G 7 201 ? 162.908 136.472 114.663 1.00 29.09 201 THR 10 O 1
ATOM 11892 N N . THR G 7 202 ? 162.109 134.389 114.371 1.00 25.13 202 THR 10 N 1
ATOM 11893 C CA . THR G 7 202 ? 161.858 134.232 115.800 1.00 16.59 202 THR 10 CA 1
ATOM 11894 C C . THR G 7 202 ? 163.145 133.991 116.586 1.00 20.78 202 THR 10 C 1
ATOM 11895 O O . THR G 7 202 ? 163.272 134.455 117.724 1.00 24.16 202 THR 10 O 1
ATOM 11899 N N . SER G 7 203 ? 164.107 133.271 116.003 1.00 25.71 203 SER 10 N 1
ATOM 11900 C CA . SER G 7 203 ? 165.302 132.888 116.748 1.00 22.64 203 SER 10 CA 1
ATOM 11901 C C . SER G 7 203 ? 166.277 134.050 116.892 1.00 30.42 203 SER 10 C 1
ATOM 11902 O O . SER G 7 203 ? 166.893 134.217 117.951 1.00 38.51 203 SER 10 O 1
ATOM 11905 N N . LEU G 7 204 ? 166.442 134.859 115.842 1.00 28.13 204 LEU 10 N 1
ATOM 11906 C CA . LEU G 7 204 ? 167.368 135.982 115.917 1.00 22.59 204 LEU 10 CA 1
ATOM 11907 C C . LEU G 7 204 ? 166.898 137.053 116.890 1.00 23.87 204 LEU 10 C 1
ATOM 11908 O O . LEU G 7 204 ? 167.714 137.864 117.339 1.00 34.03 204 LEU 10 O 1
ATOM 11913 N N . LYS G 7 205 ? 165.606 137.078 117.221 1.00 20.92 205 LYS 10 N 1
ATOM 11914 C CA . LYS G 7 205 ? 165.122 138.022 118.220 1.00 26.44 205 LYS 10 CA 1
ATOM 11915 C C . LYS G 7 205 ? 165.554 137.620 119.624 1.00 29.59 205 LYS 10 C 1
ATOM 11916 O O . LYS G 7 205 ? 165.905 138.485 120.435 1.00 30.09 205 LYS 10 O 1
ATOM 11922 N N . GLU G 7 206 ? 165.540 136.320 119.931 1.00 27.68 206 GLU 10 N 1
ATOM 11923 C CA . GLU G 7 206 ? 166.012 135.856 121.231 1.00 28.28 206 GLU 10 CA 1
ATOM 11924 C C . GLU G 7 206 ? 167.519 136.008 121.374 1.00 33.91 206 GLU 10 C 1
ATOM 11925 O O . GLU G 7 206 ? 168.020 136.159 122.494 1.00 38.76 206 GLU 10 O 1
ATOM 11931 N N . ARG G 7 207 ? 168.251 135.970 120.263 1.00 37.98 207 ARG 10 N 1
ATOM 11932 C CA . ARG G 7 207 ? 169.691 136.180 120.269 1.00 37.27 207 ARG 10 CA 1
ATOM 11933 C C . ARG G 7 207 ? 170.059 137.659 120.296 1.00 43.82 207 ARG 10 C 1
ATOM 11934 O O . ARG G 7 207 ? 171.248 137.987 120.379 1.00 46.88 207 ARG 10 O 1
ATOM 11942 N N . ASP G 7 208 ? 169.065 138.549 120.234 1.00 40.47 208 ASP 10 N 1
ATOM 11943 C CA . ASP G 7 208 ? 169.275 139.998 120.258 1.00 35.90 208 ASP 10 CA 1
ATOM 11944 C C . ASP G 7 208 ? 170.110 140.454 119.062 1.00 42.92 208 ASP 10 C 1
ATOM 11945 O O . ASP G 7 208 ? 171.099 141.175 119.199 1.00 47.77 208 ASP 10 O 1
ATOM 11950 N N . TRP G 7 209 ? 169.695 140.021 117.872 1.00 46.63 209 TRP 10 N 1
ATOM 11951 C CA . TRP G 7 209 ? 170.333 140.427 116.629 1.00 45.97 209 TRP 10 CA 1
ATOM 11952 C C . TRP G 7 209 ? 169.415 141.246 115.734 1.00 49.44 209 TRP 10 C 1
ATOM 11953 O O . TRP G 7 209 ? 169.846 141.674 114.656 1.00 50.76 209 TRP 10 O 1
ATOM 11964 N N . LEU G 7 210 ? 168.168 141.476 116.142 1.00 36.89 210 LEU 10 N 1
ATOM 11965 C CA . LEU G 7 210 ? 167.208 142.229 115.350 1.00 38.92 210 LEU 10 CA 1
ATOM 11966 C C . LEU G 7 210 ? 166.504 143.242 116.238 1.00 38.96 210 LEU 10 C 1
ATOM 11967 O O . LEU G 7 210 ? 166.337 143.015 117.440 1.00 36.11 210 LEU 10 O 1
ATOM 11972 N N . GLU G 7 211 ? 166.094 144.357 115.641 1.00 38.91 211 GLU 10 N 1
ATOM 11973 C CA . GLU G 7 211 ? 165.370 145.385 116.369 1.00 39.39 211 GLU 10 CA 1
ATOM 11974 C C . GLU G 7 211 ? 163.876 145.068 116.397 1.00 42.81 211 GLU 10 C 1
ATOM 11975 O O . GLU G 7 211 ? 163.396 144.135 115.749 1.00 45.54 211 GLU 10 O 1
ATOM 11981 N N . GLU G 7 212 ? 163.135 145.865 117.169 1.00 45.08 212 GLU 10 N 1
ATOM 11982 C CA . GLU G 7 212 ? 161.703 145.631 117.329 1.00 36.37 212 GLU 10 CA 1
ATOM 11983 C C . GLU G 7 212 ? 160.949 145.895 116.030 1.00 34.36 212 GLU 10 C 1
ATOM 11984 O O . GLU G 7 212 ? 160.117 145.083 115.605 1.00 38.36 212 GLU 10 O 1
ATOM 11990 N N . LYS G 7 213 ? 161.224 147.033 115.388 1.00 31.39 213 LYS 10 N 1
ATOM 11991 C CA . LYS G 7 213 ? 160.473 147.415 114.195 1.00 35.08 213 LYS 10 CA 1
ATOM 11992 C C . LYS G 7 213 ? 160.651 146.400 113.074 1.00 34.87 213 LYS 10 C 1
ATOM 11993 O O . LYS G 7 213 ? 159.671 145.963 112.458 1.00 39.76 213 LYS 10 O 1
ATOM 11999 N N . GLN G 7 214 ? 161.896 146.002 112.804 1.00 33.21 214 GLN 10 N 1
ATOM 12000 C CA . GLN G 7 214 ? 162.155 145.034 111.746 1.00 30.52 214 GLN 10 CA 1
ATOM 12001 C C . GLN G 7 214 ? 161.579 143.664 112.073 1.00 29.86 214 GLN 10 C 1
ATOM 12002 O O . GLN G 7 214 ? 161.057 142.989 111.180 1.00 30.34 214 GLN 10 O 1
ATOM 12008 N N . TYR G 7 215 ? 161.658 143.242 113.336 1.00 25.34 215 TYR 10 N 1
ATOM 12009 C CA . TYR G 7 215 ? 161.091 141.957 113.729 1.00 18.67 215 TYR 10 CA 1
ATOM 12010 C C . TYR G 7 215 ? 159.580 141.941 113.532 1.00 22.81 215 TYR 10 C 1
ATOM 12011 O O . TYR G 7 215 ? 159.025 140.980 112.984 1.00 31.41 215 TYR 10 O 1
ATOM 12020 N N . THR G 7 216 ? 158.897 143.007 113.959 1.00 22.21 216 THR 10 N 1
ATOM 12021 C CA . THR G 7 216 ? 157.452 143.079 113.764 1.00 18.07 216 THR 10 CA 1
ATOM 12022 C C . THR G 7 216 ? 157.096 143.131 112.284 1.00 17.92 216 THR 10 C 1
ATOM 12023 O O . THR G 7 216 ? 156.134 142.485 111.851 1.00 29.60 216 THR 10 O 1
ATOM 12027 N N . ALA G 7 217 ? 157.855 143.894 111.492 1.00 17.19 217 ALA 10 N 1
ATOM 12028 C CA . ALA G 7 217 ? 157.576 143.975 110.062 1.00 16.91 217 ALA 10 CA 1
ATOM 12029 C C . ALA G 7 217 ? 157.755 142.622 109.387 1.00 19.55 217 ALA 10 C 1
ATOM 12030 O O . ALA G 7 217 ? 156.970 142.250 108.508 1.00 23.07 217 ALA 10 O 1
ATOM 12032 N N . ALA G 7 218 ? 158.786 141.873 109.783 1.00 25.15 218 ALA 10 N 1
ATOM 12033 C CA . ALA G 7 218 ? 159.015 140.560 109.192 1.00 17.43 218 ALA 10 CA 1
ATOM 12034 C C . ALA G 7 218 ? 157.944 139.564 109.616 1.00 8.86 218 ALA 10 C 1
ATOM 12035 O O . ALA G 7 218 ? 157.507 138.737 108.808 1.00 12.24 218 ALA 10 O 1
ATOM 12037 N N . MET G 7 219 ? 157.506 139.622 110.875 1.00 12.90 219 MET 10 N 1
ATOM 12038 C CA . MET G 7 219 ? 156.521 138.658 111.351 1.00 11.28 219 MET 10 CA 1
ATOM 12039 C C . MET G 7 219 ? 155.108 138.949 110.861 1.00 15.89 219 MET 10 C 1
ATOM 12040 O O . MET G 7 219 ? 154.331 138.006 110.677 1.00 21.31 219 MET 10 O 1
ATOM 12045 N N . ARG G 7 220 ? 154.755 140.220 110.647 1.00 16.45 220 ARG 10 N 1
ATOM 12046 C CA . ARG G 7 220 ? 153.400 140.537 110.203 1.00 11.77 220 ARG 10 CA 1
ATOM 12047 C C . ARG G 7 220 ? 153.103 139.919 108.842 1.00 18.39 220 ARG 10 C 1
ATOM 12048 O O . ARG G 7 220 ? 152.049 139.301 108.650 1.00 23.42 220 ARG 10 O 1
ATOM 12056 N N . MET G 7 221 ? 154.028 140.051 107.891 1.00 12.29 221 MET 10 N 1
ATOM 12057 C CA . MET G 7 221 ? 153.825 139.461 106.575 1.00 17.70 221 MET 10 CA 1
ATOM 12058 C C . MET G 7 221 ? 153.905 137.943 106.602 1.00 19.99 221 MET 10 C 1
ATOM 12059 O O . MET G 7 221 ? 153.216 137.288 105.814 1.00 35.61 221 MET 10 O 1
ATOM 12064 N N . LEU G 7 222 ? 154.720 137.373 107.490 1.00 11.36 222 LEU 10 N 1
ATOM 12065 C CA . LEU G 7 222 ? 154.729 135.924 107.654 1.00 6.97 222 LEU 10 CA 1
ATOM 12066 C C . LEU G 7 222 ? 153.365 135.426 108.113 1.00 12.45 222 LEU 10 C 1
ATOM 12067 O O . LEU G 7 222 ? 152.842 134.443 107.579 1.00 24.07 222 LEU 10 O 1
ATOM 12072 N N . THR G 7 223 ? 152.767 136.107 109.094 1.00 8.31 223 THR 10 N 1
ATOM 12073 C CA . THR G 7 223 ? 151.426 135.736 109.538 1.00 3.31 223 THR 10 CA 1
ATOM 12074 C C . THR G 7 223 ? 150.398 135.935 108.431 1.00 11.03 223 THR 10 C 1
ATOM 12075 O O . THR G 7 223 ? 149.482 135.120 108.275 1.00 19.19 223 THR 10 O 1
ATOM 12079 N N . VAL G 7 224 ? 150.523 137.018 107.660 1.00 8.71 224 VAL 10 N 1
ATOM 12080 C CA . VAL G 7 224 ? 149.582 137.260 106.567 1.00 9.18 224 VAL 10 CA 1
ATOM 12081 C C . VAL G 7 224 ? 149.649 136.133 105.542 1.00 15.73 224 VAL 10 C 1
ATOM 12082 O O . VAL G 7 224 ? 148.617 135.603 105.110 1.00 14.84 224 VAL 10 O 1
ATOM 12086 N N . GLU G 7 225 ? 150.862 135.740 105.147 1.00 17.58 225 GLU 10 N 1
ATOM 12087 C CA . GLU G 7 225 ? 151.014 134.669 104.167 1.00 8.56 225 GLU 10 CA 1
ATOM 12088 C C . GLU G 7 225 ? 150.554 133.329 104.732 1.00 17.76 225 GLU 10 C 1
ATOM 12089 O O . GLU G 7 225 ? 149.960 132.516 104.012 1.00 24.89 225 GLU 10 O 1
ATOM 12095 N N . VAL G 7 226 ? 150.818 133.080 106.017 1.00 17.76 226 VAL 10 N 1
ATOM 12096 C CA . VAL G 7 226 ? 150.365 131.840 106.643 1.00 8.36 226 VAL 10 CA 1
ATOM 12097 C C . VAL G 7 226 ? 148.844 131.776 106.657 1.00 13.17 226 VAL 10 C 1
ATOM 12098 O O . VAL G 7 226 ? 148.252 130.728 106.379 1.00 22.01 226 VAL 10 O 1
ATOM 12102 N N . LEU G 7 227 ? 148.186 132.892 106.978 1.00 11.16 227 LEU 10 N 1
ATOM 12103 C CA . LEU G 7 227 ? 146.727 132.927 106.954 1.00 13.82 227 LEU 10 CA 1
ATOM 12104 C C . LEU G 7 227 ? 146.193 132.744 105.538 1.00 10.50 227 LEU 10 C 1
ATOM 12105 O O . LEU G 7 227 ? 145.175 132.072 105.331 1.00 14.24 227 LEU 10 O 1
ATOM 12110 N N . ARG G 7 228 ? 146.866 133.340 104.550 1.00 14.78 228 ARG 10 N 1
ATOM 12111 C CA . ARG G 7 228 ? 146.449 133.160 103.162 1.00 16.19 228 ARG 10 CA 1
ATOM 12112 C C . ARG G 7 228 ? 146.533 131.696 102.747 1.00 18.48 228 ARG 10 C 1
ATOM 12113 O O . ARG G 7 228 ? 145.623 131.176 102.091 1.00 22.84 228 ARG 10 O 1
ATOM 12121 N N . ARG G 7 229 ? 147.616 131.014 103.126 1.00 20.09 229 ARG 10 N 1
ATOM 12122 C CA . ARG G 7 229 ? 147.747 129.598 102.795 1.00 13.57 229 ARG 10 CA 1
ATOM 12123 C C . ARG G 7 229 ? 146.774 128.737 103.594 1.00 14.05 229 ARG 10 C 1
ATOM 12124 O O . ARG G 7 229 ? 146.317 127.701 103.099 1.00 13.84 229 ARG 10 O 1
ATOM 12132 N N . ASP G 7 230 ? 146.452 129.144 104.824 1.00 25.92 230 ASP 10 N 1
ATOM 12133 C CA . ASP G 7 230 ? 145.434 128.447 105.603 1.00 18.99 230 ASP 10 CA 1
ATOM 12134 C C . ASP G 7 230 ? 144.074 128.538 104.927 1.00 27.54 230 ASP 10 C 1
ATOM 12135 O O . ASP G 7 230 ? 143.309 127.567 104.916 1.00 32.12 230 ASP 10 O 1
ATOM 12140 N N . GLY G 7 231 ? 143.752 129.706 104.369 1.00 29.95 231 GLY 10 N 1
ATOM 12141 C CA . GLY G 7 231 ? 142.490 129.855 103.663 1.00 24.48 231 GLY 10 CA 1
ATOM 12142 C C . GLY G 7 231 ? 142.356 128.894 102.497 1.00 24.53 231 GLY 10 C 1
ATOM 12143 O O . GLY G 7 231 ? 141.270 128.376 102.228 1.00 25.08 231 GLY 10 O 1
ATOM 12144 N N . ASP G 7 232 ? 143.459 128.643 101.789 1.00 25.35 232 ASP 10 N 1
ATOM 12145 C CA . ASP G 7 232 ? 143.427 127.693 100.682 1.00 21.93 232 ASP 10 CA 1
ATOM 12146 C C . ASP G 7 232 ? 143.333 126.258 101.187 1.00 27.70 232 ASP 10 C 1
ATOM 12147 O O . ASP G 7 232 ? 142.787 125.387 100.501 1.00 28.15 232 ASP 10 O 1
ATOM 12152 N N . GLY G 7 233 ? 143.860 125.993 102.378 1.00 28.18 233 GLY 10 N 1
ATOM 12153 C CA . GLY G 7 233 ? 143.856 124.662 102.944 1.00 17.98 233 GLY 10 CA 1
ATOM 12154 C C . GLY G 7 233 ? 145.124 123.862 102.739 1.00 26.85 233 GLY 10 C 1
ATOM 12155 O O . GLY G 7 233 ? 145.141 122.671 103.070 1.00 32.30 233 GLY 10 O 1
ATOM 12156 N N . VAL G 7 234 ? 146.189 124.472 102.208 1.00 24.57 234 VAL 10 N 1
ATOM 12157 C CA . VAL G 7 234 ? 147.439 123.750 101.973 1.00 16.43 234 VAL 10 CA 1
ATOM 12158 C C . VAL G 7 234 ? 148.264 123.569 103.235 1.00 19.48 234 VAL 10 C 1
ATOM 12159 O O . VAL G 7 234 ? 149.352 122.983 103.169 1.00 23.65 234 VAL 10 O 1
ATOM 12163 N N . LEU G 7 235 ? 147.784 124.047 104.381 1.00 26.59 235 LEU 10 N 1
ATOM 12164 C CA . LEU G 7 235 ? 148.475 123.845 105.651 1.00 21.27 235 LEU 10 CA 1
ATOM 12165 C C . LEU G 7 235 ? 148.379 122.373 106.031 1.00 26.28 235 LEU 10 C 1
ATOM 12166 O O . LEU G 7 235 ? 147.295 121.878 106.357 1.00 28.30 235 LEU 10 O 1
ATOM 12171 N N . SER G 7 236 ? 149.507 121.671 105.987 1.00 15.21 236 SER 10 N 1
ATOM 12172 C CA . SER G 7 236 ? 149.519 120.261 106.337 1.00 9.83 236 SER 10 CA 1
ATOM 12173 C C . SER G 7 236 ? 149.417 120.087 107.852 1.00 23.77 236 SER 10 C 1
ATOM 12174 O O . SER G 7 236 ? 149.441 121.051 108.624 1.00 30.82 236 SER 10 O 1
ATOM 12177 N N . ALA G 7 237 ? 149.296 118.827 108.277 1.00 22.79 237 ALA 10 N 1
ATOM 12178 C CA . ALA G 7 237 ? 149.165 118.529 109.698 1.00 13.77 237 ALA 10 CA 1
ATOM 12179 C C . ALA G 7 237 ? 150.440 118.825 110.475 1.00 14.37 237 ALA 10 C 1
ATOM 12180 O O . ALA G 7 237 ? 150.381 118.996 111.697 1.00 27.08 237 ALA 10 O 1
ATOM 12182 N N . ASP G 7 238 ? 151.586 118.888 109.801 1.00 10.19 238 ASP 10 N 1
ATOM 12183 C CA . ASP G 7 238 ? 152.846 119.191 110.468 1.00 12.49 238 ASP 10 CA 1
ATOM 12184 C C . ASP G 7 238 ? 153.152 120.680 110.491 1.00 20.49 238 ASP 10 C 1
ATOM 12185 O O . ASP G 7 238 ? 153.701 121.181 111.482 1.00 31.51 238 ASP 10 O 1
ATOM 12190 N N . ASP G 7 239 ? 152.807 121.398 109.422 1.00 17.82 239 ASP 10 N 1
ATOM 12191 C CA . ASP G 7 239 ? 153.081 122.827 109.366 1.00 8.75 239 ASP 10 CA 1
ATOM 12192 C C . ASP G 7 239 ? 152.257 123.606 110.382 1.00 18.83 239 ASP 10 C 1
ATOM 12193 O O . ASP G 7 239 ? 152.732 124.618 110.906 1.00 29.74 239 ASP 10 O 1
ATOM 12198 N N . VAL G 7 240 ? 151.034 123.157 110.675 1.00 12.81 240 VAL 10 N 1
ATOM 12199 C CA . VAL G 7 240 ? 150.234 123.818 111.703 1.00 9.95 240 VAL 10 CA 1
ATOM 12200 C C . VAL G 7 240 ? 150.935 123.731 113.052 1.00 12.67 240 VAL 10 C 1
ATOM 12201 O O . VAL G 7 240 ? 151.076 124.736 113.762 1.00 25.20 240 VAL 10 O 1
ATOM 12205 N N . LEU G 7 241 ? 151.402 122.534 113.417 1.00 10.81 241 LEU 10 N 1
ATOM 12206 C CA . LEU G 7 241 ? 152.134 122.369 114.668 1.00 11.88 241 LEU 10 CA 1
ATOM 12207 C C . LEU G 7 241 ? 153.409 123.197 114.675 1.00 8.39 241 LEU 10 C 1
ATOM 12208 O O . LEU G 7 241 ? 153.735 123.834 115.683 1.00 16.64 241 LEU 10 O 1
ATOM 12213 N N . TYR G 7 242 ? 154.146 123.197 113.563 1.00 7.66 242 TYR 10 N 1
ATOM 12214 C CA . TYR G 7 242 ? 155.392 123.954 113.500 1.00 6.13 242 TYR 10 CA 1
ATOM 12215 C C . TYR G 7 242 ? 155.148 125.444 113.711 1.00 13.92 242 TYR 10 C 1
ATOM 12216 O O . TYR G 7 242 ? 155.820 126.080 114.535 1.00 21.84 242 TYR 10 O 1
ATOM 12225 N N . VAL G 7 243 ? 154.193 126.013 112.974 1.00 12.29 243 VAL 10 N 1
ATOM 12226 C CA . VAL G 7 243 ? 153.904 127.437 113.089 1.00 9.55 243 VAL 10 CA 1
ATOM 12227 C C . VAL G 7 243 ? 153.398 127.768 114.486 1.00 9.24 243 VAL 10 C 1
ATOM 12228 O O . VAL G 7 243 ? 153.785 128.785 115.072 1.00 23.76 243 VAL 10 O 1
ATOM 12232 N N . THR G 7 244 ? 152.538 126.915 115.050 1.00 0.92 244 THR 10 N 1
ATOM 12233 C CA . THR G 7 244 ? 152.031 127.173 116.392 1.00 6.17 244 THR 10 CA 1
ATOM 12234 C C . THR G 7 244 ? 153.162 127.180 117.413 1.00 8.29 244 THR 10 C 1
ATOM 12235 O O . THR G 7 244 ? 153.261 128.099 118.234 1.00 17.52 244 THR 10 O 1
ATOM 12239 N N . THR G 7 245 ? 154.042 126.175 117.364 1.00 3.90 245 THR 10 N 1
ATOM 12240 C CA . THR G 7 245 ? 155.132 126.103 118.332 1.00 7.40 245 THR 10 CA 1
ATOM 12241 C C . THR G 7 245 ? 156.095 127.272 118.179 1.00 6.64 245 THR 10 C 1
ATOM 12242 O O . THR G 7 245 ? 156.604 127.797 119.175 1.00 20.49 245 THR 10 O 1
ATOM 12246 N N . HIS G 7 246 ? 156.364 127.697 116.945 1.00 9.47 246 HIS 10 N 1
ATOM 12247 C CA . HIS G 7 246 ? 157.331 128.771 116.765 1.00 7.93 246 HIS 10 CA 1
ATOM 12248 C C . HIS G 7 246 ? 156.713 130.161 116.839 1.00 5.58 246 HIS 10 C 1
ATOM 12249 O O . HIS G 7 246 ? 157.453 131.149 116.789 1.00 17.62 246 HIS 10 O 1
ATOM 12256 N N . VAL G 7 247 ? 155.395 130.269 116.962 1.00 4.02 247 VAL 10 N 1
ATOM 12257 C CA . VAL G 7 247 ? 154.737 131.555 117.160 1.00 1.84 247 VAL 10 CA 1
ATOM 12258 C C . VAL G 7 247 ? 154.373 131.778 118.622 1.00 10.52 247 VAL 10 C 1
ATOM 12259 O O . VAL G 7 247 ? 154.590 132.863 119.163 1.00 27.22 247 VAL 10 O 1
ATOM 12263 N N . VAL G 7 248 ? 153.825 130.758 119.290 1.00 4.51 248 VAL 10 N 1
ATOM 12264 C CA . VAL G 7 248 ? 153.422 130.937 120.683 1.00 4.56 248 VAL 10 CA 1
ATOM 12265 C C . VAL G 7 248 ? 154.644 131.077 121.586 1.00 7.99 248 VAL 10 C 1
ATOM 12266 O O . VAL G 7 248 ? 154.639 131.869 122.535 1.00 15.45 248 VAL 10 O 1
ATOM 12270 N N . THR G 7 249 ? 155.715 130.328 121.305 1.00 7.50 249 THR 10 N 1
ATOM 12271 C CA . THR G 7 249 ? 156.908 130.424 122.140 1.00 6.86 249 THR 10 CA 1
ATOM 12272 C C . THR G 7 249 ? 157.608 131.765 121.966 1.00 9.33 249 THR 10 C 1
ATOM 12273 O O . THR G 7 249 ? 158.282 132.234 122.889 1.00 18.92 249 THR 10 O 1
ATOM 12277 N N . ALA G 7 250 ? 157.462 132.394 120.800 1.00 4.83 250 ALA 10 N 1
ATOM 12278 C CA . ALA G 7 250 ? 157.957 133.749 120.598 1.00 6.11 250 ALA 10 CA 1
ATOM 12279 C C . ALA G 7 250 ? 157.003 134.805 121.136 1.00 7.89 250 ALA 10 C 1
ATOM 12280 O O . ALA G 7 250 ? 157.371 135.984 121.178 1.00 10.49 250 ALA 10 O 1
ATOM 12282 N N . ASN G 7 251 ? 155.796 134.406 121.542 1.00 10.89 251 ASN 10 N 1
ATOM 12283 C CA . ASN G 7 251 ? 154.799 135.296 122.134 1.00 6.37 251 ASN 10 CA 1
ATOM 12284 C C . ASN G 7 251 ? 154.469 136.464 121.202 1.00 12.44 251 ASN 10 C 1
ATOM 12285 O O . ASN G 7 251 ? 154.433 137.629 121.600 1.00 22.94 251 ASN 10 O 1
ATOM 12290 N N . PHE G 7 252 ? 154.230 136.126 119.939 1.00 1.03 252 PHE 10 N 1
ATOM 12291 C CA . PHE G 7 252 ? 153.720 137.069 118.952 1.00 5.04 252 PHE 10 CA 1
ATOM 12292 C C . PHE G 7 252 ? 152.227 136.823 118.800 1.00 10.46 252 PHE 10 C 1
ATOM 12293 O O . PHE G 7 252 ? 151.812 135.723 118.418 1.00 18.86 252 PHE 10 O 1
ATOM 12301 N N . TYR G 7 253 ? 151.424 137.838 119.100 1.00 0.00 253 TYR 10 N 1
ATOM 12302 C CA . TYR G 7 253 ? 149.976 137.693 119.144 1.00 0.82 253 TYR 10 CA 1
ATOM 12303 C C . TYR G 7 253 ? 149.351 138.206 117.855 1.00 9.43 253 TYR 10 C 1
ATOM 12304 O O . TYR G 7 253 ? 149.549 139.367 117.480 1.00 17.38 253 TYR 10 O 1
ATOM 12313 N N . ASN G 7 254 ? 148.602 137.335 117.185 1.00 2.94 254 ASN 10 N 1
ATOM 12314 C CA . ASN G 7 254 ? 147.667 137.724 116.138 1.00 0.00 254 ASN 10 CA 1
ATOM 12315 C C . ASN G 7 254 ? 146.351 137.028 116.443 1.00 6.73 254 ASN 10 C 1
ATOM 12316 O O . ASN G 7 254 ? 146.322 135.803 116.599 1.00 13.19 254 ASN 10 O 1
ATOM 12321 N N . ARG G 7 255 ? 145.270 137.805 116.542 1.00 7.67 255 ARG 10 N 1
ATOM 12322 C CA . ARG G 7 255 ? 143.993 137.244 116.971 1.00 5.77 255 ARG 10 CA 1
ATOM 12323 C C . ARG G 7 255 ? 143.516 136.160 116.015 1.00 12.61 255 ARG 10 C 1
ATOM 12324 O O . ARG G 7 255 ? 143.216 135.033 116.431 1.00 13.39 255 ARG 10 O 1
ATOM 12332 N N . HIS G 7 256 ? 143.457 136.478 114.721 1.00 14.97 256 HIS 10 N 1
ATOM 12333 C CA . HIS G 7 256 ? 142.958 135.513 113.750 1.00 2.20 256 HIS 10 CA 1
ATOM 12334 C C . HIS G 7 256 ? 143.888 134.315 113.627 1.00 0.30 256 HIS 10 C 1
ATOM 12335 O O . HIS G 7 256 ? 143.424 133.174 113.565 1.00 7.28 256 HIS 10 O 1
ATOM 12342 N N . LEU G 7 257 ? 145.202 134.548 113.604 1.00 1.55 257 LEU 10 N 1
ATOM 12343 C CA . LEU G 7 257 ? 146.142 133.436 113.498 1.00 5.39 257 LEU 10 CA 1
ATOM 12344 C C . LEU G 7 257 ? 146.035 132.503 114.697 1.00 4.27 257 LEU 10 C 1
ATOM 12345 O O . LEU G 7 257 ? 145.983 131.276 114.536 1.00 3.33 257 LEU 10 O 1
ATOM 12350 N N . TRP G 7 258 ? 145.987 133.067 115.906 1.00 6.86 258 TRP 10 N 1
ATOM 12351 C CA . TRP G 7 258 ? 145.886 132.243 117.105 1.00 0.00 258 TRP 10 CA 1
ATOM 12352 C C . TRP G 7 258 ? 144.575 131.471 117.136 1.00 2.78 258 TRP 10 C 1
ATOM 12353 O O . TRP G 7 258 ? 144.562 130.279 117.463 1.00 9.25 258 TRP 10 O 1
ATOM 12364 N N . ASN G 7 259 ? 143.463 132.128 116.793 1.00 1.73 259 ASN 10 N 1
ATOM 12365 C CA . ASN G 7 259 ? 142.177 131.437 116.792 1.00 3.80 259 ASN 10 CA 1
ATOM 12366 C C . ASN G 7 259 ? 142.142 130.323 115.753 1.00 7.99 259 ASN 10 C 1
ATOM 12367 O O . ASN G 7 259 ? 141.638 129.227 116.029 1.00 7.08 259 ASN 10 O 1
ATOM 12372 N N . ARG G 7 260 ? 142.676 130.578 114.556 1.00 4.17 260 ARG 10 N 1
ATOM 12373 C CA . ARG G 7 260 ? 142.693 129.558 113.513 1.00 0.00 260 ARG 10 CA 1
ATOM 12374 C C . ARG G 7 260 ? 143.534 128.360 113.930 1.00 9.42 260 ARG 10 C 1
ATOM 12375 O O . ARG G 7 260 ? 143.119 127.208 113.762 1.00 17.21 260 ARG 10 O 1
ATOM 12383 N N . MET G 7 261 ? 144.724 128.613 114.483 1.00 6.05 261 MET 10 N 1
ATOM 12384 C CA . MET G 7 261 ? 145.573 127.510 114.920 1.00 1.16 261 MET 10 CA 1
ATOM 12385 C C . MET G 7 261 ? 144.921 126.728 116.053 1.00 6.98 261 MET 10 C 1
ATOM 12386 O O . MET G 7 261 ? 144.958 125.491 116.066 1.00 6.81 261 MET 10 O 1
ATOM 12391 N N . GLU G 7 262 ? 144.308 127.430 117.009 1.00 11.33 262 GLU 10 N 1
ATOM 12392 C CA . GLU G 7 262 ? 143.667 126.757 118.132 1.00 3.59 262 GLU 10 CA 1
ATOM 12393 C C . GLU G 7 262 ? 142.500 125.896 117.665 1.00 11.99 262 GLU 10 C 1
ATOM 12394 O O . GLU G 7 262 ? 142.300 124.783 118.162 1.00 18.35 262 GLU 10 O 1
ATOM 12400 N N . LYS G 7 263 ? 141.713 126.397 116.709 1.00 12.33 263 LYS 10 N 1
ATOM 12401 C CA . LYS G 7 263 ? 140.596 125.611 116.198 1.00 6.27 263 LYS 10 CA 1
ATOM 12402 C C . LYS G 7 263 ? 141.071 124.446 115.340 1.00 12.44 263 LYS 10 C 1
ATOM 12403 O O . LYS G 7 263 ? 140.412 123.400 115.299 1.00 17.60 263 LYS 10 O 1
ATOM 12409 N N . SER G 7 264 ? 142.202 124.599 114.650 1.00 14.17 264 SER 10 N 1
ATOM 12410 C CA . SER G 7 264 ? 142.722 123.521 113.820 1.00 12.70 264 SER 10 CA 1
ATOM 12411 C C . SER G 7 264 ? 143.487 122.472 114.615 1.00 15.11 264 SER 10 C 1
ATOM 12412 O O . SER G 7 264 ? 143.715 121.374 114.096 1.00 2.14 264 SER 10 O 1
ATOM 12415 N N . LEU G 7 265 ? 143.885 122.774 115.848 1.00 18.21 265 LEU 10 N 1
ATOM 12416 C CA . LEU G 7 265 ? 144.561 121.795 116.690 1.00 4.36 265 LEU 10 CA 1
ATOM 12417 C C . LEU G 7 265 ? 143.603 120.817 117.357 1.00 10.78 265 LEU 10 C 1
ATOM 12418 O O . LEU G 7 265 ? 144.061 119.898 118.042 1.00 10.14 265 LEU 10 O 1
ATOM 12423 N N . LEU G 7 266 ? 142.295 120.989 117.181 1.00 18.55 266 LEU 10 N 1
ATOM 12424 C CA . LEU G 7 266 ? 141.308 120.085 117.752 1.00 16.41 266 LEU 10 CA 1
ATOM 12425 C C . LEU G 7 266 ? 140.915 118.962 116.802 1.00 19.48 266 LEU 10 C 1
ATOM 12426 O O . LEU G 7 266 ? 140.112 118.103 117.180 1.00 20.97 266 LEU 10 O 1
ATOM 12431 N N . LYS G 7 267 ? 141.456 118.946 115.584 1.00 14.36 267 LYS 10 N 1
ATOM 12432 C CA . LYS G 7 267 ? 141.221 117.859 114.636 1.00 9.57 267 LYS 10 CA 1
ATOM 12433 C C . LYS G 7 267 ? 142.313 116.815 114.849 1.00 18.05 267 LYS 10 C 1
ATOM 12434 O O . LYS G 7 267 ? 143.328 116.777 114.155 1.00 24.07 267 LYS 10 O 1
ATOM 12440 N N . PHE G 7 268 ? 142.086 115.952 115.842 1.00 18.40 268 PHE 10 N 1
ATOM 12441 C CA . PHE G 7 268 ? 143.087 114.966 116.232 1.00 16.29 268 PHE 10 CA 1
ATOM 12442 C C . PHE G 7 268 ? 143.356 113.932 115.147 1.00 17.63 268 PHE 10 C 1
ATOM 12443 O O . PHE G 7 268 ? 144.427 113.316 115.152 1.00 15.61 268 PHE 10 O 1
ATOM 12451 N N . SER G 7 269 ? 142.415 113.722 114.225 1.00 14.48 269 SER 10 N 1
ATOM 12452 C CA . SER G 7 269 ? 142.620 112.736 113.171 1.00 17.87 269 SER 10 CA 1
ATOM 12453 C C . SER G 7 269 ? 143.718 113.146 112.198 1.00 17.86 269 SER 10 C 1
ATOM 12454 O O . SER G 7 269 ? 144.284 112.281 111.523 1.00 18.78 269 SER 10 O 1
ATOM 12457 N N . ASN G 7 270 ? 144.031 114.440 112.113 1.00 13.74 270 ASN 10 N 1
ATOM 12458 C CA . ASN G 7 270 ? 145.097 114.889 111.223 1.00 11.53 270 ASN 10 CA 1
ATOM 12459 C C . ASN G 7 270 ? 146.467 114.538 111.790 1.00 21.55 270 ASN 10 C 1
ATOM 12460 O O . ASN G 7 270 ? 147.371 114.130 111.052 1.00 23.18 270 ASN 10 O 1
ATOM 12465 N N . TYR G 7 271 ? 146.638 114.693 113.103 1.00 21.69 271 TYR 10 N 1
ATOM 12466 C CA . TYR G 7 271 ? 147.928 114.483 113.758 1.00 17.87 271 TYR 10 CA 1
ATOM 12467 C C . TYR G 7 271 ? 148.016 113.025 114.202 1.00 20.51 271 TYR 10 C 1
ATOM 12468 O O . TYR G 7 271 ? 147.950 112.691 115.386 1.00 20.34 271 TYR 10 O 1
ATOM 12477 N N . GLU G 7 272 ? 148.170 112.141 113.217 1.00 28.87 272 GLU 10 N 1
ATOM 12478 C CA . GLU G 7 272 ? 148.214 110.706 113.467 1.00 19.17 272 GLU 10 CA 1
ATOM 12479 C C . GLU G 7 272 ? 149.502 110.033 113.019 1.00 29.04 272 GLU 10 C 1
ATOM 12480 O O . GLU G 7 272 ? 149.851 108.989 113.585 1.00 31.36 272 GLU 10 O 1
ATOM 12486 N N . ASN G 7 273 ? 150.215 110.580 112.038 1.00 29.51 273 ASN 10 N 1
ATOM 12487 C CA . ASN G 7 273 ? 151.414 109.966 111.478 1.00 22.17 273 ASN 10 CA 1
ATOM 12488 C C . ASN G 7 273 ? 152.568 110.957 111.460 1.00 25.21 273 ASN 10 C 1
ATOM 12489 O O . ASN G 7 273 ? 153.334 111.031 110.495 1.00 25.83 273 ASN 10 O 1
ATOM 12494 N N . ILE G 7 274 ? 152.707 111.738 112.532 1.00 29.84 274 ILE 10 N 1
ATOM 12495 C CA . ILE G 7 274 ? 153.787 112.713 112.620 1.00 25.21 274 ILE 10 CA 1
ATOM 12496 C C . ILE G 7 274 ? 155.116 11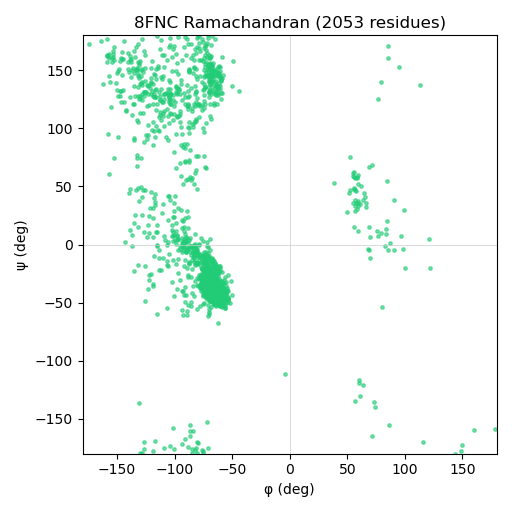1.992 112.798 1.00 25.57 274 ILE 10 C 1
ATOM 12497 O O . ILE G 7 274 ? 155.192 110.936 113.441 1.00 33.86 274 ILE 10 O 1
ATOM 12502 N N . ASP G 7 275 ? 156.173 112.559 112.223 1.00 22.63 275 ASP 10 N 1
ATOM 12503 C CA . ASP G 7 275 ? 157.497 111.971 112.345 1.00 21.15 275 ASP 10 CA 1
ATOM 12504 C C . ASP G 7 275 ? 158.025 112.126 113.769 1.00 24.68 275 ASP 10 C 1
ATOM 12505 O O . ASP G 7 275 ? 157.633 113.027 114.515 1.00 32.49 275 ASP 10 O 1
ATOM 12510 N N . MET G 7 276 ? 158.928 111.216 114.143 1.00 24.74 276 MET 10 N 1
ATOM 12511 C CA . MET G 7 276 ? 159.523 111.259 115.476 1.00 26.88 276 MET 10 CA 1
ATOM 12512 C C . MET G 7 276 ? 160.344 112.526 115.680 1.00 27.85 276 MET 10 C 1
ATOM 12513 O O . MET G 7 276 ? 160.286 113.148 116.749 1.00 31.41 276 MET 10 O 1
ATOM 12518 N N . SER G 7 277 ? 161.120 112.919 114.667 1.00 23.60 277 SER 10 N 1
ATOM 12519 C CA . SER G 7 277 ? 161.957 114.107 114.789 1.00 23.08 277 SER 10 CA 1
ATOM 12520 C C . SER G 7 277 ? 161.121 115.356 115.019 1.00 20.85 277 SER 10 C 1
ATOM 12521 O O . SER G 7 277 ? 161.482 116.200 115.847 1.00 19.13 277 SER 10 O 1
ATOM 12524 N N . SER G 7 278 ? 160.004 115.489 114.302 1.00 15.60 278 SER 10 N 1
ATOM 12525 C CA . SER G 7 278 ? 159.120 116.632 114.488 1.00 16.15 278 SER 10 CA 1
ATOM 12526 C C . SER G 7 278 ? 158.545 116.668 115.899 1.00 18.11 278 SER 10 C 1
ATOM 12527 O O . SER G 7 278 ? 158.504 117.731 116.531 1.00 35.85 278 SER 10 O 1
ATOM 12530 N N . VAL G 7 279 ? 158.113 115.511 116.407 1.00 10.00 279 VAL 10 N 1
ATOM 12531 C CA . VAL G 7 279 ? 157.563 115.440 117.756 1.00 11.72 279 VAL 10 CA 1
ATOM 12532 C C . VAL G 7 279 ? 158.607 115.855 118.783 1.00 13.76 279 VAL 10 C 1
ATOM 12533 O O . VAL G 7 279 ? 158.332 116.669 119.674 1.00 22.90 279 VAL 10 O 1
ATOM 12537 N N . LYS G 7 280 ? 159.823 115.314 118.670 1.00 15.58 280 LYS 10 N 1
ATOM 12538 C CA . LYS G 7 280 ? 160.863 115.640 119.640 1.00 7.64 280 LYS 10 CA 1
ATOM 12539 C C . LYS G 7 280 ? 161.253 117.111 119.563 1.00 8.96 280 LYS 10 C 1
ATOM 12540 O O . LYS G 7 280 ? 161.442 117.761 120.597 1.00 14.64 280 LYS 10 O 1
ATOM 12546 N N . ALA G 7 281 ? 161.363 117.658 118.348 1.00 12.71 281 ALA 10 N 1
ATOM 12547 C CA . ALA G 7 281 ? 161.737 119.061 118.202 1.00 13.51 281 ALA 10 CA 1
ATOM 12548 C C . ALA G 7 281 ? 160.679 119.984 118.791 1.00 10.76 281 ALA 10 C 1
ATOM 12549 O O . ALA G 7 281 ? 161.006 120.922 119.528 1.00 17.50 281 ALA 10 O 1
ATOM 12551 N N . PHE G 7 282 ? 159.402 119.733 118.486 1.00 7.44 282 PHE 10 N 1
ATOM 12552 C CA . PHE G 7 282 ? 158.341 120.561 119.047 1.00 8.42 282 PHE 10 CA 1
ATOM 12553 C C . PHE G 7 282 ? 158.262 120.439 120.561 1.00 6.88 282 PHE 10 C 1
ATOM 12554 O O . PHE G 7 282 ? 158.087 121.451 121.253 1.00 13.33 282 PHE 10 O 1
ATOM 12562 N N . SER G 7 283 ? 158.387 119.222 121.093 1.00 4.82 283 SER 10 N 1
ATOM 12563 C CA . SER G 7 283 ? 158.333 119.036 122.536 1.00 0.00 283 SER 10 CA 1
ATOM 12564 C C . SER G 7 283 ? 159.482 119.762 123.225 1.00 5.18 283 SER 10 C 1
ATOM 12565 O O . SER G 7 283 ? 159.291 120.410 124.258 1.00 18.65 283 SER 10 O 1
ATOM 12568 N N . THR G 7 284 ? 160.692 119.668 122.663 1.00 8.88 284 THR 10 N 1
ATOM 12569 C CA . THR G 7 284 ? 161.832 120.372 123.244 1.00 5.38 284 THR 10 CA 1
ATOM 12570 C C . THR G 7 284 ? 161.643 121.883 123.179 1.00 14.35 284 THR 10 C 1
ATOM 12571 O O . THR G 7 284 ? 161.953 122.600 124.140 1.00 20.92 284 THR 10 O 1
ATOM 12575 N N . ARG G 7 285 ? 161.140 122.386 122.047 1.00 15.98 285 ARG 10 N 1
ATOM 12576 C CA . ARG G 7 285 ? 160.913 123.820 121.906 1.00 2.06 285 ARG 10 CA 1
ATOM 12577 C C . ARG G 7 285 ? 159.905 124.319 122.932 1.00 7.09 285 ARG 10 C 1
ATOM 12578 O O . ARG G 7 285 ? 160.084 125.393 123.518 1.00 16.17 285 ARG 10 O 1
ATOM 12586 N N . LEU G 7 286 ? 158.837 123.553 123.164 1.00 8.52 286 LEU 10 N 1
ATOM 12587 C CA . LEU G 7 286 ? 157.855 123.954 124.166 1.00 10.89 286 LEU 10 CA 1
ATOM 12588 C C . LEU G 7 286 ? 158.393 123.800 125.583 1.00 13.19 286 LEU 10 C 1
ATOM 12589 O O . LEU G 7 286 ? 158.014 124.568 126.474 1.00 17.76 286 LEU 10 O 1
ATOM 12594 N N . PHE G 7 287 ? 159.265 122.817 125.813 1.00 6.94 287 PHE 10 N 1
ATOM 12595 C CA . PHE G 7 287 ? 159.758 122.557 127.161 1.00 6.93 287 PHE 10 CA 1
ATOM 12596 C C . PHE G 7 287 ? 160.753 123.621 127.605 1.00 9.53 287 PHE 10 C 1
ATOM 12597 O O . PHE G 7 287 ? 160.695 124.099 128.744 1.00 16.20 287 PHE 10 O 1
ATOM 12605 N N . LYS G 7 288 ? 161.677 124.004 126.720 1.00 11.30 288 LYS 10 N 1
ATOM 12606 C CA . LYS G 7 288 ? 162.765 124.889 127.133 1.00 6.38 288 LYS 10 CA 1
ATOM 12607 C C . LYS G 7 288 ? 162.254 126.267 127.544 1.00 15.85 288 LYS 10 C 1
ATOM 12608 O O . LYS G 7 288 ? 162.763 126.861 128.502 1.00 18.95 288 LYS 10 O 1
ATOM 12614 N N . THR G 7 289 ? 161.251 126.793 126.839 1.00 9.01 289 THR 10 N 1
ATOM 12615 C CA . THR G 7 289 ? 160.756 128.145 127.072 1.00 8.75 289 THR 10 CA 1
ATOM 12616 C C . THR G 7 289 ? 159.579 128.183 128.044 1.00 13.12 289 THR 10 C 1
ATOM 12617 O O . THR G 7 289 ? 158.815 129.154 128.053 1.00 26.29 289 THR 10 O 1
ATOM 12621 N N . ARG G 7 290 ? 159.418 127.146 128.865 1.00 11.81 290 ARG 10 N 1
ATOM 12622 C CA . ARG G 7 290 ? 158.291 127.076 129.787 1.00 11.30 290 ARG 10 CA 1
ATOM 12623 C C . ARG G 7 290 ? 158.471 127.960 131.018 1.00 11.62 290 ARG 10 C 1
ATOM 12624 O O . ARG G 7 290 ? 157.471 128.402 131.596 1.00 12.38 290 ARG 10 O 1
ATOM 12632 N N . ARG G 7 291 ? 159.715 128.259 131.402 1.00 16.94 291 ARG 10 N 1
ATOM 12633 C CA . ARG G 7 291 ? 159.983 128.850 132.712 1.00 20.78 291 ARG 10 CA 1
ATOM 12634 C C . ARG G 7 291 ? 159.258 130.180 132.897 1.00 27.07 291 ARG 10 C 1
ATOM 12635 O O . ARG G 7 291 ? 158.556 130.382 133.895 1.00 26.98 291 ARG 10 O 1
ATOM 12643 N N . GLY G 7 292 ? 159.413 131.098 131.948 1.00 27.27 292 GLY 10 N 1
ATOM 12644 C CA . GLY G 7 292 ? 158.827 132.417 132.095 1.00 20.09 292 GLY 10 CA 1
ATOM 12645 C C . GLY G 7 292 ? 157.818 132.772 131.023 1.00 23.78 292 GLY 10 C 1
ATOM 12646 O O . GLY G 7 292 ? 157.681 133.943 130.657 1.00 36.03 292 GLY 10 O 1
ATOM 12647 N N . CYS G 7 293 ? 157.105 131.771 130.513 1.00 12.64 293 CYS 10 N 1
ATOM 12648 C CA . CYS G 7 293 ? 156.130 132.006 129.458 1.00 11.77 293 CYS 10 CA 1
ATOM 12649 C C . CYS G 7 293 ? 154.940 132.804 129.981 1.00 19.05 293 CYS 10 C 1
ATOM 12650 O O . CYS G 7 293 ? 154.580 132.730 131.159 1.00 20.11 293 CYS 10 O 1
ATOM 12653 N N . ALA G 7 294 ? 154.337 133.584 129.087 1.00 14.33 294 ALA 10 N 1
ATOM 12654 C CA . ALA G 7 294 ? 153.162 134.367 129.440 1.00 17.64 294 ALA 10 CA 1
ATOM 12655 C C . ALA G 7 294 ? 151.969 133.456 129.709 1.00 15.68 294 ALA 10 C 1
ATOM 12656 O O . ALA G 7 294 ? 151.873 132.346 129.179 1.00 15.30 294 ALA 10 O 1
ATOM 12658 N N . LYS G 7 295 ? 151.054 133.938 130.553 1.00 3.02 295 LYS 10 N 1
ATOM 12659 C CA . LYS G 7 295 ? 149.902 133.130 130.939 1.00 6.87 295 LYS 10 CA 1
ATOM 12660 C C . LYS G 7 295 ? 148.989 132.846 129.751 1.00 15.25 295 LYS 10 C 1
ATOM 12661 O O . LYS G 7 295 ? 148.528 131.712 129.575 1.00 25.78 295 LYS 10 O 1
ATOM 12667 N N . GLU G 7 296 ? 148.729 133.857 128.917 1.00 1.22 296 GLU 10 N 1
ATOM 12668 C CA . GLU G 7 296 ? 147.830 133.674 127.783 1.00 6.57 296 GLU 10 CA 1
ATOM 12669 C C . GLU G 7 296 ? 148.349 132.638 126.796 1.00 11.21 296 GLU 10 C 1
ATOM 12670 O O . GLU G 7 296 ? 147.561 132.087 126.021 1.00 15.22 296 GLU 10 O 1
ATOM 12676 N N . THR G 7 297 ? 149.650 132.365 126.811 1.00 14.91 297 THR 10 N 1
ATOM 12677 C CA . THR G 7 297 ? 150.260 131.377 125.936 1.00 9.92 297 THR 10 CA 1
ATOM 12678 C C . THR G 7 297 ? 150.159 129.958 126.479 1.00 9.31 297 THR 10 C 1
ATOM 12679 O O . THR G 7 297 ? 150.498 129.011 125.761 1.00 16.53 297 THR 10 O 1
ATOM 12683 N N . LEU G 7 298 ? 149.690 129.783 127.715 1.00 12.85 298 LEU 10 N 1
ATOM 12684 C CA . LEU G 7 298 ? 149.737 128.464 128.337 1.00 10.57 298 LEU 10 CA 1
ATOM 12685 C C . LEU G 7 298 ? 148.759 127.496 127.683 1.00 5.09 298 LEU 10 C 1
ATOM 12686 O O . LEU G 7 298 ? 149.163 126.426 127.211 1.00 5.10 298 LEU 10 O 1
ATOM 12691 N N . ASP G 7 299 ? 147.475 127.861 127.625 1.00 8.96 299 ASP 10 N 1
ATOM 12692 C CA . ASP G 7 299 ? 146.449 126.922 127.181 1.00 4.82 299 ASP 10 CA 1
ATOM 12693 C C . ASP G 7 299 ? 146.735 126.412 125.775 1.00 4.22 299 ASP 10 C 1
ATOM 12694 O O . ASP G 7 299 ? 146.713 125.200 125.527 1.00 15.92 299 ASP 10 O 1
ATOM 12699 N N . ILE G 7 300 ? 147.041 127.322 124.846 1.00 5.16 300 ILE 10 N 1
ATOM 12700 C CA . ILE G 7 300 ? 147.337 126.903 123.481 1.00 3.47 300 ILE 10 CA 1
ATOM 12701 C C . ILE G 7 300 ? 148.547 125.978 123.457 1.00 6.05 300 ILE 10 C 1
ATOM 12702 O O . ILE G 7 300 ? 148.568 124.999 122.699 1.00 19.12 300 ILE 10 O 1
ATOM 12707 N N . ARG G 7 301 ? 149.546 126.237 124.310 1.00 0.00 301 ARG 10 N 1
ATOM 12708 C CA . ARG G 7 301 ? 150.674 125.320 124.431 1.00 0.00 301 ARG 10 CA 1
ATOM 12709 C C . ARG G 7 301 ? 150.192 123.906 124.716 1.00 0.00 301 ARG 10 C 1
ATOM 12710 O O . ARG G 7 301 ? 150.613 122.950 124.053 1.00 5.37 301 ARG 10 O 1
ATOM 12718 N N . ARG G 7 302 ? 149.273 123.763 125.674 1.00 4.30 302 ARG 10 N 1
ATOM 12719 C CA . ARG G 7 302 ? 148.738 122.445 125.991 1.00 5.55 302 ARG 10 CA 1
ATOM 12720 C C . ARG G 7 302 ? 148.050 121.833 124.781 1.00 2.69 302 ARG 10 C 1
ATOM 12721 O O . ARG G 7 302 ? 148.182 120.629 124.529 1.00 17.84 302 ARG 10 O 1
ATOM 12729 N N . LYS G 7 303 ? 147.336 122.651 124.003 1.00 0.00 303 LYS 10 N 1
ATOM 12730 C CA . LYS G 7 303 ? 146.657 122.121 122.827 1.00 0.00 303 LYS 10 CA 1
ATOM 12731 C C . LYS G 7 303 ? 147.652 121.608 121.798 1.00 0.74 303 LYS 10 C 1
ATOM 12732 O O . LYS G 7 303 ? 147.307 120.750 120.978 1.00 13.74 303 LYS 10 O 1
ATOM 12738 N N . VAL G 7 304 ? 148.885 122.117 121.820 1.00 1.68 304 VAL 10 N 1
ATOM 12739 C CA . VAL G 7 304 ? 149.918 121.547 120.963 1.00 0.00 304 VAL 10 CA 1
ATOM 12740 C C . VAL G 7 304 ? 150.331 120.173 121.472 1.00 10.42 304 VAL 10 C 1
ATOM 12741 O O . VAL G 7 304 ? 150.530 119.238 120.687 1.00 20.71 304 VAL 10 O 1
ATOM 12745 N N . LEU G 7 305 ? 150.463 120.026 122.793 1.00 0.88 305 LEU 10 N 1
ATOM 12746 C CA . LEU G 7 305 ? 150.928 118.761 123.352 1.00 0.00 305 LEU 10 CA 1
ATOM 12747 C C . LEU G 7 305 ? 149.885 117.663 123.195 1.00 2.55 305 LEU 10 C 1
ATOM 12748 O O . LEU G 7 305 ? 150.228 116.509 122.913 1.00 10.17 305 LEU 10 O 1
ATOM 12753 N N . LEU G 7 306 ? 148.607 117.999 123.375 1.00 8.33 306 LEU 10 N 1
ATOM 12754 C CA . LEU G 7 306 ? 147.556 116.991 123.306 1.00 3.75 306 LEU 10 CA 1
ATOM 12755 C C . LEU G 7 306 ? 147.234 116.589 121.873 1.00 7.28 306 LEU 10 C 1
ATOM 12756 O O . LEU G 7 306 ? 146.666 115.514 121.651 1.00 13.70 306 LEU 10 O 1
ATOM 12761 N N . ALA G 7 307 ? 147.574 117.433 120.897 1.00 9.66 307 ALA 10 N 1
ATOM 12762 C CA . ALA G 7 307 ? 147.342 117.077 119.501 1.00 7.57 307 ALA 10 CA 1
ATOM 12763 C C . ALA G 7 307 ? 148.198 115.887 119.089 1.00 17.17 307 ALA 10 C 1
ATOM 12764 O O . ALA G 7 307 ? 147.746 115.016 118.336 1.00 21.93 307 ALA 10 O 1
ATOM 12766 N N . MET G 7 308 ? 149.436 115.832 119.573 1.00 10.35 308 MET 10 N 1
ATOM 12767 C CA . MET G 7 308 ? 150.368 114.762 119.248 1.00 14.28 308 MET 10 CA 1
ATOM 12768 C C . MET G 7 308 ? 150.506 113.736 120.366 1.00 23.01 308 MET 10 C 1
ATOM 12769 O O . MET G 7 308 ? 151.471 112.965 120.365 1.00 30.47 308 MET 10 O 1
ATOM 12774 N N . SER G 7 309 ? 149.572 113.715 121.321 1.00 18.05 309 SER 10 N 1
ATOM 12775 C CA . SER G 7 309 ? 149.687 112.796 122.450 1.00 9.05 309 SER 10 CA 1
ATOM 12776 C C . SER G 7 309 ? 149.608 111.343 121.997 1.00 16.27 309 SER 10 C 1
ATOM 12777 O O . SER G 7 309 ? 150.331 110.484 122.517 1.00 22.50 309 SER 10 O 1
ATOM 12780 N N . ARG G 7 310 ? 148.738 111.043 121.030 1.00 11.23 310 ARG 10 N 1
ATOM 12781 C CA . ARG G 7 310 ? 148.627 109.667 120.554 1.00 17.33 310 ARG 10 CA 1
ATOM 12782 C C . ARG G 7 310 ? 149.853 109.249 119.755 1.00 23.19 310 ARG 10 C 1
ATOM 12783 O O . ARG G 7 310 ? 150.253 108.080 119.792 1.00 28.45 310 ARG 10 O 1
ATOM 12791 N N . ARG G 7 311 ? 150.452 110.177 119.006 1.00 14.61 311 ARG 10 N 1
ATOM 12792 C CA . ARG G 7 311 ? 151.676 109.840 118.286 1.00 8.03 311 ARG 10 CA 1
ATOM 12793 C C . ARG G 7 311 ? 152.800 109.511 119.260 1.00 18.98 311 ARG 10 C 1
ATOM 12794 O O . ARG G 7 311 ? 153.588 108.587 119.027 1.00 22.53 311 ARG 10 O 1
ATOM 12802 N N . VAL G 7 312 ? 152.880 110.250 120.370 1.00 14.73 312 VAL 10 N 1
ATOM 12803 C CA . VAL G 7 312 ? 153.833 109.916 121.422 1.00 6.40 312 VAL 10 CA 1
ATOM 12804 C C . VAL G 7 312 ? 153.500 108.564 122.039 1.00 9.73 312 VAL 10 C 1
ATOM 12805 O O . VAL G 7 312 ? 154.398 107.758 122.309 1.00 22.37 312 VAL 10 O 1
ATOM 12809 N N . GLY G 7 313 ? 152.213 108.291 122.266 1.00 13.36 313 GLY 10 N 1
ATOM 12810 C CA . GLY G 7 313 ? 151.830 107.032 122.884 1.00 14.92 313 GLY 10 CA 1
ATOM 12811 C C . GLY G 7 313 ? 152.173 105.824 122.033 1.00 14.92 313 GLY 10 C 1
ATOM 12812 O O . GLY G 7 313 ? 152.667 104.815 122.542 1.00 15.09 313 GLY 10 O 1
ATOM 12813 N N . VAL G 7 314 ? 151.909 105.904 120.726 1.00 22.77 314 VAL 10 N 1
ATOM 12814 C CA . VAL G 7 314 ? 152.294 104.820 119.823 1.00 16.71 314 VAL 10 CA 1
ATOM 12815 C C . VAL G 7 314 ? 153.796 104.794 119.596 1.00 20.43 314 VAL 10 C 1
ATOM 12816 O O . VAL G 7 314 ? 154.352 103.734 119.280 1.00 27.44 314 VAL 10 O 1
ATOM 12820 N N . LEU G 7 315 ? 154.477 105.922 119.793 1.00 24.44 315 LEU 10 N 1
ATOM 12821 C CA . LEU G 7 315 ? 155.927 106.000 119.707 1.00 20.37 315 LEU 10 CA 1
ATOM 12822 C C . LEU G 7 315 ? 156.607 105.689 121.034 1.00 29.73 315 LEU 10 C 1
ATOM 12823 O O . LEU G 7 315 ? 157.796 105.980 121.191 1.00 32.03 315 LEU 10 O 1
ATOM 12828 N N . ALA G 7 316 ? 155.875 105.116 121.994 1.00 29.53 316 ALA 10 N 1
ATOM 12829 C CA . ALA G 7 316 ? 156.429 104.900 123.328 1.00 23.61 316 ALA 10 CA 1
ATOM 12830 C C . ALA G 7 316 ? 157.616 103.947 123.299 1.00 28.52 316 ALA 10 C 1
ATOM 12831 O O . ALA G 7 316 ? 158.631 104.189 123.963 1.00 29.73 316 ALA 10 O 1
ATOM 12833 N N . ASN G 7 317 ? 157.514 102.860 122.538 1.00 34.14 317 ASN 10 N 1
ATOM 12834 C CA . ASN G 7 317 ? 158.580 101.872 122.457 1.00 35.28 317 ASN 10 CA 1
ATOM 12835 C C . ASN G 7 317 ? 159.676 102.263 121.474 1.00 33.67 317 ASN 10 C 1
ATOM 12836 O O . ASN G 7 317 ? 160.553 101.442 121.180 1.00 32.69 317 ASN 10 O 1
ATOM 12841 N N . ASP G 7 318 ? 159.646 103.494 120.963 1.00 34.44 318 ASP 10 N 1
ATOM 12842 C CA . ASP G 7 318 ? 160.640 103.971 120.015 1.00 28.79 318 ASP 10 CA 1
ATOM 12843 C C . ASP G 7 318 ? 161.548 105.059 120.569 1.00 33.05 31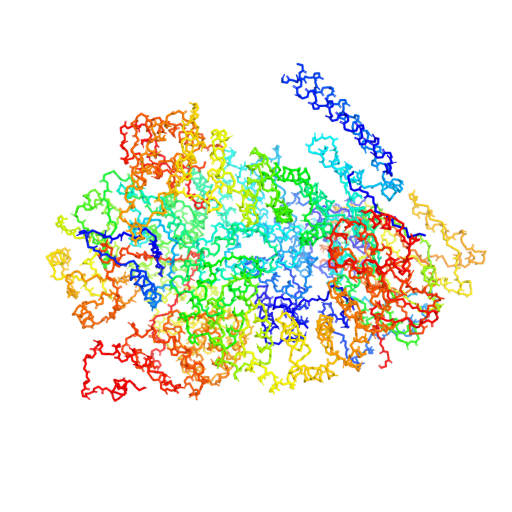8 ASP 10 C 1
ATOM 12844 O O . ASP G 7 318 ? 162.645 105.248 120.032 1.00 32.52 318 ASP 10 O 1
ATOM 12849 N N . PHE G 7 319 ? 161.130 105.775 121.609 1.00 34.07 319 PHE 10 N 1
ATOM 12850 C CA . PHE G 7 319 ? 161.975 106.791 122.218 1.00 29.13 319 PHE 10 CA 1
ATOM 12851 C C . PHE G 7 319 ? 163.180 106.158 122.904 1.00 31.83 319 PHE 10 C 1
ATOM 12852 O O . PHE G 7 319 ? 163.138 105.010 123.354 1.00 41.68 319 PHE 10 O 1
ATOM 12860 N N . ASP G 7 320 ? 164.265 106.922 122.980 1.00 25.97 320 ASP 10 N 1
ATOM 12861 C CA . ASP G 7 320 ? 165.385 106.536 123.821 1.00 24.06 320 ASP 10 CA 1
ATOM 12862 C C . ASP G 7 320 ? 165.111 106.935 125.268 1.00 30.79 320 ASP 10 C 1
ATOM 12863 O O . ASP G 7 320 ? 164.212 107.728 125.563 1.00 34.31 320 ASP 10 O 1
ATOM 12868 N N . LEU G 7 321 ? 165.897 106.362 126.178 1.00 32.96 321 LEU 10 N 1
ATOM 12869 C CA . LEU G 7 321 ? 165.707 106.640 127.601 1.00 28.75 321 LEU 10 CA 1
ATOM 12870 C C . LEU G 7 321 ? 165.885 108.113 127.957 1.00 31.45 321 LEU 10 C 1
ATOM 12871 O O . LEU G 7 321 ? 165.037 108.648 128.693 1.00 35.81 321 LEU 10 O 1
ATOM 12876 N N . PRO G 7 322 ? 166.933 108.819 127.508 1.00 31.79 322 PRO 10 N 1
ATOM 12877 C CA . PRO G 7 322 ? 167.038 110.245 127.870 1.00 31.06 322 PRO 10 CA 1
ATOM 12878 C C . PRO G 7 322 ? 165.879 111.093 127.370 1.00 32.50 322 PRO 10 C 1
ATOM 12879 O O . PRO G 7 322 ? 165.491 112.055 128.045 1.00 34.89 322 PRO 10 O 1
ATOM 12883 N N . SER G 7 323 ? 165.314 110.770 126.205 1.00 24.37 323 SER 10 N 1
ATOM 12884 C CA . SER G 7 323 ? 164.209 111.560 125.673 1.00 22.24 323 SER 10 CA 1
ATOM 12885 C C . SER G 7 323 ? 162.856 111.129 126.222 1.00 23.25 323 SER 10 C 1
ATOM 12886 O O . SER G 7 323 ? 161.907 111.918 126.178 1.00 29.58 323 SER 10 O 1
ATOM 12889 N N . LEU G 7 324 ? 162.745 109.903 126.740 1.00 20.98 324 LEU 10 N 1
ATOM 12890 C CA . LEU G 7 324 ? 161.513 109.488 127.403 1.00 23.44 324 LEU 10 CA 1
ATOM 12891 C C . LEU G 7 324 ? 161.215 110.382 128.601 1.00 22.07 324 LEU 10 C 1
ATOM 12892 O O . LEU G 7 324 ? 160.096 110.896 128.748 1.00 27.86 324 LEU 10 O 1
ATOM 12897 N N . LEU G 7 325 ? 162.219 110.591 129.455 1.00 14.62 325 LEU 10 N 1
ATOM 12898 C CA . LEU G 7 325 ? 162.065 111.486 130.593 1.00 17.73 325 LEU 10 CA 1
ATOM 12899 C C . LEU G 7 325 ? 161.831 112.920 130.141 1.00 22.61 325 LEU 10 C 1
ATOM 12900 O O . LEU G 7 325 ? 161.113 113.669 130.811 1.00 29.06 325 LEU 10 O 1
ATOM 12905 N N . GLY G 7 326 ? 162.419 113.318 129.011 1.00 14.82 326 GLY 10 N 1
ATOM 12906 C CA . GLY G 7 326 ? 162.154 114.645 128.483 1.00 13.92 326 GLY 10 CA 1
ATOM 12907 C C . GLY G 7 326 ? 160.700 114.838 128.097 1.00 17.84 326 GLY 10 C 1
ATOM 12908 O O . GLY G 7 326 ? 160.089 115.855 128.435 1.00 28.83 326 GLY 10 O 1
ATOM 12909 N N . VAL G 7 327 ? 160.124 113.861 127.392 1.00 12.33 327 VAL 10 N 1
ATOM 12910 C CA . VAL G 7 327 ? 158.708 113.938 127.038 1.00 12.14 327 VAL 10 CA 1
ATOM 12911 C C . VAL G 7 327 ? 157.850 113.966 128.295 1.00 11.15 327 VAL 10 C 1
ATOM 12912 O O . VAL G 7 327 ? 156.892 114.746 128.396 1.00 9.53 327 VAL 10 O 1
ATOM 12916 N N . LEU G 7 328 ? 158.172 113.109 129.269 1.00 10.89 328 LEU 10 N 1
ATOM 12917 C CA . LEU G 7 328 ? 157.367 113.054 130.486 1.00 0.83 328 LEU 10 CA 1
ATOM 12918 C C . LEU G 7 328 ? 157.418 114.372 131.252 1.00 2.20 328 LEU 10 C 1
ATOM 12919 O O . LEU G 7 328 ? 156.383 114.860 131.723 1.00 21.82 328 LEU 10 O 1
ATOM 12924 N N . GLN G 7 329 ? 158.605 114.975 131.377 1.00 9.28 329 GLN 10 N 1
ATOM 12925 C CA . GLN G 7 329 ? 158.703 116.263 132.056 1.00 9.71 329 GLN 10 CA 1
ATOM 12926 C C . GLN G 7 329 ? 158.023 117.373 131.271 1.00 5.27 329 GLN 10 C 1
ATOM 12927 O O . GLN G 7 329 ? 157.424 118.269 131.872 1.00 7.62 329 GLN 10 O 1
ATOM 12933 N N . CYS G 7 330 ? 158.115 117.346 129.939 1.00 10.25 330 CYS 10 N 1
ATOM 12934 C CA . CYS G 7 330 ? 157.442 118.361 129.137 1.00 8.49 330 CYS 10 CA 1
ATOM 12935 C C . CYS G 7 330 ? 155.933 118.289 129.319 1.00 4.13 330 CYS 10 C 1
ATOM 12936 O O . CYS G 7 330 ? 155.257 119.322 129.377 1.00 0.29 330 CYS 10 O 1
ATOM 12939 N N . TYR G 7 331 ? 155.385 117.075 129.405 1.00 5.08 331 TYR 10 N 1
ATOM 12940 C CA . TYR G 7 331 ? 153.943 116.948 129.587 1.00 0.79 331 TYR 10 CA 1
ATOM 12941 C C . TYR G 7 331 ? 153.523 117.299 131.010 1.00 3.19 331 TYR 10 C 1
ATOM 12942 O O . TYR G 7 331 ? 152.486 117.942 131.211 1.00 10.32 331 TYR 10 O 1
ATOM 12951 N N . THR G 7 332 ? 154.309 116.897 132.013 1.00 9.51 332 THR 10 N 1
ATOM 12952 C CA . THR G 7 332 ? 153.906 117.144 133.395 1.00 0.62 332 THR 10 CA 1
ATOM 12953 C C . THR G 7 332 ? 154.104 118.603 133.791 1.00 0.00 332 THR 10 C 1
ATOM 12954 O O . THR G 7 332 ? 153.384 119.117 134.654 1.00 7.62 332 THR 10 O 1
ATOM 12958 N N . VAL G 7 333 ? 155.073 119.288 133.178 1.00 2.24 333 VAL 10 N 1
ATOM 12959 C CA . VAL G 7 333 ? 155.322 120.684 133.517 1.00 1.52 333 VAL 10 CA 1
ATOM 12960 C C . VAL G 7 333 ? 154.229 121.590 132.968 1.00 0.00 333 VAL 10 C 1
ATOM 12961 O O . VAL G 7 333 ? 154.049 122.709 133.461 1.00 0.00 333 VAL 10 O 1
ATOM 12965 N N . HIS G 7 334 ? 153.492 121.132 131.957 1.00 5.99 334 HIS 10 N 1
ATOM 12966 C CA . HIS G 7 334 ? 152.319 121.827 131.451 1.00 1.37 334 HIS 10 CA 1
ATOM 12967 C C . HIS G 7 334 ? 151.032 121.272 132.045 1.00 8.97 334 HIS 10 C 1
ATOM 12968 O O . HIS G 7 334 ? 149.999 121.273 131.369 1.00 13.73 334 HIS 10 O 1
ATOM 12975 N N . ASP G 7 335 ? 151.095 120.781 133.282 1.00 15.72 335 ASP 10 N 1
ATOM 12976 C CA . ASP G 7 335 ? 149.988 120.155 134.015 1.00 13.13 335 ASP 10 CA 1
ATOM 12977 C C . ASP G 7 335 ? 149.112 119.295 133.103 1.00 4.25 335 ASP 10 C 1
ATOM 12978 O O . ASP G 7 335 ? 147.889 119.422 133.051 1.00 10.20 335 ASP 10 O 1
ATOM 12983 N N . LEU G 7 336 ? 149.775 118.387 132.390 1.00 0.00 336 LEU 10 N 1
ATOM 12984 C CA . LEU G 7 336 ? 149.114 117.445 131.497 1.00 5.00 336 LEU 10 CA 1
ATOM 12985 C C . LEU G 7 336 ? 149.583 116.036 131.818 1.00 20.66 336 LEU 10 C 1
ATOM 12986 O O . LEU G 7 336 ? 150.788 115.762 131.808 1.00 29.18 336 LEU 10 O 1
ATOM 12991 N N . THR G 7 337 ? 148.635 115.146 132.098 1.00 23.88 337 THR 10 N 1
ATOM 12992 C CA . THR G 7 337 ? 148.909 113.722 132.294 1.00 16.52 337 THR 10 CA 1
ATOM 12993 C C . THR G 7 337 ? 147.905 112.912 131.482 1.00 22.50 337 THR 10 C 1
ATOM 12994 O O . THR G 7 337 ? 147.042 112.226 132.042 1.00 25.94 337 THR 10 O 1
ATOM 12998 N N . PRO G 7 338 ? 147.987 112.975 130.153 1.00 15.97 338 PRO 10 N 1
ATOM 12999 C CA . PRO G 7 338 ? 147.015 112.257 129.324 1.00 15.57 338 PRO 10 CA 1
ATOM 13000 C C . PRO G 7 338 ? 147.178 110.751 129.434 1.00 25.99 338 PRO 10 C 1
ATOM 13001 O O . PRO G 7 338 ? 148.279 110.231 129.626 1.00 30.46 338 PRO 10 O 1
ATOM 13005 N N . PHE G 7 339 ? 146.052 110.046 129.305 1.00 25.71 339 PHE 10 N 1
ATOM 13006 C CA . PHE G 7 339 ? 146.070 108.590 129.358 1.00 24.33 339 PHE 10 CA 1
ATOM 13007 C C . PHE G 7 339 ? 146.822 107.982 128.181 1.00 26.16 339 PHE 10 C 1
ATOM 13008 O O . PHE G 7 339 ? 147.368 106.882 128.312 1.00 26.85 339 PHE 10 O 1
ATOM 13016 N N . HIS G 7 340 ? 146.870 108.678 127.041 1.00 27.12 340 HIS 10 N 1
ATOM 13017 C CA . HIS G 7 340 ? 147.539 108.149 125.858 1.00 21.52 340 HIS 10 CA 1
ATOM 13018 C C . HIS G 7 340 ? 149.031 107.947 126.076 1.00 19.91 340 HIS 10 C 1
ATOM 13019 O O . HIS G 7 340 ? 149.643 107.132 125.378 1.00 20.73 340 HIS 10 O 1
ATOM 13026 N N . LEU G 7 341 ? 149.628 108.670 127.022 1.00 20.76 341 LEU 10 N 1
ATOM 13027 C CA . LEU G 7 341 ? 151.030 108.513 127.372 1.00 18.25 341 LEU 10 CA 1
ATOM 13028 C C . LEU G 7 341 ? 151.232 107.547 128.535 1.00 24.82 341 LEU 10 C 1
ATOM 13029 O O . LEU G 7 341 ? 152.313 107.528 129.135 1.00 21.71 341 LEU 10 O 1
ATOM 13034 N N . GLU G 7 342 ? 150.208 106.764 128.877 1.00 35.91 342 GLU 10 N 1
ATOM 13035 C CA . GLU G 7 342 ? 150.335 105.797 129.966 1.00 31.66 342 GLU 10 CA 1
ATOM 13036 C C . GLU G 7 342 ? 151.432 104.766 129.723 1.00 22.35 342 GLU 10 C 1
ATOM 13037 O O . GLU G 7 342 ? 152.222 104.516 130.650 1.00 22.27 342 GLU 10 O 1
ATOM 13043 N N . PRO G 7 343 ? 151.545 104.131 128.549 1.00 20.88 343 PRO 10 N 1
ATOM 13044 C CA . PRO G 7 343 ? 152.693 103.234 128.328 1.00 26.64 343 PRO 10 CA 1
ATOM 13045 C C . PRO G 7 343 ? 154.032 103.939 128.432 1.00 25.92 343 PRO 10 C 1
ATOM 13046 O O . PRO G 7 343 ? 155.001 103.325 128.898 1.00 28.80 343 PRO 10 O 1
ATOM 13050 N N . LEU G 7 344 ? 154.104 105.214 128.036 1.00 25.93 344 LEU 10 N 1
ATOM 13051 C CA . LEU G 7 344 ? 155.361 105.954 128.089 1.00 17.90 344 LEU 10 CA 1
ATOM 13052 C C . LEU G 7 344 ? 155.976 105.897 129.480 1.00 23.50 344 LEU 10 C 1
ATOM 13053 O O . LEU G 7 344 ? 157.180 105.657 129.627 1.00 28.92 344 LEU 10 O 1
ATOM 13058 N N . ALA G 7 345 ? 155.162 106.115 130.514 1.00 25.95 345 ALA 10 N 1
ATOM 13059 C CA . ALA G 7 345 ? 155.662 106.011 131.879 1.00 19.75 345 ALA 10 CA 1
ATOM 13060 C C . ALA G 7 345 ? 155.977 104.566 132.242 1.00 23.23 345 ALA 10 C 1
ATOM 13061 O O . ALA G 7 345 ? 157.002 104.292 132.879 1.00 27.90 345 ALA 10 O 1
ATOM 13063 N N . ILE G 7 346 ? 155.122 103.628 131.822 1.00 29.11 346 ILE 10 N 1
ATOM 13064 C CA . ILE G 7 346 ? 155.266 102.240 132.257 1.00 25.31 346 ILE 10 CA 1
ATOM 13065 C C . ILE G 7 346 ? 156.618 101.688 131.834 1.00 29.26 346 ILE 10 C 1
ATOM 13066 O O . ILE G 7 346 ? 157.331 101.070 132.635 1.00 34.72 346 ILE 10 O 1
ATOM 13071 N N . ARG G 7 347 ? 157.006 101.930 130.578 1.00 31.15 347 ARG 10 N 1
ATOM 13072 C CA . ARG G 7 347 ? 158.320 101.506 130.109 1.00 26.70 347 ARG 10 CA 1
ATOM 13073 C C . ARG G 7 347 ? 159.421 102.020 131.025 1.00 28.01 347 ARG 10 C 1
ATOM 13074 O O . ARG G 7 347 ? 160.320 101.263 131.410 1.00 40.18 347 ARG 10 O 1
ATOM 13082 N N . ALA G 7 348 ? 159.344 103.295 131.418 1.00 23.94 348 ALA 10 N 1
ATOM 13083 C CA . ALA G 7 348 ? 160.344 103.843 132.327 1.00 26.66 348 ALA 10 CA 1
ATOM 13084 C C . ALA G 7 348 ? 160.371 103.067 133.636 1.00 32.51 348 ALA 10 C 1
ATOM 13085 O O . ALA G 7 348 ? 161.447 102.728 134.144 1.00 36.47 348 ALA 10 O 1
ATOM 13087 N N . THR G 7 349 ? 159.194 102.746 134.178 1.00 36.57 349 THR 10 N 1
ATOM 13088 C CA . THR G 7 349 ? 159.134 101.950 135.399 1.00 34.30 349 THR 10 CA 1
ATOM 13089 C C . THR G 7 349 ? 159.790 100.592 135.184 1.00 36.52 349 THR 10 C 1
ATOM 13090 O O . THR G 7 349 ? 160.458 100.059 136.078 1.00 40.94 349 THR 10 O 1
ATOM 13094 N N . ASN G 7 350 ? 159.637 100.031 133.987 1.00 36.69 350 ASN 10 N 1
ATOM 13095 C CA . ASN G 7 350 ? 160.239 98.749 133.656 1.00 35.62 350 ASN 10 CA 1
ATOM 13096 C C . ASN G 7 350 ? 161.659 98.884 133.124 1.00 40.06 350 ASN 10 C 1
ATOM 13097 O O . ASN G 7 350 ? 162.258 97.872 132.744 1.00 50.27 350 ASN 10 O 1
ATOM 13102 N N . HIS G 7 351 ? 162.215 100.099 133.091 1.00 33.80 351 HIS 10 N 1
ATOM 13103 C CA . HIS G 7 351 ? 163.559 100.305 132.563 1.00 34.31 351 HIS 10 CA 1
ATOM 13104 C C . HIS G 7 351 ? 164.444 101.073 133.538 1.00 38.69 351 HIS 10 C 1
ATOM 13105 O O . HIS G 7 351 ? 165.398 101.731 133.111 1.00 41.06 351 HIS 10 O 1
ATOM 13112 N N . VAL G 7 352 ? 164.145 101.009 134.836 1.00 47.53 352 VAL 10 N 1
ATOM 13113 C CA . VAL G 7 352 ? 165.002 101.659 135.818 1.00 46.58 352 VAL 10 CA 1
ATOM 13114 C C . VAL G 7 352 ? 166.327 100.908 135.923 1.00 49.91 352 VAL 10 C 1
ATOM 13115 O O . VAL G 7 352 ? 166.432 99.714 135.616 1.00 53.48 352 VAL 10 O 1
ATOM 13119 N N . GLY G 7 353 ? 167.357 101.627 136.359 1.00 41.85 353 GLY 10 N 1
ATOM 13120 C CA . GLY G 7 353 ? 168.710 101.120 136.377 1.00 39.65 353 GLY 10 CA 1
ATOM 13121 C C . GLY G 7 353 ? 169.563 101.586 135.219 1.00 43.18 353 GLY 10 C 1
ATOM 13122 O O . GLY G 7 353 ? 170.795 101.539 135.318 1.00 47.61 353 GLY 10 O 1
ATOM 13123 N N . ASP G 7 354 ? 168.945 102.036 134.128 1.00 41.68 354 ASP 10 N 1
ATOM 13124 C CA . ASP G 7 354 ? 169.651 102.686 133.035 1.00 41.24 354 ASP 10 CA 1
ATOM 13125 C C . ASP G 7 354 ? 169.680 104.199 133.187 1.00 41.00 354 ASP 10 C 1
ATOM 13126 O O . ASP G 7 354 ? 170.244 104.886 132.330 1.00 42.12 354 ASP 10 O 1
ATOM 13131 N N . PHE G 7 355 ? 169.087 104.730 134.252 1.00 37.72 355 PHE 10 N 1
ATOM 13132 C CA . PHE G 7 355 ? 169.043 106.162 134.496 1.00 36.27 355 PHE 10 CA 1
ATOM 13133 C C . PHE G 7 355 ? 170.148 106.570 135.462 1.00 39.67 355 PHE 10 C 1
ATOM 13134 O O . PHE G 7 355 ? 170.520 105.817 136.366 1.00 34.89 355 PHE 10 O 1
ATOM 13142 N N . THR G 7 356 ? 170.672 107.775 135.260 1.00 41.99 356 THR 10 N 1
ATOM 13143 C CA . THR G 7 356 ? 171.640 108.324 136.192 1.00 36.79 356 THR 10 CA 1
ATOM 13144 C C . THR G 7 356 ? 170.952 108.614 137.528 1.00 35.82 356 THR 10 C 1
ATOM 13145 O O . THR G 7 356 ? 169.735 108.809 137.575 1.00 43.96 356 THR 10 O 1
ATOM 13149 N N . PRO G 7 357 ? 171.704 108.607 138.636 1.00 36.84 357 PRO 10 N 1
ATOM 13150 C CA . PRO G 7 357 ? 171.065 108.838 139.944 1.00 38.98 357 PRO 10 CA 1
ATOM 13151 C C . PRO G 7 357 ? 170.277 110.135 140.028 1.00 39.27 357 PRO 10 C 1
ATOM 13152 O O . PRO G 7 357 ? 169.234 110.174 140.691 1.00 35.52 357 PRO 10 O 1
ATOM 13156 N N . HIS G 7 358 ? 170.748 111.204 139.382 1.00 39.56 358 HIS 10 N 1
ATOM 13157 C CA . HIS G 7 358 ? 170.002 112.459 139.398 1.00 32.91 358 HIS 10 CA 1
ATOM 13158 C C . HIS G 7 358 ? 168.663 112.319 138.683 1.00 35.79 358 HIS 10 C 1
ATOM 13159 O O . HIS G 7 358 ? 167.649 112.854 139.145 1.00 43.02 358 HIS 10 O 1
ATOM 13166 N N . GLU G 7 359 ? 168.641 111.608 137.553 1.00 39.10 359 GLU 10 N 1
ATOM 13167 C CA . GLU G 7 359 ? 167.403 111.450 136.796 1.00 34.61 359 GLU 10 CA 1
ATOM 13168 C C . GLU G 7 359 ? 166.356 110.669 137.578 1.00 33.86 359 GLU 10 C 1
ATOM 13169 O O . GLU G 7 359 ? 165.156 110.809 137.313 1.00 40.63 359 GLU 10 O 1
ATOM 13175 N N . CYS G 7 360 ? 166.786 109.843 138.535 1.00 29.52 360 CYS 10 N 1
ATOM 13176 C CA . CYS G 7 360 ? 165.841 109.026 139.287 1.00 30.32 360 CYS 10 CA 1
ATOM 13177 C C . CYS G 7 360 ? 164.938 109.874 140.172 1.00 36.33 360 CYS 10 C 1
ATOM 13178 O O . CYS G 7 360 ? 163.795 109.492 140.426 1.00 43.45 360 CYS 10 O 1
ATOM 13181 N N . ALA G 7 361 ? 165.420 111.027 140.640 1.00 29.57 361 ALA 10 N 1
ATOM 13182 C CA . ALA G 7 361 ? 164.570 111.906 141.439 1.00 27.50 361 ALA 10 CA 1
ATOM 13183 C C . ALA G 7 361 ? 163.416 112.462 140.612 1.00 37.26 361 ALA 10 C 1
ATOM 13184 O O . ALA G 7 361 ? 162.250 112.426 141.039 1.00 42.33 361 ALA 10 O 1
ATOM 13186 N N . THR G 7 362 ? 163.720 112.974 139.418 1.00 34.57 362 THR 10 N 1
ATOM 13187 C CA . THR G 7 362 ? 162.671 113.476 138.540 1.00 29.30 362 THR 10 CA 1
ATOM 13188 C C . THR G 7 362 ? 161.761 112.348 138.077 1.00 28.13 362 THR 10 C 1
ATOM 13189 O O . THR G 7 362 ? 160.552 112.546 137.917 1.00 32.46 362 THR 10 O 1
ATOM 13193 N N . LEU G 7 363 ? 162.322 111.156 137.863 1.00 17.11 363 LEU 10 N 1
ATOM 13194 C CA . LEU G 7 363 ? 161.492 110.006 137.528 1.00 19.29 363 LEU 10 CA 1
ATOM 13195 C C . LEU G 7 363 ? 160.543 109.657 138.666 1.00 27.64 363 LEU 10 C 1
ATOM 13196 O O . LEU G 7 363 ? 159.382 109.318 138.422 1.00 37.09 363 LEU 10 O 1
ATOM 13201 N N . ALA G 7 364 ? 161.018 109.735 139.912 1.00 21.91 364 ALA 10 N 1
ATOM 13202 C CA . ALA G 7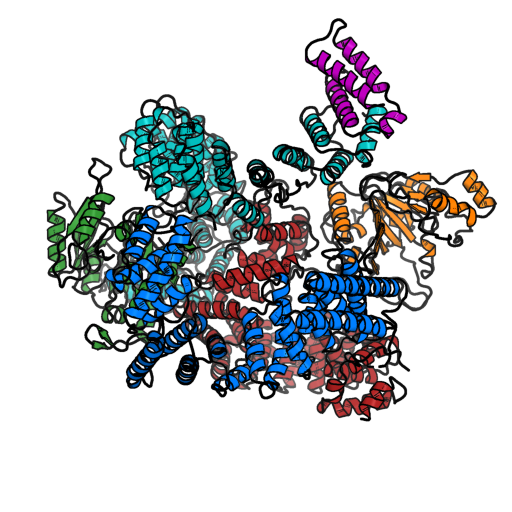 364 ? 160.154 109.494 141.061 1.00 21.49 364 ALA 10 CA 1
ATOM 13203 C C . ALA G 7 364 ? 159.019 110.502 141.112 1.00 23.84 364 ALA 10 C 1
ATOM 13204 O O . ALA G 7 364 ? 157.859 110.132 141.326 1.00 29.29 364 ALA 10 O 1
ATOM 13206 N N . HIS G 7 365 ? 159.335 111.782 140.910 1.00 23.54 365 HIS 10 N 1
ATOM 13207 C CA . HIS G 7 365 ? 158.286 112.799 140.925 1.00 21.60 365 HIS 10 CA 1
ATOM 13208 C C . HIS G 7 365 ? 157.274 112.570 139.804 1.00 26.63 365 HIS 10 C 1
ATOM 13209 O O . HIS G 7 365 ? 156.058 112.663 140.026 1.00 31.72 365 HIS 10 O 1
ATOM 13216 N N . VAL G 7 366 ? 157.756 112.248 138.602 1.00 26.71 366 VAL 10 N 1
ATOM 13217 C CA . VAL G 7 366 ? 156.862 112.021 137.470 1.00 22.67 366 VAL 10 CA 1
ATOM 13218 C C . VAL G 7 366 ? 155.961 110.819 137.732 1.00 26.12 366 VAL 10 C 1
ATOM 13219 O O . VAL G 7 366 ? 154.744 110.879 137.524 1.00 28.02 366 VAL 10 O 1
ATOM 13223 N N . LEU G 7 367 ? 156.542 109.712 138.205 1.00 23.34 367 LEU 10 N 1
ATOM 13224 C CA . LEU G 7 367 ? 155.749 108.519 138.482 1.00 22.93 367 LEU 10 CA 1
ATOM 13225 C C . LEU G 7 367 ? 154.749 108.771 139.602 1.00 28.12 367 LEU 10 C 1
ATOM 13226 O O . LEU G 7 367 ? 153.651 108.203 139.603 1.00 36.32 367 LEU 10 O 1
ATOM 13231 N N . ARG G 7 368 ? 155.114 109.615 140.569 1.00 19.58 368 ARG 10 N 1
ATOM 13232 C CA . ARG G 7 368 ? 154.168 109.987 141.614 1.00 20.81 368 ARG 10 CA 1
ATOM 13233 C C . ARG G 7 368 ? 153.005 110.783 141.039 1.00 25.48 368 ARG 10 C 1
ATOM 13234 O O . ARG G 7 368 ? 151.857 110.618 141.470 1.00 30.56 368 ARG 10 O 1
ATOM 13242 N N . LYS G 7 369 ? 153.278 111.652 140.064 1.00 25.18 369 LYS 10 N 1
ATOM 13243 C CA . LYS G 7 369 ? 152.212 112.438 139.454 1.00 24.06 369 LYS 10 CA 1
ATOM 13244 C C . LYS G 7 369 ? 151.414 111.671 138.406 1.00 22.93 369 LYS 10 C 1
ATOM 13245 O O . LYS G 7 369 ? 150.374 112.171 137.964 1.00 22.35 369 LYS 10 O 1
ATOM 13251 N N . TRP G 7 370 ? 151.861 110.485 137.995 1.00 22.23 370 TRP 10 N 1
ATOM 13252 C CA . TRP G 7 370 ? 151.136 109.674 137.024 1.00 22.32 370 TRP 10 CA 1
ATOM 13253 C C . TRP G 7 370 ? 150.347 108.537 137.659 1.00 28.12 370 TRP 10 C 1
ATOM 13254 O O . TRP G 7 370 ? 149.863 107.661 136.934 1.00 32.62 370 TRP 10 O 1
ATOM 13265 N N . ARG G 7 371 ? 150.219 108.522 138.988 1.00 30.41 371 ARG 10 N 1
ATOM 13266 C CA . ARG G 7 371 ? 149.489 107.472 139.706 1.00 35.02 371 ARG 10 CA 1
ATOM 13267 C C . ARG G 7 371 ? 150.031 106.088 139.353 1.00 35.44 371 ARG 10 C 1
ATOM 13268 O O . ARG G 7 371 ? 149.287 105.110 139.261 1.00 40.85 371 ARG 10 O 1
ATOM 13276 N N . THR G 7 372 ? 151.346 106.011 139.155 1.00 31.66 372 THR 10 N 1
ATOM 13277 C CA . THR G 7 372 ? 152.027 104.769 138.815 1.00 35.06 372 THR 10 CA 1
ATOM 13278 C C . THR G 7 372 ? 152.956 104.347 139.953 1.00 37.72 372 THR 10 C 1
ATOM 13279 O O . THR G 7 372 ? 153.443 103.209 139.969 1.00 43.72 372 THR 10 O 1
ATOM 13283 N N . MET G 7 373 ? 153.070 105.180 140.986 1.00 28.80 373 MET 10 N 1
ATOM 13284 C CA . MET G 7 373 ? 154.064 105.022 142.042 1.00 26.42 373 MET 10 CA 1
ATOM 13285 C C . MET G 7 373 ? 153.563 103.989 143.046 1.00 31.62 373 MET 10 C 1
ATOM 13286 O O . MET G 7 373 ? 152.652 104.266 143.832 1.00 33.24 373 MET 10 O 1
ATOM 13291 N N . ARG G 7 374 ? 154.147 102.794 143.012 1.00 37.51 374 ARG 10 N 1
ATOM 13292 C CA . ARG G 7 374 ? 153.780 101.690 143.893 1.00 33.20 374 ARG 10 CA 1
ATOM 13293 C C . ARG G 7 374 ? 154.979 101.284 144.744 1.00 39.62 374 ARG 10 C 1
ATOM 13294 O O . ARG G 7 374 ? 156.053 101.885 144.676 1.00 42.44 374 ARG 10 O 1
ATOM 13302 N N . LEU G 7 375 ? 154.776 100.244 145.557 1.00 41.18 375 LEU 10 N 1
ATOM 13303 C CA . LEU G 7 375 ? 155.816 99.801 146.480 1.00 38.50 375 LEU 10 CA 1
ATOM 13304 C C . LEU G 7 375 ? 156.998 99.178 145.746 1.00 40.04 375 LEU 10 C 1
ATOM 13305 O O . LEU G 7 375 ? 158.155 99.416 146.112 1.00 39.72 375 LEU 10 O 1
ATOM 13310 N N . GLU G 7 376 ? 156.732 98.372 144.714 1.00 43.18 376 GLU 10 N 1
ATOM 13311 C CA . GLU G 7 376 ? 157.805 97.604 144.087 1.00 41.17 376 GLU 10 CA 1
ATOM 13312 C C . GLU G 7 376 ? 158.791 98.509 143.356 1.00 38.35 376 GLU 10 C 1
ATOM 13313 O O . GLU G 7 376 ? 159.992 98.217 143.314 1.00 39.69 376 GLU 10 O 1
ATOM 13319 N N . VAL G 7 377 ? 158.309 99.608 142.771 1.00 39.75 377 VAL 10 N 1
ATOM 13320 C CA . VAL G 7 377 ? 159.202 100.507 142.047 1.00 41.58 377 VAL 10 CA 1
ATOM 13321 C C . VAL G 7 377 ? 159.974 101.396 143.015 1.00 40.31 377 VAL 10 C 1
ATOM 13322 O O . VAL G 7 377 ? 161.083 101.852 142.704 1.00 46.38 377 VAL 10 O 1
ATOM 13326 N N . CYS G 7 378 ? 159.412 101.648 144.201 1.00 38.84 378 CYS 10 N 1
ATOM 13327 C CA . CYS G 7 378 ? 160.064 102.525 145.167 1.00 36.90 378 CYS 10 CA 1
ATOM 13328 C C . CYS G 7 378 ? 161.380 101.942 145.659 1.00 36.17 378 CYS 10 C 1
ATOM 13329 O O . CYS G 7 378 ? 162.352 102.681 145.848 1.00 33.16 378 CYS 10 O 1
ATOM 13332 N N . GLU G 7 379 ? 161.430 100.625 145.872 1.00 38.10 379 GLU 10 N 1
ATOM 13333 C CA . GLU G 7 379 ? 162.666 99.992 146.321 1.00 35.73 379 GLU 10 CA 1
ATOM 13334 C C . GLU G 7 379 ? 163.779 100.164 145.294 1.00 41.64 379 GLU 10 C 1
ATOM 13335 O O . GLU G 7 379 ? 164.894 100.575 145.639 1.00 42.00 379 GLU 10 O 1
ATOM 13341 N N . ARG G 7 380 ? 163.490 99.866 144.024 1.00 39.50 380 ARG 10 N 1
ATOM 13342 C CA . ARG G 7 380 ? 164.492 100.029 142.975 1.00 37.38 380 ARG 10 CA 1
ATOM 13343 C C . ARG G 7 380 ? 164.911 101.485 142.835 1.00 36.97 380 ARG 10 C 1
ATOM 13344 O O . ARG G 7 380 ? 166.101 101.782 142.671 1.00 43.19 380 ARG 10 O 1
ATOM 13352 N N . LEU G 7 381 ? 163.948 102.407 142.902 1.00 28.19 381 LEU 10 N 1
ATOM 13353 C CA . LEU G 7 381 ? 164.265 103.821 142.742 1.00 25.77 381 LEU 10 CA 1
ATOM 13354 C C . LEU G 7 381 ? 165.162 104.319 143.868 1.00 30.35 381 LEU 10 C 1
ATOM 13355 O O . LEU G 7 381 ? 166.151 105.020 143.622 1.00 33.52 381 LEU 10 O 1
ATOM 13360 N N . VAL G 7 382 ? 164.848 103.948 145.112 1.00 36.04 382 VAL 10 N 1
ATOM 13361 C CA . VAL G 7 382 ? 165.653 104.398 146.242 1.00 33.26 382 VAL 10 CA 1
ATOM 13362 C C . VAL G 7 382 ? 167.031 103.749 146.210 1.00 32.42 382 VAL 10 C 1
ATOM 13363 O O . VAL G 7 382 ? 168.037 104.387 146.541 1.00 33.27 382 VAL 10 O 1
ATOM 13367 N N . GLU G 7 383 ? 167.109 102.476 145.809 1.00 39.97 383 GLU 10 N 1
ATOM 13368 C CA . GLU G 7 383 ? 168.413 101.832 145.682 1.00 39.83 383 GLU 10 CA 1
ATOM 13369 C C . GLU G 7 383 ? 169.269 102.529 144.632 1.00 44.25 383 GLU 10 C 1
ATOM 13370 O O . GLU G 7 383 ? 170.461 102.778 144.855 1.00 42.69 383 GLU 10 O 1
ATOM 13376 N N . ARG G 7 384 ? 168.674 102.872 143.486 1.00 41.04 384 ARG 10 N 1
ATOM 13377 C CA . ARG G 7 384 ? 169.418 103.572 142.445 1.00 35.99 384 ARG 10 CA 1
ATOM 13378 C C . ARG G 7 384 ? 169.846 104.958 142.913 1.00 38.57 384 ARG 10 C 1
ATOM 13379 O O . ARG G 7 384 ? 170.925 105.439 142.546 1.00 42.50 384 ARG 10 O 1
ATOM 13387 N N . ILE G 7 385 ? 169.008 105.620 143.714 1.00 37.04 385 ILE 10 N 1
ATOM 13388 C CA . ILE G 7 385 ? 169.401 106.897 144.309 1.00 34.25 385 ILE 10 CA 1
ATOM 13389 C C . ILE G 7 385 ? 170.600 106.707 145.230 1.00 32.17 385 ILE 10 C 1
ATOM 13390 O O . ILE G 7 385 ? 171.557 107.490 145.200 1.00 37.68 385 ILE 10 O 1
ATOM 13395 N N . CYS G 7 386 ? 170.571 105.661 146.058 1.00 37.49 386 CYS 10 N 1
ATOM 13396 C CA . CYS G 7 386 ? 171.650 105.403 147.004 1.00 39.25 386 CYS 10 CA 1
ATOM 13397 C C . CYS G 7 386 ? 172.920 104.900 146.334 1.00 45.25 386 CYS 10 C 1
ATOM 13398 O O . CYS G 7 386 ? 173.977 104.902 146.975 1.00 51.19 386 CYS 10 O 1
ATOM 13401 N N . THR G 7 387 ? 172.850 104.469 145.074 1.00 45.46 387 THR 10 N 1
ATOM 13402 C CA . THR G 7 387 ? 174.060 104.124 144.336 1.00 40.14 387 THR 10 CA 1
ATOM 13403 C C . THR G 7 387 ? 174.875 105.345 143.930 1.00 34.92 387 THR 10 C 1
ATOM 13404 O O . THR G 7 387 ? 175.976 105.182 143.394 1.00 39.64 387 THR 10 O 1
ATOM 13408 N N . SER G 7 388 ? 174.365 106.552 144.161 1.00 41.87 388 SER 10 N 1
ATOM 13409 C CA . SER G 7 388 ? 175.068 107.763 143.768 1.00 47.15 388 SER 10 CA 1
ATOM 13410 C C . SER G 7 388 ? 176.344 107.944 144.585 1.00 50.40 388 SER 10 C 1
ATOM 13411 O O . SER G 7 388 ? 176.474 107.453 145.710 1.00 47.46 388 SER 10 O 1
ATOM 13414 N N . ASP G 7 389 ? 177.301 108.661 143.992 1.00 57.82 389 ASP 10 N 1
ATOM 13415 C CA . ASP G 7 389 ? 178.562 108.930 144.678 1.00 57.05 389 ASP 10 CA 1
ATOM 13416 C C . ASP G 7 389 ? 178.347 109.831 145.887 1.00 54.64 389 ASP 10 C 1
ATOM 13417 O O . ASP G 7 389 ? 178.846 109.550 146.983 1.00 52.98 389 ASP 10 O 1
ATOM 13422 N N . GLN G 7 390 ? 177.604 110.921 145.708 1.00 54.52 390 GLN 10 N 1
ATOM 13423 C CA . GLN G 7 390 ? 177.306 111.844 146.794 1.00 52.81 390 GLN 10 CA 1
ATOM 13424 C C . GLN G 7 390 ? 175.902 112.393 146.608 1.00 55.65 390 GLN 10 C 1
ATOM 13425 O O . GLN G 7 390 ? 175.538 112.815 145.506 1.00 54.24 390 GLN 10 O 1
ATOM 13431 N N . LEU G 7 391 ? 175.121 112.389 147.685 1.00 42.17 391 LEU 10 N 1
ATOM 13432 C CA . LEU G 7 391 ? 173.738 112.831 147.618 1.00 39.34 391 LEU 10 CA 1
ATOM 13433 C C . LEU G 7 391 ? 173.655 114.355 147.567 1.00 40.18 391 LEU 10 C 1
ATOM 13434 O O . LEU G 7 391 ? 174.577 115.073 147.965 1.00 40.57 391 LEU 10 O 1
ATOM 13439 N N . THR G 7 392 ? 172.524 114.844 147.067 1.00 32.65 392 THR 10 N 1
ATOM 13440 C CA . THR G 7 392 ? 172.207 116.263 147.061 1.00 33.32 392 THR 10 CA 1
ATOM 13441 C C . THR G 7 392 ? 170.808 116.447 147.630 1.00 35.98 392 THR 10 C 1
ATOM 13442 O O . THR G 7 392 ? 170.141 115.483 148.017 1.00 36.62 392 THR 10 O 1
ATOM 13446 N N . HIS G 7 393 ? 170.361 117.703 147.684 1.00 30.93 393 HIS 10 N 1
ATOM 13447 C CA . HIS G 7 393 ? 169.028 117.981 148.208 1.00 31.86 393 HIS 10 CA 1
ATOM 13448 C C . HIS G 7 393 ? 167.936 117.389 147.323 1.00 30.95 393 HIS 10 C 1
ATOM 13449 O O . HIS G 7 393 ? 166.899 116.951 147.836 1.00 37.06 393 HIS 10 O 1
ATOM 13456 N N . HIS G 7 394 ? 168.150 117.353 146.004 1.00 26.25 394 HIS 10 N 1
ATOM 13457 C CA . HIS G 7 394 ? 167.118 116.853 145.099 1.00 24.96 394 HIS 10 CA 1
ATOM 13458 C C . HIS G 7 394 ? 166.862 115.364 145.298 1.00 31.14 394 HIS 10 C 1
ATOM 13459 O O . HIS G 7 394 ? 165.708 114.947 145.464 1.00 35.63 394 HIS 10 O 1
ATOM 13466 N N . MET G 7 395 ? 167.918 114.544 145.283 1.00 28.77 395 MET 10 N 1
ATOM 13467 C CA . MET G 7 395 ? 167.722 113.106 145.441 1.00 22.34 395 MET 10 CA 1
ATOM 13468 C C . MET G 7 395 ? 167.154 112.772 146.813 1.00 29.18 395 MET 10 C 1
ATOM 13469 O O . MET G 7 395 ? 166.247 111.941 146.925 1.00 37.20 395 MET 10 O 1
ATOM 13474 N N . ALA G 7 396 ? 167.673 113.407 147.867 1.00 24.48 396 ALA 10 N 1
ATOM 13475 C CA . ALA G 7 396 ? 167.173 113.133 149.210 1.00 22.50 396 ALA 10 CA 1
ATOM 13476 C C . ALA G 7 396 ? 165.710 113.535 149.352 1.00 24.08 396 ALA 10 C 1
ATOM 13477 O O . ALA G 7 396 ? 164.906 112.784 149.919 1.00 31.17 396 ALA 10 O 1
ATOM 13479 N N . ASN G 7 397 ? 165.343 114.710 148.832 1.00 21.35 397 ASN 10 N 1
ATOM 13480 C CA . ASN G 7 397 ? 163.957 115.155 148.928 1.00 17.29 397 ASN 10 CA 1
ATOM 13481 C C . ASN G 7 397 ? 163.027 114.235 148.149 1.00 17.68 397 ASN 10 C 1
ATOM 13482 O O . ASN G 7 397 ? 161.957 113.862 148.644 1.00 24.57 397 ASN 10 O 1
ATOM 13487 N N . ALA G 7 398 ? 163.418 113.854 146.930 1.00 21.07 398 ALA 10 N 1
ATOM 13488 C CA . ALA G 7 398 ? 162.580 112.963 146.134 1.00 17.32 398 ALA 10 CA 1
ATOM 13489 C C . ALA G 7 398 ? 162.438 111.602 146.801 1.00 24.07 398 ALA 10 C 1
ATOM 13490 O O . ALA G 7 398 ? 161.354 111.008 146.801 1.00 33.08 398 ALA 10 O 1
ATOM 13492 N N . ALA G 7 399 ? 163.531 111.087 147.371 1.00 20.90 399 ALA 10 N 1
ATOM 13493 C CA . ALA G 7 399 ? 163.472 109.810 148.071 1.00 15.70 399 ALA 10 CA 1
ATOM 13494 C C . ALA G 7 399 ? 162.529 109.885 149.263 1.00 24.26 399 ALA 10 C 1
ATOM 13495 O O . ALA G 7 399 ? 161.729 108.973 149.492 1.00 31.51 399 ALA 10 O 1
ATOM 13497 N N . MET G 7 400 ? 162.606 110.971 150.036 1.00 14.49 400 MET 10 N 1
ATOM 13498 C CA . MET G 7 400 ? 161.717 111.122 151.185 1.00 4.32 400 MET 10 CA 1
ATOM 13499 C C . MET G 7 400 ? 160.258 111.210 150.749 1.00 10.41 400 MET 10 C 1
ATOM 13500 O O . MET G 7 400 ? 159.376 110.605 151.370 1.00 20.24 400 MET 10 O 1
ATOM 13505 N N . ILE G 7 401 ? 159.984 111.965 149.682 1.00 17.71 401 ILE 10 N 1
ATOM 13506 C CA . ILE G 7 401 ? 158.612 112.077 149.193 1.00 16.70 401 ILE 10 CA 1
ATOM 13507 C C . ILE G 7 401 ? 158.098 110.723 148.721 1.00 11.98 401 ILE 10 C 1
ATOM 13508 O O . ILE G 7 401 ? 156.948 110.355 148.988 1.00 23.56 401 ILE 10 O 1
ATOM 13513 N N . ALA G 7 402 ? 158.936 109.962 148.013 1.00 13.20 402 ALA 10 N 1
ATOM 13514 C CA . ALA G 7 402 ? 158.535 108.634 147.557 1.00 16.78 402 ALA 10 CA 1
ATOM 13515 C C . ALA G 7 402 ? 158.268 107.697 148.729 1.00 19.65 402 ALA 10 C 1
ATOM 13516 O O . ALA G 7 402 ? 157.297 106.928 148.710 1.00 26.44 402 ALA 10 O 1
ATOM 13518 N N . ILE G 7 403 ? 159.120 107.744 149.757 1.00 18.46 403 ILE 10 N 1
ATOM 13519 C CA . ILE G 7 403 ? 158.921 106.899 150.932 1.00 12.05 403 ILE 10 CA 1
ATOM 13520 C C . ILE G 7 403 ? 157.613 107.252 151.624 1.00 8.84 403 ILE 10 C 1
ATOM 13521 O O . ILE G 7 403 ? 156.841 106.368 152.013 1.00 19.01 403 ILE 10 O 1
ATOM 13526 N N . ARG G 7 404 ? 157.339 108.549 151.782 1.00 18.19 404 ARG 10 N 1
ATOM 13527 C CA . ARG G 7 404 ? 156.090 108.964 152.412 1.00 14.45 404 ARG 10 CA 1
ATOM 13528 C C . ARG G 7 404 ? 154.884 108.535 151.585 1.00 17.86 404 ARG 10 C 1
ATOM 13529 O O . ARG G 7 404 ? 153.880 108.067 152.135 1.00 28.12 404 ARG 10 O 1
ATOM 13537 N N . THR G 7 405 ? 154.965 108.684 150.259 1.00 20.50 405 THR 10 N 1
ATOM 13538 C CA . THR G 7 405 ? 153.850 108.300 149.398 1.00 11.91 405 THR 10 CA 1
ATOM 13539 C C . THR G 7 405 ? 153.573 106.805 149.487 1.00 17.88 405 THR 10 C 1
ATOM 13540 O O . THR G 7 405 ? 152.414 106.386 149.592 1.00 29.72 405 THR 10 O 1
ATOM 13544 N N . CYS G 7 406 ? 154.623 105.984 149.461 1.00 20.20 406 CYS 10 N 1
ATOM 13545 C CA . CYS G 7 406 ? 154.422 104.542 149.555 1.00 14.23 406 CYS 10 CA 1
ATOM 13546 C C . CYS G 7 406 ? 154.009 104.130 150.963 1.00 18.10 406 CYS 10 C 1
ATOM 13547 O O . CYS G 7 406 ? 153.432 103.053 151.156 1.00 28.32 406 CYS 10 O 1
ATOM 13550 N N . PHE G 7 407 ? 154.300 104.968 151.960 1.00 20.33 407 PHE 10 N 1
ATOM 13551 C CA . PHE G 7 407 ? 153.894 104.669 153.328 1.00 15.78 407 PHE 10 CA 1
ATOM 13552 C C . PHE G 7 407 ? 152.394 104.823 153.536 1.00 15.83 407 PHE 10 C 1
ATOM 13553 O O . PHE G 7 407 ? 151.832 104.160 154.414 1.00 20.62 407 PHE 10 O 1
ATOM 13561 N N . ASN G 7 408 ? 151.737 105.675 152.755 1.00 18.75 408 ASN 10 N 1
ATOM 13562 C CA . ASN G 7 408 ? 150.319 105.962 152.923 1.00 20.13 408 ASN 10 CA 1
ATOM 13563 C C . ASN G 7 408 ? 149.420 105.047 152.102 1.00 28.96 408 ASN 10 C 1
ATOM 13564 O O . ASN G 7 408 ? 148.197 105.209 152.142 1.00 29.98 408 ASN 10 O 1
ATOM 13569 N N . GLN G 7 409 ? 149.989 104.095 151.365 1.00 30.45 409 GLN 10 N 1
ATOM 13570 C CA . GLN G 7 409 ? 149.226 103.228 150.478 1.00 24.86 409 GLN 10 CA 1
ATOM 13571 C C . GLN G 7 409 ? 148.895 101.879 151.103 1.00 28.40 409 GLN 10 C 1
ATOM 13572 O O . GLN G 7 409 ? 148.376 101.000 150.410 1.00 38.03 409 GLN 10 O 1
ATOM 13578 N N . VAL G 7 410 ? 149.179 101.693 152.389 1.00 32.59 410 VAL 10 N 1
ATOM 13579 C CA . VAL G 7 410 ? 148.952 100.422 153.068 1.00 41.34 410 VAL 10 CA 1
ATOM 13580 C C . VAL G 7 410 ? 147.704 100.538 153.931 1.00 42.94 410 VAL 10 C 1
ATOM 13581 O O . VAL G 7 410 ? 147.552 101.497 154.698 1.00 45.01 410 VAL 10 O 1
ATOM 13585 N N . SER G 7 411 ? 146.804 99.568 153.796 1.00 49.79 411 SER 10 N 1
ATOM 13586 C CA . SER G 7 411 ? 145.563 99.525 154.553 1.00 53.63 411 SER 10 CA 1
ATOM 13587 C C . SER G 7 411 ? 145.672 98.489 155.663 1.00 56.54 411 SER 10 C 1
ATOM 13588 O O . SER G 7 411 ? 146.131 97.366 155.434 1.00 57.84 411 SER 10 O 1
ATOM 13591 N N . ASP G 7 412 ? 145.248 98.873 156.866 1.00 57.44 412 ASP 10 N 1
ATOM 13592 C CA . ASP G 7 412 ? 145.326 97.986 158.019 1.00 56.18 412 ASP 10 CA 1
ATOM 13593 C C . ASP G 7 412 ? 144.165 97.005 158.097 1.00 58.77 412 ASP 10 C 1
ATOM 13594 O O . ASP G 7 412 ? 144.169 96.139 158.979 1.00 61.75 412 ASP 10 O 1
ATOM 13599 N N . GLY G 7 413 ? 143.178 97.116 157.211 1.00 65.35 413 GLY 10 N 1
ATOM 13600 C CA . GLY G 7 413 ? 142.043 96.215 157.229 1.00 67.86 413 GLY 10 CA 1
ATOM 13601 C C . GLY G 7 413 ? 141.671 95.686 155.859 1.00 68.61 413 GLY 10 C 1
ATOM 13602 O O . GLY G 7 413 ? 140.518 95.314 155.622 1.00 67.73 413 GLY 10 O 1
ATOM 13603 N N . GLY G 7 414 ? 142.640 95.647 154.950 1.00 79.38 414 GLY 10 N 1
ATOM 13604 C CA . GLY G 7 414 ? 142.406 95.192 153.596 1.00 80.36 414 GLY 10 CA 1
ATOM 13605 C C . GLY G 7 414 ? 142.549 93.690 153.452 1.00 83.03 414 GLY 10 C 1
ATOM 13606 O O . GLY G 7 414 ? 142.474 92.928 154.420 1.00 82.63 414 GLY 10 O 1
ATOM 13607 N N . ARG G 7 415 ? 142.751 93.262 152.203 1.00 88.39 415 ARG 10 N 1
ATOM 13608 C CA . ARG G 7 415 ? 142.931 91.841 151.923 1.00 86.63 415 ARG 10 CA 1
ATOM 13609 C C . ARG G 7 415 ? 144.184 91.299 152.599 1.00 87.43 415 ARG 10 C 1
ATOM 13610 O O . ARG G 7 415 ? 144.169 90.197 153.162 1.00 85.77 415 ARG 10 O 1
ATOM 13618 N N . ASN G 7 416 ? 145.279 92.056 152.552 1.00 82.95 416 ASN 10 N 1
ATOM 13619 C CA . ASN G 7 416 ? 146.553 91.665 153.153 1.00 81.77 416 ASN 10 CA 1
ATOM 13620 C C . ASN G 7 416 ? 146.835 92.434 154.437 1.00 78.69 416 ASN 10 C 1
ATOM 13621 O O . ASN G 7 416 ? 147.964 92.876 154.671 1.00 79.89 416 ASN 10 O 1
ATOM 13626 N N . ALA G 7 417 ? 145.814 92.622 155.277 1.00 72.46 417 ALA 10 N 1
ATOM 13627 C CA . ALA G 7 417 ? 145.984 93.384 156.510 1.00 72.92 417 ALA 10 CA 1
ATOM 13628 C C . ALA G 7 417 ? 147.046 92.776 157.419 1.00 75.43 417 ALA 10 C 1
ATOM 13629 O O . ALA G 7 417 ? 147.750 93.508 158.123 1.00 75.64 417 ALA 10 O 1
ATOM 13631 N N . MET G 7 418 ? 147.172 91.447 157.425 1.00 77.87 418 MET 10 N 1
ATOM 13632 C CA . MET G 7 418 ? 148.193 90.804 158.245 1.00 78.22 418 MET 10 CA 1
ATOM 13633 C C . MET G 7 418 ? 149.598 91.131 157.748 1.00 75.88 418 MET 10 C 1
ATOM 13634 O O . MET G 7 418 ? 150.549 91.142 158.536 1.00 73.13 418 MET 10 O 1
ATOM 13639 N N . ASN G 7 419 ? 149.740 91.429 156.459 1.00 67.16 419 ASN 10 N 1
ATOM 13640 C CA . ASN G 7 419 ? 151.030 91.641 155.816 1.00 64.88 419 ASN 10 CA 1
ATOM 13641 C C . ASN G 7 419 ? 151.438 93.114 155.882 1.00 63.69 419 ASN 10 C 1
ATOM 13642 O O . ASN G 7 419 ? 152.581 93.456 155.573 1.00 64.47 419 ASN 10 O 1
ATOM 13647 N N . ALA G 7 420 ? 150.551 93.984 156.367 1.00 53.50 420 ALA 10 N 1
ATOM 13648 C CA . ALA G 7 420 ? 150.773 95.422 156.243 1.00 48.77 420 ALA 10 CA 1
ATOM 13649 C C . ALA G 7 420 ? 151.953 95.897 157.083 1.00 50.14 420 ALA 10 C 1
ATOM 13650 O O . ALA G 7 420 ? 152.757 96.714 156.619 1.00 57.22 420 ALA 10 O 1
ATOM 13652 N N . GLU G 7 421 ? 152.067 95.420 158.323 1.00 48.71 421 GLU 10 N 1
ATOM 13653 C CA . GLU G 7 421 ? 153.136 95.901 159.199 1.00 48.33 421 GLU 10 CA 1
ATOM 13654 C C . GLU G 7 421 ? 154.528 95.550 158.682 1.00 48.97 421 GLU 10 C 1
ATOM 13655 O O . GLU G 7 421 ? 155.423 96.412 158.761 1.00 48.01 421 GLU 10 O 1
ATOM 13661 N N . PRO G 7 422 ? 154.798 94.333 158.189 1.00 48.02 422 PRO 10 N 1
ATOM 13662 C CA . PRO G 7 422 ? 156.111 94.086 157.568 1.00 45.40 422 PRO 10 CA 1
ATOM 13663 C C . PRO G 7 422 ? 156.443 95.060 156.451 1.00 47.01 422 PRO 10 C 1
ATOM 13664 O O . PRO G 7 422 ? 157.606 95.458 156.313 1.00 53.33 422 PRO 10 O 1
ATOM 13668 N N . THR G 7 423 ? 155.455 95.448 155.641 1.00 42.15 423 THR 10 N 1
ATOM 13669 C CA . THR G 7 423 ? 155.707 96.418 154.580 1.00 43.00 423 THR 10 CA 1
ATOM 13670 C C . THR G 7 423 ? 156.104 97.770 155.161 1.00 42.05 423 THR 10 C 1
ATOM 13671 O O . THR G 7 423 ? 157.008 98.437 154.643 1.00 45.54 423 THR 10 O 1
ATOM 13675 N N . ARG G 7 424 ? 155.446 98.185 156.246 1.00 40.35 424 ARG 10 N 1
ATOM 13676 C CA . ARG G 7 424 ? 155.828 99.427 156.910 1.00 38.23 424 ARG 10 CA 1
ATOM 13677 C C . ARG G 7 424 ? 157.247 99.346 157.458 1.00 40.83 424 ARG 10 C 1
ATOM 13678 O O . ARG G 7 424 ? 158.005 100.316 157.376 1.00 45.42 424 ARG 10 O 1
ATOM 13686 N N . GLN G 7 425 ? 157.621 98.198 158.029 1.00 41.31 425 GLN 10 N 1
ATOM 13687 C CA . GLN G 7 425 ? 158.986 98.033 158.525 1.00 38.02 425 GLN 10 CA 1
ATOM 13688 C C . GLN G 7 425 ? 160.003 98.108 157.392 1.00 40.34 425 GLN 10 C 1
ATOM 13689 O O . GLN G 7 425 ? 161.070 98.717 157.542 1.00 39.15 425 GLN 10 O 1
ATOM 13695 N N . LYS G 7 426 ? 159.698 97.478 156.255 1.00 41.59 426 LYS 10 N 1
ATOM 13696 C CA . LYS G 7 426 ? 160.586 97.545 155.097 1.00 36.89 426 LYS 10 CA 1
ATOM 13697 C C . LYS G 7 426 ? 160.733 98.978 154.598 1.00 32.87 426 LYS 10 C 1
ATOM 13698 O O . LYS G 7 426 ? 161.846 99.433 154.294 1.00 36.69 426 LYS 10 O 1
ATOM 13704 N N . LEU G 7 427 ? 159.615 99.703 154.514 1.00 29.21 427 LEU 10 N 1
ATOM 13705 C CA . LEU G 7 427 ? 159.650 101.103 154.108 1.00 29.69 427 LEU 10 CA 1
ATOM 13706 C C . LEU G 7 427 ? 160.487 101.926 155.074 1.00 32.57 427 LEU 10 C 1
ATOM 13707 O O . LEU G 7 427 ? 161.294 102.762 154.653 1.00 39.47 427 LEU 10 O 1
ATOM 13712 N N . ARG G 7 428 ? 160.319 101.685 156.375 1.00 35.24 428 ARG 10 N 1
ATOM 13713 C CA . ARG G 7 428 ? 161.071 102.425 157.381 1.00 27.39 428 ARG 10 CA 1
ATOM 13714 C C . ARG G 7 428 ? 162.564 102.149 157.272 1.00 28.38 428 ARG 10 C 1
ATOM 13715 O O . ARG G 7 428 ? 163.375 103.071 157.373 1.00 34.00 428 ARG 10 O 1
ATOM 13723 N N . ALA G 7 429 ? 162.947 100.885 157.072 1.00 33.89 429 ALA 10 N 1
ATOM 13724 C CA . ALA G 7 429 ? 164.367 100.552 156.970 1.00 32.88 429 ALA 10 CA 1
ATOM 13725 C C . ALA G 7 429 ? 164.995 101.167 155.726 1.00 30.33 429 ALA 10 C 1
ATOM 13726 O O . ALA G 7 429 ? 166.110 101.710 155.778 1.00 34.80 429 ALA 10 O 1
ATOM 13728 N N . MET G 7 430 ? 164.298 101.093 154.591 1.00 33.46 430 MET 10 N 1
ATOM 13729 C CA . MET G 7 430 ? 164.844 101.705 153.386 1.00 32.62 430 MET 10 CA 1
ATOM 13730 C C . MET G 7 430 ? 164.811 103.230 153.474 1.00 30.88 430 MET 10 C 1
ATOM 13731 O O . MET G 7 430 ? 165.568 103.907 152.769 1.00 39.96 430 MET 10 O 1
ATOM 13736 N N . GLY G 7 431 ? 163.979 103.786 154.357 1.00 30.44 431 GLY 10 N 1
ATOM 13737 C CA . GLY G 7 431 ? 164.081 105.206 154.659 1.00 28.38 431 GLY 10 CA 1
ATOM 13738 C C . GLY G 7 431 ? 165.273 105.533 155.542 1.00 30.53 431 GLY 10 C 1
ATOM 13739 O O . GLY G 7 431 ? 165.904 106.580 155.384 1.00 39.05 431 GLY 10 O 1
ATOM 13740 N N . GLU G 7 432 ? 165.587 104.647 156.493 1.00 33.89 432 GLU 10 N 1
ATOM 13741 C CA . GLU G 7 432 ? 166.819 104.762 157.269 1.00 29.86 432 GLU 10 CA 1
ATOM 13742 C C . GLU G 7 432 ? 168.046 104.769 156.377 1.00 35.37 432 GLU 10 C 1
ATOM 13743 O O . GLU G 7 432 ? 169.001 105.507 156.654 1.00 36.31 432 GLU 10 O 1
ATOM 13749 N N . GLN G 7 433 ? 168.038 103.944 155.328 1.00 41.27 433 GLN 10 N 1
ATOM 13750 C CA . GLN G 7 433 ? 169.161 103.912 154.396 1.00 35.06 433 GLN 10 CA 1
ATOM 13751 C C . GLN G 7 433 ? 169.470 105.303 153.854 1.00 31.81 433 GLN 10 C 1
ATOM 13752 O O . GLN G 7 433 ? 170.634 105.722 153.824 1.00 35.81 433 GLN 10 O 1
ATOM 13758 N N . ILE G 7 434 ? 168.441 106.035 153.422 1.00 34.28 434 ILE 10 N 1
ATOM 13759 C CA . ILE G 7 434 ? 168.641 107.398 152.939 1.00 35.22 434 ILE 10 CA 1
ATOM 13760 C C . ILE G 7 434 ? 168.978 108.335 154.094 1.00 29.31 434 ILE 10 C 1
ATOM 13761 O O . ILE G 7 434 ? 169.853 109.202 153.973 1.00 26.43 434 ILE 10 O 1
ATOM 13766 N N . GLY G 7 435 ? 168.300 108.171 155.232 1.00 41.37 435 GLY 10 N 1
ATOM 13767 C CA . GLY G 7 435 ? 168.459 109.112 156.329 1.00 35.58 435 GLY 10 CA 1
ATOM 13768 C C . GLY G 7 435 ? 169.864 109.136 156.899 1.00 37.32 435 GLY 10 C 1
ATOM 13769 O O . GLY G 7 435 ? 170.337 110.177 157.361 1.00 35.95 435 GLY 10 O 1
ATOM 13770 N N . CYS G 7 436 ? 170.547 107.988 156.886 1.00 46.77 436 CYS 10 N 1
ATOM 13771 C CA . CYS G 7 436 ? 171.914 107.957 157.398 1.00 41.96 436 CYS 10 CA 1
ATOM 13772 C C . CYS G 7 436 ? 172.850 108.819 156.557 1.00 44.38 436 CYS 10 C 1
ATOM 13773 O O . CYS G 7 436 ? 173.825 109.367 157.084 1.00 41.45 436 CYS 10 O 1
ATOM 13776 N N . ARG G 7 437 ? 172.578 108.951 155.261 1.00 46.19 437 ARG 10 N 1
ATOM 13777 C CA . ARG G 7 437 ? 173.351 109.827 154.379 1.00 42.49 437 ARG 10 CA 1
ATOM 13778 C C . ARG G 7 437 ? 172.629 111.158 154.169 1.00 47.12 437 ARG 10 C 1
ATOM 13779 O O . ARG G 7 437 ? 172.186 111.490 153.070 1.00 49.55 437 ARG 10 O 1
ATOM 13787 N N . LEU G 7 438 ? 172.512 111.933 155.249 1.00 44.46 438 LEU 10 N 1
ATOM 13788 C CA . LEU G 7 438 ? 171.845 113.229 155.194 1.00 45.95 438 LEU 10 CA 1
ATOM 13789 C C . LEU G 7 438 ? 172.764 114.387 155.565 1.00 41.30 438 LEU 10 C 1
ATOM 13790 O O . LEU G 7 438 ? 172.293 115.524 155.678 1.00 42.88 438 LEU 10 O 1
ATOM 13795 N N . ASP G 7 439 ? 174.057 114.133 155.758 1.00 46.65 439 ASP 10 N 1
ATOM 13796 C CA . ASP G 7 439 ? 175.010 115.189 156.072 1.00 50.99 439 ASP 10 CA 1
ATOM 13797 C C . ASP G 7 439 ? 175.791 115.673 154.860 1.00 51.90 439 ASP 10 C 1
ATOM 13798 O O . ASP G 7 439 ? 176.392 116.751 154.914 1.00 49.81 439 ASP 10 O 1
ATOM 13803 N N . GLU G 7 440 ? 175.800 114.902 153.771 1.00 52.18 440 GLU 10 N 1
ATOM 13804 C CA . GLU G 7 440 ? 176.556 115.279 152.583 1.00 48.75 440 GLU 10 CA 1
ATOM 13805 C C . GLU G 7 440 ? 175.866 116.362 151.763 1.00 48.87 440 GLU 10 C 1
ATOM 13806 O O . GLU G 7 440 ? 176.549 117.135 151.083 1.00 49.29 440 GLU 10 O 1
ATOM 13812 N N . VAL G 7 441 ? 174.537 116.438 151.813 1.00 42.21 441 VAL 10 N 1
ATOM 13813 C CA . VAL G 7 441 ? 173.779 117.318 150.929 1.00 40.23 441 VAL 10 CA 1
ATOM 13814 C C . VAL G 7 441 ? 173.845 118.756 151.426 1.00 42.59 441 VAL 10 C 1
ATOM 13815 O O . VAL G 7 441 ? 174.259 119.017 152.562 1.00 45.35 441 VAL 10 O 1
ATOM 13819 N N . GLU G 7 442 ? 173.440 119.698 150.575 1.00 47.37 442 GLU 10 N 1
ATOM 13820 C CA . GLU G 7 442 ? 173.444 121.123 150.896 1.00 43.38 442 GLU 10 CA 1
ATOM 13821 C C . GLU G 7 442 ? 172.053 121.678 150.622 1.00 45.89 442 GLU 10 C 1
ATOM 13822 O O . GLU G 7 442 ? 171.622 121.739 149.466 1.00 48.48 442 GLU 10 O 1
ATOM 13828 N N . TYR G 7 443 ? 171.356 122.084 151.677 1.00 39.90 443 TYR 10 N 1
ATOM 13829 C CA . TYR G 7 443 ? 169.975 122.537 151.548 1.00 38.88 443 TYR 10 CA 1
ATOM 13830 C C . TYR G 7 443 ? 169.929 123.987 151.082 1.00 38.63 443 TYR 10 C 1
ATOM 13831 O O . TYR G 7 443 ? 170.492 124.860 151.751 1.00 43.37 443 TYR 10 O 1
ATOM 13840 N N . PRO G 7 444 ? 169.276 124.286 149.956 1.00 34.80 444 PRO 10 N 1
ATOM 13841 C CA . PRO G 7 444 ? 169.245 125.668 149.459 1.00 38.65 444 PRO 10 CA 1
ATOM 13842 C C . PRO G 7 444 ? 168.228 126.546 150.174 1.00 43.30 444 PRO 10 C 1
ATOM 13843 O O . PRO G 7 444 ? 168.476 127.738 150.382 1.00 46.38 444 PRO 10 O 1
ATOM 13847 N N . ALA G 7 445 ? 167.085 125.978 150.556 1.00 40.69 445 ALA 10 N 1
ATOM 13848 C CA . ALA G 7 445 ? 166.037 126.744 151.214 1.00 36.20 445 ALA 10 CA 1
ATOM 13849 C C . ALA G 7 445 ? 165.455 125.940 152.366 1.00 38.89 445 ALA 10 C 1
ATOM 13850 O O . ALA G 7 445 ? 165.590 124.715 152.424 1.00 43.94 445 ALA 10 O 1
ATOM 13852 N N . LEU G 7 446 ? 164.815 126.655 153.290 1.00 37.41 446 LEU 10 N 1
ATOM 13853 C CA . LEU G 7 446 ? 164.204 126.008 154.448 1.00 34.06 446 LEU 10 CA 1
ATOM 13854 C C . LEU G 7 446 ? 163.137 124.975 154.095 1.00 40.46 446 LEU 10 C 1
ATOM 13855 O O . LEU G 7 446 ? 163.098 123.931 154.769 1.00 43.82 446 LEU 10 O 1
ATOM 13860 N N . PRO G 7 447 ? 162.249 125.187 153.112 1.00 32.93 447 PRO 10 N 1
ATOM 13861 C CA . PRO G 7 447 ? 161.212 124.173 152.847 1.00 32.41 447 PRO 10 CA 1
ATOM 13862 C C . PRO G 7 447 ? 161.756 122.779 152.585 1.00 33.67 447 PRO 10 C 1
ATOM 13863 O O . PRO G 7 447 ? 161.097 121.799 152.950 1.00 28.69 447 PRO 10 O 1
ATOM 13867 N N . VAL G 7 448 ? 162.939 122.653 151.981 1.00 32.69 448 VAL 10 N 1
ATOM 13868 C CA . VAL G 7 448 ? 163.536 121.332 151.800 1.00 28.13 448 VAL 10 CA 1
ATOM 13869 C C . VAL G 7 448 ? 163.790 120.675 153.152 1.00 33.98 448 VAL 10 C 1
ATOM 13870 O O . VAL G 7 448 ? 163.469 119.496 153.360 1.00 47.29 448 VAL 10 O 1
ATOM 13874 N N . ILE G 7 449 ? 164.362 121.430 154.092 1.00 22.30 449 ILE 10 N 1
ATOM 13875 C CA . ILE G 7 449 ? 164.622 120.901 155.427 1.00 28.93 449 ILE 10 CA 1
ATOM 13876 C C . ILE G 7 449 ? 163.319 120.567 156.140 1.00 26.42 449 ILE 10 C 1
ATOM 13877 O O . ILE G 7 449 ? 163.198 119.518 156.782 1.00 31.44 449 ILE 10 O 1
ATOM 13882 N N . LEU G 7 450 ? 162.329 121.457 156.050 1.00 21.48 450 LEU 10 N 1
ATOM 13883 C CA . LEU G 7 450 ? 161.058 121.240 156.728 1.00 24.46 450 LEU 10 CA 1
ATOM 13884 C C . LEU G 7 450 ? 160.255 120.101 156.121 1.00 34.65 450 LEU 10 C 1
ATOM 13885 O O . LEU G 7 450 ? 159.375 119.561 156.797 1.00 39.83 450 LEU 10 O 1
ATOM 13890 N N . SER G 7 451 ? 160.527 119.731 154.871 1.00 27.25 451 SER 10 N 1
ATOM 13891 C CA . SER G 7 451 ? 159.908 118.556 154.276 1.00 19.91 451 SER 10 CA 1
ATOM 13892 C C . SER G 7 451 ? 160.639 117.276 154.656 1.00 24.26 451 SER 10 C 1
ATOM 13893 O O . SER G 7 451 ? 159.999 116.280 155.011 1.00 23.27 451 SER 10 O 1
ATOM 13896 N N . ILE G 7 452 ? 161.973 117.288 154.602 1.00 28.02 452 ILE 10 N 1
ATOM 13897 C CA . ILE G 7 452 ? 162.738 116.097 154.962 1.00 28.44 452 ILE 10 CA 1
ATOM 13898 C C . ILE G 7 452 ? 162.513 115.741 156.427 1.00 33.27 452 ILE 10 C 1
ATOM 13899 O O . ILE G 7 452 ? 162.271 114.577 156.769 1.00 37.83 452 ILE 10 O 1
ATOM 13904 N N . LEU G 7 453 ? 162.569 116.738 157.314 1.00 24.42 453 LEU 10 N 1
ATOM 13905 C CA . LEU G 7 453 ? 162.374 116.469 158.735 1.00 25.24 453 LEU 10 CA 1
ATOM 13906 C C . LEU G 7 453 ? 160.936 116.061 159.029 1.00 26.20 453 LEU 10 C 1
ATOM 13907 O O . LEU G 7 453 ? 160.691 115.229 159.910 1.00 36.93 453 LEU 10 O 1
ATOM 13912 N N . ASP G 7 454 ? 159.972 116.635 158.305 1.00 20.71 454 ASP 10 N 1
ATOM 13913 C CA . ASP G 7 454 ? 158.582 116.223 158.473 1.00 22.55 454 ASP 10 CA 1
ATOM 13914 C C . ASP G 7 454 ? 158.399 114.763 158.081 1.00 24.39 454 ASP 10 C 1
ATOM 13915 O O . ASP G 7 454 ? 157.720 114.004 158.784 1.00 27.16 454 ASP 10 O 1
ATOM 13920 N N . VAL G 7 455 ? 159.005 114.348 156.967 1.00 18.33 455 VAL 10 N 1
ATOM 13921 C CA . VAL G 7 455 ? 158.927 112.947 156.559 1.00 15.38 455 VAL 10 CA 1
ATOM 13922 C C . VAL G 7 455 ? 159.594 112.054 157.597 1.00 23.43 455 VAL 10 C 1
ATOM 13923 O O . VAL G 7 455 ? 159.079 110.983 157.939 1.00 27.88 455 VAL 10 O 1
ATOM 13927 N N . VAL G 7 456 ? 160.748 112.479 158.115 1.00 23.59 456 VAL 10 N 1
ATOM 13928 C CA . VAL G 7 456 ? 161.470 111.669 159.095 1.00 19.77 456 VAL 10 CA 1
ATOM 13929 C C . VAL G 7 456 ? 160.638 111.487 160.360 1.00 25.29 456 VAL 10 C 1
ATOM 13930 O O . VAL G 7 456 ? 160.523 110.377 160.894 1.00 31.40 456 VAL 10 O 1
ATOM 13934 N N . VAL G 7 457 ? 160.043 112.573 160.858 1.00 23.61 457 VAL 10 N 1
ATOM 13935 C CA . VAL G 7 457 ? 159.284 112.505 162.105 1.00 21.17 457 VAL 10 CA 1
ATOM 13936 C C . VAL G 7 457 ? 157.992 111.719 161.910 1.00 28.15 457 VAL 10 C 1
ATOM 13937 O O . VAL G 7 457 ? 157.623 110.885 162.745 1.00 30.25 457 VAL 10 O 1
ATOM 13941 N N . THR G 7 458 ? 157.285 111.973 160.805 1.00 24.18 458 THR 10 N 1
ATOM 13942 C CA . THR G 7 458 ? 155.980 111.351 160.599 1.00 16.30 458 THR 10 CA 1
ATOM 13943 C C . THR G 7 458 ? 156.092 109.834 160.507 1.00 18.20 458 THR 10 C 1
ATOM 13944 O O . THR G 7 458 ? 155.277 109.107 161.087 1.00 26.36 458 THR 10 O 1
ATOM 13948 N N . LEU G 7 459 ? 157.100 109.337 159.796 1.00 21.03 459 LEU 10 N 1
ATOM 13949 C CA . LEU G 7 459 ? 157.290 107.904 159.618 1.00 25.49 459 LEU 10 CA 1
ATOM 13950 C C . LEU G 7 459 ? 158.151 107.279 160.707 1.00 21.79 459 LEU 10 C 1
ATOM 13951 O O . LEU G 7 459 ? 158.482 106.093 160.606 1.00 26.42 459 LEU 10 O 1
ATOM 13956 N N . LYS G 7 460 ? 158.522 108.048 161.733 1.00 22.33 460 LYS 10 N 1
ATOM 13957 C CA . LYS G 7 460 ? 159.325 107.555 162.854 1.00 24.01 460 LYS 10 CA 1
ATOM 13958 C C . LYS G 7 460 ? 160.669 107.008 162.379 1.00 24.38 460 LYS 10 C 1
ATOM 13959 O O . LYS G 7 460 ? 161.193 106.033 162.921 1.00 29.18 460 LYS 10 O 1
ATOM 13965 N N . ILE G 7 461 ? 161.233 107.645 161.351 1.00 30.02 461 ILE 10 N 1
ATOM 13966 C CA . ILE G 7 461 ? 162.532 107.230 160.838 1.00 31.38 461 ILE 10 CA 1
ATOM 13967 C C . ILE G 7 461 ? 163.632 107.695 161.785 1.00 30.46 461 ILE 10 C 1
ATOM 13968 O O . ILE G 7 461 ? 163.660 108.850 162.229 1.00 35.23 461 ILE 10 O 1
ATOM 13973 N N . TYR G 7 462 ? 164.547 106.784 162.103 1.00 34.93 462 TYR 10 N 1
ATOM 13974 C CA . TYR G 7 462 ? 165.671 107.085 162.978 1.00 37.20 462 TYR 10 CA 1
ATOM 13975 C C . TYR G 7 462 ? 166.766 107.783 162.182 1.00 39.01 462 TYR 10 C 1
ATOM 13976 O O . TYR G 7 462 ? 167.131 107.337 161.090 1.00 41.37 462 TYR 10 O 1
ATOM 13985 N N . VAL G 7 463 ? 167.276 108.886 162.720 1.00 39.87 463 VAL 10 N 1
ATOM 13986 C CA . VAL G 7 463 ? 168.327 109.647 162.050 1.00 38.82 463 VAL 10 CA 1
ATOM 13987 C C . VAL G 7 463 ? 169.492 109.835 163.015 1.00 41.81 463 VAL 10 C 1
ATOM 13988 O O . VAL G 7 463 ? 169.281 110.232 164.170 1.00 37.20 463 VAL 10 O 1
ATOM 13992 N N . PRO G 7 464 ? 170.725 109.555 162.594 1.00 44.53 464 PRO 10 N 1
ATOM 13993 C CA . PRO G 7 464 ? 171.870 109.724 163.494 1.00 41.46 464 PRO 10 CA 1
ATOM 13994 C C . PRO G 7 464 ? 172.045 111.173 163.920 1.00 40.53 464 PRO 10 C 1
ATOM 13995 O O . PRO G 7 464 ? 171.654 112.107 163.215 1.00 41.40 464 PRO 10 O 1
ATOM 13999 N N . LYS G 7 465 ? 172.638 111.347 165.103 1.00 45.21 465 LYS 10 N 1
ATOM 14000 C CA . LYS G 7 465 ? 172.773 112.678 165.686 1.00 46.09 465 LYS 10 CA 1
ATOM 14001 C C . LYS G 7 465 ? 173.652 113.577 164.822 1.00 48.26 465 LYS 10 C 1
ATOM 14002 O O . LYS G 7 465 ? 173.430 114.789 164.745 1.00 46.49 465 LYS 10 O 1
ATOM 14008 N N . LYS G 7 466 ? 174.664 113.000 164.169 1.00 49.68 466 LYS 10 N 1
ATOM 14009 C CA . LYS G 7 466 ? 175.572 113.775 163.326 1.00 44.87 466 LYS 10 CA 1
ATOM 14010 C C . LYS G 7 466 ? 174.848 114.454 162.163 1.00 47.30 466 LYS 10 C 1
ATOM 14011 O O . LYS G 7 466 ? 175.032 115.653 161.905 1.00 51.52 466 LYS 10 O 1
ATOM 14017 N N . CYS G 7 467 ? 174.018 113.690 161.447 1.00 47.78 467 CYS 10 N 1
ATOM 14018 C CA . CYS G 7 467 ? 173.257 114.259 160.341 1.00 44.55 467 CYS 10 CA 1
ATOM 14019 C C . CYS G 7 467 ? 172.306 115.339 160.836 1.00 47.45 467 CYS 10 C 1
ATOM 14020 O O . CYS G 7 467 ? 172.137 116.375 160.184 1.00 49.52 467 CYS 10 O 1
ATOM 14023 N N . LEU G 7 468 ? 171.678 115.111 161.991 1.00 43.44 468 LEU 10 N 1
ATOM 14024 C CA . LEU G 7 468 ? 170.787 116.110 162.570 1.00 41.66 468 LEU 10 CA 1
ATOM 14025 C C . LEU G 7 468 ? 171.537 117.390 162.910 1.00 44.99 468 LEU 10 C 1
ATOM 14026 O O . LEU G 7 468 ? 171.031 118.496 162.684 1.00 46.54 468 LEU 10 O 1
ATOM 14031 N N . GLN G 7 469 ? 172.740 117.257 163.472 1.00 41.75 469 GLN 10 N 1
ATOM 14032 C CA . GLN G 7 469 ? 173.541 118.429 163.803 1.00 38.73 469 GLN 10 CA 1
ATOM 14033 C C . GLN G 7 469 ? 173.893 119.217 162.551 1.00 38.43 469 GLN 10 C 1
ATOM 14034 O O . GLN G 7 469 ? 173.799 120.449 162.539 1.00 38.81 469 GLN 10 O 1
ATOM 14040 N N . VAL G 7 470 ? 174.280 118.521 161.479 1.00 38.13 470 VAL 10 N 1
ATOM 14041 C CA . VAL G 7 470 ? 174.591 119.215 160.230 1.00 35.36 470 VAL 10 CA 1
ATOM 14042 C C . VAL G 7 470 ? 173.351 119.919 159.682 1.00 39.55 470 VAL 10 C 1
ATOM 14043 O O . VAL G 7 470 ? 173.415 121.078 159.242 1.00 46.23 470 VAL 10 O 1
ATOM 14047 N N . ILE G 7 471 ? 172.205 119.233 159.708 1.00 36.04 471 ILE 10 N 1
ATOM 14048 C CA . ILE G 7 471 ? 170.971 119.796 159.165 1.00 32.91 471 ILE 10 CA 1
ATOM 14049 C C . ILE G 7 471 ? 170.580 121.057 159.925 1.00 38.24 471 ILE 10 C 1
ATOM 14050 O O . ILE G 7 471 ? 170.229 122.081 159.327 1.00 38.30 471 ILE 10 O 1
ATOM 14055 N N . PHE G 7 472 ? 170.641 121.005 161.256 1.00 37.12 472 PHE 10 N 1
ATOM 14056 C CA . PHE G 7 472 ? 170.255 122.161 162.056 1.00 32.88 472 PHE 10 CA 1
ATOM 14057 C C . PHE G 7 472 ? 171.299 123.268 162.002 1.00 37.12 472 PHE 10 C 1
ATOM 14058 O O . PHE G 7 472 ? 170.963 124.439 162.210 1.00 37.08 472 PHE 10 O 1
ATOM 14066 N N . SER G 7 473 ? 172.561 122.925 161.733 1.00 44.72 473 SER 10 N 1
ATOM 14067 C CA . SER G 7 473 ? 173.578 123.952 161.537 1.00 42.97 473 SER 10 CA 1
ATOM 14068 C C . SER G 7 473 ? 173.347 124.712 160.239 1.00 42.46 473 SER 10 C 1
ATOM 14069 O O . SER G 7 473 ? 173.581 125.925 160.172 1.00 43.79 473 SER 10 O 1
ATOM 14072 N N . GLN G 7 474 ? 172.902 124.014 159.191 1.00 42.25 474 GLN 10 N 1
ATOM 14073 C CA . GLN G 7 474 ? 172.687 124.679 157.907 1.00 38.13 474 GLN 10 CA 1
ATOM 14074 C C . GLN G 7 474 ? 171.588 125.735 157.998 1.00 38.53 474 GLN 10 C 1
ATOM 14075 O O . GLN G 7 474 ? 171.717 126.829 157.437 1.00 44.67 474 GLN 10 O 1
ATOM 14081 N N . ALA G 7 475 ? 170.494 125.424 158.698 1.00 37.17 475 ALA 10 N 1
ATOM 14082 C CA . ALA G 7 475 ? 169.366 126.352 158.764 1.00 39.72 475 ALA 10 CA 1
ATOM 14083 C C . ALA G 7 475 ? 169.698 127.586 159.597 1.00 48.01 475 ALA 10 C 1
ATOM 14084 O O . ALA G 7 475 ? 169.066 128.641 159.438 1.00 47.50 475 ALA 10 O 1
ATOM 14086 N N . ASN G 7 476 ? 170.664 127.463 160.512 1.00 52.40 476 ASN 10 N 1
ATOM 14087 C CA . ASN G 7 476 ? 171.030 128.581 161.375 1.00 43.60 476 ASN 10 CA 1
ATOM 14088 C C . ASN G 7 476 ? 171.558 129.757 160.565 1.00 42.44 476 ASN 10 C 1
ATOM 14089 O O . ASN G 7 476 ? 171.186 130.910 160.806 1.00 43.15 476 ASN 10 O 1
ATOM 14094 N N . ASP G 7 477 ? 172.428 129.479 159.592 1.00 44.89 477 ASP 10 N 1
ATOM 14095 C CA . ASP G 7 477 ? 172.956 130.547 158.750 1.00 49.26 477 ASP 10 CA 1
ATOM 14096 C C . ASP G 7 477 ? 171.838 131.239 157.983 1.00 53.30 477 ASP 10 C 1
ATOM 14097 O O . ASP G 7 477 ? 171.843 132.465 157.831 1.00 56.34 477 ASP 10 O 1
ATOM 14102 N N . MET G 7 478 ? 170.859 130.468 157.510 1.00 46.50 478 MET 10 N 1
ATOM 14103 C CA . MET G 7 478 ? 169.769 131.036 156.726 1.00 45.41 478 MET 10 CA 1
ATOM 14104 C C . MET G 7 478 ? 168.888 131.945 157.575 1.00 49.57 478 MET 10 C 1
ATOM 14105 O O . MET G 7 478 ? 168.554 133.067 157.167 1.00 52.89 478 MET 10 O 1
ATOM 14110 N N . VAL G 7 479 ? 168.487 131.473 158.757 1.00 50.54 479 VAL 10 N 1
ATOM 14111 C CA . VAL G 7 479 ? 167.640 132.304 159.611 1.00 47.99 479 VAL 10 CA 1
ATOM 14112 C C . VAL G 7 479 ? 168.415 133.528 160.086 1.00 53.76 479 VAL 10 C 1
ATOM 14113 O O . VAL G 7 479 ? 167.851 134.621 160.232 1.00 57.39 479 VAL 10 O 1
ATOM 14117 N N . ALA G 7 480 ? 169.723 133.373 160.317 1.00 52.28 480 ALA 10 N 1
ATOM 14118 C CA . ALA G 7 480 ? 170.551 134.521 160.669 1.00 51.22 480 ALA 10 CA 1
ATOM 14119 C C . ALA G 7 480 ? 170.595 135.537 159.536 1.00 51.04 480 ALA 10 C 1
ATOM 14120 O O . ALA G 7 480 ? 170.546 136.746 159.779 1.00 52.59 480 ALA 10 O 1
ATOM 14122 N N . ILE G 7 481 ? 170.700 135.067 158.291 1.00 50.99 481 ILE 10 N 1
ATOM 14123 C CA . ILE G 7 481 ? 170.667 135.976 157.147 1.00 55.89 481 ILE 10 CA 1
ATOM 14124 C C . ILE G 7 481 ? 169.346 136.733 157.119 1.00 57.22 481 ILE 10 C 1
ATOM 14125 O O . ILE G 7 481 ? 169.314 137.962 156.969 1.00 62.11 481 ILE 10 O 1
ATOM 14130 N N . VAL G 7 482 ? 168.239 136.008 157.295 1.00 58.83 482 VAL 10 N 1
ATOM 14131 C CA . VAL G 7 482 ? 166.920 136.636 157.245 1.00 55.91 482 VAL 10 CA 1
ATOM 14132 C C . VAL G 7 482 ? 166.786 137.694 158.335 1.00 55.63 482 VAL 10 C 1
ATOM 14133 O O . VAL G 7 482 ? 166.276 138.795 158.092 1.00 59.99 482 VAL 10 O 1
ATOM 14137 N N . MET G 7 483 ? 167.242 137.382 159.549 1.00 56.73 483 MET 10 N 1
ATOM 14138 C CA . MET G 7 483 ? 167.097 138.321 160.657 1.00 59.61 483 MET 10 CA 1
ATOM 14139 C C . MET G 7 483 ? 168.015 139.529 160.498 1.00 62.68 483 MET 10 C 1
ATOM 14140 O O . MET G 7 483 ? 167.579 140.675 160.653 1.00 63.13 483 MET 10 O 1
ATOM 14145 N N . GLU G 7 484 ? 169.293 139.295 160.192 1.00 68.46 484 GLU 10 N 1
ATOM 14146 C CA . GLU G 7 484 ? 170.269 140.380 160.194 1.00 70.23 484 GLU 10 CA 1
ATOM 14147 C C . GLU G 7 484 ? 170.115 141.271 158.968 1.00 69.87 484 GLU 10 C 1
ATOM 14148 O O . GLU G 7 484 ? 170.043 142.500 159.087 1.00 73.83 484 GLU 10 O 1
ATOM 14154 N N . GLN G 7 485 ? 170.080 140.673 157.774 1.00 75.65 485 GLN 10 N 1
ATOM 14155 C CA . GLN G 7 485 ? 170.037 141.479 156.557 1.00 79.32 485 GLN 10 CA 1
ATOM 14156 C C . GLN G 7 485 ? 168.751 142.295 156.488 1.00 80.91 485 GLN 10 C 1
ATOM 14157 O O . GLN G 7 485 ? 168.789 143.518 156.308 1.00 81.56 485 GLN 10 O 1
ATOM 14163 N N . LYS G 7 486 ? 167.601 141.631 156.635 1.00 76.68 486 LYS 10 N 1
ATOM 14164 C CA . LYS G 7 486 ? 166.293 142.292 156.711 1.00 76.33 486 LYS 10 CA 1
ATOM 14165 C C . LYS G 7 486 ? 166.025 143.178 155.493 1.00 79.15 486 LYS 10 C 1
ATOM 14166 O O . LYS G 7 486 ? 165.124 144.020 155.505 1.00 81.77 486 LYS 10 O 1
ATOM 14172 N N . ASP G 7 487 ? 166.805 142.997 154.428 1.00 87.43 487 ASP 10 N 1
ATOM 14173 C CA . ASP G 7 487 ? 166.676 143.834 153.242 1.00 90.01 487 ASP 10 CA 1
ATOM 14174 C C . ASP G 7 487 ? 166.404 142.991 152.002 1.00 91.06 487 ASP 10 C 1
ATOM 14175 O O . ASP G 7 487 ? 165.604 143.388 151.148 1.00 90.22 487 ASP 10 O 1
ATOM 14180 N N . ASP G 7 488 ? 167.059 141.829 151.920 1.00 90.43 488 ASP 10 N 1
ATOM 14181 C CA . ASP G 7 488 ? 167.062 140.909 150.768 1.00 90.92 488 ASP 10 CA 1
ATOM 14182 C C . ASP G 7 488 ? 166.164 141.282 149.586 1.00 90.64 488 ASP 10 C 1
ATOM 14183 O O . ASP G 7 488 ? 164.986 140.927 149.545 1.00 89.68 488 ASP 10 O 1
ATOM 14188 N N . PRO G 7 500 ? 162.055 134.444 152.455 1.00 56.00 500 PRO 10 N 1
ATOM 14189 C CA . PRO G 7 500 ? 160.665 134.613 152.892 1.00 55.61 500 PRO 10 CA 1
ATOM 14190 C C . PRO G 7 500 ? 160.220 133.523 153.862 1.00 53.40 500 PRO 10 C 1
ATOM 14191 O O . PRO G 7 500 ? 159.283 132.782 153.568 1.00 53.76 500 PRO 10 O 1
ATOM 14195 N N . ILE G 7 501 ? 160.892 133.433 155.007 1.00 41.42 501 ILE 10 N 1
ATOM 14196 C CA . ILE G 7 501 ? 160.556 132.442 156.024 1.00 38.32 501 ILE 10 CA 1
ATOM 14197 C C . ILE G 7 501 ? 159.375 132.972 156.829 1.00 46.50 501 ILE 10 C 1
ATOM 14198 O O . ILE G 7 501 ? 159.520 133.906 157.621 1.00 51.89 501 ILE 10 O 1
ATOM 14203 N N . THR G 7 502 ? 158.203 132.376 156.628 1.00 36.99 502 THR 10 N 1
ATOM 14204 C CA . THR G 7 502 ? 157.010 132.811 157.335 1.00 33.02 502 THR 10 CA 1
ATOM 14205 C C . THR G 7 502 ? 157.048 132.355 158.792 1.00 34.00 502 THR 10 C 1
ATOM 14206 O O . THR G 7 502 ? 157.892 131.554 159.203 1.00 44.72 502 THR 10 O 1
ATOM 14210 N N . ALA G 7 503 ? 156.113 132.891 159.580 1.00 27.63 503 ALA 10 N 1
ATOM 14211 C CA . ALA G 7 503 ? 156.069 132.575 161.005 1.00 32.54 503 ALA 10 CA 1
ATOM 14212 C C . ALA G 7 503 ? 155.745 131.105 161.243 1.00 38.44 503 ALA 10 C 1
ATOM 14213 O O . ALA G 7 503 ? 156.290 130.484 162.162 1.00 49.42 503 ALA 10 O 1
ATOM 14215 N N . GLU G 7 504 ? 154.846 130.536 160.436 1.00 33.58 504 GLU 10 N 1
ATOM 14216 C CA . GLU G 7 504 ? 154.462 129.139 160.621 1.00 34.01 504 GLU 10 CA 1
ATOM 14217 C C . GLU G 7 504 ? 155.637 128.202 160.372 1.00 38.43 504 GLU 10 C 1
ATOM 14218 O O . GLU G 7 504 ? 155.817 127.213 161.093 1.00 44.39 504 GLU 10 O 1
ATOM 14224 N N . GLU G 7 505 ? 156.447 128.495 159.352 1.00 32.40 505 GLU 10 N 1
ATOM 14225 C CA . GLU G 7 505 ? 157.633 127.685 159.095 1.00 30.37 505 GLU 10 CA 1
ATOM 14226 C C . GLU G 7 505 ? 158.616 127.768 160.257 1.00 34.41 505 GLU 10 C 1
ATOM 14227 O O . GLU G 7 505 ? 159.218 126.760 160.647 1.00 42.42 505 GLU 10 O 1
ATOM 14233 N N . GLY G 7 506 ? 158.792 128.964 160.823 1.00 26.80 506 GLY 10 N 1
ATOM 14234 C CA . GLY G 7 506 ? 159.653 129.102 161.986 1.00 29.30 506 GLY 10 CA 1
ATOM 14235 C C . GLY G 7 506 ? 159.136 128.340 163.191 1.00 32.58 506 GLY 10 C 1
ATOM 14236 O O . GLY G 7 506 ? 159.912 127.741 163.939 1.00 44.23 506 GLY 10 O 1
ATOM 14237 N N . ARG G 7 507 ? 157.817 128.356 163.399 1.00 27.34 507 ARG 10 N 1
ATOM 14238 C CA . ARG G 7 507 ? 157.226 127.577 164.484 1.00 29.11 507 ARG 10 CA 1
ATOM 14239 C C . ARG G 7 507 ? 157.444 126.085 164.274 1.00 35.94 507 ARG 10 C 1
ATOM 14240 O O . ARG G 7 507 ? 157.746 125.353 165.225 1.00 39.16 507 ARG 10 O 1
ATOM 14248 N N . GLN G 7 508 ? 157.292 125.614 163.035 1.00 39.01 508 GLN 10 N 1
ATOM 14249 C CA . GLN G 7 508 ? 157.547 124.207 162.746 1.00 31.83 508 GLN 10 CA 1
ATOM 14250 C C . GLN G 7 508 ? 159.005 123.849 163.009 1.00 35.14 508 GLN 10 C 1
ATOM 14251 O O . GLN G 7 508 ? 159.301 122.787 163.570 1.00 47.77 508 GLN 10 O 1
ATOM 14257 N N . LEU G 7 509 ? 159.930 124.726 162.610 1.00 27.21 509 LEU 10 N 1
ATOM 14258 C CA . LEU G 7 509 ? 161.346 124.475 162.861 1.00 31.62 509 LEU 10 CA 1
ATOM 14259 C C . LEU G 7 509 ? 161.648 124.443 164.356 1.00 32.39 509 LEU 10 C 1
ATOM 14260 O O . LEU G 7 509 ? 162.417 123.593 164.825 1.00 35.51 509 LEU 10 O 1
ATOM 14265 N N . GLN G 7 510 ? 161.051 125.363 165.121 1.00 33.56 510 GLN 10 N 1
ATOM 14266 C CA . GLN G 7 510 ? 161.239 125.358 166.568 1.00 37.95 510 GLN 10 CA 1
ATOM 14267 C C . GLN G 7 510 ? 160.711 124.073 167.188 1.00 36.07 510 GLN 10 C 1
ATOM 14268 O O . GLN G 7 510 ? 161.353 123.490 168.069 1.00 39.63 510 GLN 10 O 1
ATOM 14274 N N . ALA G 7 511 ? 159.529 123.629 166.755 1.00 29.84 511 ALA 10 N 1
ATOM 14275 C CA . ALA G 7 511 ? 158.968 122.394 167.288 1.00 28.57 511 ALA 10 CA 1
ATOM 14276 C C . ALA G 7 511 ? 159.853 121.202 166.951 1.00 37.18 511 ALA 10 C 1
ATOM 14277 O O . ALA G 7 511 ? 160.059 120.317 167.788 1.00 36.71 511 ALA 10 O 1
ATOM 14279 N N . LEU G 7 512 ? 160.384 121.164 165.728 1.00 39.85 512 LEU 10 N 1
ATOM 14280 C CA . LEU G 7 512 ? 161.275 120.077 165.337 1.00 34.31 512 LEU 10 CA 1
ATOM 14281 C C . LEU G 7 512 ? 162.532 120.059 166.200 1.00 36.41 512 LEU 10 C 1
ATOM 14282 O O . LEU G 7 512 ? 162.947 119.000 166.694 1.00 40.89 512 LEU 10 O 1
ATOM 14287 N N . LEU G 7 513 ? 163.139 121.232 166.406 1.00 36.63 513 LEU 10 N 1
ATOM 14288 C CA . LEU G 7 513 ? 164.346 121.314 167.224 1.00 38.18 513 LEU 10 CA 1
ATOM 14289 C C . LEU G 7 513 ? 164.065 120.919 168.668 1.00 40.22 513 LEU 10 C 1
ATOM 14290 O O . LEU G 7 513 ? 164.881 120.238 169.300 1.00 44.84 513 LEU 10 O 1
ATOM 14295 N N . SER G 7 514 ? 162.920 121.341 169.209 1.00 38.64 514 SER 10 N 1
ATOM 14296 C CA . SER G 7 514 ? 162.557 120.955 170.569 1.00 38.15 514 SER 10 CA 1
ATOM 14297 C C . SER G 7 514 ? 162.327 119.453 170.672 1.00 40.64 514 SER 10 C 1
ATOM 14298 O O . SER G 7 514 ? 162.715 118.825 171.665 1.00 42.03 514 SER 10 O 1
ATOM 14301 N N . HIS G 7 515 ? 161.688 118.861 169.660 1.00 35.61 515 HIS 10 N 1
ATOM 14302 C CA . HIS G 7 515 ? 161.439 117.424 169.675 1.00 39.87 515 HIS 10 CA 1
ATOM 14303 C C . HIS G 7 515 ? 162.743 116.639 169.662 1.00 39.14 515 HIS 10 C 1
ATOM 14304 O O . HIS G 7 515 ? 162.925 115.703 170.449 1.00 36.79 515 HIS 10 O 1
ATOM 14311 N N . TYR G 7 516 ? 163.668 117.006 168.773 1.00 39.42 516 TYR 10 N 1
ATOM 14312 C CA . TYR G 7 516 ? 164.914 116.253 168.698 1.00 38.71 516 TYR 10 CA 1
ATOM 14313 C C . TYR G 7 516 ? 165.862 116.587 169.841 1.00 42.28 516 TYR 10 C 1
ATOM 14314 O O . TYR G 7 516 ? 166.816 115.841 170.087 1.00 42.48 516 TYR 10 O 1
ATOM 14323 N N . GLY G 7 517 ? 165.623 117.690 170.543 1.00 51.44 517 GLY 10 N 1
ATOM 14324 C CA . GLY G 7 517 ? 166.493 118.099 171.626 1.00 49.10 517 GLY 10 CA 1
ATOM 14325 C C . GLY G 7 517 ? 167.231 119.377 171.298 1.00 48.10 517 GLY 10 C 1
ATOM 14326 O O . GLY G 7 517 ? 167.716 119.549 170.176 1.00 48.18 517 GLY 10 O 1
ATOM 14327 N N . ASN G 7 518 ? 167.325 120.287 172.267 1.00 50.95 518 ASN 10 N 1
ATOM 14328 C CA . ASN G 7 518 ? 167.959 121.574 172.022 1.00 46.19 518 ASN 10 CA 1
ATOM 14329 C C . ASN G 7 518 ? 169.475 121.522 172.147 1.00 51.57 518 ASN 10 C 1
ATOM 14330 O O . ASN G 7 518 ? 170.142 122.495 171.780 1.00 48.63 518 ASN 10 O 1
ATOM 14335 N N . ASP G 7 519 ? 170.031 120.419 172.651 1.00 59.88 519 ASP 10 N 1
ATOM 14336 C CA . ASP G 7 519 ? 171.479 120.283 172.746 1.00 55.08 519 ASP 10 CA 1
ATOM 14337 C C . ASP G 7 519 ? 172.143 120.165 171.380 1.00 56.36 519 ASP 10 C 1
ATOM 14338 O O . ASP G 7 519 ? 173.357 120.369 171.276 1.00 55.63 519 ASP 10 O 1
ATOM 14343 N N . LEU G 7 520 ? 171.378 119.835 170.337 1.00 55.16 520 LEU 10 N 1
ATOM 14344 C CA . LEU G 7 520 ? 171.954 119.692 169.003 1.00 54.43 520 LEU 10 CA 1
ATOM 14345 C C . LEU G 7 520 ? 172.466 121.029 168.479 1.00 56.62 520 LEU 10 C 1
ATOM 14346 O O . LEU G 7 520 ? 173.608 121.133 168.018 1.00 59.90 520 LEU 10 O 1
ATOM 14351 N N . ALA G 7 521 ? 171.629 122.063 168.538 1.00 52.42 521 ALA 10 N 1
ATOM 14352 C CA . ALA G 7 521 ? 171.979 123.405 168.071 1.00 55.46 521 ALA 10 CA 1
ATOM 14353 C C . ALA G 7 521 ? 171.518 124.416 169.111 1.00 56.41 521 ALA 10 C 1
ATOM 14354 O O . ALA G 7 521 ? 170.386 124.916 169.052 1.00 58.28 521 ALA 10 O 1
ATOM 14356 N N . PRO G 7 522 ? 172.371 124.741 170.085 1.00 60.81 522 PRO 10 N 1
ATOM 14357 C CA . PRO G 7 522 ? 171.953 125.698 171.123 1.00 59.84 522 PRO 10 CA 1
ATOM 14358 C C . PRO G 7 522 ? 171.844 127.126 170.617 1.00 56.50 522 PRO 10 C 1
ATOM 14359 O O . PRO G 7 522 ? 171.132 127.940 171.217 1.00 55.50 522 PRO 10 O 1
ATOM 14363 N N . GLU G 7 523 ? 172.533 127.454 169.522 1.00 57.58 523 GLU 10 N 1
ATOM 14364 C CA . GLU G 7 523 ? 172.449 128.803 168.969 1.00 56.86 523 GLU 10 CA 1
ATOM 14365 C C . GLU G 7 523 ? 171.117 129.029 168.267 1.00 59.15 523 GLU 10 C 1
ATOM 14366 O O . GLU G 7 523 ? 170.512 130.104 168.391 1.00 59.98 523 GLU 10 O 1
ATOM 14372 N N . LEU G 7 524 ? 170.653 128.026 167.516 1.00 54.26 524 LEU 10 N 1
ATOM 14373 C CA . LEU G 7 524 ? 169.429 128.172 166.738 1.00 48.09 524 LEU 10 CA 1
ATOM 14374 C C . LEU G 7 524 ? 168.221 128.389 167.637 1.00 53.38 524 LEU 10 C 1
ATOM 14375 O O . LEU G 7 524 ? 167.312 129.147 167.287 1.00 55.61 524 LEU 10 O 1
ATOM 14380 N N . SER G 7 525 ? 168.187 127.728 168.796 1.00 53.43 525 SER 10 N 1
ATOM 14381 C CA . SER G 7 525 ? 167.055 127.892 169.703 1.00 47.16 525 SER 10 CA 1
ATOM 14382 C C . SER G 7 525 ? 166.911 129.342 170.145 1.00 50.51 525 SER 10 C 1
ATOM 14383 O O . SER G 7 525 ? 165.834 129.939 170.020 1.00 58.71 525 SER 10 O 1
ATOM 14386 N N . GLN G 7 526 ? 167.995 129.929 170.656 1.00 51.10 526 GLN 10 N 1
ATOM 14387 C CA . GLN G 7 526 ? 167.942 131.313 171.114 1.00 51.98 526 GLN 10 CA 1
ATOM 14388 C C . GLN G 7 526 ? 167.677 132.263 169.953 1.00 46.70 526 GLN 10 C 1
ATOM 14389 O O . GLN G 7 526 ? 166.884 133.205 170.085 1.00 47.35 526 GLN 10 O 1
ATOM 14395 N N . ARG G 7 527 ? 168.312 132.018 168.802 1.00 47.99 527 ARG 10 N 1
ATOM 14396 C CA . ARG G 7 527 ? 168.090 132.868 167.636 1.00 51.12 527 ARG 10 CA 1
ATOM 14397 C C . ARG G 7 527 ? 166.627 132.862 167.212 1.00 52.24 527 ARG 10 C 1
ATOM 14398 O O . ARG G 7 527 ? 166.038 133.920 166.965 1.00 54.05 527 ARG 10 O 1
ATOM 14406 N N . MET G 7 528 ? 166.017 131.679 167.144 1.00 52.75 528 MET 10 N 1
ATOM 14407 C CA . MET G 7 528 ? 164.653 131.572 166.644 1.00 46.89 528 MET 10 CA 1
ATOM 14408 C C . MET G 7 528 ? 163.663 132.129 167.659 1.00 47.83 528 MET 10 C 1
ATOM 14409 O O . MET G 7 528 ? 162.672 132.778 167.290 1.00 53.49 528 MET 10 O 1
ATOM 14414 N N . LYS G 7 529 ? 163.927 131.895 168.947 1.00 48.58 529 LYS 10 N 1
ATOM 14415 C CA . LYS G 7 529 ? 163.089 132.460 169.995 1.00 49.87 529 LYS 10 CA 1
ATOM 14416 C C . LYS G 7 529 ? 163.141 133.982 169.981 1.00 51.50 529 LYS 10 C 1
ATOM 14417 O O . LYS G 7 529 ? 162.121 134.645 170.198 1.00 51.45 529 LYS 10 O 1
ATOM 14423 N N . GLU G 7 530 ? 164.317 134.557 169.721 1.00 51.44 530 GLU 10 N 1
ATOM 14424 C CA . GLU G 7 530 ? 164.398 136.009 169.616 1.00 51.35 530 GLU 10 CA 1
ATOM 14425 C C . GLU G 7 530 ? 163.759 136.512 168.329 1.00 48.49 530 GLU 10 C 1
ATOM 14426 O O . GLU G 7 530 ? 163.253 137.639 168.289 1.00 49.92 530 GLU 10 O 1
ATOM 14432 N N . ALA G 7 531 ? 163.779 135.699 167.270 1.00 46.89 531 ALA 10 N 1
ATOM 14433 C CA . ALA G 7 531 ? 163.098 136.074 166.035 1.00 45.29 531 ALA 10 CA 1
ATOM 14434 C C . ALA G 7 531 ? 161.594 136.181 166.248 1.00 45.50 531 ALA 10 C 1
ATOM 14435 O O . ALA G 7 531 ? 160.950 137.103 165.735 1.00 46.06 531 ALA 10 O 1
ATOM 14437 N N . PHE G 7 532 ? 161.015 135.236 166.994 1.00 45.72 532 PHE 10 N 1
ATOM 14438 C CA . PHE G 7 532 ? 159.606 135.366 167.363 1.00 41.42 532 PHE 10 CA 1
ATOM 14439 C C . PHE G 7 532 ? 159.340 136.590 168.229 1.00 46.23 532 PHE 10 C 1
ATOM 14440 O O . PHE G 7 532 ? 158.328 137.272 168.033 1.00 45.52 532 PHE 10 O 1
ATOM 14448 N N . ARG G 7 533 ? 160.211 136.877 169.199 1.00 54.94 533 ARG 10 N 1
ATOM 14449 C CA . ARG G 7 533 ? 159.972 138.019 170.075 1.00 51.60 533 ARG 10 CA 1
ATOM 14450 C C . ARG G 7 533 ? 160.033 139.333 169.305 1.00 50.88 533 ARG 10 C 1
ATOM 14451 O O . ARG G 7 533 ? 159.214 140.232 169.531 1.00 50.64 533 ARG 10 O 1
ATOM 14459 N N . GLU G 7 534 ? 160.999 139.468 168.394 1.00 57.26 534 GLU 10 N 1
ATOM 14460 C CA . GLU G 7 534 ? 161.111 140.701 167.622 1.00 54.14 534 GLU 10 CA 1
ATOM 14461 C C . GLU G 7 534 ? 159.985 140.824 166.602 1.00 52.23 534 GLU 10 C 1
ATOM 14462 O O . GLU G 7 534 ? 159.388 141.897 166.456 1.00 54.31 534 GLU 10 O 1
ATOM 14468 N N . GLY G 7 535 ? 159.680 139.743 165.890 1.00 44.99 535 GLY 10 N 1
ATOM 14469 C CA . GLY G 7 535 ? 158.649 139.781 164.874 1.00 44.23 535 GLY 10 CA 1
ATOM 14470 C C . GLY G 7 535 ? 159.155 139.938 163.459 1.00 45.88 535 GLY 10 C 1
ATOM 14471 O O . GLY G 7 535 ? 158.452 140.516 162.622 1.00 41.28 535 GLY 10 O 1
ATOM 14472 N N . VAL G 7 536 ? 160.358 139.443 163.162 1.00 51.16 536 VAL 10 N 1
ATOM 14473 C CA . VAL G 7 536 ? 160.918 139.597 161.823 1.00 45.61 536 VAL 10 CA 1
ATOM 14474 C C . VAL G 7 536 ? 160.166 138.732 160.819 1.00 45.82 536 VAL 10 C 1
ATOM 14475 O O . VAL G 7 536 ? 159.895 139.161 159.691 1.00 44.65 536 VAL 10 O 1
ATOM 14479 N N . LEU G 7 537 ? 159.823 137.509 161.203 1.00 44.93 537 LEU 10 N 1
ATOM 14480 C CA . LEU G 7 537 ? 159.182 136.585 160.274 1.00 41.98 537 LEU 10 CA 1
ATOM 14481 C C . LEU G 7 537 ? 157.759 137.043 159.971 1.00 40.96 537 LEU 10 C 1
ATOM 14482 O O . LEU G 7 537 ? 156.977 137.277 160.900 1.00 36.23 537 LEU 10 O 1
ATOM 14487 N N . PRO G 7 538 ? 157.386 137.181 158.705 1.00 39.62 538 PRO 10 N 1
ATOM 14488 C CA . PRO G 7 538 ? 156.026 137.598 158.356 1.00 38.05 538 PRO 10 CA 1
ATOM 14489 C C . PRO G 7 538 ? 155.039 136.448 158.541 1.00 43.13 538 PRO 10 C 1
ATOM 14490 O O . PRO G 7 538 ? 155.397 135.341 158.939 1.00 50.03 538 PRO 10 O 1
ATOM 14494 N N . ASP G 7 539 ? 153.777 136.734 158.241 1.00 39.90 539 ASP 10 N 1
ATOM 14495 C CA . ASP G 7 539 ? 152.702 135.762 158.358 1.00 36.41 539 ASP 10 CA 1
ATOM 14496 C C . ASP G 7 539 ? 152.333 135.204 156.986 1.00 37.97 539 ASP 10 C 1
ATOM 14497 O O . ASP G 7 539 ? 152.644 135.783 155.943 1.00 44.70 539 ASP 10 O 1
ATOM 14502 N N . GLU G 7 540 ? 151.659 134.052 157.004 1.00 38.86 540 GLU 10 N 1
ATOM 14503 C CA . GLU G 7 540 ? 151.249 133.410 155.760 1.00 40.90 540 GLU 10 CA 1
ATOM 14504 C C . GLU G 7 540 ? 150.211 134.236 155.010 1.00 37.56 540 GLU 10 C 1
ATOM 14505 O O . GLU G 7 540 ? 150.158 134.186 153.776 1.00 36.90 540 GLU 10 O 1
ATOM 14511 N N . ALA G 7 541 ? 149.378 134.989 155.731 1.00 36.03 541 ALA 10 N 1
ATOM 14512 C CA . ALA G 7 541 ? 148.346 135.789 155.078 1.00 37.74 541 ALA 10 CA 1
ATOM 14513 C C . ALA G 7 541 ? 148.956 136.871 154.197 1.00 45.15 541 ALA 10 C 1
ATOM 14514 O O . ALA G 7 541 ? 148.466 137.133 153.093 1.00 46.76 541 ALA 10 O 1
ATOM 14516 N N . SER G 7 542 ? 150.021 137.512 154.667 1.00 48.34 542 SER 10 N 1
ATOM 14517 C CA . SER G 7 542 ? 150.679 138.571 153.911 1.00 38.85 542 SER 10 CA 1
ATOM 14518 C C . SER G 7 542 ? 151.387 138.014 152.681 1.00 40.76 542 SER 10 C 1
ATOM 14519 O O . SER G 7 542 ? 151.199 138.506 151.569 1.00 41.65 542 SER 10 O 1
ATOM 14522 N N . SER H 8 36 ? 117.684 123.498 116.288 1.00 31.23 36 SER 14 N 1
ATOM 14523 C CA . SER H 8 36 ? 118.812 122.890 117.041 1.00 32.93 36 SER 14 CA 1
ATOM 14524 C C . SER H 8 36 ? 118.635 123.188 118.529 1.00 35.95 36 SER 14 C 1
ATOM 14525 O O . SER H 8 36 ? 117.552 123.670 118.901 1.00 44.02 36 SER 14 O 1
ATOM 14528 N N . TYR H 8 37 ? 119.646 122.898 119.346 1.00 26.23 37 TYR 14 N 1
ATOM 14529 C CA . TYR H 8 37 ? 119.568 123.251 120.785 1.00 24.42 37 TYR 14 CA 1
ATOM 14530 C C . TYR H 8 37 ? 120.594 124.345 121.075 1.00 31.79 37 TYR 14 C 1
ATOM 14531 O O . TYR H 8 37 ? 121.794 124.032 121.081 1.00 37.12 37 TYR 14 O 1
ATOM 14540 N N . VAL H 8 38 ? 120.147 125.582 121.289 1.00 15.33 38 VAL 14 N 1
ATOM 14541 C CA . VAL H 8 38 ? 121.114 126.645 121.685 1.00 13.40 38 VAL 14 CA 1
ATOM 14542 C C . VAL H 8 38 ? 121.421 126.457 123.172 1.00 15.00 38 VAL 14 C 1
ATOM 14543 O O . VAL H 8 38 ? 120.483 126.515 123.978 1.00 16.20 38 VAL 14 O 1
ATOM 14547 N N . LEU H 8 39 ? 122.685 126.219 123.514 1.00 11.21 39 LEU 14 N 1
ATOM 14548 C CA . LEU H 8 39 ? 123.065 125.969 124.926 1.00 7.14 39 LEU 14 CA 1
ATOM 14549 C C . LEU H 8 39 ? 122.458 127.071 125.794 1.00 8.62 39 LEU 14 C 1
ATOM 14550 O O . LEU H 8 39 ? 122.171 128.136 125.251 1.00 26.07 39 LEU 14 O 1
ATOM 14555 N N . LYS H 8 40 ? 122.283 126.830 127.089 1.00 1.47 40 LYS 14 N 1
ATOM 14556 C CA . LYS H 8 40 ? 121.599 127.775 127.966 1.00 5.81 40 LYS 14 CA 1
ATOM 14557 C C . LYS H 8 40 ? 122.381 129.070 128.145 1.00 11.97 40 LYS 14 C 1
ATOM 14558 O O . LYS H 8 40 ? 121.783 130.123 128.392 1.00 9.61 40 LYS 14 O 1
ATOM 14564 N N . PHE H 8 41 ? 123.705 129.021 128.030 1.00 8.58 41 PHE 14 N 1
ATOM 14565 C CA . PHE H 8 41 ? 124.514 130.226 128.150 1.00 9.35 41 PHE 14 CA 1
ATOM 14566 C C . PHE H 8 41 ? 124.769 130.898 126.808 1.00 13.20 41 PHE 14 C 1
ATOM 14567 O O . PHE H 8 41 ? 125.460 131.922 126.765 1.00 28.97 41 PHE 14 O 1
ATOM 14575 N N . LEU H 8 42 ? 124.230 130.352 125.719 1.00 2.13 42 LEU 14 N 1
ATOM 14576 C CA . LEU H 8 42 ? 124.358 130.940 124.392 1.00 0.73 42 LEU 14 CA 1
ATOM 14577 C C . LEU H 8 42 ? 123.016 131.368 123.812 1.00 6.07 42 LEU 14 C 1
ATOM 14578 O O . LEU H 8 42 ? 122.943 131.696 122.623 1.00 13.14 42 LEU 14 O 1
ATOM 14583 N N . ARG H 8 43 ? 121.953 131.370 124.619 1.00 5.42 43 ARG 14 N 1
ATOM 14584 C CA . ARG H 8 43 ? 120.629 131.699 124.100 1.00 2.06 43 ARG 14 CA 1
ATOM 14585 C C . ARG H 8 43 ? 120.509 133.174 123.739 1.00 7.53 43 ARG 14 C 1
ATOM 14586 O O . ARG H 8 43 ? 119.771 133.523 122.811 1.00 20.05 43 ARG 14 O 1
ATOM 14594 N N . GLY H 8 44 ? 121.215 134.047 124.451 1.00 5.16 44 GLY 14 N 1
ATOM 14595 C CA . GLY H 8 44 ? 121.143 135.471 124.215 1.00 2.62 44 GLY 14 CA 1
ATOM 14596 C C . GLY H 8 44 ? 122.129 136.024 123.214 1.00 11.00 44 GLY 14 C 1
ATOM 14597 O O . GLY H 8 44 ? 122.163 137.239 123.002 1.00 23.30 44 GLY 14 O 1
ATOM 14598 N N . GLN H 8 45 ? 122.937 135.172 122.589 1.00 13.02 45 GLN 14 N 1
ATOM 14599 C CA . GLN H 8 45 ? 123.943 135.640 121.651 1.00 4.96 45 GLN 14 CA 1
ATOM 14600 C C . GLN H 8 45 ? 123.298 136.104 120.346 1.00 12.35 45 GLN 14 C 1
ATOM 14601 O O . GLN H 8 45 ? 122.101 135.924 120.104 1.00 21.42 45 GLN 14 O 1
ATOM 14607 N N . LEU H 8 46 ? 124.118 136.709 119.500 1.00 11.14 46 LEU 14 N 1
ATOM 14608 C CA . LEU H 8 46 ? 123.727 137.226 118.202 1.00 14.40 46 LEU 14 CA 1
ATOM 14609 C C . LEU H 8 46 ? 124.363 136.400 117.091 1.00 26.05 46 LEU 14 C 1
ATOM 14610 O O . LEU H 8 46 ? 125.311 135.645 117.333 1.00 31.32 46 LEU 14 O 1
ATOM 14615 N N . PRO H 8 47 ? 123.856 136.497 115.860 1.00 26.93 47 PRO 14 N 1
ATOM 14616 C CA . PRO H 8 47 ? 124.475 135.760 114.753 1.00 25.29 47 PRO 14 CA 1
ATOM 14617 C C . PRO H 8 47 ? 125.935 136.145 114.562 1.00 24.22 47 PRO 14 C 1
ATOM 14618 O O . PRO H 8 47 ? 126.401 137.190 115.021 1.00 19.30 47 PRO 14 O 1
ATOM 14622 N N . GLU H 8 48 ? 126.662 135.264 113.868 1.00 30.79 48 GLU 14 N 1
ATOM 14623 C CA . GLU H 8 48 ? 128.092 135.474 113.665 1.00 26.81 48 GLU 14 CA 1
ATOM 14624 C C . GLU H 8 48 ? 128.355 136.762 112.895 1.00 29.09 48 GLU 14 C 1
ATOM 14625 O O . GLU H 8 48 ? 129.285 137.509 113.218 1.00 34.59 48 GLU 14 O 1
ATOM 14631 N N . ASP H 8 49 ? 127.551 137.034 111.872 1.00 28.27 49 ASP 14 N 1
ATOM 14632 C CA . ASP H 8 49 ? 127.578 138.301 111.159 1.00 24.24 49 ASP 14 CA 1
ATOM 14633 C C . ASP H 8 49 ? 126.215 138.971 111.261 1.00 23.15 49 ASP 14 C 1
ATOM 14634 O O . ASP H 8 49 ? 125.176 138.311 111.160 1.00 19.95 49 ASP 14 O 1
ATOM 14639 N N . LEU H 8 50 ? 126.224 140.287 111.474 1.00 33.14 50 LEU 14 N 1
ATOM 14640 C CA . LEU H 8 50 ? 124.992 141.032 111.706 1.00 20.79 50 LEU 14 CA 1
ATOM 14641 C C . LEU H 8 50 ? 124.137 141.186 110.456 1.00 19.15 50 LEU 14 C 1
ATOM 14642 O O . LEU H 8 50 ? 123.093 141.844 110.525 1.00 27.70 50 LEU 14 O 1
ATOM 14647 N N . LYS H 8 51 ? 124.548 140.613 109.322 1.00 27.37 51 LYS 14 N 1
ATOM 14648 C CA . LYS H 8 51 ? 123.674 140.580 108.155 1.00 25.88 51 LYS 14 CA 1
ATOM 14649 C C . LYS H 8 51 ? 122.429 139.746 108.430 1.00 29.46 51 LYS 14 C 1
ATOM 14650 O O . LYS H 8 51 ? 121.323 140.107 108.011 1.00 33.10 51 LYS 14 O 1
ATOM 14656 N N . ASP H 8 52 ? 122.590 138.633 109.148 1.00 33.88 52 ASP 14 N 1
ATOM 14657 C CA . ASP H 8 52 ? 121.481 137.738 109.457 1.00 30.80 52 ASP 14 CA 1
ATOM 14658 C C . ASP H 8 52 ? 120.462 138.355 110.405 1.00 29.23 52 ASP 14 C 1
ATOM 14659 O O . ASP H 8 52 ? 119.374 137.792 110.564 1.00 35.08 52 ASP 14 O 1
ATOM 14664 N N . VAL H 8 53 ? 120.782 139.482 111.038 1.00 27.51 53 VAL 14 N 1
ATOM 14665 C CA . VAL H 8 53 ? 119.863 140.144 111.961 1.00 32.56 53 VAL 14 CA 1
ATOM 14666 C C . VAL H 8 53 ? 118.801 140.846 111.119 1.00 37.30 53 VAL 14 C 1
ATOM 14667 O O . VAL H 8 53 ? 119.032 141.933 110.588 1.00 40.88 53 VAL 14 O 1
ATOM 14671 N N . ASN H 8 54 ? 117.632 140.224 110.992 1.00 43.63 54 ASN 14 N 1
ATOM 14672 C CA . ASN H 8 54 ? 116.532 140.847 110.270 1.00 42.00 54 ASN 14 CA 1
ATOM 14673 C C . ASN H 8 54 ? 116.001 142.031 111.066 1.00 46.76 54 ASN 14 C 1
ATOM 14674 O O . ASN H 8 54 ? 115.726 141.914 112.264 1.00 49.42 54 ASN 14 O 1
ATOM 14679 N N . GLY H 8 55 ? 115.858 143.169 110.402 1.00 39.32 55 GLY 14 N 1
ATOM 14680 C CA . GLY H 8 55 ? 115.499 144.393 111.086 1.00 36.91 55 GLY 14 CA 1
ATOM 14681 C C . GLY H 8 55 ? 116.721 145.102 111.637 1.00 37.04 55 GLY 14 C 1
ATOM 14682 O O . GLY H 8 55 ? 117.847 144.937 111.161 1.00 39.19 55 GLY 14 O 1
ATOM 14683 N N . ALA H 8 56 ? 116.483 145.909 112.667 1.00 37.85 56 ALA 14 N 1
ATOM 14684 C CA . ALA H 8 56 ? 117.540 146.663 113.327 1.00 34.36 56 ALA 14 CA 1
ATOM 14685 C C . ALA H 8 56 ? 117.461 146.440 114.829 1.00 30.74 56 ALA 14 C 1
ATOM 14686 O O . ALA H 8 56 ? 116.366 146.415 115.399 1.00 34.92 56 ALA 14 O 1
ATOM 14688 N N . LEU H 8 57 ? 118.619 146.276 115.462 1.00 29.43 57 LEU 14 N 1
ATOM 14689 C CA . LEU H 8 57 ? 118.673 146.184 116.913 1.00 31.57 57 LEU 14 CA 1
ATOM 14690 C C . LEU H 8 57 ? 118.276 147.515 117.539 1.00 33.91 57 LEU 14 C 1
ATOM 14691 O O . LEU H 8 57 ? 118.375 148.573 116.914 1.00 42.01 57 LEU 14 O 1
ATOM 14696 N N . GLY H 8 58 ? 117.808 147.457 118.781 1.00 34.47 58 GLY 14 N 1
ATOM 14697 C CA . GLY H 8 58 ? 117.609 148.689 119.515 1.00 31.46 58 GLY 14 CA 1
ATOM 14698 C C . GLY H 8 58 ? 118.824 149.021 120.354 1.00 35.65 58 GLY 14 C 1
ATOM 14699 O O . GLY H 8 58 ? 118.971 148.523 121.474 1.00 44.51 58 GLY 14 O 1
ATOM 14700 N N . CYS H 8 59 ? 119.711 149.853 119.815 1.00 32.01 59 CYS 14 N 1
ATOM 14701 C CA . CYS H 8 59 ? 120.895 150.309 120.532 1.00 32.05 59 CYS 14 CA 1
ATOM 14702 C C . CYS H 8 59 ? 121.009 151.823 120.570 1.00 42.57 59 CYS 14 C 1
ATOM 14703 O O . CYS H 8 59 ? 121.232 152.399 121.641 1.00 42.67 59 CYS 14 O 1
ATOM 14706 N N . LEU H 8 60 ? 120.859 152.487 119.423 1.00 36.63 60 LEU 14 N 1
ATOM 14707 C CA . LEU H 8 60 ? 121.066 153.927 119.321 1.00 29.31 60 LEU 14 CA 1
ATOM 14708 C C . LEU H 8 60 ? 119.786 154.708 119.606 1.00 34.10 60 LEU 14 C 1
ATOM 14709 O O . LEU H 8 60 ? 119.756 155.561 120.499 1.00 47.77 60 LEU 14 O 1
ATOM 14714 N N . TYR H 8 61 ? 118.725 154.429 118.851 1.00 26.76 61 TYR 14 N 1
ATOM 14715 C CA . TYR H 8 61 ? 117.480 155.183 118.931 1.00 30.57 61 TYR 14 CA 1
ATOM 14716 C C . TYR H 8 61 ? 116.298 154.280 119.266 1.00 33.94 61 TYR 14 C 1
ATOM 14717 O O . TYR H 8 61 ? 115.151 154.605 118.954 1.00 38.94 61 TYR 14 O 1
ATOM 14726 N N . GLY H 8 62 ? 116.563 153.143 119.903 1.00 41.54 62 GLY 14 N 1
ATOM 14727 C CA . GLY H 8 62 ? 115.486 152.222 120.221 1.00 42.16 62 GLY 14 CA 1
ATOM 14728 C C . GLY H 8 62 ? 115.001 151.488 118.985 1.00 43.87 62 GLY 14 C 1
ATOM 14729 O O . GLY H 8 62 ? 115.786 151.086 118.119 1.00 43.94 62 GLY 14 O 1
ATOM 14730 N N . THR H 8 63 ? 113.688 151.313 118.898 1.00 45.89 63 THR 14 N 1
ATOM 14731 C CA . THR H 8 63 ? 113.063 150.586 117.804 1.00 43.78 63 THR 14 CA 1
ATOM 14732 C C . THR H 8 63 ? 112.548 151.549 116.740 1.00 44.94 63 THR 14 C 1
ATOM 14733 O O . THR H 8 63 ? 112.284 152.724 117.002 1.00 46.01 63 THR 14 O 1
ATOM 14737 N N . LEU H 8 64 ? 112.416 151.028 115.523 1.00 47.38 64 LEU 14 N 1
ATOM 14738 C CA . LEU H 8 64 ? 111.895 151.820 114.424 1.00 48.03 64 LEU 14 CA 1
ATOM 14739 C C . LEU H 8 64 ? 110.424 152.157 114.665 1.00 48.65 64 LEU 14 C 1
ATOM 14740 O O . LEU H 8 64 ? 109.683 151.360 115.248 1.00 49.41 64 LEU 14 O 1
ATOM 14745 N N . PRO H 8 65 ? 109.977 153.331 114.226 1.00 57.31 65 PRO 14 N 1
ATOM 14746 C CA . PRO H 8 65 ? 108.587 153.733 114.469 1.00 59.94 65 PRO 14 CA 1
ATOM 14747 C C . PRO H 8 65 ? 107.611 152.881 113.670 1.00 62.52 65 PRO 14 C 1
ATOM 14748 O O . PRO H 8 65 ? 107.980 152.111 112.782 1.00 59.97 65 PRO 14 O 1
ATOM 14752 N N . ASP H 8 66 ? 106.334 153.082 113.970 1.00 69.85 66 ASP 14 N 1
ATOM 14753 C CA . ASP H 8 66 ? 105.298 152.300 113.323 1.00 66.80 66 ASP 14 CA 1
ATOM 14754 C C . ASP H 8 66 ? 105.060 152.697 111.904 1.00 69.08 66 ASP 14 C 1
ATOM 14755 O O . ASP H 8 66 ? 105.530 153.736 111.452 1.00 71.64 66 ASP 14 O 1
ATOM 14760 N N . VAL H 8 67 ? 104.273 151.896 111.209 1.00 69.23 67 VAL 14 N 1
ATOM 14761 C CA . VAL H 8 67 ? 104.065 152.129 109.783 1.00 67.78 67 VAL 14 CA 1
ATOM 14762 C C . VAL H 8 67 ? 103.477 153.511 109.536 1.00 65.57 67 VAL 14 C 1
ATOM 14763 O O . VAL H 8 67 ? 103.846 154.189 108.569 1.00 65.90 67 VAL 14 O 1
ATOM 14767 N N . ASP H 8 68 ? 102.570 153.960 110.404 1.00 71.70 68 ASP 14 N 1
ATOM 14768 C CA . ASP H 8 68 ? 101.932 155.262 110.268 1.00 74.77 68 ASP 14 CA 1
ATOM 14769 C C . ASP H 8 68 ? 102.673 156.354 111.031 1.00 71.62 68 ASP 14 C 1
ATOM 14770 O O . ASP H 8 68 ? 102.085 157.397 111.336 1.00 70.29 68 ASP 14 O 1
ATOM 14775 N N . GLU H 8 69 ? 103.951 156.137 111.346 1.00 69.75 69 GLU 14 N 1
ATOM 14776 C CA . GLU H 8 69 ? 104.750 157.103 112.091 1.00 70.94 69 GLU 14 CA 1
ATOM 14777 C C . GLU H 8 69 ? 106.012 157.508 111.336 1.00 72.31 69 GLU 14 C 1
ATOM 14778 O O . GLU H 8 69 ? 106.940 158.058 111.937 1.00 71.37 69 GLU 14 O 1
ATOM 14784 N N . PHE H 8 70 ? 106.067 157.249 110.032 1.00 62.32 70 PHE 14 N 1
ATOM 14785 C CA . PHE H 8 70 ? 107.236 157.564 109.222 1.00 57.13 70 PHE 14 CA 1
ATOM 14786 C C . PHE H 8 70 ? 107.146 158.925 108.545 1.00 57.57 70 PHE 14 C 1
ATOM 14787 O O . PHE H 8 70 ? 108.086 159.315 107.846 1.00 61.94 70 PHE 14 O 1
ATOM 14795 N N . GLY H 8 71 ? 106.047 159.655 108.732 1.00 55.09 71 GLY 14 N 1
ATOM 14796 C CA . GLY H 8 71 ? 105.901 160.961 108.116 1.00 56.75 71 GLY 14 CA 1
ATOM 14797 C C . GLY H 8 71 ? 106.576 162.099 108.846 1.00 58.56 71 GLY 14 C 1
ATOM 14798 O O . GLY H 8 71 ? 106.578 163.226 108.342 1.00 58.17 71 GLY 14 O 1
ATOM 14799 N N . GLN H 8 72 ? 107.201 161.845 109.982 1.00 56.79 72 GLN 14 N 1
ATOM 14800 C CA . GLN H 8 72 ? 107.816 162.921 110.751 1.00 56.49 72 GLN 14 CA 1
ATOM 14801 C C . GLN H 8 72 ? 109.163 163.312 110.192 1.00 57.77 72 GLN 14 C 1
ATOM 14802 O O . GLN H 8 72 ? 109.574 164.462 110.311 1.00 60.01 72 GLN 14 O 1
ATOM 14808 N N . PHE H 8 73 ? 109.850 162.367 109.569 1.00 48.16 73 PHE 14 N 1
ATOM 14809 C CA . PHE H 8 73 ? 111.200 162.602 109.079 1.00 42.24 73 PHE 14 CA 1
ATOM 14810 C C . PHE H 8 73 ? 111.234 163.116 107.645 1.00 47.14 73 PHE 14 C 1
ATOM 14811 O O . PHE H 8 73 ? 112.315 163.185 107.051 1.00 51.88 73 PHE 14 O 1
ATOM 14819 N N . VAL H 8 74 ? 110.080 163.469 107.076 1.00 48.62 74 VAL 14 N 1
ATOM 14820 C CA . VAL H 8 74 ? 110.043 164.010 105.723 1.00 45.78 74 VAL 14 CA 1
ATOM 14821 C C . VAL H 8 74 ? 110.802 165.333 105.673 1.00 47.59 74 VAL 14 C 1
ATOM 14822 O O . VAL H 8 74 ? 110.830 166.102 106.644 1.00 45.60 74 VAL 14 O 1
ATOM 14826 N N . ILE H 8 75 ? 111.451 165.590 104.541 1.00 49.15 75 ILE 14 N 1
ATOM 14827 C CA . ILE H 8 75 ? 112.213 166.812 104.349 1.00 49.96 75 ILE 14 CA 1
ATOM 14828 C C . ILE H 8 75 ? 111.445 167.731 103.409 1.00 51.34 75 ILE 14 C 1
ATOM 14829 O O . ILE H 8 75 ? 110.582 167.302 102.637 1.00 49.37 75 ILE 14 O 1
ATOM 14834 N N . SER H 8 76 ? 111.765 169.020 103.477 1.00 55.56 76 SER 14 N 1
ATOM 14835 C CA . SER H 8 76 ? 111.072 170.011 102.672 1.00 55.71 76 SER 14 CA 1
ATOM 14836 C C . SER H 8 76 ? 111.377 169.805 101.188 1.00 56.81 76 SER 14 C 1
ATOM 14837 O O . SER H 8 76 ? 112.461 169.338 100.827 1.00 61.91 76 SER 14 O 1
ATOM 14840 N N . PRO H 8 77 ? 110.430 170.140 100.305 1.00 57.79 77 PRO 14 N 1
ATOM 14841 C CA . PRO H 8 77 ? 110.691 169.976 98.866 1.00 57.30 77 PRO 14 CA 1
ATOM 14842 C C . PRO H 8 77 ? 111.799 170.875 98.351 1.00 59.13 77 PRO 14 C 1
ATOM 14843 O O . PRO H 8 77 ? 112.433 170.548 97.338 1.00 61.86 77 PRO 14 O 1
ATOM 14847 N N . ASP H 8 78 ? 112.054 172.003 99.018 1.00 57.79 78 ASP 14 N 1
ATOM 14848 C CA . ASP H 8 78 ? 113.168 172.855 98.627 1.00 58.37 78 ASP 14 CA 1
ATOM 14849 C C . ASP H 8 78 ? 114.508 172.159 98.809 1.00 57.26 78 ASP 14 C 1
ATOM 14850 O O . ASP H 8 78 ? 115.427 172.402 98.024 1.00 56.15 78 ASP 14 O 1
ATOM 14855 N N . VAL H 8 79 ? 114.634 171.291 99.815 1.00 52.14 79 VAL 14 N 1
ATOM 14856 C CA . VAL H 8 79 ? 115.860 170.518 99.984 1.00 53.19 79 VAL 14 CA 1
ATOM 14857 C C . VAL H 8 79 ? 116.068 169.579 98.801 1.00 52.32 79 VAL 14 C 1
ATOM 14858 O O . VAL H 8 79 ? 117.184 169.444 98.284 1.00 58.66 79 VAL 14 O 1
ATOM 14862 N N . VAL H 8 80 ? 115.000 168.918 98.352 1.00 39.70 80 VAL 14 N 1
ATOM 14863 C CA . VAL H 8 80 ? 115.099 168.029 97.198 1.00 40.89 80 VAL 14 CA 1
ATOM 14864 C C . VAL H 8 80 ? 115.452 168.817 95.941 1.00 47.30 80 VAL 14 C 1
ATOM 14865 O O . VAL H 8 80 ? 116.274 168.378 95.125 1.00 51.47 80 VAL 14 O 1
ATOM 14869 N N . ASN H 8 81 ? 114.834 169.988 95.761 1.00 49.15 81 ASN 14 N 1
ATOM 14870 C CA . ASN H 8 81 ? 115.157 170.824 94.609 1.00 44.34 81 ASN 14 CA 1
ATOM 14871 C C . ASN H 8 81 ? 116.611 171.281 94.649 1.00 50.38 81 ASN 14 C 1
ATOM 14872 O O . ASN H 8 81 ? 117.294 171.300 93.618 1.00 55.71 81 ASN 14 O 1
ATOM 14877 N N . SER H 8 82 ? 117.104 171.649 95.833 1.00 46.11 82 SER 14 N 1
ATOM 14878 C CA . SER H 8 82 ? 118.502 172.037 95.974 1.00 43.66 82 SER 14 CA 1
ATOM 14879 C C . SER H 8 82 ? 119.439 170.876 95.671 1.00 41.16 82 SER 14 C 1
ATOM 14880 O O . SER H 8 82 ? 120.499 171.081 95.073 1.00 44.29 82 SER 14 O 1
ATOM 14883 N N . PHE H 8 83 ? 119.077 169.659 96.085 1.00 34.03 83 PHE 14 N 1
ATOM 14884 C CA . PHE H 8 83 ? 119.896 168.501 95.742 1.00 30.50 83 PHE 14 CA 1
ATOM 14885 C C . PHE H 8 83 ? 119.926 168.277 94.236 1.00 36.53 83 PHE 14 C 1
ATOM 14886 O O . PHE H 8 83 ? 120.990 168.026 93.659 1.00 37.19 83 PHE 14 O 1
ATOM 14894 N N . HIS H 8 84 ? 118.767 168.361 93.582 1.00 45.63 84 HIS 14 N 1
ATOM 14895 C CA . HIS H 8 84 ? 118.708 168.144 92.142 1.00 42.11 84 HIS 14 CA 1
ATOM 14896 C C . HIS H 8 84 ? 119.332 169.279 91.341 1.00 40.53 84 HIS 14 C 1
ATOM 14897 O O . HIS H 8 84 ? 119.650 169.080 90.164 1.00 45.63 84 HIS 14 O 1
ATOM 14904 N N . GLN H 8 85 ? 119.514 170.453 91.943 1.00 44.77 85 GLN 14 N 1
ATOM 14905 C CA . GLN H 8 85 ? 120.154 171.577 91.270 1.00 47.84 85 GLN 14 CA 1
ATOM 14906 C C . GLN H 8 85 ? 121.664 171.607 91.477 1.00 48.01 85 GLN 14 C 1
ATOM 14907 O O . GLN H 8 85 ? 122.419 171.741 90.510 1.00 41.68 85 GLN 14 O 1
ATOM 14913 N N . PHE H 8 86 ? 122.120 171.483 92.723 1.00 50.09 86 PHE 14 N 1
ATOM 14914 C CA . PHE H 8 86 ? 123.537 171.582 93.044 1.00 43.89 86 PHE 14 CA 1
ATOM 14915 C C . PHE H 8 86 ? 124.276 170.257 92.930 1.00 44.81 86 PHE 14 C 1
ATOM 14916 O O . PHE H 8 86 ? 125.511 170.258 92.860 1.00 47.29 86 PHE 14 O 1
ATOM 14924 N N . GLY H 8 87 ? 123.561 169.135 92.908 1.00 38.66 87 GLY 14 N 1
ATOM 14925 C CA . GLY H 8 87 ? 124.187 167.832 92.956 1.00 35.02 87 GLY 14 CA 1
ATOM 14926 C C . GLY H 8 87 ? 124.492 167.329 94.348 1.00 33.72 87 GLY 14 C 1
ATOM 14927 O O . GLY H 8 87 ? 124.947 166.187 94.491 1.00 34.82 87 GLY 14 O 1
ATOM 14928 N N . TYR H 8 88 ? 124.256 168.140 95.375 1.00 36.47 88 TYR 14 N 1
ATOM 14929 C CA . TYR H 8 88 ? 124.447 167.740 96.761 1.00 36.38 88 TYR 14 CA 1
ATOM 14930 C C . TYR H 8 88 ? 123.615 168.671 97.627 1.00 38.29 88 TYR 14 C 1
ATOM 14931 O O . TYR H 8 88 ? 123.192 169.742 97.184 1.00 45.82 88 TYR 14 O 1
ATOM 14940 N N . VAL H 8 89 ? 123.386 168.255 98.869 1.00 27.74 89 VAL 14 N 1
ATOM 14941 C CA . VAL H 8 89 ? 122.609 169.077 99.793 1.00 29.33 89 VAL 14 CA 1
ATOM 14942 C C . VAL H 8 89 ? 122.971 168.691 101.220 1.00 31.34 89 VAL 14 C 1
ATOM 14943 O O . VAL H 8 89 ? 123.247 167.527 101.514 1.00 40.88 89 VAL 14 O 1
ATOM 14947 N N . LYS H 8 90 ? 122.978 169.683 102.104 1.00 31.06 90 LYS 14 N 1
ATOM 14948 C CA . LYS H 8 90 ? 123.217 169.452 103.522 1.00 26.64 90 LYS 14 CA 1
ATOM 14949 C C . LYS H 8 90 ? 121.884 169.488 104.259 1.00 34.72 90 LYS 14 C 1
ATOM 14950 O O . LYS H 8 90 ? 121.147 170.475 104.167 1.00 39.72 90 LYS 14 O 1
ATOM 14956 N N . MET H 8 91 ? 121.574 168.414 104.980 1.00 39.77 91 MET 14 N 1
ATOM 14957 C CA . MET H 8 91 ? 120.309 168.352 105.696 1.00 46.09 91 MET 14 CA 1
ATOM 14958 C C . MET H 8 91 ? 120.294 169.380 106.826 1.00 52.66 91 MET 14 C 1
ATOM 14959 O O . MET H 8 91 ? 121.308 169.573 107.505 1.00 50.68 91 MET 14 O 1
ATOM 14964 N N . PRO H 8 92 ? 119.165 170.060 107.043 1.00 51.51 92 PRO 14 N 1
ATOM 14965 C CA . PRO H 8 92 ? 119.152 171.181 108.000 1.00 47.67 92 PRO 14 CA 1
ATOM 14966 C C . PRO H 8 92 ? 119.486 170.792 109.430 1.00 51.12 92 PRO 14 C 1
ATOM 14967 O O . PRO H 8 92 ? 120.115 171.585 110.142 1.00 49.63 92 PRO 14 O 1
ATOM 14971 N N . ILE H 8 93 ? 119.092 169.604 109.877 1.00 54.55 93 ILE 14 N 1
ATOM 14972 C CA . ILE H 8 93 ? 119.231 169.237 111.284 1.00 51.41 93 ILE 14 CA 1
ATOM 14973 C C . ILE H 8 93 ? 120.281 168.140 111.434 1.00 51.60 93 ILE 14 C 1
ATOM 14974 O O . ILE H 8 93 ? 120.423 167.290 110.541 1.00 52.67 93 ILE 14 O 1
ATOM 14979 N N . PRO H 8 94 ? 121.067 168.144 112.511 1.00 39.69 94 PRO 14 N 1
ATOM 14980 C CA . PRO H 8 94 ? 121.923 166.988 112.798 1.00 43.00 94 PRO 14 CA 1
ATOM 14981 C C . PRO H 8 94 ? 121.089 165.733 113.004 1.00 41.90 94 PRO 14 C 1
ATOM 14982 O O . PRO H 8 94 ? 119.994 165.777 113.567 1.00 44.08 94 PRO 14 O 1
ATOM 14986 N N . VAL H 8 95 ? 121.622 164.602 112.541 1.00 35.61 95 VAL 14 N 1
ATOM 14987 C CA . VAL H 8 95 ? 120.857 163.361 112.539 1.00 37.03 95 VAL 14 CA 1
ATOM 14988 C C . VAL H 8 95 ? 121.006 162.550 113.822 1.00 36.44 95 VAL 14 C 1
ATOM 14989 O O . VAL H 8 95 ? 120.152 161.697 114.103 1.00 46.39 95 VAL 14 O 1
ATOM 14993 N N . LEU H 8 96 ? 122.054 162.787 114.607 1.00 24.77 96 LEU 14 N 1
ATOM 14994 C CA . LEU H 8 96 ? 122.321 161.994 115.798 1.00 30.52 96 LEU 14 CA 1
ATOM 14995 C C . LEU H 8 96 ? 122.681 162.904 116.962 1.00 37.21 96 LEU 14 C 1
ATOM 14996 O O . LEU H 8 96 ? 123.286 163.963 116.770 1.00 41.67 96 LEU 14 O 1
ATOM 15001 N N . ASP H 8 97 ? 122.303 162.486 118.166 1.00 30.48 97 ASP 14 N 1
ATOM 15002 C CA . ASP H 8 97 ? 122.701 163.199 119.369 1.00 26.08 97 ASP 14 CA 1
ATOM 15003 C C . ASP H 8 97 ? 124.191 162.989 119.632 1.00 35.91 97 ASP 14 C 1
ATOM 15004 O O . ASP H 8 97 ? 124.831 162.100 119.064 1.00 46.20 97 ASP 14 O 1
ATOM 15009 N N . HIS H 8 98 ? 124.746 163.829 120.509 1.00 31.28 98 HIS 14 N 1
ATOM 15010 C CA . HIS H 8 98 ? 126.185 163.797 120.752 1.00 21.44 98 HIS 14 CA 1
ATOM 15011 C C . HIS H 8 98 ? 126.630 162.489 121.394 1.00 28.07 98 HIS 14 C 1
ATOM 15012 O O . HIS H 8 98 ? 127.720 161.994 121.089 1.00 41.55 98 HIS 14 O 1
ATOM 15019 N N . GLN H 8 99 ? 125.817 161.918 122.287 1.00 27.79 99 GLN 14 N 1
ATOM 15020 C CA . GLN H 8 99 ? 126.166 160.627 122.874 1.00 33.07 99 GLN 14 CA 1
ATOM 15021 C C . GLN H 8 99 ? 126.207 159.526 121.820 1.00 30.80 99 GLN 14 C 1
ATOM 15022 O O . GLN H 8 99 ? 127.110 158.678 121.838 1.00 38.52 99 GLN 14 O 1
ATOM 15028 N N . GLN H 8 100 ? 125.245 159.527 120.896 1.00 24.71 100 GLN 14 N 1
ATOM 15029 C CA . GLN H 8 100 ? 125.247 158.564 119.804 1.00 31.15 100 GLN 14 CA 1
ATOM 15030 C C . GLN H 8 100 ? 126.454 158.746 118.895 1.00 32.01 100 GLN 14 C 1
ATOM 15031 O O . GLN H 8 100 ? 127.034 157.755 118.437 1.00 38.15 100 GLN 14 O 1
ATOM 15037 N N . ILE H 8 101 ? 126.851 159.993 118.636 1.00 23.19 101 ILE 14 N 1
ATOM 15038 C CA . ILE H 8 101 ? 128.048 160.243 117.840 1.00 23.92 101 ILE 14 CA 1
ATOM 15039 C C . ILE H 8 101 ? 129.287 159.735 118.567 1.00 24.80 101 ILE 14 C 1
ATOM 15040 O O . ILE H 8 101 ? 130.196 159.171 117.948 1.00 33.06 101 ILE 14 O 1
ATOM 15045 N N . ASP H 8 102 ? 129.347 159.928 119.887 1.00 20.10 102 ASP 14 N 1
ATOM 15046 C CA . ASP H 8 102 ? 130.474 159.413 120.660 1.00 21.86 102 ASP 14 CA 1
ATOM 15047 C C . ASP H 8 102 ? 130.553 157.894 120.575 1.00 26.55 102 ASP 14 C 1
ATOM 15048 O O . ASP H 8 102 ? 131.636 157.330 120.380 1.00 29.39 102 ASP 14 O 1
ATOM 15053 N N . LYS H 8 103 ? 129.413 157.215 120.718 1.00 21.43 103 LYS 14 N 1
ATOM 15054 C CA . LYS H 8 103 ? 129.408 155.759 120.602 1.00 18.64 103 LYS 14 CA 1
ATOM 15055 C C . LYS H 8 103 ? 129.817 155.304 119.205 1.00 22.24 103 LYS 14 C 1
ATOM 15056 O O . LYS H 8 103 ? 130.607 154.360 119.064 1.00 28.73 103 LYS 14 O 1
ATOM 15062 N N . LEU H 8 104 ? 129.307 155.969 118.167 1.00 23.31 104 LEU 14 N 1
ATOM 15063 C CA . LEU H 8 104 ? 129.645 155.601 116.797 1.00 19.32 104 LEU 14 CA 1
ATOM 15064 C C . LEU H 8 104 ? 131.121 155.844 116.501 1.00 15.10 104 LEU 14 C 1
ATOM 15065 O O . LEU H 8 104 ? 131.731 155.099 115.727 1.00 21.78 104 LEU 14 O 1
ATOM 15070 N N . ALA H 8 105 ? 131.709 156.881 117.103 1.00 17.78 105 ALA 14 N 1
ATOM 15071 C CA . ALA H 8 105 ? 133.138 157.121 116.940 1.00 15.87 105 ALA 14 CA 1
ATOM 15072 C C . ALA H 8 105 ? 133.965 156.114 117.725 1.00 23.17 105 ALA 14 C 1
ATOM 15073 O O . ALA H 8 105 ? 135.074 155.766 117.307 1.00 29.43 105 ALA 14 O 1
ATOM 15075 N N . ASP H 8 106 ? 133.450 155.637 118.858 1.00 23.14 106 ASP 14 N 1
ATOM 15076 C CA . ASP H 8 106 ? 134.109 154.544 119.562 1.00 16.88 106 ASP 14 CA 1
ATOM 15077 C C . ASP H 8 106 ? 134.117 153.268 118.731 1.00 23.99 106 ASP 14 C 1
ATOM 15078 O O . ASP H 8 106 ? 135.106 152.524 118.750 1.00 32.71 106 ASP 14 O 1
ATOM 15083 N N . GLU H 8 107 ? 133.030 153.001 118.000 1.00 24.55 107 GLU 14 N 1
ATOM 15084 C CA . GLU H 8 107 ? 133.033 151.859 117.086 1.00 17.10 107 GLU 14 CA 1
ATOM 15085 C C . GLU H 8 107 ? 134.143 151.985 116.047 1.00 21.30 107 GLU 14 C 1
ATOM 15086 O O . GLU H 8 107 ? 134.847 151.009 115.762 1.00 35.44 107 GLU 14 O 1
ATOM 15092 N N . VAL H 8 108 ? 134.320 153.180 115.476 1.00 24.62 108 VAL 14 N 1
ATOM 15093 C CA . VAL H 8 108 ? 135.400 153.393 114.516 1.00 18.85 108 VAL 14 CA 1
ATOM 15094 C C . VAL H 8 108 ? 136.759 153.216 115.176 1.00 21.27 108 VAL 14 C 1
ATOM 15095 O O . VAL H 8 108 ? 137.660 152.593 114.601 1.00 32.87 108 VAL 14 O 1
ATOM 15099 N N . ASN H 8 109 ? 136.933 153.761 116.382 1.00 16.46 109 ASN 14 N 1
ATOM 15100 C CA . ASN H 8 109 ? 138.209 153.640 117.078 1.00 13.93 109 ASN 14 CA 1
ATOM 15101 C C . ASN H 8 109 ? 138.561 152.185 117.353 1.00 17.11 109 ASN 14 C 1
ATOM 15102 O O . ASN H 8 109 ? 139.737 151.810 117.292 1.00 28.73 109 ASN 14 O 1
ATOM 15107 N N . GLU H 8 110 ? 137.564 151.354 117.654 1.00 25.43 110 GLU 14 N 1
ATOM 15108 C CA . GLU H 8 110 ? 137.797 149.931 117.863 1.00 21.12 110 GLU 14 CA 1
ATOM 15109 C C . GLU H 8 110 ? 137.823 149.124 116.571 1.00 22.93 110 GLU 14 C 1
ATOM 15110 O O . GLU H 8 110 ? 138.203 147.949 116.606 1.00 27.24 110 GLU 14 O 1
ATOM 15116 N N . LEU H 8 111 ? 137.435 149.714 115.440 1.00 24.85 111 LEU 14 N 1
ATOM 15117 C CA . LEU H 8 111 ? 137.547 149.024 114.160 1.00 20.43 111 LEU 14 CA 1
ATOM 15118 C C . LEU H 8 111 ? 138.941 149.117 113.552 1.00 21.96 111 LEU 14 C 1
ATOM 15119 O O . LEU H 8 111 ? 139.192 148.479 112.525 1.00 30.26 111 LEU 14 O 1
ATOM 15124 N N . ALA H 8 112 ? 139.843 149.888 114.153 1.00 14.61 112 ALA 14 N 1
ATOM 15125 C CA . ALA H 8 112 ? 141.211 150.049 113.674 1.00 19.44 112 ALA 14 CA 1
ATOM 15126 C C . ALA H 8 112 ? 142.199 149.874 114.817 1.00 30.12 112 ALA 14 C 1
ATOM 15127 O O . ALA H 8 112 ? 143.109 150.686 115.008 1.00 25.72 112 ALA 14 O 1
ATOM 15129 N N . ASN H 8 113 ? 142.029 148.805 115.599 1.00 33.64 113 ASN 14 N 1
ATOM 15130 C CA . ASN H 8 113 ? 142.831 148.626 116.805 1.00 27.08 113 ASN 14 CA 1
ATOM 15131 C C . ASN H 8 113 ? 144.293 148.350 116.472 1.00 40.40 113 ASN 14 C 1
ATOM 15132 O O . ASN H 8 113 ? 145.197 148.963 117.053 1.00 48.18 113 ASN 14 O 1
ATOM 15137 N N . ASN H 8 114 ? 144.544 147.415 115.555 1.00 29.72 114 ASN 14 N 1
ATOM 15138 C CA . ASN H 8 114 ? 145.863 146.999 115.079 1.00 22.90 114 ASN 14 CA 1
ATOM 15139 C C . ASN H 8 114 ? 146.675 146.266 116.143 1.00 28.45 114 ASN 14 C 1
ATOM 15140 O O . ASN H 8 114 ? 147.777 145.794 115.842 1.00 35.80 114 ASN 14 O 1
ATOM 15145 N N . VAL H 8 115 ? 146.172 146.147 117.368 1.00 29.72 115 VAL 14 N 1
ATOM 15146 C CA . VAL H 8 115 ? 146.805 145.357 118.416 1.00 28.77 115 VAL 14 CA 1
ATOM 15147 C C . VAL H 8 115 ? 145.926 144.180 118.819 1.00 32.89 115 VAL 14 C 1
ATOM 15148 O O . VAL H 8 115 ? 146.331 143.022 118.711 1.00 34.23 115 VAL 14 O 1
ATOM 15152 N N . GLU H 8 116 ? 144.716 144.463 119.285 1.00 32.84 116 GLU 14 N 1
ATOM 15153 C CA . GLU H 8 116 ? 143.676 143.462 119.495 1.00 31.28 116 GLU 14 CA 1
ATOM 15154 C C . GLU H 8 116 ? 142.675 143.655 118.364 1.00 27.26 116 GLU 14 C 1
ATOM 15155 O O . GLU H 8 116 ? 141.727 144.435 118.491 1.00 30.69 116 GLU 14 O 1
ATOM 15161 N N . HIS H 8 117 ? 142.894 142.950 117.256 1.00 15.39 117 HIS 14 N 1
ATOM 15162 C CA . HIS H 8 117 ? 142.119 143.192 116.048 1.00 17.92 117 HIS 14 CA 1
ATOM 15163 C C . HIS H 8 117 ? 140.636 142.944 116.291 1.00 31.62 117 HIS 14 C 1
ATOM 15164 O O . HIS H 8 117 ? 140.244 142.158 117.157 1.00 39.35 117 HIS 14 O 1
ATOM 15171 N N . HIS H 8 118 ? 139.813 143.641 115.516 1.00 27.97 118 HIS 14 N 1
ATOM 15172 C CA . HIS H 8 118 ? 138.377 143.640 115.746 1.00 19.87 118 HIS 14 CA 1
ATOM 15173 C C . HIS H 8 118 ? 137.801 142.238 115.561 1.00 20.93 118 HIS 14 C 1
ATOM 15174 O O . HIS H 8 118 ? 138.173 141.532 114.617 1.00 21.59 118 HIS 14 O 1
ATOM 15181 N N . PRO H 8 119 ? 136.911 141.798 116.448 1.00 16.94 119 PRO 14 N 1
ATOM 15182 C CA . PRO H 8 119 ? 136.111 140.608 116.147 1.00 12.45 119 PRO 14 CA 1
ATOM 15183 C C . PRO H 8 119 ? 135.213 140.877 114.951 1.00 30.14 119 PRO 14 C 1
ATOM 15184 O O . PRO H 8 119 ? 134.817 142.016 114.690 1.00 43.10 119 PRO 14 O 1
ATOM 15188 N N . LYS H 8 120 ? 134.904 139.811 114.213 1.00 22.33 120 LYS 14 N 1
ATOM 15189 C CA . LYS H 8 120 ? 134.162 139.908 112.956 1.00 20.44 120 LYS 14 CA 1
ATOM 15190 C C . LYS H 8 120 ? 134.892 140.781 111.939 1.00 13.51 120 LYS 14 C 1
ATOM 15191 O O . LYS H 8 120 ? 134.265 141.480 111.140 1.00 26.61 120 LYS 14 O 1
ATOM 15197 N N . THR H 8 121 ? 136.228 140.753 111.966 1.00 10.31 121 THR 14 N 1
ATOM 15198 C CA . THR H 8 121 ? 137.003 141.443 110.940 1.00 11.00 121 THR 14 CA 1
ATOM 15199 C C . THR H 8 121 ? 136.840 140.772 109.584 1.00 26.90 121 THR 14 C 1
ATOM 15200 O O . THR H 8 121 ? 136.821 141.453 108.552 1.00 35.15 121 THR 14 O 1
ATOM 15204 N N . GLU H 8 122 ? 136.701 139.446 109.567 1.00 25.24 122 GLU 14 N 1
ATOM 15205 C CA . GLU H 8 122 ? 136.456 138.719 108.329 1.00 24.19 122 GLU 14 CA 1
ATOM 15206 C C . GLU H 8 122 ? 135.088 139.022 107.732 1.00 28.12 122 GLU 14 C 1
ATOM 15207 O O . GLU H 8 122 ? 134.835 138.638 106.585 1.00 34.77 122 GLU 14 O 1
ATOM 15213 N N . ARG H 8 123 ? 134.208 139.694 108.474 1.00 22.71 123 ARG 14 N 1
ATOM 15214 C CA . ARG H 8 123 ? 132.889 140.072 107.988 1.00 24.65 123 ARG 14 CA 1
ATOM 15215 C C . ARG H 8 123 ? 132.890 141.424 107.284 1.00 31.40 123 ARG 14 C 1
ATOM 15216 O O . ARG H 8 123 ? 131.844 142.079 107.216 1.00 36.64 123 ARG 14 O 1
ATOM 15224 N N . LEU H 8 124 ? 134.036 141.855 106.764 1.00 22.70 124 LEU 14 N 1
ATOM 15225 C CA . LEU H 8 124 ? 134.165 143.127 106.069 1.00 17.20 124 LEU 14 CA 1
ATOM 15226 C C . LEU H 8 124 ? 134.539 142.879 104.615 1.00 21.38 124 LEU 14 C 1
ATOM 15227 O O . LEU H 8 124 ? 135.315 141.968 104.312 1.00 31.50 124 LEU 14 O 1
ATOM 15232 N N . TYR H 8 125 ? 133.977 143.692 103.717 1.00 21.23 125 TYR 14 N 1
ATOM 15233 C CA . TYR H 8 125 ? 134.331 143.584 102.305 1.00 21.23 125 TYR 14 CA 1
ATOM 15234 C C . TYR H 8 125 ? 135.800 143.916 102.081 1.00 26.68 125 TYR 14 C 1
ATOM 15235 O O . TYR H 8 125 ? 136.493 143.226 101.324 1.00 34.69 125 TYR 14 O 1
ATOM 15244 N N . ALA H 8 126 ? 136.292 144.968 102.731 1.00 25.45 126 ALA 14 N 1
ATOM 15245 C CA . ALA H 8 126 ? 137.688 145.362 102.618 1.00 20.10 126 ALA 14 CA 1
ATOM 15246 C C . ALA H 8 126 ? 138.099 146.086 103.890 1.00 19.34 126 ALA 14 C 1
ATOM 15247 O O . ALA H 8 126 ? 137.261 146.602 104.633 1.00 28.46 126 ALA 14 O 1
ATOM 15249 N N . THR H 8 127 ? 139.406 146.116 104.134 1.00 21.84 127 THR 14 N 1
ATOM 15250 C CA . THR H 8 127 ? 139.956 146.781 105.306 1.00 22.15 127 THR 14 CA 1
ATOM 15251 C C . THR H 8 127 ? 141.345 147.298 104.966 1.00 30.26 127 THR 14 C 1
ATOM 15252 O O . THR H 8 127 ? 142.060 146.692 104.164 1.00 34.25 127 THR 14 O 1
ATOM 15256 N N . SER H 8 128 ? 141.718 148.425 105.576 1.00 27.33 128 SER 14 N 1
ATOM 15257 C CA . SER H 8 128 ? 143.061 148.960 105.394 1.00 21.95 128 SER 14 CA 1
ATOM 15258 C C . SER H 8 128 ? 144.105 148.176 106.176 1.00 25.78 128 SER 14 C 1
ATOM 15259 O O . SER H 8 128 ? 145.301 148.318 105.903 1.00 27.60 128 SER 14 O 1
ATOM 15262 N N . LEU H 8 129 ? 143.682 147.359 107.141 1.00 26.50 129 LEU 14 N 1
ATOM 15263 C CA . LEU H 8 129 ? 144.586 146.592 107.987 1.00 22.27 129 LEU 14 CA 1
ATOM 15264 C C . LEU H 8 129 ? 144.732 145.146 107.530 1.00 27.12 129 LEU 14 C 1
ATOM 15265 O O . LEU H 8 129 ? 145.162 144.294 108.315 1.00 26.55 129 LEU 14 O 1
ATOM 15270 N N . ALA H 8 130 ? 144.371 144.848 106.280 1.00 26.11 130 ALA 14 N 1
ATOM 15271 C CA . ALA H 8 130 ? 144.591 143.506 105.756 1.00 27.54 130 ALA 14 CA 1
ATOM 15272 C C . ALA H 8 130 ? 146.075 143.175 105.691 1.00 29.49 130 ALA 14 C 1
ATOM 15273 O O . ALA H 8 130 ? 146.450 141.997 105.736 1.00 33.65 130 ALA 14 O 1
ATOM 15275 N N . ASP H 8 131 ? 146.924 144.196 105.584 1.00 29.63 131 ASP 14 N 1
ATOM 15276 C CA . ASP H 8 131 ? 148.372 144.042 105.590 1.00 24.22 131 ASP 14 CA 1
ATOM 15277 C C . ASP H 8 131 ? 148.892 143.976 107.024 1.00 30.49 131 ASP 14 C 1
ATOM 15278 O O . ASP H 8 131 ? 150.063 143.660 107.248 1.00 36.50 131 ASP 14 O 1
ATOM 15283 N N . LEU H 8 132 ? 148.011 144.203 108.003 1.00 28.50 132 LEU 14 N 1
ATOM 15284 C CA . LEU H 8 132 ? 148.308 144.188 109.435 1.00 19.55 132 LEU 14 CA 1
ATOM 15285 C C . LEU H 8 132 ? 149.197 145.346 109.871 1.00 28.58 132 LEU 14 C 1
ATOM 15286 O O . LEU H 8 132 ? 149.748 145.319 110.976 1.00 40.92 132 LEU 14 O 1
ATOM 15291 N N . THR H 8 133 ? 149.348 146.371 109.040 1.00 26.96 133 THR 14 N 1
ATOM 15292 C CA . THR H 8 133 ? 150.144 147.539 109.400 1.00 30.19 133 THR 14 CA 1
ATOM 15293 C C . THR H 8 133 ? 149.362 148.842 109.347 1.00 31.74 133 THR 14 C 1
ATOM 15294 O O . THR H 8 133 ? 149.660 149.763 110.112 1.00 28.97 133 THR 14 O 1
ATOM 15298 N N . GLY H 8 134 ? 148.368 148.949 108.469 1.00 34.32 134 GLY 14 N 1
ATOM 15299 C CA . GLY H 8 134 ? 147.593 150.168 108.360 1.00 36.51 134 GLY 14 CA 1
ATOM 15300 C C . GLY H 8 134 ? 148.357 151.296 107.698 1.00 37.25 134 GLY 14 C 1
ATOM 15301 O O . GLY H 8 134 ? 149.029 151.088 106.684 1.00 33.13 134 GLY 14 O 1
ATOM 15302 N N . GLY H 8 135 ? 148.263 152.496 108.265 1.00 38.96 135 GLY 14 N 1
ATOM 15303 C CA . GLY H 8 135 ? 148.941 153.650 107.728 1.00 32.65 135 GLY 14 CA 1
ATOM 15304 C C . GLY H 8 135 ? 148.326 154.943 108.220 1.00 38.75 135 GLY 14 C 1
ATOM 15305 O O . GLY H 8 135 ? 147.626 154.977 109.236 1.00 44.41 135 GLY 14 O 1
ATOM 15306 N N . PRO H 8 136 ? 148.576 156.043 107.502 1.00 38.20 136 PRO 14 N 1
ATOM 15307 C CA . PRO H 8 136 ? 147.989 157.330 107.897 1.00 31.74 136 PRO 14 CA 1
ATOM 15308 C C . PRO H 8 136 ? 146.527 157.481 107.516 1.00 30.45 136 PRO 14 C 1
ATOM 15309 O O . PRO H 8 136 ? 145.893 158.456 107.941 1.00 35.62 136 PRO 14 O 1
ATOM 15313 N N . LEU H 8 137 ? 145.978 156.558 106.731 1.00 26.41 137 LEU 14 N 1
ATOM 15314 C CA . LEU H 8 137 ? 144.575 156.570 106.346 1.00 23.34 137 LEU 14 CA 1
ATOM 15315 C C . LEU H 8 137 ? 143.981 155.195 106.607 1.00 28.31 137 LEU 14 C 1
ATOM 15316 O O . LEU H 8 137 ? 144.528 154.185 106.154 1.00 34.96 137 LEU 14 O 1
ATOM 15321 N N . PHE H 8 138 ? 142.868 155.157 107.336 1.00 25.01 138 PHE 14 N 1
ATOM 15322 C CA . PHE H 8 138 ? 142.158 153.921 107.627 1.00 25.42 138 PHE 14 CA 1
ATOM 15323 C C . PHE H 8 138 ? 140.815 153.947 106.916 1.00 28.81 138 PHE 14 C 1
ATOM 15324 O O . PHE H 8 138 ? 140.027 154.877 107.107 1.00 42.01 138 PHE 14 O 1
ATOM 15332 N N . PHE H 8 139 ? 140.558 152.933 106.096 1.00 17.62 139 PHE 14 N 1
ATOM 15333 C CA . PHE H 8 139 ? 139.278 152.800 105.420 1.00 18.46 139 PHE 14 CA 1
ATOM 15334 C C . PHE H 8 139 ? 138.728 151.404 105.660 1.00 17.86 139 PHE 14 C 1
ATOM 15335 O O . PHE H 8 139 ? 139.466 150.416 105.609 1.00 30.63 139 PHE 14 O 1
ATOM 15343 N N . CYS H 8 140 ? 137.432 151.336 105.937 1.00 21.56 140 CYS 14 N 1
ATOM 15344 C CA . CYS H 8 140 ? 136.751 150.073 106.182 1.00 12.80 140 CYS 14 CA 1
ATOM 15345 C C . CYS H 8 140 ? 135.473 150.027 105.361 1.00 23.59 140 CYS 14 C 1
ATOM 15346 O O . CYS H 8 140 ? 134.831 151.053 105.134 1.00 35.29 140 CYS 14 O 1
ATOM 15349 N N . GLN H 8 141 ? 135.108 148.830 104.910 1.00 16.93 141 GLN 14 N 1
ATOM 15350 C CA . GLN H 8 141 ? 133.907 148.642 104.110 1.00 18.58 141 GLN 14 CA 1
ATOM 15351 C C . GLN H 8 141 ? 133.094 147.482 104.661 1.00 19.38 141 GLN 14 C 1
ATOM 15352 O O . GLN H 8 141 ? 133.644 146.491 105.148 1.00 24.35 141 GLN 14 O 1
ATOM 15358 N N . GLY H 8 142 ? 131.774 147.614 104.571 1.00 14.78 142 GLY 14 N 1
ATOM 15359 C CA . GLY H 8 142 ? 130.883 146.586 105.083 1.00 12.70 142 GLY 14 CA 1
ATOM 15360 C C . GLY H 8 142 ? 130.937 146.425 106.586 1.00 16.17 142 GLY 14 C 1
ATOM 15361 O O . GLY H 8 142 ? 130.816 145.304 107.093 1.00 25.88 142 GLY 14 O 1
ATOM 15362 N N . GLN H 8 143 ? 131.115 147.527 107.315 1.00 18.82 143 GLN 14 N 1
ATOM 15363 C CA . GLN H 8 143 ? 131.173 147.471 108.769 1.00 15.73 143 GLN 14 CA 1
ATOM 15364 C C . GLN H 8 143 ? 129.806 147.286 109.411 1.00 19.99 143 GLN 14 C 1
ATOM 15365 O O . GLN H 8 143 ? 129.738 147.026 110.617 1.00 21.77 143 GLN 14 O 1
ATOM 15371 N N . TRP H 8 144 ? 128.722 147.413 108.644 1.00 19.31 144 TRP 14 N 1
ATOM 15372 C CA . TRP H 8 144 ? 127.388 147.192 109.187 1.00 12.32 144 TRP 14 CA 1
ATOM 15373 C C . TRP H 8 144 ? 127.142 145.738 109.564 1.00 23.66 144 TRP 14 C 1
ATOM 15374 O O . TRP H 8 144 ? 126.161 145.455 110.259 1.00 33.78 144 TRP 14 O 1
ATOM 15385 N N . ARG H 8 145 ? 127.999 144.820 109.127 1.00 13.74 145 ARG 14 N 1
ATOM 15386 C CA . ARG H 8 145 ? 127.933 143.423 109.530 1.00 4.72 145 ARG 14 CA 1
ATOM 15387 C C . ARG H 8 145 ? 128.889 143.092 110.668 1.00 19.64 145 ARG 14 C 1
ATOM 15388 O O . ARG H 8 145 ? 129.002 141.921 111.041 1.00 29.04 145 ARG 14 O 1
ATOM 15396 N N . ALA H 8 146 ? 129.577 144.086 111.225 1.00 27.72 146 ALA 14 N 1
ATOM 15397 C CA . ALA H 8 146 ? 130.639 143.841 112.189 1.00 21.35 146 ALA 14 CA 1
ATOM 15398 C C . ALA H 8 146 ? 130.396 144.439 113.566 1.00 26.73 146 ALA 14 C 1
ATOM 15399 O O . ALA H 8 146 ? 130.811 143.838 114.558 1.00 31.80 146 ALA 14 O 1
ATOM 15401 N N . ALA H 8 147 ? 129.745 145.596 113.662 1.00 14.99 147 ALA 14 N 1
ATOM 15402 C CA . ALA H 8 147 ? 129.603 146.280 114.938 1.00 15.52 147 ALA 14 CA 1
ATOM 15403 C C . ALA H 8 147 ? 128.184 146.799 115.107 1.00 19.09 147 ALA 14 C 1
ATOM 15404 O O . ALA H 8 147 ? 127.495 147.101 114.129 1.00 24.83 147 ALA 14 O 1
ATOM 15406 N N . TRP H 8 148 ? 127.756 146.898 116.364 1.00 17.34 148 TRP 14 N 1
ATOM 15407 C CA . TRP H 8 148 ? 126.489 147.536 116.680 1.00 10.47 148 TRP 14 CA 1
ATOM 15408 C C . TRP H 8 148 ? 126.577 149.035 116.407 1.00 24.80 148 TRP 14 C 1
ATOM 15409 O O . TRP H 8 148 ? 127.660 149.617 116.306 1.00 42.20 148 TRP 14 O 1
ATOM 15420 N N . GLY H 8 149 ? 125.414 149.667 116.292 1.00 21.91 149 GLY 14 N 1
ATOM 15421 C CA . GLY H 8 149 ? 125.371 151.082 115.984 1.00 21.19 149 GLY 14 CA 1
ATOM 15422 C C . GLY H 8 149 ? 125.570 151.350 114.508 1.00 21.22 149 GLY 14 C 1
ATOM 15423 O O . GLY H 8 149 ? 124.750 152.024 113.878 1.00 43.11 149 GLY 14 O 1
ATOM 15424 N N . MET H 8 150 ? 126.662 150.827 113.944 1.00 15.79 150 MET 14 N 1
ATOM 15425 C CA . MET H 8 150 ? 126.855 150.910 112.501 1.00 19.06 150 MET 14 CA 1
ATOM 15426 C C . MET H 8 150 ? 125.789 150.121 111.756 1.00 25.20 150 MET 14 C 1
ATOM 15427 O O . MET H 8 150 ? 125.301 150.568 110.713 1.00 30.92 150 MET 14 O 1
ATOM 15432 N N . HIS H 8 151 ? 125.419 148.948 112.272 1.00 25.44 151 HIS 14 N 1
ATOM 15433 C CA . HIS H 8 151 ? 124.267 148.233 111.740 1.00 20.41 151 HIS 14 CA 1
ATOM 15434 C C . HIS H 8 151 ? 122.978 149.003 111.987 1.00 20.04 151 HIS 14 C 1
ATOM 15435 O O . HIS H 8 151 ? 122.080 148.993 111.138 1.00 21.70 151 HIS 14 O 1
ATOM 15442 N N . ASP H 8 152 ? 122.873 149.672 113.137 1.00 28.67 152 ASP 14 N 1
ATOM 15443 C CA . ASP H 8 152 ? 121.713 150.504 113.432 1.00 21.71 152 ASP 14 CA 1
ATOM 15444 C C . ASP H 8 152 ? 121.661 151.747 112.555 1.00 22.46 152 ASP 14 C 1
ATOM 15445 O O . ASP H 8 152 ? 120.570 152.178 112.166 1.00 32.04 152 ASP 14 O 1
ATOM 15450 N N . LEU H 8 153 ? 122.818 152.333 112.241 1.00 24.35 153 LEU 14 N 1
ATOM 15451 C CA . LEU H 8 153 ? 122.856 153.566 111.463 1.00 18.63 153 LEU 14 CA 1
ATOM 15452 C C . LEU H 8 153 ? 122.271 153.389 110.068 1.00 30.36 153 LEU 14 C 1
ATOM 15453 O O . LEU H 8 153 ? 121.815 154.369 109.468 1.00 37.13 153 LEU 14 O 1
ATOM 15458 N N . ILE H 8 154 ? 122.266 152.163 109.544 1.00 27.98 154 ILE 14 N 1
ATOM 15459 C CA . ILE H 8 154 ? 121.705 151.919 108.220 1.00 17.33 154 ILE 14 CA 1
ATOM 15460 C C . ILE H 8 154 ? 120.200 152.153 108.221 1.00 20.96 154 ILE 14 C 1
ATOM 15461 O O . ILE H 8 154 ? 119.642 152.700 107.263 1.00 17.08 154 ILE 14 O 1
ATOM 15466 N N . TYR H 8 155 ? 119.523 151.753 109.293 1.00 31.55 155 TYR 14 N 1
ATOM 15467 C CA . TYR H 8 155 ? 118.075 151.846 109.384 1.00 19.03 155 TYR 14 CA 1
ATOM 15468 C C . TYR H 8 155 ? 117.604 153.151 110.013 1.00 22.10 155 TYR 14 C 1
ATOM 15469 O O . TYR H 8 155 ? 116.439 153.246 110.409 1.00 33.98 155 TYR 14 O 1
ATOM 15478 N N . LEU H 8 156 ? 118.475 154.147 110.117 1.00 18.69 156 LEU 14 N 1
ATOM 15479 C CA . LEU H 8 156 ? 118.100 155.429 110.698 1.00 21.43 156 LEU 14 CA 1
ATOM 15480 C C . LEU H 8 156 ? 117.015 156.084 109.850 1.00 28.80 156 LEU 14 C 1
ATOM 15481 O O . LEU H 8 156 ? 117.236 156.323 108.654 1.00 31.51 156 LEU 14 O 1
ATOM 15486 N N . PRO H 8 157 ? 115.840 156.380 110.413 1.00 28.06 157 PRO 14 N 1
ATOM 15487 C CA . PRO H 8 157 ? 114.768 156.973 109.598 1.00 23.99 157 PRO 14 CA 1
ATOM 15488 C C . PRO H 8 157 ? 115.120 158.333 109.023 1.00 29.58 157 PRO 14 C 1
ATOM 15489 O O . PRO H 8 157 ? 114.699 158.648 107.901 1.00 36.96 157 PRO 14 O 1
ATOM 15493 N N . THR H 8 158 ? 115.911 159.131 109.746 1.00 27.45 158 THR 14 N 1
ATOM 15494 C CA . THR H 8 158 ? 116.159 160.513 109.347 1.00 25.18 158 THR 14 CA 1
ATOM 15495 C C . THR H 8 158 ? 116.842 160.594 107.987 1.00 35.24 158 THR 14 C 1
ATOM 15496 O O . THR H 8 158 ? 116.560 161.504 107.199 1.00 40.21 158 THR 14 O 1
ATOM 15500 N N . ILE H 8 159 ? 117.737 159.654 107.689 1.00 32.25 159 ILE 14 N 1
ATOM 15501 C CA . ILE H 8 159 ? 118.477 159.683 106.432 1.00 24.38 159 ILE 14 CA 1
ATOM 15502 C C . ILE H 8 159 ? 117.786 158.803 105.398 1.00 24.34 159 ILE 14 C 1
ATOM 15503 O O . ILE H 8 159 ? 117.834 159.088 104.198 1.00 32.52 159 ILE 14 O 1
ATOM 15508 N N . THR H 8 160 ? 117.122 157.738 105.852 1.00 26.48 160 THR 14 N 1
ATOM 15509 C CA . THR H 8 160 ? 116.513 156.808 104.908 1.00 24.61 160 THR 14 CA 1
ATOM 15510 C C . THR H 8 160 ? 115.265 157.395 104.259 1.00 26.22 160 THR 14 C 1
ATOM 15511 O O . THR H 8 160 ? 115.024 157.174 103.067 1.00 31.60 160 THR 14 O 1
ATOM 15515 N N . VAL H 8 161 ? 114.462 158.149 105.014 1.00 28.91 161 VAL 14 N 1
ATOM 15516 C CA . VAL H 8 161 ? 113.307 158.810 104.412 1.00 28.53 161 VAL 14 CA 1
ATOM 15517 C C . VAL H 8 161 ? 113.759 159.829 103.372 1.00 32.06 161 VAL 14 C 1
ATOM 15518 O O . VAL H 8 161 ? 113.180 159.927 102.281 1.00 31.23 161 VAL 14 O 1
ATOM 15522 N N . ALA H 8 162 ? 114.806 160.596 103.686 1.00 26.30 162 ALA 14 N 1
ATOM 15523 C CA . ALA H 8 162 ? 115.343 161.549 102.722 1.00 23.04 162 ALA 14 CA 1
ATOM 15524 C C . ALA H 8 162 ? 115.903 160.850 101.491 1.00 28.34 162 ALA 14 C 1
ATOM 15525 O O . ALA H 8 162 ? 115.734 161.345 100.372 1.00 34.37 162 ALA 14 O 1
ATOM 15527 N N . ALA H 8 163 ? 116.565 159.705 101.671 1.00 32.02 163 ALA 14 N 1
ATOM 15528 C CA . ALA H 8 163 ? 117.063 158.952 100.525 1.00 26.17 163 ALA 14 CA 1
ATOM 15529 C C . ALA H 8 163 ? 115.916 158.437 99.664 1.00 33.98 163 ALA 14 C 1
ATOM 15530 O O . ALA H 8 163 ? 116.017 158.422 98.432 1.00 43.11 163 ALA 14 O 1
ATOM 15532 N N . SER H 8 164 ? 114.823 158.003 100.295 1.00 40.88 164 SER 14 N 1
ATOM 15533 C CA . SER H 8 164 ? 113.648 157.586 99.535 1.00 36.57 164 SER 14 CA 1
ATOM 15534 C C . SER H 8 164 ? 113.077 158.745 98.732 1.00 36.26 164 SER 14 C 1
ATOM 15535 O O . SER H 8 164 ? 112.704 158.576 97.565 1.00 41.14 164 SER 14 O 1
ATOM 15538 N N . GLN H 8 165 ? 113.000 159.929 99.342 1.00 36.93 165 GLN 14 N 1
ATOM 15539 C CA . GLN H 8 165 ? 112.510 161.098 98.617 1.00 36.76 165 GLN 14 CA 1
ATOM 15540 C C . GLN H 8 165 ? 113.432 161.460 97.459 1.00 37.65 165 GLN 14 C 1
ATOM 15541 O O . GLN H 8 165 ? 112.967 161.880 96.393 1.00 45.79 165 GLN 14 O 1
ATOM 15547 N N . ILE H 8 166 ? 114.744 161.309 97.650 1.00 37.01 166 ILE 14 N 1
ATOM 15548 C CA . ILE H 8 166 ? 115.688 161.564 96.566 1.00 42.11 166 ILE 14 CA 1
ATOM 15549 C C . ILE H 8 166 ? 115.504 160.552 95.440 1.00 43.94 166 ILE 14 C 1
ATOM 15550 O O . ILE H 8 166 ? 115.600 160.896 94.256 1.00 42.72 166 ILE 14 O 1
ATOM 15555 N N . LEU H 8 167 ? 115.217 159.295 95.786 1.00 42.27 167 LEU 14 N 1
ATOM 15556 C CA . LEU H 8 167 ? 115.109 158.216 94.811 1.00 40.58 167 LEU 14 CA 1
ATOM 15557 C C . LEU H 8 167 ? 113.699 158.063 94.253 1.00 47.83 167 LEU 14 C 1
ATOM 15558 O O . LEU H 8 167 ? 113.298 156.947 93.894 1.00 48.48 167 LEU 14 O 1
ATOM 15563 N N . ASN H 8 168 ? 112.934 159.155 94.191 1.00 47.82 168 ASN 14 N 1
ATOM 15564 C CA . ASN H 8 168 ? 111.600 159.171 93.584 1.00 46.31 168 ASN 14 CA 1
ATOM 15565 C C . ASN H 8 168 ? 110.624 158.275 94.343 1.00 45.86 168 ASN 14 C 1
ATOM 15566 O O . ASN H 8 168 ? 109.777 157.606 93.746 1.00 49.77 168 ASN 14 O 1
ATOM 15571 N N . ASN H 8 169 ? 110.743 158.268 95.672 1.00 42.82 169 ASN 14 N 1
ATOM 15572 C CA . ASN H 8 169 ? 109.807 157.579 96.562 1.00 45.32 169 ASN 14 CA 1
ATOM 15573 C C . ASN H 8 169 ? 109.681 156.097 96.200 1.00 47.88 169 ASN 14 C 1
ATOM 15574 O O . ASN H 8 169 ? 108.614 155.603 95.829 1.00 49.95 169 ASN 14 O 1
ATOM 15579 N N . SER H 8 170 ? 110.802 155.391 96.313 1.00 43.39 170 SER 14 N 1
ATOM 15580 C CA . SER H 8 170 ? 110.869 153.966 96.025 1.00 45.34 170 SER 14 CA 1
ATOM 15581 C C . SER H 8 170 ? 111.499 153.245 97.210 1.00 44.63 170 SER 14 C 1
ATOM 15582 O O . SER H 8 170 ? 111.905 153.865 98.198 1.00 44.17 170 SER 14 O 1
ATOM 15585 N N . LEU H 8 171 ? 111.568 151.920 97.111 1.00 39.53 171 LEU 14 N 1
ATOM 15586 C CA . LEU H 8 171 ? 112.251 151.129 98.124 1.00 27.49 171 LEU 14 CA 1
ATOM 15587 C C . LEU H 8 171 ? 113.724 151.509 98.181 1.00 36.02 171 LEU 14 C 1
ATOM 15588 O O . LEU H 8 171 ? 114.383 151.666 97.150 1.00 43.26 171 LEU 14 O 1
ATOM 15593 N N . VAL H 8 172 ? 114.242 151.656 99.397 1.00 28.79 172 VAL 14 N 1
ATOM 15594 C CA . VAL H 8 172 ? 115.633 152.026 99.622 1.00 27.84 172 VAL 14 CA 1
ATOM 15595 C C . VAL H 8 172 ? 116.375 150.779 100.075 1.00 29.83 172 VAL 14 C 1
ATOM 15596 O O . VAL H 8 172 ? 115.981 150.135 101.056 1.00 28.79 172 VAL 14 O 1
ATOM 15600 N N . ARG H 8 173 ? 117.440 150.434 99.360 1.00 25.24 173 ARG 14 N 1
ATOM 15601 C CA . ARG H 8 173 ? 118.256 149.271 99.672 1.00 31.30 173 ARG 14 CA 1
ATOM 15602 C C . ARG H 8 173 ? 119.687 149.716 99.921 1.00 33.22 173 ARG 14 C 1
ATOM 15603 O O . ARG H 8 173 ? 120.224 150.537 99.171 1.00 41.90 173 ARG 14 O 1
ATOM 15611 N N . LEU H 8 174 ? 120.292 149.187 100.979 1.00 15.72 174 LEU 14 N 1
ATOM 15612 C CA . LEU H 8 174 ? 121.688 149.483 101.259 1.00 16.98 174 LEU 14 CA 1
ATOM 15613 C C . LEU H 8 174 ? 122.577 148.938 100.150 1.00 13.82 174 LEU 14 C 1
ATOM 15614 O O . LEU H 8 174 ? 122.452 147.779 99.745 1.00 23.12 174 LEU 14 O 1
ATOM 15619 N N . TRP H 8 175 ? 123.485 149.780 99.661 1.00 17.62 175 TRP 14 N 1
ATOM 15620 C CA . TRP H 8 175 ? 124.480 149.327 98.695 1.00 17.68 175 TRP 14 CA 1
ATOM 15621 C C . TRP H 8 175 ? 125.717 148.814 99.425 1.00 24.96 175 TRP 14 C 1
ATOM 15622 O O . TRP H 8 175 ? 126.066 147.635 99.309 1.00 32.38 175 TRP 14 O 1
ATOM 15633 N N . TYR H 8 176 ? 126.367 149.682 100.200 1.00 21.33 176 TYR 14 N 1
ATOM 15634 C CA . TYR H 8 176 ? 127.367 149.276 101.183 1.00 16.25 176 TYR 14 CA 1
ATOM 15635 C C . TYR H 8 176 ? 127.795 150.498 101.989 1.00 25.07 176 TYR 14 C 1
ATOM 15636 O O . TYR H 8 176 ? 127.415 151.640 101.700 1.00 33.20 176 TYR 14 O 1
ATOM 15645 N N . ASP H 8 177 ? 128.593 150.229 103.017 1.00 16.17 177 ASP 14 N 1
ATOM 15646 C CA . ASP H 8 177 ? 129.097 151.218 103.953 1.00 0.00 177 ASP 14 CA 1
ATOM 15647 C C . ASP H 8 177 ? 130.561 151.518 103.675 1.00 27.76 177 ASP 14 C 1
ATOM 15648 O O . ASP H 8 177 ? 131.232 150.834 102.898 1.00 46.20 177 ASP 14 O 1
ATOM 15653 N N . GLU H 8 178 ? 131.055 152.554 104.345 1.00 24.22 178 GLU 14 N 1
ATOM 15654 C CA . GLU H 8 178 ? 132.457 152.927 104.244 1.00 19.46 178 GLU 14 CA 1
ATOM 15655 C C . GLU H 8 178 ? 132.783 153.829 105.423 1.00 23.67 178 GLU 14 C 1
ATOM 15656 O O . GLU H 8 178 ? 131.975 154.682 105.788 1.00 36.74 178 GLU 14 O 1
ATOM 15662 N N . VAL H 8 179 ? 133.938 153.616 106.036 1.00 23.86 179 VAL 14 N 1
ATOM 15663 C CA . VAL H 8 179 ? 134.394 154.424 107.160 1.00 20.00 179 VAL 14 CA 1
ATOM 15664 C C . VAL H 8 179 ? 135.798 154.915 106.858 1.00 23.12 179 VAL 14 C 1
ATOM 15665 O O . VAL H 8 179 ? 136.675 154.122 106.496 1.00 27.18 179 VAL 14 O 1
ATOM 15669 N N . PHE H 8 180 ? 136.008 156.222 107.012 1.00 25.89 180 PHE 14 N 1
ATOM 15670 C CA . PHE H 8 180 ? 137.305 156.842 106.789 1.00 18.95 180 PHE 14 CA 1
ATOM 15671 C C . PHE H 8 180 ? 137.795 157.476 108.079 1.00 27.19 180 PHE 14 C 1
ATOM 15672 O O . PHE H 8 180 ? 137.022 158.112 108.805 1.00 38.23 180 PHE 14 O 1
ATOM 15680 N N . MET H 8 181 ? 139.087 157.304 108.349 1.00 22.37 181 MET 14 N 1
ATOM 15681 C CA . MET H 8 181 ? 139.719 157.848 109.547 1.00 17.35 181 MET 14 CA 1
ATOM 15682 C C . MET H 8 181 ? 141.111 158.327 109.159 1.00 25.02 181 MET 14 C 1
ATOM 15683 O O . MET H 8 181 ? 141.963 157.522 108.770 1.00 30.47 181 MET 14 O 1
ATOM 15688 N N . LYS H 8 182 ? 141.332 159.633 109.255 1.00 25.34 182 LYS 14 N 1
ATOM 15689 C CA . LYS H 8 182 ? 142.611 160.241 108.920 1.00 18.83 182 LYS 14 CA 1
ATOM 15690 C C . LYS H 8 182 ? 143.330 160.651 110.198 1.00 25.02 182 LYS 14 C 1
ATOM 15691 O O . LYS H 8 182 ? 142.744 161.312 111.063 1.00 31.44 182 LYS 14 O 1
ATOM 15697 N N . ALA H 8 183 ? 144.596 160.255 110.309 1.00 30.00 183 ALA 14 N 1
ATOM 15698 C CA . ALA H 8 183 ? 145.379 160.506 111.508 1.00 29.96 183 ALA 14 CA 1
ATOM 15699 C C . ALA H 8 183 ? 145.723 161.991 111.619 1.00 38.30 183 ALA 14 C 1
ATOM 15700 O O . ALA H 8 183 ? 145.398 162.806 110.752 1.00 46.28 183 ALA 14 O 1
ATOM 15702 N N . ALA H 8 184 ? 146.403 162.340 112.708 1.00 41.11 184 ALA 14 N 1
ATOM 15703 C CA . ALA H 8 184 ? 146.714 163.727 113.020 1.00 36.90 184 ALA 14 CA 1
ATOM 15704 C C . ALA H 8 184 ? 148.034 164.134 112.378 1.00 44.30 184 ALA 14 C 1
ATOM 15705 O O . ALA H 8 184 ? 149.030 163.411 112.479 1.00 47.50 184 ALA 14 O 1
ATOM 15707 N N . ARG H 8 185 ? 148.026 165.286 111.707 1.00 43.78 185 ARG 14 N 1
ATOM 15708 C CA . ARG H 8 185 ? 149.174 165.944 111.088 1.00 44.89 185 ARG 14 CA 1
ATOM 15709 C C . ARG H 8 185 ? 149.717 165.197 109.877 1.00 46.52 185 ARG 14 C 1
ATOM 15710 O O . ARG H 8 185 ? 150.628 165.707 109.214 1.00 50.60 185 ARG 14 O 1
ATOM 15718 N N . THR H 8 186 ? 149.193 164.016 109.556 1.00 43.53 186 THR 14 N 1
ATOM 15719 C CA . THR H 8 186 ? 149.729 163.233 108.453 1.00 44.22 186 THR 14 CA 1
ATOM 15720 C C . THR H 8 186 ? 148.661 162.607 107.570 1.00 42.90 186 THR 14 C 1
ATOM 15721 O O . THR H 8 186 ? 149.015 161.943 106.591 1.00 47.93 186 THR 14 O 1
ATOM 15725 N N . GLY H 8 187 ? 147.380 162.786 107.880 1.00 33.51 187 GLY 14 N 1
ATOM 15726 C CA . GLY H 8 187 ? 146.315 162.235 107.078 1.00 35.83 187 GLY 14 CA 1
ATOM 15727 C C . GLY H 8 187 ? 146.339 162.747 105.653 1.00 36.87 187 GLY 14 C 1
ATOM 15728 O O . GLY H 8 187 ? 146.423 163.953 105.402 1.00 39.39 187 GLY 14 O 1
ATOM 15729 N N . PRO H 8 188 ? 146.264 161.838 104.692 1.00 36.82 188 PRO 14 N 1
ATOM 15730 C CA . PRO H 8 188 ? 146.279 162.227 103.281 1.00 36.67 188 PRO 14 CA 1
ATOM 15731 C C . PRO H 8 188 ? 144.896 162.693 102.838 1.00 38.62 188 PRO 14 C 1
ATOM 15732 O O . PRO H 8 188 ? 143.944 162.732 103.615 1.00 43.48 188 PRO 14 O 1
ATOM 15736 N N . CYS H 8 189 ? 144.803 163.051 101.562 1.00 43.57 189 CYS 14 N 1
ATOM 15737 C CA . CYS H 8 189 ? 143.558 163.503 100.961 1.00 46.92 189 CYS 14 CA 1
ATOM 15738 C C . CYS H 8 189 ? 143.187 162.587 99.804 1.00 47.93 189 CYS 14 C 1
ATOM 15739 O O . CYS H 8 189 ? 144.060 162.105 99.075 1.00 53.50 189 CYS 14 O 1
ATOM 15742 N N . VAL H 8 190 ? 141.891 162.341 99.648 1.00 33.92 190 VAL 14 N 1
ATOM 15743 C CA . VAL H 8 190 ? 141.369 161.565 98.528 1.00 32.93 190 VAL 14 CA 1
ATOM 15744 C C . VAL H 8 190 ? 141.100 162.531 97.378 1.00 36.31 190 VAL 14 C 1
ATOM 15745 O O . VAL H 8 190 ? 140.291 163.458 97.544 1.00 36.80 190 VAL 14 O 1
ATOM 15749 N N . PRO H 8 191 ? 141.743 162.363 96.222 1.00 44.68 191 PRO 14 N 1
ATOM 15750 C CA . PRO H 8 191 ? 141.566 163.328 95.128 1.00 42.34 191 PRO 14 CA 1
ATOM 15751 C C . PRO H 8 191 ? 140.190 163.255 94.487 1.00 43.01 191 PRO 14 C 1
ATOM 15752 O O . PRO H 8 191 ? 139.318 162.510 94.946 1.00 42.13 191 PRO 14 O 1
ATOM 15756 N N . TRP H 8 192 ? 139.991 164.036 93.427 1.00 41.68 192 TRP 14 N 1
ATOM 15757 C CA . TRP H 8 192 ? 138.695 164.098 92.765 1.00 46.05 192 TRP 14 CA 1
ATOM 15758 C C . TRP H 8 192 ? 138.292 162.729 92.234 1.00 40.55 192 TRP 14 C 1
ATOM 15759 O O . TRP H 8 192 ? 139.102 162.006 91.648 1.00 42.06 192 TRP 14 O 1
ATOM 15770 N N . GLN H 8 193 ? 137.026 162.376 92.441 1.00 34.99 193 GLN 14 N 1
ATOM 15771 C CA . GLN H 8 193 ? 136.520 161.080 92.017 1.00 36.67 193 GLN 14 CA 1
ATOM 15772 C C . GLN H 8 193 ? 135.012 161.166 91.848 1.00 41.98 193 GLN 14 C 1
ATOM 15773 O O . GLN H 8 193 ? 134.358 162.067 92.377 1.00 45.51 193 GLN 14 O 1
ATOM 15779 N N . GLN H 8 194 ? 134.473 160.209 91.099 1.00 39.45 194 GLN 14 N 1
ATOM 15780 C CA . GLN H 8 194 ? 133.036 160.025 90.952 1.00 30.93 194 GLN 14 CA 1
ATOM 15781 C C . GLN H 8 194 ? 132.669 158.664 91.521 1.00 38.31 194 GLN 14 C 1
ATOM 15782 O O . GLN H 8 194 ? 133.336 157.666 91.228 1.00 43.44 194 GLN 14 O 1
ATOM 15788 N N . ASN H 8 195 ? 131.620 158.629 92.344 1.00 27.29 195 ASN 14 N 1
ATOM 15789 C CA . ASN H 8 195 ? 131.256 157.388 93.021 1.00 23.93 195 ASN 14 CA 1
ATOM 15790 C C . ASN H 8 195 ? 130.854 156.307 92.025 1.00 27.09 195 ASN 14 C 1
ATOM 15791 O O . ASN H 8 195 ? 131.324 155.166 92.114 1.00 30.73 195 ASN 14 O 1
ATOM 15796 N N . TYR H 8 196 ? 130.009 156.653 91.050 1.00 34.25 196 TYR 14 N 1
ATOM 15797 C CA . TYR H 8 196 ? 129.527 155.655 90.102 1.00 24.48 196 TYR 14 CA 1
ATOM 15798 C C . TYR H 8 196 ? 130.644 155.090 89.236 1.00 32.65 196 TYR 14 C 1
ATOM 15799 O O . TYR H 8 196 ? 130.462 154.031 88.628 1.00 47.63 196 TYR 14 O 1
ATOM 15808 N N . ALA H 8 197 ? 131.795 155.763 89.172 1.00 30.04 197 ALA 14 N 1
ATOM 15809 C CA . ALA H 8 197 ? 132.931 155.208 88.450 1.00 29.15 197 ALA 14 CA 1
ATOM 15810 C C . ALA H 8 197 ? 133.417 153.904 89.066 1.00 25.68 197 ALA 14 C 1
ATOM 15811 O O . ALA H 8 197 ? 134.086 153.121 88.384 1.00 23.76 197 ALA 14 O 1
ATOM 15813 N N . ARG H 8 198 ? 133.099 153.654 90.336 1.00 35.57 198 ARG 14 N 1
ATOM 15814 C CA . ARG H 8 198 ? 133.430 152.393 90.984 1.00 37.81 198 ARG 14 CA 1
ATOM 15815 C C . ARG H 8 198 ? 132.274 151.403 90.977 1.00 37.03 198 ARG 14 C 1
ATOM 15816 O O . ARG H 8 198 ? 132.451 150.262 91.413 1.00 36.01 198 ARG 14 O 1
ATOM 15824 N N . TRP H 8 199 ? 131.101 151.808 90.496 1.00 34.49 199 TRP 14 N 1
ATOM 15825 C CA . TRP H 8 199 ? 129.909 150.966 90.471 1.00 25.31 199 TRP 14 CA 1
ATOM 15826 C C . TRP H 8 199 ? 129.448 150.699 89.042 1.00 29.45 199 TRP 14 C 1
ATOM 15827 O O . TRP H 8 199 ? 128.256 150.758 88.736 1.00 35.16 199 TRP 14 O 1
ATOM 15838 N N . GLN H 8 200 ? 130.393 150.406 88.147 1.00 30.95 200 GLN 14 N 1
ATOM 15839 C CA . GLN H 8 200 ? 130.053 150.196 86.745 1.00 38.02 200 GLN 14 CA 1
ATOM 15840 C C . GLN H 8 200 ? 129.319 148.883 86.506 1.00 42.60 200 GLN 14 C 1
ATOM 15841 O O . GLN H 8 200 ? 128.692 148.725 85.454 1.00 42.75 200 GLN 14 O 1
ATOM 15847 N N . HIS H 8 201 ? 129.377 147.943 87.448 1.00 41.13 201 HIS 14 N 1
ATOM 15848 C CA . HIS H 8 201 ? 128.703 146.662 87.280 1.00 37.55 201 HIS 14 CA 1
ATOM 15849 C C . HIS H 8 201 ? 127.214 146.724 87.596 1.00 39.75 201 HIS 14 C 1
ATOM 15850 O O . HIS H 8 201 ? 126.514 145.728 87.388 1.00 46.18 201 HIS 14 O 1
ATOM 15857 N N . THR H 8 202 ? 126.716 147.855 88.087 1.00 34.64 202 THR 14 N 1
ATOM 15858 C CA . THR H 8 202 ? 125.288 148.077 88.259 1.00 37.13 202 THR 14 CA 1
ATOM 15859 C C . THR H 8 202 ? 124.764 148.884 87.078 1.00 43.36 202 THR 14 C 1
ATOM 15860 O O . THR H 8 202 ? 125.340 149.913 86.713 1.00 45.83 202 THR 14 O 1
ATOM 15864 N N . LYS H 8 203 ? 123.662 148.408 86.479 1.00 47.08 203 LYS 14 N 1
ATOM 15865 C CA . LYS H 8 203 ? 123.242 148.960 85.190 1.00 51.86 203 LYS 14 CA 1
ATOM 15866 C C . LYS H 8 203 ? 122.695 150.377 85.309 1.00 54.56 203 LYS 14 C 1
ATOM 15867 O O . LYS H 8 203 ? 123.282 151.298 84.714 1.00 59.14 203 LYS 14 O 1
ATOM 15873 N N . PRO H 8 204 ? 121.609 150.638 86.037 1.00 46.95 204 PRO 14 N 1
ATOM 15874 C CA . PRO H 8 204 ? 121.052 151.990 86.050 1.00 41.49 204 PRO 14 CA 1
ATOM 15875 C C . PRO H 8 204 ? 121.700 152.865 87.114 1.00 47.76 204 PRO 14 C 1
ATOM 15876 O O . PRO H 8 204 ? 122.197 152.393 88.138 1.00 52.08 204 PRO 14 O 1
ATOM 15880 N N . VAL H 8 205 ? 121.716 154.171 86.826 1.00 41.43 205 VAL 14 N 1
ATOM 15881 C CA . VAL H 8 205 ? 122.213 155.129 87.803 1.00 40.47 205 VAL 14 CA 1
ATOM 15882 C C . VAL H 8 205 ? 121.007 155.353 88.670 1.00 44.71 205 VAL 14 C 1
ATOM 15883 O O . VAL H 8 205 ? 120.036 155.972 88.239 1.00 43.60 205 VAL 14 O 1
ATOM 15887 N N . ASN H 8 206 ? 121.022 154.772 89.868 1.00 42.74 206 ASN 14 N 1
ATOM 15888 C CA . ASN H 8 206 ? 119.914 154.892 90.811 1.00 37.46 206 ASN 14 CA 1
ATOM 15889 C C . ASN H 8 206 ? 120.584 154.720 92.143 1.00 39.56 206 ASN 14 C 1
ATOM 15890 O O . ASN H 8 206 ? 120.452 153.676 92.775 1.00 51.28 206 ASN 14 O 1
ATOM 15895 N N . HIS H 8 207 ? 121.308 155.733 92.585 1.00 32.08 207 HIS 14 N 1
ATOM 15896 C CA . HIS H 8 207 ? 122.103 155.652 93.800 1.00 32.88 207 HIS 14 CA 1
ATOM 15897 C C . HIS H 8 207 ? 122.123 157.016 94.472 1.00 35.63 207 HIS 14 C 1
ATOM 15898 O O . HIS H 8 207 ? 121.839 158.043 93.852 1.00 41.09 207 HIS 14 O 1
ATOM 15905 N N . VAL H 8 208 ? 122.451 157.004 95.759 1.00 22.32 208 VAL 14 N 1
ATOM 15906 C CA . VAL H 8 208 ? 122.650 158.223 96.536 1.00 20.62 208 VAL 14 CA 1
ATOM 15907 C C . VAL H 8 208 ? 123.687 157.929 97.611 1.00 26.12 208 VAL 14 C 1
ATOM 15908 O O . VAL H 8 208 ? 123.808 156.786 98.067 1.00 22.43 208 VAL 14 O 1
ATOM 15912 N N . THR H 8 209 ? 124.461 158.944 97.990 1.00 29.36 209 THR 14 N 1
ATOM 15913 C CA . THR H 8 209 ? 125.464 158.807 99.037 1.00 23.37 209 THR 14 CA 1
ATOM 15914 C C . THR H 8 209 ? 125.087 159.700 100.209 1.00 26.33 209 THR 14 C 1
ATOM 15915 O O . THR H 8 209 ? 124.732 160.865 100.014 1.00 33.40 209 THR 14 O 1
ATOM 15919 N N . VAL H 8 210 ? 125.153 159.157 101.420 1.00 23.27 210 VAL 14 N 1
ATOM 15920 C CA . VAL H 8 210 ? 124.943 159.928 102.637 1.00 15.90 210 VAL 14 CA 1
ATOM 15921 C C . VAL H 8 210 ? 126.249 159.905 103.411 1.00 23.57 210 VAL 14 C 1
ATOM 15922 O O . VAL H 8 210 ? 126.693 158.837 103.850 1.00 34.03 210 VAL 14 O 1
ATOM 15926 N N . MET H 8 211 ? 126.868 161.069 103.575 1.00 27.79 211 MET 14 N 1
ATOM 15927 C CA . MET H 8 211 ? 128.122 161.164 104.309 1.00 25.86 211 MET 14 CA 1
ATOM 15928 C C . MET H 8 211 ? 127.851 161.871 105.630 1.00 20.42 211 MET 14 C 1
ATOM 15929 O O . MET H 8 211 ? 127.286 162.969 105.648 1.00 31.79 211 MET 14 O 1
ATOM 15934 N N . ILE H 8 212 ? 128.232 161.225 106.727 1.00 12.49 212 ILE 14 N 1
ATOM 15935 C CA . ILE H 8 212 ? 127.976 161.706 108.077 1.00 19.61 212 ILE 14 CA 1
ATOM 15936 C C . ILE H 8 212 ? 129.315 161.957 108.750 1.00 23.66 212 ILE 14 C 1
ATOM 15937 O O . ILE H 8 212 ? 130.200 161.090 108.736 1.00 31.63 212 ILE 14 O 1
ATOM 15942 N N . ALA H 8 213 ? 129.464 163.142 109.332 1.00 27.46 213 ALA 14 N 1
ATOM 15943 C CA . ALA H 8 213 ? 130.693 163.530 110.007 1.00 27.16 213 ALA 14 CA 1
ATOM 15944 C C . ALA H 8 213 ? 130.629 163.081 111.461 1.00 25.46 213 ALA 14 C 1
ATOM 15945 O O . ALA H 8 213 ? 129.775 163.547 112.222 1.00 33.14 213 ALA 14 O 1
ATOM 15947 N N . LEU H 8 214 ? 131.527 162.174 111.842 1.00 24.36 214 LEU 14 N 1
ATOM 15948 C CA . LEU H 8 214 ? 131.629 161.742 113.228 1.00 23.60 214 LEU 14 CA 1
ATOM 15949 C C . LEU H 8 214 ? 132.505 162.663 114.062 1.00 23.94 214 LEU 14 C 1
ATOM 15950 O O . LEU H 8 214 ? 132.638 162.444 115.271 1.00 36.79 214 LEU 14 O 1
ATOM 15955 N N . ASP H 8 215 ? 133.103 163.677 113.443 1.00 21.19 215 ASP 14 N 1
ATOM 15956 C CA . ASP H 8 215 ? 133.896 164.685 114.128 1.00 29.22 215 ASP 14 CA 1
ATOM 15957 C C . ASP H 8 215 ? 133.753 166.008 113.391 1.00 31.40 215 ASP 14 C 1
ATOM 15958 O O . ASP H 8 215 ? 133.408 166.039 112.207 1.00 44.18 215 ASP 14 O 1
ATOM 15963 N N . THR H 8 216 ? 134.013 167.103 114.102 1.00 30.12 216 THR 14 N 1
ATOM 15964 C CA . THR H 8 216 ? 133.951 168.419 113.481 1.00 27.56 216 THR 14 CA 1
ATOM 15965 C C . THR H 8 216 ? 135.015 168.535 112.398 1.00 31.73 216 THR 14 C 1
ATOM 15966 O O . THR H 8 216 ? 136.194 168.255 112.636 1.00 43.87 216 THR 14 O 1
ATOM 15970 N N . MET H 8 217 ? 134.599 168.953 111.206 1.00 28.11 217 MET 14 N 1
ATOM 15971 C CA . MET H 8 217 ? 135.479 169.001 110.049 1.00 29.27 217 MET 14 CA 1
ATOM 15972 C C . MET H 8 217 ? 135.600 170.422 109.518 1.00 36.21 217 MET 14 C 1
ATOM 15973 O O . MET H 8 217 ? 134.741 171.275 109.761 1.00 42.97 217 MET 14 O 1
ATOM 15978 N N . ASN H 8 218 ? 136.685 170.657 108.786 1.00 39.25 218 ASN 14 N 1
ATOM 15979 C CA . ASN H 8 218 ? 136.980 171.950 108.191 1.00 32.99 218 ASN 14 CA 1
ATOM 15980 C C . ASN H 8 218 ? 137.947 171.727 107.038 1.00 42.44 218 ASN 14 C 1
ATOM 15981 O O . ASN H 8 218 ? 138.399 170.606 106.791 1.00 49.06 218 ASN 14 O 1
ATOM 15986 N N . LYS H 8 219 ? 138.279 172.813 106.337 1.00 40.07 219 LYS 14 N 1
ATOM 15987 C CA . LYS H 8 219 ? 139.196 172.714 105.208 1.00 36.46 219 LYS 14 CA 1
ATOM 15988 C C . LYS H 8 219 ? 140.568 172.203 105.627 1.00 38.55 219 LYS 14 C 1
ATOM 15989 O O . LYS H 8 219 ? 141.334 171.744 104.773 1.00 40.33 219 LYS 14 O 1
ATOM 15995 N N . ASP H 8 220 ? 140.896 172.274 106.916 1.00 36.55 220 ASP 14 N 1
ATOM 15996 C CA . ASP H 8 220 ? 142.154 171.749 107.425 1.00 32.76 220 ASP 14 CA 1
ATOM 15997 C C . ASP H 8 220 ? 142.045 170.322 107.947 1.00 34.73 220 ASP 14 C 1
ATOM 15998 O O . ASP H 8 220 ? 143.073 169.729 108.290 1.00 41.03 220 ASP 14 O 1
ATOM 16003 N N . ARG H 8 221 ? 140.839 169.754 108.023 1.00 26.74 221 ARG 14 N 1
ATOM 16004 C CA . ARG H 8 221 ? 140.690 168.370 108.474 1.00 30.20 221 ARG 14 CA 1
ATOM 16005 C C . ARG H 8 221 ? 139.472 167.752 107.790 1.00 31.61 221 ARG 14 C 1
ATOM 16006 O O . ARG H 8 221 ? 138.349 167.865 108.291 1.00 36.60 221 ARG 14 O 1
ATOM 16014 N N . GLY H 8 222 ? 139.707 167.100 106.655 1.00 25.95 222 GLY 14 N 1
ATOM 16015 C CA . GLY H 8 222 ? 138.708 166.236 106.040 1.00 22.36 222 GLY 14 CA 1
ATOM 16016 C C . GLY H 8 222 ? 137.397 166.893 105.669 1.00 24.28 222 GLY 14 C 1
ATOM 16017 O O . GLY H 8 222 ? 136.337 166.269 105.808 1.00 25.84 222 GLY 14 O 1
ATOM 16018 N N . ALA H 8 223 ? 137.436 168.135 105.195 1.00 28.39 223 ALA 14 N 1
ATOM 16019 C CA . ALA H 8 223 ? 136.101 168.560 104.795 1.00 23.80 223 ALA 14 CA 1
ATOM 16020 C C . ALA H 8 223 ? 135.818 168.147 103.359 1.00 27.36 223 ALA 14 C 1
ATOM 16021 O O . ALA H 8 223 ? 136.744 168.054 102.546 1.00 33.18 223 ALA 14 O 1
ATOM 16023 N N . PRO H 8 224 ? 134.560 167.886 103.015 1.00 23.54 224 PRO 14 N 1
ATOM 16024 C CA . PRO H 8 224 ? 134.233 167.581 101.620 1.00 19.73 224 PRO 14 CA 1
ATOM 16025 C C . PRO H 8 224 ? 134.438 168.791 100.724 1.00 32.76 224 PRO 14 C 1
ATOM 16026 O O . PRO H 8 224 ? 134.248 169.939 101.132 1.00 41.03 224 PRO 14 O 1
ATOM 16030 N N . CYS H 8 225 ? 134.834 168.516 99.484 1.00 37.59 225 CYS 14 N 1
ATOM 16031 C CA . CYS H 8 225 ? 135.005 169.533 98.450 1.00 39.23 225 CYS 14 CA 1
ATOM 16032 C C . CYS H 8 225 ? 134.297 169.005 97.207 1.00 47.57 225 CYS 14 C 1
ATOM 16033 O O . CYS H 8 225 ? 134.787 168.081 96.549 1.00 58.01 225 CYS 14 O 1
ATOM 16036 N N . LEU H 8 226 ? 133.133 169.567 96.913 1.00 41.35 226 LEU 14 N 1
ATOM 16037 C CA . LEU H 8 226 ? 132.305 169.131 95.801 1.00 40.70 226 LEU 14 CA 1
ATOM 16038 C C . LEU H 8 226 ? 132.180 170.239 94.764 1.00 41.33 226 LEU 14 C 1
ATOM 16039 O O . LEU H 8 226 ? 132.252 171.430 95.076 1.00 50.98 226 LEU 14 O 1
ATOM 16044 N N . VAL H 8 227 ? 131.991 169.829 93.517 1.00 47.00 227 VAL 14 N 1
ATOM 16045 C CA . VAL H 8 227 ? 131.829 170.747 92.394 1.00 47.29 227 VAL 14 CA 1
ATOM 16046 C C . VAL H 8 227 ? 130.335 170.941 92.160 1.00 50.35 227 VAL 14 C 1
ATOM 16047 O O . VAL H 8 227 ? 129.647 169.969 91.811 1.00 52.92 227 VAL 14 O 1
ATOM 16051 N N . PRO H 8 228 ? 129.794 172.142 92.359 1.00 46.11 228 PRO 14 N 1
ATOM 16052 C CA . PRO H 8 228 ? 128.363 172.352 92.105 1.00 45.43 228 PRO 14 CA 1
ATOM 16053 C C . PRO H 8 228 ? 128.017 172.103 90.644 1.00 50.29 228 PRO 14 C 1
ATOM 16054 O O . PRO H 8 228 ? 128.751 172.498 89.736 1.00 49.47 228 PRO 14 O 1
ATOM 16058 N N . GLY H 8 229 ? 126.880 171.446 90.428 1.00 52.89 229 GLY 14 N 1
ATOM 16059 C CA . GLY H 8 229 ? 126.408 171.180 89.080 1.00 46.54 229 GLY 14 CA 1
ATOM 16060 C C . GLY H 8 229 ? 127.341 170.333 88.245 1.00 48.11 229 GLY 14 C 1
ATOM 16061 O O . GLY H 8 229 ? 127.442 170.547 87.032 1.00 53.37 229 GLY 14 O 1
ATOM 16062 N N . SER H 8 230 ? 128.028 169.373 88.859 1.00 48.34 230 SER 14 N 1
ATOM 16063 C CA . SER H 8 230 ? 128.955 168.503 88.149 1.00 46.79 230 SER 14 CA 1
ATOM 16064 C C . SER H 8 230 ? 128.352 167.151 87.796 1.00 45.81 230 SER 14 C 1
ATOM 16065 O O . SER H 8 230 ? 129.043 166.317 87.203 1.00 48.37 230 SER 14 O 1
ATOM 16068 N N . HIS H 8 231 ? 127.090 166.912 88.141 1.00 43.42 231 HIS 14 N 1
ATOM 16069 C CA . HIS H 8 231 ? 126.425 165.651 87.849 1.00 39.57 231 HIS 14 CA 1
ATOM 16070 C C . HIS H 8 231 ? 125.656 165.681 86.535 1.00 45.56 231 HIS 14 C 1
ATOM 16071 O O . HIS H 8 231 ? 125.008 164.689 86.186 1.00 50.36 231 HIS 14 O 1
ATOM 16078 N N . ARG H 8 232 ? 125.712 166.793 85.801 1.00 49.34 232 ARG 14 N 1
ATOM 16079 C CA . ARG H 8 232 ? 125.026 166.934 84.523 1.00 51.27 232 ARG 14 CA 1
ATOM 16080 C C . ARG H 8 232 ? 125.968 167.481 83.457 1.00 56.07 232 ARG 14 C 1
ATOM 16081 O O . ARG H 8 232 ? 125.561 168.280 82.610 1.00 56.85 232 ARG 14 O 1
ATOM 16089 N N . TRP H 8 233 ? 127.230 167.053 83.482 1.00 57.32 233 TRP 14 N 1
ATOM 16090 C CA . TRP H 8 233 ? 128.249 167.623 82.606 1.00 59.40 233 TRP 14 CA 1
ATOM 16091 C C . TRP H 8 233 ? 128.383 166.842 81.300 1.00 61.48 233 TRP 14 C 1
ATOM 16092 O O . TRP H 8 233 ? 128.165 167.392 80.216 1.00 64.49 233 TRP 14 O 1
ATOM 16103 N N . ARG H 8 234 ? 128.740 165.564 81.389 1.00 62.58 234 ARG 14 N 1
ATOM 16104 C CA . ARG H 8 234 ? 128.908 164.721 80.205 1.00 65.46 234 ARG 14 CA 1
ATOM 16105 C C . ARG H 8 234 ? 127.624 163.968 79.868 1.00 65.69 234 ARG 14 C 1
ATOM 16106 O O . ARG H 8 234 ? 127.630 162.750 79.689 1.00 62.72 234 ARG 14 O 1
ATOM 16114 N N . GLU H 8 235 ? 126.514 164.702 79.764 1.00 72.09 235 GLU 14 N 1
ATOM 16115 C CA . GLU H 8 235 ? 125.191 164.118 79.536 1.00 70.80 235 GLU 14 CA 1
ATOM 16116 C C . GLU H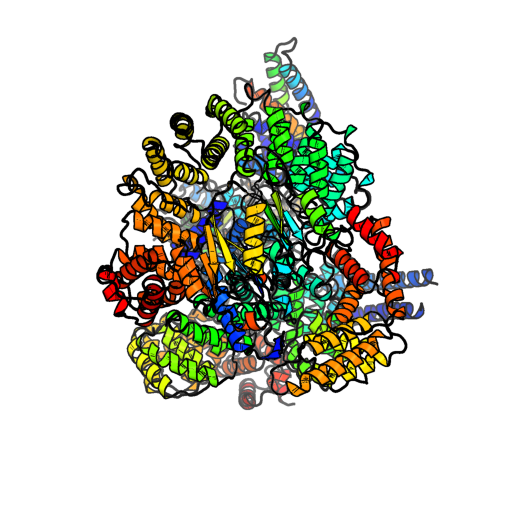 8 235 ? 124.903 163.016 80.554 1.00 72.63 235 GLU 14 C 1
ATOM 16117 O O . GLU H 8 235 ? 124.407 161.937 80.222 1.00 70.84 235 GLU 14 O 1
ATOM 16123 N N . GLY H 8 236 ? 125.217 163.303 81.814 1.00 68.48 236 GLY 14 N 1
ATOM 16124 C CA . GLY H 8 236 ? 125.148 162.286 82.848 1.00 64.87 236 GLY 14 CA 1
ATOM 16125 C C . GLY H 8 236 ? 126.158 161.175 82.671 1.00 68.08 236 GLY 14 C 1
ATOM 16126 O O . GLY H 8 236 ? 125.878 160.026 83.028 1.00 67.41 236 GLY 14 O 1
ATOM 16127 N N . GLY H 8 237 ? 127.332 161.489 82.124 1.00 65.98 237 GLY 14 N 1
ATOM 16128 C CA . GLY H 8 237 ? 128.377 160.514 81.912 1.00 61.59 237 GLY 14 CA 1
ATOM 16129 C C . GLY H 8 237 ? 129.455 160.576 82.980 1.00 62.26 237 GLY 14 C 1
ATOM 16130 O O . GLY H 8 237 ? 129.383 161.338 83.946 1.00 62.12 237 GLY 14 O 1
ATOM 16131 N N . LEU H 8 238 ? 130.480 159.752 82.787 1.00 55.95 238 LEU 14 N 1
ATOM 16132 C CA . LEU H 8 238 ? 131.577 159.618 83.735 1.00 55.71 238 LEU 14 CA 1
ATOM 16133 C C . LEU H 8 238 ? 132.841 160.235 83.155 1.00 55.44 238 LEU 14 C 1
ATOM 16134 O O . LEU H 8 238 ? 133.219 159.935 82.017 1.00 54.31 238 LEU 14 O 1
ATOM 16139 N N . LEU H 8 239 ? 133.488 161.095 83.937 1.00 59.46 239 LEU 14 N 1
ATOM 16140 C CA . LEU H 8 239 ? 134.746 161.686 83.516 1.00 58.71 239 LEU 14 CA 1
ATOM 16141 C C . LEU H 8 239 ? 135.867 160.649 83.593 1.00 64.25 239 LEU 14 C 1
ATOM 16142 O O . LEU H 8 239 ? 135.774 159.679 84.350 1.00 63.17 239 LEU 14 O 1
ATOM 16147 N N . PRO H 8 240 ? 136.929 160.822 82.807 1.00 65.91 240 PRO 14 N 1
ATOM 16148 C CA . PRO H 8 240 ? 138.038 159.876 82.868 1.00 61.83 240 PRO 14 CA 1
ATOM 16149 C C . PRO H 8 240 ? 138.672 159.880 84.244 1.00 63.35 240 PRO 14 C 1
ATOM 16150 O O . PRO H 8 240 ? 138.703 160.918 84.930 1.00 63.46 240 PRO 14 O 1
ATOM 16154 N N . PRO H 8 241 ? 139.182 158.733 84.695 1.00 61.16 241 PRO 14 N 1
ATOM 16155 C CA . PRO H 8 241 ? 139.790 158.671 86.028 1.00 59.02 241 PRO 14 CA 1
ATOM 16156 C C . PRO H 8 241 ? 141.011 159.573 86.133 1.00 61.42 241 PRO 14 C 1
ATOM 16157 O O . PRO H 8 241 ? 141.740 159.788 85.162 1.00 65.39 241 PRO 14 O 1
ATOM 16161 N N . VAL H 8 242 ? 141.226 160.102 87.335 1.00 68.11 242 VAL 14 N 1
ATOM 16162 C CA . VAL H 8 242 ? 142.334 161.013 87.595 1.00 68.18 242 VAL 14 CA 1
ATOM 16163 C C . VAL H 8 242 ? 143.598 160.202 87.850 1.00 69.68 242 VAL 14 C 1
ATOM 16164 O O . VAL H 8 242 ? 143.529 159.015 88.192 1.00 68.83 242 VAL 14 O 1
ATOM 16168 N N . SER H 8 243 ? 144.758 160.830 87.680 1.00 77.25 243 SER 14 N 1
ATOM 16169 C CA . SER H 8 243 ? 146.039 160.181 87.928 1.00 77.72 243 SER 14 CA 1
ATOM 16170 C C . SER H 8 243 ? 146.451 160.426 89.374 1.00 78.24 243 SER 14 C 1
ATOM 16171 O O . SER H 8 243 ? 146.599 161.578 89.797 1.00 79.77 243 SER 14 O 1
ATOM 16174 N N . TYR H 8 244 ? 146.637 159.345 90.128 1.00 77.38 244 TYR 14 N 1
ATOM 16175 C CA . TYR H 8 244 ? 146.998 159.420 91.540 1.00 78.31 244 TYR 14 CA 1
ATOM 16176 C C . TYR H 8 244 ? 148.492 159.165 91.690 1.00 79.11 244 TYR 14 C 1
ATOM 16177 O O . TYR H 8 244 ? 148.967 158.050 91.450 1.00 76.19 244 TYR 14 O 1
ATOM 16186 N N . ASP H 8 245 ? 149.230 160.199 92.088 1.00 85.71 245 ASP 14 N 1
ATOM 16187 C CA . ASP H 8 245 ? 150.645 160.072 92.419 1.00 86.00 245 ASP 14 CA 1
ATOM 16188 C C . ASP H 8 245 ? 150.819 160.393 93.898 1.00 85.08 245 ASP 14 C 1
ATOM 16189 O O . ASP H 8 245 ? 150.804 161.573 94.283 1.00 84.07 245 ASP 14 O 1
ATOM 16194 N N . PRO H 8 246 ? 150.966 159.392 94.767 1.00 82.00 246 PRO 14 N 1
ATOM 16195 C CA . PRO H 8 246 ? 151.084 159.675 96.206 1.00 82.12 246 PRO 14 CA 1
ATOM 16196 C C . PRO H 8 246 ? 152.377 160.390 96.565 1.00 86.06 246 PRO 14 C 1
ATOM 16197 O O . PRO H 8 246 ? 153.207 160.669 95.692 1.00 86.50 246 PRO 14 O 1
ATOM 16201 N N . THR H 8 247 ? 152.550 160.682 97.857 1.00 88.11 247 THR 14 N 1
ATOM 16202 C CA . THR H 8 247 ? 153.753 161.335 98.380 1.00 87.22 247 THR 14 CA 1
ATOM 16203 C C . THR H 8 247 ? 154.006 162.679 97.701 1.00 85.25 247 THR 14 C 1
ATOM 16204 O O . THR H 8 247 ? 155.120 162.976 97.262 1.00 85.22 247 THR 14 O 1
ATOM 16208 N N . LYS H 8 248 ? 152.935 163.471 97.582 1.00 78.41 248 LYS 14 N 1
ATOM 16209 C CA . LYS H 8 248 ? 153.035 164.805 96.994 1.00 78.43 248 LYS 14 CA 1
ATOM 16210 C C . LYS H 8 248 ? 152.132 165.738 97.796 1.00 79.81 248 LYS 14 C 1
ATOM 16211 O O . LYS H 8 248 ? 151.276 165.269 98.539 1.00 78.22 248 LYS 14 O 1
ATOM 16217 N N . ASP H 8 249 ? 152.294 167.048 97.651 1.00 77.86 249 ASP 14 N 1
ATOM 16218 C CA . ASP H 8 249 ? 151.542 168.008 98.451 1.00 75.78 249 ASP 14 CA 1
ATOM 16219 C C . ASP H 8 249 ? 150.061 168.006 98.082 1.00 74.51 249 ASP 14 C 1
ATOM 16220 O O . ASP H 8 249 ? 149.668 167.628 96.976 1.00 73.10 249 ASP 14 O 1
ATOM 16225 N N . GLU H 8 250 ? 149.237 168.433 99.044 1.00 64.04 250 GLU 14 N 1
ATOM 16226 C CA . GLU H 8 250 ? 147.786 168.425 98.869 1.00 62.12 250 GLU 14 CA 1
ATOM 16227 C C . GLU H 8 250 ? 147.346 169.363 97.751 1.00 61.87 250 GLU 14 C 1
ATOM 16228 O O . GLU H 8 250 ? 146.345 169.102 97.070 1.00 62.32 250 GLU 14 O 1
ATOM 16234 N N . ALA H 8 251 ? 148.065 170.472 97.562 1.00 65.20 251 ALA 14 N 1
ATOM 16235 C CA . ALA H 8 251 ? 147.665 171.447 96.552 1.00 64.97 251 ALA 14 CA 1
ATOM 16236 C C . ALA H 8 251 ? 147.667 170.833 95.158 1.00 70.41 251 ALA 14 C 1
ATOM 16237 O O . ALA H 8 251 ? 146.706 171.000 94.398 1.00 72.21 251 ALA 14 O 1
ATOM 16239 N N . HIS H 8 252 ? 148.724 170.094 94.810 1.00 68.15 252 HIS 14 N 1
ATOM 16240 C CA . HIS H 8 252 ? 148.762 169.448 93.502 1.00 68.42 252 HIS 14 CA 1
ATOM 16241 C C . HIS H 8 252 ? 147.686 168.376 93.393 1.00 67.55 252 HIS 14 C 1
ATOM 16242 O O . HIS H 8 252 ? 147.067 168.216 92.334 1.00 66.89 252 HIS 14 O 1
ATOM 16249 N N . GLN H 8 253 ? 147.448 167.634 94.478 1.00 59.73 253 GLN 14 N 1
ATOM 16250 C CA . GLN H 8 253 ? 146.438 166.580 94.455 1.00 59.49 253 GLN 14 CA 1
ATOM 16251 C C . GLN H 8 253 ? 145.052 167.148 94.177 1.00 60.00 253 GLN 14 C 1
ATOM 16252 O O . GLN H 8 253 ? 144.268 166.555 93.428 1.00 61.03 253 GLN 14 O 1
ATOM 16258 N N . LEU H 8 254 ? 144.729 168.295 94.777 1.00 53.59 254 LEU 14 N 1
ATOM 16259 C CA . LEU H 8 254 ? 143.451 168.937 94.501 1.00 53.20 254 LEU 14 CA 1
ATOM 16260 C C . LEU H 8 254 ? 143.455 169.722 93.196 1.00 55.33 254 LEU 14 C 1
ATOM 16261 O O . LEU H 8 254 ? 142.378 170.062 92.696 1.00 55.28 254 LEU 14 O 1
ATOM 16266 N N . ASN H 8 255 ? 144.627 170.014 92.635 1.00 63.02 255 ASN 14 N 1
ATOM 16267 C CA . ASN H 8 255 ? 144.729 170.734 91.374 1.00 62.56 255 ASN 14 CA 1
ATOM 16268 C C . ASN H 8 255 ? 144.754 169.812 90.161 1.00 63.29 255 ASN 14 C 1
ATOM 16269 O O . ASN H 8 255 ? 144.895 170.297 89.034 1.00 66.41 255 ASN 14 O 1
ATOM 16274 N N . THR H 8 256 ? 144.621 168.499 90.360 1.00 65.21 256 THR 14 N 1
ATOM 16275 C CA . THR H 8 256 ? 144.550 167.574 89.235 1.00 63.43 256 THR 14 CA 1
ATOM 16276 C C . THR H 8 256 ? 143.237 167.678 88.473 1.00 59.83 256 THR 14 C 1
ATOM 16277 O O . THR H 8 256 ? 143.059 166.964 87.481 1.00 64.53 256 THR 14 O 1
ATOM 16281 N N . ILE H 8 257 ? 142.317 168.537 88.918 1.00 58.15 257 ILE 14 N 1
ATOM 16282 C CA . ILE H 8 257 ? 141.027 168.684 88.252 1.00 61.38 257 ILE 14 CA 1
ATOM 16283 C C . ILE H 8 257 ? 141.195 169.193 86.826 1.00 66.42 257 ILE 14 C 1
ATOM 16284 O O . ILE H 8 257 ? 140.480 168.755 85.916 1.00 67.77 257 ILE 14 O 1
ATOM 16289 N N . TRP H 8 258 ? 142.146 170.095 86.597 1.00 68.71 258 TRP 14 N 1
ATOM 16290 C CA . TRP H 8 258 ? 142.316 170.728 85.294 1.00 69.32 258 TRP 14 CA 1
ATOM 16291 C C . TRP H 8 258 ? 142.832 169.777 84.219 1.00 73.83 258 TRP 14 C 1
ATOM 16292 O O . TRP H 8 258 ? 143.101 170.227 83.100 1.00 73.71 258 TRP 14 O 1
ATOM 16303 N N . GLU H 8 259 ? 142.977 168.486 84.522 1.00 73.40 259 GLU 14 N 1
ATOM 16304 C CA . GLU H 8 259 ? 143.493 167.516 83.568 1.00 72.16 259 GLU 14 CA 1
ATOM 16305 C C . GLU H 8 259 ? 142.430 166.579 83.014 1.00 72.83 259 GLU 14 C 1
ATOM 16306 O O . GLU H 8 259 ? 142.672 165.938 81.985 1.00 74.23 259 GLU 14 O 1
ATOM 16312 N N . ILE H 8 260 ? 141.272 166.475 83.661 1.00 66.36 260 ILE 14 N 1
ATOM 16313 C CA . ILE H 8 260 ? 140.213 165.591 83.196 1.00 67.17 260 ILE 14 CA 1
ATOM 16314 C C . ILE H 8 260 ? 139.049 166.348 82.572 1.00 69.10 260 ILE 14 C 1
ATOM 16315 O O . ILE H 8 260 ? 138.211 165.719 81.905 1.00 72.46 260 ILE 14 O 1
ATOM 16320 N N . ILE H 8 261 ? 138.956 167.661 82.768 1.00 69.43 261 ILE 14 N 1
ATOM 16321 C CA . ILE H 8 261 ? 137.843 168.439 82.234 1.00 67.54 261 ILE 14 CA 1
ATOM 16322 C C . ILE H 8 261 ? 138.196 168.943 80.841 1.00 66.51 261 ILE 14 C 1
ATOM 16323 O O . ILE H 8 261 ? 139.369 168.957 80.455 1.00 65.50 261 ILE 14 O 1
ATOM 16328 N N . ASN H 8 262 ? 137.187 169.369 80.087 1.00 72.61 262 ASN 14 N 1
ATOM 16329 C CA . ASN H 8 262 ? 137.363 169.987 78.784 1.00 70.55 262 ASN 14 CA 1
ATOM 16330 C C . ASN H 8 262 ? 137.153 171.496 78.908 1.00 69.76 262 ASN 14 C 1
ATOM 16331 O O . ASN H 8 262 ? 137.013 172.037 80.007 1.00 71.99 262 ASN 14 O 1
ATOM 16336 N N . GLU H 8 263 ? 137.151 172.186 77.761 1.00 72.19 263 GLU 14 N 1
ATOM 16337 C CA . GLU H 8 263 ? 137.132 173.653 77.771 1.00 73.22 263 GLU 14 CA 1
ATOM 16338 C C . GLU H 8 263 ? 135.858 174.214 78.395 1.00 75.63 263 GLU 14 C 1
ATOM 16339 O O . GLU H 8 263 ? 135.923 175.132 79.223 1.00 77.09 263 GLU 14 O 1
ATOM 16345 N N . GLU H 8 264 ? 134.694 173.682 78.021 1.00 75.45 264 GLU 14 N 1
ATOM 16346 C CA . GLU H 8 264 ? 133.462 174.189 78.605 1.00 74.57 264 GLU 14 CA 1
ATOM 16347 C C . GLU H 8 264 ? 133.372 173.885 80.092 1.00 75.70 264 GLU 14 C 1
ATOM 16348 O O . GLU H 8 264 ? 132.938 174.741 80.876 1.00 74.25 264 GLU 14 O 1
ATOM 16354 N N . GLU H 8 265 ? 133.766 172.668 80.498 1.00 69.09 265 GLU 14 N 1
ATOM 16355 C CA . GLU H 8 265 ? 133.820 172.349 81.924 1.00 67.16 265 GLU 14 CA 1
ATOM 16356 C C . GLU H 8 265 ? 134.816 173.242 82.645 1.00 73.40 265 GLU 14 C 1
ATOM 16357 O O . GLU H 8 265 ? 134.599 173.597 83.806 1.00 78.03 265 GLU 14 O 1
ATOM 16363 N N . GLY H 8 266 ? 135.890 173.624 81.962 1.00 72.08 266 GLY 14 N 1
ATOM 16364 C CA . GLY H 8 266 ? 136.751 174.647 82.502 1.00 68.21 266 GLY 14 CA 1
ATOM 16365 C C . GLY H 8 266 ? 136.021 175.962 82.717 1.00 70.77 266 GLY 14 C 1
ATOM 16366 O O . GLY H 8 266 ? 136.259 176.662 83.704 1.00 72.09 266 GLY 14 O 1
ATOM 16367 N N . GLU H 8 267 ? 135.133 176.327 81.784 1.00 76.22 267 GLU 14 N 1
ATOM 16368 C CA . GLU H 8 267 ? 134.398 177.586 81.912 1.00 75.87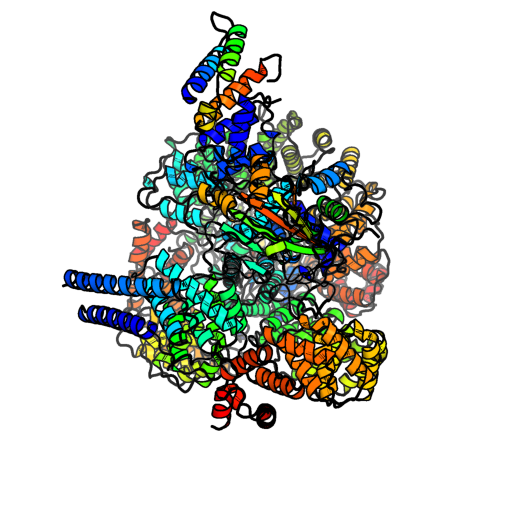 267 GLU 14 CA 1
ATOM 16369 C C . GLU H 8 267 ? 133.449 177.559 83.098 1.00 77.43 267 GLU 14 C 1
ATOM 16370 O O . GLU H 8 267 ? 133.380 178.526 83.865 1.00 79.32 267 GLU 14 O 1
ATOM 16376 N N . MET H 8 268 ? 132.699 176.465 83.264 1.00 75.91 268 MET 14 N 1
ATOM 16377 C CA . MET H 8 268 ? 131.786 176.426 84.405 1.00 76.39 268 MET 14 CA 1
ATOM 16378 C C . MET H 8 268 ? 132.537 176.260 85.720 1.00 77.22 268 MET 14 C 1
ATOM 16379 O O . MET H 8 268 ? 132.049 176.692 86.772 1.00 78.60 268 MET 14 O 1
ATOM 16384 N N . LEU H 8 269 ? 133.725 175.655 85.690 1.00 71.99 269 LEU 14 N 1
ATOM 16385 C CA . LEU H 8 269 ? 134.594 175.672 86.870 1.00 73.11 269 LEU 14 CA 1
ATOM 16386 C C . LEU H 8 269 ? 135.110 177.077 87.172 1.00 74.04 269 LEU 14 C 1
ATOM 16387 O O . LEU H 8 269 ? 135.284 177.435 88.341 1.00 74.73 269 LEU 14 O 1
ATOM 16392 N N . MET H 8 270 ? 135.396 177.866 86.135 1.00 80.26 270 MET 14 N 1
ATOM 16393 C CA . MET H 8 270 ? 135.718 179.275 86.333 1.00 81.00 270 MET 14 CA 1
ATOM 16394 C C . MET H 8 270 ? 134.543 180.025 86.942 1.00 79.32 270 MET 14 C 1
ATOM 16395 O O . MET H 8 270 ? 134.720 180.834 87.860 1.00 76.57 270 MET 14 O 1
ATOM 16400 N N . ASP H 8 271 ? 133.332 179.759 86.450 1.00 82.47 271 ASP 14 N 1
ATOM 16401 C CA . ASP H 8 271 ? 132.153 180.459 86.946 1.00 83.35 271 ASP 14 CA 1
ATOM 16402 C C . ASP H 8 271 ? 131.830 180.063 88.383 1.00 84.95 271 ASP 14 C 1
ATOM 16403 O O . ASP H 8 271 ? 131.618 180.930 89.239 1.00 86.56 271 ASP 14 O 1
ATOM 16408 N N . THR H 8 272 ? 131.795 178.762 88.671 1.00 77.15 272 THR 14 N 1
ATOM 16409 C CA . THR H 8 272 ? 131.494 178.257 90.010 1.00 76.00 272 THR 14 CA 1
ATOM 16410 C C . THR H 8 272 ? 132.627 177.345 90.458 1.00 76.88 272 THR 14 C 1
ATOM 16411 O O . THR H 8 272 ? 132.639 176.147 90.142 1.00 76.80 272 THR 14 O 1
ATOM 16415 N N . PRO H 8 273 ? 133.600 177.877 91.192 1.00 67.87 273 PRO 14 N 1
ATOM 16416 C CA . PRO H 8 273 ? 134.727 177.057 91.647 1.00 67.79 273 PRO 14 CA 1
ATOM 16417 C C . PRO H 8 273 ? 134.278 176.044 92.684 1.00 66.02 273 PRO 14 C 1
ATOM 16418 O O . PRO H 8 273 ? 133.199 176.192 93.278 1.00 64.70 273 PRO 14 O 1
ATOM 16422 N N . PRO H 8 274 ? 135.066 174.994 92.916 1.00 52.95 274 PRO 14 N 1
ATOM 16423 C CA . PRO H 8 274 ? 134.696 174.008 93.939 1.00 50.04 274 PRO 14 CA 1
ATOM 16424 C C . PRO H 8 274 ? 134.561 174.651 95.311 1.00 46.60 274 PRO 14 C 1
ATOM 16425 O O . PRO H 8 274 ? 135.312 175.562 95.669 1.00 55.50 274 PRO 14 O 1
ATOM 16429 N N . VAL H 8 275 ? 133.592 174.165 96.081 1.00 36.38 275 VAL 14 N 1
ATOM 16430 C CA . VAL H 8 275 ? 133.242 174.735 97.375 1.00 47.74 275 VAL 14 CA 1
ATOM 16431 C C . VAL H 8 275 ? 133.365 173.656 98.442 1.00 48.53 275 VAL 14 C 1
ATOM 16432 O O . VAL H 8 275 ? 132.953 172.509 98.234 1.00 52.70 275 VAL 14 O 1
ATOM 16436 N N . THR H 8 276 ? 133.949 174.024 99.579 1.00 43.24 276 THR 14 N 1
ATOM 16437 C CA . THR H 8 276 ? 134.136 173.116 100.702 1.00 38.94 276 THR 14 CA 1
ATOM 16438 C C . THR H 8 276 ? 133.003 173.306 101.701 1.00 44.24 276 THR 14 C 1
ATOM 16439 O O . THR H 8 276 ? 132.655 174.441 102.043 1.00 49.56 276 THR 14 O 1
ATOM 16443 N N . VAL H 8 277 ? 132.434 172.198 102.164 1.00 34.58 277 VAL 14 N 1
ATOM 16444 C CA . VAL H 8 277 ? 131.305 172.217 103.086 1.00 34.64 277 VAL 14 CA 1
ATOM 16445 C C . VAL H 8 277 ? 131.816 171.892 104.483 1.00 37.19 277 VAL 14 C 1
ATOM 16446 O O . VAL H 8 277 ? 132.400 170.826 104.708 1.00 42.37 277 VAL 14 O 1
ATOM 16450 N N . ASP H 8 278 ? 131.600 172.811 105.420 1.00 43.03 278 ASP 14 N 1
ATOM 16451 C CA . ASP H 8 278 ? 131.958 172.579 106.811 1.00 40.97 278 ASP 14 CA 1
ATOM 16452 C C . ASP H 8 278 ? 130.859 171.776 107.495 1.00 43.80 278 ASP 14 C 1
ATOM 16453 O O . ASP H 8 278 ? 129.680 172.132 107.417 1.00 47.39 278 ASP 14 O 1
ATOM 16458 N N . LEU H 8 279 ? 131.246 170.694 108.164 1.00 40.44 279 LEU 14 N 1
ATOM 16459 C CA . LEU H 8 279 ? 130.303 169.795 108.812 1.00 41.78 279 LEU 14 CA 1
ATOM 16460 C C . LEU H 8 279 ? 130.534 169.782 110.317 1.00 39.40 279 LEU 14 C 1
ATOM 16461 O O . LEU H 8 279 ? 131.671 169.898 110.783 1.00 45.50 279 LEU 14 O 1
ATOM 16466 N N . ARG H 8 280 ? 129.447 169.641 111.069 1.00 36.44 280 ARG 14 N 1
ATOM 16467 C CA . ARG H 8 280 ? 129.501 169.609 112.522 1.00 35.79 280 ARG 14 CA 1
ATOM 16468 C C . ARG H 8 280 ? 129.663 168.167 113.000 1.00 37.11 280 ARG 14 C 1
ATOM 16469 O O . ARG H 8 280 ? 129.968 167.259 112.222 1.00 44.06 280 ARG 14 O 1
ATOM 16477 N N . ARG H 8 281 ? 129.463 167.943 114.299 1.00 25.64 281 ARG 14 N 1
ATOM 16478 C CA . ARG H 8 281 ? 129.716 166.639 114.898 1.00 34.72 281 ARG 14 CA 1
ATOM 16479 C C . ARG H 8 281 ? 128.717 165.573 114.468 1.00 37.24 281 ARG 14 C 1
ATOM 16480 O O . ARG H 8 281 ? 128.967 164.388 114.711 1.00 40.23 281 ARG 14 O 1
ATOM 16488 N N . GLY H 8 282 ? 127.595 165.950 113.859 1.00 27.71 282 GLY 14 N 1
ATOM 16489 C CA . GLY H 8 282 ? 126.620 164.963 113.437 1.00 32.08 282 GLY 14 CA 1
ATOM 16490 C C . GLY H 8 282 ? 125.928 165.262 112.123 1.00 30.51 282 GLY 14 C 1
ATOM 16491 O O . GLY H 8 282 ? 125.052 164.505 111.695 1.00 32.79 282 GLY 14 O 1
ATOM 16492 N N . GLU H 8 283 ? 126.308 166.358 111.472 1.00 31.84 283 GLU 14 N 1
ATOM 16493 C CA . GLU H 8 283 ? 125.613 166.790 110.267 1.00 35.16 283 GLU 14 CA 1
ATOM 16494 C C . GLU H 8 283 ? 125.881 165.836 109.108 1.00 38.73 283 GLU 14 C 1
ATOM 16495 O O . GLU H 8 283 ? 126.999 165.343 108.931 1.00 39.16 283 GLU 14 O 1
ATOM 16501 N N . ALA H 8 284 ? 124.845 165.581 108.315 1.00 31.62 284 ALA 14 N 1
ATOM 16502 C CA . ALA H 8 284 ? 124.912 164.680 107.176 1.00 20.14 284 ALA 14 CA 1
ATOM 16503 C C . ALA H 8 284 ? 124.828 165.464 105.872 1.00 24.88 284 ALA 14 C 1
ATOM 16504 O O . ALA H 8 284 ? 124.418 166.627 105.844 1.00 33.90 284 ALA 14 O 1
ATOM 16506 N N . LEU H 8 285 ? 125.223 164.806 104.783 1.00 26.69 285 LEU 14 N 1
ATOM 16507 C CA . LEU H 8 285 ? 125.270 165.439 103.466 1.00 25.58 285 LEU 14 CA 1
ATOM 16508 C C . LEU H 8 285 ? 124.881 164.411 102.410 1.00 23.52 285 LEU 14 C 1
ATOM 16509 O O . LEU H 8 285 ? 125.501 163.345 102.319 1.00 29.21 285 LEU 14 O 1
ATOM 16514 N N . LEU H 8 286 ? 123.839 164.723 101.640 1.00 20.73 286 LEU 14 N 1
ATOM 16515 C CA . LEU H 8 286 ? 123.451 163.906 100.499 1.00 23.57 286 LEU 14 CA 1
ATOM 16516 C C . LEU H 8 286 ? 124.250 164.312 99.267 1.00 30.21 286 LEU 14 C 1
ATOM 16517 O O . LEU H 8 286 ? 124.395 165.501 98.967 1.00 36.51 286 LEU 14 O 1
ATOM 16522 N N . ILE H 8 287 ? 124.754 163.312 98.543 1.00 23.86 287 ILE 14 N 1
ATOM 16523 C CA . ILE H 8 287 ? 125.595 163.511 97.369 1.00 17.42 287 ILE 14 CA 1
ATOM 16524 C C . ILE H 8 287 ? 125.078 162.635 96.234 1.00 30.93 287 ILE 14 C 1
ATOM 16525 O O . ILE H 8 287 ? 124.748 161.459 96.445 1.00 39.66 287 ILE 14 O 1
ATOM 16530 N N . HIS H 8 288 ? 125.004 163.214 95.038 1.00 39.68 288 HIS 14 N 1
ATOM 16531 C CA . HIS H 8 288 ? 124.675 162.458 93.839 1.00 27.97 288 HIS 14 CA 1
ATOM 16532 C C . HIS H 8 288 ? 125.862 161.584 93.436 1.00 34.27 288 HIS 14 C 1
ATOM 16533 O O . HIS H 8 288 ? 127.015 161.958 93.672 1.00 39.94 288 HIS 14 O 1
ATOM 16540 N N . PRO H 8 289 ? 125.618 160.413 92.842 1.00 36.50 289 PRO 14 N 1
ATOM 16541 C CA . PRO H 8 289 ? 126.743 159.563 92.416 1.00 38.35 289 PRO 14 CA 1
ATOM 16542 C C . PRO H 8 289 ? 127.644 160.206 91.375 1.00 36.58 289 PRO 14 C 1
ATOM 16543 O O . PRO H 8 289 ? 128.848 159.926 91.358 1.00 35.37 289 PRO 14 O 1
ATOM 16547 N N . LEU H 8 290 ? 127.101 161.055 90.506 1.00 40.03 290 LEU 14 N 1
ATOM 16548 C CA . LEU H 8 290 ? 127.850 161.614 89.389 1.00 35.76 290 LEU 14 CA 1
ATOM 16549 C C . LEU H 8 290 ? 128.497 162.954 89.717 1.00 43.91 290 LEU 14 C 1
ATOM 16550 O O . LEU H 8 290 ? 129.126 163.555 88.841 1.00 44.03 290 LEU 14 O 1
ATOM 16555 N N . THR H 8 291 ? 128.363 163.434 90.950 1.00 44.44 291 THR 14 N 1
ATOM 16556 C CA . THR H 8 291 ? 128.938 164.712 91.346 1.00 38.14 291 THR 14 CA 1
ATOM 16557 C C . THR H 8 291 ? 130.414 164.538 91.676 1.00 40.06 291 THR 14 C 1
ATOM 16558 O O . THR H 8 291 ? 130.787 163.622 92.416 1.00 45.88 291 THR 14 O 1
ATOM 16562 N N . LEU H 8 292 ? 131.246 165.413 91.118 1.00 42.20 292 LEU 14 N 1
ATOM 16563 C CA . LEU H 8 292 ? 132.672 165.384 91.412 1.00 39.90 292 LEU 14 CA 1
ATOM 16564 C C . LEU H 8 292 ? 132.906 165.723 92.878 1.00 43.11 292 LEU 14 C 1
ATOM 16565 O O . LEU H 8 292 ? 132.324 166.673 93.408 1.00 45.79 292 LEU 14 O 1
ATOM 16570 N N . PHE H 8 293 ? 133.766 164.946 93.532 1.00 38.81 293 PHE 14 N 1
ATOM 16571 C CA . PHE H 8 293 ? 133.838 164.959 94.987 1.00 36.44 293 PHE 14 CA 1
ATOM 16572 C C . PHE H 8 293 ? 135.249 164.606 95.434 1.00 46.56 293 PHE 14 C 1
ATOM 16573 O O . PHE H 8 293 ? 135.875 163.708 94.864 1.00 52.91 293 PHE 14 O 1
ATOM 16581 N N . ALA H 8 294 ? 135.744 165.317 96.447 1.00 40.29 294 ALA 14 N 1
ATOM 16582 C CA . ALA H 8 294 ? 137.038 165.019 97.042 1.00 27.33 294 ALA 14 CA 1
ATOM 16583 C C . ALA H 8 294 ? 136.973 165.315 98.533 1.00 36.89 294 ALA 14 C 1
ATOM 16584 O O . ALA H 8 294 ? 136.040 165.965 99.007 1.00 44.70 294 ALA 14 O 1
ATOM 16586 N N . THR H 8 295 ? 137.961 164.817 99.273 1.00 40.71 295 THR 14 N 1
ATOM 16587 C CA . THR H 8 295 ? 138.077 165.079 100.702 1.00 33.13 295 THR 14 CA 1
ATOM 16588 C C . THR H 8 295 ? 139.429 165.716 100.985 1.00 33.19 295 THR 14 C 1
ATOM 16589 O O . THR H 8 295 ? 140.448 165.287 100.435 1.00 45.62 295 THR 14 O 1
ATOM 16593 N N . HIS H 8 296 ? 139.433 166.737 101.837 1.00 25.50 296 HIS 14 N 1
ATOM 16594 C CA . HIS H 8 296 ? 140.670 167.409 102.202 1.00 32.91 296 HIS 14 CA 1
ATOM 16595 C C . HIS H 8 296 ? 141.514 166.532 103.123 1.00 35.74 296 HIS 14 C 1
ATOM 16596 O O . HIS H 8 296 ? 141.056 165.518 103.657 1.00 34.65 296 HIS 14 O 1
ATOM 16603 N N . GLY H 8 297 ? 142.767 166.941 103.306 1.00 40.27 297 GLY 14 N 1
ATOM 16604 C CA . GLY H 8 297 ? 143.659 166.263 104.219 1.00 39.67 297 GLY 14 CA 1
ATOM 16605 C C . GLY H 8 297 ? 143.426 166.684 105.656 1.00 35.46 297 GLY 14 C 1
ATOM 16606 O O . GLY H 8 297 ? 142.598 167.540 105.964 1.00 36.59 297 GLY 14 O 1
ATOM 16607 N N . ASN H 8 298 ? 144.182 166.061 106.555 1.00 32.17 298 ASN 14 N 1
ATOM 16608 C CA . ASN H 8 298 ? 144.062 166.307 107.989 1.00 27.92 298 ASN 14 CA 1
ATOM 16609 C C . ASN H 8 298 ? 145.333 166.989 108.477 1.00 40.94 298 ASN 14 C 1
ATOM 16610 O O . ASN H 8 298 ? 146.405 166.374 108.498 1.00 48.27 298 ASN 14 O 1
ATOM 16615 N N . ARG H 8 299 ? 145.212 168.257 108.866 1.00 35.60 299 ARG 14 N 1
ATOM 16616 C CA . ARG H 8 299 ? 146.316 169.012 109.442 1.00 34.26 299 ARG 14 CA 1
ATOM 16617 C C . ARG H 8 299 ? 146.053 169.412 110.887 1.00 38.38 299 ARG 14 C 1
ATOM 16618 O O . ARG H 8 299 ? 146.799 170.225 111.442 1.00 45.89 299 ARG 14 O 1
ATOM 16626 N N . SER H 8 300 ? 145.013 168.864 111.508 1.00 35.28 300 SER 14 N 1
ATOM 16627 C CA . SER H 8 300 ? 144.682 169.190 112.887 1.00 31.70 300 SER 14 CA 1
ATOM 16628 C C . SER H 8 300 ? 145.585 168.394 113.828 1.00 40.48 300 SER 14 C 1
ATOM 16629 O O . SER H 8 300 ? 146.557 167.758 113.410 1.00 48.96 300 SER 14 O 1
ATOM 16632 N N . LEU H 8 301 ? 145.270 168.423 115.120 1.00 36.01 301 LEU 14 N 1
ATOM 16633 C CA . LEU H 8 301 ? 146.042 167.719 116.133 1.00 35.62 301 LEU 14 CA 1
ATOM 16634 C C . LEU H 8 301 ? 145.376 166.423 116.577 1.00 39.31 301 LEU 14 C 1
ATOM 16635 O O . LEU H 8 301 ? 145.853 165.785 117.520 1.00 39.80 301 LEU 14 O 1
ATOM 16640 N N . ASP H 8 302 ? 144.293 166.018 115.918 1.00 42.97 302 ASP 14 N 1
ATOM 16641 C CA . ASP H 8 302 ? 143.581 164.804 116.283 1.00 40.81 302 ASP 14 CA 1
ATOM 16642 C C . ASP H 8 302 ? 143.021 164.162 115.023 1.00 35.40 302 ASP 14 C 1
ATOM 16643 O O . ASP H 8 302 ? 142.872 164.812 113.985 1.00 33.01 302 ASP 14 O 1
ATOM 16648 N N . ALA H 8 303 ? 142.721 162.870 115.125 1.00 28.10 303 ALA 14 N 1
ATOM 16649 C CA . ALA H 8 303 ? 142.188 162.130 113.991 1.00 30.00 303 ALA 14 CA 1
ATOM 16650 C C . ALA H 8 303 ? 140.771 162.586 113.660 1.00 32.93 303 ALA 14 C 1
ATOM 16651 O O . ALA H 8 303 ? 140.017 163.033 114.529 1.00 32.16 303 ALA 14 O 1
ATOM 16653 N N . VAL H 8 304 ? 140.410 162.466 112.384 1.00 31.14 304 VAL 14 N 1
ATOM 16654 C CA . VAL H 8 304 ? 139.093 162.854 111.893 1.00 24.23 304 VAL 14 CA 1
ATOM 16655 C C . VAL H 8 304 ? 138.422 161.629 111.286 1.00 27.70 304 VAL 14 C 1
ATOM 16656 O O . VAL H 8 304 ? 139.074 160.814 110.625 1.00 33.20 304 VAL 14 O 1
ATOM 16660 N N . ARG H 8 305 ? 137.121 161.487 111.534 1.00 25.68 305 ARG 14 N 1
ATOM 16661 C CA . ARG H 8 305 ? 136.373 160.304 111.131 1.00 19.37 305 ARG 14 CA 1
ATOM 16662 C C . ARG H 8 305 ? 135.134 160.703 110.344 1.00 17.27 305 ARG 14 C 1
ATOM 16663 O O . ARG H 8 305 ? 134.556 161.768 110.576 1.00 31.47 305 ARG 14 O 1
ATOM 16671 N N . CYS H 8 306 ? 134.734 159.842 109.410 1.00 17.16 306 CYS 14 N 1
ATOM 16672 C CA . CYS H 8 306 ? 133.501 160.050 108.664 1.00 26.41 306 CYS 14 CA 1
ATOM 16673 C C . CYS H 8 306 ? 132.969 158.710 108.177 1.00 35.21 306 CYS 14 C 1
ATOM 16674 O O . CYS H 8 306 ? 133.713 157.734 108.042 1.00 37.78 306 CYS 14 O 1
ATOM 16677 N N . CYS H 8 307 ? 131.663 158.679 107.905 1.00 28.68 307 CYS 14 N 1
ATOM 16678 C CA . CYS H 8 307 ? 130.984 157.463 107.476 1.00 18.68 307 CYS 14 CA 1
ATOM 16679 C C . CYS H 8 307 ? 130.165 157.738 106.224 1.00 28.07 307 CYS 14 C 1
ATOM 16680 O O . CYS H 8 307 ? 129.324 158.639 106.214 1.00 39.53 307 CYS 14 O 1
ATOM 16683 N N . PHE H 8 308 ? 130.396 156.948 105.182 1.00 28.21 308 PHE 14 N 1
ATOM 16684 C CA . PHE H 8 308 ? 129.640 157.010 103.939 1.00 23.37 308 PHE 14 CA 1
ATOM 16685 C C . PHE H 8 308 ? 128.705 155.812 103.877 1.00 26.48 308 PHE 14 C 1
ATOM 16686 O O . PHE H 8 308 ? 129.118 154.684 104.164 1.00 29.85 308 PHE 14 O 1
ATOM 16694 N N . ILE H 8 309 ? 127.448 156.056 103.518 1.00 22.62 309 ILE 14 N 1
ATOM 16695 C CA . ILE H 8 309 ? 126.460 154.999 103.331 1.00 20.14 309 ILE 14 CA 1
ATOM 16696 C C . ILE H 8 309 ? 125.857 155.178 101.948 1.00 25.30 309 ILE 14 C 1
ATOM 16697 O O . ILE H 8 309 ? 125.394 156.275 101.611 1.00 39.61 309 ILE 14 O 1
ATOM 16702 N N . HIS H 8 310 ? 125.855 154.117 101.145 1.00 16.28 310 HIS 14 N 1
ATOM 16703 C CA . HIS H 8 310 ? 125.355 154.200 99.781 1.00 21.13 310 HIS 14 CA 1
ATOM 16704 C C . HIS H 8 310 ? 124.016 153.484 99.681 1.00 22.92 310 HIS 14 C 1
ATOM 16705 O O . HIS H 8 310 ? 123.881 152.344 100.137 1.00 28.16 310 HIS 14 O 1
ATOM 16712 N N . TYR H 8 311 ? 123.031 154.156 99.092 1.00 19.89 311 TYR 14 N 1
ATOM 16713 C CA . TYR H 8 311 ? 121.687 153.619 98.951 1.00 17.26 311 TYR 14 CA 1
ATOM 16714 C C . TYR H 8 311 ? 121.315 153.535 97.477 1.00 29.26 311 TYR 14 C 1
ATOM 16715 O O . TYR H 8 311 ? 121.789 154.312 96.646 1.00 37.57 311 TYR 14 O 1
ATOM 16724 N N . MET H 8 312 ? 120.439 152.581 97.167 1.00 34.13 312 MET 14 N 1
ATOM 16725 C CA . MET H 8 312 ? 119.989 152.356 95.800 1.00 32.95 312 MET 14 CA 1
ATOM 16726 C C . MET H 8 312 ? 118.491 152.091 95.816 1.00 38.94 312 MET 14 C 1
ATOM 16727 O O . MET H 8 312 ? 117.920 151.708 96.840 1.00 41.67 312 MET 14 O 1
ATOM 16732 N N . GLY H 8 313 ? 117.864 152.299 94.660 1.00 31.11 313 GLY 14 N 1
ATOM 16733 C CA . GLY H 8 313 ? 116.431 152.151 94.523 1.00 34.11 313 GLY 14 CA 1
ATOM 16734 C C . GLY H 8 313 ? 116.013 150.720 94.243 1.00 35.49 313 GLY 14 C 1
ATOM 16735 O O . GLY H 8 313 ? 116.820 149.789 94.229 1.00 41.69 313 GLY 14 O 1
ATOM 16736 N N . GLU H 8 314 ? 114.708 150.554 94.019 1.00 40.70 314 GLU 14 N 1
ATOM 16737 C CA . GLU H 8 314 ? 114.162 149.226 93.754 1.00 43.35 314 GLU 14 CA 1
ATOM 16738 C C . GLU H 8 314 ? 114.585 148.718 92.381 1.00 49.25 314 GLU 14 C 1
ATOM 16739 O O . GLU H 8 314 ? 114.983 147.557 92.233 1.00 50.81 314 GLU 14 O 1
ATOM 16745 N N . LYS H 8 315 ? 114.502 149.574 91.362 1.00 49.67 315 LYS 14 N 1
ATOM 16746 C CA . LYS H 8 315 ? 114.783 149.181 89.981 1.00 48.60 315 LYS 14 CA 1
ATOM 16747 C C . LYS H 8 315 ? 116.276 149.342 89.686 1.00 49.20 315 LYS 14 C 1
ATOM 16748 O O . LYS H 8 315 ? 116.715 150.231 88.953 1.00 55.73 315 LYS 14 O 1
ATOM 16754 N N . THR H 8 316 ? 117.064 148.451 90.282 1.00 41.78 316 THR 14 N 1
ATOM 16755 C CA . THR H 8 316 ? 118.503 148.388 90.058 1.00 42.61 316 THR 14 CA 1
ATOM 16756 C C . THR H 8 316 ? 118.873 146.977 89.623 1.00 44.97 316 THR 14 C 1
ATOM 16757 O O . THR H 8 316 ? 118.455 146.001 90.254 1.00 45.28 316 THR 14 O 1
ATOM 16761 N N . TYR H 8 317 ? 119.650 146.874 88.551 1.00 46.44 317 TYR 14 N 1
ATOM 16762 C CA . TYR H 8 317 ? 120.020 145.596 87.956 1.00 46.43 317 TYR 14 CA 1
ATOM 16763 C C . TYR H 8 317 ? 121.538 145.494 87.832 1.00 49.36 317 TYR 14 C 1
ATOM 16764 O O . TYR H 8 317 ? 122.267 146.478 87.971 1.00 58.66 317 TYR 14 O 1
ATOM 16773 N N . ALA H 8 318 ? 122.007 144.278 87.566 1.00 42.48 318 ALA 14 N 1
ATOM 16774 C CA . ALA H 8 318 ? 123.410 144.002 87.307 1.00 41.66 318 ALA 14 CA 1
ATOM 16775 C C . ALA H 8 318 ? 123.636 143.839 85.809 1.00 48.37 318 ALA 14 C 1
ATOM 16776 O O . ALA H 8 318 ? 122.689 143.721 85.026 1.00 48.93 318 ALA 14 O 1
ATOM 16778 N N . VAL H 8 319 ? 124.907 143.834 85.414 1.00 53.60 319 VAL 14 N 1
ATOM 16779 C CA . VAL H 8 319 ? 125.267 143.765 84.004 1.00 51.40 319 VAL 14 CA 1
ATOM 16780 C C . VAL H 8 319 ? 125.980 142.471 83.628 1.00 53.34 319 VAL 14 C 1
ATOM 16781 O O . VAL H 8 319 ? 125.980 142.110 82.441 1.00 58.03 319 VAL 14 O 1
ATOM 16785 N N . GLN H 8 320 ? 126.584 141.767 84.578 1.00 57.41 320 GLN 14 N 1
ATOM 16786 C CA . GLN H 8 320 ? 127.362 140.571 84.289 1.00 56.54 320 GLN 14 CA 1
ATOM 16787 C C . GLN H 8 320 ? 126.857 139.405 85.137 1.00 58.96 320 GLN 14 C 1
ATOM 16788 O O . GLN H 8 320 ? 125.872 139.520 85.871 1.00 65.82 320 GLN 14 O 1
ATOM 16794 N N . ASN H 8 321 ? 127.545 138.272 85.027 1.00 55.61 321 ASN 14 N 1
ATOM 16795 C CA . ASN H 8 321 ? 127.259 137.085 85.822 1.00 58.59 321 ASN 14 CA 1
ATOM 16796 C C . ASN H 8 321 ? 128.348 136.939 86.874 1.00 58.85 321 ASN 14 C 1
ATOM 16797 O O . ASN H 8 321 ? 129.522 136.752 86.535 1.00 61.22 321 ASN 14 O 1
ATOM 16802 N N . GLY H 8 322 ? 127.961 137.023 88.143 1.00 49.87 322 GLY 14 N 1
ATOM 16803 C CA . GLY H 8 322 ? 128.903 136.956 89.233 1.00 51.25 322 GLY 14 CA 1
ATOM 16804 C C . GLY H 8 322 ? 128.517 137.875 90.373 1.00 51.37 322 GLY 14 C 1
ATOM 16805 O O . GLY H 8 322 ? 127.501 138.574 90.320 1.00 51.59 322 GLY 14 O 1
ATOM 16806 N N . PRO H 8 323 ? 129.324 137.891 91.430 1.00 44.64 323 PRO 14 N 1
ATOM 16807 C CA . PRO H 8 323 ? 129.003 138.732 92.584 1.00 38.19 323 PRO 14 CA 1
ATOM 16808 C C . PRO H 8 323 ? 129.455 140.170 92.383 1.00 43.77 323 PRO 14 C 1
ATOM 16809 O O . PRO H 8 323 ? 130.409 140.455 91.655 1.00 47.53 323 PRO 14 O 1
ATOM 16813 N N . LEU H 8 324 ? 128.746 141.086 93.046 1.00 43.37 324 LEU 14 N 1
ATOM 16814 C CA . LEU H 8 324 ? 129.098 142.498 92.974 1.00 36.56 324 LEU 14 CA 1
ATOM 16815 C C . LEU H 8 324 ? 130.121 142.885 94.035 1.00 39.17 324 LEU 14 C 1
ATOM 16816 O O . LEU H 8 324 ? 130.880 143.840 93.840 1.00 43.54 324 LEU 14 O 1
ATOM 16821 N N . LEU H 8 325 ? 130.155 142.163 95.145 1.00 37.85 325 LEU 14 N 1
ATOM 16822 C CA . LEU H 8 325 ? 131.061 142.406 96.254 1.00 36.17 325 LEU 14 CA 1
ATOM 16823 C C . LEU H 8 325 ? 131.724 141.096 96.644 1.00 39.46 325 LEU 14 C 1
ATOM 16824 O O . LEU H 8 325 ? 131.195 140.016 96.356 1.00 42.93 325 LEU 14 O 1
ATOM 16829 N N . PRO H 8 326 ? 132.895 141.152 97.280 1.00 42.64 326 PRO 14 N 1
ATOM 16830 C CA . PRO H 8 326 ? 133.589 139.912 97.654 1.00 41.35 326 PRO 14 CA 1
ATOM 16831 C C . PRO H 8 326 ? 132.739 139.037 98.564 1.00 42.16 326 PRO 14 C 1
ATOM 16832 O O . PRO H 8 326 ? 132.201 139.499 99.573 1.00 49.85 326 PRO 14 O 1
ATOM 16836 N N . HIS H 8 327 ? 132.630 137.759 98.196 1.00 38.88 327 HIS 14 N 1
ATOM 16837 C CA . HIS H 8 327 ? 131.889 136.755 98.961 1.00 42.78 327 HIS 14 CA 1
ATOM 16838 C C . HIS H 8 327 ? 130.445 137.201 99.207 1.00 43.27 327 HIS 14 C 1
ATOM 16839 O O . HIS H 8 327 ? 130.001 137.375 100.344 1.00 44.82 327 HIS 14 O 1
ATOM 16846 N N . THR H 8 328 ? 129.714 137.382 98.110 1.00 36.04 328 THR 14 N 1
ATOM 16847 C CA . THR H 8 328 ? 128.320 137.794 98.166 1.00 35.49 328 THR 14 CA 1
ATOM 16848 C C . THR H 8 328 ? 127.500 136.921 97.228 1.00 42.68 328 THR 14 C 1
ATOM 16849 O O . THR H 8 328 ? 128.042 136.141 96.441 1.00 48.32 328 THR 14 O 1
ATOM 16853 N N . THR H 8 329 ? 126.180 137.054 97.332 1.00 41.42 329 THR 14 N 1
ATOM 16854 C CA . THR H 8 329 ? 125.285 136.330 96.440 1.00 39.64 329 THR 14 CA 1
ATOM 16855 C C . THR H 8 329 ? 125.514 136.764 94.997 1.00 41.95 329 THR 14 C 1
ATOM 16856 O O . THR H 8 329 ? 125.607 137.957 94.697 1.00 49.98 329 THR 14 O 1
ATOM 16860 N N . LYS H 8 330 ? 125.598 135.786 94.100 1.00 37.76 330 LYS 14 N 1
ATOM 16861 C CA . LYS H 8 330 ? 125.893 136.035 92.696 1.00 35.02 330 LYS 14 CA 1
ATOM 16862 C C . LYS H 8 330 ? 124.599 136.089 91.892 1.00 37.29 330 LYS 14 C 1
ATOM 16863 O O . LYS H 8 330 ? 123.710 135.250 92.073 1.00 42.89 330 LYS 14 O 1
ATOM 16869 N N . PHE H 8 331 ? 124.491 137.090 91.025 1.00 44.07 331 PHE 14 N 1
ATOM 16870 C CA . PHE H 8 331 ? 123.332 137.280 90.173 1.00 44.97 331 PHE 14 CA 1
ATOM 16871 C C . PHE H 8 331 ? 123.672 136.850 88.747 1.00 43.86 331 PHE 14 C 1
ATOM 16872 O O . PHE H 8 331 ? 124.803 136.460 88.443 1.00 48.28 331 PHE 14 O 1
ATOM 16880 N N . GLN H 8 332 ? 122.687 136.924 87.854 1.00 49.50 332 GLN 14 N 1
ATOM 16881 C CA . GLN H 8 332 ? 122.874 136.480 86.479 1.00 52.73 332 GLN 14 CA 1
ATOM 16882 C C . GLN H 8 332 ? 122.202 137.457 85.528 1.00 57.77 332 GLN 14 C 1
ATOM 16883 O O . GLN H 8 332 ? 121.012 137.748 85.677 1.00 60.78 332 GLN 14 O 1
ATOM 16889 N N . ALA H 8 333 ? 122.964 137.938 84.552 1.00 59.22 333 ALA 14 N 1
ATOM 16890 C CA . ALA H 8 333 ? 122.477 138.832 83.486 1.00 59.33 333 ALA 14 CA 1
ATOM 16891 C C . ALA H 8 333 ? 121.863 140.068 84.152 1.00 56.11 333 ALA 14 C 1
ATOM 16892 O O . ALA H 8 333 ? 122.461 140.627 85.084 1.00 54.19 333 ALA 14 O 1
ATOM 16894 N N . ASP H 8 334 ? 120.690 140.514 83.711 1.00 56.91 334 ASP 14 N 1
ATOM 16895 C CA . ASP H 8 334 ? 120.040 141.690 84.283 1.00 58.69 334 ASP 14 CA 1
ATOM 16896 C C . ASP H 8 334 ? 119.119 141.257 85.423 1.00 57.07 334 ASP 14 C 1
ATOM 16897 O O . ASP H 8 334 ? 117.892 141.293 85.332 1.00 57.90 334 ASP 14 O 1
ATOM 16902 N N . ALA H 8 335 ? 119.748 140.845 86.520 1.00 54.54 335 ALA 14 N 1
ATOM 16903 C CA . ALA H 8 335 ? 119.037 140.316 87.674 1.00 53.44 335 ALA 14 CA 1
ATOM 16904 C C . ALA H 8 335 ? 118.824 141.410 88.709 1.00 52.95 335 ALA 14 C 1
ATOM 16905 O O . ALA H 8 335 ? 119.748 142.161 89.036 1.00 58.66 335 ALA 14 O 1
ATOM 16907 N N . MET H 8 336 ? 117.597 141.495 89.217 1.00 53.18 336 MET 14 N 1
ATOM 16908 C CA . MET H 8 336 ? 117.257 142.500 90.212 1.00 49.57 336 MET 14 CA 1
ATOM 16909 C C . MET H 8 336 ? 118.089 142.286 91.472 1.00 49.81 336 MET 14 C 1
ATOM 16910 O O . MET H 8 336 ? 118.172 141.173 91.999 1.00 52.54 336 MET 14 O 1
ATOM 16915 N N . ILE H 8 337 ? 118.712 143.359 91.953 1.00 39.23 337 ILE 14 N 1
ATOM 16916 C CA . ILE H 8 337 ? 119.664 143.264 93.057 1.00 42.16 337 ILE 14 CA 1
ATOM 16917 C C . ILE H 8 337 ? 118.890 143.160 94.366 1.00 46.35 337 ILE 14 C 1
ATOM 16918 O O . ILE H 8 337 ? 118.270 144.128 94.812 1.00 46.17 337 ILE 14 O 1
ATOM 16923 N N . GLN H 8 338 ? 118.935 141.985 94.988 1.00 45.86 338 GLN 14 N 1
ATOM 16924 C CA . GLN H 8 338 ? 118.279 141.762 96.267 1.00 41.36 338 GLN 14 CA 1
ATOM 16925 C C . GLN H 8 338 ? 118.995 140.638 96.998 1.00 43.05 338 GLN 14 C 1
ATOM 16926 O O . GLN H 8 338 ? 119.714 139.837 96.394 1.00 46.67 338 GLN 14 O 1
ATOM 16932 N N . GLY H 8 339 ? 118.793 140.590 98.311 1.00 38.58 339 GLY 14 N 1
ATOM 16933 C CA . GLY H 8 339 ? 119.354 139.539 99.125 1.00 34.11 339 GLY 14 CA 1
ATOM 16934 C C . GLY H 8 339 ? 119.673 139.994 100.534 1.00 30.22 339 GLY 14 C 1
ATOM 16935 O O . GLY H 8 339 ? 119.417 141.140 100.917 1.00 34.36 339 GLY 14 O 1
ATOM 16936 N N . PRO H 8 340 ? 120.235 139.090 101.341 1.00 30.55 340 PRO 14 N 1
ATOM 16937 C CA . PRO H 8 340 ? 120.613 139.474 102.709 1.00 27.51 340 PRO 14 CA 1
ATOM 16938 C C . PRO H 8 340 ? 121.708 140.524 102.759 1.00 31.64 340 PRO 14 C 1
ATOM 16939 O O . PRO H 8 340 ? 121.796 141.260 103.750 1.00 32.38 340 PRO 14 O 1
ATOM 16943 N N . PHE H 8 341 ? 122.542 140.621 101.724 1.00 28.07 341 PHE 14 N 1
ATOM 16944 C CA . PHE H 8 341 ? 123.635 141.584 101.712 1.00 25.88 341 PHE 14 CA 1
ATOM 16945 C C . PHE H 8 341 ? 123.183 142.993 101.353 1.00 28.14 341 PHE 14 C 1
ATOM 16946 O O . PHE H 8 341 ? 123.936 143.945 101.588 1.00 27.07 341 PHE 14 O 1
ATOM 16954 N N . TYR H 8 342 ? 121.986 143.150 100.796 1.00 13.96 342 TYR 14 N 1
ATOM 16955 C CA . TYR H 8 342 ? 121.437 144.455 100.429 1.00 12.71 342 TYR 14 CA 1
ATOM 16956 C C . TYR H 8 342 ? 120.036 144.570 101.013 1.00 22.18 342 TYR 14 C 1
ATOM 16957 O O . TYR H 8 342 ? 119.035 144.473 100.294 1.00 31.33 342 TYR 14 O 1
ATOM 16966 N N . PRO H 8 343 ? 119.931 144.773 102.324 1.00 18.08 343 PRO 14 N 1
ATOM 16967 C CA . PRO H 8 343 ? 118.614 144.774 102.967 1.00 21.60 343 PRO 14 CA 1
ATOM 16968 C C . PRO H 8 343 ? 117.784 145.983 102.569 1.00 28.51 343 PRO 14 C 1
ATOM 16969 O O . PRO H 8 343 ? 118.307 147.042 102.216 1.00 34.33 343 PRO 14 O 1
ATOM 16973 N N . VAL H 8 344 ? 116.468 145.809 102.631 1.00 26.61 344 VAL 14 N 1
ATOM 16974 C CA . VAL H 8 344 ? 115.525 146.895 102.394 1.00 21.04 344 VAL 14 CA 1
ATOM 16975 C C . VAL H 8 344 ? 115.351 147.658 103.700 1.00 28.01 344 VAL 14 C 1
ATOM 16976 O O . VAL H 8 344 ? 114.880 147.101 104.697 1.00 29.32 344 VAL 14 O 1
ATOM 16980 N N . VAL H 8 345 ? 115.731 148.935 103.696 1.00 32.11 345 VAL 14 N 1
ATOM 16981 C CA . VAL H 8 345 ? 115.714 149.738 104.912 1.00 27.75 345 VAL 14 CA 1
ATOM 16982 C C . VAL H 8 345 ? 114.506 150.665 105.001 1.00 28.56 345 VAL 14 C 1
ATOM 16983 O O . VAL H 8 345 ? 114.244 151.214 106.083 1.00 29.95 345 VAL 14 O 1
ATOM 16987 N N . PHE H 8 346 ? 113.768 150.858 103.911 1.00 31.40 346 PHE 14 N 1
ATOM 16988 C CA . PHE H 8 346 ? 112.589 151.710 103.936 1.00 34.29 346 PHE 14 CA 1
ATOM 16989 C C . PHE H 8 346 ? 111.660 151.301 102.803 1.00 38.06 346 PHE 14 C 1
ATOM 16990 O O . PHE H 8 346 ? 112.117 151.001 101.698 1.00 42.49 346 PHE 14 O 1
ATOM 16998 N N . ASP H 8 347 ? 110.364 151.290 103.088 1.00 39.95 347 ASP 14 N 1
ATOM 16999 C CA . ASP H 8 347 ? 109.341 150.942 102.103 1.00 41.10 347 ASP 14 CA 1
ATOM 17000 C C . ASP H 8 347 ? 108.175 151.912 102.232 1.00 45.60 347 ASP 14 C 1
ATOM 17001 O O . ASP H 8 347 ? 107.460 151.881 103.255 1.00 43.89 347 ASP 14 O 1
ATOM 17006 N N . PRO H 8 348 ? 107.942 152.781 101.241 1.00 51.13 348 PRO 14 N 1
ATOM 17007 C CA . PRO H 8 348 ? 106.822 153.730 101.285 1.00 53.18 348 PRO 14 CA 1
ATOM 17008 C C . PRO H 8 348 ? 105.485 153.110 100.879 1.00 57.90 348 PRO 14 C 1
ATOM 17009 O O . PRO H 8 348 ? 104.741 153.665 100.068 1.00 54.37 348 PRO 14 O 1
ATOM 17013 N N . ALA H 8 349 ? 105.177 151.951 101.451 1.00 58.55 349 ALA 14 N 1
ATOM 17014 C CA . ALA H 8 349 ? 103.939 151.247 101.141 1.00 52.00 349 ALA 14 CA 1
ATOM 17015 C C . ALA H 8 349 ? 103.525 150.340 102.294 1.00 53.88 349 ALA 14 C 1
ATOM 17016 O O . ALA H 8 349 ? 104.320 149.535 102.778 1.00 53.02 349 ALA 14 O 1
#

Nearest PDB structures (foldseek):
  8fnf-assembly1_14  TM=1.001E+00  e=2.236E-67  Trypanosoma brucei
  8h81-assembly1_A  TM=7.859E-01  e=6.393E-14  uncultured bacterium esnapd13
  8h7y-assembly1_A  TM=7.909E-01  e=9.707E-14  uncultured bacterium esnapd13
  5ncj-assembly2_B  TM=7.399E-01  e=2.676E-13  Streptomyces muensis
  7e08-assembly1_A-2  TM=7.296E-01  e=3.398E-13  uncultured bacterium esnapd13

Solvent-accessible surface area: 87512 Å² total; per-residue (Å²): 26,28,0,0,0,5,4,10,37,92,102,31,2,30,45,45,14,87,142,58,74,107,13,61,36,79,90,0,30,90,5,8,86,42,1,3,54,8,0,31,29,5,64,15,2,74,82,12,24,4,0,13,37,57,55,60,41,72,2,6,50,3,7,15,2,6,18,39,3,68,44,19,39,0,33,5,12,28,76,56,32,16,94,8,5,48,13,12,23,9,2,16,88,8,0,56,60,30,53,22,28,37,56,10,21,32,85,0,28,83,45,118,114,6,103,14,45,4,3,1,16,11,60,8,62,108,3,2,0,2,0,50,11,69,38,2,49,54,57,0,8,72,16,2,80,145,74,31,47,68,174,60,137,71,37,41,50,31,5,14,25,2,94,19,92,60,120,4,40,29,2,13,22,3,1,10,10,1,12,81,60,11,0,0,0,26,113,39,131,23,0,69,62,4,6,98,38,8,69,148,86,57,79,184,61,148,30,70,34,13,80,1,43,65,24,0,21,13,15,22,15,59,48,149,44,91,16,76,20,1,2,0,16,97,64,52,89,166,1,7,50,38,0,32,95,26,56,17,11,3,4,12,3,61,0,33,1,3,44,67,17,54,7,5,0,46,0,6,0,4,49,2,76,22,160,165,60,25,79,8,14,61,16,46,205,112,118,55,137,59,56,34,13,126,98,78,195,106,113,151,28,66,9,105,42,15,1,26,47,3,17,17,41,15,46,37,12,27,78,112,47,54,84,100,100,36,5,35,76,1,31,120,46,2,28,78,26,32,28,24,18,78,131,22,69,17,124,7,1,2,14,0,0,17,0,0,4,5,1,4,13,61,17,23,14,77,2,1,79,33,0,12,62,33,2,16,35,5,18,107,67,2,67,35,84,8,0,12,27,0,0,24,0,0,7,59,7,77,5,90,50,0,19,27,0,16,3,33,1,0,52,21,0,11,165,45,3,89,65,3,44,18,112,10,0,2,57,0,0,22,1,0,5,55,7,43,12,22,6,32,77,0,9,16,62,0,3,137,10,0,35,7,4,13,120,4,10,26,7,24,4,4,27,0,26,59,0,0,79,2,0,7,106,31,117,45,146,29,145,137,0,0,25,15,1,19,151,29,6,93,53,6,182,80,50,11,32,8,113,44,4,5,54,3,0,19,4,2,3,86,0,37,42,195,57,83,142,19,1,117,90,9,6,72,57,0,83,121,46,1,123,118,2,87,2,88,22,0,3,32,1,0,44,0,0,6,85,44,43,77,124,23,107,145,5,11,34,55,1,19,90,53,0,51,124,36,29,114,113,0,63,1,56,30,0,1,19,0,1,39,3,3,46,142,13,44,46,98,41,75,142,1,2,96,51,0,11,128,53,0,60,76,24,2,149,89,6,52,1,131,8,0,6,69,0,0,27,0,1,14,89,30,41,47,175,45,111,117,2,9,106,114,0,0,50,20,0,17,87,42,11,99,113,3,69,18,107,6,1,1,31,0,3,20,1,0,1,107,40,147,22,107,30,134,84,0,4,83,22,2,6,70,54,1,47,93,5,1,72,76,1,28,2,21,17,1,17,55,2,0,22,0,4,12,74,16,136,22,121,60,70,167,9,0,20,20,1,0,5,20,0,9,7,5,63,140,35,3,66,59,59,108,122,1,64,111,29,8,97,70,1,15,121,60,11,14,76,120,41,0,48,60,0,61,110,68,76,112,126,125,5,66,82,14,0,111,103,0,28,141,42,26,136,68,6,107,115,40,22,32,149,79,29,91,145,101,11,10,81,68,0,80,146,23,1,72,101,16,61,101,68,52,3,82,84,10,115,2,103,2,0,3,23,3,1,37,1,3,0,25,0,9,117,102,37,156,142,56,30,128,80,38,87,9,1,82,49,3,3,32,30,5,27,11,6,44,3,94,7,69,1,79,11,0,53,85,3,0,47,3,2,151,108,30,85,58,9,12,3,38,127,22,50,16,0,1,10,4,2,16,28,2,2,131,67,11,86,19,101,100,8,63,17,112,39,5,20,45,0,0,60,15,0,53,143,39,35,7,69,5,68,4,115,100,40,98,26,19,137,165,140,51,44,45,19,114,31,0,2,58,5,0,64,8,3,33,50,0,104,17,48,4,24,114,29,5,70,85,0,4,132,57,0,59,72,33,7,110,118,15,47,36,82,46,5,11,64,0,1,20,14,0,8,153,10,125,12,64,34,8,46,8,0,5,48,0,1,69,85,3,17,147,113,38,140,97,6,69,11,82,48,1,0,34,2,0,14,7,1,8,67,10,111,14,8,47,81,76,8,7,78,99,0,4,122,18,0,44,97,53,26,72,104,14,103,82,92,0,19,26,27,0,1,41,0,0,6,15,34,9,53,57,5,45,102,6,0,73,94,0,0,71,27,0,56,126,85,10,127,108,40,80,9,49,2,2,4,7,0,0,1,0,0,18,38,9,91,4,108,36,100,110,25,0,64,78,0,0,86,22,0,21,132,49,0,82,105,5,65,37,110,32,2,1,20,0,0,18,0,0,42,81,7,209,29,22,52,96,99,29,4,38,56,0,10,67,8,1,53,145,59,0,75,167,0,48,24,174,19,0,15,33,0,0,41,2,2,0,72,28,102,51,99,12,93,115,3,0,110,36,0,7,50,40,0,34,111,9,3,154,61,0,50,7,95,46,0,0,52,0,0,25,3,0,1,103,6,56,52,0,118,135,40,87,0,11,95,69,0,0,111,20,0,78,89,12,1,39,37,6,31,62,90,3,2,2,39,0,0,55,0,0,15,36,6,39,6,70,16,80,97,0,3,32,36,0,0,94,24,0,28,117,65,27,15,60,7,18,62,25,0,18,0,5,0,33,0,6,18,65,52,15,152,27,73,98,48,16,14,80,8,0,0,32,7,0,5,52,6,0,94,24,5,28,53,146,42,0,68,88,0,10,142,30,0,106,117,11,40,8,153,56,64,148,3,1,86,17,0,2,64,6,0,83,47,63,40,96,126,92,40,135,154,13,76,132,102,11,37,62,0,20,131,115,47,145,14,98,43,60,60,16,57,12,126,127,76,82,29,48,0,34,56,29,0,65,46,1,44,93,9,32,58,115,3,68,96,48,40,109,130,83,194,157,118,152,26,33,117,105,98,40,82,101,26,58,65,49,0,29,92,33,3,69,49,1,12,123,70,10,106,97,45,80,8,13,90,153,5,2,7,40,0,5,32,67,3,7,89,22,0,2,28,2,51,104,87,114,12,14,113,113,148,28,19,32,24,1,0,58,29,3,4,47,8,8,26,116,16,13,36,53,2,7,6,19,18,40,4,7,0,30,6,2,0,18,4,2,19,25,74,29,46,4,22,39,1,2,35,67,4,6,152,28,0,90,62,102,47,12,3,47,80,11,97,46,80,18,0,71,58,6,9,61,47,0,70,155,38,56,236,76,26,33,65,10,1,4,17,1,3,2,16,0,0,44,4,0,7,122,53,1,13,98,10,4,123,91,4,66,43,96,19,0,5,25,4,0,48,0,1,13,60,0,19,0,31,10,165,77,0,54,68,0,0,72,39,1,13,107,73,27,37,98,4,64,27,96,50,0,0,25,0,7,41,6,0,95,92,5,143,16,4,108,51,91,0,0,62,97,4,3,98,65,5,20,76,15,151,115,4,40,57,55,19,0,34,2,3,0,22,3,0,72,29,3,34,31,52,22,27,37,38,31,251,98,33,171,75,6,89,72,19,47,92,104,0,51,61,21,0,46,86,0,0,64,48,0,37,60,4,136,9,85,45,3,69,24,1,11,26,1,0,28,0,0,15,66,2,158,8,153,12,37,120,136,3,9,82,45,1,0,62,36,0,17,91,35,6,23,108,29,12,117,103,97,64,120,143,21,30,23,32,40,0,37,10,2,48,7,4,3,62,95,52,21,68,105,12,11,100,101,0,21,110,55,4,88,67,0,32,171,99,37,22,16,41,33,56,43,54,65,129,71,60,104,35,55,76,1,56,33,44,129,14,0,29,62,25,149,36,28,14,2,7,11,48,6,88,59,37,101,126,143,96,50,59,140,43,88,22,66,103,103,18,25,95,40,3,82,121,94,0,23,12,88,3,103,114,70,15,14,84,51,78,30,1,36,45,0,9,52,17,0,62,22,8,26,50,47,118,42,18,7,11,17,33,109,80,21,18,38,26,21,20,73,83,23,64,26,54,65,42,13,70,0,25,0,0,2,19,3,3,17,0,0,0,0,0,0,16,8,8,24,0,1,8,0,0,2,39,12,12,127,105,26,36,0,6,0,1,13,0,17,0,29,39,6,36,31,157,80,10,42,11,31,14,9,51,8,14,19,40,121,4,103,57,0,116,40,72,35,7,0,0,0,2,0,0,0,8,6,5,34,119,34,4,3,0,0,7,0,0,19,20,2,16,142,37,76,175,37,25,52,11,71,124,36,79,111,59,76,143,108,98,42,76,84,8,31,81,11,3,97,134,21,26,52,125,96,3,16,108,73,2,128,112,66,84,40,61,49,14,78,0,86,18,4,28,0,0,0,0,41,0,9,2,3,5,0,10,19,2,3,108,0,30,37,16,3,22,9,0,10,0,3,0,0,0,41,123,0,78,1,57,132,103,16,71,21,20,72,131,16,52,120,24,132,56,81,26,59,0,95,32,68,20,1,21,67,13,20,68,64,120